Protein 6XNX (pdb70)

Sequence (1782 aa):
SGLQPAVCLAIRVNTFLSCSQYHKMYRTVKAITGRQIFQPLHALRNAEKVLLPGYHPFEWQPPLKNVSSRTDVGIIDGLSGLASSVDEYPVDTIAKRFRYDSALVSALMDMEEDILEGMRSQDLDDYLNGPFTVVVKESCDGMGDVSEKHGSGPAVPEKAVRFSFTVMRITIEHGSQNVKVFEEPKPNSVLCCKPLCLMLADESDHETLTAILSPLIAEREAMKSSELTLEMGGIPRTFKFIFRGTGYDEKLVREVEGLEASGSVYICTLCDTTRLEASQNLVFHSITRSHAENLQRYEVWRSNPYHESVEELRDRVKGVSAKPFIETVPSIDALHCDIGNAAEFYKIFQLEIGEVYKHPNASKEERKRWQATLDKHLRKRMNLKPIMMMNGNFARKLMTQETVDAVCELIPSEERHEALRELMDLYLKMKPVWRSSCPAKECPESLCQYSFNSQRFAELLSTKFKYRYEGKITNYFHKTLAHVPEIIERDGSIGAWASEGNESGNKLFRRFRKMNARQSKCYEMEDVLKHHWLYTSKYLQKFMNAHNAMALQMVTVGHNIALIQPGFSLMNFDGQVFFFGQKGWPKRSCPTGVFHFDIKQNHLKLKPAIFSKDSCYLPPLRYPATCSYKKHQYIIHGGKTPNNELSDKIYIMSVACKNNKKVTFRCTEKDLVGDVPEPRYGHSIDVVYSRGKSMGVLFGGRSYMPSTQRTTEKWNSVADCLPHVFLIDFEFGCATSYILPELQDGLSFHVSIARNDTVYILGGHSLASNIRPANLYRIRVDLPLGTPAVNCTVLPGGISVSSAILTQTNNDEFVIVGGYQLENQKRMVCSLVSLGDNTIEISEMETPDWTSDIKHSKIWFGSNMGNGTIFLGIPGDNAMSEAFYFYTLRCSGLQPAVCLAIRVNTFLSCSQYHKMYRTVKAITGRQIFQPLHALRNAEKVLLPGYHPFEWQPPLKNVSSRTDVGIIDGLSGLASSVDEYPVDTIAKRFRYDSALVSALMDMEEDILEGMRSQDLDDYLNGPFTVVVKESCDGMGDVSEKHGSGPAVPEKAVRFSFTVMRITIEHGSQNVKVFEEPKPNSVLCCKPLCLMLADESDHETLTAILSPLIAEREAMKSSELTLEMGGIPRTFKFIFRGTGYDEKLVREVEGLEASGSVYICTLCDTTRLEASQNLVFHSITRSHAENLQRYEVWRSNPYHESVEELRDRVKGVSAKPFIETVPSIDALHCDIGNAAEFYKIFQLEIGEVYKHPNASKEERKRWQATLDKHLRKRMNLKPIMMMNGNFARKLMTQETVDAVCELIPSEERHEALRELMDLYLKMKPVWRSSCPAKECPESLCQYSFNSQRFAELLSTKFKYRYEGKITNYFHKTLAHVPEIIERDGSIGAWASEGNESGNKLFRRFRKMNARQSKCYEMEDVLKHHWLYTSKYLQKFMNAHNMALQMVTVGHNIALIQPGFSLMNFDGQVFFFGQKGWPKRSCPTGVFHFDIKQNHLKLKPAIFSKDSCYLPPLRYPATCSYKKHQYIIHGGKTPNNELSDKIYIMSVACKNNKKVTFRCTEKDLVGDVPEPRYGHSIDVVYSRGKSMGVLFGGRSYMPSTQRTTEKWNSVADCLPHVFLIDFEFGCATSYILPELQDGLSFHVSIARNDTVYILGGHSLASNIRPANLYRIRVDLPLGTPAVNCTVLPGGISVSSAILTQTNNDEFVIVGGYQLENQKRMVCSLVSLGDNTIEISEMETPDWTSDIKHSKIWFGSNMGNGTIFLGIPGDNKMSEAFYFYTLRCS

Nearest PDB structures (foldseek):
  6xnx-assembly1_B  TM=1.003E+00  e=9.714E-73  Mus musculus
  6xny-assembly1_B  TM=9.978E-01  e=6.292E-66  Mus musculus
  6xnx-assembly1_D  TM=9.968E-01  e=1.111E-62  Mus musculus
  6cil-assembly1_B  TM=9.854E-01  e=1.680E-60  Mus musculus
  5ze2-assembly1_B  TM=9.836E-01  e=6.890E-60  Mus musculus

GO terms:
  GO:0045582 positive regulation of T cell differentiation (P, IMP)
  GO:0004842 ubiquitin-protein transferase activity (F, IDA)
  GO:0005634 nucleus (C, IDA)
  GO:0008270 zinc ion binding (F, IDA)
  GO:0042393 histone binding (F, IDA)
  GO:0042803 protein homodimerization activity (F, IDA)
  GO:0043565 sequence-specific DNA binding (F, IDA)
  GO:0051865 protein autoubiquitination (P, IDA)
  GO:0002331 pre-B cell allelic exclusion (P, IMP)
  GO:0043565 sequence-specific DNA binding (F, IMP)
  GO:0004519 endonuclease activity (F, IMP)
  GO:0030183 B cell differentiation (P, IMP)
  GO:0033077 T cell differentiation in thymus (P, IMP)
  GO:0033151 V(D)J recombination (P, IMP)
  GO:0046872 metal ion binding (F, IMP)
  GO:0005515 protein binding (F, IPI)
  GO:0061630 ubiquitin protein ligase activity (F, IDA)
  GO:0030183 B cell differentiation (P, IDA)
  GO:0043029 T cell homeostasis (P, IGI)
  GO:0045580 regulation of T cell differentiation (P, IGI)

Organism: Mus musculus (NCBI:txid10090)

Secondary structure (DSSP, 8-state):
-PPPHHHHHHHHHHTT--HHHHHHHHHHHHHHSSS--SPPHHHHHHHHHHHSSSSS-EEESSPPTTS---S---EEETTTT----TTS------EEEE-HHHHHHHHHHHSHHHHHHHHHHTT--TT---EEEEEEEEEEEEE---PPPPSSS----S-EEEEEEEEEEEEE--SS---EEEE-SSTT-TTTEEEEEEE-S-TT-HHHHHHHHHHHHHHHHHHTT--EEEEETTEEEEEEEEE-B----HHHHHHHTTBPPSSSSB--SSS--BHHHHHHT-S-------HHHHHHHHHHHHH-TT---HHHHHHHTTTB-S---S-B-S---HHHHHHHHHHHHHHHHHHHHTTTTT-----SSHHHHHHHHHHHHHHHSS-----SS--HHHHHHHSSHHHHHHHHTT-S-HHHHHHHHHHHHHHHHHHHHHHSS-HHHH-HHHHHTHHHHHHHHHHHHHHTT-TTTSS---HHHHIIIIIHHHHHHHHS-SGGGSTHHHHHHHHHHHHHHHHSS-SSTTTHHHHHHHHHHHHT-HHHHHHTTTTT-/-B--EEEE-S-GGGB-TT--EEEETTEEEE--BSSS--TTSTTS-EEEEEETTEEEEEE-EE-SS-------BS-EEEEE---EEEEE--B-TTS-B--SEEEE--B---SS--EE-EEEE--EESPPPS-BS-B--EE-STT--EEEEE--EEEPPTTT--GGGTT-EEE---BEEEEETTTTEEE--B-TT--S---S-EEEEETTEEEEE---BTTTTB------EEEEE-SSSS-EEE--PPTT-----S-EEE-SSTTEEEEE--BS-SSSB----EEEEEETTEEEE---------HHHHT-S--EEEE-SSS-EEEEEE-----S-SEEEEEEB-/----HHHHHHHHHHTT--HHHHHHHHHHHHHHTSS--SPPHHHHHHHHHHHSSSSS-EEESSPPTTS---TT--EEETTTTB---TTS------EEEE-HHHHHHHHHHHHHHHHHHHHHHTT--TT--S-EEEEEEEEEEE----PPPSSSS----S--EEEEEEEEEEEEEETTEEEEEEE-SSTT-TTTEEEEEEESS-TT-HHHHHHHHHHHHHHHHHHHTS-EEEEETTEEEEEEEEEEE-SS-HHHHHHHTTPPPTTSSB--SSS--BHHHHHHT-S-------HHHHHHHHHHHHH-TT---HHHHHHHHTT--S---S-B-S---HHHHHHHHHHHHHHHHHHHHHTTTT-SS--HHHHHHHHHHHHHHHHHSS-PPP-SS--HHHHHHHSSHHHHHHHHTT-S-HHHHHHHHHHHHHHHHHHHHHH-S-HHHH-HHHHHTHHHHHHHHHHHHHHTSTTTSSS---HHHHIIIIIHHHHHHHHS-SSTTSTHHHHHHHHHHHHHHHHSS-SSHHHHHHHHHHHHHHHT-HHHHHHHTTT-/-EEEEEB--SSGGGB-TT---EEETTEEEE-SBSSSPPTTSTTS-EEEEEETTEEEEEE-EE-SS-------BS-EEEE----PEEEE--EETTTEEP--EEEEEEEEEETTEEEEEEEEE--EES---S-BS-EEEEEEETTEEEEEEE--EEEPPTTT--GGGTTBEEEPP-BEEEE-SSS-EEE--B-TT--S---S-EEEESSSEEEEE---BTTTTB----EEEEEEE--SSS-EEEEEEESS----BS-EEEEEETTEEEEE--EEETTEE--S-EEEEE-SS-EEEEE-------HHHHT-S--EEEE-SSSEEEEEEE-----TTSEEEEEEE--

InterPro domains:
  IPR001841 Zinc finger, RING-type [PS50089] (290-329)
  IPR001841 Zinc finger, RING-type [SM00184] (290-328)
  IPR013083 Zinc finger, RING/FYVE/PHD-type [G3DSA:3.30.40.10] (265-350)
  IPR017907 Zinc finger, RING-type, conserved site [PS00518] (305-314)
  IPR018957 Zinc finger, C3HC4 RING-type [PF00097] (290-328)
  IPR019485 V(D)J recombination-activating protein 1, Zinc finger [PF10426] (351-380)
  IPR019485 V(D)J recombination-activating protein 1, Zinc finger [PS51765] (351-380)
  IPR023336 RAG nonamer-binding domain [PF12940] (387-457)
  IPR023336 RAG nonamer-binding domain [PS51487] (389-456)
  IPR024627 V(D)J recombination-activating protein 1 [PTHR11539] (1-1040)
  IPR035714 RAG1 importin-binding [PF12560] (12-288)
  IPR036236 Zinc finger C2H2 superfamily [SSF57667] (351-380)
  IPR058552 V(D)J recombination-activating protein 1, DNA-binding domain [PF26024] (459-517)
  IPR058553 V(D)J recombination-activating protein 1, pre-RNase H domain [PF26025] (518-591)
  IPR058554 V(D)J recombination-activating protein 1, RNase H domain [PF26100] (593-723)
  IPR058555 V(D)J recombination-activating protein 1, ZnC2 domain [PF26101] (725-787)
  IPR058556 V(D)J recombination-activating protein 1, ZnH2 domain [PF26104] (789-951)
  IPR058557 V(D)J recombination-activating protein 1, C-terminal domain [PF26105] (959-1012)
  IPR058558 V(D)J recombination-activating protein 1, RING finger, HC subclass [cd16530] (286-331)

Solvent-accessible surface area: 59971 Å² total; per-residue (Å²): 82,35,4,110,44,16,0,0,0,0,0,2,1,11,3,19,3,12,31,74,23,0,64,29,0,19,60,0,0,84,47,55,28,61,59,68,0,0,32,17,28,113,12,0,102,92,11,1,108,51,10,15,7,14,111,33,89,16,88,12,119,57,98,14,128,18,13,32,95,134,34,89,18,16,43,24,60,0,22,0,26,24,17,75,16,6,2,5,21,14,10,53,3,13,0,33,0,0,0,0,1,1,0,0,2,3,0,0,23,3,3,39,85,28,0,14,98,14,0,134,91,83,132,14,47,51,137,36,84,14,44,0,11,0,8,0,0,0,0,0,0,15,10,26,126,2,64,12,29,43,26,70,42,52,28,2,31,58,68,0,0,0,0,0,0,0,2,5,42,0,10,0,73,70,70,114,73,88,20,81,2,19,72,11,101,144,3,29,26,27,51,3,0,2,0,0,0,0,0,0,0,18,20,54,27,8,0,6,0,0,2,0,0,16,0,0,17,18,0,2,71,8,1,78,84,12,59,0,26,1,95,1,40,58,41,73,0,21,0,69,10,84,11,22,1,2,0,2,16,7,95,0,12,2,34,0,6,0,13,16,67,36,62,23,71,5,0,0,7,0,3,43,4,35,43,91,82,0,7,118,52,2,12,138,18,74,30,48,4,44,21,53,32,2,50,110,27,6,68,34,2,12,34,0,63,138,99,24,21,16,92,73,0,17,61,95,0,53,1,0,6,9,53,2,12,0,46,4,16,24,11,0,4,0,12,40,0,1,29,22,0,0,40,15,0,26,68,0,0,6,3,0,11,6,26,9,75,111,105,93,139,25,72,174,95,49,71,99,60,31,65,10,4,0,19,34,2,0,38,70,104,12,51,1,31,25,38,179,138,23,56,7,85,3,0,84,67,0,1,41,57,106,0,0,60,4,0,1,79,8,6,110,23,144,102,9,28,100,0,0,84,46,0,0,61,4,0,44,68,0,30,41,0,0,43,12,38,41,0,65,159,109,16,74,123,16,38,96,68,0,55,102,2,1,66,67,1,5,74,0,0,44,79,46,0,123,29,65,3,113,24,74,2,29,13,23,0,0,2,0,2,10,0,0,25,60,1,10,144,98,11,35,4,1,0,4,2,0,0,32,0,0,39,42,0,12,125,5,1,76,34,0,12,123,25,16,18,110,93,36,2,63,93,0,0,47,19,0,0,32,1,0,0,0,14,1,0,18,74,2,16,47,41,2,71,19,62,113,134,91,28,31,64,71,5,79,21,25,171,14,38,45,21,0,0,1,6,9,6,6,0,32,4,65,64,41,10,0,0,0,0,1,49,3,10,8,104,86,67,0,14,0,0,0,0,6,1,10,37,128,174,52,54,0,94,7,93,63,2,56,11,18,114,58,0,12,4,1,3,0,0,2,25,16,0,42,5,43,17,126,204,46,36,17,0,0,0,0,0,4,8,0,1,4,60,21,4,56,53,0,0,5,0,20,37,19,85,106,68,150,180,105,5,7,0,111,0,47,34,56,84,20,99,60,73,68,1,61,55,2,2,3,9,10,1,22,6,0,80,2,162,80,76,10,8,0,0,0,0,0,0,0,4,18,42,71,65,134,116,33,36,0,26,111,31,1,14,11,39,20,3,122,18,30,0,14,0,0,9,9,66,166,0,44,2,39,21,37,132,14,94,56,4,130,59,10,1,0,12,12,5,8,0,33,51,68,24,0,0,0,0,0,0,0,0,1,40,106,61,81,89,4,22,54,37,2,7,40,0,53,0,39,3,67,152,50,111,25,47,21,87,2,38,72,28,133,47,14,26,39,0,0,25,17,12,37,0,81,32,95,122,58,41,10,1,0,0,0,0,4,55,70,40,134,74,13,9,25,40,0,1,39,0,35,6,21,95,109,54,17,90,31,56,116,21,120,61,9,135,11,41,32,0,0,92,37,4,98,31,5,12,19,15,38,18,24,122,2,6,0,0,1,0,0,34,7,26,60,82,144,61,61,41,19,13,0,0,4,0,120,42,66,45,1,115,38,15,4,0,0,0,0,1,0,10,3,18,2,13,31,74,27,0,65,26,0,20,59,0,0,84,45,62,33,51,108,54,0,0,34,17,35,126,18,0,105,100,11,6,93,54,9,18,8,26,111,28,94,20,97,16,103,82,106,18,145,15,14,21,95,138,37,83,14,16,44,28,56,0,19,0,21,22,20,74,18,4,1,4,18,18,9,42,2,10,0,32,0,0,0,0,2,1,0,0,3,3,0,0,24,6,5,34,80,28,0,20,80,17,0,120,98,82,133,22,62,51,140,36,87,14,40,0,20,0,9,0,0,0,0,0,0,18,31,14,130,1,62,2,28,36,23,75,53,46,26,0,16,46,85,0,0,0,0,0,0,0,4,4,41,0,11,1,65,84,67,107,123,86,11,79,0,19,63,4,99,144,7,31,25,21,49,4,0,5,0,0,0,0,0,0,1,31,19,62,28,9,1,6,0,0,1,0,0,12,0,0,13,16,0,0,63,6,0,86,81,12,41,0,17,2,80,0,34,62,46,64,1,28,0,81,8,68,7,48,0,4,0,3,15,7,99,0,11,3,29,0,6,0,11,15,69,36,68,11,60,9,0,0,5,0,3,32,9,36,38,86,62,0,4,121,44,2,17,133,23,73,31,50,4,38,26,56,38,2,57,115,33,5,74,33,2,11,27,0,67,127,101,15,26,15,105,78,0,23,66,102,0,45,1,0,7,6,55,4,13,0,35,1,6,20,8,0,3,0,16,37,0,1,17,23,0,0,24,2,0,27,75,0,0,17,8,0,14,4,32,5,70,123,89,108,131,19,50,142,109,62,72,125,44,9,76,6,3,0,5,24,1,0,37,74,108,17,47,1,19,32,35,193,132,18,56,9,97,2,0,84,77,0,3,27,55,100,0,0,50,2,0,2,78,9,6,103,28,114,113,2,18,108,4,0,67,56,0,0,65,6,0,42,71,0,31,43,0,0,46,10,36,33,0,66,157,108,11,73,120,18,33,106,80,0,52,112,0,1,56,63,0,5,87,4,0,30,80,54,0,98,49,44,0,104,32,79,4,33,14,22,0,0,2,0,1,8,0,0,28,53,0,14,142,88,13,35,4,0,0,5,1,0,0,33,0,0,44,38,0,11,132,7,0,83,34,0,17,128,25,12,18,115,95,35,3,62,95,0,0,50,11,0,0,27,0,0,0,0,14,0,0,25,60,0,8,44,42,2,73,34,73,142,88,54,36,92,46,7,82,10,50,110,18,11,59,24,0,0,0,6,7,4,4,0,22,3,121,51,33,8,0,0,0,0,1,44,5,5,7,106,90,73,2,14,1,0,0,1,5,3,17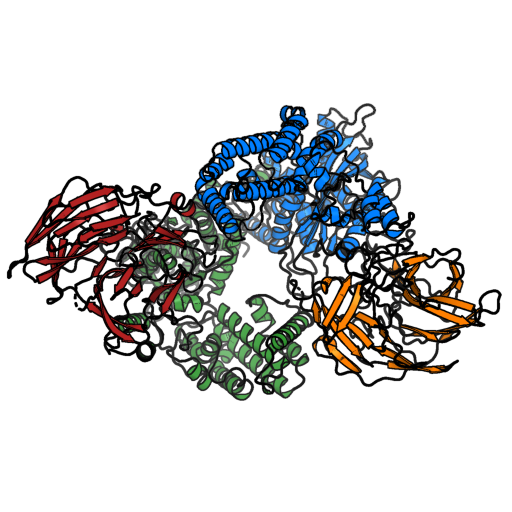,36,123,169,54,63,0,68,2,83,42,2,69,11,9,108,56,0,11,3,1,3,0,0,0,27,16,2,41,5,36,20,111,172,43,31,18,0,0,0,0,0,4,8,0,1,7,59,21,8,51,49,0,0,10,0,17,42,37,66,78,74,139,141,65,0,18,0,78,0,46,42,55,95,17,95,59,72,69,15,48,58,2,4,4,11,6,2,23,9,0,81,2,173,78,74,15,10,0,1,0,0,0,0,0,4,16,54,70,78,125,128,30,43,0,31,103,33,0,19,12,35,20,3,118,14,32,0,5,1,0,16,9,132,140,7,23,2,48,30,38,134,10,90,63,2,138,56,7,0,0,15,10,8,10,1,22,36,59,38,0,0,0,0,0,0,0,0,0,52,95,42,91,93,11,17,55,37,0,10,36,0,62,2,40,1,59,177,56,110,31,35,8,88,6,47,68,28,122,55,13,25,34,0,0,23,14,11,32,0,69,23,73,128,35,47,17,1,0,0,0,2,2,49,88,38,122,89,21,14,32,35,0,0,31,0,28,17,13,108,106,63,24,94,35,54,109,33,113,50,5,127,14,40,30,4,0,104,30,0,62,30,5,12,20,16,32,16,18,79,5,5,0,0,2,0,0,27,3,31,48,60,142,68,42,24,24,27,2,2,8,1,114,3,105

Radius of gyration: 38.64 Å; Cα contacts (8 Å, |Δi|>4): 4779; chains: 4; bounding box: 115×95×82 Å

Foldseek 3Di:
DADALLQLLLCCQQVVNALVNSQVVQVVCCVVVVHRRRDHPVRNVVNLQLLFFQRFQKAWVPHQPPDDSRRRFGFDWLLVPVDCPPVDDHQLKGKTFGQLLSLVLSQCLLCLVLLLVLCVVVVHHSQDQAAKAFEKQFAKDKDACQDDFDDDDHNFHRMKMWGWIFRAWTFGCPPPDRHTSDGDQCLLALLGGATGMIMSHGLVPLVNVCSRCLSVQSSVVRLQVTWMQGQGPNHRHIYRYDYAHQAYDQQSLCSQLQFDGCPDLQHFLFFLHGQLRCLVVVAATHGDHWSVLLQVLCVCLVPVVVVDDNVVSCSVSSGRVGHHSHGHHRAAQLFVLLQVVLVVVLLVLLVLLVCCVVVVDDDPVSSVVSNVVLQVQCCVQLVDHDDPGGGSVNSVSCLDLSVLVRSVVSHPDVVVSVLSSLLSVLVVLQSCAQQPLACCPVPVVSLVCLQVSLVVNSVSCVPVVVDVRNSGDRSSSSCSRHCSNVCCVVVRYNSSSHSSNVVVNVVLLSSCLVRHWDVHSNTSNVRSSSSSNSSNRVSSVVSVVVVPD/DDKFWAAEPPQLQFDDAQWEWAQDPVFIKIAQTADWQDPQANQRIFRFDQDPRYTYGHRAAADPLADSDARFGQWAWEFDDCTWIWTAWGQRNVRAIHLWIWTWHWDDCPVRHIYTRRHTQAEDEPRFDRFGLWYWYWAQAPNAIWTFTFKGWDADPPVPQDPVCNSPTATGQGWTWTARPVRRYTDTDDAVVCRFGWGQWDWDYDHQKIFTAFGAGPVVRAGDQWTWIWRWHPPPDPTDTYIDTDPAGDNFGLWEWECQDPQKIKTAWGQNHLVAIDQWIWIWHHDPPDIHTHTDDRPPDDPQGRVASDKHWYHSHNQWIWMWGQDDPVPPRRIIIIIHHD/DPAALLLLLLCCQLVLNALVNSQVVQVVCCVPVVDRRHDHSVRNVVSLLLLFFQRFQKAKVVGFPPDDNRRNFGKDFLLVPVDCDPVDDNQQKGKIFGQLLRLVQSQVLLCLVLLLVLCVVLVHDSQDQAEKEFEKQWAKDKDACQDAFDDDGGPFDSMKIWTWIFRAWIFGCPDPDGHTSDGDPQLLALLGRATGMIMSHGLVPLVNVLSSCLSVQSSVVRLQVIWMFGQRPNHGHIYRYHYAHQQDAPQSQCSQLQFDGCPALQHFQFFLHGQQRCLVVVFATGRPHWSVLLQVLCVCLVVVPVPDDNVVSCSVSSGRVGRRSHGHHRAHQLQVLLQVVLVVLLLVLLVLLVVCVPVLDDDPVSSVVSSVVLQVQCCVFLVDHDDPGGGRVSSVSCLDLSNLVSSVVSHPDVVVSVLSNLLSVLVVLQSCQQQPPACVPVPVVSLVCLQVSLVVNSVSCCPVVVSPRNSGDHSSSSCSRHPSNVCCVPVRYNSSSHSSNVVVVVVLLSSCLVRHWDVHSNTSRVRSSSSSNSSNSSNSVCSVVVVD/DDKDWAAEQPLLQQDDAQWEWAQDPNFIKIALTQDWDDPQANLRIFGQDQDPRYTDTHRAAADPQADSDARFGQWAWEFQDCGWIWTAWGQRNVRWIDLKIWTWHFDDADPVRTYIRRDIQHAPDCSQDRAGLWYWYWAQAPNFTWIWIFWAWDFDPPVPADPVCNSPIAQGQGWTWTQHDVVSHIDTHRAPVPGFRWGQWDWDHQHFKIFTAFGAGPVVLAGDQWTWIWGKHQDVPDTDIHIDTDPPGAHFGLWEWEDQDRQKIKGAWGQNHQQGIDQWIWIWRHDPPDIHTHTDDRDPDDPQRRNQSDKHWYHSYHQKIKMWGQPCDPHSPRITIMIDGDD

B-factor: mean 46.85, std 11.62, range [30.0, 108.58]

Structure (mmCIF, N/CA/C/O backbone):
data_6XNX
#
_entry.id   6XNX
#
_cell.length_a   1.00
_cell.length_b   1.00
_cell.length_c   1.00
_cell.angle_alpha   90.00
_cell.angle_beta   90.00
_cell.angle_gamma   90.00
#
_symmetry.space_group_name_H-M   'P 1'
#
loop_
_entity.id
_entity.type
_entity.pdbx_description
1 polymer 'V(D)J recombination-activating protein 1'
2 polymer 'V(D)J recombination-activating protein 2'
3 polymer '12RSS integration strand DNA (55-MER)'
4 polymer '23RSS integration strand DNA (66-MER)'
5 polymer 'Flanking DNA top strand DNA'
6 polymer '23RSS signal top strand DNA (45-MER)'
7 polymer '12RSS signal top strand DNA (34-MER)'
8 non-polymer 'MAGNESIUM ION'
9 non-polymer 'ZINC ION'
#
loop_
_atom_site.group_PDB
_atom_site.id
_atom_site.type_symbol
_atom_site.label_atom_id
_atom_site.label_alt_id
_atom_site.label_comp_id
_atom_site.label_asym_id
_atom_site.label_entity_id
_atom_site.label_seq_id
_atom_site.pdbx_PDB_ins_code
_atom_site.Cartn_x
_atom_site.Cartn_y
_atom_site.Cartn_z
_atom_site.occupancy
_atom_site.B_iso_or_equiv
_atom_site.auth_seq_id
_atom_site.auth_comp_id
_atom_site.auth_asym_id
_atom_site.auth_atom_id
_atom_site.pdbx_PDB_model_num
ATOM 1 N N . SER A 1 202 ? 133.018 129.682 82.841 1.00 47.65 460 SER A N 1
ATOM 2 C CA . SER A 1 202 ? 132.094 130.580 83.523 1.00 47.65 460 SER A CA 1
ATOM 3 C C . SER A 1 202 ? 132.215 130.415 85.032 1.00 47.65 460 SER A C 1
ATOM 4 O O . SER A 1 202 ? 131.235 130.126 85.719 1.00 47.65 460 SER A O 1
ATOM 7 N N . GLY A 1 203 ? 133.432 130.602 85.540 1.00 46.08 461 GLY A N 1
ATOM 8 C CA . GLY A 1 203 ? 133.707 130.462 86.951 1.00 46.08 461 GLY A CA 1
ATOM 9 C C . GLY A 1 203 ? 133.702 131.793 87.678 1.00 46.08 461 GLY A C 1
ATOM 10 O O . GLY A 1 203 ? 133.645 132.865 87.084 1.00 46.08 461 GLY A O 1
ATOM 11 N N . LEU A 1 204 ? 133.762 131.699 88.999 1.00 43.01 462 LEU A N 1
ATOM 12 C CA . LEU A 1 204 ? 133.787 132.869 89.857 1.00 43.01 462 LEU A CA 1
ATOM 13 C C . LEU A 1 204 ? 135.217 133.303 90.128 1.00 43.01 462 LEU A C 1
ATOM 14 O O . LEU A 1 204 ? 136.164 132.525 90.014 1.00 43.01 462 LEU A O 1
ATOM 19 N N . GLN A 1 205 ? 135.360 134.567 90.496 1.00 41.98 463 GLN A N 1
ATOM 20 C CA . GLN A 1 205 ? 136.659 135.091 90.832 1.00 41.98 463 GLN A CA 1
ATOM 21 C C . GLN A 1 205 ? 137.048 134.673 92.242 1.00 41.98 463 GLN A C 1
ATOM 22 O O . GLN A 1 205 ? 136.192 134.410 93.085 1.00 41.98 463 GLN A O 1
ATOM 28 N N . PRO A 1 206 ? 138.344 134.605 92.523 1.00 40.46 464 PRO A N 1
ATOM 29 C CA . PRO A 1 206 ? 138.771 134.233 93.872 1.00 40.46 464 PRO A CA 1
ATOM 30 C C . PRO A 1 206 ? 138.255 135.166 94.942 1.00 40.46 464 PRO A C 1
ATOM 31 O O . PRO A 1 206 ? 137.904 134.711 96.033 1.00 40.46 464 PRO A O 1
ATOM 35 N N . ALA A 1 207 ? 138.193 136.463 94.662 1.00 39.02 465 ALA A N 1
ATOM 36 C CA . ALA A 1 207 ? 137.724 137.409 95.663 1.00 39.02 465 ALA A CA 1
ATOM 37 C C . ALA A 1 207 ? 136.253 137.197 95.979 1.00 39.02 465 ALA A C 1
ATOM 38 O O . ALA A 1 207 ? 135.845 137.273 97.140 1.00 39.02 465 ALA A O 1
ATOM 40 N N . VAL A 1 208 ? 135.441 136.926 94.965 1.00 40.24 466 VAL A N 1
ATOM 41 C CA . VAL A 1 208 ? 134.023 136.723 95.213 1.00 40.24 466 VAL A CA 1
ATOM 42 C C . VAL A 1 208 ? 133.777 135.371 95.858 1.00 40.24 466 VAL A C 1
ATOM 43 O O . VAL A 1 208 ? 132.888 135.235 96.706 1.00 40.24 466 VAL A O 1
ATOM 47 N N . CYS A 1 209 ? 134.549 134.355 95.487 1.00 40.21 467 CYS A N 1
ATOM 48 C CA . CYS A 1 209 ? 134.449 133.081 96.178 1.00 40.21 467 CYS A CA 1
ATOM 49 C C . CYS A 1 209 ? 134.843 133.232 97.635 1.00 40.21 467 CYS A C 1
ATOM 50 O O . CYS A 1 209 ? 134.270 132.585 98.514 1.00 40.21 467 CYS A O 1
ATOM 53 N N . LEU A 1 210 ? 135.817 134.090 97.911 1.00 37.29 468 LEU A N 1
ATOM 54 C CA . LEU A 1 210 ? 136.186 134.388 99.285 1.00 37.29 468 LEU A CA 1
ATOM 55 C C . LEU A 1 210 ? 135.064 135.101 100.011 1.00 37.29 468 LEU A C 1
ATOM 56 O O . LEU A 1 210 ? 134.780 134.803 101.174 1.00 37.29 468 LEU A O 1
ATOM 61 N N . ALA A 1 211 ? 134.456 136.084 99.360 1.00 37.49 469 ALA A N 1
ATOM 62 C CA . ALA A 1 211 ? 133.302 136.748 99.936 1.00 37.49 469 ALA A CA 1
ATOM 63 C C . ALA A 1 211 ? 132.234 135.746 100.317 1.00 37.49 469 ALA A C 1
ATOM 64 O O . ALA A 1 211 ? 131.639 135.838 101.393 1.00 37.49 469 ALA A O 1
ATOM 66 N N . ILE A 1 212 ? 131.960 134.800 99.433 1.00 37.90 470 ILE A N 1
ATOM 67 C CA . ILE A 1 212 ? 130.996 133.755 99.733 1.00 37.90 470 ILE A CA 1
ATOM 68 C C . ILE A 1 212 ? 131.447 132.952 100.942 1.00 37.90 470 ILE A C 1
ATOM 69 O O . ILE A 1 212 ? 130.702 132.784 101.911 1.00 37.90 470 ILE A O 1
ATOM 74 N N . ARG A 1 213 ? 132.675 132.447 100.898 1.00 35.96 471 ARG A N 1
ATOM 75 C CA . ARG A 1 213 ? 133.196 131.638 101.988 1.00 35.96 471 ARG A CA 1
ATOM 76 C C . ARG A 1 213 ? 133.054 132.353 103.317 1.00 35.96 471 ARG A C 1
ATOM 77 O O . ARG A 1 213 ? 132.712 131.740 104.333 1.00 35.96 471 ARG A O 1
ATOM 85 N N . VAL A 1 214 ? 133.311 133.650 103.325 1.00 35.40 472 VAL A N 1
ATOM 86 C CA . VAL A 1 214 ? 133.367 134.407 104.560 1.00 35.40 472 VAL A CA 1
ATOM 87 C C . VAL A 1 214 ? 131.974 134.784 105.025 1.00 35.40 472 VAL A C 1
ATOM 88 O O . VAL A 1 214 ? 131.543 134.414 106.122 1.00 35.40 472 VAL A O 1
ATOM 92 N N . ASN A 1 215 ? 131.254 135.534 104.199 1.00 36.15 473 ASN A N 1
ATOM 93 C CA . ASN A 1 215 ? 129.958 136.044 104.601 1.00 36.15 473 ASN A CA 1
ATOM 94 C C . ASN A 1 215 ? 128.964 134.922 104.831 1.00 36.15 473 ASN A C 1
ATOM 95 O O . ASN A 1 215 ? 128.077 135.049 105.680 1.00 36.15 473 ASN A O 1
ATOM 100 N N . THR A 1 216 ? 129.083 133.833 104.088 1.00 35.70 474 THR A N 1
ATOM 101 C CA . THR A 1 216 ? 128.318 132.629 104.354 1.00 35.70 474 THR A CA 1
ATOM 102 C C . THR A 1 216 ? 128.908 131.811 105.479 1.00 35.70 474 THR A C 1
ATOM 103 O O . THR A 1 216 ? 128.447 130.696 105.730 1.00 35.70 474 THR A O 1
ATOM 107 N N . PHE A 1 217 ? 129.923 132.331 106.150 1.00 34.43 475 PHE A N 1
ATOM 108 C CA . PHE A 1 217 ? 130.549 131.685 107.291 1.00 34.43 475 PHE A CA 1
ATOM 109 C C . PHE A 1 217 ? 131.147 130.344 106.937 1.00 34.43 475 PHE A C 1
ATOM 110 O O . PHE A 1 217 ? 131.534 129.584 107.829 1.00 34.43 475 PHE A O 1
ATOM 118 N N . LEU A 1 218 ? 131.228 130.034 105.655 1.00 35.27 476 LEU A N 1
ATOM 119 C CA . LEU A 1 218 ? 131.827 128.790 105.232 1.00 35.27 476 LEU A CA 1
ATOM 120 C C . LEU A 1 218 ? 133.268 128.733 105.681 1.00 35.27 476 LEU A C 1
ATOM 121 O O . LEU A 1 218 ? 134.064 129.628 105.390 1.00 35.27 476 LEU A O 1
ATOM 126 N N . SER A 1 219 ? 133.596 127.690 106.416 1.00 35.23 477 SER A N 1
ATOM 127 C CA . SER A 1 219 ? 134.981 127.425 106.694 1.00 35.23 477 SER A CA 1
ATOM 128 C C . SER A 1 219 ? 135.716 127.108 105.406 1.00 35.23 477 SER A C 1
ATOM 129 O O . SER A 1 219 ? 135.122 126.856 104.357 1.00 35.23 477 SER A O 1
ATOM 132 N N . CYS A 1 220 ? 137.037 127.141 105.494 1.00 37.03 478 CYS A N 1
ATOM 133 C CA . CYS A 1 220 ? 137.841 126.759 104.354 1.00 37.03 478 CYS A CA 1
ATOM 134 C C . CYS A 1 220 ? 137.712 125.272 104.083 1.00 37.03 478 CYS A C 1
ATOM 135 O O . CYS A 1 220 ? 137.834 124.835 102.937 1.00 37.03 478 CYS A O 1
ATOM 138 N N . SER A 1 221 ? 137.416 124.491 105.115 1.00 35.62 479 SER A N 1
ATOM 139 C CA . SER A 1 221 ? 137.173 123.069 104.929 1.00 35.62 479 SER A CA 1
ATOM 140 C C . SER A 1 221 ? 135.810 122.836 104.302 1.00 35.62 479 SER A C 1
ATOM 141 O O . SER A 1 221 ? 135.670 122.051 103.357 1.00 35.62 479 SER A O 1
ATOM 144 N N . GLN A 1 222 ? 134.794 123.525 104.808 1.00 35.32 480 GLN A N 1
ATOM 145 C CA . GLN A 1 222 ? 133.477 123.443 104.200 1.00 35.32 480 GLN A CA 1
ATOM 146 C C . GLN A 1 222 ? 133.494 124.007 102.795 1.00 35.32 480 GLN A C 1
ATOM 147 O O . GLN A 1 222 ? 132.876 123.448 101.881 1.00 35.32 480 GLN A O 1
ATOM 153 N N . TYR A 1 223 ? 134.187 125.121 102.603 1.00 37.52 481 TYR A N 1
ATOM 154 C CA . TYR A 1 223 ? 134.288 125.683 101.271 1.00 37.52 481 TYR A CA 1
ATOM 155 C C . TYR A 1 223 ? 135.005 124.739 100.334 1.00 37.52 481 TYR A C 1
ATOM 156 O O . TYR A 1 223 ? 134.652 124.646 99.160 1.00 37.52 481 TYR A O 1
ATOM 165 N N . HIS A 1 224 ? 136.036 124.057 100.813 1.00 38.79 482 HIS A N 1
ATOM 166 C CA . HIS A 1 224 ? 136.726 123.116 99.951 1.00 38.79 482 HIS A CA 1
ATOM 167 C C . HIS A 1 224 ? 135.831 121.947 99.596 1.00 38.79 482 HIS A C 1
ATOM 168 O O . HIS A 1 224 ? 135.864 121.457 98.466 1.00 38.79 482 HIS A O 1
ATOM 175 N N . LYS A 1 225 ? 135.041 121.470 100.550 1.00 36.85 483 LYS A N 1
ATOM 176 C CA . LYS A 1 225 ? 134.064 120.441 100.231 1.00 36.85 483 LYS A CA 1
ATOM 177 C C . LYS A 1 225 ? 133.140 120.912 99.129 1.00 36.85 483 LYS A C 1
ATOM 178 O O . LYS A 1 225 ? 132.925 120.214 98.134 1.00 36.85 483 LYS A O 1
ATOM 184 N N . MET A 1 226 ? 132.587 122.107 99.291 1.00 38.74 484 MET A N 1
ATOM 185 C CA . MET A 1 226 ? 131.674 122.636 98.292 1.00 38.74 484 MET A CA 1
ATOM 186 C C . MET A 1 226 ? 132.365 122.797 96.949 1.00 38.74 484 MET A C 1
ATOM 187 O O . MET A 1 226 ? 131.800 122.466 95.906 1.00 38.74 484 MET A O 1
ATOM 192 N N . TYR A 1 227 ? 133.589 123.307 96.962 1.00 41.82 485 TYR A N 1
ATOM 193 C CA . TYR A 1 227 ? 134.332 123.551 95.737 1.00 41.82 485 TYR A CA 1
ATOM 194 C C . TYR A 1 227 ? 134.631 122.258 95.004 1.00 41.82 485 TYR A C 1
ATOM 195 O O . TYR A 1 227 ? 134.391 122.150 93.800 1.00 41.82 485 TYR A O 1
ATOM 204 N N . ARG A 1 228 ? 135.184 121.274 95.703 1.00 40.17 486 ARG A N 1
ATOM 205 C CA . ARG A 1 228 ? 135.487 120.008 95.062 1.00 40.17 486 ARG A CA 1
ATOM 206 C C . ARG A 1 228 ? 134.219 119.307 94.614 1.00 40.17 486 ARG A C 1
ATOM 207 O O . ARG A 1 228 ? 134.219 118.633 93.582 1.00 40.17 486 ARG A O 1
ATOM 215 N N . THR A 1 229 ? 133.120 119.503 95.335 1.00 40.13 487 THR A N 1
ATOM 216 C CA . THR A 1 229 ? 131.861 118.899 94.933 1.00 40.13 487 THR A CA 1
ATOM 217 C C . THR A 1 229 ? 131.330 119.537 93.661 1.00 40.13 487 THR A C 1
ATOM 218 O O . THR A 1 229 ? 130.849 118.843 92.762 1.00 40.13 487 THR A O 1
ATOM 222 N N . VAL A 1 230 ? 131.409 120.859 93.571 1.00 41.91 488 VAL A N 1
ATOM 223 C CA . VAL A 1 230 ? 130.939 121.564 92.390 1.00 41.91 488 VAL A CA 1
ATOM 224 C C . VAL A 1 230 ? 131.855 121.290 91.211 1.00 41.91 488 VAL A C 1
ATOM 225 O O . VAL A 1 230 ? 131.425 121.288 90.054 1.00 41.91 488 VAL A O 1
ATOM 229 N N . LYS A 1 231 ? 133.134 121.065 91.488 1.00 44.46 489 LYS A N 1
ATOM 230 C CA . LYS A 1 231 ? 134.096 120.785 90.439 1.00 44.46 489 LYS A CA 1
ATOM 231 C C . LYS A 1 231 ? 133.947 119.371 89.912 1.00 44.46 489 LYS A C 1
ATOM 232 O O . LYS A 1 231 ? 134.165 119.127 88.722 1.00 44.46 489 LYS A O 1
ATOM 238 N N . ALA A 1 232 ? 133.579 118.434 90.775 1.00 42.04 490 ALA A N 1
ATOM 239 C CA . ALA A 1 232 ? 133.404 117.050 90.381 1.00 42.04 490 ALA A CA 1
ATOM 240 C C . ALA A 1 232 ? 132.017 116.762 89.844 1.00 42.04 490 ALA A C 1
ATOM 241 O O . ALA A 1 232 ? 131.834 115.763 89.140 1.00 42.04 490 ALA A O 1
ATOM 243 N N . ILE A 1 233 ? 131.046 117.607 90.161 1.00 42.27 491 ILE A N 1
ATOM 244 C CA . ILE A 1 233 ? 129.675 117.428 89.710 1.00 42.27 491 ILE A CA 1
ATOM 245 C C . ILE A 1 233 ? 129.511 118.143 88.381 1.00 42.27 491 ILE A C 1
ATOM 246 O O . ILE A 1 233 ? 129.133 117.534 87.375 1.00 42.27 491 ILE A O 1
ATOM 251 N N . THR A 1 234 ? 129.793 119.442 88.373 1.00 44.15 492 THR A N 1
ATOM 252 C CA . THR A 1 234 ? 129.755 120.214 87.143 1.00 44.15 492 THR A CA 1
ATOM 253 C C . THR A 1 234 ? 130.947 119.933 86.249 1.00 44.15 492 THR A C 1
ATOM 254 O O . THR A 1 234 ? 130.912 120.285 85.066 1.00 44.15 492 THR A O 1
ATOM 258 N N . GLY A 1 235 ? 131.993 119.310 86.781 1.00 44.51 493 GLY A N 1
ATOM 259 C CA . GLY A 1 235 ? 133.207 119.081 86.042 1.00 44.51 493 GLY A CA 1
ATOM 260 C C . GLY A 1 235 ? 134.064 120.302 85.833 1.00 44.51 493 GLY A C 1
ATOM 261 O O . GLY A 1 235 ? 135.213 120.161 85.400 1.00 44.51 493 GLY A O 1
ATOM 262 N N . ARG A 1 236 ? 133.559 121.492 86.130 1.00 45.25 494 ARG A N 1
ATOM 263 C CA . ARG A 1 236 ? 134.278 122.730 85.888 1.00 45.25 494 ARG A CA 1
ATOM 264 C C . ARG A 1 236 ? 134.499 123.469 87.197 1.00 45.25 494 ARG A C 1
ATOM 265 O O . ARG A 1 236 ? 133.714 123.350 88.140 1.00 45.25 494 ARG A O 1
ATOM 273 N N . GLN A 1 237 ? 135.577 124.243 87.236 1.00 44.99 495 GLN A N 1
ATOM 274 C CA . GLN A 1 237 ? 135.979 124.962 88.441 1.00 44.99 495 GLN A CA 1
ATOM 275 C C . GLN A 1 237 ? 135.164 126.238 88.541 1.00 44.99 495 GLN A C 1
ATOM 276 O O . GLN A 1 237 ? 135.535 127.289 88.020 1.00 44.99 495 GLN A O 1
ATOM 282 N N . ILE A 1 238 ? 134.033 126.135 89.229 1.00 43.46 496 ILE A N 1
ATOM 283 C CA . ILE A 1 238 ? 133.179 127.291 89.455 1.00 43.46 496 ILE A CA 1
ATOM 284 C C . ILE A 1 238 ? 133.702 128.108 90.616 1.00 43.46 496 ILE A C 1
ATOM 285 O O . ILE A 1 238 ? 133.919 129.318 90.498 1.00 43.46 496 ILE A O 1
ATOM 290 N N . PHE A 1 239 ? 133.903 127.461 91.748 1.00 41.13 497 PHE A N 1
ATOM 291 C CA . PHE A 1 239 ? 134.500 128.096 92.901 1.00 41.13 497 PHE A CA 1
ATOM 292 C C . PHE A 1 239 ? 136.008 128.015 92.811 1.00 41.13 497 PHE A C 1
ATOM 293 O O . PHE A 1 239 ? 136.571 127.023 92.347 1.00 41.13 497 PHE A O 1
ATOM 301 N N . GLN A 1 240 ? 136.647 129.059 93.239 1.00 41.43 498 GLN A N 1
ATOM 302 C CA . GLN A 1 240 ? 138.087 129.048 93.206 1.00 41.43 498 GLN A CA 1
ATOM 303 C C . GLN A 1 240 ? 138.624 128.325 94.432 1.00 41.43 498 GLN A C 1
ATOM 304 O O . GLN A 1 240 ? 138.111 128.498 95.538 1.00 41.43 498 GLN A O 1
ATOM 310 N N . PRO A 1 241 ? 139.644 127.500 94.259 1.00 42.80 499 PRO A N 1
ATOM 311 C CA . PRO A 1 241 ? 140.152 126.717 95.378 1.00 42.80 499 PRO A CA 1
ATOM 312 C C . PRO A 1 241 ? 140.671 127.605 96.491 1.00 42.80 499 PRO A C 1
ATOM 313 O O . PRO A 1 241 ? 140.758 128.827 96.381 1.00 42.80 499 PRO A O 1
ATOM 317 N N . LEU A 1 242 ? 141.026 126.946 97.585 1.00 39.50 500 LEU A N 1
ATOM 318 C CA . LEU A 1 242 ? 141.383 127.662 98.797 1.00 39.50 500 LEU A CA 1
ATOM 319 C C . LEU A 1 242 ? 142.601 128.542 98.595 1.00 39.50 500 LEU A C 1
ATOM 320 O O . LEU A 1 242 ? 142.650 129.663 99.107 1.00 39.50 500 LEU A O 1
ATOM 325 N N . HIS A 1 243 ? 143.605 128.047 97.875 1.00 44.81 501 HIS A N 1
ATOM 326 C CA . HIS A 1 243 ? 144.823 128.826 97.706 1.00 44.81 501 HIS A CA 1
ATOM 327 C C . HIS A 1 243 ? 144.530 130.156 97.033 1.00 44.81 501 HIS A C 1
ATOM 328 O O . HIS A 1 243 ? 145.102 131.188 97.403 1.00 44.81 501 HIS A O 1
ATOM 335 N N . ALA A 1 244 ? 143.622 130.155 96.062 1.00 41.58 502 ALA A N 1
ATOM 336 C CA . ALA A 1 244 ? 143.245 131.393 95.402 1.00 41.58 502 ALA A CA 1
ATOM 337 C C . ALA A 1 244 ? 142.539 132.322 96.370 1.00 41.58 502 ALA A C 1
ATOM 338 O O . ALA A 1 244 ? 142.735 133.541 96.339 1.00 41.58 502 ALA A O 1
ATOM 340 N N . LEU A 1 245 ? 141.726 131.756 97.251 1.00 38.94 503 LEU A N 1
ATOM 341 C CA . LEU A 1 245 ? 141.052 132.563 98.251 1.00 38.94 503 LEU A CA 1
ATOM 342 C C . LEU A 1 245 ? 142.041 133.202 99.205 1.00 38.94 503 LEU A C 1
ATOM 343 O O . LEU A 1 245 ? 141.864 134.354 99.598 1.00 38.94 503 LEU A O 1
ATOM 348 N N . ARG A 1 246 ? 143.079 132.473 99.601 1.00 39.66 504 ARG A N 1
ATOM 349 C CA . ARG A 1 246 ? 144.082 133.061 100.476 1.00 39.66 504 ARG A CA 1
ATOM 350 C C . ARG A 1 246 ? 144.868 134.141 99.756 1.00 39.66 504 ARG A C 1
ATOM 351 O O . ARG A 1 246 ? 145.183 135.184 100.341 1.00 39.66 504 ARG A O 1
ATOM 359 N N . ASN A 1 247 ? 145.195 133.911 98.488 1.00 41.63 505 ASN A N 1
ATOM 360 C CA . ASN A 1 247 ? 145.875 134.940 97.717 1.00 41.63 505 ASN A CA 1
ATOM 361 C C . ASN A 1 247 ? 145.014 136.187 97.613 1.00 41.63 505 ASN A C 1
ATOM 362 O O . ASN A 1 247 ? 145.529 137.310 97.586 1.00 41.63 505 ASN A O 1
ATOM 367 N N . ALA A 1 248 ? 143.698 136.007 97.561 1.00 38.66 506 ALA A N 1
ATOM 368 C CA . ALA A 1 248 ? 142.794 137.147 97.590 1.00 38.66 506 ALA A CA 1
ATOM 369 C C . ALA A 1 248 ? 142.803 137.822 98.951 1.00 38.66 506 ALA A C 1
ATOM 370 O O . ALA A 1 248 ? 142.932 139.047 99.045 1.00 38.66 506 ALA A O 1
ATOM 372 N N . GLU A 1 249 ? 142.651 137.036 100.012 1.00 37.76 507 GLU A N 1
ATOM 373 C CA . GLU A 1 249 ? 142.714 137.567 101.364 1.00 37.76 507 GLU A CA 1
ATOM 374 C C . GLU A 1 249 ? 143.913 138.476 101.538 1.00 37.76 507 GLU A C 1
ATOM 375 O O . GLU A 1 249 ? 143.803 139.555 102.128 1.00 37.76 507 GLU A O 1
ATOM 381 N N . LYS A 1 250 ? 145.069 138.054 101.031 1.00 38.71 508 LYS A N 1
ATOM 382 C CA . LYS A 1 250 ? 146.262 138.884 101.132 1.00 38.71 508 LYS A CA 1
ATOM 383 C C . LYS A 1 250 ? 145.947 140.321 100.761 1.00 38.71 508 LYS A C 1
ATOM 384 O O . LYS A 1 250 ? 146.467 141.261 101.368 1.00 38.71 508 LYS A O 1
ATOM 390 N N . VAL A 1 251 ? 145.069 140.505 99.780 1.00 38.35 509 VAL A N 1
ATOM 391 C CA . VAL A 1 251 ? 144.733 141.835 99.300 1.00 38.35 509 VAL A CA 1
ATOM 392 C C . VAL A 1 251 ? 143.859 142.562 100.300 1.00 38.35 509 VAL A C 1
ATOM 393 O O . VAL A 1 251 ? 143.978 143.780 100.476 1.00 38.35 509 VAL A O 1
ATOM 397 N N . LEU A 1 252 ? 142.972 141.839 100.963 1.00 36.84 510 LEU A N 1
ATOM 398 C CA . LEU A 1 252 ? 142.018 142.430 101.878 1.00 36.84 510 LEU A CA 1
ATOM 399 C C . LEU A 1 252 ? 142.545 142.520 103.290 1.00 36.84 510 LEU A C 1
ATOM 400 O O . LEU A 1 252 ? 142.019 143.300 104.090 1.00 36.84 510 LEU A O 1
ATOM 405 N N . LEU A 1 253 ? 143.539 141.760 103.602 1.00 35.51 511 LEU A N 1
ATOM 406 C CA . LEU A 1 253 ? 144.109 141.802 104.924 1.00 35.51 511 LEU A CA 1
ATOM 407 C C . LEU A 1 253 ? 145.155 142.900 105.023 1.00 35.51 511 LEU A C 1
ATOM 408 O O . LEU A 1 253 ? 145.767 143.282 104.025 1.00 35.51 511 LEU A O 1
ATOM 413 N N . PRO A 1 254 ? 145.364 143.430 106.216 1.00 35.18 512 PRO A N 1
ATOM 414 C CA . PRO A 1 254 ? 146.381 144.456 106.392 1.00 35.18 512 PRO A CA 1
ATOM 415 C C . PRO A 1 254 ? 147.761 143.930 106.055 1.00 35.18 512 PRO A C 1
ATOM 416 O O . PRO A 1 254 ? 148.069 142.753 106.247 1.00 35.18 512 PRO A O 1
ATOM 420 N N . GLY A 1 255 ? 148.590 144.824 105.535 1.00 37.84 513 GLY A N 1
ATOM 421 C CA . GLY A 1 255 ? 149.928 144.470 105.130 1.00 37.84 513 GLY A CA 1
ATOM 422 C C . GLY A 1 255 ? 150.085 144.246 103.654 1.00 37.84 513 GLY A C 1
ATOM 423 O O . GLY A 1 255 ? 151.043 143.587 103.236 1.00 37.84 513 GLY A O 1
ATOM 424 N N . TYR A 1 256 ? 149.166 144.760 102.850 1.00 38.73 514 TYR A N 1
ATOM 425 C CA . TYR A 1 256 ? 149.206 144.622 101.408 1.00 38.73 514 TYR A CA 1
ATOM 426 C C . TYR A 1 256 ? 149.306 145.957 100.698 1.00 38.73 514 TYR A C 1
ATOM 427 O O . TYR A 1 256 ? 150.194 146.159 99.866 1.00 38.73 514 TYR A O 1
ATOM 436 N N . HIS A 1 257 ? 148.418 146.862 101.009 1.00 39.62 515 HIS A N 1
ATOM 437 C CA . HIS A 1 257 ? 148.370 148.117 100.295 1.00 39.62 515 HIS A CA 1
ATOM 438 C C . HIS A 1 257 ? 149.453 149.047 100.814 1.00 39.62 515 HIS A C 1
ATOM 439 O O . HIS A 1 257 ? 149.540 149.273 102.022 1.00 39.62 515 HIS A O 1
ATOM 446 N N . PRO A 1 258 ? 150.288 149.599 99.943 1.00 40.15 516 PRO A N 1
ATOM 447 C CA . PRO A 1 258 ? 151.311 150.528 100.411 1.00 40.15 516 PRO A CA 1
ATOM 448 C C . PRO A 1 258 ? 150.677 151.820 100.881 1.00 40.15 516 PRO A C 1
ATOM 449 O O . PRO A 1 258 ? 149.850 152.417 100.190 1.00 40.15 516 PRO A O 1
ATOM 453 N N . PHE A 1 259 ? 151.059 152.241 102.075 1.00 39.11 517 PHE A N 1
ATOM 454 C CA . PHE A 1 259 ? 150.606 153.492 102.637 1.00 39.11 517 PHE A CA 1
ATOM 455 C C . PHE A 1 259 ? 151.791 154.231 103.224 1.00 39.11 517 PHE A C 1
ATOM 456 O O . PHE A 1 259 ? 152.879 153.677 103.392 1.00 39.11 517 PHE A O 1
ATOM 464 N N . GLU A 1 260 ? 151.572 155.501 103.534 1.00 41.04 518 GLU A N 1
ATOM 465 C CA . GLU A 1 260 ? 152.638 156.336 104.054 1.00 41.04 518 GLU A CA 1
ATOM 466 C C . GLU A 1 260 ? 152.009 157.469 104.835 1.00 41.04 518 GLU A C 1
ATOM 467 O O . GLU A 1 260 ? 151.158 158.179 104.309 1.00 41.04 518 GLU A O 1
ATOM 473 N N . TRP A 1 261 ? 152.420 157.637 106.074 1.00 39.47 519 TRP A N 1
ATOM 474 C CA . TRP A 1 261 ? 151.972 158.751 106.890 1.00 39.47 519 TRP A CA 1
ATOM 475 C C . TRP A 1 261 ? 152.988 159.869 106.728 1.00 39.47 519 TRP A C 1
ATOM 476 O O . TRP A 1 261 ? 154.104 159.779 107.245 1.00 39.47 519 TRP A O 1
ATOM 487 N N . GLN A 1 262 ? 152.609 160.912 105.993 1.00 43.49 520 GLN A N 1
ATOM 488 C CA . GLN A 1 262 ? 153.585 161.929 105.633 1.00 43.49 520 GLN A CA 1
ATOM 489 C C . GLN A 1 262 ? 154.234 162.553 106.856 1.00 43.49 520 GLN A C 1
ATOM 490 O O . GLN A 1 262 ? 155.408 162.952 106.757 1.00 43.49 520 GLN A O 1
ATOM 496 N N . PRO A 1 263 ? 153.553 162.702 107.983 1.00 40.69 521 PRO A N 1
ATOM 497 C CA . PRO A 1 263 ? 154.232 162.670 109.261 1.00 40.69 521 PRO A CA 1
ATOM 498 C C . PRO A 1 263 ? 154.435 161.231 109.687 1.00 40.69 521 PRO A C 1
ATOM 499 O O . PRO A 1 263 ? 153.476 160.556 110.088 1.00 40.69 521 PRO A O 1
ATOM 503 N N . PRO A 1 264 ? 155.653 160.713 109.592 1.00 40.20 522 PRO A N 1
ATOM 504 C CA . PRO A 1 264 ? 155.864 159.300 109.904 1.00 40.20 522 PRO A CA 1
ATOM 505 C C . PRO A 1 264 ? 155.386 158.968 111.305 1.00 40.20 522 PRO A C 1
ATOM 506 O O . PRO A 1 264 ? 155.741 159.634 112.279 1.00 40.20 522 PRO A O 1
ATOM 510 N N . LEU A 1 265 ? 154.565 157.932 111.392 1.00 39.28 523 LEU A N 1
ATOM 511 C CA . LEU A 1 265 ? 153.959 157.558 112.656 1.00 39.28 523 LEU A CA 1
ATOM 512 C C . LEU A 1 265 ? 155.020 157.348 113.716 1.00 39.28 523 LEU A C 1
ATOM 513 O O . LEU A 1 265 ? 155.941 156.546 113.544 1.00 39.28 523 LEU A O 1
ATOM 518 N N . LYS A 1 266 ? 154.883 158.071 114.816 1.00 40.78 524 LYS A N 1
ATOM 519 C CA . LYS A 1 266 ? 155.807 157.922 115.922 1.00 40.78 524 LYS A CA 1
ATOM 520 C C . LYS A 1 266 ? 155.676 156.533 116.521 1.00 40.78 524 LYS A C 1
ATOM 521 O O . LYS A 1 266 ? 154.580 156.094 116.872 1.00 40.78 524 LYS A O 1
ATOM 527 N N . ASN A 1 267 ? 156.804 155.839 116.625 1.00 39.73 525 ASN A N 1
ATOM 528 C CA . ASN A 1 267 ? 156.930 154.531 117.247 1.00 39.73 525 ASN A CA 1
ATOM 529 C C . ASN A 1 267 ? 156.213 153.442 116.476 1.00 39.73 525 ASN A C 1
ATOM 530 O O . ASN A 1 267 ? 156.028 152.348 117.011 1.00 39.73 525 ASN A O 1
ATOM 535 N N . VAL A 1 268 ? 155.795 153.699 115.250 1.00 39.01 526 VAL A N 1
ATOM 536 C CA . VAL A 1 268 ? 155.181 152.693 114.400 1.00 39.01 526 VAL A CA 1
ATOM 537 C C . VAL A 1 268 ? 156.089 152.439 113.213 1.00 39.01 526 VAL A C 1
ATOM 538 O O . VAL A 1 268 ? 156.648 153.373 112.629 1.00 39.01 526 VAL A O 1
ATOM 542 N N . SER A 1 269 ? 156.225 151.172 112.856 1.00 39.88 527 SER A N 1
ATOM 543 C CA . SER A 1 269 ? 157.041 150.806 111.716 1.00 39.88 527 SER A CA 1
ATOM 544 C C . SER A 1 269 ? 156.429 151.354 110.440 1.00 39.88 527 SER A C 1
ATOM 545 O O . SER A 1 269 ? 155.226 151.228 110.203 1.00 39.88 527 SER A O 1
ATOM 548 N N . SER A 1 270 ? 157.270 151.970 109.613 1.00 41.08 528 SER A N 1
ATOM 549 C CA . SER A 1 270 ? 156.830 152.404 108.301 1.00 41.08 528 SER A CA 1
ATOM 550 C C . SER A 1 270 ? 156.517 151.231 107.390 1.00 41.08 528 SER A C 1
ATOM 551 O O . SER A 1 270 ? 156.011 151.443 106.284 1.00 41.08 528 SER A O 1
ATOM 554 N N . ARG A 1 271 ? 156.790 150.010 107.832 1.00 40.37 529 ARG A N 1
ATOM 555 C CA . ARG A 1 271 ? 156.579 148.835 107.004 1.00 40.37 529 ARG A CA 1
ATOM 556 C C . ARG A 1 271 ? 155.095 148.615 106.782 1.00 40.37 529 ARG A C 1
ATOM 557 O O . ARG A 1 271 ? 154.315 148.541 107.735 1.00 40.37 529 ARG A O 1
ATOM 565 N N . THR A 1 272 ? 154.711 148.513 105.516 1.00 39.80 530 THR A N 1
ATOM 566 C CA . THR A 1 272 ? 153.329 148.346 105.110 1.00 39.80 530 THR A CA 1
ATOM 567 C C . THR A 1 272 ? 152.997 146.904 104.779 1.00 39.80 530 THR A C 1
ATOM 568 O O . THR A 1 272 ? 152.022 146.645 104.067 1.00 39.80 530 THR A O 1
ATOM 572 N N . ASP A 1 273 ? 153.791 145.965 105.281 1.00 40.34 531 ASP A N 1
ATOM 573 C CA . ASP A 1 273 ? 153.632 144.554 104.987 1.00 40.34 531 ASP A CA 1
ATOM 574 C C . ASP A 1 273 ? 153.134 143.757 106.178 1.00 40.34 531 ASP A C 1
ATOM 575 O O . ASP A 1 273 ? 152.720 142.606 106.008 1.00 40.34 531 ASP A O 1
ATOM 580 N N . VAL A 1 274 ? 153.153 144.347 107.369 1.00 38.55 532 VAL A N 1
ATOM 581 C CA . VAL A 1 274 ? 152.798 143.617 108.574 1.00 38.55 532 VAL A CA 1
ATOM 582 C C . VAL A 1 274 ? 151.294 143.419 108.617 1.00 38.55 532 VAL A C 1
ATOM 583 O O . VAL A 1 274 ? 150.519 144.359 108.407 1.00 38.55 532 VAL A O 1
ATOM 587 N N . GLY A 1 275 ? 150.879 142.192 108.886 1.00 36.35 533 GLY A N 1
ATOM 588 C CA . GLY A 1 275 ? 149.478 141.881 109.001 1.00 36.35 533 GLY A CA 1
ATOM 589 C C . GLY A 1 275 ? 149.108 141.436 110.393 1.00 36.35 533 GLY A C 1
ATOM 590 O O . GLY A 1 275 ? 148.968 142.259 111.300 1.00 36.35 533 GLY A O 1
ATOM 591 N N . ILE A 1 276 ? 148.955 140.131 110.574 1.00 36.16 534 ILE A N 1
ATOM 592 C CA . ILE A 1 276 ? 148.574 139.583 111.866 1.00 36.16 534 ILE A CA 1
ATOM 593 C C . ILE A 1 276 ? 149.826 139.393 112.699 1.00 36.16 534 ILE A C 1
ATOM 594 O O . ILE A 1 276 ? 150.436 138.320 112.698 1.00 36.16 534 ILE A O 1
ATOM 599 N N . ILE A 1 277 ? 150.213 140.438 113.403 1.00 36.16 535 ILE A N 1
ATOM 600 C CA . ILE A 1 277 ? 151.349 140.372 114.297 1.00 36.16 535 ILE A CA 1
ATOM 601 C C . ILE A 1 277 ? 150.891 139.893 115.668 1.00 36.16 535 ILE A C 1
ATOM 602 O O . ILE A 1 277 ? 149.700 139.848 115.980 1.00 36.16 535 ILE A O 1
ATOM 607 N N . ASP A 1 278 ? 151.859 139.519 116.491 1.00 37.74 536 ASP A N 1
ATOM 608 C CA . ASP A 1 278 ? 151.562 139.117 117.853 1.00 37.74 536 ASP A CA 1
ATOM 609 C C . ASP A 1 278 ? 151.061 140.309 118.646 1.00 37.74 536 ASP A C 1
ATOM 610 O O . ASP A 1 278 ? 151.697 141.365 118.667 1.00 37.74 536 ASP A O 1
ATOM 615 N N . GLY A 1 279 ? 149.909 140.141 119.285 1.00 37.43 537 GLY A N 1
ATOM 616 C CA . GLY A 1 279 ? 149.390 141.189 120.136 1.00 37.43 537 GLY A CA 1
ATOM 617 C C . GLY A 1 279 ? 150.251 141.424 121.353 1.00 37.43 537 GLY A C 1
ATOM 618 O O . GLY A 1 279 ? 150.261 142.524 121.909 1.00 37.43 537 GLY A O 1
ATOM 619 N N . LEU A 1 280 ? 150.978 140.396 121.787 1.00 38.62 538 LEU A N 1
ATOM 620 C CA . LEU A 1 280 ? 151.930 140.574 122.870 1.00 38.62 538 LEU A CA 1
ATOM 621 C C . LEU A 1 280 ? 152.869 141.725 122.569 1.00 38.62 538 LEU A C 1
ATOM 622 O O . LEU A 1 280 ? 153.285 142.456 123.474 1.00 38.62 538 LEU A O 1
ATOM 627 N N . SER A 1 281 ? 153.192 141.915 121.297 1.00 37.88 539 SER A N 1
ATOM 628 C CA . SER A 1 281 ? 154.023 143.020 120.853 1.00 37.88 539 SER A CA 1
ATOM 629 C C . SER A 1 281 ? 155.366 142.995 121.575 1.00 37.88 539 SER A C 1
ATOM 630 O O . SER A 1 281 ? 155.773 143.949 122.235 1.00 37.88 539 SER A O 1
ATOM 633 N N . GLY A 1 282 ? 156.045 141.866 121.441 1.00 38.43 540 GLY A N 1
ATOM 634 C CA . GLY A 1 282 ? 157.315 141.666 122.087 1.00 38.43 540 GLY A CA 1
ATOM 635 C C . GLY A 1 282 ? 157.240 141.459 123.574 1.00 38.43 540 GLY A C 1
ATOM 636 O O . GLY A 1 282 ? 158.287 141.378 124.223 1.00 38.43 540 GLY A O 1
ATOM 637 N N . LEU A 1 283 ? 156.042 141.375 124.133 1.00 38.93 541 LEU A N 1
ATOM 638 C CA . LEU A 1 283 ? 155.893 141.184 125.563 1.00 38.93 541 LEU A CA 1
ATOM 639 C C . LEU A 1 283 ? 156.713 139.997 126.012 1.00 38.93 541 LEU A C 1
ATOM 640 O O . LEU A 1 283 ? 156.505 138.871 125.554 1.00 38.93 541 LEU A O 1
ATOM 645 N N . ALA A 1 284 ? 157.658 140.261 126.901 1.00 41.54 542 ALA A N 1
ATOM 646 C CA . ALA A 1 284 ? 158.631 139.262 127.299 1.00 41.54 542 ALA A CA 1
ATOM 647 C C . ALA A 1 284 ? 157.930 138.140 128.044 1.00 41.54 542 ALA A C 1
ATOM 648 O O . ALA A 1 284 ? 157.469 138.323 129.174 1.00 41.54 542 ALA A O 1
ATOM 650 N N . SER A 1 285 ? 157.832 136.982 127.405 1.00 42.57 543 SER A N 1
ATOM 651 C CA . SER A 1 285 ? 157.343 135.785 128.064 1.00 42.57 543 SER A CA 1
ATOM 652 C C . SER A 1 285 ? 158.423 135.085 128.847 1.00 42.57 543 SER A C 1
ATOM 653 O O . SER A 1 285 ? 158.254 133.920 129.224 1.00 42.57 543 SER A O 1
ATOM 656 N N . SER A 1 286 ? 159.538 135.763 129.083 1.00 44.47 544 SER A N 1
ATOM 657 C CA . SER A 1 286 ? 160.535 135.245 129.996 1.00 44.47 544 SER A CA 1
ATOM 658 C C . SER A 1 286 ? 159.879 134.878 131.314 1.00 44.47 544 SER A C 1
ATOM 659 O O . SER A 1 286 ? 158.960 135.547 131.790 1.00 44.47 544 SER A O 1
ATOM 662 N N . VAL A 1 287 ? 160.356 133.782 131.895 1.00 46.06 545 VAL A N 1
ATOM 663 C CA . VAL A 1 287 ? 159.828 133.314 133.159 1.00 46.06 545 VAL A CA 1
ATOM 664 C C . VAL A 1 287 ? 160.104 134.306 134.273 1.00 46.06 545 VAL A C 1
ATOM 665 O O . VAL A 1 287 ? 159.404 134.310 135.290 1.00 46.06 545 VAL A O 1
ATOM 669 N N . ASP A 1 288 ? 161.115 135.148 134.102 1.00 44.65 546 ASP A N 1
ATOM 670 C CA . ASP A 1 288 ? 161.432 136.172 135.082 1.00 44.65 546 ASP A CA 1
ATOM 671 C C . ASP A 1 288 ? 160.446 137.322 135.029 1.00 44.65 546 ASP A C 1
ATOM 672 O O . ASP A 1 288 ? 160.289 138.053 136.012 1.00 44.65 546 ASP A O 1
ATOM 677 N N . GLU A 1 289 ? 159.784 137.490 133.895 1.00 42.97 547 GLU A N 1
ATOM 678 C CA . GLU A 1 289 ? 158.905 138.614 133.654 1.00 42.97 547 GLU A CA 1
ATOM 679 C C . GLU A 1 289 ? 157.503 138.318 134.161 1.00 42.97 547 GLU A C 1
ATOM 680 O O . GLU A 1 289 ? 157.198 137.228 134.649 1.00 42.97 547 GLU A O 1
ATOM 686 N N . TYR A 1 290 ? 156.638 139.304 134.032 1.00 40.39 548 TYR A N 1
ATOM 687 C CA . TYR A 1 290 ? 155.245 139.110 134.372 1.00 40.39 548 TYR A CA 1
ATOM 688 C C . TYR A 1 290 ? 154.661 138.017 133.488 1.00 40.39 548 TYR A C 1
ATOM 689 O O . TYR A 1 290 ? 154.814 138.071 132.262 1.00 40.39 548 TYR A O 1
ATOM 698 N N . PRO A 1 291 ? 153.992 137.020 134.056 1.00 40.70 549 PRO A N 1
ATOM 699 C CA . PRO A 1 291 ? 153.487 135.916 133.242 1.00 40.70 549 PRO A CA 1
ATOM 700 C C . PRO A 1 291 ? 152.489 136.401 132.212 1.00 40.70 549 PRO A C 1
ATOM 701 O O . PRO A 1 291 ? 151.457 136.990 132.540 1.00 40.70 549 PRO A O 1
ATOM 705 N N . VAL A 1 292 ? 152.815 136.146 130.953 1.00 40.72 550 VAL A N 1
ATOM 706 C CA . VAL A 1 292 ? 151.931 136.506 129.847 1.00 40.72 550 VAL A CA 1
ATOM 707 C C . VAL A 1 292 ? 151.052 135.287 129.607 1.00 40.72 550 VAL A C 1
ATOM 708 O O . VAL A 1 292 ? 151.332 134.415 128.784 1.00 40.72 550 VAL A O 1
ATOM 712 N N . ASP A 1 293 ? 149.965 135.222 130.362 1.00 41.58 551 ASP A N 1
ATOM 713 C CA . ASP A 1 293 ? 149.004 134.140 130.223 1.00 41.58 551 ASP A CA 1
ATOM 714 C C . ASP A 1 293 ? 147.943 134.530 129.201 1.00 41.58 551 ASP A C 1
ATOM 715 O O . ASP A 1 293 ? 146.748 134.570 129.479 1.00 41.58 551 ASP A O 1
ATOM 720 N N . THR A 1 294 ? 148.413 134.842 127.994 1.00 38.90 552 THR A N 1
ATOM 721 C CA . THR A 1 294 ? 147.572 135.534 127.031 1.00 38.90 552 THR A CA 1
ATOM 722 C C . THR A 1 294 ? 148.053 135.246 125.623 1.00 38.90 552 THR A C 1
ATOM 723 O O . THR A 1 294 ? 149.258 135.252 125.358 1.00 38.90 552 THR A O 1
ATOM 727 N N . ILE A 1 295 ? 147.106 134.984 124.743 1.00 38.01 553 ILE A N 1
ATOM 728 C CA . ILE A 1 295 ? 147.333 134.841 123.319 1.00 38.01 553 ILE A CA 1
ATOM 729 C C . ILE A 1 295 ? 146.649 136.027 122.668 1.00 38.01 553 ILE A C 1
ATOM 730 O O . ILE A 1 295 ? 145.420 136.137 122.686 1.00 38.01 553 ILE A O 1
ATOM 735 N N . ALA A 1 296 ? 147.436 136.921 122.097 1.00 36.91 554 ALA A N 1
ATOM 736 C CA . ALA A 1 296 ? 146.913 138.094 121.430 1.00 36.91 554 ALA A CA 1
ATOM 737 C C . ALA A 1 296 ? 147.483 138.176 120.033 1.00 36.91 554 ALA A C 1
ATOM 738 O O . ALA A 1 296 ? 148.704 138.167 119.851 1.00 36.91 554 ALA A O 1
ATOM 740 N N . LYS A 1 297 ? 146.598 138.255 119.057 1.00 35.48 555 LYS A N 1
ATOM 741 C CA . LYS A 1 297 ? 146.969 138.520 117.681 1.00 35.48 555 LYS A CA 1
ATOM 742 C C . LYS A 1 297 ? 146.257 139.780 117.245 1.00 35.48 555 LYS A C 1
ATOM 743 O O . LYS A 1 297 ? 145.039 139.893 117.393 1.00 35.48 555 LYS A O 1
ATOM 749 N N . ARG A 1 298 ? 147.016 140.726 116.726 1.00 35.53 556 ARG A N 1
ATOM 750 C CA . ARG A 1 298 ? 146.473 142.002 116.332 1.00 35.53 556 ARG A CA 1
ATOM 751 C C . ARG A 1 298 ? 147.005 142.386 114.971 1.00 35.53 556 ARG A C 1
ATOM 752 O O . ARG A 1 298 ? 148.072 141.952 114.545 1.00 35.53 556 ARG A O 1
ATOM 760 N N . PHE A 1 299 ? 146.230 143.203 114.293 1.00 34.24 557 PHE A N 1
ATOM 761 C CA . PHE A 1 299 ? 146.720 143.962 113.169 1.00 34.24 557 PHE A CA 1
ATOM 762 C C . PHE A 1 299 ? 147.337 145.245 113.680 1.00 34.24 557 PHE A C 1
ATOM 763 O O . PHE A 1 299 ? 146.915 145.796 114.696 1.00 34.24 557 PHE A O 1
ATOM 771 N N . ARG A 1 300 ? 148.353 145.713 112.979 1.00 37.68 558 ARG A N 1
ATOM 772 C CA . ARG A 1 300 ? 148.853 147.042 113.255 1.00 37.68 558 ARG A CA 1
ATOM 773 C C . ARG A 1 300 ? 147.791 148.048 112.853 1.00 37.68 558 ARG A C 1
ATOM 774 O O . ARG A 1 300 ? 147.261 147.998 111.741 1.00 37.68 558 ARG A O 1
ATOM 782 N N . TYR A 1 301 ? 147.456 148.941 113.774 1.00 36.89 559 TYR A N 1
ATOM 783 C CA . TYR A 1 301 ? 146.307 149.809 113.595 1.00 36.89 559 TYR A CA 1
ATOM 784 C C . TYR A 1 301 ? 146.388 150.634 112.325 1.00 36.89 559 TYR A C 1
ATOM 785 O O . TYR A 1 301 ? 145.354 150.870 111.697 1.00 36.89 559 TYR A O 1
ATOM 794 N N . ASP A 1 302 ? 147.578 151.043 111.907 1.00 38.34 560 ASP A N 1
ATOM 795 C CA . ASP A 1 302 ? 147.709 151.774 110.660 1.00 38.34 560 ASP A CA 1
ATOM 796 C C . ASP A 1 302 ? 147.498 150.867 109.461 1.00 38.34 560 ASP A C 1
ATOM 797 O O . ASP A 1 302 ? 146.756 151.218 108.537 1.00 38.34 560 ASP A O 1
ATOM 802 N N . SER A 1 303 ? 148.126 149.694 109.472 1.00 37.89 561 SER A N 1
ATOM 803 C CA . SER A 1 303 ? 147.871 148.706 108.436 1.00 37.89 561 SER A CA 1
ATOM 804 C C . SER A 1 303 ? 146.400 148.343 108.384 1.00 37.89 561 SER A C 1
ATOM 805 O O . SER A 1 303 ? 145.817 148.210 107.302 1.00 37.89 561 SER A O 1
ATOM 808 N N . ALA A 1 304 ? 145.785 148.179 109.549 1.00 35.85 562 ALA A N 1
ATOM 809 C CA . ALA A 1 304 ? 144.386 147.796 109.607 1.00 35.85 562 ALA A CA 1
ATOM 810 C C . ALA A 1 304 ? 143.498 148.883 109.038 1.00 35.85 562 ALA A C 1
ATOM 811 O O . ALA A 1 304 ? 142.557 148.602 108.293 1.00 35.85 562 ALA A O 1
ATOM 813 N N . LEU A 1 305 ? 143.783 150.133 109.376 1.00 37.74 563 LEU A N 1
ATOM 814 C CA . LEU A 1 305 ? 142.998 151.230 108.842 1.00 37.74 563 LEU A CA 1
ATOM 815 C C . LEU A 1 305 ? 143.150 151.325 107.340 1.00 37.74 563 LEU A C 1
ATOM 816 O O . LEU A 1 305 ? 142.185 151.601 106.622 1.00 37.74 563 LEU A O 1
ATOM 821 N N . VAL A 1 306 ? 144.361 151.109 106.849 1.00 38.94 564 VAL A N 1
ATOM 822 C CA . VAL A 1 306 ? 144.596 151.143 105.421 1.00 38.94 564 VAL A CA 1
ATOM 823 C C . VAL A 1 306 ? 143.799 150.061 104.721 1.00 38.94 564 VAL A C 1
ATOM 824 O O . VAL A 1 306 ? 143.205 150.293 103.664 1.00 38.94 564 VAL A O 1
ATOM 828 N N . SER A 1 307 ? 143.786 148.859 105.283 1.00 36.72 565 SER A N 1
ATOM 829 C CA . SER A 1 307 ? 143.027 147.784 104.669 1.00 36.72 565 SER A CA 1
ATOM 830 C C . SER A 1 307 ? 141.537 148.046 104.743 1.00 36.72 565 SER A C 1
ATOM 831 O O . SER A 1 307 ? 140.800 147.698 103.817 1.00 36.72 565 SER A O 1
ATOM 834 N N . ALA A 1 308 ? 141.081 148.675 105.820 1.00 37.54 566 ALA A N 1
ATOM 835 C CA . ALA A 1 308 ? 139.672 149.003 105.950 1.00 37.54 566 ALA A CA 1
ATOM 836 C C . ALA A 1 308 ? 139.256 150.046 104.930 1.00 37.54 566 ALA A C 1
ATOM 837 O O . ALA A 1 308 ? 138.160 149.972 104.367 1.00 37.54 566 ALA A O 1
ATOM 839 N N . LEU A 1 309 ? 140.116 151.027 104.689 1.00 40.27 567 LEU A N 1
ATOM 840 C CA . LEU A 1 309 ? 139.812 152.062 103.717 1.00 40.27 567 LEU A CA 1
ATOM 841 C C . LEU A 1 309 ? 139.856 151.511 102.305 1.00 40.27 567 LEU A C 1
ATOM 842 O O . LEU A 1 309 ? 138.880 151.614 101.554 1.00 40.27 567 LEU A O 1
ATOM 847 N N . MET A 1 310 ? 140.982 150.918 101.926 1.00 41.72 568 MET A N 1
ATOM 848 C CA . MET A 1 310 ? 141.087 150.310 100.614 1.00 41.72 568 MET A CA 1
ATOM 849 C C . MET A 1 310 ? 140.035 149.236 100.409 1.00 41.72 568 MET A C 1
ATOM 850 O O . MET A 1 310 ? 139.772 148.843 99.268 1.00 41.72 568 MET A O 1
ATOM 855 N N . ASP A 1 311 ? 139.431 148.757 101.491 1.00 40.51 569 ASP A N 1
ATOM 856 C CA . ASP A 1 311 ? 138.314 147.835 101.379 1.00 40.51 569 ASP A CA 1
ATOM 857 C C . ASP A 1 311 ? 137.036 148.581 101.037 1.00 40.51 569 ASP A C 1
ATOM 858 O O . ASP A 1 311 ? 136.228 148.109 100.229 1.00 40.51 569 ASP A O 1
ATOM 863 N N . MET A 1 312 ? 136.838 149.749 101.640 1.00 41.77 570 MET A N 1
ATOM 864 C CA . MET A 1 312 ? 135.745 150.633 101.285 1.00 41.77 570 MET A CA 1
ATOM 865 C C . MET A 1 312 ? 136.172 151.708 100.303 1.00 41.77 570 MET A C 1
ATOM 866 O O . MET A 1 312 ? 135.457 152.700 100.133 1.00 41.77 570 MET A O 1
ATOM 871 N N . GLU A 1 313 ? 137.333 151.542 99.673 1.00 44.50 571 GLU A N 1
ATOM 872 C CA . GLU A 1 313 ? 137.712 152.410 98.568 1.00 44.50 571 GLU A CA 1
ATOM 873 C C . GLU A 1 313 ? 136.547 152.589 97.614 1.00 44.50 571 GLU A C 1
ATOM 874 O O . GLU A 1 313 ? 136.139 153.713 97.311 1.00 44.50 571 GLU A O 1
ATOM 880 N N . GLU A 1 314 ? 135.992 151.478 97.138 1.00 45.18 572 GLU A N 1
ATOM 881 C CA . GLU A 1 314 ? 134.832 151.551 96.262 1.00 45.18 572 GLU A CA 1
ATOM 882 C C . GLU A 1 314 ? 133.738 152.410 96.874 1.00 45.18 572 GLU A C 1
ATOM 883 O O . GLU A 1 314 ? 133.171 153.273 96.200 1.00 45.18 572 GLU A O 1
ATOM 889 N N . ASP A 1 315 ? 133.431 152.194 98.152 1.00 44.00 573 ASP A N 1
ATOM 890 C CA . ASP A 1 315 ? 132.355 152.942 98.788 1.00 44.00 573 ASP A CA 1
ATOM 891 C C . ASP A 1 315 ? 132.723 154.407 98.950 1.00 44.00 573 ASP A C 1
ATOM 892 O O . ASP A 1 315 ? 131.872 155.288 98.798 1.00 44.00 573 ASP A O 1
ATOM 897 N N . ILE A 1 316 ? 133.986 154.688 99.261 1.00 44.44 574 ILE A N 1
ATOM 898 C CA . ILE A 1 316 ? 134.436 156.070 99.370 1.00 44.44 574 ILE A CA 1
ATOM 899 C C . ILE A 1 316 ? 134.226 156.799 98.054 1.00 44.44 574 ILE A C 1
ATOM 900 O O . ILE A 1 316 ? 133.671 157.902 98.013 1.00 44.44 574 ILE A O 1
ATOM 905 N N . LEU A 1 317 ? 134.688 156.202 96.960 1.00 47.81 575 LEU A N 1
ATOM 906 C CA . LEU A 1 317 ? 134.543 156.842 95.663 1.00 47.81 575 LEU A CA 1
ATOM 907 C C . LEU A 1 317 ? 133.080 156.947 95.271 1.00 47.81 575 LEU A C 1
ATOM 908 O O . LEU A 1 317 ? 132.655 157.953 94.695 1.00 47.81 575 LEU A O 1
ATOM 913 N N . GLU A 1 318 ? 132.294 155.921 95.584 1.00 48.56 576 GLU A N 1
ATOM 914 C CA . GLU A 1 318 ? 130.870 155.948 95.290 1.00 48.56 576 GLU A CA 1
ATOM 915 C C . GLU A 1 318 ? 130.192 157.106 96.000 1.00 48.56 576 GLU A C 1
ATOM 916 O O . GLU A 1 318 ? 129.315 157.768 95.437 1.00 48.56 576 GLU A O 1
ATOM 922 N N . GLY A 1 319 ? 130.588 157.367 97.242 1.00 48.61 577 GLY A N 1
ATOM 923 C CA . GLY A 1 319 ? 129.971 158.441 97.994 1.00 48.61 577 GLY A CA 1
ATOM 924 C C . GLY A 1 319 ? 130.489 159.802 97.599 1.00 48.61 577 GLY A C 1
ATOM 925 O O . GLY A 1 319 ? 129.778 160.802 97.724 1.00 48.61 577 GLY A O 1
ATOM 926 N N . MET A 1 320 ? 131.731 159.865 97.130 1.00 49.32 578 MET A N 1
ATOM 927 C CA . MET A 1 320 ? 132.238 161.107 96.565 1.00 49.32 578 MET A CA 1
ATOM 928 C C . MET A 1 320 ? 131.496 161.445 95.284 1.00 49.32 578 MET A C 1
ATOM 929 O O . MET A 1 320 ? 131.203 162.612 95.006 1.00 49.32 578 MET A O 1
ATOM 934 N N . ARG A 1 321 ? 131.182 160.425 94.491 1.00 50.40 579 ARG A N 1
ATOM 935 C CA . ARG A 1 321 ? 130.418 160.642 93.273 1.00 50.40 579 ARG A CA 1
ATOM 936 C C . ARG A 1 321 ? 128.984 161.033 93.593 1.00 50.40 579 ARG A C 1
ATOM 937 O O . ARG A 1 321 ? 128.444 161.981 93.011 1.00 50.40 579 ARG A O 1
ATOM 945 N N . SER A 1 322 ? 128.353 160.315 94.521 1.00 51.03 580 SER A N 1
ATOM 946 C CA . SER A 1 322 ? 127.009 160.669 94.956 1.00 51.03 580 SER A CA 1
ATOM 947 C C . SER A 1 322 ? 126.936 162.109 95.434 1.00 51.03 580 SER A C 1
ATOM 948 O O . SER A 1 322 ? 125.931 162.789 95.198 1.00 51.03 580 SER A O 1
ATOM 951 N N . GLN A 1 323 ? 127.980 162.592 96.101 1.00 50.91 581 GLN A N 1
ATOM 952 C CA . GLN A 1 323 ? 128.069 163.985 96.501 1.00 50.91 581 GLN A CA 1
ATOM 953 C C . GLN A 1 323 ? 128.514 164.886 95.359 1.00 50.91 581 GLN A C 1
ATOM 954 O O . GLN A 1 323 ? 128.827 166.058 95.589 1.00 50.91 581 GLN A O 1
ATOM 960 N N . ASP A 1 324 ? 128.552 164.364 94.135 1.00 52.56 582 ASP A N 1
ATOM 961 C CA . ASP A 1 324 ? 128.975 165.142 92.978 1.00 52.56 582 ASP A CA 1
ATOM 962 C C . ASP A 1 324 ? 130.400 165.643 93.170 1.00 52.56 582 ASP A C 1
ATOM 963 O O . ASP A 1 324 ? 130.766 166.732 92.725 1.00 52.56 582 ASP A O 1
ATOM 968 N N . LEU A 1 325 ? 131.207 164.845 93.854 1.00 51.05 583 LEU A N 1
ATOM 969 C CA . LEU A 1 325 ? 132.602 165.163 94.099 1.00 51.05 583 LEU A CA 1
ATOM 970 C C . LEU A 1 325 ? 133.473 164.255 93.250 1.00 51.05 583 LEU A C 1
ATOM 971 O O . LEU A 1 325 ? 133.315 163.031 93.275 1.00 51.05 583 LEU A O 1
ATOM 976 N N . ASP A 1 326 ? 134.377 164.861 92.494 1.00 52.77 584 ASP A N 1
ATOM 977 C CA . ASP A 1 326 ? 135.273 164.100 91.640 1.00 52.77 584 ASP A CA 1
ATOM 978 C C . ASP A 1 326 ? 135.924 162.981 92.434 1.00 52.77 584 ASP A C 1
ATOM 979 O O . ASP A 1 326 ? 136.511 163.221 93.493 1.00 52.77 584 ASP A O 1
ATOM 984 N N . ASP A 1 327 ? 135.824 161.755 91.922 1.00 51.92 585 ASP A N 1
ATOM 985 C CA . ASP A 1 327 ? 136.453 160.626 92.591 1.00 51.92 585 ASP A CA 1
ATOM 986 C C . ASP A 1 327 ? 137.923 160.551 92.206 1.00 51.92 585 ASP A C 1
ATOM 987 O O . ASP A 1 327 ? 138.440 159.483 91.866 1.00 51.92 585 ASP A O 1
ATOM 992 N N . TYR A 1 328 ? 138.602 161.692 92.283 1.00 51.87 586 TYR A N 1
ATOM 993 C CA . TYR A 1 328 ? 140.052 161.770 92.208 1.00 51.87 586 TYR A CA 1
ATOM 994 C C . TYR A 1 328 ? 140.573 162.813 93.185 1.00 51.87 586 TYR A C 1
ATOM 995 O O . TYR A 1 328 ? 141.710 163.276 93.054 1.00 51.87 586 TYR A O 1
ATOM 1004 N N . LEU A 1 329 ? 139.747 163.200 94.150 1.00 50.46 587 LEU A N 1
ATOM 1005 C CA . LEU A 1 329 ? 140.078 164.257 95.093 1.00 50.46 587 LEU A CA 1
ATOM 1006 C C . LEU A 1 329 ? 140.946 163.683 96.197 1.00 50.46 587 LEU A C 1
ATOM 1007 O O . LEU A 1 329 ? 140.504 162.851 96.990 1.00 50.46 587 LEU A O 1
ATOM 1012 N N . ASN A 1 330 ? 142.194 164.124 96.248 1.00 49.26 588 ASN A N 1
ATOM 1013 C CA . ASN A 1 330 ? 143.116 163.713 97.289 1.00 49.26 588 ASN A CA 1
ATOM 1014 C C . ASN A 1 330 ? 142.950 164.517 98.561 1.00 49.26 588 ASN A C 1
ATOM 1015 O O . ASN A 1 330 ? 143.802 164.425 99.448 1.00 49.26 588 ASN A O 1
ATOM 1020 N N . GLY A 1 331 ? 141.885 165.306 98.662 1.00 47.82 589 GLY A N 1
ATOM 1021 C CA . GLY A 1 331 ? 141.648 166.119 99.828 1.00 47.82 589 GLY A CA 1
ATOM 1022 C C . GLY A 1 331 ? 141.713 165.287 101.084 1.00 47.82 589 GLY A C 1
ATOM 1023 O O . GLY A 1 331 ? 141.518 164.070 101.057 1.00 47.82 589 GLY A O 1
ATOM 1024 N N . PRO A 1 332 ? 141.988 165.922 102.211 1.00 45.71 590 PRO A N 1
ATOM 1025 C CA . PRO A 1 332 ? 142.134 165.161 103.452 1.00 45.71 590 PRO A CA 1
ATOM 1026 C C . PRO A 1 332 ? 140.817 164.598 103.938 1.00 45.71 590 PRO A C 1
ATOM 1027 O O . PRO A 1 332 ? 139.964 165.325 104.452 1.00 45.71 590 PRO A O 1
ATOM 1031 N N . PHE A 1 333 ? 140.649 163.295 103.774 1.00 44.82 591 PHE A N 1
ATOM 1032 C CA . PHE A 1 333 ? 139.489 162.625 104.327 1.00 44.82 591 PHE A CA 1
ATOM 1033 C C . PHE A 1 333 ? 139.678 162.442 105.821 1.00 44.82 591 PHE A C 1
ATOM 1034 O O . PHE A 1 333 ? 140.629 161.796 106.262 1.00 44.82 591 PHE A O 1
ATOM 1042 N N . THR A 1 334 ? 138.784 163.016 106.600 1.00 42.63 592 THR A N 1
ATOM 1043 C CA . THR A 1 334 ? 138.719 162.758 108.024 1.00 42.63 592 THR A CA 1
ATOM 1044 C C . THR A 1 334 ? 137.944 161.464 108.184 1.00 42.63 592 THR A C 1
ATOM 1045 O O . THR A 1 334 ? 136.754 161.395 107.871 1.00 42.63 592 THR A O 1
ATOM 1049 N N . VAL A 1 335 ? 138.642 160.426 108.627 1.00 40.48 593 VAL A N 1
ATOM 1050 C CA . VAL A 1 335 ? 138.040 159.118 108.824 1.00 40.48 593 VAL A CA 1
ATOM 1051 C C . VAL A 1 335 ? 137.705 158.981 110.299 1.00 40.48 593 VAL A C 1
ATOM 1052 O O . VAL A 1 335 ? 138.575 158.711 111.126 1.00 40.48 593 VAL A O 1
ATOM 1056 N N . VAL A 1 336 ? 136.444 159.193 110.628 1.00 39.50 594 VAL A N 1
ATOM 1057 C CA . VAL A 1 336 ? 135.943 159.013 111.974 1.00 39.50 594 VAL A CA 1
ATOM 1058 C C . VAL A 1 336 ? 135.746 157.524 112.180 1.00 39.50 594 VAL A C 1
ATOM 1059 O O . VAL A 1 336 ? 134.868 156.911 111.558 1.00 39.50 594 VAL A O 1
ATOM 1063 N N . VAL A 1 337 ? 136.578 156.963 113.053 1.00 37.61 595 VAL A N 1
ATOM 1064 C CA . VAL A 1 337 ? 136.627 155.545 113.358 1.00 37.61 595 VAL A CA 1
ATOM 1065 C C . VAL A 1 337 ? 136.098 155.345 114.763 1.00 37.61 595 VAL A C 1
ATOM 1066 O O . VAL A 1 337 ? 136.457 156.089 115.682 1.00 37.61 595 VAL A O 1
ATOM 1070 N N . LYS A 1 338 ? 135.262 154.332 114.933 1.00 37.15 596 LYS A N 1
ATOM 1071 C CA . LYS A 1 338 ? 134.755 153.951 116.242 1.00 37.15 596 LYS A CA 1
ATOM 1072 C C . LYS A 1 338 ? 135.567 152.766 116.719 1.00 37.15 596 LYS A C 1
ATOM 1073 O O . LYS A 1 338 ? 135.235 151.614 116.456 1.00 37.15 596 LYS A O 1
ATOM 1079 N N . GLU A 1 339 ? 136.650 153.051 117.424 1.00 37.37 597 GLU A N 1
ATOM 1080 C CA . GLU A 1 339 ? 137.424 151.982 118.017 1.00 37.37 597 GLU A CA 1
ATOM 1081 C C . GLU A 1 339 ? 136.657 151.417 119.196 1.00 37.37 597 GLU A C 1
ATOM 1082 O O . GLU A 1 339 ? 136.261 152.145 120.107 1.00 37.37 597 GLU A O 1
ATOM 1088 N N . SER A 1 340 ? 136.422 150.115 119.147 1.00 36.44 598 SER A N 1
ATOM 1089 C CA . SER A 1 340 ? 135.510 149.445 120.050 1.00 36.44 598 SER A CA 1
ATOM 1090 C C . SER A 1 340 ? 136.233 148.271 120.675 1.00 36.44 598 SER A C 1
ATOM 1091 O O . SER A 1 340 ? 136.653 147.355 119.968 1.00 36.44 598 SER A O 1
ATOM 1094 N N . CYS A 1 341 ? 136.388 148.302 121.989 1.00 36.51 599 CYS A N 1
ATOM 1095 C CA . CYS A 1 341 ? 136.909 147.173 122.736 1.00 36.51 599 CYS A CA 1
ATOM 1096 C C . CYS A 1 341 ? 135.808 146.581 123.589 1.00 36.51 599 CYS A C 1
ATOM 1097 O O . CYS A 1 341 ? 134.907 147.289 124.046 1.00 36.51 599 CYS A O 1
ATOM 1100 N N . ASP A 1 342 ? 135.890 145.275 123.788 1.00 36.85 600 ASP A N 1
ATOM 1101 C CA . ASP A 1 342 ? 134.963 144.577 124.647 1.00 36.85 600 ASP A CA 1
ATOM 1102 C C . ASP A 1 342 ? 135.613 143.313 125.167 1.00 36.85 600 ASP A C 1
ATOM 1103 O O . ASP A 1 342 ? 136.420 142.683 124.484 1.00 36.85 600 ASP A O 1
ATOM 1108 N N . GLY A 1 343 ? 135.254 142.963 126.376 1.00 38.33 601 GLY A N 1
ATOM 1109 C CA . GLY A 1 343 ? 135.582 141.668 126.901 1.00 38.33 601 GLY A CA 1
ATOM 1110 C C . GLY A 1 343 ? 134.460 140.676 126.718 1.00 38.33 601 GLY A C 1
ATOM 1111 O O . GLY A 1 343 ? 133.278 141.007 126.774 1.00 38.33 601 GLY A O 1
ATOM 1112 N N . MET A 1 344 ? 134.853 139.432 126.494 1.00 36.39 602 MET A N 1
ATOM 1113 C CA . MET A 1 344 ? 133.916 138.335 126.334 1.00 36.39 602 MET A CA 1
ATOM 1114 C C . MET A 1 344 ? 134.464 137.129 127.067 1.00 36.39 602 MET A C 1
ATOM 1115 O O . MET A 1 344 ? 135.553 136.648 126.748 1.00 36.39 602 MET A O 1
ATOM 1120 N N . GLY A 1 345 ? 133.712 136.652 128.045 1.00 39.10 603 GLY A N 1
ATOM 1121 C CA . GLY A 1 345 ? 134.060 135.452 128.756 1.00 39.10 603 GLY A CA 1
ATOM 1122 C C . GLY A 1 345 ? 133.550 134.228 128.039 1.00 39.10 603 GLY A C 1
ATOM 1123 O O . GLY A 1 345 ? 133.218 134.247 126.854 1.00 39.10 603 GLY A O 1
ATOM 1124 N N . ASP A 1 346 ? 133.491 133.134 128.783 1.00 40.88 604 ASP A N 1
ATOM 1125 C CA . ASP A 1 346 ? 133.005 131.867 128.265 1.00 40.88 604 ASP A CA 1
ATOM 1126 C C . ASP A 1 346 ? 133.745 131.458 127.006 1.00 40.88 604 ASP A C 1
ATOM 1127 O O . ASP A 1 346 ? 133.228 130.687 126.195 1.00 40.88 604 ASP A O 1
ATOM 1132 N N . VAL A 1 347 ? 134.952 131.981 126.832 1.00 37.00 605 VAL A N 1
ATOM 1133 C CA . VAL A 1 347 ? 135.807 131.638 125.709 1.00 37.00 605 VAL A CA 1
ATOM 1134 C C . VAL A 1 347 ? 136.562 130.374 126.064 1.00 37.00 605 VAL A C 1
ATOM 1135 O O . VAL A 1 347 ? 137.649 130.428 126.644 1.00 37.00 605 VAL A O 1
ATOM 1139 N N . SER A 1 348 ? 135.986 129.232 125.722 1.00 38.06 606 SER A N 1
ATOM 1140 C CA . SER A 1 348 ? 136.555 127.959 126.126 1.00 38.06 606 SER A CA 1
ATOM 1141 C C . SER A 1 348 ? 138.014 127.888 125.740 1.00 38.06 606 SER A C 1
ATOM 1142 O O . SER A 1 348 ? 138.364 127.999 124.564 1.00 38.06 606 SER A O 1
ATOM 1145 N N . GLU A 1 349 ? 138.867 127.721 126.739 1.00 38.84 607 GLU A N 1
ATOM 1146 C CA . GLU A 1 349 ? 140.276 127.532 126.472 1.00 38.84 607 GLU A CA 1
ATOM 1147 C C . GLU A 1 349 ? 140.484 126.214 125.751 1.00 38.84 607 GLU A C 1
ATOM 1148 O O . GLU A 1 349 ? 139.731 125.255 125.923 1.00 38.84 607 GLU A O 1
ATOM 1154 N N . LYS A 1 350 ? 141.508 126.180 124.924 1.00 36.54 608 LYS A N 1
ATOM 1155 C CA . LYS A 1 350 ? 141.832 125.008 124.141 1.00 36.54 608 LYS A CA 1
ATOM 1156 C C . LYS A 1 350 ? 142.972 124.247 124.794 1.00 36.54 608 LYS A C 1
ATOM 1157 O O . LYS A 1 350 ? 143.865 124.831 125.409 1.00 36.54 608 LYS A O 1
ATOM 1163 N N . HIS A 1 351 ? 142.923 122.930 124.673 1.00 37.73 609 HIS A N 1
ATOM 1164 C CA . HIS A 1 351 ? 144.096 122.154 124.992 1.00 37.73 609 HIS A CA 1
ATOM 1165 C C . HIS A 1 351 ? 145.235 122.564 124.072 1.00 37.73 609 HIS A C 1
ATOM 1166 O O . HIS A 1 351 ? 145.048 123.259 123.071 1.00 37.73 609 HIS A O 1
ATOM 1173 N N . GLY A 1 352 ? 146.432 122.125 124.419 1.00 39.09 610 GLY A N 1
ATOM 1174 C CA . GLY A 1 352 ? 147.565 122.251 123.534 1.00 39.09 610 GLY A CA 1
ATOM 1175 C C . GLY A 1 352 ? 148.611 123.210 124.057 1.00 39.09 610 GLY A C 1
ATOM 1176 O O . GLY A 1 352 ? 148.402 123.968 125.006 1.00 39.09 610 GLY A O 1
ATOM 1177 N N . SER A 1 353 ? 149.766 123.154 123.407 1.00 41.20 611 SER A N 1
ATOM 1178 C CA . SER A 1 353 ? 150.852 124.038 123.764 1.00 41.20 611 SER A CA 1
ATOM 1179 C C . SER A 1 353 ? 150.389 125.481 123.673 1.00 41.20 611 SER A C 1
ATOM 1180 O O . SER A 1 353 ? 149.594 125.860 122.811 1.00 41.20 611 SER A O 1
ATOM 1183 N N . GLY A 1 354 ? 150.895 126.286 124.589 1.00 41.19 612 GLY A N 1
ATOM 1184 C CA . GLY A 1 354 ? 150.525 127.670 124.662 1.00 41.19 612 GLY A CA 1
ATOM 1185 C C . GLY A 1 354 ? 150.297 128.084 126.093 1.00 41.19 612 GLY A C 1
ATOM 1186 O O . GLY A 1 354 ? 150.098 127.253 126.984 1.00 41.19 612 GLY A O 1
ATOM 1187 N N . PRO A 1 355 ? 150.336 129.385 126.343 1.00 40.93 613 PRO A N 1
ATOM 1188 C CA . PRO A 1 355 ? 150.120 129.876 127.702 1.00 40.93 613 PRO A CA 1
ATOM 1189 C C . PRO A 1 355 ? 148.765 129.453 128.236 1.00 40.93 613 PRO A C 1
ATOM 1190 O O . PRO A 1 355 ? 147.811 129.241 127.485 1.00 40.93 613 PRO A O 1
ATOM 1194 N N . ALA A 1 356 ? 148.694 129.322 129.556 1.00 41.78 614 ALA A N 1
ATOM 1195 C CA . ALA A 1 356 ? 147.437 129.021 130.232 1.00 41.78 614 ALA A CA 1
ATOM 1196 C C . ALA A 1 356 ? 146.582 130.280 130.208 1.00 41.78 614 ALA A C 1
ATOM 1197 O O . ALA A 1 356 ? 146.442 131.006 131.195 1.00 41.78 614 ALA A O 1
ATOM 1199 N N . VAL A 1 357 ? 146.006 130.543 129.043 1.00 39.37 615 VAL A N 1
ATOM 1200 C CA . VAL A 1 357 ? 145.182 131.726 128.833 1.00 39.37 615 VAL A CA 1
ATOM 1201 C C . VAL A 1 357 ? 143.892 131.595 129.625 1.00 39.37 615 VAL A C 1
ATOM 1202 O O . VAL A 1 357 ? 143.439 130.476 129.901 1.00 39.37 615 VAL A O 1
ATOM 1206 N N . PRO A 1 358 ? 143.274 132.702 130.008 1.00 39.26 616 PRO A N 1
ATOM 1207 C CA . PRO A 1 358 ? 141.974 132.630 130.664 1.00 39.26 616 PRO A CA 1
ATOM 1208 C C . PRO A 1 358 ? 140.871 132.320 129.672 1.00 39.26 616 PRO A C 1
ATOM 1209 O O . PRO A 1 358 ? 141.015 132.485 128.460 1.00 39.26 616 PRO A O 1
ATOM 1213 N N . GLU A 1 359 ? 139.745 131.871 130.213 1.00 40.14 617 GLU A N 1
ATOM 1214 C CA . GLU A 1 359 ? 138.585 131.585 129.387 1.00 40.14 617 GLU A CA 1
ATOM 1215 C C . GLU A 1 359 ? 137.837 132.881 129.131 1.00 40.14 617 GLU A C 1
ATOM 1216 O O . GLU A 1 359 ? 136.617 132.956 129.296 1.00 40.14 617 GLU A O 1
ATOM 1222 N N . LYS A 1 360 ? 138.574 133.899 128.713 1.00 39.80 618 LYS A N 1
ATOM 1223 C CA . LYS A 1 360 ? 138.039 135.230 128.507 1.00 39.80 618 LYS A CA 1
ATOM 1224 C C . LYS A 1 360 ? 138.836 135.885 127.401 1.00 39.80 618 LYS A C 1
ATOM 1225 O O . LYS A 1 360 ? 140.056 135.725 127.341 1.00 39.80 618 LYS A O 1
ATOM 1231 N N . ALA A 1 361 ? 138.151 136.615 126.537 1.00 36.05 619 ALA A N 1
ATOM 1232 C CA . ALA A 1 361 ? 138.790 137.305 125.437 1.00 36.05 619 ALA A CA 1
ATOM 1233 C C . ALA A 1 361 ? 138.473 138.787 125.470 1.00 36.05 619 ALA A C 1
ATOM 1234 O O . ALA A 1 361 ? 137.610 139.256 126.213 1.00 36.05 619 ALA A O 1
ATOM 1236 N N . VAL A 1 362 ? 139.217 139.514 124.652 1.00 35.88 620 VAL A N 1
ATOM 1237 C CA . VAL A 1 362 ? 139.091 140.943 124.492 1.00 35.88 620 VAL A CA 1
ATOM 1238 C C . VAL A 1 362 ? 139.214 141.221 123.010 1.00 35.88 620 VAL A C 1
ATOM 1239 O O . VAL A 1 362 ? 140.245 140.922 122.401 1.00 35.88 620 VAL A O 1
ATOM 1243 N N . ARG A 1 363 ? 138.174 141.773 122.427 1.00 34.51 621 ARG A N 1
ATOM 1244 C CA . ARG A 1 363 ? 138.178 142.139 121.027 1.00 34.51 621 ARG A CA 1
ATOM 1245 C C . ARG A 1 363 ? 138.256 143.644 120.939 1.00 34.51 621 ARG A C 1
ATOM 1246 O O . ARG A 1 363 ? 137.269 144.336 121.194 1.00 34.51 621 ARG A O 1
ATOM 1254 N N . PHE A 1 364 ? 139.420 144.150 120.586 1.00 35.24 622 PHE A N 1
ATOM 1255 C CA . PHE A 1 364 ? 139.545 145.531 120.180 1.00 35.24 622 PHE A CA 1
ATOM 1256 C C . PHE A 1 364 ? 139.234 145.598 118.700 1.00 35.24 622 PHE A C 1
ATOM 1257 O O . PHE A 1 364 ? 139.931 144.996 117.883 1.00 35.24 622 PHE A O 1
ATOM 1265 N N . SER A 1 365 ? 138.169 146.301 118.375 1.00 34.77 623 SER A N 1
ATOM 1266 C CA . SER A 1 365 ? 137.707 146.456 117.019 1.00 34.77 623 SER A CA 1
ATOM 1267 C C . SER A 1 365 ? 137.674 147.931 116.696 1.00 34.77 623 SER A C 1
ATOM 1268 O O . SER A 1 365 ? 137.763 148.786 117.576 1.00 34.77 623 SER A O 1
ATOM 1271 N N . PHE A 1 366 ? 137.556 148.217 115.416 1.00 35.83 624 PHE A N 1
ATOM 1272 C CA . PHE A 1 366 ? 137.356 149.575 114.969 1.00 35.83 624 PHE A CA 1
ATOM 1273 C C . PHE A 1 366 ? 136.372 149.546 113.824 1.00 35.83 624 PHE A C 1
ATOM 1274 O O . PHE A 1 366 ? 136.381 148.634 112.996 1.00 35.83 624 PHE A O 1
ATOM 1282 N N . THR A 1 367 ? 135.504 150.537 113.818 1.00 37.25 625 THR A N 1
ATOM 1283 C CA . THR A 1 367 ? 134.467 150.682 112.819 1.00 37.25 625 THR A CA 1
ATOM 1284 C C . THR A 1 367 ? 134.699 152.010 112.133 1.00 37.25 625 THR A C 1
ATOM 1285 O O . THR A 1 367 ? 134.633 153.059 112.777 1.00 37.25 625 THR A O 1
ATOM 1289 N N . VAL A 1 368 ? 135.000 151.972 110.842 1.00 38.43 626 VAL A N 1
ATOM 1290 C CA . VAL A 1 368 ? 135.061 153.224 110.106 1.00 38.43 626 VAL A CA 1
ATOM 1291 C C . VAL A 1 368 ? 133.642 153.758 110.046 1.00 38.43 626 VAL A C 1
ATOM 1292 O O . VAL A 1 368 ? 132.779 153.188 109.376 1.00 38.43 626 VAL A O 1
ATOM 1296 N N . MET A 1 369 ? 133.398 154.840 110.768 1.00 38.46 627 MET A N 1
ATOM 1297 C CA . MET A 1 369 ? 132.039 155.308 110.956 1.00 38.46 627 MET A CA 1
ATOM 1298 C C . MET A 1 369 ? 131.657 156.312 109.887 1.00 38.46 627 MET A C 1
ATOM 1299 O O . MET A 1 369 ? 130.578 156.223 109.294 1.00 38.46 627 MET A O 1
ATOM 1304 N N . ARG A 1 370 ? 132.530 157.274 109.621 1.00 41.11 628 ARG A N 1
ATOM 1305 C CA . ARG A 1 370 ? 132.236 158.220 108.561 1.00 41.11 628 ARG A CA 1
ATOM 1306 C C . ARG A 1 370 ? 133.505 158.839 108.017 1.00 41.11 628 ARG A C 1
ATOM 1307 O O . ARG A 1 370 ? 134.360 159.313 108.757 1.00 41.11 628 ARG A O 1
ATOM 1315 N N . ILE A 1 371 ? 133.591 158.858 106.701 1.00 42.39 629 ILE A N 1
ATOM 1316 C CA . ILE A 1 371 ? 134.689 159.466 105.981 1.00 42.39 629 ILE A CA 1
ATOM 1317 C C . ILE A 1 371 ? 134.139 160.756 105.401 1.00 42.39 629 ILE A C 1
ATOM 1318 O O . ILE A 1 371 ? 133.238 160.733 104.553 1.00 42.39 629 ILE A O 1
ATOM 1323 N N . THR A 1 372 ? 134.664 161.877 105.880 1.00 45.21 630 THR A N 1
ATOM 1324 C CA . THR A 1 372 ? 134.234 163.200 105.466 1.00 45.21 630 THR A CA 1
ATOM 1325 C C . THR A 1 372 ? 135.412 163.940 104.863 1.00 45.21 630 THR A C 1
ATOM 1326 O O . THR A 1 372 ? 136.423 164.149 105.531 1.00 45.21 630 THR A O 1
ATOM 1330 N N . ILE A 1 373 ? 135.281 164.335 103.646 1.00 47.99 631 ILE A N 1
ATOM 1331 C CA . ILE A 1 373 ? 136.334 165.079 102.977 1.00 47.99 631 ILE A CA 1
ATOM 1332 C C . ILE A 1 373 ? 136.030 166.561 103.087 1.00 47.99 631 ILE A C 1
ATOM 1333 O O . ILE A 1 373 ? 134.879 166.994 102.981 1.00 47.99 631 ILE A O 1
ATOM 1338 N N . GLU A 1 374 ? 137.074 167.347 103.322 1.00 52.33 632 GLU A N 1
ATOM 1339 C CA . GLU A 1 374 ? 136.948 168.789 103.505 1.00 52.33 632 GLU A CA 1
ATOM 1340 C C . GLU A 1 374 ? 137.035 169.428 102.128 1.00 52.33 632 GLU A C 1
ATOM 1341 O O . GLU A 1 374 ? 138.116 169.757 101.640 1.00 52.33 632 GLU A O 1
ATOM 1347 N N . HIS A 1 375 ? 135.878 169.608 101.500 1.00 53.72 633 HIS A N 1
ATOM 1348 C CA . HIS A 1 375 ? 135.838 170.187 100.168 1.00 53.72 633 HIS A CA 1
ATOM 1349 C C . HIS A 1 375 ? 135.844 171.704 100.260 1.00 53.72 633 HIS A C 1
ATOM 1350 O O . HIS A 1 375 ? 134.963 172.374 99.711 1.00 53.72 633 HIS A O 1
ATOM 1357 N N . GLY A 1 376 ? 136.827 172.250 100.965 1.00 56.20 634 GLY A N 1
ATOM 1358 C CA . GLY A 1 376 ? 136.962 173.682 101.090 1.00 56.20 634 GLY A CA 1
ATOM 1359 C C . GLY A 1 376 ? 135.991 174.284 102.082 1.00 56.20 634 GLY A C 1
ATOM 1360 O O . GLY A 1 376 ? 136.376 174.680 103.186 1.00 56.20 634 GLY A O 1
ATOM 1361 N N . SER A 1 377 ? 134.719 174.341 101.700 1.00 56.08 635 SER A N 1
ATOM 1362 C CA . SER A 1 377 ? 133.706 175.050 102.467 1.00 56.08 635 SER A CA 1
ATOM 1363 C C . SER A 1 377 ? 132.742 174.124 103.190 1.00 56.08 635 SER A C 1
ATOM 1364 O O . SER A 1 377 ? 131.917 174.607 103.972 1.00 56.08 635 SER A O 1
ATOM 1367 N N . GLN A 1 378 ? 132.821 172.819 102.954 1.00 54.31 636 GLN A N 1
ATOM 1368 C CA . GLN A 1 378 ? 131.904 171.873 103.560 1.00 54.31 636 GLN A CA 1
ATOM 1369 C C . GLN A 1 378 ? 132.662 170.602 103.904 1.00 54.31 636 GLN A C 1
ATOM 1370 O O . GLN A 1 378 ? 133.571 170.188 103.180 1.00 54.31 636 GLN A O 1
ATOM 1376 N N . ASN A 1 379 ? 132.291 170.000 105.027 1.00 50.56 637 ASN A N 1
ATOM 1377 C CA . ASN A 1 379 ? 132.869 168.728 105.456 1.00 50.56 637 ASN A CA 1
ATOM 1378 C C . ASN A 1 379 ? 131.963 167.578 105.028 1.00 50.56 637 ASN A C 1
ATOM 1379 O O . ASN A 1 379 ? 131.490 166.774 105.828 1.00 50.56 637 ASN A O 1
ATOM 1384 N N . VAL A 1 380 ? 131.728 167.527 103.720 1.00 49.17 638 VAL A N 1
ATOM 1385 C CA . VAL A 1 380 ? 130.825 166.542 103.147 1.00 49.17 638 VAL A CA 1
ATOM 1386 C C . VAL A 1 380 ? 131.291 165.147 103.527 1.00 49.17 638 VAL A C 1
ATOM 1387 O O . VAL A 1 380 ? 132.494 164.861 103.548 1.00 49.17 638 VAL A O 1
ATOM 1391 N N . LYS A 1 381 ? 130.339 164.269 103.823 1.00 45.48 639 LYS A N 1
ATOM 1392 C CA . LYS A 1 381 ? 130.652 162.909 104.226 1.00 45.48 639 LYS A CA 1
ATOM 1393 C C . LYS A 1 381 ? 130.538 162.005 103.012 1.00 45.48 639 LYS A C 1
ATOM 1394 O O . LYS A 1 381 ? 129.436 161.670 102.570 1.00 45.48 639 LYS A O 1
ATOM 1400 N N . VAL A 1 382 ? 131.691 161.617 102.472 1.00 45.77 640 VAL A N 1
ATOM 1401 C CA . VAL A 1 382 ? 131.735 160.716 101.331 1.00 45.77 640 VAL A CA 1
ATOM 1402 C C . VAL A 1 382 ? 131.439 159.287 101.729 1.00 45.77 640 VAL A C 1
ATOM 1403 O O . VAL A 1 382 ? 131.287 158.426 100.857 1.00 45.77 640 VAL A O 1
ATOM 1407 N N . PHE A 1 383 ? 131.380 159.004 103.022 1.00 42.77 641 PHE A N 1
ATOM 1408 C CA . PHE A 1 383 ? 130.976 157.683 103.467 1.00 42.77 641 PHE A CA 1
ATOM 1409 C C . PHE A 1 383 ? 130.432 157.791 104.875 1.00 42.77 641 PHE A C 1
ATOM 1410 O O . PHE A 1 383 ? 130.947 158.558 105.684 1.00 42.77 641 PHE A O 1
ATOM 1418 N N . GLU A 1 384 ? 129.401 157.012 105.159 1.00 42.80 642 GLU A N 1
ATOM 1419 C CA . GLU A 1 384 ? 128.840 156.930 106.494 1.00 42.80 642 GLU A CA 1
ATOM 1420 C C . GLU A 1 384 ? 128.311 155.526 106.691 1.00 42.80 642 GLU A C 1
ATOM 1421 O O . GLU A 1 384 ? 127.444 155.077 105.938 1.00 42.80 642 GLU A O 1
ATOM 1427 N N . GLU A 1 385 ? 128.841 154.838 107.682 1.00 40.40 643 GLU A N 1
ATOM 1428 C CA . GLU A 1 385 ? 128.433 153.469 107.918 1.00 40.40 643 GLU A CA 1
ATOM 1429 C C . GLU A 1 385 ? 126.940 153.440 108.203 1.00 40.40 643 GLU A C 1
ATOM 14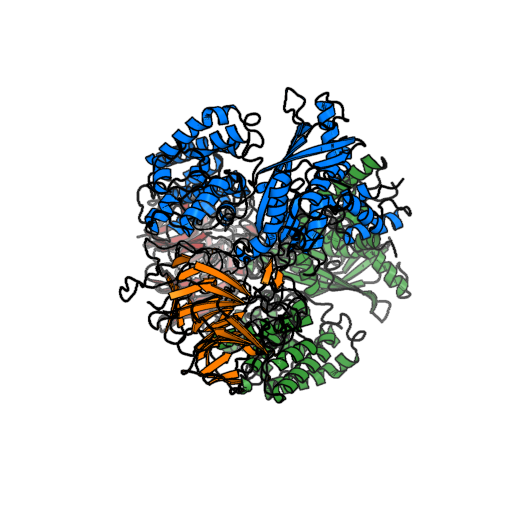30 O O . GLU A 1 385 ? 126.501 153.894 109.265 1.00 40.40 643 GLU A O 1
ATOM 1436 N N . PRO A 1 386 ? 126.130 152.923 107.283 1.00 39.22 644 PRO A N 1
ATOM 1437 C CA . PRO A 1 386 ? 124.683 152.935 107.516 1.00 39.22 644 PRO A CA 1
ATOM 1438 C C . PRO A 1 386 ? 124.286 152.106 108.711 1.00 39.22 644 PRO A C 1
ATOM 1439 O O . PRO A 1 386 ? 123.434 152.519 109.507 1.00 39.22 644 PRO A O 1
ATOM 1443 N N . LYS A 1 387 ? 124.888 150.947 108.853 1.00 37.02 645 LYS A N 1
ATOM 1444 C CA . LYS A 1 387 ? 124.651 150.073 109.983 1.00 37.02 645 LYS A CA 1
ATOM 1445 C C . LYS A 1 387 ? 125.908 150.034 110.837 1.00 37.02 645 LYS A C 1
ATOM 1446 O O . LYS A 1 387 ? 126.661 149.057 110.805 1.00 37.02 645 LYS A O 1
ATOM 1452 N N . PRO A 1 388 ? 126.160 151.084 111.612 1.00 37.68 646 PRO A N 1
ATOM 1453 C CA . PRO A 1 388 ? 127.428 151.179 112.342 1.00 37.68 646 PRO A CA 1
ATOM 1454 C C . PRO A 1 388 ? 127.623 150.109 113.381 1.00 37.68 646 PRO A C 1
ATOM 1455 O O . PRO A 1 388 ? 128.762 149.706 113.640 1.00 37.68 646 PRO A O 1
ATOM 1459 N N . ASN A 1 389 ? 126.552 149.654 114.013 1.00 36.73 647 ASN A N 1
ATOM 1460 C CA . ASN A 1 389 ? 126.623 148.581 114.982 1.00 36.73 647 ASN A CA 1
ATOM 1461 C C . ASN A 1 389 ? 126.502 147.228 114.329 1.00 36.73 647 ASN A C 1
ATOM 1462 O O . ASN A 1 389 ? 126.199 146.242 115.005 1.00 36.73 647 ASN A O 1
ATOM 1467 N N . SER A 1 390 ? 126.715 147.166 113.027 1.00 35.66 648 SER A N 1
ATOM 1468 C CA . SER A 1 390 ? 126.719 145.895 112.344 1.00 35.66 648 SER A CA 1
ATOM 1469 C C . SER A 1 390 ? 128.012 145.162 112.616 1.00 35.66 648 SER A C 1
ATOM 1470 O O . SER A 1 390 ? 129.065 145.760 112.843 1.00 35.66 648 SER A O 1
ATOM 1473 N N . VAL A 1 391 ? 127.916 143.839 112.604 1.00 35.10 649 VAL A N 1
ATOM 1474 C CA . VAL A 1 391 ? 129.099 143.029 112.745 1.00 35.10 649 VAL A CA 1
ATOM 1475 C C . VAL A 1 391 ? 129.870 142.970 111.443 1.00 35.10 649 VAL A C 1
ATOM 1476 O O . VAL A 1 391 ? 131.016 142.513 111.419 1.00 35.10 649 VAL A O 1
ATOM 1480 N N . LEU A 1 392 ? 129.271 143.443 110.361 1.00 35.43 650 LEU A N 1
ATOM 1481 C CA . LEU A 1 392 ? 129.918 143.500 109.065 1.00 35.43 650 LEU A CA 1
ATOM 1482 C C . LEU A 1 392 ? 130.807 144.716 108.918 1.00 35.43 650 LEU A C 1
ATOM 1483 O O . LEU A 1 392 ? 131.394 144.916 107.851 1.00 35.43 650 LEU A O 1
ATOM 1488 N N . CYS A 1 393 ? 130.916 145.522 109.958 1.00 36.64 651 CYS A N 1
ATOM 1489 C CA . CYS A 1 393 ? 131.636 146.772 109.899 1.00 36.64 651 CYS A CA 1
ATOM 1490 C C . CYS A 1 393 ? 132.581 146.980 111.063 1.00 36.64 651 CYS A C 1
ATOM 1491 O O . CYS A 1 393 ? 133.511 147.780 110.937 1.00 36.64 651 CYS A O 1
ATOM 1494 N N . CYS A 1 394 ? 132.374 146.303 112.186 1.00 36.50 652 CYS A N 1
ATOM 1495 C CA . CYS A 1 394 ? 133.265 146.401 113.334 1.00 36.50 652 CYS A CA 1
ATOM 1496 C C . CYS A 1 394 ? 134.485 145.567 113.009 1.00 36.50 652 CYS A C 1
ATOM 1497 O O . CYS A 1 394 ? 134.488 144.344 113.141 1.00 36.50 652 CYS A O 1
ATOM 1500 N N . LYS A 1 395 ? 135.518 146.231 112.577 1.00 35.09 653 LYS A N 1
ATOM 1501 C CA . LYS A 1 395 ? 136.660 145.525 112.057 1.00 35.09 653 LYS A CA 1
ATOM 1502 C C . LYS A 1 395 ? 137.559 145.083 113.197 1.00 35.09 653 LYS A C 1
ATOM 1503 O O . LYS A 1 395 ? 138.002 145.917 113.988 1.00 35.09 653 LYS A O 1
ATOM 1509 N N . PRO A 1 396 ? 137.844 143.793 113.313 1.00 34.08 654 PRO A N 1
ATOM 1510 C CA . PRO A 1 396 ? 138.716 143.327 114.383 1.00 34.08 654 PRO A CA 1
ATOM 1511 C C . PRO A 1 396 ? 140.111 143.888 114.214 1.00 34.08 654 PRO A C 1
ATOM 1512 O O . PRO A 1 396 ? 140.659 143.918 113.113 1.00 34.08 654 PRO A O 1
ATOM 1516 N N . LEU A 1 397 ? 140.674 144.334 115.317 1.00 34.85 655 LEU A N 1
ATOM 1517 C CA . LEU A 1 397 ? 141.991 144.929 115.334 1.00 34.85 655 LEU A CA 1
ATOM 1518 C C . LEU A 1 397 ? 142.939 144.208 116.264 1.00 34.85 655 LEU A C 1
ATOM 1519 O O . LEU A 1 397 ? 144.137 144.170 116.009 1.00 34.85 655 LEU A O 1
ATOM 1524 N N . CYS A 1 398 ? 142.413 143.625 117.326 1.00 35.13 656 CYS A N 1
ATOM 1525 C CA . CYS A 1 398 ? 143.197 142.843 118.260 1.00 35.13 656 CYS A CA 1
ATOM 1526 C C . CYS A 1 398 ? 142.284 141.845 118.934 1.00 35.13 656 CYS A C 1
ATOM 1527 O O . CYS A 1 398 ? 141.337 142.230 119.620 1.00 35.13 656 CYS A O 1
ATOM 1530 N N . LEU A 1 399 ? 142.557 140.574 118.724 1.00 34.65 657 LEU A N 1
ATOM 1531 C CA . LEU A 1 399 ? 141.910 139.511 119.461 1.00 34.65 657 LEU A CA 1
ATOM 1532 C C . LEU A 1 399 ? 142.909 139.066 120.510 1.00 34.65 657 LEU A C 1
ATOM 1533 O O . LEU A 1 399 ? 143.907 138.409 120.214 1.00 34.65 657 LEU A O 1
ATOM 1538 N N . MET A 1 400 ? 142.649 139.485 121.731 1.00 37.03 658 MET A N 1
ATOM 1539 C CA . MET A 1 400 ? 143.420 139.070 122.876 1.00 37.03 658 MET A CA 1
ATOM 1540 C C . MET A 1 400 ? 142.667 137.965 123.584 1.00 37.03 658 MET A C 1
ATOM 1541 O O . MET A 1 400 ? 141.446 138.025 123.712 1.00 37.03 658 MET A O 1
ATOM 1546 N N . LEU A 1 401 ? 143.383 136.940 124.009 1.00 37.60 659 LEU A N 1
ATOM 1547 C CA . LEU A 1 401 ? 142.778 135.899 124.826 1.00 37.60 659 LEU A CA 1
ATOM 1548 C C . LEU A 1 401 ? 143.085 136.161 126.296 1.00 37.60 659 LEU A C 1
ATOM 1549 O O . LEU A 1 401 ? 143.711 135.374 126.996 1.00 37.60 659 LEU A O 1
ATOM 1554 N N . ALA A 1 402 ? 142.626 137.320 126.744 1.00 38.05 660 ALA A N 1
ATOM 1555 C CA . ALA A 1 402 ? 142.808 137.774 128.105 1.00 38.05 660 ALA A CA 1
ATOM 1556 C C . ALA A 1 402 ? 141.482 138.262 128.657 1.00 38.05 660 ALA A C 1
ATOM 1557 O O . ALA A 1 402 ? 140.453 138.238 127.983 1.00 38.05 660 ALA A O 1
ATOM 1559 N N . ASP A 1 403 ? 141.529 138.706 129.903 1.00 41.00 661 ASP A N 1
ATOM 1560 C CA . ASP A 1 403 ? 140.397 139.339 130.549 1.00 41.00 661 ASP A CA 1
ATOM 1561 C C . ASP A 1 403 ? 140.561 140.846 130.483 1.00 41.00 661 ASP A C 1
ATOM 1562 O O . ASP A 1 403 ? 141.665 141.368 130.655 1.00 41.00 661 ASP A O 1
ATOM 1567 N N . GLU A 1 404 ? 139.461 141.547 130.227 1.00 40.52 662 GLU A N 1
ATOM 1568 C CA . GLU A 1 404 ? 139.533 142.993 130.248 1.00 40.52 662 GLU A CA 1
ATOM 1569 C C . GLU A 1 404 ? 139.729 143.511 131.659 1.00 40.52 662 GLU A C 1
ATOM 1570 O O . GLU A 1 404 ? 140.208 144.634 131.840 1.00 40.52 662 GLU A O 1
ATOM 1576 N N . SER A 1 405 ? 139.386 142.701 132.657 1.00 41.83 663 SER A N 1
ATOM 1577 C CA . SER A 1 405 ? 139.641 143.064 134.040 1.00 41.83 663 SER A CA 1
ATOM 1578 C C . SER A 1 405 ? 141.113 142.918 134.391 1.00 41.83 663 SER A C 1
ATOM 1579 O O . SER A 1 405 ? 141.582 143.529 135.355 1.00 41.83 663 SER A O 1
ATOM 1582 N N . ASP A 1 406 ? 141.851 142.116 133.629 1.00 40.26 664 ASP A N 1
ATOM 1583 C CA . ASP A 1 406 ? 143.291 142.011 133.798 1.00 40.26 664 ASP A CA 1
ATOM 1584 C C . ASP A 1 406 ? 143.966 143.209 133.158 1.00 40.26 664 ASP A C 1
ATOM 1585 O O . ASP A 1 406 ? 144.461 143.127 132.032 1.00 40.26 664 ASP A O 1
ATOM 1590 N N . HIS A 1 407 ? 143.988 144.326 133.874 1.00 37.71 665 HIS A N 1
ATOM 1591 C CA . HIS A 1 407 ? 144.487 145.561 133.294 1.00 37.71 665 HIS A CA 1
ATOM 1592 C C . HIS A 1 407 ? 145.931 145.434 132.853 1.00 37.71 665 HIS A C 1
ATOM 1593 O O . HIS A 1 407 ? 146.338 146.068 131.879 1.00 37.71 665 HIS A O 1
ATOM 1600 N N . GLU A 1 408 ? 146.711 144.616 133.545 1.00 39.27 666 GLU A N 1
ATOM 1601 C CA . GLU A 1 408 ? 148.126 144.494 133.227 1.00 39.27 666 GLU A CA 1
ATOM 1602 C C . GLU A 1 408 ? 148.308 143.923 131.832 1.00 39.27 666 GLU A C 1
ATOM 1603 O O . GLU A 1 408 ? 148.978 144.511 130.975 1.00 39.27 666 GLU A O 1
ATOM 1609 N N . THR A 1 409 ? 147.700 142.769 131.589 1.00 38.73 667 THR A N 1
ATOM 1610 C CA . THR A 1 409 ? 147.778 142.139 130.283 1.00 38.73 667 THR A CA 1
ATOM 1611 C C . THR A 1 409 ? 147.052 142.961 129.235 1.00 38.73 667 THR A C 1
ATOM 1612 O O . THR A 1 409 ? 147.567 143.170 128.134 1.00 38.73 667 THR A O 1
ATOM 1616 N N . LEU A 1 410 ? 145.835 143.391 129.544 1.00 37.58 668 LEU A N 1
ATOM 1617 C CA . LEU A 1 410 ? 145.086 144.229 128.624 1.00 37.58 668 LEU A CA 1
ATOM 1618 C C . LEU A 1 410 ? 145.941 145.371 128.115 1.00 37.58 668 LEU A C 1
ATOM 1619 O O . LEU A 1 410 ? 145.969 145.662 126.917 1.00 37.58 668 LEU A O 1
ATOM 1624 N N . THR A 1 411 ? 146.649 146.030 129.019 1.00 37.28 669 THR A N 1
ATOM 1625 C CA . THR A 1 411 ? 147.483 147.151 128.627 1.00 37.28 669 THR A CA 1
ATOM 1626 C C . THR A 1 411 ? 148.691 146.691 127.839 1.00 37.28 669 THR A C 1
ATOM 1627 O O . THR A 1 411 ? 149.020 147.280 126.809 1.00 37.28 669 THR A O 1
ATOM 1631 N N . ALA A 1 412 ? 149.357 145.635 128.289 1.00 37.27 670 ALA A N 1
ATOM 1632 C CA . ALA A 1 412 ? 150.481 145.122 127.526 1.00 37.27 670 ALA A CA 1
ATOM 1633 C C . ALA A 1 412 ? 150.093 144.851 126.087 1.00 37.27 670 ALA A C 1
ATOM 1634 O O . ALA A 1 412 ? 150.920 144.982 125.182 1.00 37.27 670 ALA A O 1
ATOM 1636 N N . ILE A 1 413 ? 148.843 144.481 125.858 1.00 37.17 671 ILE A N 1
ATOM 1637 C CA . ILE A 1 413 ? 148.406 144.069 124.533 1.00 37.17 671 ILE A CA 1
ATOM 1638 C C . ILE A 1 413 ? 147.874 145.240 123.727 1.00 37.17 671 ILE A C 1
ATOM 1639 O O . ILE A 1 413 ? 148.034 145.281 122.507 1.00 37.17 671 ILE A O 1
ATOM 1644 N N . LEU A 1 414 ? 147.241 146.200 124.386 1.00 36.61 672 LEU A N 1
ATOM 1645 C CA . LEU A 1 414 ? 146.582 147.291 123.696 1.00 36.61 672 LEU A CA 1
ATOM 1646 C C . LEU A 1 414 ? 147.441 148.533 123.558 1.00 36.61 672 LEU A C 1
ATOM 1647 O O . LEU A 1 414 ? 147.323 149.236 122.551 1.00 36.61 672 LEU A O 1
ATOM 1652 N N . SER A 1 415 ? 148.295 148.821 124.534 1.00 37.18 673 SER A N 1
ATOM 1653 C CA . SER A 1 415 ? 149.121 150.013 124.460 1.00 37.18 673 SER A CA 1
ATOM 1654 C C . SER A 1 415 ? 149.872 150.133 123.145 1.00 37.18 673 SER A C 1
ATOM 1655 O O . SER A 1 415 ? 150.176 151.269 122.751 1.00 37.18 673 SER A O 1
ATOM 1658 N N . PRO A 1 416 ? 150.207 149.055 122.444 1.00 36.65 674 PRO A N 1
ATOM 1659 C CA . PRO A 1 416 ? 150.680 149.220 121.067 1.00 36.65 674 PRO A CA 1
ATOM 1660 C C . PRO A 1 416 ? 149.606 149.744 120.140 1.00 36.65 674 PRO A C 1
ATOM 1661 O O . PRO A 1 416 ? 149.859 150.651 119.341 1.00 36.65 674 PRO A O 1
ATOM 1665 N N . LEU A 1 417 ? 148.406 149.176 120.213 1.00 36.26 675 LEU A N 1
ATOM 1666 C CA . LEU A 1 417 ? 147.290 149.724 119.466 1.00 36.26 675 LEU A CA 1
ATOM 1667 C C . LEU A 1 417 ? 147.040 151.169 119.845 1.00 36.26 675 LEU A C 1
ATOM 1668 O O . LEU A 1 417 ? 146.754 152.003 118.985 1.00 36.26 675 LEU A O 1
ATOM 1673 N N . ILE A 1 418 ? 147.144 151.484 121.132 1.00 37.23 676 ILE A N 1
ATOM 1674 C CA . ILE A 1 418 ? 146.872 152.840 121.577 1.00 37.23 676 ILE A CA 1
ATOM 1675 C C . ILE A 1 418 ? 147.964 153.784 121.117 1.00 37.23 676 ILE A C 1
ATOM 1676 O O . ILE A 1 418 ? 147.703 154.955 120.834 1.00 37.23 676 ILE A O 1
ATOM 1681 N N . ALA A 1 419 ? 149.191 153.295 121.006 1.00 37.36 677 ALA A N 1
ATOM 1682 C CA . ALA A 1 419 ? 150.276 154.129 120.520 1.00 37.36 677 ALA A CA 1
ATOM 1683 C C . ALA A 1 419 ? 150.142 154.377 119.030 1.00 37.36 677 ALA A C 1
ATOM 1684 O O . ALA A 1 419 ? 150.369 155.494 118.555 1.00 37.36 677 ALA A O 1
ATOM 1686 N N . GLU A 1 420 ? 149.764 153.347 118.279 1.00 37.80 678 GLU A N 1
ATOM 1687 C CA . GLU A 1 420 ? 149.444 153.535 116.874 1.00 37.80 678 GLU A CA 1
ATOM 1688 C C . GLU A 1 420 ? 148.309 154.530 116.708 1.00 37.80 678 GLU A C 1
ATOM 1689 O O . GLU A 1 420 ? 148.365 155.410 115.846 1.00 37.80 678 GLU A O 1
ATOM 1695 N N . ARG A 1 421 ? 147.273 154.404 117.531 1.00 38.38 679 ARG A N 1
ATOM 1696 C CA . ARG A 1 421 ? 146.148 155.325 117.492 1.00 38.38 679 ARG A CA 1
ATOM 1697 C C . ARG A 1 421 ? 146.589 156.749 117.785 1.00 38.38 679 ARG A C 1
ATOM 1698 O O . ARG A 1 421 ? 146.182 157.689 117.094 1.00 38.38 679 ARG A O 1
ATOM 1706 N N . GLU A 1 422 ? 147.428 156.932 118.799 1.00 39.39 680 GLU A N 1
ATOM 1707 C CA . GLU A 1 422 ? 147.873 158.270 119.156 1.00 39.39 680 GLU A CA 1
ATOM 1708 C C . GLU A 1 422 ? 148.738 158.863 118.059 1.00 39.39 680 GLU A C 1
ATOM 1709 O O . GLU A 1 422 ? 148.683 160.069 117.797 1.00 39.39 680 GLU A O 1
ATOM 1715 N N . ALA A 1 423 ? 149.539 158.028 117.407 1.00 39.21 681 ALA A N 1
ATOM 1716 C CA . ALA A 1 423 ? 150.356 158.501 116.301 1.00 39.21 681 ALA A CA 1
ATOM 1717 C C . ALA A 1 423 ? 149.490 158.912 115.124 1.00 39.21 681 ALA A C 1
ATOM 1718 O O . ALA A 1 423 ? 149.704 159.968 114.521 1.00 39.21 681 ALA A O 1
ATOM 1720 N N . MET A 1 424 ? 148.506 158.084 114.784 1.00 38.75 682 MET A N 1
ATOM 1721 C CA . MET A 1 424 ? 147.609 158.377 113.683 1.00 38.75 682 MET A CA 1
ATOM 1722 C C . MET A 1 424 ? 146.715 159.567 113.974 1.00 38.75 682 MET A C 1
ATOM 1723 O O . MET A 1 424 ? 146.190 160.177 113.040 1.00 38.75 682 MET A O 1
ATOM 1728 N N . LYS A 1 425 ? 146.529 159.906 115.243 1.00 39.67 683 LYS A N 1
ATOM 1729 C CA . LYS A 1 425 ? 145.878 161.155 115.596 1.00 39.67 683 LYS A CA 1
ATOM 1730 C C . LYS A 1 425 ? 146.713 162.362 115.217 1.00 39.67 683 LYS A C 1
ATOM 1731 O O . LYS A 1 425 ? 146.205 163.486 115.245 1.00 39.67 683 LYS A O 1
ATOM 1737 N N . SER A 1 426 ? 147.977 162.148 114.866 1.00 40.79 684 SER A N 1
ATOM 1738 C CA . SER A 1 426 ? 148.933 163.215 114.620 1.00 40.79 684 SER A CA 1
ATOM 1739 C C . SER A 1 426 ? 149.503 163.131 113.216 1.00 40.79 684 SER A C 1
ATOM 1740 O O . SER A 1 426 ? 150.566 163.696 112.946 1.00 40.79 684 SER A O 1
ATOM 1743 N N . SER A 1 427 ? 148.824 162.430 112.317 1.00 40.60 685 SER A N 1
ATOM 1744 C CA . SER A 1 427 ? 149.386 162.151 111.012 1.00 40.60 685 SER A CA 1
ATOM 1745 C C . SER A 1 427 ? 148.276 162.023 109.988 1.00 40.60 685 SER A C 1
ATOM 1746 O O . SER A 1 427 ? 147.137 161.685 110.317 1.00 40.60 685 SER A O 1
ATOM 1749 N N . GLU A 1 428 ? 148.629 162.298 108.741 1.00 42.69 686 GLU A N 1
ATOM 1750 C CA . GLU A 1 428 ? 147.749 162.083 107.609 1.00 42.69 686 GLU A CA 1
ATOM 1751 C C . GLU A 1 428 ? 148.244 160.867 106.853 1.00 42.69 686 GLU A C 1
ATOM 1752 O O . GLU A 1 428 ? 149.451 160.686 106.676 1.00 42.69 686 GLU A O 1
ATOM 1758 N N . LEU A 1 429 ? 147.311 160.040 106.418 1.00 40.67 687 LEU A N 1
ATOM 1759 C CA . LEU A 1 429 ? 147.616 158.770 105.786 1.00 40.67 687 LEU A CA 1
ATOM 1760 C C . LEU A 1 429 ? 147.479 158.923 104.283 1.00 40.67 687 LEU A C 1
ATOM 1761 O O . LEU A 1 429 ? 146.368 158.901 103.754 1.00 40.67 687 LEU A O 1
ATOM 1766 N N . THR A 1 430 ? 148.598 159.117 103.604 1.00 42.42 688 THR A N 1
ATOM 1767 C CA . THR A 1 430 ? 148.640 159.065 102.154 1.00 42.42 688 THR A CA 1
ATOM 1768 C C . THR A 1 430 ? 148.499 157.609 101.746 1.00 42.42 688 THR A C 1
ATOM 1769 O O . THR A 1 430 ? 149.343 156.765 102.062 1.00 42.42 688 THR A O 1
ATOM 1773 N N . LEU A 1 431 ? 147.411 157.323 101.052 1.00 42.38 689 LEU A N 1
ATOM 1774 C CA . LEU A 1 431 ? 147.045 155.991 100.619 1.00 42.38 689 LEU A CA 1
ATOM 1775 C C . LEU A 1 431 ? 146.537 156.082 99.192 1.00 42.38 689 LEU A C 1
ATOM 1776 O O . LEU A 1 431 ? 145.688 156.922 98.887 1.00 42.38 689 LEU A O 1
ATOM 1781 N N . GLU A 1 432 ? 147.070 155.239 98.320 1.00 46.25 690 GLU A N 1
ATOM 1782 C CA . GLU A 1 432 ? 146.764 155.311 96.896 1.00 46.25 690 GLU A CA 1
ATOM 1783 C C . GLU A 1 432 ? 145.546 154.447 96.619 1.00 46.25 690 GLU A C 1
ATOM 1784 O O . GLU A 1 432 ? 145.639 153.220 96.561 1.00 46.25 690 GLU A O 1
ATOM 1790 N N . MET A 1 433 ? 144.401 155.092 96.444 1.00 45.73 691 MET A N 1
ATOM 1791 C CA . MET A 1 433 ? 143.160 154.412 96.113 1.00 45.73 691 MET A CA 1
ATOM 1792 C C . MET A 1 433 ? 142.599 154.989 94.826 1.00 45.73 691 MET A C 1
ATOM 1793 O O . MET A 1 433 ? 142.744 156.183 94.555 1.00 45.73 691 MET A O 1
ATOM 1798 N N . GLY A 1 434 ? 141.958 154.136 94.035 1.00 47.28 692 GLY A N 1
ATOM 1799 C CA . GLY A 1 434 ? 141.482 154.567 92.740 1.00 47.28 692 GLY A CA 1
ATOM 1800 C C . GLY A 1 434 ? 142.567 155.111 91.845 1.00 47.28 692 GLY A C 1
ATOM 1801 O O . GLY A 1 434 ? 142.267 155.797 90.866 1.00 47.28 692 GLY A O 1
ATOM 1802 N N . GLY A 1 435 ? 143.828 154.816 92.152 1.00 48.75 693 GLY A N 1
ATOM 1803 C CA . GLY A 1 435 ? 144.951 155.343 91.418 1.00 48.75 693 GLY A CA 1
ATOM 1804 C C . GLY A 1 435 ? 145.442 156.690 91.888 1.00 48.75 693 GLY A C 1
ATOM 1805 O O . GLY A 1 435 ? 146.508 157.132 91.442 1.00 48.75 693 GLY A O 1
ATOM 1806 N N . ILE A 1 436 ? 144.712 157.353 92.770 1.00 48.33 694 ILE A N 1
ATOM 1807 C CA . ILE A 1 436 ? 145.063 158.681 93.261 1.00 48.33 694 ILE A CA 1
ATOM 1808 C C . ILE A 1 436 ? 145.599 158.540 94.678 1.00 48.33 694 ILE A C 1
ATOM 1809 O O . ILE A 1 436 ? 145.037 157.770 95.465 1.00 48.33 694 ILE A O 1
ATOM 1814 N N . PRO A 1 437 ? 146.670 159.239 95.037 1.00 47.66 695 PRO A N 1
ATOM 1815 C CA . PRO A 1 437 ? 147.127 159.219 96.427 1.00 47.66 695 PRO A CA 1
ATOM 1816 C C . PRO A 1 437 ? 146.269 160.080 97.331 1.00 47.66 695 PRO A C 1
ATOM 1817 O O . PRO A 1 437 ? 146.610 161.228 97.630 1.00 47.66 695 PRO A O 1
ATOM 1821 N N . ARG A 1 438 ? 145.195 159.458 97.818 1.00 46.98 696 ARG A N 1
ATOM 1822 C CA . ARG A 1 438 ? 144.274 160.145 98.749 1.00 46.98 696 ARG A CA 1
ATOM 1823 C C . ARG A 1 438 ? 144.959 160.266 100.103 1.00 46.98 696 ARG A C 1
ATOM 1824 O O . ARG A 1 438 ? 145.823 159.438 100.405 1.00 46.98 696 ARG A O 1
ATOM 1832 N N . THR A 1 439 ? 144.559 161.250 100.894 1.00 44.46 697 THR A N 1
ATOM 1833 C CA . THR A 1 439 ? 145.097 161.417 102.230 1.00 44.46 697 THR A CA 1
ATOM 1834 C C . THR A 1 439 ? 143.957 161.416 103.233 1.00 44.46 697 THR A C 1
ATOM 1835 O O . THR A 1 439 ? 142.950 162.104 103.047 1.00 44.46 697 THR A O 1
ATOM 1839 N N . PHE A 1 440 ? 144.121 160.628 104.285 1.00 42.04 698 PHE A N 1
ATOM 1840 C CA . PHE A 1 440 ? 143.085 160.426 105.278 1.00 42.04 698 PHE A CA 1
ATOM 1841 C C . PHE A 1 440 ? 143.566 160.898 106.635 1.00 42.04 698 PHE A C 1
ATOM 1842 O O . PHE A 1 440 ? 144.558 160.386 107.157 1.00 42.04 698 PHE A O 1
ATOM 1850 N N . LYS A 1 441 ? 142.862 161.860 107.206 1.00 42.67 699 LYS A N 1
ATOM 1851 C CA . LYS A 1 441 ? 143.003 162.160 108.613 1.00 42.67 699 LYS A CA 1
ATOM 1852 C C . LYS A 1 441 ? 142.075 161.244 109.387 1.00 42.67 699 LYS A C 1
ATOM 1853 O O . LYS A 1 441 ? 141.052 160.791 108.873 1.00 42.67 699 LYS A O 1
ATOM 1859 N N . PHE A 1 442 ? 142.452 160.949 110.621 1.00 39.53 700 PHE A N 1
ATOM 1860 C CA . PHE A 1 442 ? 141.723 159.995 111.435 1.00 39.53 700 PHE A CA 1
ATOM 1861 C C . PHE A 1 442 ? 141.268 160.638 112.729 1.00 39.53 700 PHE A C 1
ATOM 1862 O O . PHE A 1 442 ? 142.074 161.211 113.466 1.00 39.53 700 PHE A O 1
ATOM 1870 N N . ILE A 1 443 ? 139.974 160.544 112.987 1.00 39.03 701 ILE A N 1
ATOM 1871 C CA . ILE A 1 443 ? 139.383 160.923 114.256 1.00 39.03 701 ILE A CA 1
ATOM 1872 C C . ILE A 1 443 ? 138.944 159.626 114.912 1.00 39.03 701 ILE A C 1
ATOM 1873 O O . ILE A 1 443 ? 137.927 159.040 114.542 1.00 39.03 701 ILE A O 1
ATOM 1878 N N . PHE A 1 444 ? 139.722 159.164 115.877 1.00 37.85 702 PHE A N 1
ATOM 1879 C CA . PHE A 1 444 ? 139.368 157.962 116.602 1.00 37.85 702 PHE A CA 1
ATOM 1880 C C . PHE A 1 444 ? 138.435 158.315 117.739 1.00 37.85 702 PHE A C 1
ATOM 1881 O O . PHE A 1 444 ? 138.654 159.293 118.457 1.00 37.85 702 PHE A O 1
ATOM 1889 N N . ARG A 1 445 ? 137.395 157.514 117.899 1.00 38.59 703 ARG A N 1
ATOM 1890 C CA . ARG A 1 445 ? 136.371 157.759 118.900 1.00 38.59 703 ARG A CA 1
ATOM 1891 C C . ARG A 1 445 ? 136.107 156.437 119.603 1.00 38.59 703 ARG A C 1
ATOM 1892 O O . ARG A 1 445 ? 135.397 155.573 119.084 1.00 38.59 703 ARG A O 1
ATOM 1900 N N . GLY A 1 446 ? 136.704 156.285 120.773 1.00 37.32 704 GLY A N 1
ATOM 1901 C CA . GLY A 1 446 ? 136.542 155.091 121.558 1.00 37.32 704 GLY A CA 1
ATOM 1902 C C . GLY A 1 446 ? 135.257 155.065 122.340 1.00 37.32 704 GLY A C 1
ATOM 1903 O O . GLY A 1 446 ? 135.229 155.362 123.535 1.00 37.32 704 GLY A O 1
ATOM 1904 N N . THR A 1 447 ? 134.176 154.719 121.655 1.00 37.75 705 THR A N 1
ATOM 1905 C CA . THR A 1 447 ? 132.860 154.660 122.254 1.00 37.75 705 THR A CA 1
ATOM 1906 C C . THR A 1 447 ? 132.349 153.245 122.452 1.00 37.75 705 THR A C 1
ATOM 1907 O O . THR A 1 447 ? 131.469 153.035 123.290 1.00 37.75 705 THR A O 1
ATOM 1911 N N . GLY A 1 448 ? 132.870 152.283 121.705 1.00 36.82 706 GLY A N 1
ATOM 1912 C CA . GLY A 1 448 ? 132.406 150.918 121.789 1.00 36.82 706 GLY A CA 1
ATOM 1913 C C . GLY A 1 448 ? 132.986 150.172 122.961 1.00 36.82 706 GLY A C 1
ATOM 1914 O O . GLY A 1 448 ? 133.388 149.013 122.844 1.00 36.82 706 GLY A O 1
ATOM 1915 N N . TYR A 1 449 ? 133.018 150.837 124.105 1.00 38.07 707 TYR A N 1
ATOM 1916 C CA . TYR A 1 449 ? 133.531 150.282 125.341 1.00 38.07 707 TYR A CA 1
ATOM 1917 C C . TYR A 1 449 ? 132.388 150.187 126.332 1.00 38.07 707 TYR A C 1
ATOM 1918 O O . TYR A 1 449 ? 131.661 151.162 126.537 1.00 38.07 707 TYR A O 1
ATOM 1927 N N . ASP A 1 450 ? 132.219 149.016 126.930 1.00 40.56 708 ASP A N 1
ATOM 1928 C CA . ASP A 1 450 ? 131.288 148.909 128.036 1.00 40.56 708 ASP A CA 1
ATOM 1929 C C . ASP A 1 450 ? 131.826 149.673 129.236 1.00 40.56 708 ASP A C 1
ATOM 1930 O O . ASP A 1 450 ? 133.028 149.684 129.508 1.00 40.56 708 ASP A O 1
ATOM 1935 N N . GLU A 1 451 ? 130.915 150.350 129.934 1.00 40.30 709 GLU A N 1
ATOM 1936 C CA . GLU A 1 451 ? 131.310 151.275 130.988 1.00 40.30 709 GLU A CA 1
ATOM 1937 C C . GLU A 1 451 ? 132.328 150.654 131.928 1.00 40.30 709 GLU A C 1
ATOM 1938 O O . GLU A 1 451 ? 133.226 151.340 132.421 1.00 40.30 709 GLU A O 1
ATOM 1944 N N . LYS A 1 452 ? 132.201 149.361 132.198 1.00 41.13 710 LYS A N 1
ATOM 1945 C CA . LYS A 1 452 ? 133.225 148.663 132.955 1.00 41.13 710 LYS A CA 1
ATOM 1946 C C . LYS A 1 452 ? 134.585 148.870 132.317 1.00 41.13 710 LYS A C 1
ATOM 1947 O O . LYS A 1 452 ? 135.544 149.295 132.972 1.00 41.13 710 LYS A O 1
ATOM 1953 N N . LEU A 1 453 ? 134.673 148.599 131.020 1.00 39.04 711 LEU A N 1
ATOM 1954 C CA . LEU A 1 453 ? 135.938 148.727 130.320 1.00 39.04 711 LEU A CA 1
ATOM 1955 C C . LEU A 1 453 ? 136.364 150.177 130.206 1.00 39.04 711 LEU A C 1
ATOM 1956 O O . LEU A 1 453 ? 137.554 150.483 130.284 1.00 39.04 711 LEU A O 1
ATOM 1961 N N . VAL A 1 454 ? 135.416 151.081 129.997 1.00 39.03 712 VAL A N 1
ATOM 1962 C CA . VAL A 1 454 ? 135.749 152.498 129.980 1.00 39.03 712 VAL A CA 1
ATOM 1963 C C . VAL A 1 454 ? 136.460 152.876 131.264 1.00 39.03 712 VAL A C 1
ATOM 1964 O O . VAL A 1 454 ? 137.568 153.420 131.252 1.00 39.03 712 VAL A O 1
ATOM 1968 N N . ARG A 1 455 ? 135.824 152.592 132.392 1.00 40.15 713 ARG A N 1
ATOM 1969 C CA . ARG A 1 455 ? 136.401 152.925 133.679 1.00 40.15 713 ARG A CA 1
ATOM 1970 C C . ARG A 1 455 ? 137.758 152.274 133.859 1.00 40.15 713 ARG A C 1
ATOM 1971 O O . ARG A 1 455 ? 138.694 152.904 134.362 1.00 40.15 713 ARG A O 1
ATOM 1979 N N . GLU A 1 456 ? 137.883 151.012 133.462 1.00 39.42 714 GLU A N 1
ATOM 1980 C CA . GLU A 1 456 ? 139.173 150.346 133.537 1.00 39.42 714 GLU A CA 1
ATOM 1981 C C . GLU A 1 456 ? 140.229 151.122 132.768 1.00 39.42 714 GLU A C 1
ATOM 1982 O O . GLU A 1 456 ? 141.295 151.446 133.302 1.00 39.42 714 GLU A O 1
ATOM 1988 N N . VAL A 1 457 ? 139.934 151.451 131.513 1.00 38.60 715 VAL A N 1
ATOM 1989 C CA . VAL A 1 457 ? 140.918 152.051 130.629 1.00 38.60 715 VAL A CA 1
ATOM 1990 C C . VAL A 1 457 ? 140.985 153.559 130.754 1.00 38.60 715 VAL A C 1
ATOM 1991 O O . VAL A 1 457 ? 141.975 154.158 130.324 1.00 38.60 715 VAL A O 1
ATOM 1995 N N . GLU A 1 458 ? 139.962 154.195 131.309 1.00 39.59 716 GLU A N 1
ATOM 1996 C CA . GLU A 1 458 ? 139.974 155.631 131.517 1.00 39.59 716 GLU A CA 1
ATOM 1997 C C . GLU A 1 458 ? 140.343 156.007 132.938 1.00 39.59 716 GLU A C 1
ATOM 1998 O O . GLU A 1 458 ? 140.152 157.158 133.336 1.00 39.59 716 GLU A O 1
ATOM 2004 N N . GLY A 1 459 ? 140.869 155.065 133.706 1.00 39.43 717 GLY A N 1
ATOM 2005 C CA . GLY A 1 459 ? 141.366 155.347 135.023 1.00 39.43 717 GLY A CA 1
ATOM 2006 C C . GLY A 1 459 ? 140.314 155.522 136.080 1.00 39.43 717 GLY A C 1
ATOM 2007 O O . GLY A 1 459 ? 140.628 156.016 137.166 1.00 39.43 717 GLY A O 1
ATOM 2008 N N . LEU A 1 460 ? 139.084 155.128 135.810 1.00 40.04 718 LEU A N 1
ATOM 2009 C CA . LEU A 1 460 ? 138.011 155.426 136.728 1.00 40.04 718 LEU A CA 1
ATOM 2010 C C . LEU A 1 460 ? 137.724 154.233 137.618 1.00 40.04 718 LEU A C 1
ATOM 2011 O O . LEU A 1 460 ? 138.028 153.085 137.290 1.00 40.04 718 LEU A O 1
ATOM 2016 N N . GLU A 1 461 ? 137.132 154.523 138.765 1.00 42.22 719 GLU A N 1
ATOM 2017 C CA . GLU A 1 461 ? 136.696 153.470 139.646 1.00 42.22 719 GLU A CA 1
ATOM 2018 C C . GLU A 1 461 ? 135.618 152.654 138.954 1.00 42.22 719 GLU A C 1
ATOM 2019 O O . GLU A 1 461 ? 135.040 153.066 137.949 1.00 42.22 719 GLU A O 1
ATOM 2025 N N . ALA A 1 462 ? 135.356 151.475 139.493 1.00 42.23 720 ALA A N 1
ATOM 2026 C CA . ALA A 1 462 ? 134.404 150.598 138.855 1.00 42.23 720 ALA A CA 1
ATOM 2027 C C . ALA A 1 462 ? 133.044 151.278 138.786 1.00 42.23 720 ALA A C 1
ATOM 2028 O O . ALA A 1 462 ? 132.799 152.318 139.397 1.00 42.23 720 ALA A O 1
ATOM 2030 N N . SER A 1 463 ? 132.151 150.661 138.016 1.00 43.36 721 SER A N 1
ATOM 2031 C CA . SER A 1 463 ? 130.820 151.211 137.811 1.00 43.36 721 SER A CA 1
ATOM 2032 C C . SER A 1 463 ? 130.153 151.496 139.139 1.00 43.36 721 SER A C 1
ATOM 2033 O O . SER A 1 463 ? 129.721 152.624 139.411 1.00 43.36 721 SER A O 1
ATOM 2036 N N . GLY A 1 464 ? 130.041 150.473 139.968 1.00 44.57 722 GLY A N 1
ATOM 2037 C CA . GLY A 1 464 ? 129.710 150.687 141.355 1.00 44.57 722 GLY A CA 1
ATOM 2038 C C . GLY A 1 464 ? 130.717 151.670 141.865 1.00 44.57 722 GLY A C 1
ATOM 2039 O O . GLY A 1 464 ? 131.920 151.452 141.736 1.00 44.57 722 GLY A O 1
ATOM 2040 N N . SER A 1 465 ? 130.236 152.798 142.353 1.00 42.78 723 SER A N 1
ATOM 2041 C CA . SER A 1 465 ? 131.094 153.850 142.850 1.00 42.78 723 SER A CA 1
ATOM 2042 C C . SER A 1 465 ? 130.196 155.002 143.246 1.00 42.78 723 SER A C 1
ATOM 2043 O O . SER A 1 465 ? 129.051 155.098 142.798 1.00 42.78 723 SER A O 1
ATOM 2046 N N . VAL A 1 466 ? 130.727 155.881 144.088 1.00 44.04 724 VAL A N 1
ATOM 2047 C CA . VAL A 1 466 ? 130.035 157.133 144.309 1.00 44.04 724 VAL A CA 1
ATOM 2048 C C . VAL A 1 466 ? 130.167 157.989 143.070 1.00 44.04 724 VAL A C 1
ATOM 2049 O O . VAL A 1 466 ? 129.292 158.805 142.771 1.00 44.04 724 VAL A O 1
ATOM 2053 N N . TYR A 1 467 ? 131.248 157.804 142.324 1.00 42.11 725 TYR A N 1
ATOM 2054 C CA . TYR A 1 467 ? 131.502 158.558 141.109 1.00 42.11 725 TYR A CA 1
ATOM 2055 C C . TYR A 1 467 ? 130.973 157.744 139.944 1.00 42.11 725 TYR A C 1
ATOM 2056 O O . TYR A 1 467 ? 131.451 156.640 139.671 1.00 42.11 725 TYR A O 1
ATOM 2065 N N . ILE A 1 468 ? 129.992 158.305 139.254 1.00 40.97 726 ILE A N 1
ATOM 2066 C CA . ILE A 1 468 ? 129.000 157.493 138.578 1.00 40.97 726 ILE A CA 1
ATOM 2067 C C . ILE A 1 468 ? 129.150 157.497 137.066 1.00 40.97 726 ILE A C 1
ATOM 2068 O O . ILE A 1 468 ? 128.791 156.515 136.413 1.00 40.97 726 ILE A O 1
ATOM 2073 N N . CYS A 1 469 ? 129.665 158.569 136.486 1.00 41.02 727 CYS A N 1
ATOM 2074 C CA . CYS A 1 469 ? 129.697 158.702 135.045 1.00 41.02 727 CYS A CA 1
ATOM 2075 C C . CYS A 1 469 ? 131.125 158.703 134.537 1.00 41.02 727 CYS A C 1
ATOM 2076 O O . CYS A 1 469 ? 132.025 159.269 135.163 1.00 41.02 727 CYS A O 1
ATOM 2079 N N . THR A 1 470 ? 131.314 158.047 133.403 1.00 39.42 728 THR A N 1
ATOM 2080 C CA . THR A 1 470 ? 132.505 158.180 132.592 1.00 39.42 728 THR A CA 1
ATOM 2081 C C . THR A 1 470 ? 132.523 159.473 131.803 1.00 39.42 728 THR A C 1
ATOM 2082 O O . THR A 1 470 ? 133.457 159.699 131.031 1.00 39.42 728 THR A O 1
ATOM 2086 N N . LEU A 1 471 ? 131.516 160.316 131.984 1.00 39.39 729 LEU A N 1
ATOM 2087 C CA . LEU A 1 471 ? 131.365 161.560 131.256 1.00 39.39 729 LEU A CA 1
ATOM 2088 C C . LEU A 1 471 ? 131.437 162.783 132.145 1.00 39.39 729 LEU A C 1
ATOM 2089 O O . LEU A 1 471 ? 132.182 163.713 131.844 1.00 39.39 729 LEU A O 1
ATOM 2094 N N . CYS A 1 472 ? 130.665 162.809 133.221 1.00 40.07 730 CYS A N 1
ATOM 2095 C CA . CYS A 1 472 ? 130.678 163.911 134.163 1.00 40.07 730 CYS A CA 1
ATOM 2096 C C . CYS A 1 472 ? 131.333 163.483 135.463 1.00 40.07 730 CYS A C 1
ATOM 2097 O O . CYS A 1 472 ? 131.389 162.302 135.807 1.00 40.07 730 CYS A O 1
ATOM 2100 N N . ASP A 1 473 ? 131.832 164.479 136.180 1.00 41.36 731 ASP A N 1
ATOM 2101 C CA . ASP A 1 473 ? 132.510 164.277 137.452 1.00 41.36 731 ASP A CA 1
ATOM 2102 C C . ASP A 1 473 ? 131.542 164.415 138.615 1.00 41.36 731 ASP A C 1
ATOM 2103 O O . ASP A 1 473 ? 131.768 165.154 139.568 1.00 41.36 731 ASP A O 1
ATOM 2108 N N . THR A 1 474 ? 130.448 163.678 138.534 1.00 41.60 732 THR A N 1
ATOM 2109 C CA . THR A 1 474 ? 129.363 163.793 139.489 1.00 41.60 732 THR A CA 1
ATOM 2110 C C . THR A 1 474 ? 129.275 162.538 140.335 1.00 41.60 732 THR A C 1
ATOM 2111 O O . THR A 1 474 ? 129.775 161.476 139.962 1.00 41.60 732 THR A O 1
ATOM 2115 N N . THR A 1 475 ? 128.618 162.672 141.472 1.00 42.59 733 THR A N 1
ATOM 2116 C CA . THR A 1 475 ? 128.442 161.561 142.380 1.00 42.59 733 THR A CA 1
ATOM 2117 C C . THR A 1 475 ? 127.070 160.940 142.191 1.00 42.59 733 THR A C 1
ATOM 2118 O O . THR A 1 475 ? 126.128 161.576 141.721 1.00 42.59 733 THR A O 1
ATOM 2122 N N . ARG A 1 476 ? 126.976 159.666 142.554 1.00 42.04 734 ARG A N 1
ATOM 2123 C CA . ARG A 1 476 ? 125.716 158.952 142.433 1.00 42.04 734 ARG A CA 1
ATOM 2124 C C . ARG A 1 476 ? 124.611 159.676 143.178 1.00 42.04 734 ARG A C 1
ATOM 2125 O O . ARG A 1 476 ? 123.466 159.729 142.718 1.00 42.04 734 ARG A O 1
ATOM 2133 N N . LEU A 1 477 ? 124.941 160.251 144.328 1.00 43.21 735 LEU A N 1
ATOM 2134 C CA . LEU A 1 477 ? 123.982 161.056 145.066 1.00 43.21 735 LEU A CA 1
ATOM 2135 C C . LEU A 1 477 ? 123.582 162.285 144.266 1.00 43.21 735 LEU A C 1
ATOM 2136 O O . LEU A 1 477 ? 122.401 162.496 143.961 1.00 43.21 735 LEU A O 1
ATOM 2141 N N . GLU A 1 478 ? 124.566 163.107 143.908 1.00 43.11 736 GLU A N 1
ATOM 2142 C CA . GLU A 1 478 ? 124.292 164.301 143.124 1.00 43.11 736 GLU A CA 1
ATOM 2143 C C . GLU A 1 478 ? 123.576 163.951 141.832 1.00 43.11 736 GLU A C 1
ATOM 2144 O O . GLU A 1 478 ? 122.802 164.754 141.302 1.00 43.11 736 GLU A O 1
ATOM 2150 N N . ALA A 1 479 ? 123.823 162.756 141.312 1.00 42.10 737 ALA A N 1
ATOM 2151 C CA . ALA A 1 479 ? 123.181 162.330 140.083 1.00 42.10 737 ALA A CA 1
ATOM 2152 C C . ALA A 1 479 ? 121.763 161.850 140.310 1.00 42.10 737 ALA A C 1
ATOM 2153 O O . ALA A 1 479 ? 120.964 161.850 139.371 1.00 42.10 737 ALA A O 1
ATOM 2155 N N . SER A 1 480 ? 121.443 161.412 141.518 1.00 42.88 738 SER A N 1
ATOM 2156 C CA . SER A 1 480 ? 120.078 161.080 141.878 1.00 42.88 738 SER A CA 1
ATOM 2157 C C . SER A 1 480 ? 119.292 162.296 142.329 1.00 42.88 738 SER A C 1
ATOM 2158 O O . SER A 1 480 ? 118.068 162.213 142.460 1.00 42.88 738 SER A O 1
ATOM 2161 N N . GLN A 1 481 ? 119.972 163.409 142.575 1.00 43.47 739 GLN A N 1
ATOM 2162 C CA . GLN A 1 481 ? 119.319 164.647 142.964 1.00 43.47 739 GLN A CA 1
ATOM 2163 C C . GLN A 1 481 ? 119.076 165.569 141.776 1.00 43.47 739 GLN A C 1
ATOM 2164 O O . GLN A 1 481 ? 117.938 165.980 141.533 1.00 43.47 739 GLN A O 1
ATOM 2170 N N . ASN A 1 482 ? 120.130 165.904 141.035 1.00 44.10 740 ASN A N 1
ATOM 2171 C CA . ASN A 1 482 ? 120.002 166.706 139.824 1.00 44.10 740 ASN A CA 1
ATOM 2172 C C . ASN A 1 482 ? 119.396 165.888 138.687 1.00 44.10 740 ASN A C 1
ATOM 2173 O O . ASN A 1 482 ? 118.351 166.245 138.135 1.00 44.10 740 ASN A O 1
ATOM 2178 N N . LEU A 1 483 ? 120.066 164.803 138.316 1.00 42.76 741 LEU A N 1
ATOM 2179 C CA . LEU A 1 483 ? 119.560 163.750 137.442 1.00 42.76 741 LEU A CA 1
ATOM 2180 C C . LEU A 1 483 ? 119.496 164.105 135.966 1.00 42.76 741 LEU A C 1
ATOM 2181 O O . LEU A 1 483 ? 119.310 163.212 135.134 1.00 42.76 741 LEU A O 1
ATOM 2186 N N . VAL A 1 484 ? 119.634 165.376 135.610 1.00 42.71 742 VAL A N 1
ATOM 2187 C CA . VAL A 1 484 ? 119.737 165.729 134.200 1.00 42.71 742 VAL A CA 1
ATOM 2188 C C . VAL A 1 484 ? 120.866 166.719 133.958 1.00 42.71 742 VAL A C 1
ATOM 2189 O O . VAL A 1 484 ? 121.722 166.505 133.096 1.00 42.71 742 VAL A O 1
ATOM 2193 N N . PHE A 1 485 ? 120.867 167.821 134.702 1.00 43.86 743 PHE A N 1
ATOM 2194 C CA . PHE A 1 485 ? 121.759 168.934 134.402 1.00 43.86 743 PHE A CA 1
ATOM 2195 C C . PHE A 1 485 ? 123.157 168.580 134.890 1.00 43.86 743 PHE A C 1
ATOM 2196 O O . PHE A 1 485 ? 123.597 168.956 135.979 1.00 43.86 743 PHE A O 1
ATOM 2204 N N . HIS A 1 486 ? 123.857 167.823 134.050 1.00 41.57 744 HIS A N 1
ATOM 2205 C CA . HIS A 1 486 ? 125.258 167.488 134.259 1.00 41.57 744 HIS A CA 1
ATOM 2206 C C . HIS A 1 486 ? 125.977 167.689 132.941 1.00 41.57 744 HIS A C 1
ATOM 2207 O O . HIS A 1 486 ? 125.542 167.168 131.911 1.00 41.57 744 HIS A O 1
ATOM 2214 N N . SER A 1 487 ? 127.067 168.439 132.974 1.00 40.75 745 SER A N 1
ATOM 2215 C CA . SER A 1 487 ? 127.862 168.664 131.784 1.00 40.75 745 SER A CA 1
ATOM 2216 C C . SER A 1 487 ? 128.882 167.550 131.623 1.00 40.75 745 SER A C 1
ATOM 2217 O O . SER A 1 487 ? 129.401 167.013 132.604 1.00 40.75 745 SER A O 1
ATOM 2220 N N . ILE A 1 488 ? 129.155 167.191 130.374 1.00 39.70 746 ILE A N 1
ATOM 2221 C CA . ILE A 1 488 ? 130.228 166.248 130.106 1.00 39.70 746 ILE A CA 1
ATOM 2222 C C . ILE A 1 488 ? 131.550 166.927 130.412 1.00 39.70 746 ILE A C 1
ATOM 2223 O O . ILE A 1 488 ? 131.914 167.930 129.787 1.00 39.70 746 ILE A O 1
ATOM 2228 N N . THR A 1 489 ? 132.269 166.386 131.384 1.00 40.81 747 THR A N 1
ATOM 2229 C CA . THR A 1 489 ? 133.536 166.925 131.836 1.00 40.81 747 THR A CA 1
ATOM 2230 C C . THR A 1 489 ? 134.675 165.943 131.632 1.00 40.81 747 THR A C 1
ATOM 2231 O O . THR A 1 489 ? 135.790 166.341 131.291 1.00 40.81 747 THR A O 1
ATOM 2235 N N . ARG A 1 490 ? 134.405 164.659 131.818 1.00 40.34 748 ARG A N 1
ATOM 2236 C CA . ARG A 1 490 ? 135.445 163.649 131.799 1.00 40.34 748 ARG A CA 1
ATOM 2237 C C . ARG A 1 490 ? 135.990 163.440 130.401 1.00 40.34 748 ARG A C 1
ATOM 2238 O O . ARG A 1 490 ? 135.295 162.934 129.517 1.00 40.34 748 ARG A O 1
ATOM 2246 N N . SER A 1 491 ? 137.236 163.827 130.205 1.00 40.81 749 SER A N 1
ATOM 2247 C CA . SER A 1 491 ? 137.977 163.555 128.994 1.00 40.81 749 SER A CA 1
ATOM 2248 C C . SER A 1 491 ? 139.186 162.706 129.345 1.00 40.81 749 SER A C 1
ATOM 2249 O O . SER A 1 491 ? 139.608 162.630 130.500 1.00 40.81 749 SER A O 1
ATOM 2252 N N . HIS A 1 492 ? 139.738 162.050 128.330 1.00 39.53 750 HIS A N 1
ATOM 2253 C CA . HIS A 1 492 ? 140.960 161.290 128.535 1.00 39.53 750 HIS A CA 1
ATOM 2254 C C . HIS A 1 492 ? 142.074 162.193 129.032 1.00 39.53 750 HIS A C 1
ATOM 2255 O O . HIS A 1 492 ? 142.864 161.807 129.896 1.00 39.53 750 HIS A O 1
ATOM 2262 N N . ALA A 1 493 ? 142.145 163.410 128.504 1.00 39.83 751 ALA A N 1
ATOM 2263 C CA . ALA A 1 493 ? 143.161 164.343 128.960 1.00 39.83 751 ALA A CA 1
ATOM 2264 C C . ALA A 1 493 ? 142.913 164.766 130.394 1.00 39.83 751 ALA A C 1
ATOM 2265 O O . ALA A 1 493 ? 143.849 164.829 131.200 1.00 39.83 751 ALA A O 1
ATOM 2267 N N . GLU A 1 494 ? 141.662 165.052 130.732 1.00 41.38 752 GLU A N 1
ATOM 2268 C CA . GLU A 1 494 ? 141.327 165.408 132.098 1.00 41.38 752 GLU A CA 1
ATOM 2269 C C . GLU A 1 494 ? 141.556 164.240 133.036 1.00 41.38 752 GLU A C 1
ATOM 2270 O O . GLU A 1 494 ? 142.046 164.423 134.150 1.00 41.38 752 GLU A O 1
ATOM 2276 N N . ASN A 1 495 ? 141.214 163.034 132.600 1.00 39.91 753 ASN A N 1
ATOM 2277 C CA . ASN A 1 495 ? 141.447 161.867 133.434 1.00 39.91 753 ASN A CA 1
ATOM 2278 C C . ASN A 1 495 ? 142.932 161.601 133.622 1.00 39.91 753 ASN A C 1
ATOM 2279 O O . ASN A 1 495 ? 143.346 161.140 134.687 1.00 39.91 753 ASN A O 1
ATOM 2284 N N . LEU A 1 496 ? 143.749 161.905 132.621 1.00 39.22 754 LEU A N 1
ATOM 2285 C CA . LEU A 1 496 ? 145.189 161.795 132.791 1.00 39.22 754 LEU A CA 1
ATOM 2286 C C . LEU A 1 496 ? 145.701 162.821 133.784 1.00 39.22 754 LEU A C 1
ATOM 2287 O O . LEU A 1 496 ? 146.506 162.497 134.662 1.00 39.22 754 LEU A O 1
ATOM 2292 N N . GLN A 1 497 ? 145.264 164.069 133.646 1.00 40.57 755 GLN A N 1
ATOM 2293 C CA . GLN A 1 497 ? 145.668 165.093 134.597 1.00 40.57 755 GLN A CA 1
ATOM 2294 C C . GLN A 1 497 ? 145.220 164.732 135.998 1.00 40.57 755 GLN A C 1
ATOM 2295 O O . GLN A 1 497 ? 145.920 165.012 136.974 1.00 40.57 755 GLN A O 1
ATOM 2301 N N . ARG A 1 498 ? 144.084 164.061 136.107 1.00 40.71 756 ARG A N 1
ATOM 2302 C CA . ARG A 1 498 ? 143.545 163.723 137.408 1.00 40.71 756 ARG A CA 1
ATOM 2303 C C . ARG A 1 498 ? 144.259 162.532 138.016 1.00 40.71 756 ARG A C 1
ATOM 2304 O O . ARG A 1 498 ? 144.451 162.487 139.231 1.00 40.71 756 ARG A O 1
ATOM 2312 N N . TYR A 1 499 ? 144.677 161.569 137.202 1.00 39.69 757 TYR A N 1
ATOM 2313 C CA . TYR A 1 499 ? 145.528 160.519 137.736 1.00 39.69 757 TYR A CA 1
ATOM 2314 C C . TYR A 1 499 ? 146.884 161.070 138.123 1.00 39.69 757 TYR A C 1
ATOM 2315 O O . TYR A 1 499 ? 147.501 160.595 139.076 1.00 39.69 757 TYR A O 1
ATOM 2324 N N . GLU A 1 500 ? 147.382 162.048 137.380 1.00 41.62 758 GLU A N 1
ATOM 2325 C CA . GLU A 1 500 ? 148.635 162.670 137.766 1.00 41.62 758 GLU A CA 1
ATOM 2326 C C . GLU A 1 500 ? 148.487 163.423 139.073 1.00 41.62 758 GLU A C 1
ATOM 2327 O O . GLU A 1 500 ? 149.428 163.485 139.865 1.00 41.62 758 GLU A O 1
ATOM 2333 N N . VAL A 1 501 ? 147.312 163.993 139.311 1.00 42.12 759 VAL A N 1
ATOM 2334 C CA . VAL A 1 501 ? 147.024 164.625 140.588 1.00 42.12 759 VAL A CA 1
ATOM 2335 C C . VAL A 1 501 ? 146.939 163.584 141.691 1.00 42.12 759 VAL A C 1
ATOM 2336 O O . VAL A 1 501 ? 147.429 163.791 142.805 1.00 42.12 759 VAL A O 1
ATOM 2340 N N . TRP A 1 502 ? 146.300 162.460 141.400 1.00 41.32 760 TRP A N 1
ATOM 2341 C CA . TRP A 1 502 ? 146.161 161.383 142.366 1.00 41.32 760 TRP A CA 1
ATOM 2342 C C . TRP A 1 502 ? 147.520 160.841 142.771 1.00 41.32 760 TRP A C 1
ATOM 2343 O O . TRP A 1 502 ? 147.884 160.837 143.951 1.00 41.32 760 TRP A O 1
ATOM 2354 N N . ARG A 1 503 ? 148.278 160.366 141.790 1.00 42.35 761 ARG A N 1
ATOM 2355 C CA . ARG A 1 503 ? 149.637 159.917 142.022 1.00 42.35 761 ARG A CA 1
ATOM 2356 C C . ARG A 1 503 ? 150.457 160.984 142.722 1.00 42.35 761 ARG A C 1
ATOM 2357 O O . ARG A 1 503 ? 151.138 160.704 143.712 1.00 42.35 761 ARG A O 1
ATOM 2365 N N . SER A 1 504 ? 150.390 162.218 142.236 1.00 42.86 762 SER A N 1
ATOM 2366 C CA . SER A 1 504 ? 151.240 163.275 142.757 1.00 42.86 762 SER A CA 1
ATOM 2367 C C . SER A 1 504 ? 150.698 163.830 144.063 1.00 42.86 762 SER A C 1
ATOM 2368 O O . SER A 1 504 ? 151.469 164.272 144.922 1.00 42.86 762 SER A O 1
ATOM 2371 N N . ASN A 1 505 ? 149.380 163.803 144.236 1.00 44.55 763 ASN A N 1
ATOM 2372 C CA . ASN A 1 505 ? 148.683 164.420 145.360 1.00 44.55 763 ASN A CA 1
ATOM 2373 C C . ASN A 1 505 ? 149.357 165.746 145.720 1.00 44.55 763 ASN A C 1
ATOM 2374 O O . ASN A 1 505 ? 149.832 165.921 146.848 1.00 44.55 763 ASN A O 1
ATOM 2379 N N . PRO A 1 506 ? 149.417 166.690 144.786 1.00 44.69 764 PRO A N 1
ATOM 2380 C CA . PRO A 1 506 ? 150.136 167.939 145.053 1.00 44.69 764 PRO A CA 1
ATOM 2381 C C . PRO A 1 506 ? 149.546 168.732 146.193 1.00 44.69 764 PRO A C 1
ATOM 2382 O O . PRO A 1 506 ? 150.292 169.378 146.938 1.00 44.69 764 PRO A O 1
ATOM 2386 N N . TYR A 1 507 ? 148.232 168.699 146.357 1.00 45.71 765 TYR A N 1
ATOM 2387 C CA . TYR A 1 507 ? 147.554 169.448 147.397 1.00 45.71 765 TYR A CA 1
ATOM 2388 C C . TYR A 1 507 ? 147.519 168.699 148.714 1.00 45.71 765 TYR A C 1
ATOM 2389 O O . TYR A 1 507 ? 146.747 169.066 149.604 1.00 45.71 765 TYR A O 1
ATOM 2398 N N . HIS A 1 508 ? 148.344 167.666 148.851 1.00 47.59 766 HIS A N 1
ATOM 2399 C CA . HIS A 1 508 ? 148.464 166.889 150.077 1.00 47.59 766 HIS A CA 1
ATOM 2400 C C . HIS A 1 508 ? 147.096 166.629 150.688 1.00 47.59 766 HIS A C 1
ATOM 2401 O O . HIS A 1 508 ? 146.805 166.999 151.826 1.00 47.59 766 HIS A O 1
ATOM 2408 N N . GLU A 1 509 ? 146.250 165.981 149.906 1.00 44.82 767 GLU A N 1
ATOM 2409 C CA . GLU A 1 509 ? 144.873 165.728 150.280 1.00 44.82 767 GLU A CA 1
ATOM 2410 C C . GLU A 1 509 ? 144.703 164.277 150.691 1.00 44.82 767 GLU A C 1
ATOM 2411 O O . GLU A 1 509 ? 145.319 163.378 150.114 1.00 44.82 767 GLU A O 1
ATOM 2417 N N . SER A 1 510 ? 143.863 164.059 151.694 1.00 45.10 768 SER A N 1
ATOM 2418 C CA . SER A 1 510 ? 143.539 162.710 152.120 1.00 45.10 768 SER A CA 1
ATOM 2419 C C . SER A 1 510 ? 143.014 161.931 150.930 1.00 45.10 768 SER A C 1
ATOM 2420 O O . SER A 1 510 ? 142.663 162.516 149.903 1.00 45.10 768 SER A O 1
ATOM 2423 N N . VAL A 1 511 ? 142.965 160.611 151.051 1.00 43.33 769 VAL A N 1
ATOM 2424 C CA . VAL A 1 511 ? 142.499 159.807 149.935 1.00 43.33 769 VAL A CA 1
ATOM 2425 C C . VAL A 1 511 ? 141.082 160.184 149.553 1.00 43.33 769 VAL A C 1
ATOM 2426 O O . VAL A 1 511 ? 140.713 160.125 148.378 1.00 43.33 769 VAL A O 1
ATOM 2430 N N . GLU A 1 512 ? 140.270 160.591 150.524 1.00 44.29 770 GLU A N 1
ATOM 2431 C CA . GLU A 1 512 ? 138.883 160.922 150.231 1.00 44.29 770 GLU A CA 1
ATOM 2432 C C . GLU A 1 512 ? 138.787 162.230 149.463 1.00 44.29 770 GLU A C 1
ATOM 2433 O O . GLU A 1 512 ? 138.193 162.287 148.380 1.00 44.29 770 GLU A O 1
ATOM 2439 N N . GLU A 1 513 ? 139.366 163.295 150.009 1.00 45.14 771 GLU A N 1
ATOM 2440 C CA . GLU A 1 513 ? 139.334 164.574 149.318 1.00 45.14 771 GLU A CA 1
ATOM 2441 C C . GLU A 1 513 ? 140.164 164.543 148.049 1.00 45.14 771 GLU A C 1
ATOM 2442 O O . GLU A 1 513 ? 139.820 165.222 147.079 1.00 45.14 771 GLU A O 1
ATOM 2448 N N . LEU A 1 514 ? 141.217 163.736 148.012 1.00 43.06 772 LEU A N 1
ATOM 2449 C CA . LEU A 1 514 ? 141.969 163.569 146.777 1.00 43.06 772 LEU A CA 1
ATOM 2450 C C . LEU A 1 514 ? 141.123 162.900 145.711 1.00 43.06 772 LEU A C 1
ATOM 2451 O O . LEU A 1 514 ? 141.103 163.334 144.555 1.00 43.06 772 LEU A O 1
ATOM 2456 N N . ARG A 1 515 ? 140.410 161.850 146.114 1.00 43.14 773 ARG A N 1
ATOM 2457 C CA . ARG A 1 515 ? 139.569 161.084 145.162 1.00 43.14 773 ARG A CA 1
ATOM 2458 C C . ARG A 1 515 ? 138.400 161.953 144.702 1.00 43.14 773 ARG A C 1
ATOM 2459 O O . ARG A 1 515 ? 137.928 161.724 143.599 1.00 43.14 773 ARG A O 1
ATOM 2467 N N . ASP A 1 516 ? 137.932 162.889 145.528 1.00 43.40 774 ASP A N 1
ATOM 2468 C CA . ASP A 1 516 ? 136.900 163.821 145.110 1.00 43.40 774 ASP A CA 1
ATOM 2469 C C . ASP A 1 516 ? 137.462 165.006 144.349 1.00 43.40 774 ASP A C 1
ATOM 2470 O O . ASP A 1 516 ? 136.694 165.751 143.735 1.00 43.40 774 ASP A O 1
ATOM 2475 N N . ARG A 1 517 ? 138.773 165.204 144.393 1.00 43.30 775 ARG A N 1
ATOM 2476 C CA . ARG A 1 517 ? 139.421 166.178 143.529 1.00 43.30 775 ARG A CA 1
ATOM 2477 C C . ARG A 1 517 ? 139.591 165.616 142.131 1.00 43.30 775 ARG A C 1
ATOM 2478 O O . ARG A 1 517 ? 139.237 166.259 141.138 1.00 43.30 775 ARG A O 1
ATOM 2486 N N . VAL A 1 518 ? 140.150 164.412 142.048 1.00 41.63 776 VAL A N 1
ATOM 2487 C CA . VAL A 1 518 ? 140.297 163.716 140.777 1.00 41.63 776 VAL A CA 1
ATOM 2488 C C . VAL A 1 518 ? 139.022 163.015 140.360 1.00 41.63 776 VAL A C 1
ATOM 2489 O O . VAL A 1 518 ? 138.942 162.508 139.238 1.00 41.63 776 VAL A O 1
ATOM 2493 N N . LYS A 1 519 ? 138.030 162.961 141.237 1.00 41.36 777 LYS A N 1
ATOM 2494 C CA . LYS A 1 519 ? 136.709 162.464 140.885 1.00 41.36 777 LYS A CA 1
ATOM 2495 C C . LYS A 1 519 ? 136.783 161.026 140.388 1.00 41.36 777 LYS A C 1
ATOM 2496 O O . LYS A 1 519 ? 136.297 160.688 139.310 1.00 41.36 777 LYS A O 1
ATOM 2502 N N . GLY A 1 520 ? 137.408 160.177 141.187 1.00 41.75 778 GLY A N 1
ATOM 2503 C CA . GLY A 1 520 ? 137.444 158.762 140.919 1.00 41.75 778 GLY A CA 1
ATOM 2504 C C . GLY A 1 520 ? 138.552 158.309 140.008 1.00 41.75 778 GLY A C 1
ATOM 2505 O O . GLY A 1 520 ? 138.642 157.112 139.721 1.00 41.75 778 GLY A O 1
ATOM 2506 N N . VAL A 1 521 ? 139.395 159.218 139.539 1.00 40.42 779 VAL A N 1
ATOM 2507 C CA . VAL A 1 521 ? 140.485 158.851 138.634 1.00 40.42 779 VAL A CA 1
ATOM 2508 C C . VAL A 1 521 ? 141.682 158.534 139.519 1.00 40.42 779 VAL A C 1
ATOM 2509 O O . VAL A 1 521 ? 142.571 159.352 139.755 1.00 40.42 779 VAL A O 1
ATOM 2513 N N . SER A 1 522 ? 141.707 157.302 140.010 1.00 40.83 780 SER A N 1
ATOM 2514 C CA . SER A 1 522 ? 142.815 156.793 140.795 1.00 40.83 780 SER A CA 1
ATOM 2515 C C . SER A 1 522 ? 143.775 155.978 139.959 1.00 40.83 780 SER A C 1
ATOM 2516 O O . SER A 1 522 ? 144.914 155.753 140.377 1.00 40.83 780 SER A O 1
ATOM 2519 N N . ALA A 1 523 ? 143.327 155.524 138.804 1.00 38.48 781 ALA A N 1
ATOM 2520 C CA . ALA A 1 523 ? 144.136 154.783 137.862 1.00 38.48 781 ALA A CA 1
ATOM 2521 C C . ALA A 1 523 ? 144.499 155.658 136.678 1.00 38.48 781 ALA A C 1
ATOM 2522 O O . ALA A 1 523 ? 143.899 156.705 136.438 1.00 38.48 781 ALA A O 1
ATOM 2524 N N . LYS A 1 524 ? 145.464 155.226 135.963 1.00 38.34 782 LYS A N 1
ATOM 2525 C CA . LYS A 1 524 ? 145.914 155.981 134.814 1.00 38.34 782 LYS A CA 1
ATOM 2526 C C . LYS A 1 524 ? 145.175 155.521 133.575 1.00 38.34 782 LYS A C 1
ATOM 2527 O O . LYS A 1 524 ? 145.095 154.316 133.322 1.00 38.34 782 LYS A O 1
ATOM 2533 N N . PRO A 1 525 ? 144.617 156.439 132.798 1.00 38.24 783 PRO A N 1
ATOM 2534 C CA . PRO A 1 525 ? 144.031 156.054 131.519 1.00 38.24 783 PRO A CA 1
ATOM 2535 C C . PRO A 1 525 ? 145.102 155.629 130.533 1.00 38.24 783 PRO A C 1
ATOM 2536 O O . PRO A 1 525 ? 146.141 156.277 130.403 1.00 38.24 783 PRO A O 1
ATOM 2540 N N . PHE A 1 526 ? 144.844 154.525 129.844 1.00 37.50 784 PHE A N 1
ATOM 2541 C CA . PHE A 1 526 ? 145.694 154.095 128.754 1.00 37.50 784 PHE A CA 1
ATOM 2542 C C . PHE A 1 526 ? 144.968 154.038 127.427 1.00 37.50 784 PHE A C 1
ATOM 2543 O O . PHE A 1 526 ? 145.616 153.849 126.397 1.00 37.50 784 PHE A O 1
ATOM 2551 N N . ILE A 1 527 ? 143.659 154.208 127.426 1.00 38.06 785 ILE A N 1
ATOM 2552 C CA . ILE A 1 527 ? 142.881 154.355 126.208 1.00 38.06 785 ILE A CA 1
ATOM 2553 C C . ILE A 1 527 ? 142.162 155.688 126.262 1.00 38.06 785 ILE A C 1
ATOM 2554 O O . ILE A 1 527 ? 141.610 156.071 127.299 1.00 38.06 785 ILE A O 1
ATOM 2559 N N . GLU A 1 528 ? 142.171 156.398 125.142 1.00 39.77 786 GLU A N 1
ATOM 2560 C CA . GLU A 1 528 ? 141.428 157.644 125.016 1.00 39.77 786 GLU A CA 1
ATOM 2561 C C . GLU A 1 528 ? 140.055 157.302 124.470 1.00 39.77 786 GLU A C 1
ATOM 2562 O O . GLU A 1 528 ? 139.780 157.442 123.280 1.00 39.77 786 GLU A O 1
ATOM 2568 N N . THR A 1 529 ? 139.184 156.838 125.350 1.00 39.01 787 THR A N 1
ATOM 2569 C CA . THR A 1 529 ? 137.795 156.664 124.984 1.00 39.01 787 THR A CA 1
ATOM 2570 C C . THR A 1 529 ? 137.118 158.019 124.933 1.00 39.01 787 THR A C 1
ATOM 2571 O O . THR A 1 529 ? 137.592 159.005 125.499 1.00 39.01 787 THR A O 1
ATOM 2575 N N . VAL A 1 530 ? 135.995 158.056 124.238 1.00 38.94 788 VAL A N 1
ATOM 2576 C CA . VAL A 1 530 ? 135.212 159.275 124.134 1.00 38.94 788 VAL A CA 1
ATOM 2577 C C . VAL A 1 530 ? 134.268 159.312 125.325 1.00 38.94 788 VAL A C 1
ATOM 2578 O O . VAL A 1 530 ? 133.765 158.261 125.744 1.00 38.94 788 VAL A O 1
ATOM 2582 N N . PRO A 1 531 ? 133.997 160.471 125.894 1.00 39.63 789 PRO A N 1
ATOM 2583 C CA . PRO A 1 531 ? 132.925 160.540 126.883 1.00 39.63 789 PRO A CA 1
ATOM 2584 C C . PRO A 1 531 ? 131.604 160.319 126.185 1.00 39.63 789 PRO A C 1
ATOM 2585 O O . PRO A 1 531 ? 131.091 161.197 125.487 1.00 39.63 789 PRO A O 1
ATOM 2589 N N . SER A 1 532 ? 131.057 159.127 126.366 1.00 39.26 790 SER A N 1
ATOM 2590 C CA . SER A 1 532 ? 129.979 158.650 125.522 1.00 39.26 790 SER A CA 1
ATOM 2591 C C . SER A 1 532 ? 129.193 157.599 126.277 1.00 39.26 790 SER A C 1
ATOM 2592 O O . SER A 1 532 ? 129.475 157.288 127.435 1.00 39.26 790 SER A O 1
ATOM 2595 N N . ILE A 1 533 ? 128.214 157.037 125.590 1.00 38.64 791 ILE A N 1
ATOM 2596 C CA . ILE A 1 533 ? 127.282 156.083 126.161 1.00 38.64 791 ILE A CA 1
ATOM 2597 C C . ILE A 1 533 ? 127.222 154.886 125.232 1.00 38.64 791 ILE A C 1
ATOM 2598 O O . ILE A 1 533 ? 127.007 155.041 124.025 1.00 38.64 791 ILE A O 1
ATOM 2603 N N . ASP A 1 534 ? 127.425 153.717 125.827 1.00 38.59 792 ASP A N 1
ATOM 2604 C CA . ASP A 1 534 ? 127.301 152.458 125.069 1.00 38.59 792 ASP A CA 1
ATOM 2605 C C . ASP A 1 534 ? 125.806 152.180 124.951 1.00 38.59 792 ASP A C 1
ATOM 2606 O O . ASP A 1 534 ? 125.291 151.567 125.875 1.00 38.59 792 ASP A O 1
ATOM 2611 N N . ALA A 1 535 ? 125.148 152.632 123.882 1.00 37.93 793 ALA A N 1
ATOM 2612 C CA . ALA A 1 535 ? 123.713 152.459 123.742 1.00 37.93 793 ALA A CA 1
ATOM 2613 C C . ALA A 1 535 ? 123.298 151.034 124.032 1.00 37.93 793 ALA A C 1
ATOM 2614 O O . ALA A 1 535 ? 122.235 150.792 124.608 1.00 37.93 793 ALA A O 1
ATOM 2616 N N . LEU A 1 536 ? 124.122 150.073 123.641 1.00 37.19 794 LEU A N 1
ATOM 2617 C CA . LEU A 1 536 ? 123.806 148.687 123.932 1.00 37.19 794 LEU A CA 1
ATOM 2618 C C . LEU A 1 536 ? 123.721 148.465 125.424 1.00 37.19 794 LEU A C 1
ATOM 2619 O O . LEU A 1 536 ? 122.687 148.042 125.951 1.00 37.19 794 LEU A O 1
ATOM 2624 N N . HIS A 1 537 ? 124.814 148.723 126.119 1.00 38.16 795 HIS A N 1
ATOM 2625 C CA . HIS A 1 537 ? 124.845 148.479 127.540 1.00 38.16 795 HIS A CA 1
ATOM 2626 C C . HIS A 1 537 ? 124.028 149.495 128.301 1.00 38.16 795 HIS A C 1
ATOM 2627 O O . HIS A 1 537 ? 123.607 149.208 129.418 1.00 38.16 795 HIS A O 1
ATOM 2634 N N . CYS A 1 538 ? 123.727 150.641 127.698 1.00 38.60 796 CYS A N 1
ATOM 2635 C CA . CYS A 1 538 ? 122.762 151.544 128.308 1.00 38.60 796 CYS A CA 1
ATOM 2636 C C . CYS A 1 538 ? 121.377 150.932 128.291 1.00 38.60 796 CYS A C 1
ATOM 2637 O O . CYS A 1 538 ? 120.688 150.909 129.309 1.00 38.60 796 CYS A O 1
ATOM 2640 N N . ASP A 1 539 ? 120.946 150.438 127.137 1.00 38.93 797 ASP A N 1
ATOM 2641 C CA . ASP A 1 539 ? 119.658 149.771 127.062 1.00 38.93 797 ASP A CA 1
ATOM 2642 C C . ASP A 1 539 ? 119.616 148.577 127.995 1.00 38.93 797 ASP A C 1
ATOM 2643 O O . ASP A 1 539 ? 118.617 148.352 128.679 1.00 38.93 797 ASP A O 1
ATOM 2648 N N . ILE A 1 540 ? 120.706 147.823 128.065 1.00 37.78 798 ILE A N 1
ATOM 2649 C CA . ILE A 1 540 ? 120.741 146.638 128.909 1.00 37.78 798 ILE A CA 1
ATOM 2650 C C . ILE A 1 540 ? 120.663 147.014 130.380 1.00 37.78 798 ILE A C 1
ATOM 2651 O O . ILE A 1 540 ? 119.899 146.418 131.141 1.00 37.78 798 ILE A O 1
ATOM 2656 N N . GLY A 1 541 ? 121.460 147.987 130.813 1.00 39.24 799 GLY A N 1
ATOM 2657 C CA . GLY A 1 541 ? 121.439 148.376 132.208 1.00 39.24 799 GLY A CA 1
ATOM 2658 C C . GLY A 1 541 ? 120.147 149.053 132.597 1.00 39.24 799 GLY A C 1
ATOM 2659 O O . GLY A 1 541 ? 119.624 148.836 133.689 1.00 39.24 799 GLY A O 1
ATOM 2660 N N . ASN A 1 542 ? 119.608 149.873 131.706 1.00 39.13 800 ASN A N 1
ATOM 2661 C CA . ASN A 1 542 ? 118.345 150.533 131.970 1.00 39.13 800 ASN A CA 1
ATOM 2662 C C . ASN A 1 542 ? 117.204 149.534 132.009 1.00 39.13 800 ASN A C 1
ATOM 2663 O O . ASN A 1 542 ? 116.274 149.678 132.803 1.00 39.13 800 ASN A O 1
ATOM 2668 N N . ALA A 1 543 ? 117.269 148.502 131.182 1.00 39.14 801 ALA A N 1
ATOM 2669 C CA . ALA A 1 543 ? 116.267 147.458 131.220 1.00 39.14 801 ALA A CA 1
ATOM 2670 C C . ALA A 1 543 ? 116.433 146.563 132.424 1.00 39.14 801 ALA A C 1
ATOM 2671 O O . ALA A 1 543 ? 115.446 146.053 132.943 1.00 39.14 801 ALA A O 1
ATOM 2673 N N . ALA A 1 544 ? 117.659 146.362 132.885 1.00 40.09 802 ALA A N 1
ATOM 2674 C CA . ALA A 1 544 ? 117.859 145.658 134.139 1.00 40.09 802 ALA A CA 1
ATOM 2675 C C . ALA A 1 544 ? 117.295 146.461 135.293 1.00 40.09 802 ALA A C 1
ATOM 2676 O O . ALA A 1 544 ? 116.710 145.903 136.225 1.00 40.09 802 ALA A O 1
ATOM 2678 N N . GLU A 1 545 ? 117.434 147.779 135.231 1.00 42.44 803 GLU A N 1
ATOM 2679 C CA . GLU A 1 545 ? 116.904 148.615 136.292 1.00 42.44 803 GLU A CA 1
ATOM 2680 C C . GLU A 1 545 ? 115.390 148.676 136.236 1.00 42.44 803 GLU A C 1
ATOM 2681 O O . GLU A 1 545 ? 114.733 148.724 137.273 1.00 42.44 803 GLU A O 1
ATOM 2687 N N . PHE A 1 546 ? 114.817 148.672 135.039 1.00 41.80 804 PHE A N 1
ATOM 2688 C CA . PHE A 1 546 ? 113.370 148.578 134.924 1.00 41.80 804 PHE A CA 1
ATOM 2689 C C . PHE A 1 546 ? 112.865 147.206 135.329 1.00 41.80 804 PHE A C 1
ATOM 2690 O O . PHE A 1 546 ? 111.762 147.086 135.855 1.00 41.80 804 PHE A O 1
ATOM 2698 N N . TYR A 1 547 ? 113.649 146.167 135.082 1.00 42.52 805 TYR A N 1
ATOM 2699 C CA . TYR A 1 547 ? 113.319 144.841 135.570 1.00 42.52 805 TYR A CA 1
ATOM 2700 C C . TYR A 1 547 ? 113.284 144.829 137.087 1.00 42.52 805 TYR A C 1
ATOM 2701 O O . TYR A 1 547 ? 112.357 144.287 137.699 1.00 42.52 805 TYR A O 1
ATOM 2710 N N . LYS A 1 548 ? 114.276 145.457 137.710 1.00 44.93 806 LYS A N 1
ATOM 2711 C CA . LYS A 1 548 ? 114.278 145.590 139.157 1.00 44.93 806 LYS A CA 1
ATOM 2712 C C . LYS A 1 548 ? 113.110 146.440 139.625 1.00 44.93 806 LYS A C 1
ATOM 2713 O O . LYS A 1 548 ? 112.486 146.140 140.642 1.00 44.93 806 LYS A O 1
ATOM 2719 N N . ILE A 1 549 ? 112.801 147.505 138.893 1.00 43.70 807 ILE A N 1
ATOM 2720 C CA . ILE A 1 549 ? 111.664 148.349 139.228 1.00 43.70 807 ILE A CA 1
ATOM 2721 C C . ILE A 1 549 ? 110.384 147.541 139.207 1.00 43.70 807 ILE A C 1
ATOM 2722 O O . ILE A 1 549 ? 109.527 147.682 140.080 1.00 43.70 807 ILE A O 1
ATOM 2727 N N . PHE A 1 550 ? 110.209 146.730 138.174 1.00 43.77 808 PHE A N 1
ATOM 2728 C CA . PHE A 1 550 ? 109.047 145.868 138.094 1.00 43.77 808 PHE A CA 1
ATOM 2729 C C . PHE A 1 550 ? 109.002 144.922 139.276 1.00 43.77 808 PHE A C 1
ATOM 2730 O O . PHE A 1 550 ? 107.945 144.725 139.883 1.00 43.77 808 PHE A O 1
ATOM 2738 N N . GLN A 1 551 ? 110.142 144.331 139.621 1.00 45.88 809 GLN A N 1
ATOM 2739 C CA . GLN A 1 551 ? 110.209 143.498 140.812 1.00 45.88 809 GLN A CA 1
ATOM 2740 C C . GLN A 1 551 ? 109.690 144.250 142.025 1.00 45.88 809 GLN A C 1
ATOM 2741 O O . GLN A 1 551 ? 108.839 143.755 142.769 1.00 45.88 809 GLN A O 1
ATOM 2747 N N . LEU A 1 552 ? 110.201 145.456 142.234 1.00 47.72 810 LEU A N 1
ATOM 2748 C CA . LEU A 1 552 ? 109.898 146.216 143.431 1.00 47.72 810 LEU A CA 1
ATOM 2749 C C . LEU A 1 552 ? 108.469 146.724 143.448 1.00 47.72 810 LEU A C 1
ATOM 2750 O O . LEU A 1 552 ? 107.898 146.911 144.526 1.00 47.72 810 LEU A O 1
ATOM 2755 N N . GLU A 1 553 ? 107.888 146.963 142.283 1.00 47.70 811 GLU A N 1
ATOM 2756 C CA . GLU A 1 553 ? 106.490 147.337 142.207 1.00 47.70 811 GLU A CA 1
ATOM 2757 C C . GLU A 1 553 ? 105.592 146.142 142.457 1.00 47.70 811 GLU A C 1
ATOM 2758 O O . GLU A 1 553 ? 104.511 146.288 143.034 1.00 47.70 811 GLU A O 1
ATOM 2764 N N . ILE A 1 554 ? 106.029 144.962 142.028 1.00 47.32 812 ILE A N 1
ATOM 2765 C CA . ILE A 1 554 ? 105.358 143.729 142.406 1.00 47.32 812 ILE A CA 1
ATOM 2766 C C . ILE A 1 554 ? 105.402 143.555 143.912 1.00 47.32 812 ILE A C 1
ATOM 2767 O O . ILE A 1 554 ? 104.508 142.948 144.514 1.00 47.32 812 ILE A O 1
ATOM 2772 N N . GLY A 1 555 ? 106.440 144.080 144.539 1.00 49.65 813 GLY A N 1
ATOM 2773 C CA . GLY A 1 555 ? 106.609 144.050 145.967 1.00 49.65 813 GLY A CA 1
ATOM 2774 C C . GLY A 1 555 ? 106.134 145.285 146.674 1.00 49.65 813 GLY A C 1
ATOM 2775 O O . GLY A 1 555 ? 106.171 145.343 147.905 1.00 49.65 813 GLY A O 1
ATOM 2776 N N . GLU A 1 556 ? 105.690 146.286 145.927 1.00 51.57 814 GLU A N 1
ATOM 2777 C CA . GLU A 1 556 ? 105.187 147.520 146.501 1.00 51.57 814 GLU A CA 1
ATOM 2778 C C . GLU A 1 556 ? 106.202 148.112 147.470 1.00 51.57 814 GLU A C 1
ATOM 2779 O O . GLU A 1 556 ? 105.866 148.619 148.540 1.00 51.57 814 GLU A O 1
ATOM 2785 N N . VAL A 1 557 ? 107.470 148.039 147.071 1.00 51.01 815 VAL A N 1
ATOM 2786 C CA . VAL A 1 557 ? 108.550 148.589 147.872 1.00 51.01 815 VAL A CA 1
ATOM 2787 C C . VAL A 1 557 ? 108.373 150.083 148.077 1.00 51.01 815 VAL A C 1
ATOM 2788 O O . VAL A 1 557 ? 108.989 150.662 148.978 1.00 51.01 815 VAL A O 1
ATOM 2792 N N . TYR A 1 558 ? 107.532 150.729 147.271 1.00 50.97 816 TYR A N 1
ATOM 2793 C CA . TYR A 1 558 ? 107.135 152.094 147.578 1.00 50.97 816 TYR A CA 1
ATOM 2794 C C . TYR A 1 558 ? 106.334 152.166 148.867 1.00 50.97 816 TYR A C 1
ATOM 2795 O O . TYR A 1 558 ? 106.141 153.260 149.406 1.00 50.97 816 TYR A O 1
ATOM 2804 N N . LYS A 1 559 ? 105.868 151.027 149.363 1.00 52.86 817 LYS A N 1
ATOM 2805 C CA . LYS A 1 559 ? 105.178 150.918 150.638 1.00 52.86 817 LYS A CA 1
ATOM 2806 C C . LYS A 1 559 ? 105.961 150.129 151.672 1.00 52.86 817 LYS A C 1
ATOM 2807 O O . LYS A 1 559 ? 106.000 150.518 152.840 1.00 52.86 817 LYS A O 1
ATOM 2813 N N . HIS A 1 560 ? 106.592 149.029 151.264 1.00 54.48 818 HIS A N 1
ATOM 2814 C CA . HIS A 1 560 ? 107.291 148.113 152.159 1.00 54.48 818 HIS A CA 1
ATOM 2815 C C . HIS A 1 560 ? 108.749 148.037 151.727 1.00 54.48 818 HIS A C 1
ATOM 2816 O O . HIS A 1 560 ? 109.173 147.059 151.095 1.00 54.48 818 HIS A O 1
ATOM 2823 N N . PRO A 1 561 ? 109.551 149.043 152.070 1.00 55.00 819 PRO A N 1
ATOM 2824 C CA . PRO A 1 561 ? 110.956 149.064 151.658 1.00 55.00 819 PRO A CA 1
ATOM 2825 C C . PRO A 1 561 ? 111.865 148.135 152.446 1.00 55.00 819 PRO A C 1
ATOM 2826 O O . PRO A 1 561 ? 113.087 148.260 152.332 1.00 55.00 819 PRO A O 1
ATOM 2830 N N . ASN A 1 562 ? 111.309 147.210 153.220 1.00 56.14 820 ASN A N 1
ATOM 2831 C CA . ASN A 1 562 ? 112.116 146.380 154.102 1.00 56.14 820 ASN A CA 1
ATOM 2832 C C . ASN A 1 562 ? 111.812 144.906 153.880 1.00 56.14 820 ASN A C 1
ATOM 2833 O O . ASN A 1 562 ? 111.598 144.157 154.837 1.00 56.14 820 ASN A O 1
ATOM 2838 N N . ALA A 1 563 ? 111.778 144.486 152.618 1.00 54.89 821 ALA A N 1
ATOM 2839 C CA . ALA A 1 563 ? 111.620 143.079 152.295 1.00 54.89 821 ALA A CA 1
ATOM 2840 C C . ALA A 1 563 ? 112.859 142.296 152.732 1.00 54.89 821 ALA A C 1
ATOM 2841 O O . ALA A 1 563 ? 113.869 142.861 153.150 1.00 54.89 821 ALA A O 1
ATOM 2843 N N . SER A 1 564 ? 112.776 140.965 152.625 1.00 56.38 822 SER A N 1
ATOM 2844 C CA . SER A 1 564 ? 113.836 140.075 153.098 1.00 56.38 822 SER A CA 1
ATOM 2845 C C . SER A 1 564 ? 114.208 139.079 152.005 1.00 56.38 822 SER A C 1
ATOM 2846 O O . SER A 1 564 ? 113.826 137.910 152.065 1.00 56.38 822 SER A O 1
ATOM 2849 N N . LYS A 1 565 ? 114.944 139.540 150.996 1.00 57.11 823 LYS A N 1
ATOM 2850 C CA . LYS A 1 565 ? 115.835 138.708 150.192 1.00 57.11 823 LYS A CA 1
ATOM 2851 C C . LYS A 1 565 ? 115.137 137.533 149.520 1.00 57.11 823 LYS A C 1
ATOM 2852 O O . LYS A 1 565 ? 115.725 136.870 148.657 1.00 57.11 823 LYS A O 1
ATOM 2858 N N . GLU A 1 566 ? 113.889 137.289 149.864 1.00 55.60 824 GLU A N 1
ATOM 2859 C CA . GLU A 1 566 ? 113.185 136.098 149.430 1.00 55.60 824 GLU A CA 1
ATOM 2860 C C . GLU A 1 566 ? 111.814 136.407 148.869 1.00 55.60 824 GLU A C 1
ATOM 2861 O O . GLU A 1 566 ? 111.389 135.769 147.906 1.00 55.60 824 GLU A O 1
ATOM 2867 N N . GLU A 1 567 ? 111.105 137.368 149.451 1.00 54.47 825 GLU A N 1
ATOM 2868 C CA . GLU A 1 567 ? 109.981 137.940 148.737 1.00 54.47 825 GLU A CA 1
ATOM 2869 C C . GLU A 1 567 ? 110.480 138.763 147.568 1.00 54.47 825 GLU A C 1
ATOM 2870 O O . GLU A 1 567 ? 109.791 138.880 146.557 1.00 54.47 825 GLU A O 1
ATOM 2876 N N . ARG A 1 568 ? 111.691 139.302 147.665 1.00 52.64 826 ARG A N 1
ATOM 2877 C CA . ARG A 1 568 ? 112.320 139.905 146.498 1.00 52.64 826 ARG A CA 1
ATOM 2878 C C . ARG A 1 568 ? 112.544 138.867 145.410 1.00 52.64 826 ARG A C 1
ATOM 2879 O O . ARG A 1 568 ? 112.273 139.120 144.230 1.00 52.64 826 ARG A O 1
ATOM 2887 N N . LYS A 1 569 ? 113.033 137.690 145.789 1.00 52.43 827 LYS A N 1
ATOM 2888 C CA . LYS A 1 569 ? 113.179 136.609 144.829 1.00 52.43 827 LYS A CA 1
ATOM 2889 C C . LYS A 1 569 ? 111.830 136.162 144.298 1.00 52.43 827 LYS A C 1
ATOM 2890 O O . LYS A 1 569 ? 111.712 135.798 143.127 1.00 52.43 827 LYS A O 1
ATOM 2896 N N . ARG A 1 570 ? 110.799 136.195 145.137 1.00 52.67 828 ARG A N 1
ATOM 2897 C CA . ARG A 1 570 ? 109.474 135.800 144.685 1.00 52.67 828 ARG A CA 1
ATOM 2898 C C . ARG A 1 570 ? 108.896 136.820 143.722 1.00 52.67 828 ARG A C 1
ATOM 2899 O O . ARG A 1 570 ? 108.152 136.458 142.811 1.00 52.67 828 ARG A O 1
ATOM 2907 N N . TRP A 1 571 ? 109.236 138.091 143.900 1.00 50.30 829 TRP A N 1
ATOM 2908 C CA . TRP A 1 571 ? 108.820 139.111 142.951 1.00 50.30 829 TRP A CA 1
ATOM 2909 C C . TRP A 1 571 ? 109.555 138.956 141.635 1.00 50.30 829 TRP A C 1
ATOM 2910 O O . TRP A 1 571 ? 108.962 139.097 140.562 1.00 50.30 829 TRP A O 1
ATOM 2921 N N . GLN A 1 572 ? 110.855 138.694 141.701 1.00 48.12 830 GLN A N 1
ATOM 2922 C CA . GLN A 1 572 ? 111.602 138.398 140.490 1.00 48.12 830 GLN A CA 1
ATOM 2923 C C . GLN A 1 572 ? 111.008 137.200 139.773 1.00 48.12 830 GLN A C 1
ATOM 2924 O O . GLN A 1 572 ? 110.901 137.194 138.547 1.00 48.12 830 GLN A O 1
ATOM 2930 N N . ALA A 1 573 ? 110.590 136.188 140.526 1.00 48.32 831 ALA A N 1
ATOM 2931 C CA . ALA A 1 573 ? 110.009 135.000 139.919 1.00 48.32 831 ALA A CA 1
ATOM 2932 C C . ALA A 1 573 ? 108.633 135.289 139.345 1.00 48.32 831 ALA A C 1
ATOM 2933 O O . ALA A 1 573 ? 108.259 134.740 138.306 1.00 48.32 831 ALA A O 1
ATOM 2935 N N . THR A 1 574 ? 107.863 136.138 140.016 1.00 47.87 832 THR A N 1
ATOM 2936 C CA . THR A 1 574 ? 106.572 136.556 139.496 1.00 47.87 832 THR A CA 1
ATOM 2937 C C . THR A 1 574 ? 106.742 137.271 138.170 1.00 47.87 832 THR A C 1
ATOM 2938 O O . THR A 1 574 ? 106.053 136.975 137.187 1.00 47.87 832 THR A O 1
ATOM 2942 N N . LEU A 1 575 ? 107.667 138.221 138.136 1.00 45.32 833 LEU A N 1
ATOM 2943 C CA . LEU A 1 575 ? 107.988 138.930 136.910 1.00 45.32 833 LEU A CA 1
ATOM 2944 C C . LEU A 1 575 ? 108.444 137.971 135.826 1.00 45.32 833 LEU A C 1
ATOM 2945 O O . LEU A 1 575 ? 108.019 138.075 134.676 1.00 45.32 833 LEU A O 1
ATOM 2950 N N . ASP A 1 576 ? 109.325 137.033 136.196 1.00 45.58 834 ASP A N 1
ATOM 2951 C CA . ASP A 1 576 ? 109.815 136.009 135.235 1.00 45.58 834 ASP A CA 1
ATOM 2952 C C . ASP A 1 576 ? 108.614 135.289 134.637 1.00 45.58 834 ASP A C 1
ATOM 2953 O O . ASP A 1 576 ? 108.489 135.289 133.401 1.00 45.58 834 ASP A O 1
ATOM 2958 N N . LYS A 1 577 ? 107.774 134.702 135.492 1.00 47.45 835 LYS A N 1
ATOM 2959 C CA . LYS A 1 577 ? 106.647 133.908 135.036 1.00 47.45 835 LYS A CA 1
ATOM 2960 C C . LYS A 1 577 ? 105.724 134.726 134.156 1.00 47.45 835 LYS A C 1
ATOM 2961 O O . LYS A 1 577 ? 105.179 134.220 133.170 1.00 47.45 835 LYS A O 1
ATOM 2967 N N . HIS A 1 578 ? 105.544 135.997 134.488 1.00 45.79 836 HIS A N 1
ATOM 2968 C CA . HIS A 1 578 ? 104.587 136.809 133.758 1.00 45.79 836 HIS A CA 1
ATOM 2969 C C . HIS A 1 578 ? 105.136 137.214 132.402 1.00 45.79 836 HIS A C 1
ATOM 2970 O O . HIS A 1 578 ? 104.476 137.028 131.375 1.00 45.79 836 HIS A O 1
ATOM 2977 N N . LEU A 1 579 ? 106.344 137.765 132.382 1.00 43.56 837 LEU A N 1
ATOM 2978 C CA . LEU A 1 579 ? 106.970 138.129 131.123 1.00 43.56 837 LEU A CA 1
ATOM 2979 C C . LEU A 1 579 ? 107.114 136.926 130.213 1.00 43.56 837 LEU A C 1
ATOM 2980 O O . LEU A 1 579 ? 107.085 137.066 128.987 1.00 43.56 837 LEU A O 1
ATOM 2985 N N . ARG A 1 580 ? 107.263 135.740 130.791 1.00 43.38 838 ARG A N 1
ATOM 2986 C CA . ARG A 1 580 ? 107.252 134.527 129.993 1.00 43.38 838 ARG A CA 1
ATOM 2987 C C . ARG A 1 580 ? 105.852 134.215 129.500 1.00 43.38 838 ARG A C 1
ATOM 2988 O O . ARG A 1 580 ? 105.673 133.708 128.388 1.00 43.38 838 ARG A O 1
ATOM 2996 N N . LYS A 1 581 ? 104.848 134.514 130.316 1.00 46.46 839 LYS A N 1
ATOM 2997 C CA . LYS A 1 581 ? 103.472 134.223 129.943 1.00 46.46 839 LYS A CA 1
ATOM 2998 C C . LYS A 1 581 ? 102.942 135.272 128.981 1.00 46.46 839 LYS A C 1
ATOM 2999 O O . LYS A 1 581 ? 102.283 134.947 127.988 1.00 46.46 839 LYS A O 1
ATOM 3005 N N . ARG A 1 582 ? 103.228 136.538 129.258 1.00 46.17 840 ARG A N 1
ATOM 3006 C CA . ARG A 1 582 ? 102.683 137.636 128.476 1.00 46.17 840 ARG A CA 1
ATOM 3007 C C . ARG A 1 582 ? 103.640 138.080 127.378 1.00 46.17 840 ARG A C 1
ATOM 3008 O O . ARG A 1 582 ? 103.314 138.007 126.190 1.00 46.17 840 ARG A O 1
ATOM 3016 N N . MET A 1 583 ? 104.822 138.541 127.763 1.00 44.13 841 MET A N 1
ATOM 3017 C CA . MET A 1 583 ? 105.802 139.028 126.808 1.00 44.13 841 MET A CA 1
ATOM 3018 C C . MET A 1 583 ? 106.638 137.915 126.204 1.00 44.13 841 MET A C 1
ATOM 3019 O O . MET A 1 583 ? 107.495 138.194 125.362 1.00 44.13 841 MET A O 1
ATOM 3024 N N . ASN A 1 584 ? 106.416 136.673 126.616 1.00 42.19 842 ASN A N 1
ATOM 3025 C CA . ASN A 1 584 ? 107.103 135.527 126.045 1.00 42.19 842 ASN A CA 1
ATOM 3026 C C . ASN A 1 584 ? 108.600 135.599 126.289 1.00 42.19 842 ASN A C 1
ATOM 3027 O O . ASN A 1 584 ? 109.397 135.086 125.505 1.00 42.19 842 ASN A O 1
ATOM 3032 N N . LEU A 1 585 ? 108.983 136.240 127.380 1.00 40.81 843 LEU A N 1
ATOM 3033 C CA . LEU A 1 585 ? 110.377 136.445 127.733 1.00 40.81 843 LEU A CA 1
ATOM 3034 C C . LEU A 1 585 ? 110.803 135.374 128.719 1.00 40.81 843 LEU A C 1
ATOM 3035 O O . LEU A 1 585 ? 110.262 135.286 129.824 1.00 40.81 843 LEU A O 1
ATOM 3040 N N . LYS A 1 586 ? 111.781 134.573 128.328 1.00 41.13 844 LYS A N 1
ATOM 3041 C CA . LYS A 1 586 ? 112.311 133.587 129.239 1.00 41.13 844 LYS A CA 1
ATOM 3042 C C . LYS A 1 586 ? 113.164 134.280 130.297 1.00 41.13 844 LYS A C 1
ATOM 3043 O O . LYS A 1 586 ? 113.791 135.306 130.027 1.00 41.13 844 LYS A O 1
ATOM 3049 N N . PRO A 1 587 ? 113.213 133.744 131.500 1.00 43.13 845 PRO A N 1
ATOM 3050 C CA . PRO A 1 587 ? 114.027 134.370 132.540 1.00 43.13 845 PRO A CA 1
ATOM 3051 C C . PRO A 1 587 ? 115.503 134.151 132.300 1.00 43.13 845 PRO A C 1
ATOM 3052 O O . PRO A 1 587 ? 115.998 133.025 132.392 1.00 43.13 845 PRO A O 1
ATOM 3056 N N . ILE A 1 588 ? 116.199 135.200 131.999 1.00 41.76 846 ILE A N 1
ATOM 3057 C CA . ILE A 1 588 ? 117.613 135.114 131.678 1.00 41.76 846 ILE A CA 1
ATOM 3058 C C . ILE A 1 588 ? 118.421 135.563 132.879 1.00 41.76 846 ILE A C 1
ATOM 3059 O O . ILE A 1 588 ? 118.017 136.438 133.647 1.00 41.76 846 ILE A O 1
ATOM 3064 N N . MET A 1 589 ? 119.591 134.954 133.029 1.00 48.64 847 MET A N 1
ATOM 3065 C CA . MET A 1 589 ? 120.435 135.237 134.179 1.00 48.64 847 MET A CA 1
ATOM 3066 C C . MET A 1 589 ? 120.894 136.685 134.167 1.00 48.64 847 MET A C 1
ATOM 3067 O O . MET A 1 589 ? 120.847 137.375 135.190 1.00 48.64 847 MET A O 1
ATOM 3072 N N . MET A 1 590 ? 121.333 137.162 133.011 1.00 46.87 848 MET A N 1
ATOM 3073 C CA . MET A 1 590 ? 121.863 138.505 132.862 1.00 46.87 848 MET A CA 1
ATOM 3074 C C . MET A 1 590 ? 121.146 139.188 131.717 1.00 46.87 848 MET A C 1
ATOM 3075 O O . MET A 1 590 ? 121.036 138.626 130.624 1.00 46.87 848 MET A O 1
ATOM 3080 N N . MET A 1 591 ? 120.660 140.392 131.973 1.00 39.88 849 MET A N 1
ATOM 3081 C CA . MET A 1 591 ? 119.919 141.136 130.971 1.00 39.88 849 MET A CA 1
ATOM 3082 C C . MET A 1 591 ? 120.723 141.265 129.696 1.00 39.88 849 MET A C 1
ATOM 3083 O O . MET A 1 591 ? 121.862 141.736 129.707 1.00 39.88 849 MET A O 1
ATOM 3088 N N . ASN A 1 592 ? 120.123 140.834 128.600 1.00 38.03 850 ASN A N 1
ATOM 3089 C CA . ASN A 1 592 ? 120.661 141.028 127.273 1.00 38.03 850 ASN A CA 1
ATOM 3090 C C . ASN A 1 592 ? 119.875 142.121 126.573 1.00 38.03 850 ASN A C 1
ATOM 3091 O O . ASN A 1 592 ? 118.816 142.551 127.029 1.00 38.03 850 ASN A O 1
ATOM 3096 N N . GLY A 1 593 ? 120.411 142.572 125.446 1.00 37.19 851 GLY A N 1
ATOM 3097 C CA . GLY A 1 593 ? 119.799 143.687 124.757 1.00 37.19 851 GLY A CA 1
ATOM 3098 C C . GLY A 1 593 ? 118.443 143.342 124.191 1.00 37.19 851 GLY A C 1
ATOM 3099 O O . GLY A 1 593 ? 117.563 144.197 124.103 1.00 37.19 851 GLY A O 1
ATOM 3100 N N . ASN A 1 594 ? 118.255 142.088 123.805 1.00 36.59 852 ASN A N 1
ATOM 3101 C CA . ASN A 1 594 ? 116.992 141.675 123.217 1.00 36.59 852 ASN A CA 1
ATOM 3102 C C . ASN A 1 594 ? 115.905 141.601 124.272 1.00 36.59 852 ASN A C 1
ATOM 3103 O O . ASN A 1 594 ? 114.795 142.109 124.078 1.00 36.59 852 ASN A O 1
ATOM 3108 N N . PHE A 1 595 ? 116.203 140.949 125.388 1.00 39.27 853 PHE A N 1
ATOM 3109 C CA . PHE A 1 595 ? 115.325 141.015 126.543 1.00 39.27 853 PHE A CA 1
ATOM 3110 C C . PHE A 1 595 ? 115.037 142.451 126.926 1.00 39.27 853 PHE A C 1
ATOM 3111 O O . PHE A 1 595 ? 113.937 142.764 127.384 1.00 39.27 853 PHE A O 1
ATOM 3119 N N . ALA A 1 596 ? 116.007 143.336 126.736 1.00 37.87 854 ALA A N 1
ATOM 3120 C CA . ALA A 1 596 ? 115.826 144.727 127.116 1.00 37.87 854 ALA A CA 1
ATOM 3121 C C . ALA A 1 596 ? 114.843 145.429 126.199 1.00 37.87 854 ALA A C 1
ATOM 3122 O O . ALA A 1 596 ? 113.936 146.125 126.663 1.00 37.87 854 ALA A O 1
ATOM 3124 N N . ARG A 1 597 ? 115.008 145.269 124.899 1.00 36.90 855 ARG A N 1
ATOM 3125 C CA . ARG A 1 597 ? 114.145 145.934 123.945 1.00 36.90 855 ARG A CA 1
ATOM 3126 C C . ARG A 1 597 ? 112.787 145.270 123.819 1.00 36.90 855 ARG A C 1
ATOM 3127 O O . ARG A 1 597 ? 111.875 145.869 123.241 1.00 36.90 855 ARG A O 1
ATOM 3135 N N . LYS A 1 598 ? 112.630 144.059 124.338 1.00 39.70 856 LYS A N 1
ATOM 3136 C CA . LYS A 1 598 ? 111.311 143.469 124.493 1.00 39.70 856 LYS A CA 1
ATOM 3137 C C . LYS A 1 598 ? 110.678 143.822 125.824 1.00 39.70 856 LYS A C 1
ATOM 3138 O O . LYS A 1 598 ? 109.450 143.812 125.940 1.00 39.70 856 LYS A O 1
ATOM 314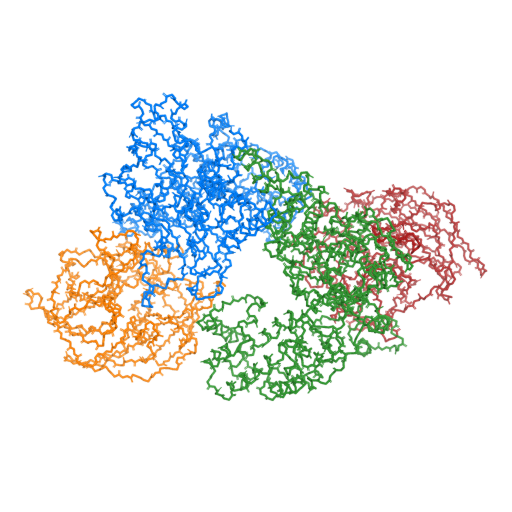4 N N . LEU A 1 599 ? 111.494 144.133 126.820 1.00 40.46 857 LEU A N 1
ATOM 3145 C CA . LEU A 1 599 ? 111.007 144.514 128.130 1.00 40.46 857 LEU A CA 1
ATOM 3146 C C . LEU A 1 599 ? 110.699 145.993 128.204 1.00 40.46 857 LEU A C 1
ATOM 3147 O O . LEU A 1 599 ? 109.797 146.403 128.940 1.00 40.46 857 LEU A O 1
ATOM 3152 N N . MET A 1 600 ? 111.445 146.802 127.471 1.00 40.56 858 MET A N 1
ATOM 3153 C CA . MET A 1 600 ? 111.175 148.227 127.383 1.00 40.56 858 MET A CA 1
ATOM 3154 C C . MET A 1 600 ? 110.174 148.490 126.265 1.00 40.56 858 MET A C 1
ATOM 3155 O O . MET A 1 600 ? 110.464 149.076 125.226 1.00 40.56 858 MET A O 1
ATOM 3160 N N . THR A 1 601 ? 108.972 147.998 126.513 1.00 42.31 859 THR A N 1
ATOM 3161 C CA . THR A 1 601 ? 107.828 148.221 125.657 1.00 42.31 859 THR A CA 1
ATOM 3162 C C . THR A 1 601 ? 106.623 148.444 126.548 1.00 42.31 859 THR A C 1
ATOM 3163 O O . THR A 1 601 ? 106.520 147.866 127.631 1.00 42.31 859 THR A O 1
ATOM 3167 N N . GLN A 1 602 ? 105.719 149.303 126.093 1.00 44.48 860 GLN A N 1
ATOM 3168 C CA . GLN A 1 602 ? 104.492 149.509 126.839 1.00 44.48 860 GLN A CA 1
ATOM 3169 C C . GLN A 1 602 ? 103.704 148.219 126.982 1.00 44.48 860 GLN A C 1
ATOM 3170 O O . GLN A 1 602 ? 102.891 148.099 127.900 1.00 44.48 860 GLN A O 1
ATOM 3176 N N . GLU A 1 603 ? 103.928 147.255 126.090 1.00 44.99 861 GLU A N 1
ATOM 3177 C CA . GLU A 1 603 ? 103.359 145.927 126.264 1.00 44.99 861 GLU A CA 1
ATOM 3178 C C . GLU A 1 603 ? 103.878 145.277 127.535 1.00 44.99 861 GLU A C 1
ATOM 3179 O O . GLU A 1 603 ? 103.112 144.688 128.307 1.00 44.99 861 GLU A O 1
ATOM 3185 N N . THR A 1 604 ? 105.182 145.383 127.772 1.00 43.19 862 THR A N 1
ATOM 3186 C CA . THR A 1 604 ? 105.773 144.786 128.959 1.00 43.19 862 THR A CA 1
ATOM 3187 C C . THR A 1 604 ? 105.246 145.441 130.220 1.00 43.19 862 THR A C 1
ATOM 3188 O O . THR A 1 604 ? 105.022 144.768 131.228 1.00 43.19 862 THR A O 1
ATOM 3192 N N . VAL A 1 605 ? 105.048 146.753 130.188 1.00 44.39 863 VAL A N 1
ATOM 3193 C CA . VAL A 1 605 ? 104.515 147.439 131.354 1.00 44.39 863 VAL A CA 1
ATOM 3194 C C . VAL A 1 605 ? 103.058 147.074 131.560 1.00 44.39 863 VAL A C 1
ATOM 3195 O O . VAL A 1 605 ? 102.613 146.867 132.690 1.00 44.39 863 VAL A O 1
ATOM 3199 N N . ASP A 1 606 ? 102.285 147.012 130.481 1.00 45.72 864 ASP A N 1
ATOM 3200 C CA . ASP A 1 606 ? 100.909 146.559 130.593 1.00 45.72 864 ASP A CA 1
ATOM 3201 C C . ASP A 1 606 ? 100.837 145.181 131.221 1.00 45.72 864 ASP A C 1
ATOM 3202 O O . ASP A 1 606 ? 99.912 144.892 131.987 1.00 45.72 864 ASP A O 1
ATOM 3207 N N . ALA A 1 607 ? 101.803 144.323 130.913 1.00 45.22 865 ALA A N 1
ATOM 3208 C CA . ALA A 1 607 ? 101.835 142.995 131.513 1.00 45.22 865 ALA A CA 1
ATOM 3209 C C . ALA A 1 607 ? 102.207 143.067 132.984 1.00 45.22 865 ALA A C 1
ATOM 3210 O O . ALA A 1 607 ? 101.509 142.518 133.842 1.00 45.22 865 ALA A O 1
ATOM 3212 N N . VAL A 1 608 ? 103.311 143.740 133.289 1.00 45.39 866 VAL A N 1
ATOM 3213 C CA . VAL A 1 608 ? 103.809 143.816 134.653 1.00 45.39 866 VAL A CA 1
ATOM 3214 C C . VAL A 1 608 ? 102.780 144.438 135.571 1.00 45.39 866 VAL A C 1
ATOM 3215 O O . VAL A 1 608 ? 102.649 144.044 136.735 1.00 45.39 866 VAL A O 1
ATOM 3219 N N . CYS A 1 609 ? 102.045 145.424 135.073 1.00 47.31 867 CYS A N 1
ATOM 3220 C CA . CYS A 1 609 ? 101.052 146.097 135.889 1.00 47.31 867 CYS A CA 1
ATOM 3221 C C . CYS A 1 609 ? 99.971 145.135 136.344 1.00 47.31 867 CYS A C 1
ATOM 3222 O O . CYS A 1 609 ? 99.381 145.322 137.413 1.00 47.31 867 CYS A O 1
ATOM 3225 N N . GLU A 1 610 ? 99.717 144.086 135.567 1.00 46.06 868 GLU A N 1
ATOM 3226 C CA . GLU A 1 610 ? 98.830 143.025 136.013 1.00 46.06 868 GLU A CA 1
ATOM 3227 C C . GLU A 1 610 ? 99.320 142.368 137.291 1.00 46.06 868 GLU A C 1
ATOM 3228 O O . GLU A 1 610 ? 98.581 141.579 137.888 1.00 46.06 868 GLU A O 1
ATOM 3234 N N . LEU A 1 611 ? 100.540 142.671 137.718 1.00 46.69 869 LEU A N 1
ATOM 3235 C CA . LEU A 1 611 ? 101.107 142.157 138.950 1.00 46.69 869 LEU A CA 1
ATOM 3236 C C . LEU A 1 611 ? 101.147 143.189 140.059 1.00 46.69 869 LEU A C 1
ATOM 3237 O O . LEU A 1 611 ? 101.573 142.866 141.170 1.00 46.69 869 LEU A O 1
ATOM 3242 N N . ILE A 1 612 ? 100.740 144.419 139.783 1.00 48.47 870 ILE A N 1
ATOM 3243 C CA . ILE A 1 612 ? 100.781 145.504 140.750 1.00 48.47 870 ILE A CA 1
ATOM 3244 C C . ILE A 1 612 ? 99.346 145.864 141.108 1.00 48.47 870 ILE A C 1
ATOM 3245 O O . ILE A 1 612 ? 98.582 146.289 140.238 1.00 48.47 870 ILE A O 1
ATOM 3250 N N . PRO A 1 613 ? 98.932 145.718 142.351 1.00 50.31 871 PRO A N 1
ATOM 3251 C CA . PRO A 1 613 ? 97.565 146.066 142.754 1.00 50.31 871 PRO A CA 1
ATOM 3252 C C . PRO A 1 613 ? 97.406 147.543 143.099 1.00 50.31 871 PRO A C 1
ATOM 3253 O O . PRO A 1 613 ? 96.809 147.903 144.116 1.00 50.31 871 PRO A O 1
ATOM 3257 N N . SER A 1 614 ? 97.947 148.406 142.244 1.00 49.62 872 SER A N 1
ATOM 3258 C CA . SER A 1 614 ? 97.860 149.848 142.452 1.00 49.62 872 SER A CA 1
ATOM 3259 C C . SER A 1 614 ? 97.921 150.513 141.084 1.00 49.62 872 SER A C 1
ATOM 3260 O O . SER A 1 614 ? 99.006 150.677 140.524 1.00 49.62 872 SER A O 1
ATOM 3263 N N . GLU A 1 615 ? 96.760 150.903 140.560 1.00 50.31 873 GLU A N 1
ATOM 3264 C CA . GLU A 1 615 ? 96.738 151.581 139.273 1.00 50.31 873 GLU A CA 1
ATOM 3265 C C . GLU A 1 615 ? 97.544 152.868 139.300 1.00 50.31 873 GLU A C 1
ATOM 3266 O O . GLU A 1 615 ? 97.906 153.384 138.239 1.00 50.31 873 GLU A O 1
ATOM 3272 N N . GLU A 1 616 ? 97.844 153.390 140.486 1.00 50.73 874 GLU A N 1
ATOM 3273 C CA . GLU A 1 616 ? 98.739 154.535 140.581 1.00 50.73 874 GLU A CA 1
ATOM 3274 C C . GLU A 1 616 ? 100.141 154.147 140.139 1.00 50.73 874 GLU A C 1
ATOM 3275 O O . GLU A 1 616 ? 100.782 154.854 139.353 1.00 50.73 874 GLU A O 1
ATOM 3281 N N . ARG A 1 617 ? 100.628 153.011 140.629 1.00 48.34 875 ARG A N 1
ATOM 3282 C CA . ARG A 1 617 ? 101.905 152.496 140.163 1.00 48.34 875 ARG A CA 1
ATOM 3283 C C . ARG A 1 617 ? 101.840 152.079 138.706 1.00 48.34 875 ARG A C 1
ATOM 3284 O O . ARG A 1 617 ? 102.837 152.186 137.991 1.00 48.34 875 ARG A O 1
ATOM 3292 N N . HIS A 1 618 ? 100.693 151.581 138.253 1.00 47.98 876 HIS A N 1
ATOM 3293 C CA . HIS A 1 618 ? 100.513 151.343 136.829 1.00 47.98 876 HIS A CA 1
ATOM 3294 C C . HIS A 1 618 ? 100.786 152.609 136.038 1.00 47.98 876 HIS A C 1
ATOM 3295 O O . HIS A 1 618 ? 101.541 152.597 135.062 1.00 47.98 876 HIS A O 1
ATOM 3302 N N . GLU A 1 619 ? 100.162 153.713 136.441 1.00 48.97 877 GLU A N 1
ATOM 3303 C CA . GLU A 1 619 ? 100.358 154.972 135.740 1.00 48.97 877 GLU A CA 1
ATOM 3304 C C . GLU A 1 619 ? 101.807 155.416 135.826 1.00 48.97 877 GLU A C 1
ATOM 3305 O O . GLU A 1 619 ? 102.367 155.932 134.854 1.00 48.97 877 GLU A O 1
ATOM 3311 N N . ALA A 1 620 ? 102.437 155.204 136.978 1.00 46.05 878 ALA A N 1
ATOM 3312 C CA . ALA A 1 620 ? 103.827 155.606 137.144 1.00 46.05 878 ALA A CA 1
ATOM 3313 C C . ALA A 1 620 ? 104.728 154.839 136.194 1.00 46.05 878 ALA A C 1
ATOM 3314 O O . ALA A 1 620 ? 105.577 155.421 135.514 1.00 46.05 878 ALA A O 1
ATOM 3316 N N . LEU A 1 621 ? 104.552 153.524 136.135 1.00 45.39 879 LEU A N 1
ATOM 3317 C CA . LEU A 1 621 ? 105.383 152.697 135.277 1.00 45.39 879 LEU A CA 1
ATOM 3318 C C . LEU A 1 621 ? 105.120 152.988 133.813 1.00 45.39 879 LEU A C 1
ATOM 3319 O O . LEU A 1 621 ? 106.051 153.012 133.003 1.00 45.39 879 LEU A O 1
ATOM 3324 N N . ARG A 1 622 ? 103.861 153.202 133.450 1.00 45.96 880 ARG A N 1
ATOM 3325 C CA . ARG A 1 622 ? 103.544 153.480 132.062 1.00 45.96 880 ARG A CA 1
ATOM 3326 C C . ARG A 1 622 ? 104.101 154.827 131.639 1.00 45.96 880 ARG A C 1
ATOM 3327 O O . ARG A 1 622 ? 104.593 154.970 130.518 1.00 45.96 880 ARG A O 1
ATOM 3335 N N . GLU A 1 623 ? 104.074 155.816 132.528 1.00 44.33 881 GLU A N 1
ATOM 3336 C CA . GLU A 1 623 ? 104.691 157.095 132.210 1.00 44.33 881 GLU A CA 1
ATOM 3337 C C . GLU A 1 623 ? 106.198 156.952 132.111 1.00 44.33 881 GLU A C 1
ATOM 3338 O O . GLU A 1 623 ? 106.827 157.500 131.199 1.00 44.33 881 GLU A O 1
ATOM 3344 N N . LEU A 1 624 ? 106.788 156.210 133.042 1.00 43.17 882 LEU A N 1
ATOM 3345 C CA . LEU A 1 624 ? 108.222 155.986 133.023 1.00 43.17 882 LEU A CA 1
ATOM 3346 C C . LEU A 1 624 ? 108.656 155.359 131.716 1.00 43.17 882 LEU A C 1
ATOM 3347 O O . LEU A 1 624 ? 109.632 155.796 131.103 1.00 43.17 882 LEU A O 1
ATOM 3352 N N . MET A 1 625 ? 107.945 154.329 131.274 1.00 42.71 883 MET A N 1
ATOM 3353 C CA . MET A 1 625 ? 108.310 153.679 130.031 1.00 42.71 883 MET A CA 1
ATOM 3354 C C . MET A 1 625 ? 107.973 154.529 128.821 1.00 42.71 883 MET A C 1
ATOM 3355 O O . MET A 1 625 ? 108.719 154.514 127.848 1.00 42.71 883 MET A O 1
ATOM 3360 N N . ASP A 1 626 ? 106.865 155.263 128.833 1.00 43.07 884 ASP A N 1
ATOM 3361 C CA . ASP A 1 626 ? 106.608 156.175 127.729 1.00 43.07 884 ASP A CA 1
ATOM 3362 C C . ASP A 1 626 ? 107.770 157.134 127.561 1.00 43.07 884 ASP A C 1
ATOM 3363 O O . ASP A 1 626 ? 108.230 157.383 126.442 1.00 43.07 884 ASP A O 1
ATOM 3368 N N . LEU A 1 627 ? 108.286 157.648 128.672 1.00 42.27 885 LEU A N 1
ATOM 3369 C CA . LEU A 1 627 ? 109.419 158.556 128.606 1.00 42.27 885 LEU A CA 1
ATOM 3370 C C . LEU A 1 627 ? 110.675 157.833 128.164 1.00 42.27 885 LEU A C 1
ATOM 3371 O O . LEU A 1 627 ? 111.438 158.339 127.337 1.00 42.27 885 LEU A O 1
ATOM 3376 N N . TYR A 1 628 ? 110.913 156.650 128.712 1.00 40.30 886 TYR A N 1
ATOM 3377 C CA . TYR A 1 628 ? 112.103 155.906 128.355 1.00 40.30 886 TYR A CA 1
ATOM 3378 C C . TYR A 1 628 ? 112.096 155.520 126.891 1.00 40.30 886 TYR A C 1
ATOM 3379 O O . TYR A 1 628 ? 113.155 155.424 126.281 1.00 40.30 886 TYR A O 1
ATOM 3388 N N . LEU A 1 629 ? 110.926 155.319 126.306 1.00 40.87 887 LEU A N 1
ATOM 3389 C CA . LEU A 1 629 ? 110.807 154.970 124.904 1.00 40.87 887 LEU A CA 1
ATOM 3390 C C . LEU A 1 629 ? 110.730 156.186 124.004 1.00 40.87 887 LEU A C 1
ATOM 3391 O O . LEU A 1 629 ? 110.919 156.056 122.792 1.00 40.87 887 LEU A O 1
ATOM 3396 N N . LYS A 1 630 ? 110.435 157.349 124.561 1.00 42.02 888 LYS A N 1
ATOM 3397 C CA . LYS A 1 630 ? 110.619 158.600 123.853 1.00 42.02 888 LYS A CA 1
ATOM 3398 C C . LYS A 1 630 ? 112.059 159.073 123.913 1.00 42.02 888 LYS A C 1
ATOM 3399 O O . LYS A 1 630 ? 112.450 159.949 123.136 1.00 42.02 888 LYS A O 1
ATOM 3405 N N . MET A 1 631 ? 112.841 158.509 124.824 1.00 40.54 889 MET A N 1
ATOM 3406 C CA . MET A 1 631 ? 114.252 158.821 124.986 1.00 40.54 889 MET A CA 1
ATOM 3407 C C . MET A 1 631 ? 115.168 157.805 124.323 1.00 40.54 889 MET A C 1
ATOM 3408 O O . MET A 1 631 ? 116.214 158.174 123.789 1.00 40.54 889 MET A O 1
ATOM 3413 N N . LYS A 1 632 ? 114.789 156.535 124.340 1.00 39.67 890 LYS A N 1
ATOM 3414 C CA . LYS A 1 632 ? 115.644 155.487 123.803 1.00 39.67 890 LYS A CA 1
ATOM 3415 C C . LYS A 1 632 ? 115.936 155.659 122.327 1.00 39.67 890 LYS A C 1
ATOM 3416 O O . LYS A 1 632 ? 117.092 155.447 121.930 1.00 39.67 890 LYS A O 1
ATOM 3422 N N . PRO A 1 633 ? 114.976 156.005 121.475 1.00 40.71 891 PRO A N 1
ATOM 3423 C CA . PRO A 1 633 ? 115.304 156.218 120.066 1.00 40.71 891 PRO A CA 1
ATOM 3424 C C . PRO A 1 633 ? 116.477 157.141 119.873 1.00 40.71 891 PRO A C 1
ATOM 3425 O O . PRO A 1 633 ? 117.196 157.031 118.875 1.00 40.71 891 PRO A O 1
ATOM 3429 N N . VAL A 1 634 ? 116.696 158.045 120.818 1.00 39.82 892 VAL A N 1
ATOM 3430 C CA . VAL A 1 634 ? 117.721 159.063 120.662 1.00 39.82 892 VAL A CA 1
ATOM 3431 C C . VAL A 1 634 ? 119.096 158.456 120.855 1.00 39.82 892 VAL A C 1
ATOM 3432 O O . VAL A 1 634 ? 119.974 158.564 119.993 1.00 39.82 892 VAL A O 1
ATOM 3436 N N . TRP A 1 635 ? 119.306 157.818 121.991 1.00 38.66 893 TRP A N 1
ATOM 3437 C CA . TRP A 1 635 ? 120.595 157.226 122.267 1.00 38.66 893 TRP A CA 1
ATOM 3438 C C . TRP A 1 635 ? 120.714 155.816 121.731 1.00 38.66 893 TRP A C 1
ATOM 3439 O O . TRP A 1 635 ? 121.674 155.122 122.065 1.00 38.66 893 TRP A O 1
ATOM 3450 N N . ARG A 1 636 ? 119.769 155.384 120.903 1.00 38.14 894 ARG A N 1
ATOM 3451 C CA . ARG A 1 636 ? 119.888 154.138 120.173 1.00 38.14 894 ARG A CA 1
ATOM 3452 C C . ARG A 1 636 ? 119.959 154.327 118.673 1.00 38.14 894 ARG A C 1
ATOM 3453 O O . ARG A 1 636 ? 120.552 153.490 117.988 1.00 38.14 894 ARG A O 1
ATOM 3461 N N . SER A 1 637 ? 119.372 155.391 118.150 1.00 40.41 895 SER A N 1
ATOM 3462 C CA . SER A 1 637 ? 119.384 155.622 116.722 1.00 40.41 895 SER A CA 1
ATOM 3463 C C . SER A 1 637 ? 120.798 155.870 116.226 1.00 40.41 895 SER A C 1
ATOM 3464 O O . SER A 1 637 ? 121.656 156.384 116.946 1.00 40.41 895 SER A O 1
ATOM 3467 N N . SER A 1 638 ? 121.033 155.491 114.974 1.00 40.55 896 SER A N 1
ATOM 3468 C CA . SER A 1 638 ? 122.286 155.823 114.321 1.00 40.55 896 SER A CA 1
ATOM 3469 C C . SER A 1 638 ? 122.320 157.277 113.878 1.00 40.55 896 SER A C 1
ATOM 3470 O O . SER A 1 638 ? 123.400 157.803 113.596 1.00 40.55 896 SER A O 1
ATOM 3473 N N . CYS A 1 639 ? 121.166 157.927 113.806 1.00 43.51 897 CYS A N 1
ATOM 3474 C CA . CYS A 1 639 ? 121.081 159.358 113.566 1.00 43.51 897 CYS A CA 1
ATOM 3475 C C . CYS A 1 639 ? 119.728 159.863 114.045 1.00 43.51 897 CYS A C 1
ATOM 3476 O O . CYS A 1 639 ? 118.786 159.970 113.250 1.00 43.51 897 CYS A O 1
ATOM 3479 N N . PRO A 1 640 ? 119.591 160.183 115.331 1.00 42.23 898 PRO A N 1
ATOM 3480 C CA . PRO A 1 640 ? 118.279 160.590 115.844 1.00 42.23 898 PRO A CA 1
ATOM 3481 C C . PRO A 1 640 ? 117.721 161.821 115.172 1.00 42.23 898 PRO A C 1
ATOM 3482 O O . PRO A 1 640 ? 116.513 161.880 114.917 1.00 42.23 898 PRO A O 1
ATOM 3486 N N . ALA A 1 641 ? 118.561 162.805 114.856 1.00 44.40 899 ALA A N 1
ATOM 3487 C CA . ALA A 1 641 ? 118.093 163.947 114.090 1.00 44.40 899 ALA A CA 1
ATOM 3488 C C . ALA A 1 641 ? 117.449 163.531 112.777 1.00 44.40 899 ALA A C 1
ATOM 3489 O O . ALA A 1 641 ? 116.817 164.364 112.121 1.00 44.40 899 ALA A O 1
ATOM 3491 N N . LYS A 1 642 ? 117.594 162.274 112.386 1.00 44.47 900 LYS A N 1
ATOM 3492 C CA . LYS A 1 642 ? 116.960 161.703 111.211 1.00 44.47 900 LYS A CA 1
ATOM 3493 C C . LYS A 1 642 ? 115.978 160.594 111.545 1.00 44.47 900 LYS A C 1
ATOM 3494 O O . LYS A 1 642 ? 114.935 160.486 110.898 1.00 44.47 900 LYS A O 1
ATOM 3500 N N . GLU A 1 643 ? 116.285 159.763 112.539 1.00 44.07 901 GLU A N 1
ATOM 3501 C CA . GLU A 1 643 ? 115.411 158.650 112.881 1.00 44.07 901 GLU A CA 1
ATOM 3502 C C . GLU A 1 643 ? 114.367 159.039 113.917 1.00 44.07 901 GLU A C 1
ATOM 3503 O O . GLU A 1 643 ? 113.305 158.411 113.984 1.00 44.07 901 GLU A O 1
ATOM 3509 N N . CYS A 1 644 ? 114.642 160.058 114.723 1.00 44.11 902 CYS A N 1
ATOM 3510 C CA . CYS A 1 644 ? 113.722 160.474 115.770 1.00 44.11 902 CYS A CA 1
ATOM 3511 C C . CYS A 1 644 ? 114.020 161.906 116.188 1.00 44.11 902 CYS A C 1
ATOM 3512 O O . CYS A 1 644 ? 114.442 162.153 117.323 1.00 44.11 902 CYS A O 1
ATOM 3515 N N . PRO A 1 645 ? 113.807 162.876 115.299 1.00 44.52 903 PRO A N 1
ATOM 3516 C CA . PRO A 1 645 ? 114.164 164.259 115.641 1.00 44.52 903 PRO A CA 1
ATOM 3517 C C . PRO A 1 645 ? 113.279 164.863 116.707 1.00 44.52 903 PRO A C 1
ATOM 3518 O O . PRO A 1 645 ? 113.758 165.656 117.524 1.00 44.52 903 PRO A O 1
ATOM 3522 N N . GLU A 1 646 ? 111.994 164.519 116.720 1.00 45.68 904 GLU A N 1
ATOM 3523 C CA . GLU A 1 646 ? 111.099 165.087 117.717 1.00 45.68 904 GLU A CA 1
ATOM 3524 C C . GLU A 1 646 ? 111.389 164.529 119.100 1.00 45.68 904 GLU A C 1
ATOM 3525 O O . GLU A 1 646 ? 111.147 165.204 120.106 1.00 45.68 904 GLU A O 1
ATOM 3531 N N . SER A 1 647 ? 111.897 163.301 119.168 1.00 43.28 905 SER A N 1
ATOM 3532 C CA . SER A 1 647 ? 112.296 162.734 120.448 1.00 43.28 905 SER A CA 1
ATOM 3533 C C . SER A 1 647 ? 113.568 163.385 120.962 1.00 43.28 905 SER A C 1
ATOM 3534 O O . SER A 1 647 ? 113.733 163.571 122.172 1.00 43.28 905 SER A O 1
ATOM 3537 N N . LEU A 1 648 ? 114.483 163.724 120.060 1.00 42.07 906 LEU A N 1
ATOM 3538 C CA . LEU A 1 648 ? 115.692 164.426 120.462 1.00 42.07 906 LEU A CA 1
ATOM 3539 C C . LEU A 1 648 ? 115.385 165.851 120.887 1.00 42.07 906 LEU A C 1
ATOM 3540 O O . LEU A 1 648 ? 115.972 166.361 121.847 1.00 42.07 906 LEU A O 1
ATOM 3545 N N . CYS A 1 649 ? 114.475 166.514 120.177 1.00 45.45 907 CYS A N 1
ATOM 3546 C CA . CYS A 1 649 ? 114.067 167.856 120.565 1.00 45.45 907 CYS A CA 1
ATOM 3547 C C . CYS A 1 649 ? 113.507 167.858 121.978 1.00 45.45 907 CYS A C 1
ATOM 3548 O O . CYS A 1 649 ? 113.885 168.689 122.811 1.00 45.45 907 CYS A O 1
ATOM 3551 N N . GLN A 1 650 ? 112.612 166.921 122.268 1.00 43.82 908 GLN A N 1
ATOM 3552 C CA . GLN A 1 650 ? 111.974 166.825 123.567 1.00 43.82 908 GLN A CA 1
ATOM 3553 C C . GLN A 1 650 ? 112.693 165.869 124.496 1.00 43.82 908 GLN A C 1
ATOM 3554 O O . GLN A 1 650 ? 112.098 165.398 125.469 1.00 43.82 908 GLN A O 1
ATOM 3560 N N . TYR A 1 651 ? 113.965 165.585 124.231 1.00 40.17 909 TYR A N 1
ATOM 3561 C CA . TYR A 1 651 ? 114.692 164.660 125.086 1.00 40.17 909 TYR A CA 1
ATOM 3562 C C . TYR A 1 651 ? 115.024 165.291 126.422 1.00 40.17 909 TYR A C 1
ATOM 3563 O O . TYR A 1 651 ? 114.944 164.630 127.458 1.00 40.17 909 TYR A O 1
ATOM 3572 N N . SER A 1 652 ? 115.443 166.551 126.419 1.00 41.56 910 SER A N 1
ATOM 3573 C CA . SER A 1 652 ? 115.660 167.242 127.680 1.00 41.56 910 SER A CA 1
ATOM 3574 C C . SER A 1 652 ? 114.402 167.221 128.530 1.00 41.56 910 SER A C 1
ATOM 3575 O O . SER A 1 652 ? 114.455 166.924 129.727 1.00 41.56 910 SER A O 1
ATOM 3578 N N . PHE A 1 653 ? 113.254 167.504 127.919 1.00 42.32 911 PHE A N 1
ATOM 3579 C CA . PHE A 1 653 ? 112.006 167.538 128.668 1.00 42.32 911 PHE A CA 1
ATOM 3580 C C . PHE A 1 653 ? 111.605 166.144 129.121 1.00 42.32 911 PHE A C 1
ATOM 3581 O O . PHE A 1 653 ? 111.201 165.946 130.269 1.00 42.32 911 PHE A O 1
ATOM 3589 N N . ASN A 1 654 ? 111.699 165.163 128.227 1.00 42.28 912 ASN A N 1
ATOM 3590 C CA . ASN A 1 654 ? 111.315 163.809 128.596 1.00 42.28 912 ASN A CA 1
ATOM 3591 C C . ASN A 1 654 ? 112.218 163.268 129.690 1.00 42.28 912 ASN A C 1
ATOM 3592 O O . ASN A 1 654 ? 111.767 162.525 130.564 1.00 42.28 912 ASN A O 1
ATOM 3597 N N . SER A 1 655 ? 113.489 163.644 129.672 1.00 41.69 913 SER A N 1
ATOM 3598 C CA . SER A 1 655 ? 114.412 163.194 130.698 1.00 41.69 913 SER A CA 1
ATOM 3599 C C . SER A 1 655 ? 114.200 163.916 132.012 1.00 41.69 913 SER A C 1
ATOM 3600 O O . SER A 1 655 ? 114.358 163.311 133.072 1.00 41.69 913 SER A O 1
ATOM 3603 N N . GLN A 1 656 ? 113.849 165.198 131.970 1.00 42.59 914 GLN A N 1
ATOM 3604 C CA . GLN A 1 656 ? 113.434 165.874 133.187 1.00 42.59 914 GLN A CA 1
ATOM 3605 C C . GLN A 1 656 ? 112.216 165.197 133.789 1.00 42.59 914 GLN A C 1
ATOM 3606 O O . GLN A 1 656 ? 112.145 164.989 135.005 1.00 42.59 914 GLN A O 1
ATOM 3612 N N . ARG A 1 657 ? 111.249 164.841 132.947 1.00 43.18 915 ARG A N 1
ATOM 3613 C CA . ARG A 1 657 ? 110.051 164.171 133.431 1.00 43.18 915 ARG A CA 1
ATOM 3614 C C . ARG A 1 657 ? 110.384 162.797 133.991 1.00 43.18 915 ARG A C 1
ATOM 3615 O O . ARG A 1 657 ? 109.858 162.399 135.032 1.00 43.18 915 ARG A O 1
ATOM 3623 N N . PHE A 1 658 ? 111.274 162.073 133.322 1.00 41.48 916 PHE A N 1
ATOM 3624 C CA . PHE A 1 658 ? 111.721 160.774 133.804 1.00 41.48 916 PHE A CA 1
ATOM 3625 C C . PHE A 1 658 ? 112.432 160.899 135.142 1.00 41.48 916 PHE A C 1
ATOM 3626 O O . PHE A 1 658 ? 112.238 160.077 136.042 1.00 41.48 916 PHE A O 1
ATOM 3634 N N . ALA A 1 659 ? 113.252 161.931 135.293 1.00 42.75 917 ALA A N 1
ATOM 3635 C CA . ALA A 1 659 ? 113.995 162.118 136.526 1.00 42.75 917 ALA A CA 1
ATOM 3636 C C . ALA A 1 659 ? 113.078 162.501 137.672 1.00 42.75 917 ALA A C 1
ATOM 3637 O O . ALA A 1 659 ? 113.237 162.007 138.791 1.00 42.75 917 ALA A O 1
ATOM 3639 N N . GLU A 1 660 ? 112.108 163.376 137.420 1.00 43.88 918 GLU A N 1
ATOM 3640 C CA . GLU A 1 660 ? 111.165 163.702 138.476 1.00 43.88 918 GLU A CA 1
ATOM 3641 C C . GLU A 1 660 ? 110.210 162.555 138.746 1.00 43.88 918 GLU A C 1
ATOM 3642 O O . GLU A 1 660 ? 109.646 162.480 139.837 1.00 43.88 918 GLU A O 1
ATOM 3648 N N . LEU A 1 661 ? 110.031 161.652 137.789 1.00 44.05 919 LEU A N 1
ATOM 3649 C CA . LEU A 1 661 ? 109.235 160.462 138.047 1.00 44.05 919 LEU A CA 1
ATOM 3650 C C . LEU A 1 661 ? 110.002 159.458 138.884 1.00 44.05 919 LEU A C 1
ATOM 3651 O O . LEU A 1 661 ? 109.404 158.721 139.672 1.00 44.05 919 LEU A O 1
ATOM 3656 N N . LEU A 1 662 ? 111.318 159.406 138.713 1.00 42.94 920 LEU A N 1
ATOM 3657 C CA . LEU A 1 662 ? 112.149 158.612 139.607 1.00 42.94 920 LEU A CA 1
ATOM 3658 C C . LEU A 1 662 ? 112.240 159.243 140.985 1.00 42.94 920 LEU A C 1
ATOM 3659 O O . LEU A 1 662 ? 112.353 158.535 141.988 1.00 42.94 920 LEU A O 1
ATOM 3664 N N . SER A 1 663 ? 112.204 160.568 141.048 1.00 44.32 921 SER A N 1
ATOM 3665 C CA . SER A 1 663 ? 112.319 161.269 142.316 1.00 44.32 921 SER A CA 1
ATOM 3666 C C . SER A 1 663 ? 111.003 161.303 143.079 1.00 44.32 921 SER A C 1
ATOM 3667 O O . SER A 1 663 ? 111.008 161.448 144.304 1.00 44.32 921 SER A O 1
ATOM 3670 N N . THR A 1 664 ? 109.877 161.178 142.380 1.00 45.24 922 THR A N 1
ATOM 3671 C CA . THR A 1 664 ? 108.560 161.281 142.987 1.00 45.24 922 THR A CA 1
ATOM 3672 C C . THR A 1 664 ? 107.940 159.915 143.250 1.00 45.24 922 THR A C 1
ATOM 3673 O O . THR A 1 664 ? 107.667 159.561 144.400 1.00 45.24 922 THR A O 1
ATOM 3677 N N . LYS A 1 665 ? 107.730 159.135 142.198 1.00 45.71 923 LYS A N 1
ATOM 3678 C CA . LYS A 1 665 ? 107.002 157.884 142.300 1.00 45.71 923 LYS A CA 1
ATOM 3679 C C . LYS A 1 665 ? 107.913 156.682 142.453 1.00 45.71 923 LYS A C 1
ATOM 3680 O O . LYS A 1 665 ? 107.431 155.594 142.779 1.00 45.71 923 LYS A O 1
ATOM 3686 N N . PHE A 1 666 ? 109.205 156.854 142.229 1.00 44.49 924 PHE A N 1
ATOM 3687 C CA . PHE A 1 666 ? 110.211 155.853 142.535 1.00 44.49 924 PHE A CA 1
ATOM 3688 C C . PHE A 1 666 ? 111.252 156.449 143.458 1.00 44.49 924 PHE A C 1
ATOM 3689 O O . PHE A 1 666 ? 112.455 156.250 143.300 1.00 44.49 924 PHE A O 1
ATOM 3697 N N . LYS A 1 667 ? 110.787 157.236 144.427 1.00 46.39 925 LYS A N 1
ATOM 3698 C CA . LYS A 1 667 ? 111.682 157.736 145.459 1.00 46.39 925 LYS A CA 1
ATOM 3699 C C . LYS A 1 667 ? 112.492 156.600 146.054 1.00 46.39 925 LYS A C 1
ATOM 3700 O O . LYS A 1 667 ? 113.671 156.767 146.381 1.00 46.39 925 LYS A O 1
ATOM 3706 N N . TYR A 1 668 ? 111.873 155.437 146.203 1.00 46.79 926 TYR A N 1
ATOM 3707 C CA . TYR A 1 668 ? 112.623 154.231 146.491 1.00 46.79 926 TYR A CA 1
ATOM 3708 C C . TYR A 1 668 ? 113.462 153.859 145.281 1.00 46.79 926 TYR A C 1
ATOM 3709 O O . TYR A 1 668 ? 113.084 154.114 144.137 1.00 46.79 926 TYR A O 1
ATOM 3718 N N . ARG A 1 669 ? 114.606 153.218 145.544 1.00 46.09 927 ARG A N 1
ATOM 3719 C CA . ARG A 1 669 ? 115.531 152.785 144.460 1.00 46.09 927 ARG A CA 1
ATOM 3720 C C . ARG A 1 669 ? 116.198 154.006 143.814 1.00 46.09 927 ARG A C 1
ATOM 3721 O O . ARG A 1 669 ? 117.081 153.784 143.007 1.00 46.09 927 ARG A O 1
ATOM 3729 N N . TYR A 1 670 ? 115.778 155.242 144.108 1.00 44.09 928 TYR A N 1
ATOM 3730 C CA . TYR A 1 670 ? 116.361 156.401 143.446 1.00 44.09 928 TYR A CA 1
ATOM 3731 C C . TYR A 1 670 ? 116.495 157.603 144.367 1.00 44.09 928 TYR A C 1
ATOM 3732 O O . TYR A 1 670 ? 116.682 158.723 143.882 1.00 44.09 928 TYR A O 1
ATOM 3741 N N . GLU A 1 671 ? 116.395 157.405 145.672 1.00 46.47 929 GLU A N 1
ATOM 3742 C CA . GLU A 1 671 ? 116.715 158.444 146.634 1.00 46.47 929 GLU A CA 1
ATOM 3743 C C . GLU A 1 671 ? 118.187 158.309 146.994 1.00 46.47 929 GLU A C 1
ATOM 3744 O O . GLU A 1 671 ? 118.580 157.359 147.679 1.00 46.47 929 GLU A O 1
ATOM 3750 N N . GLY A 1 672 ? 118.998 159.243 146.514 1.00 44.78 930 GLY A N 1
ATOM 3751 C CA . GLY A 1 672 ? 120.419 159.212 146.762 1.00 44.78 930 GLY A CA 1
ATOM 3752 C C . GLY A 1 672 ? 121.176 158.161 145.995 1.00 44.78 930 GLY A C 1
ATOM 3753 O O . GLY A 1 672 ? 122.393 158.051 146.165 1.00 44.78 930 GLY A O 1
ATOM 3754 N N . LYS A 1 673 ? 120.498 157.383 145.165 1.00 45.02 931 LYS A N 1
ATOM 3755 C CA . LYS A 1 673 ? 121.140 156.401 144.316 1.00 45.02 931 LYS A CA 1
ATOM 3756 C C . LYS A 1 673 ? 120.509 156.472 142.939 1.00 45.02 931 LYS A C 1
ATOM 3757 O O . LYS A 1 673 ? 119.360 156.883 142.786 1.00 45.02 931 LYS A O 1
ATOM 3763 N N . ILE A 1 674 ? 121.286 156.089 141.935 1.00 42.34 932 ILE A N 1
ATOM 3764 C CA . ILE A 1 674 ? 120.833 156.111 140.554 1.00 42.34 932 ILE A CA 1
ATOM 3765 C C . ILE A 1 674 ? 121.814 155.288 139.745 1.00 42.34 932 ILE A C 1
ATOM 3766 O O . ILE A 1 674 ? 123.022 155.329 139.985 1.00 42.34 932 ILE A O 1
ATOM 3771 N N . THR A 1 675 ? 121.292 154.535 138.789 1.00 41.63 933 THR A N 1
ATOM 3772 C CA . THR A 1 675 ? 122.175 153.760 137.949 1.00 41.63 933 THR A CA 1
ATOM 3773 C C . THR A 1 675 ? 123.010 154.682 137.079 1.00 41.63 933 THR A C 1
ATOM 3774 O O . THR A 1 675 ? 122.584 155.766 136.682 1.00 41.63 933 THR A O 1
ATOM 3778 N N . ASN A 1 676 ? 124.229 154.239 136.796 1.00 41.37 934 ASN A N 1
ATOM 3779 C CA . ASN A 1 676 ? 125.117 155.037 135.971 1.00 41.37 934 ASN A CA 1
ATOM 3780 C C . ASN A 1 676 ? 124.510 155.270 134.605 1.00 41.37 934 ASN A C 1
ATOM 3781 O O . ASN A 1 676 ? 124.676 156.341 134.010 1.00 41.37 934 ASN A O 1
ATOM 3786 N N . TYR A 1 677 ? 123.776 154.292 134.104 1.00 39.49 935 TYR A N 1
ATOM 3787 C CA . TYR A 1 677 ? 123.220 154.417 132.773 1.00 39.49 935 TYR A CA 1
ATOM 3788 C C . TYR A 1 677 ? 121.934 155.219 132.764 1.00 39.49 935 TYR A C 1
ATOM 3789 O O . TYR A 1 677 ? 121.623 155.849 131.755 1.00 39.49 935 TYR A O 1
ATOM 3798 N N . PHE A 1 678 ? 121.195 155.251 133.870 1.00 40.53 936 PHE A N 1
ATOM 3799 C CA . PHE A 1 678 ? 120.141 156.246 133.993 1.00 40.53 936 PHE A CA 1
ATOM 3800 C C . PHE A 1 678 ? 120.723 157.643 133.963 1.00 40.53 936 PHE A C 1
ATOM 3801 O O . PHE A 1 678 ? 120.214 158.521 133.264 1.00 40.53 936 PHE A O 1
ATOM 3809 N N . HIS A 1 679 ? 121.782 157.877 134.727 1.00 39.29 937 HIS A N 1
ATOM 3810 C CA . HIS A 1 679 ? 122.408 159.186 134.708 1.00 39.29 937 HIS A CA 1
ATOM 3811 C C . HIS A 1 679 ? 122.848 159.551 133.305 1.00 39.29 937 HIS A C 1
ATOM 3812 O O . HIS A 1 679 ? 122.634 160.678 132.853 1.00 39.29 937 HIS A O 1
ATOM 3819 N N . LYS A 1 680 ? 123.458 158.609 132.596 1.00 39.35 938 LYS A N 1
ATOM 3820 C CA . LYS A 1 680 ? 123.891 158.888 131.238 1.00 39.35 938 LYS A CA 1
ATOM 3821 C C . LYS A 1 680 ? 122.709 159.176 130.326 1.00 39.35 938 LYS A C 1
ATOM 3822 O O . LYS A 1 680 ? 122.713 160.164 129.585 1.00 39.35 938 LYS A O 1
ATOM 3828 N N . THR A 1 681 ? 121.691 158.325 130.370 1.00 39.33 939 THR A N 1
ATOM 3829 C CA . THR A 1 681 ? 120.508 158.510 129.550 1.00 39.33 939 THR A CA 1
ATOM 3830 C C . THR A 1 681 ? 119.890 159.879 129.772 1.00 39.33 939 THR A C 1
ATOM 3831 O O . THR A 1 681 ? 119.511 160.566 128.818 1.00 39.33 939 THR A O 1
ATOM 3835 N N . LEU A 1 682 ? 119.786 160.297 131.025 1.00 40.55 940 LEU A N 1
ATOM 3836 C CA . LEU A 1 682 ? 119.017 161.482 131.350 1.00 40.55 940 LEU A CA 1
ATOM 3837 C C . LEU A 1 682 ? 119.823 162.759 131.213 1.00 40.55 940 LEU A C 1
ATOM 3838 O O . LEU A 1 682 ? 119.284 163.786 130.790 1.00 40.55 940 LEU A O 1
ATOM 3843 N N . ALA A 1 683 ? 121.102 162.714 131.551 1.00 40.30 941 ALA A N 1
ATOM 3844 C CA . ALA A 1 683 ? 121.917 163.904 131.706 1.00 40.30 941 ALA A CA 1
ATOM 3845 C C . ALA A 1 683 ? 122.739 164.238 130.481 1.00 40.30 941 ALA A C 1
ATOM 3846 O O . ALA A 1 683 ? 122.878 165.413 130.134 1.00 40.30 941 ALA A O 1
ATOM 3848 N N . HIS A 1 684 ? 123.284 163.230 129.818 1.00 38.94 942 HIS A N 1
ATOM 3849 C CA . HIS A 1 684 ? 124.323 163.434 128.831 1.00 38.94 942 HIS A CA 1
ATOM 3850 C C . HIS A 1 684 ? 123.865 163.235 127.404 1.00 38.94 942 HIS A C 1
ATOM 3851 O O . HIS A 1 684 ? 124.428 163.864 126.505 1.00 38.94 942 HIS A O 1
ATOM 3858 N N . VAL A 1 685 ? 122.863 162.400 127.174 1.00 38.62 943 VAL A N 1
ATOM 3859 C CA . VAL A 1 685 ? 122.474 162.062 125.809 1.00 38.62 943 VAL A CA 1
ATOM 3860 C C . VAL A 1 685 ? 122.322 163.294 124.932 1.00 38.62 943 VAL A C 1
ATOM 3861 O O . VAL A 1 685 ? 122.878 163.308 123.828 1.00 38.62 943 VAL A O 1
ATOM 3865 N N . PRO A 1 686 ? 121.595 164.332 125.332 1.00 39.22 944 PRO A N 1
ATOM 3866 C CA . PRO A 1 686 ? 121.472 165.497 124.454 1.00 39.22 944 PRO A CA 1
ATOM 3867 C C . PRO A 1 686 ? 122.813 166.082 124.074 1.00 39.22 944 PRO A C 1
ATOM 3868 O O . PRO A 1 686 ? 123.026 166.462 122.916 1.00 39.22 944 PRO A O 1
ATOM 3872 N N . GLU A 1 687 ? 123.739 166.143 125.023 1.00 39.44 945 GLU A N 1
ATOM 3873 C CA . GLU A 1 687 ? 125.062 166.656 124.728 1.00 39.44 945 GLU A CA 1
ATOM 3874 C C . GLU A 1 687 ? 125.853 165.707 123.847 1.00 39.44 945 GLU A C 1
ATOM 3875 O O . GLU A 1 687 ? 126.581 166.157 122.960 1.00 39.44 945 GLU A O 1
ATOM 3881 N N . ILE A 1 688 ? 125.716 164.399 124.058 1.00 39.14 946 ILE A N 1
ATOM 3882 C CA . ILE A 1 688 ? 126.410 163.458 123.200 1.00 39.14 946 ILE A CA 1
ATOM 3883 C C . ILE A 1 688 ? 125.871 163.506 121.787 1.00 39.14 946 ILE A C 1
ATOM 3884 O O . ILE A 1 688 ? 126.593 163.186 120.842 1.00 39.14 946 ILE A O 1
ATOM 3889 N N . ILE A 1 689 ? 124.617 163.903 121.612 1.00 39.81 947 ILE A N 1
ATOM 3890 C CA . ILE A 1 689 ? 124.063 164.030 120.274 1.00 39.81 947 ILE A CA 1
ATOM 3891 C C . ILE A 1 689 ? 124.524 165.325 119.635 1.00 39.81 947 ILE A C 1
ATOM 3892 O O . ILE A 1 689 ? 124.878 165.356 118.453 1.00 39.81 947 ILE A O 1
ATOM 3897 N N . GLU A 1 690 ? 124.526 166.411 120.401 1.00 39.91 948 GLU A N 1
ATOM 3898 C CA . GLU A 1 690 ? 125.058 167.665 119.891 1.00 39.91 948 GLU A CA 1
ATOM 3899 C C . GLU A 1 690 ? 126.523 167.525 119.515 1.00 39.91 948 GLU A C 1
ATOM 3900 O O . GLU A 1 690 ? 127.006 168.220 118.616 1.00 39.91 948 GLU A O 1
ATOM 3906 N N . ARG A 1 691 ? 127.236 166.628 120.184 1.00 39.76 949 ARG A N 1
ATOM 3907 C CA . ARG A 1 691 ? 128.663 166.454 119.981 1.00 39.76 949 ARG A CA 1
ATOM 3908 C C . ARG A 1 691 ? 128.979 165.476 118.863 1.00 39.76 949 ARG A C 1
ATOM 3909 O O . ARG A 1 691 ? 129.838 165.753 118.021 1.00 39.76 949 ARG A O 1
ATOM 3917 N N . ASP A 1 692 ? 128.298 164.338 118.841 1.00 40.48 950 ASP A N 1
ATOM 3918 C CA . ASP A 1 692 ? 128.621 163.245 117.948 1.00 40.48 950 ASP A CA 1
ATOM 3919 C C . ASP A 1 692 ? 127.492 162.910 116.993 1.00 40.48 950 ASP A C 1
ATOM 3920 O O . ASP A 1 692 ? 127.665 162.041 116.132 1.00 40.48 950 ASP A O 1
ATOM 3925 N N . GLY A 1 693 ? 126.342 163.552 117.133 1.00 40.14 951 GLY A N 1
ATOM 3926 C CA . GLY A 1 693 ? 125.249 163.355 116.212 1.00 40.14 951 GLY A CA 1
ATOM 3927 C C . GLY A 1 693 ? 124.485 162.078 116.465 1.00 40.14 951 GLY A C 1
ATOM 3928 O O . GLY A 1 693 ? 123.379 161.897 115.953 1.00 40.14 951 GLY A O 1
ATOM 3929 N N . SER A 1 694 ? 125.063 161.185 117.254 1.00 39.73 952 SER A N 1
ATOM 3930 C CA . SER A 1 694 ? 124.433 159.907 117.528 1.00 39.73 952 SER A CA 1
ATOM 3931 C C . SER A 1 694 ? 125.139 159.243 118.694 1.00 39.73 952 SER A C 1
ATOM 3932 O O . SER A 1 694 ? 126.263 159.598 119.054 1.00 39.73 952 SER A O 1
ATOM 3935 N N . ILE A 1 695 ? 124.452 158.271 119.277 1.00 38.65 953 ILE A N 1
ATOM 3936 C CA . ILE A 1 695 ? 124.990 157.461 120.350 1.00 38.65 953 ILE A CA 1
ATOM 3937 C C . ILE A 1 695 ? 124.943 155.982 120.004 1.00 38.65 953 ILE A C 1
ATOM 3938 O O . ILE A 1 695 ? 125.916 155.259 120.219 1.00 38.65 953 ILE A O 1
ATOM 3943 N N . GLY A 1 696 ? 123.816 155.521 119.477 1.00 38.83 954 GLY A N 1
ATOM 3944 C CA . GLY A 1 696 ? 123.710 154.132 119.093 1.00 38.83 954 GLY A CA 1
ATOM 3945 C C . GLY A 1 696 ? 124.672 153.766 117.994 1.00 38.83 954 GLY A C 1
ATOM 3946 O O . GLY A 1 696 ? 125.178 152.644 117.953 1.00 38.83 954 GLY A O 1
ATOM 3947 N N . ALA A 1 697 ? 124.936 154.698 117.085 1.00 38.07 955 ALA A N 1
ATOM 3948 C CA . ALA A 1 697 ? 125.954 154.460 116.080 1.00 38.07 955 ALA A CA 1
ATOM 3949 C C . ALA A 1 697 ? 127.289 154.166 116.729 1.00 38.07 955 ALA A C 1
ATOM 3950 O O . ALA A 1 697 ? 128.073 153.360 116.220 1.00 38.07 955 ALA A O 1
ATOM 3952 N N . TRP A 1 698 ? 127.544 154.786 117.869 1.00 37.88 956 TRP A N 1
ATOM 3953 C CA . TRP A 1 698 ? 128.820 154.710 118.544 1.00 37.88 956 TRP A CA 1
ATOM 3954 C C . TRP A 1 698 ? 128.822 153.690 119.660 1.00 37.88 956 TRP A C 1
ATOM 3955 O O . TRP A 1 698 ? 129.550 153.851 120.640 1.00 37.88 956 TRP A O 1
ATOM 3966 N N . ALA A 1 699 ? 128.037 152.635 119.516 1.00 37.12 957 ALA A N 1
ATOM 3967 C CA . ALA A 1 699 ? 127.862 151.668 120.575 1.00 37.12 957 ALA A CA 1
ATOM 3968 C C . ALA A 1 699 ? 128.801 150.486 120.400 1.00 37.12 957 ALA A C 1
ATOM 3969 O O . ALA A 1 699 ? 129.342 150.232 119.322 1.00 37.12 957 ALA A O 1
ATOM 3971 N N . SER A 1 700 ? 128.982 149.755 121.493 1.00 37.14 958 SER A N 1
ATOM 3972 C CA . SER A 1 700 ? 129.676 148.482 121.477 1.00 37.14 958 SER A CA 1
ATOM 3973 C C . SER A 1 700 ? 128.858 147.387 120.839 1.00 37.14 958 SER A C 1
ATOM 3974 O O . SER A 1 700 ? 129.355 146.268 120.697 1.00 37.14 958 SER A O 1
ATOM 3977 N N . GLU A 1 701 ? 127.619 147.681 120.460 1.00 36.78 959 GLU A N 1
ATOM 3978 C CA . GLU A 1 701 ? 126.759 146.673 119.866 1.00 36.78 959 GLU A CA 1
ATOM 3979 C C . GLU A 1 701 ? 127.443 145.992 118.696 1.00 36.78 959 GLU A C 1
ATOM 3980 O O . GLU A 1 701 ? 127.256 144.794 118.465 1.00 36.78 959 GLU A O 1
ATOM 3986 N N . GLY A 1 702 ? 128.262 146.736 117.958 1.00 35.66 960 GLY A N 1
ATOM 3987 C CA . GLY A 1 702 ? 128.986 146.138 116.855 1.00 35.66 960 GLY A CA 1
ATOM 3988 C C . GLY A 1 702 ? 130.034 145.151 117.318 1.00 35.66 960 GLY A C 1
ATOM 3989 O O . GLY A 1 702 ? 130.069 144.009 116.864 1.00 35.66 960 GLY A O 1
ATOM 3990 N N . ASN A 1 703 ? 130.904 145.577 118.226 1.00 35.50 961 ASN A N 1
ATOM 3991 C CA . ASN A 1 703 ? 131.958 144.694 118.698 1.00 35.50 961 ASN A CA 1
ATOM 3992 C C . ASN A 1 703 ? 131.385 143.540 119.502 1.00 35.50 961 ASN A C 1
ATOM 3993 O O . ASN A 1 703 ? 131.894 142.415 119.447 1.00 35.50 961 ASN A O 1
ATOM 3998 N N . GLU A 1 704 ? 130.308 143.786 120.238 1.00 36.09 962 GLU A N 1
ATOM 3999 C CA . GLU A 1 704 ? 129.650 142.689 120.924 1.00 36.09 962 GLU A CA 1
ATOM 4000 C C . GLU A 1 704 ? 129.097 141.685 119.926 1.00 36.09 962 GLU A C 1
ATOM 4001 O O . GLU A 1 704 ? 129.469 140.510 119.955 1.00 36.09 962 GLU A O 1
ATOM 4007 N N . SER A 1 705 ? 128.237 142.130 119.014 1.00 35.33 963 SER A N 1
ATOM 4008 C CA . SER A 1 705 ? 127.767 141.247 117.957 1.00 35.33 963 SER A CA 1
ATOM 4009 C C . SER A 1 705 ? 128.917 140.530 117.281 1.00 35.33 963 SER A C 1
ATOM 4010 O O . SER A 1 705 ? 128.758 139.401 116.811 1.00 35.33 963 SER A O 1
ATOM 4013 N N . GLY A 1 706 ? 130.078 141.171 117.218 1.00 34.32 964 GLY A N 1
ATOM 4014 C CA . GLY A 1 706 ? 131.245 140.529 116.665 1.00 34.32 964 GLY A CA 1
ATOM 4015 C C . GLY A 1 706 ? 131.851 139.509 117.578 1.00 34.32 964 GLY A C 1
ATOM 4016 O O . GLY A 1 706 ? 132.638 138.680 117.128 1.00 34.32 964 GLY A O 1
ATOM 4017 N N . ASN A 1 707 ? 131.529 139.570 118.858 1.00 34.51 965 ASN A N 1
ATOM 4018 C CA . ASN A 1 707 ? 131.897 138.478 119.742 1.00 34.51 965 ASN A CA 1
ATOM 4019 C C . ASN A 1 707 ? 131.246 137.190 119.288 1.00 34.51 965 ASN A C 1
ATOM 4020 O O . ASN A 1 707 ? 131.834 136.110 119.388 1.00 34.51 965 ASN A O 1
ATOM 4025 N N . LYS A 1 708 ? 130.024 137.288 118.784 1.00 33.50 966 LYS A N 1
ATOM 4026 C CA . LYS A 1 708 ? 129.347 136.113 118.273 1.00 33.50 966 LYS A CA 1
ATOM 4027 C C . LYS A 1 708 ? 130.137 135.505 117.138 1.00 33.50 966 LYS A C 1
ATOM 4028 O O . LYS A 1 708 ? 130.289 134.283 117.051 1.00 33.50 966 LYS A O 1
ATOM 4034 N N . LEU A 1 709 ? 130.681 136.351 116.277 1.00 34.00 967 LEU A N 1
ATOM 4035 C CA . LEU A 1 709 ? 131.478 135.872 115.169 1.00 34.00 967 LEU A CA 1
ATOM 4036 C C . LEU A 1 709 ? 132.834 135.391 115.625 1.00 34.00 967 LEU A C 1
ATOM 4037 O O . LEU A 1 709 ? 133.392 134.475 115.030 1.00 34.00 967 LEU A O 1
ATOM 4042 N N . PHE A 1 710 ? 133.390 136.007 116.654 1.00 34.12 968 PHE A N 1
ATOM 4043 C CA . PHE A 1 710 ? 134.614 135.498 117.241 1.00 34.12 968 PHE A CA 1
ATOM 4044 C C . PHE A 1 710 ? 134.426 134.065 117.697 1.00 34.12 968 PHE A C 1
ATOM 4045 O O . PHE A 1 710 ? 135.245 133.193 117.403 1.00 34.12 968 PHE A O 1
ATOM 4053 N N . ARG A 1 711 ? 133.341 133.807 118.417 1.00 34.36 969 ARG A N 1
ATOM 4054 C CA . ARG A 1 711 ? 133.014 132.449 118.821 1.00 34.36 969 ARG A CA 1
ATOM 4055 C C . ARG A 1 711 ? 132.824 131.551 117.614 1.00 34.36 969 ARG A C 1
ATOM 4056 O O . ARG A 1 711 ? 133.373 130.445 117.548 1.00 34.36 969 ARG A O 1
ATOM 4064 N N . ARG A 1 712 ? 132.045 132.017 116.646 1.00 34.26 970 ARG A N 1
ATOM 4065 C CA . ARG A 1 712 ? 131.729 131.209 115.481 1.00 34.26 970 ARG A CA 1
ATOM 4066 C C . ARG A 1 712 ? 132.983 130.854 114.706 1.00 34.26 970 ARG A C 1
ATOM 4067 O O . ARG A 1 712 ? 133.101 129.755 114.161 1.00 34.26 970 ARG A O 1
ATOM 4075 N N . PHE A 1 713 ? 133.932 131.777 114.648 1.00 33.80 971 PHE A N 1
ATOM 4076 C CA . PHE A 1 713 ? 135.138 131.574 113.871 1.00 33.80 971 PHE A CA 1
ATOM 4077 C C . PHE A 1 713 ? 136.162 130.762 114.635 1.00 33.80 971 PHE A C 1
ATOM 4078 O O . PHE A 1 713 ? 136.909 129.984 114.037 1.00 33.80 971 PHE A O 1
ATOM 4086 N N . ARG A 1 714 ? 136.221 130.941 115.946 1.00 35.13 972 ARG A N 1
ATOM 4087 C CA . ARG A 1 714 ? 137.037 130.083 116.780 1.00 35.13 972 ARG A CA 1
ATOM 4088 C C . ARG A 1 714 ? 136.583 128.640 116.675 1.00 35.13 972 ARG A C 1
ATOM 4089 O O . ARG A 1 714 ? 137.407 127.722 116.674 1.00 35.13 972 ARG A O 1
ATOM 4097 N N . LYS A 1 715 ? 135.276 128.424 116.576 1.00 34.80 973 LYS A N 1
ATOM 4098 C CA . LYS A 1 715 ? 134.761 127.065 116.513 1.00 34.80 973 LYS A CA 1
ATOM 4099 C C . LYS A 1 715 ? 134.832 126.509 115.100 1.00 34.80 973 LYS A C 1
ATOM 4100 O O . LYS A 1 715 ? 135.101 125.319 114.908 1.00 34.80 973 LYS A O 1
ATOM 4106 N N . MET A 1 716 ? 134.612 127.354 114.099 1.00 35.72 974 MET A N 1
ATOM 4107 C CA . MET A 1 716 ? 134.245 126.897 112.774 1.00 35.72 974 MET A CA 1
ATOM 4108 C C . MET A 1 716 ? 135.023 127.549 111.644 1.00 35.72 974 MET A C 1
ATOM 4109 O O . MET A 1 716 ? 134.868 127.130 110.496 1.00 35.72 974 MET A O 1
ATOM 4114 N N . ASN A 1 717 ? 135.836 128.559 111.922 1.00 34.01 975 ASN A N 1
ATOM 4115 C CA . ASN A 1 717 ? 136.599 129.216 110.871 1.00 34.01 975 ASN A CA 1
ATOM 4116 C C . ASN A 1 717 ? 138.018 129.517 111.325 1.00 34.01 975 ASN A C 1
ATOM 4117 O O . ASN A 1 717 ? 138.617 130.490 110.857 1.00 34.01 975 ASN A O 1
ATOM 4122 N N . ALA A 1 718 ? 138.567 128.711 112.220 1.00 34.28 976 ALA A N 1
ATOM 4123 C CA . ALA A 1 718 ? 139.904 128.926 112.729 1.00 34.28 976 ALA A CA 1
ATOM 4124 C C . ALA A 1 718 ? 140.554 127.600 113.061 1.00 34.28 976 ALA A C 1
ATOM 4125 O O . ALA A 1 718 ? 139.885 126.632 113.425 1.00 34.28 976 ALA A O 1
ATOM 4127 N N . ARG A 1 719 ? 141.872 127.572 112.929 1.00 35.66 977 ARG A N 1
ATOM 4128 C CA . ARG A 1 719 ? 142.645 126.452 113.426 1.00 35.66 977 ARG A CA 1
ATOM 4129 C C . ARG A 1 719 ? 142.474 126.345 114.927 1.00 35.66 977 ARG A C 1
ATOM 4130 O O . ARG A 1 719 ? 142.622 127.328 115.656 1.00 35.66 977 ARG A O 1
ATOM 4138 N N . GLN A 1 720 ? 142.157 125.148 115.388 1.00 35.29 978 GLN A N 1
ATOM 4139 C CA . GLN A 1 720 ? 141.819 124.957 116.782 1.00 35.29 978 GLN A CA 1
ATOM 4140 C C . GLN A 1 720 ? 143.074 124.746 117.605 1.00 35.29 978 GLN A C 1
ATOM 4141 O O . GLN A 1 720 ? 143.216 123.741 118.303 1.00 35.29 978 GLN A O 1
ATOM 4147 N N . SER A 1 721 ? 143.984 125.701 117.525 1.00 36.93 979 SER A N 1
ATOM 4148 C CA . SER A 1 721 ? 145.238 125.661 118.248 1.00 36.93 979 SER A CA 1
ATOM 4149 C C . SER A 1 721 ? 145.513 127.027 118.843 1.00 36.93 979 SER A C 1
ATOM 4150 O O . SER A 1 721 ? 145.396 128.047 118.162 1.00 36.93 979 SER A O 1
ATOM 4153 N N . LYS A 1 722 ? 145.878 127.035 120.121 1.00 38.33 980 LYS A N 1
ATOM 4154 C CA . LYS A 1 722 ? 146.223 128.280 120.792 1.00 38.33 980 LYS A CA 1
ATOM 4155 C C . LYS A 1 722 ? 147.185 129.112 119.961 1.00 38.33 980 LYS A C 1
ATOM 4156 O O . LYS A 1 722 ? 147.120 130.346 119.967 1.00 38.33 980 LYS A O 1
ATOM 4162 N N . CYS A 1 723 ? 148.084 128.456 119.237 1.00 38.41 981 CYS A N 1
ATOM 4163 C CA . CYS A 1 723 ? 149.079 129.157 118.446 1.00 38.41 981 CYS A CA 1
ATOM 4164 C C . CYS A 1 723 ? 148.490 129.826 117.219 1.00 38.41 981 CYS A C 1
ATOM 4165 O O . CYS A 1 723 ? 149.166 130.655 116.604 1.00 38.41 981 CYS A O 1
ATOM 4168 N N . TYR A 1 724 ? 147.257 129.500 116.857 1.00 36.94 982 TYR A N 1
ATOM 4169 C CA . TYR A 1 724 ? 146.688 129.944 115.599 1.00 36.94 982 TYR A CA 1
ATOM 4170 C C . TYR A 1 724 ? 145.254 130.426 115.687 1.00 36.94 982 TYR A C 1
ATOM 4171 O O . TYR A 1 724 ? 144.783 131.046 114.728 1.00 36.94 982 TYR A O 1
ATOM 4180 N N . GLU A 1 725 ? 144.542 130.173 116.783 1.00 36.56 983 GLU A N 1
ATOM 4181 C CA . GLU A 1 725 ? 143.122 130.497 116.822 1.00 36.56 983 GLU A CA 1
ATOM 4182 C C . GLU A 1 725 ? 142.895 131.987 116.653 1.00 36.56 983 GLU A C 1
ATOM 4183 O O . GLU A 1 725 ? 142.040 132.409 115.873 1.00 36.56 983 GLU A O 1
ATOM 4189 N N . MET A 1 726 ? 143.653 132.806 117.374 1.00 36.23 984 MET A N 1
ATOM 4190 C CA . MET A 1 726 ? 143.425 134.240 117.305 1.00 36.23 984 MET A CA 1
ATOM 4191 C C . MET A 1 726 ? 143.825 134.789 115.949 1.00 36.23 984 MET A C 1
ATOM 4192 O O . MET A 1 726 ? 143.127 135.633 115.388 1.00 36.23 984 MET A O 1
ATOM 4197 N N . GLU A 1 727 ? 144.943 134.317 115.406 1.00 36.41 985 GLU A N 1
ATOM 4198 C CA . GLU A 1 727 ? 145.360 134.747 114.080 1.00 36.41 985 GLU A CA 1
ATOM 4199 C C . GLU A 1 727 ? 144.274 134.467 113.057 1.00 36.41 985 GLU A C 1
ATOM 4200 O O . GLU A 1 727 ? 143.902 135.344 112.270 1.00 36.41 985 GLU A O 1
ATOM 4206 N N . ASP A 1 728 ? 143.736 133.254 113.077 1.00 36.00 986 ASP A N 1
ATOM 4207 C CA . ASP A 1 728 ? 142.760 132.854 112.079 1.00 36.00 986 ASP A CA 1
ATOM 4208 C C . ASP A 1 728 ? 141.436 133.567 112.281 1.00 36.00 986 ASP A C 1
ATOM 4209 O O . ASP A 1 728 ? 140.795 133.981 111.311 1.00 36.00 986 ASP A O 1
ATOM 4214 N N . VAL A 1 729 ? 141.008 133.718 113.528 1.00 34.42 987 VAL A N 1
ATOM 4215 C CA . VAL A 1 729 ? 139.760 134.414 113.794 1.00 34.42 987 VAL A CA 1
ATOM 4216 C C . VAL A 1 729 ? 139.872 135.862 113.380 1.00 34.42 987 VAL A C 1
ATOM 4217 O O . VAL A 1 729 ? 138.948 136.427 112.801 1.00 34.42 987 VAL A O 1
ATOM 4221 N N . LEU A 1 730 ? 140.988 136.494 113.707 1.00 34.25 988 LEU A N 1
ATOM 4222 C CA . LEU A 1 730 ? 141.213 137.874 113.326 1.00 34.25 988 LEU A CA 1
ATOM 4223 C C . LEU A 1 730 ? 141.196 138.030 111.819 1.00 34.25 988 LEU A C 1
ATOM 4224 O O . LEU A 1 730 ? 140.538 138.923 111.280 1.00 34.25 988 LEU A O 1
ATOM 4229 N N . LYS A 1 731 ? 141.910 137.157 111.122 1.00 35.14 989 LYS A N 1
ATOM 4230 C CA . LYS A 1 731 ? 141.896 137.172 109.671 1.00 35.14 989 LYS A CA 1
ATOM 4231 C C . LYS A 1 731 ? 140.476 137.063 109.135 1.00 35.14 989 LYS A C 1
ATOM 4232 O O . LYS A 1 731 ? 140.032 137.897 108.339 1.00 35.14 989 LYS A O 1
ATOM 4238 N N . HIS A 1 732 ? 139.740 136.048 109.577 1.00 34.31 990 HIS A N 1
ATOM 4239 C CA . HIS A 1 732 ? 138.440 135.773 108.984 1.00 34.31 990 HIS A CA 1
ATOM 4240 C C . HIS A 1 732 ? 137.417 136.818 109.381 1.00 34.31 990 HIS A C 1
ATOM 4241 O O . HIS A 1 732 ? 136.498 137.114 108.616 1.00 34.31 990 HIS A O 1
ATOM 4248 N N . HIS A 1 733 ? 137.558 137.388 110.569 1.00 33.77 991 HIS A N 1
ATOM 4249 C CA . HIS A 1 733 ? 136.636 138.409 111.022 1.00 33.77 991 HIS A CA 1
ATOM 4250 C C . HIS A 1 733 ? 136.972 139.748 110.411 1.00 33.77 991 HIS A C 1
ATOM 4251 O O . HIS A 1 733 ? 136.140 140.656 110.408 1.00 33.77 991 HIS A O 1
ATOM 4258 N N . TRP A 1 734 ? 138.190 139.894 109.912 1.00 34.26 992 TRP A N 1
ATOM 4259 C CA . TRP A 1 734 ? 138.514 141.034 109.083 1.00 34.26 992 TRP A CA 1
ATOM 4260 C C . TRP A 1 734 ? 137.890 140.886 107.713 1.00 34.26 992 TRP A C 1
ATOM 4261 O O . TRP A 1 734 ? 137.280 141.820 107.184 1.00 34.26 992 TRP A O 1
ATOM 4272 N N . LEU A 1 735 ? 138.055 139.713 107.121 1.00 35.25 993 LEU A N 1
ATOM 4273 C CA . LEU A 1 735 ? 137.438 139.438 105.837 1.00 35.25 993 LEU A CA 1
ATOM 4274 C C . LEU A 1 735 ? 135.936 139.597 105.900 1.00 35.25 993 LEU A C 1
ATOM 4275 O O . LEU A 1 735 ? 135.321 140.103 104.957 1.00 35.25 993 LEU A O 1
ATOM 4280 N N . TYR A 1 736 ? 135.332 139.170 106.999 1.00 34.59 994 TYR A N 1
ATOM 4281 C CA . TYR A 1 736 ? 133.895 139.299 107.163 1.00 34.59 994 TYR A CA 1
ATOM 4282 C C . TYR A 1 736 ? 133.482 140.757 107.146 1.00 34.59 994 TYR A C 1
ATOM 4283 O O . TYR A 1 736 ? 132.450 141.119 106.572 1.00 34.59 994 TYR A O 1
ATOM 4292 N N . THR A 1 737 ? 134.287 141.608 107.755 1.00 34.94 995 THR A N 1
ATOM 4293 C CA . THR A 1 737 ? 134.019 143.028 107.820 1.00 34.94 995 THR A CA 1
ATOM 4294 C C . THR A 1 737 ? 134.512 143.774 106.603 1.00 34.94 995 THR A C 1
ATOM 4295 O O . THR A 1 737 ? 134.416 145.004 106.571 1.00 34.94 995 THR A O 1
ATOM 4299 N N . SER A 1 738 ? 135.036 143.070 105.614 1.00 37.29 996 SER A N 1
ATOM 4300 C CA . SER A 1 738 ? 135.518 143.700 104.400 1.00 37.29 996 SER A CA 1
ATOM 4301 C C . SER A 1 738 ? 134.342 144.057 103.510 1.00 37.29 996 SER A C 1
ATOM 4302 O O . SER A 1 738 ? 133.624 143.174 103.033 1.00 37.29 996 SER A O 1
ATOM 4305 N N . LYS A 1 739 ? 134.145 145.354 103.293 1.00 39.62 997 LYS A N 1
ATOM 4306 C CA . LYS A 1 739 ? 133.075 145.803 102.421 1.00 39.62 997 LYS A CA 1
ATOM 4307 C C . LYS A 1 739 ? 133.300 145.352 100.992 1.00 39.62 997 LYS A C 1
ATOM 4308 O O . LYS A 1 739 ? 132.340 145.205 100.232 1.00 39.62 997 LYS A O 1
ATOM 4314 N N . TYR A 1 740 ? 134.554 145.138 100.608 1.00 39.03 998 TYR A N 1
ATOM 4315 C CA . TYR A 1 740 ? 134.843 144.614 99.283 1.00 39.03 998 TYR A CA 1
ATOM 4316 C C . TYR A 1 740 ? 134.101 143.314 99.044 1.00 39.03 998 TYR A C 1
ATOM 4317 O O . TYR A 1 740 ? 133.527 143.102 97.971 1.00 39.03 998 TYR A O 1
ATOM 4326 N N . LEU A 1 741 ? 134.088 142.440 100.042 1.00 37.64 999 LEU A N 1
ATOM 4327 C CA . LEU A 1 741 ? 133.423 141.154 99.923 1.00 37.64 999 LEU A CA 1
ATOM 4328 C C . LEU A 1 741 ? 131.924 141.278 100.138 1.00 37.64 999 LEU A C 1
ATOM 4329 O O . LEU A 1 741 ? 131.133 140.607 99.464 1.00 37.64 999 LEU A O 1
ATOM 4334 N N . GLN A 1 742 ? 131.517 142.121 101.080 1.00 38.61 1000 GLN A N 1
ATOM 4335 C CA . GLN A 1 742 ? 130.103 142.376 101.274 1.00 38.61 1000 GLN A CA 1
ATOM 4336 C C . GLN A 1 742 ? 129.453 142.907 100.012 1.00 38.61 1000 GLN A C 1
ATOM 4337 O O . GLN A 1 742 ? 128.260 142.680 99.796 1.00 38.61 1000 GLN A O 1
ATOM 4343 N N . LYS A 1 743 ? 130.213 143.599 99.168 1.00 41.35 1001 LYS A N 1
ATOM 4344 C CA . LYS A 1 743 ? 129.693 144.020 97.878 1.00 41.35 1001 LYS A CA 1
ATOM 4345 C C . LYS A 1 743 ? 129.352 142.817 97.019 1.00 41.35 1001 LYS A C 1
ATOM 4346 O O . LYS A 1 743 ? 128.230 142.693 96.516 1.00 41.35 1001 LYS A O 1
ATOM 4352 N N . PHE A 1 744 ? 130.314 141.918 96.841 1.00 39.76 1002 PHE A N 1
ATOM 4353 C CA . PHE A 1 744 ? 130.054 140.715 96.072 1.00 39.76 1002 PHE A CA 1
ATOM 4354 C C . PHE A 1 744 ? 128.835 139.994 96.608 1.00 39.76 1002 PHE A C 1
ATOM 4355 O O . PHE A 1 744 ? 128.050 139.424 95.845 1.00 39.76 1002 PHE A O 1
ATOM 4363 N N . MET A 1 745 ? 128.659 140.016 97.916 1.00 39.76 1003 MET A N 1
ATOM 4364 C CA . MET A 1 745 ? 127.492 139.395 98.516 1.00 39.76 1003 MET A CA 1
ATOM 4365 C C . MET A 1 745 ? 126.254 140.265 98.404 1.00 39.76 1003 MET A C 1
ATOM 4366 O O . MET A 1 745 ? 125.161 139.810 98.754 1.00 39.76 1003 MET A O 1
ATOM 4371 N N . ASN A 1 746 ? 126.403 141.497 97.924 1.00 43.11 1004 ASN A N 1
ATOM 4372 C CA . ASN A 1 746 ? 125.280 142.381 97.656 1.00 43.11 1004 ASN A CA 1
ATOM 4373 C C . ASN A 1 746 ? 125.109 142.645 96.169 1.00 43.11 1004 ASN A C 1
ATOM 4374 O O . ASN A 1 746 ? 124.353 143.547 95.790 1.00 43.11 1004 ASN A O 1
ATOM 4379 N N . ALA A 1 747 ? 125.790 141.880 95.317 1.00 44.04 1005 ALA A N 1
ATOM 4380 C CA . ALA A 1 747 ? 125.665 142.053 93.879 1.00 44.04 1005 ALA A CA 1
ATOM 4381 C C . ALA A 1 747 ? 124.273 141.715 93.375 1.00 44.04 1005 ALA A C 1
ATOM 4382 O O . ALA A 1 747 ? 123.879 142.197 92.309 1.00 44.04 1005 ALA A O 1
ATOM 4384 N N . HIS A 1 748 ? 123.531 140.886 94.105 1.00 44.24 1006 HIS A N 1
ATOM 4385 C CA . HIS A 1 748 ? 122.151 140.610 93.734 1.00 44.24 1006 HIS A CA 1
ATOM 4386 C C . HIS A 1 748 ? 121.350 141.892 93.569 1.00 44.24 1006 HIS A C 1
ATOM 4387 O O . HIS A 1 748 ? 120.462 141.963 92.713 1.00 44.24 1006 HIS A O 1
ATOM 4394 N N . ASN A 1 749 ? 121.647 142.909 94.375 1.00 46.47 1007 ASN A N 1
ATOM 4395 C CA . ASN A 1 749 ? 120.950 144.183 94.267 1.00 46.47 1007 ASN A CA 1
ATOM 4396 C C . ASN A 1 749 ? 121.513 145.014 93.123 1.00 46.47 1007 ASN A C 1
ATOM 4397 O O . ASN A 1 749 ? 120.793 145.376 92.187 1.00 46.47 1007 ASN A O 1
ATOM 4402 N N . ALA A 1 750 ? 122.800 145.324 93.189 1.00 48.07 1008 ALA A N 1
ATOM 4403 C CA . ALA A 1 750 ? 123.441 146.162 92.193 1.00 48.07 1008 ALA A CA 1
ATOM 4404 C C . ALA A 1 750 ? 123.704 145.364 90.922 1.00 48.07 1008 ALA A C 1
ATOM 4405 O O . ALA A 1 750 ? 123.309 145.761 89.827 1.00 48.07 1008 ALA A O 1
ATOM 4408 N N . MET B 2 3 ? 163.906 127.526 154.435 1.00 53.08 1 MET B N 1
ATOM 4409 C CA . MET B 2 3 ? 163.909 126.324 155.311 1.00 53.08 1 MET B CA 1
ATOM 4410 C C . MET B 2 3 ? 162.471 125.912 155.646 1.00 53.08 1 MET B C 1
ATOM 4411 O O . MET B 2 3 ? 162.072 124.812 155.212 1.00 53.08 1 MET B O 1
ATOM 4416 N N . ALA B 2 4 ? 161.717 126.750 156.372 1.00 53.12 2 ALA B N 1
ATOM 4417 C CA . ALA B 2 4 ? 160.385 126.338 156.805 1.00 53.12 2 ALA B CA 1
ATOM 4418 C C . ALA B 2 4 ? 159.364 126.775 155.765 1.00 53.12 2 ALA B C 1
ATOM 4419 O O . ALA B 2 4 ? 158.849 127.894 155.813 1.00 53.12 2 ALA B O 1
ATOM 4421 N N . LEU B 2 5 ? 159.055 125.882 154.833 1.00 50.82 3 LEU B N 1
ATOM 4422 C CA . LEU B 2 5 ? 158.070 126.146 153.793 1.00 50.82 3 LEU B CA 1
ATOM 4423 C C . LEU B 2 5 ? 156.677 125.919 154.364 1.00 50.82 3 LEU B C 1
ATOM 4424 O O . LEU B 2 5 ? 156.332 124.801 154.758 1.00 50.82 3 LEU B O 1
ATOM 4429 N N . GLN B 2 6 ? 155.874 126.976 154.391 1.00 52.04 4 GLN B N 1
ATOM 4430 C CA . GLN B 2 6 ? 154.536 126.948 154.965 1.00 52.04 4 GLN B CA 1
ATOM 4431 C C . GLN B 2 6 ? 153.548 127.424 153.913 1.00 52.04 4 GLN B C 1
ATOM 4432 O O . GLN B 2 6 ? 153.514 128.613 153.586 1.00 52.04 4 GLN B O 1
ATOM 4438 N N . MET B 2 7 ? 152.738 126.508 153.394 1.00 51.28 5 MET B N 1
ATOM 4439 C CA . MET B 2 7 ? 151.724 126.883 152.421 1.00 51.28 5 MET B CA 1
ATOM 4440 C C . MET B 2 7 ? 150.767 127.875 153.053 1.00 51.28 5 MET B C 1
ATOM 4441 O O . MET B 2 7 ? 150.201 127.616 154.119 1.00 51.28 5 MET B O 1
ATOM 4446 N N . VAL B 2 8 ? 150.585 129.006 152.391 1.00 50.29 6 VAL B N 1
ATOM 4447 C CA . VAL B 2 8 ? 149.863 130.137 152.946 1.00 50.29 6 VAL B CA 1
ATOM 4448 C C . VAL B 2 8 ? 148.530 130.266 152.238 1.00 50.29 6 VAL B C 1
ATOM 4449 O O . VAL B 2 8 ? 148.439 130.074 151.020 1.00 50.29 6 VAL B O 1
ATOM 4453 N N . THR B 2 9 ? 147.498 130.586 153.004 1.00 50.60 7 THR B N 1
ATOM 4454 C CA . THR B 2 9 ? 146.185 130.865 152.463 1.00 50.60 7 THR B CA 1
ATOM 4455 C C . THR B 2 9 ? 145.942 132.363 152.478 1.00 50.60 7 THR B C 1
ATOM 4456 O O . THR B 2 9 ? 146.248 133.045 153.459 1.00 50.60 7 THR B O 1
ATOM 4460 N N . VAL B 2 10 ? 145.404 132.871 151.378 1.00 49.44 8 VAL B N 1
ATOM 4461 C CA . VAL B 2 10 ? 145.074 134.279 151.237 1.00 49.44 8 VAL B CA 1
ATOM 4462 C C . VAL B 2 10 ? 143.569 134.394 151.081 1.00 49.44 8 VAL B C 1
ATOM 4463 O O . VAL B 2 10 ? 142.917 133.471 150.582 1.00 49.44 8 VAL B O 1
ATOM 4467 N N . GLY B 2 11 ? 143.019 135.521 151.516 1.00 51.03 9 GLY B N 1
ATOM 4468 C CA . GLY B 2 11 ? 141.589 135.711 151.452 1.00 51.03 9 GLY B CA 1
ATOM 4469 C C . GLY B 2 11 ? 141.144 137.073 150.977 1.00 51.03 9 GLY B C 1
ATOM 4470 O O . GLY B 2 11 ? 141.601 138.101 151.481 1.00 51.03 9 GLY B O 1
ATOM 4471 N N . HIS B 2 12 ? 140.262 137.080 149.978 1.00 51.29 10 HIS B N 1
ATOM 4472 C CA . HIS B 2 12 ? 139.550 138.278 149.550 1.00 51.29 10 HIS B CA 1
ATOM 4473 C C . HIS B 2 12 ? 140.452 139.227 148.779 1.00 51.29 10 HIS B C 1
ATOM 4474 O O . HIS B 2 12 ? 139.986 140.234 148.240 1.00 51.29 10 HIS B O 1
ATOM 4481 N N . ASN B 2 13 ? 141.737 138.914 148.712 1.00 47.38 11 ASN B N 1
ATOM 4482 C CA . ASN B 2 13 ? 142.689 139.777 148.034 1.00 47.38 11 ASN B CA 1
ATOM 4483 C C . ASN B 2 13 ? 143.781 138.980 147.338 1.00 47.38 11 ASN B C 1
ATOM 4484 O O . ASN B 2 13 ? 144.759 139.572 146.871 1.00 47.38 11 ASN B O 1
ATOM 4489 N N . ILE B 2 14 ? 143.644 137.659 147.255 1.00 48.20 12 ILE B N 1
ATOM 4490 C CA . ILE B 2 14 ? 144.659 136.840 146.613 1.00 48.20 12 ILE B CA 1
ATOM 4491 C C . ILE B 2 14 ? 144.906 137.310 145.192 1.00 48.20 12 ILE B C 1
ATOM 4492 O O . ILE B 2 14 ? 146.013 137.167 144.661 1.00 48.20 12 ILE B O 1
ATOM 4497 N N . ALA B 2 15 ? 143.885 137.874 144.555 1.00 45.63 13 ALA B N 1
ATOM 4498 C CA . ALA B 2 15 ? 144.000 138.292 143.170 1.00 45.63 13 ALA B CA 1
ATOM 4499 C C . ALA B 2 15 ? 144.940 139.470 143.001 1.00 45.63 13 ALA B C 1
ATOM 4500 O O . ALA B 2 15 ? 145.402 139.724 141.885 1.00 45.63 13 ALA B O 1
ATOM 4502 N N . LEU B 2 16 ? 145.229 140.188 144.075 1.00 43.94 14 LEU B N 1
ATOM 4503 C CA . LEU B 2 16 ? 146.099 141.347 143.997 1.00 43.94 14 LEU B CA 1
ATOM 4504 C C . LEU B 2 16 ? 147.563 140.980 144.042 1.00 43.94 14 LEU B C 1
ATOM 4505 O O . LEU B 2 16 ? 148.399 141.723 143.521 1.00 43.94 14 LEU B O 1
ATOM 4510 N N . ILE B 2 17 ? 147.893 139.855 144.662 1.00 45.55 15 ILE B N 1
ATOM 4511 C CA . ILE B 2 17 ? 149.272 139.397 144.690 1.00 45.55 15 ILE B CA 1
ATOM 4512 C C . ILE B 2 17 ? 149.615 138.903 143.296 1.00 45.55 15 ILE B C 1
ATOM 4513 O O . ILE B 2 17 ? 149.149 137.847 142.863 1.00 45.55 15 ILE B O 1
ATOM 4518 N N . GLN B 2 18 ? 150.417 139.675 142.592 1.00 41.61 16 GLN B N 1
ATOM 4519 C CA . GLN B 2 18 ? 150.847 139.364 141.250 1.00 41.61 16 GLN B CA 1
ATOM 4520 C C . GLN B 2 18 ? 152.359 139.271 141.220 1.00 41.61 16 GLN B C 1
ATOM 4521 O O . GLN B 2 18 ? 153.045 139.884 142.044 1.00 41.61 16 GLN B O 1
ATOM 4527 N N . PRO B 2 19 ? 152.912 138.509 140.290 1.00 40.99 17 PRO B N 1
ATOM 4528 C CA . PRO B 2 19 ? 154.349 138.560 140.070 1.00 40.99 17 PRO B CA 1
ATOM 4529 C C . PRO B 2 19 ? 154.810 139.987 139.871 1.00 40.99 17 PRO B C 1
ATOM 4530 O O . PRO B 2 19 ? 154.153 140.789 139.208 1.00 40.99 17 PRO B O 1
ATOM 4534 N N . GLY B 2 20 ? 155.947 140.298 140.462 1.00 40.46 18 GLY B N 1
ATOM 4535 C CA . GLY B 2 20 ? 156.454 141.641 140.460 1.00 40.46 18 GLY B CA 1
ATOM 4536 C C . GLY B 2 20 ? 156.069 142.429 141.670 1.00 40.46 18 GLY B C 1
ATOM 4537 O O . GLY B 2 20 ? 156.527 143.566 141.825 1.00 40.46 18 GLY B O 1
ATOM 4538 N N . PHE B 2 21 ? 155.240 141.866 142.530 1.00 43.40 19 PHE B N 1
ATOM 4539 C CA . PHE B 2 21 ? 154.899 142.545 143.758 1.00 43.40 19 PHE B CA 1
ATOM 4540 C C . PHE B 2 21 ? 156.122 142.690 144.639 1.00 43.40 19 PHE B C 1
ATOM 4541 O O . PHE B 2 21 ? 157.092 141.936 144.537 1.00 43.40 19 PHE B O 1
ATOM 4549 N N . SER B 2 22 ? 156.061 143.681 145.508 1.00 43.81 20 SER B N 1
ATOM 4550 C CA . SER B 2 22 ? 157.164 144.053 146.365 1.00 43.81 20 SER B CA 1
ATOM 4551 C C . SER B 2 22 ? 156.659 144.087 147.791 1.00 43.81 20 SER B C 1
ATOM 4552 O O . SER B 2 22 ? 155.559 144.580 148.052 1.00 43.81 20 SER B O 1
ATOM 4555 N N . LEU B 2 23 ? 157.449 143.549 148.700 1.00 45.67 21 LEU B N 1
ATOM 4556 C CA . LEU B 2 23 ? 157.161 143.642 150.114 1.00 45.67 21 LEU B CA 1
ATOM 4557 C C . LEU B 2 23 ? 158.165 144.562 150.780 1.00 45.67 21 LEU B C 1
ATOM 4558 O O . LEU B 2 23 ? 159.339 144.609 150.411 1.00 45.67 21 LEU B O 1
ATOM 4563 N N . MET B 2 24 ? 157.678 145.307 151.759 1.00 47.48 22 MET B N 1
ATOM 4564 C CA . MET B 2 24 ? 158.476 146.280 152.482 1.00 47.48 22 MET B CA 1
ATOM 4565 C C . MET B 2 24 ? 158.296 146.031 153.968 1.00 47.48 22 MET B C 1
ATOM 4566 O O . MET B 2 24 ? 157.167 145.997 154.457 1.00 47.48 22 MET B O 1
ATOM 4571 N N . ASN B 2 25 ? 159.398 145.852 154.682 1.00 50.03 23 ASN B N 1
ATOM 4572 C CA . ASN B 2 25 ? 159.354 145.505 156.096 1.00 50.03 23 ASN B CA 1
ATOM 4573 C C . ASN B 2 25 ? 159.635 146.756 156.918 1.00 50.03 23 ASN B C 1
ATOM 4574 O O . ASN B 2 25 ? 160.769 147.027 157.305 1.00 50.03 23 ASN B O 1
ATOM 4579 N N . PHE B 2 26 ? 158.588 147.525 157.175 1.00 50.01 24 PHE B N 1
ATOM 4580 C CA . PHE B 2 26 ? 158.582 148.481 158.264 1.00 50.01 24 PHE B CA 1
ATOM 4581 C C . PHE B 2 26 ? 157.900 147.823 159.440 1.00 50.01 24 PHE B C 1
ATOM 4582 O O . PHE B 2 26 ? 157.338 146.740 159.317 1.00 50.01 24 PHE B O 1
ATOM 4590 N N . ASP B 2 27 ? 157.961 148.467 160.602 1.00 54.09 25 ASP B N 1
ATOM 4591 C CA . ASP B 2 27 ? 157.076 148.073 161.693 1.00 54.09 25 ASP B CA 1
ATOM 4592 C C . ASP B 2 27 ? 157.439 146.692 162.226 1.00 54.09 25 ASP B C 1
ATOM 4593 O O . ASP B 2 27 ? 156.871 146.238 163.222 1.00 54.09 25 ASP B O 1
ATOM 4598 N N . GLY B 2 28 ? 158.382 146.015 161.570 1.00 49.89 26 GLY B N 1
ATOM 4599 C CA . GLY B 2 28 ? 158.471 144.576 161.665 1.00 49.89 26 GLY B CA 1
ATOM 4600 C C . GLY B 2 28 ? 157.337 143.840 160.992 1.00 49.89 26 GLY B C 1
ATOM 4601 O O . GLY B 2 28 ? 157.450 142.632 160.764 1.00 49.89 26 GLY B O 1
ATOM 4602 N N . GLN B 2 29 ? 156.249 144.532 160.674 1.00 51.06 27 GLN B N 1
ATOM 4603 C CA . GLN B 2 29 ? 155.117 144.006 159.931 1.00 51.06 27 GLN B CA 1
ATOM 4604 C C . GLN B 2 29 ? 155.329 144.319 158.460 1.00 51.06 27 GLN B C 1
ATOM 4605 O O . GLN B 2 29 ? 155.638 145.459 158.101 1.00 51.06 27 GLN B O 1
ATOM 4611 N N . VAL B 2 30 ? 155.141 143.313 157.611 1.00 48.63 28 VAL B N 1
ATOM 4612 C CA . VAL B 2 30 ? 155.460 143.476 156.204 1.00 48.63 28 VAL B CA 1
ATOM 4613 C C . VAL B 2 30 ? 154.268 144.059 155.465 1.00 48.63 28 VAL B C 1
ATOM 4614 O O . VAL B 2 30 ? 153.106 143.805 155.807 1.00 48.63 28 VAL B O 1
ATOM 4618 N N . PHE B 2 31 ? 154.558 144.847 154.435 1.00 48.53 29 PHE B N 1
ATOM 4619 C CA . PHE B 2 31 ? 153.556 145.561 153.664 1.00 48.53 29 PHE B CA 1
ATOM 4620 C C . PHE B 2 31 ? 153.691 145.194 152.199 1.00 48.53 29 PHE B C 1
ATOM 4621 O O . PHE B 2 31 ? 154.795 145.205 151.651 1.00 48.53 29 PHE B O 1
ATOM 4629 N N . PHE B 2 32 ? 152.567 144.893 151.572 1.00 44.19 30 PHE B N 1
ATOM 4630 C CA . PHE B 2 32 ? 152.533 144.520 150.172 1.00 44.19 30 PHE B CA 1
ATOM 4631 C C . PHE B 2 32 ? 152.189 145.739 149.340 1.00 44.19 30 PHE B C 1
ATOM 4632 O O . PHE B 2 32 ? 151.236 146.458 149.648 1.00 44.19 30 PHE B O 1
ATOM 4640 N N . PHE B 2 33 ? 152.964 145.976 148.288 1.00 43.06 31 PHE B N 1
ATOM 4641 C CA . PHE B 2 33 ? 152.813 147.185 147.498 1.00 43.06 31 PHE B CA 1
ATOM 4642 C C . PHE B 2 33 ? 152.271 146.908 146.106 1.00 43.06 31 PHE B C 1
ATOM 4643 O O . PHE B 2 33 ? 151.252 147.488 145.721 1.00 43.06 31 PHE B O 1
ATOM 4651 N N . GLY B 2 34 ? 152.915 146.050 145.334 1.00 41.79 32 GLY B N 1
ATOM 4652 C CA . GLY B 2 34 ? 152.562 145.961 143.939 1.00 41.79 32 GLY B CA 1
ATOM 4653 C C . GLY B 2 34 ? 151.416 145.028 143.668 1.00 41.79 32 GLY B C 1
ATOM 4654 O O . GLY B 2 34 ? 151.597 143.821 143.492 1.00 41.79 32 GLY B O 1
ATOM 4655 N N . GLN B 2 35 ? 150.230 145.602 143.587 1.00 40.96 33 GLN B N 1
ATOM 4656 C CA . GLN B 2 35 ? 149.011 144.837 143.447 1.00 40.96 33 GLN B CA 1
ATOM 4657 C C . GLN B 2 35 ? 148.600 144.739 141.991 1.00 40.96 33 GLN B C 1
ATOM 4658 O O . GLN B 2 35 ? 148.850 145.633 141.184 1.00 40.96 33 GLN B O 1
ATOM 4664 N N . LYS B 2 36 ? 147.966 143.624 141.662 1.00 40.37 34 LYS B N 1
ATOM 4665 C CA . LYS B 2 36 ? 147.470 143.443 140.314 1.00 40.37 34 LYS B CA 1
ATOM 4666 C C . LYS B 2 36 ? 146.471 144.531 139.987 1.00 40.37 34 LYS B C 1
ATOM 4667 O O . LYS B 2 36 ? 145.651 144.920 140.821 1.00 40.37 34 LYS B O 1
ATOM 4673 N N . GLY B 2 37 ? 146.546 145.026 138.769 1.00 39.25 35 GLY B N 1
ATOM 4674 C CA . GLY B 2 37 ? 145.669 146.089 138.354 1.00 39.25 35 GLY B CA 1
ATOM 4675 C C . GLY B 2 37 ? 145.871 147.302 139.226 1.00 39.25 35 GLY B C 1
ATOM 4676 O O . GLY B 2 37 ? 146.695 147.335 140.131 1.00 39.25 35 GLY B O 1
ATOM 4677 N N . TRP B 2 38 ? 145.089 148.313 138.939 1.00 37.82 36 TRP B N 1
ATOM 4678 C CA . TRP B 2 38 ? 145.226 149.556 139.650 1.00 37.82 36 TRP B CA 1
ATOM 4679 C C . TRP B 2 38 ? 144.558 149.472 141.008 1.00 37.82 36 TRP B C 1
ATOM 4680 O O . TRP B 2 38 ? 143.711 148.612 141.245 1.00 37.82 36 TRP B O 1
ATOM 4691 N N . PRO B 2 39 ? 144.922 150.351 141.916 1.00 39.93 37 PRO B N 1
ATOM 4692 C CA . PRO B 2 39 ? 144.385 150.256 143.268 1.00 39.93 37 PRO B CA 1
ATOM 4693 C C . PRO B 2 39 ? 142.892 150.469 143.298 1.00 39.93 37 PRO B C 1
ATOM 4694 O O . PRO B 2 39 ? 142.390 151.556 143.007 1.00 39.93 37 PRO B O 1
ATOM 4698 N N . LYS B 2 40 ? 142.178 149.413 143.650 1.00 42.73 38 LYS B N 1
ATOM 4699 C CA . LYS B 2 40 ? 140.742 149.484 143.752 1.00 42.73 38 LYS B CA 1
ATOM 4700 C C . LYS B 2 40 ? 140.348 150.246 145.009 1.00 42.73 38 LYS B C 1
ATOM 4701 O O . LYS B 2 40 ? 141.057 150.249 146.014 1.00 42.73 38 LYS B O 1
ATOM 4707 N N . ARG B 2 41 ? 139.194 150.908 144.942 1.00 44.82 39 ARG B N 1
ATOM 4708 C CA . ARG B 2 41 ? 138.776 151.778 146.030 1.00 44.82 39 ARG B CA 1
ATOM 4709 C C . ARG B 2 41 ? 138.743 151.051 147.364 1.00 44.82 39 ARG B C 1
ATOM 4710 O O . ARG B 2 41 ? 138.724 151.702 148.413 1.00 44.82 39 ARG B O 1
ATOM 4718 N N . SER B 2 42 ? 138.738 149.721 147.350 1.00 44.65 40 SER B N 1
ATOM 4719 C CA . SER B 2 42 ? 138.988 148.976 148.574 1.00 44.65 40 SER B CA 1
ATOM 4720 C C . SER B 2 42 ? 140.324 149.372 149.178 1.00 44.65 40 SER B C 1
ATOM 4721 O O . SER B 2 42 ? 140.427 149.601 150.389 1.00 44.65 40 SER B O 1
ATOM 4724 N N . CYS B 2 43 ? 141.358 149.456 148.346 1.00 44.56 41 CYS B N 1
ATOM 4725 C CA . CYS B 2 43 ? 142.678 149.934 148.751 1.00 44.56 41 CYS B CA 1
ATOM 4726 C C . CYS B 2 43 ? 143.177 150.906 147.702 1.00 44.56 41 CYS B C 1
ATOM 4727 O O . CYS B 2 43 ? 143.988 150.560 146.837 1.00 44.56 41 CYS B O 1
ATOM 4730 N N . PRO B 2 44 ? 142.716 152.155 147.755 1.00 43.69 42 PRO B N 1
ATOM 4731 C CA . PRO B 2 44 ? 143.119 153.143 146.752 1.00 43.69 42 PRO B CA 1
ATOM 4732 C C . PRO B 2 44 ? 144.607 153.392 146.693 1.00 43.69 42 PRO B C 1
ATOM 4733 O O . PRO B 2 44 ? 145.073 154.046 145.757 1.00 43.69 42 PRO B O 1
ATOM 4737 N N . THR B 2 45 ? 145.363 152.888 147.653 1.00 43.91 43 THR B N 1
ATOM 4738 C CA . THR B 2 45 ? 146.775 153.191 147.750 1.00 43.91 43 THR B CA 1
ATOM 4739 C C . THR B 2 45 ? 147.654 152.099 147.173 1.00 43.91 43 THR B C 1
ATOM 4740 O O . THR B 2 45 ? 148.793 152.380 146.789 1.00 43.91 43 THR B O 1
ATOM 4744 N N . GLY B 2 46 ? 147.147 150.880 147.081 1.00 42.43 44 GLY B N 1
ATOM 4745 C CA . GLY B 2 46 ? 147.894 149.786 146.508 1.00 42.43 44 GLY B CA 1
ATOM 4746 C C . GLY B 2 46 ? 148.741 149.073 147.529 1.00 42.43 44 GLY B C 1
ATOM 4747 O O . GLY B 2 46 ? 149.042 147.887 147.391 1.00 42.43 44 GLY B O 1
ATOM 4748 N N . VAL B 2 47 ? 149.143 149.804 148.544 1.00 44.57 45 VAL B N 1
ATOM 4749 C CA . VAL B 2 47 ? 149.895 149.250 149.653 1.00 44.57 45 VAL B CA 1
ATOM 4750 C C . VAL B 2 47 ? 148.942 148.536 150.591 1.00 44.57 45 VAL B C 1
ATOM 4751 O O . VAL B 2 47 ? 147.816 148.983 150.818 1.00 44.57 45 VAL B O 1
ATOM 4755 N N . PHE B 2 48 ? 149.400 147.431 151.150 1.00 45.09 46 PHE B N 1
ATOM 4756 C CA . PHE B 2 48 ? 148.573 146.583 151.982 1.00 45.09 46 PHE B CA 1
ATOM 4757 C C . PHE B 2 48 ? 149.347 146.162 153.215 1.00 45.09 46 PHE B C 1
ATOM 4758 O O . PHE B 2 48 ? 150.573 146.055 153.194 1.00 45.09 46 PHE B O 1
ATOM 4766 N N . HIS B 2 49 ? 148.611 145.925 154.292 1.00 50.53 47 HIS B N 1
ATOM 4767 C CA . HIS B 2 49 ? 149.188 145.295 155.463 1.00 50.53 47 HIS B CA 1
ATOM 4768 C C . HIS B 2 49 ? 149.344 143.812 155.191 1.00 50.53 47 HIS B C 1
ATOM 4769 O O . HIS B 2 49 ? 148.393 143.039 155.337 1.00 50.53 47 HIS B O 1
ATOM 4776 N N . PHE B 2 50 ? 150.531 143.413 154.764 1.00 48.23 48 PHE B N 1
ATOM 4777 C CA . PHE B 2 50 ? 150.842 142.007 154.574 1.00 48.23 48 PHE B CA 1
ATOM 4778 C C . PHE B 2 50 ? 150.936 141.349 155.939 1.00 48.23 48 PHE B C 1
ATOM 4779 O O . PHE B 2 50 ? 151.891 141.582 156.685 1.00 48.23 48 PHE B O 1
ATOM 4787 N N . ASP B 2 51 ? 149.941 140.540 156.279 1.00 51.53 49 ASP B N 1
ATOM 4788 C CA . ASP B 2 51 ? 149.816 139.987 157.623 1.00 51.53 49 ASP B CA 1
ATOM 4789 C C . ASP B 2 51 ? 149.669 138.477 157.514 1.00 51.53 49 ASP B C 1
ATOM 4790 O O . ASP B 2 51 ? 148.581 137.967 157.236 1.00 51.53 49 ASP B O 1
ATOM 4795 N N . ILE B 2 52 ? 150.771 137.770 157.732 1.00 51.35 50 ILE B N 1
ATOM 4796 C CA . ILE B 2 52 ? 150.758 136.319 157.831 1.00 51.35 50 ILE B CA 1
ATOM 4797 C C . ILE B 2 52 ? 150.471 135.970 159.282 1.00 51.35 50 ILE B C 1
ATOM 4798 O O . ILE B 2 52 ? 151.269 136.270 160.173 1.00 51.35 50 ILE B O 1
ATOM 4803 N N . LYS B 2 53 ? 149.324 135.348 159.521 1.00 53.27 51 LYS B N 1
ATOM 4804 C CA . LYS B 2 53 ? 148.915 134.939 160.858 1.00 53.27 51 LYS B CA 1
ATOM 4805 C C . LYS B 2 53 ? 148.397 133.515 160.768 1.00 53.27 51 LYS B C 1
ATOM 4806 O O . LYS B 2 53 ? 147.310 133.279 160.232 1.00 53.27 51 LYS B O 1
ATOM 4812 N N . GLN B 2 54 ? 149.175 132.569 161.283 1.00 55.03 52 GLN B N 1
ATOM 4813 C CA . GLN B 2 54 ? 148.791 131.165 161.273 1.00 55.03 52 GLN B CA 1
ATOM 4814 C C . GLN B 2 54 ? 148.684 130.663 159.839 1.00 55.03 52 GLN B C 1
ATOM 4815 O O . GLN B 2 54 ? 147.718 130.004 159.450 1.00 55.03 52 GLN B O 1
ATOM 4821 N N . ASN B 2 55 ? 149.696 130.997 159.045 1.00 52.80 53 ASN B N 1
ATOM 4822 C CA . ASN B 2 55 ? 149.780 130.605 157.646 1.00 52.80 53 ASN B CA 1
ATOM 4823 C C . ASN B 2 55 ? 148.609 131.130 156.834 1.00 52.80 53 ASN B C 1
ATOM 4824 O O . ASN B 2 55 ? 148.316 130.614 155.754 1.00 52.80 53 ASN B O 1
ATOM 4829 N N . HIS B 2 56 ? 147.927 132.150 157.338 1.00 51.04 54 HIS B N 1
ATOM 4830 C CA . HIS B 2 56 ? 146.899 132.853 156.591 1.00 51.04 54 HIS B CA 1
ATOM 4831 C C . HIS B 2 56 ? 147.374 134.262 156.298 1.00 51.04 54 HIS B C 1
ATOM 4832 O O . HIS B 2 56 ? 147.913 134.938 157.179 1.00 51.04 54 HIS B O 1
ATOM 4839 N N . LEU B 2 57 ? 147.165 134.698 155.068 1.00 49.85 55 LEU B N 1
ATOM 4840 C CA . LEU B 2 57 ? 147.569 136.020 154.633 1.00 49.85 55 LEU B CA 1
ATOM 4841 C C . LEU B 2 57 ? 146.348 136.920 154.566 1.00 49.85 55 LEU B C 1
ATOM 4842 O O . LEU B 2 57 ? 145.393 136.628 153.840 1.00 49.85 55 LEU B O 1
ATOM 4847 N N . LYS B 2 58 ? 146.389 138.005 155.316 1.00 51.74 56 LYS B N 1
ATOM 4848 C CA . LYS B 2 58 ? 145.335 139.005 155.331 1.00 51.74 56 LYS B CA 1
ATOM 4849 C C . LYS B 2 58 ? 145.950 140.305 154.839 1.00 51.74 56 LYS B C 1
ATOM 4850 O O . LYS B 2 58 ? 146.697 140.965 155.566 1.00 51.74 56 LYS B O 1
ATOM 4856 N N . LEU B 2 59 ? 145.644 140.662 153.600 1.00 47.93 57 LEU B N 1
ATOM 4857 C CA . LEU B 2 59 ? 146.086 141.925 153.023 1.00 47.93 57 LEU B CA 1
ATOM 4858 C C . LEU B 2 59 ? 145.110 142.998 153.469 1.00 47.93 57 LEU B C 1
ATOM 4859 O O . LEU B 2 59 ? 144.041 143.179 152.889 1.00 47.93 57 LEU B O 1
ATOM 4864 N N . LYS B 2 60 ? 145.475 143.708 154.520 1.00 51.28 58 LYS B N 1
ATOM 4865 C CA . LYS B 2 60 ? 144.604 144.736 155.051 1.00 51.28 58 LYS B CA 1
ATOM 4866 C C . LYS B 2 60 ? 144.926 146.052 154.360 1.00 51.28 58 LYS B C 1
ATOM 4867 O O . LYS B 2 60 ? 146.069 146.512 154.435 1.00 51.28 58 LYS B O 1
ATOM 4873 N N . PRO B 2 61 ? 143.980 146.673 153.682 1.00 46.36 59 PRO B N 1
ATOM 4874 C CA . PRO B 2 61 ? 144.283 147.926 152.996 1.00 46.36 59 PRO B CA 1
ATOM 4875 C C . PRO B 2 61 ? 144.960 148.946 153.880 1.00 46.36 59 PRO B C 1
ATOM 4876 O O . PRO B 2 61 ? 144.389 149.411 154.869 1.00 46.36 59 PRO B O 1
ATOM 4880 N N . ALA B 2 62 ? 146.189 149.290 153.529 1.00 46.53 60 ALA B N 1
ATOM 4881 C CA . ALA B 2 62 ? 146.859 150.398 154.168 1.00 46.53 60 ALA B CA 1
ATOM 4882 C C . ALA B 2 62 ? 146.367 151.710 153.584 1.00 46.53 60 ALA B C 1
ATOM 4883 O O . ALA B 2 62 ? 145.533 151.753 152.679 1.00 46.53 60 ALA B O 1
ATOM 4885 N N . ILE B 2 63 ? 146.912 152.796 154.112 1.00 50.68 61 ILE B N 1
ATOM 4886 C CA . ILE B 2 63 ? 146.579 154.131 153.661 1.00 50.68 61 ILE B CA 1
ATOM 4887 C C . ILE B 2 63 ? 147.860 154.936 153.624 1.00 50.68 61 ILE B C 1
ATOM 4888 O O . ILE B 2 63 ? 148.868 154.575 154.229 1.00 50.68 61 ILE B O 1
ATOM 4893 N N . PHE B 2 64 ? 147.806 156.036 152.900 1.00 46.03 62 PHE B N 1
ATOM 4894 C CA . PHE B 2 64 ? 148.923 156.950 152.807 1.00 46.03 62 PHE B CA 1
ATOM 4895 C C . PHE B 2 64 ? 148.637 158.196 153.620 1.00 46.03 62 PHE B C 1
ATOM 4896 O O . PHE B 2 64 ? 147.500 158.482 153.995 1.00 46.03 62 PHE B O 1
ATOM 4904 N N . SER B 2 65 ? 149.701 158.932 153.897 1.00 47.89 63 SER B N 1
ATOM 4905 C CA . SER B 2 65 ? 149.582 160.213 154.549 1.00 47.89 63 SER B CA 1
ATOM 4906 C C . SER B 2 65 ? 148.929 161.207 153.600 1.00 47.89 63 SER B C 1
ATOM 4907 O O . SER B 2 65 ? 148.556 160.886 152.470 1.00 47.89 63 SER B O 1
ATOM 4910 N N . LYS B 2 66 ? 148.789 162.439 154.075 1.00 47.64 64 LYS B N 1
ATOM 4911 C CA . LYS B 2 66 ? 148.282 163.495 153.216 1.00 47.64 64 LYS B CA 1
ATOM 4912 C C . LYS B 2 66 ? 149.360 163.967 152.254 1.00 47.64 64 LYS B C 1
ATOM 4913 O O . LYS B 2 66 ? 149.101 164.167 151.065 1.00 47.64 64 LYS B O 1
ATOM 4919 N N . ASP B 2 67 ? 150.576 164.115 152.742 1.00 48.86 65 ASP B N 1
ATOM 4920 C CA . ASP B 2 67 ? 151.706 164.569 151.945 1.00 48.86 65 ASP B CA 1
ATOM 4921 C C . ASP B 2 67 ? 152.226 163.518 151.019 1.00 48.86 65 ASP B C 1
ATOM 4922 O O . ASP B 2 67 ? 153.286 163.696 150.412 1.00 48.86 65 ASP B O 1
ATOM 4927 N N . SER B 2 68 ? 151.506 162.414 150.888 1.00 46.71 66 SER B N 1
ATOM 4928 C CA . SER B 2 68 ? 152.001 161.266 150.161 1.00 46.71 66 SER B CA 1
ATOM 4929 C C . SER B 2 68 ? 151.620 161.330 148.689 1.00 46.71 66 SER B C 1
ATOM 4930 O O . SER B 2 68 ? 150.712 162.050 148.276 1.00 46.71 66 SER B O 1
ATOM 4933 N N . CYS B 2 69 ? 152.337 160.542 147.899 1.00 45.66 67 CYS B N 1
ATOM 4934 C CA . CYS B 2 69 ? 152.056 160.344 146.486 1.00 45.66 67 CYS B CA 1
ATOM 4935 C C . CYS B 2 69 ? 151.496 158.943 146.314 1.00 45.66 67 CYS B C 1
ATOM 4936 O O . CYS B 2 69 ? 152.157 157.961 146.660 1.00 45.66 67 CYS B O 1
ATOM 4939 N N . TYR B 2 70 ? 150.281 158.851 145.787 1.00 43.15 68 TYR B N 1
ATOM 4940 C CA . TYR B 2 70 ? 149.603 157.570 145.641 1.00 43.15 68 TYR B CA 1
ATOM 4941 C C . TYR B 2 70 ? 150.193 156.868 144.430 1.00 43.15 68 TYR B C 1
ATOM 4942 O O . TYR B 2 70 ? 149.647 156.867 143.326 1.00 43.15 68 TYR B O 1
ATOM 4951 N N . LEU B 2 71 ? 151.341 156.256 144.661 1.00 42.76 69 LEU B N 1
ATOM 4952 C CA . LEU B 2 71 ? 152.104 155.670 143.588 1.00 42.76 69 LEU B CA 1
ATOM 4953 C C . LEU B 2 71 ? 151.354 154.498 142.972 1.00 42.76 69 LEU B C 1
ATOM 4954 O O . LEU B 2 71 ? 150.510 153.875 143.618 1.00 42.76 69 LEU B O 1
ATOM 4959 N N . PRO B 2 72 ? 151.651 154.179 141.724 1.00 39.69 70 PRO B N 1
ATOM 4960 C CA . PRO B 2 72 ? 150.968 153.104 141.060 1.00 39.69 70 PRO B CA 1
ATOM 4961 C C . PRO B 2 72 ? 151.446 151.759 141.561 1.00 39.69 70 PRO B C 1
ATOM 4962 O O . PRO B 2 72 ? 152.507 151.660 142.192 1.00 39.69 70 PRO B O 1
ATOM 4966 N N . PRO B 2 73 ? 150.698 150.714 141.308 1.00 38.97 71 PRO B N 1
ATOM 4967 C CA . PRO B 2 73 ? 151.191 149.377 141.611 1.00 38.97 71 PRO B CA 1
ATOM 4968 C C . PRO B 2 73 ? 152.305 148.996 140.669 1.00 38.97 71 PRO B C 1
ATOM 4969 O O . PRO B 2 73 ? 152.071 148.690 139.498 1.00 38.97 71 PRO B O 1
ATOM 4973 N N . LEU B 2 74 ? 153.523 149.005 141.172 1.00 40.28 72 LEU B N 1
ATOM 4974 C CA . LEU B 2 74 ? 154.686 148.797 140.338 1.00 40.28 72 LEU B CA 1
ATOM 4975 C C . LEU B 2 74 ? 155.086 147.337 140.396 1.00 40.28 72 LEU B C 1
ATOM 4976 O O . LEU B 2 74 ? 155.310 146.786 141.477 1.00 40.28 72 LEU B O 1
ATOM 4981 N N . ARG B 2 75 ? 155.154 146.715 139.233 1.00 39.49 73 ARG B N 1
ATOM 4982 C CA . ARG B 2 75 ? 155.598 145.346 139.109 1.00 39.49 73 ARG B CA 1
ATOM 4983 C C . ARG B 2 75 ? 157.094 145.317 138.881 1.00 39.49 73 ARG B C 1
ATOM 4984 O O . ARG B 2 75 ? 157.633 146.107 138.104 1.00 39.49 73 ARG B O 1
ATOM 4992 N N . TYR B 2 76 ? 157.759 144.411 139.578 1.00 40.44 74 TYR B N 1
ATOM 4993 C CA . TYR B 2 76 ? 159.189 144.200 139.446 1.00 40.44 74 TYR B CA 1
ATOM 4994 C C . TYR B 2 76 ? 159.965 145.515 139.570 1.00 40.44 74 TYR B C 1
ATOM 4995 O O . TYR B 2 76 ? 160.869 145.784 138.781 1.00 40.44 74 TYR B O 1
ATOM 5004 N N . PRO B 2 77 ? 159.636 146.342 140.546 1.00 40.71 75 PRO B N 1
ATOM 5005 C CA . PRO B 2 77 ? 160.401 147.558 140.768 1.00 40.71 75 PRO B CA 1
ATOM 5006 C C . PRO B 2 77 ? 161.704 147.253 141.487 1.00 40.71 75 PRO B C 1
ATOM 5007 O O . PRO B 2 77 ? 162.037 146.113 141.797 1.00 40.71 75 PRO B O 1
ATOM 5011 N N . ALA B 2 78 ? 162.438 148.313 141.743 1.00 43.85 76 ALA B N 1
ATOM 5012 C CA . ALA B 2 78 ? 163.668 148.269 142.506 1.00 43.85 76 ALA B CA 1
ATOM 5013 C C . ALA B 2 78 ? 163.326 148.721 143.910 1.00 43.85 76 ALA B C 1
ATOM 5014 O O . ALA B 2 78 ? 163.100 149.907 144.153 1.00 43.85 76 ALA B O 1
ATOM 5016 N N . THR B 2 79 ? 163.271 147.766 144.825 1.00 45.65 77 THR B N 1
ATOM 5017 C CA . THR B 2 79 ? 162.846 148.002 146.188 1.00 45.65 77 THR B CA 1
ATOM 5018 C C . THR B 2 79 ? 164.034 147.847 147.118 1.00 45.65 77 THR B C 1
ATOM 5019 O O . THR B 2 79 ? 164.693 146.802 147.129 1.00 45.65 77 THR B O 1
ATOM 5023 N N . CYS B 2 80 ? 164.297 148.889 147.892 1.00 48.44 78 CYS B N 1
ATOM 5024 C CA . CYS B 2 80 ? 165.329 148.854 148.915 1.00 48.44 78 CYS B CA 1
ATOM 5025 C C . CYS B 2 80 ? 164.784 149.446 150.199 1.00 48.44 78 CYS B C 1
ATOM 5026 O O . CYS B 2 80 ? 163.871 150.270 150.156 1.00 48.44 78 CYS B O 1
ATOM 5029 N N . SER B 2 81 ? 165.345 149.034 151.329 1.00 49.27 79 SER B N 1
ATOM 5030 C CA . SER B 2 81 ? 165.155 149.787 152.555 1.00 49.27 79 SER B CA 1
ATOM 5031 C C . SER B 2 81 ? 166.309 150.762 152.750 1.00 49.27 79 SER B C 1
ATOM 5032 O O . SER B 2 81 ? 167.455 150.469 152.405 1.00 49.27 79 SER B O 1
ATOM 5035 N N . TYR B 2 82 ? 165.999 151.924 153.316 1.00 51.83 80 TYR B N 1
ATOM 5036 C CA . TYR B 2 82 ? 166.886 153.072 153.303 1.00 51.83 80 TYR B CA 1
ATOM 5037 C C . TYR B 2 82 ? 166.813 153.799 154.630 1.00 51.83 80 TYR B C 1
ATOM 5038 O O . TYR B 2 82 ? 165.729 154.005 155.176 1.00 51.83 80 TYR B O 1
ATOM 5047 N N . LYS B 2 83 ? 167.976 154.170 155.154 1.00 53.01 81 LYS B N 1
ATOM 5048 C CA . LYS B 2 83 ? 168.056 154.890 156.415 1.00 53.01 81 LYS B CA 1
ATOM 5049 C C . LYS B 2 83 ? 168.891 156.158 156.270 1.00 53.01 81 LYS B C 1
ATOM 5050 O O . LYS B 2 83 ? 168.700 156.935 155.337 1.00 53.01 81 LYS B O 1
ATOM 5056 N N . LYS B 2 90 ? 164.018 156.471 160.698 1.00 54.79 88 LYS B N 1
ATOM 5057 C CA . LYS B 2 90 ? 163.207 156.748 159.520 1.00 54.79 88 LYS B CA 1
ATOM 5058 C C . LYS B 2 90 ? 162.752 155.452 158.870 1.00 54.79 88 LYS B C 1
ATOM 5059 O O . LYS B 2 90 ? 161.576 155.098 158.912 1.00 54.79 88 LYS B O 1
ATOM 5065 N N . HIS B 2 91 ? 163.706 154.745 158.270 1.00 52.02 89 HIS B N 1
ATOM 5066 C CA . HIS B 2 91 ? 163.460 153.471 157.603 1.00 52.02 89 HIS B CA 1
ATOM 5067 C C . HIS B 2 91 ? 162.445 153.630 156.470 1.00 52.02 89 HIS B C 1
ATOM 5068 O O . HIS B 2 91 ? 161.320 153.134 156.512 1.00 52.02 89 HIS B O 1
ATOM 5075 N N . GLN B 2 92 ? 162.888 154.353 155.455 1.00 50.20 90 GLN B N 1
ATOM 5076 C CA . GLN B 2 92 ? 162.147 154.473 154.219 1.00 50.20 90 GLN B CA 1
ATOM 5077 C C . GLN B 2 92 ? 162.328 153.225 153.365 1.00 50.20 90 GLN B C 1
ATOM 5078 O O . GLN B 2 92 ? 163.179 152.375 153.622 1.00 50.20 90 GLN B O 1
ATOM 5084 N N . TYR B 2 93 ? 161.508 153.129 152.329 1.00 47.97 91 TYR B N 1
ATOM 5085 C CA . TYR B 2 93 ? 161.673 152.139 151.277 1.00 47.97 91 TYR B CA 1
ATOM 5086 C C . TYR B 2 93 ? 161.688 152.856 149.941 1.00 47.97 91 TYR B C 1
ATOM 5087 O O . TYR B 2 93 ? 160.716 153.523 149.583 1.00 47.97 91 TYR B O 1
ATOM 5096 N N . ILE B 2 94 ? 162.785 152.722 149.221 1.00 47.37 92 ILE B N 1
ATOM 5097 C CA . ILE B 2 94 ? 162.881 153.242 147.868 1.00 47.37 92 ILE B CA 1
ATOM 5098 C C . ILE B 2 94 ? 162.248 152.250 146.911 1.00 47.37 92 ILE B C 1
ATOM 5099 O O . ILE B 2 94 ? 162.477 151.040 147.007 1.00 47.37 92 ILE B O 1
ATOM 5104 N N . ILE B 2 95 ? 161.456 152.772 145.985 1.00 44.60 93 ILE B N 1
ATOM 5105 C CA . ILE B 2 95 ? 160.819 152.007 144.933 1.00 44.60 93 ILE B CA 1
ATOM 5106 C C . ILE B 2 95 ? 161.090 152.772 143.652 1.00 44.60 93 ILE B C 1
ATOM 5107 O O . ILE B 2 95 ? 160.452 153.794 143.389 1.00 44.60 93 ILE B O 1
ATOM 5112 N N . HIS B 2 96 ? 162.041 152.305 142.867 1.00 44.32 94 HIS B N 1
ATOM 5113 C CA . HIS B 2 96 ? 162.280 152.880 141.561 1.00 44.32 94 HIS B CA 1
ATOM 5114 C C . HIS B 2 96 ? 161.661 152.011 140.484 1.00 44.32 94 HIS B C 1
ATOM 5115 O O . HIS B 2 96 ? 161.613 150.787 140.593 1.00 44.32 94 HIS B O 1
ATOM 5122 N N . GLY B 2 97 ? 161.172 152.660 139.450 1.00 42.18 95 GLY B N 1
ATOM 5123 C CA . GLY B 2 97 ? 160.744 151.930 138.299 1.00 42.18 95 GLY B CA 1
ATOM 5124 C C . GLY B 2 97 ? 159.612 150.976 138.586 1.00 42.18 95 GLY B C 1
ATOM 5125 O O . GLY B 2 97 ? 158.824 151.137 139.513 1.00 42.18 95 GLY B O 1
ATOM 5126 N N . GLY B 2 98 ? 159.558 149.960 137.759 1.00 39.56 96 GLY B N 1
ATOM 5127 C CA . GLY B 2 98 ? 158.489 148.996 137.799 1.00 39.56 96 GLY B CA 1
ATOM 5128 C C . GLY B 2 98 ? 157.467 149.246 136.719 1.00 39.56 96 GLY B C 1
ATOM 5129 O O . GLY B 2 98 ? 157.331 150.353 136.192 1.00 39.56 96 GLY B O 1
ATOM 5130 N N . LYS B 2 99 ? 156.735 148.198 136.380 1.00 39.02 97 LYS B N 1
ATOM 5131 C CA . LYS B 2 99 ? 155.712 148.289 135.356 1.00 39.02 97 LYS B CA 1
ATOM 5132 C C . LYS B 2 99 ? 154.431 148.794 135.991 1.00 39.02 97 LYS B C 1
ATOM 5133 O O . LYS B 2 99 ? 153.738 148.056 136.695 1.00 39.02 97 LYS B O 1
ATOM 5139 N N . THR B 2 100 ? 154.133 150.046 135.757 1.00 38.35 98 THR B N 1
ATOM 5140 C CA . THR B 2 100 ? 152.824 150.597 136.032 1.00 38.35 98 THR B CA 1
ATOM 5141 C C . THR B 2 100 ? 151.794 149.676 135.396 1.00 38.35 98 THR B C 1
ATOM 5142 O O . THR B 2 100 ? 152.027 149.155 134.301 1.00 38.35 98 THR B O 1
ATOM 5146 N N . PRO B 2 101 ? 150.663 149.425 136.051 1.00 37.48 99 PRO B N 1
ATOM 5147 C CA . PRO B 2 101 ? 149.721 148.437 135.518 1.00 37.48 99 PRO B CA 1
ATOM 5148 C C . PRO B 2 101 ? 149.289 148.708 134.104 1.00 37.48 99 PRO B C 1
ATOM 5149 O O . PRO B 2 101 ? 148.732 147.816 133.458 1.00 37.48 99 PRO B O 1
ATOM 5153 N N . ASN B 2 102 ? 149.517 149.906 133.602 1.00 37.35 100 ASN B N 1
ATOM 5154 C CA . ASN B 2 102 ? 149.350 150.192 132.196 1.00 37.35 100 ASN B CA 1
ATOM 5155 C C . ASN B 2 102 ? 150.544 149.745 131.379 1.00 37.35 100 ASN B C 1
ATOM 5156 O O . ASN B 2 102 ? 150.680 150.148 130.220 1.00 37.35 100 ASN B O 1
ATOM 5161 N N . ASN B 2 103 ? 151.404 148.922 131.970 1.00 38.53 101 ASN B N 1
ATOM 5162 C CA . ASN B 2 103 ? 152.612 148.405 131.354 1.00 38.53 101 ASN B CA 1
ATOM 5163 C C . ASN B 2 103 ? 153.572 149.509 130.981 1.00 38.53 101 ASN B C 1
ATOM 5164 O O . ASN B 2 103 ? 154.485 149.298 130.187 1.00 38.53 101 ASN B O 1
ATOM 5169 N N . GLU B 2 104 ? 153.373 150.687 131.547 1.00 39.02 102 GLU B N 1
ATOM 5170 C CA . GLU B 2 104 ? 154.364 151.734 131.477 1.00 39.02 102 GLU B CA 1
ATOM 5171 C C . GLU B 2 104 ? 155.388 151.529 132.578 1.00 39.02 102 GLU B C 1
ATOM 5172 O O . GLU B 2 104 ? 155.128 150.880 133.591 1.00 39.02 102 GLU B O 1
ATOM 5178 N N . LEU B 2 105 ? 156.565 152.087 132.368 1.00 40.45 103 LEU B N 1
ATOM 5179 C CA . LEU B 2 105 ? 157.637 152.012 133.338 1.00 40.45 103 LEU B CA 1
ATOM 5180 C C . LEU B 2 105 ? 157.764 153.344 134.048 1.00 40.45 103 LEU B C 1
ATOM 5181 O O . LEU B 2 105 ? 157.784 154.398 133.407 1.00 40.45 103 LEU B O 1
ATOM 5186 N N . SER B 2 106 ? 157.835 153.291 135.365 1.00 42.69 104 SER B N 1
ATOM 5187 C CA . SER B 2 106 ? 157.982 154.502 136.147 1.00 42.69 104 SER B CA 1
ATOM 5188 C C . SER B 2 106 ? 159.413 155.004 136.078 1.00 42.69 104 SER B C 1
ATOM 5189 O O . SER B 2 106 ? 160.365 154.233 136.210 1.00 42.69 104 SER B O 1
ATOM 5192 N N . ASP B 2 107 ? 159.560 156.299 135.844 1.00 45.83 105 ASP B N 1
ATOM 5193 C CA . ASP B 2 107 ? 160.831 156.967 136.049 1.00 45.83 105 ASP B CA 1
ATOM 5194 C C . ASP B 2 107 ? 160.973 157.466 137.471 1.00 45.83 105 ASP B C 1
ATOM 5195 O O . ASP B 2 107 ? 162.097 157.579 137.970 1.00 45.83 105 ASP B O 1
ATOM 5200 N N . LYS B 2 108 ? 159.855 157.744 138.128 1.00 45.12 106 LYS B N 1
ATOM 5201 C CA . LYS B 2 108 ? 159.881 158.335 139.450 1.00 45.12 106 LYS B CA 1
ATOM 5202 C C . LYS B 2 108 ? 160.417 157.344 140.464 1.00 45.12 106 LYS B C 1
ATOM 5203 O O . LYS B 2 108 ? 160.335 156.127 140.288 1.00 45.12 106 LYS B O 1
ATOM 5209 N N . ILE B 2 109 ? 160.981 157.886 141.532 1.00 47.09 107 ILE B N 1
ATOM 5210 C CA . ILE B 2 109 ? 161.308 157.111 142.713 1.00 47.09 107 ILE B CA 1
ATOM 5211 C C . ILE B 2 109 ? 160.234 157.393 143.742 1.00 47.09 107 ILE B C 1
ATOM 5212 O O . ILE B 2 109 ? 159.748 158.521 143.848 1.00 47.09 107 ILE B O 1
ATOM 5217 N N . TYR B 2 110 ? 159.852 156.374 144.486 1.00 44.30 108 TYR B N 1
ATOM 5218 C CA . TYR B 2 110 ? 158.830 156.495 145.504 1.00 44.30 108 TYR B CA 1
ATOM 5219 C C . TYR B 2 110 ? 159.422 156.065 146.834 1.00 44.30 108 TYR B C 1
ATOM 5220 O O . TYR B 2 110 ? 159.846 154.919 146.991 1.00 44.30 108 TYR B O 1
ATOM 5229 N N . ILE B 2 111 ? 159.462 156.989 147.776 1.00 47.39 109 ILE B N 1
ATOM 5230 C CA . ILE B 2 111 ? 160.043 156.776 149.087 1.00 47.39 109 ILE B CA 1
ATOM 5231 C C . ILE B 2 111 ? 158.897 156.579 150.060 1.00 47.39 109 ILE B C 1
ATOM 5232 O O . ILE B 2 111 ? 158.245 157.545 150.472 1.00 47.39 109 ILE B O 1
ATOM 5237 N N . MET B 2 112 ? 158.637 155.326 150.407 1.00 47.08 110 MET B N 1
ATOM 5238 C CA . MET B 2 112 ? 157.596 154.968 151.358 1.00 47.08 110 MET B CA 1
ATOM 5239 C C . MET B 2 112 ? 158.182 155.000 152.756 1.00 47.08 110 MET B C 1
ATOM 5240 O O . MET B 2 112 ? 158.923 154.101 153.150 1.00 47.08 110 MET B O 1
ATOM 5245 N N . SER B 2 113 ? 157.871 156.049 153.493 1.00 49.43 111 SER B N 1
ATOM 5246 C CA . SER B 2 113 ? 158.169 156.112 154.907 1.00 49.43 111 SER B CA 1
ATOM 5247 C C . SER B 2 113 ? 156.979 155.535 155.662 1.00 49.43 111 SER B C 1
ATOM 5248 O O . SER B 2 113 ? 156.127 154.854 155.089 1.00 49.43 111 SER B O 1
ATOM 5251 N N . VAL B 2 114 ? 156.916 155.783 156.963 1.00 51.96 112 VAL B N 1
ATOM 5252 C CA . VAL B 2 114 ? 155.810 155.324 157.789 1.00 51.96 112 VAL B CA 1
ATOM 5253 C C . VAL B 2 114 ? 155.522 156.381 158.838 1.00 51.96 112 VAL B C 1
ATOM 5254 O O . VAL B 2 114 ? 156.446 156.935 159.440 1.00 51.96 112 VAL B O 1
ATOM 5258 N N . ALA B 2 115 ? 154.240 156.663 159.050 1.00 53.86 113 ALA B N 1
ATOM 5259 C CA . ALA B 2 115 ? 153.824 157.584 160.091 1.00 53.86 113 ALA B CA 1
ATOM 5260 C C . ALA B 2 115 ? 152.441 157.188 160.578 1.00 53.86 113 ALA B C 1
ATOM 5261 O O . ALA B 2 115 ? 151.740 156.396 159.945 1.00 53.86 113 ALA B O 1
ATOM 5263 N N . CYS B 2 116 ? 152.065 157.738 161.729 1.00 60.28 114 CYS B N 1
ATOM 5264 C CA . CYS B 2 116 ? 150.711 157.614 162.261 1.00 60.28 114 CYS B CA 1
ATOM 5265 C C . CYS B 2 116 ? 150.293 156.148 162.381 1.00 60.28 114 CYS B C 1
ATOM 5266 O O . CYS B 2 116 ? 149.364 155.679 161.721 1.00 60.28 114 CYS B O 1
ATOM 5269 N N . LYS B 2 117 ? 151.002 155.426 163.244 1.00 59.74 115 LYS B N 1
ATOM 5270 C CA . LYS B 2 117 ? 150.646 154.048 163.549 1.00 59.74 115 LYS B CA 1
ATOM 5271 C C . LYS B 2 117 ? 149.544 154.029 164.600 1.00 59.74 115 LYS B C 1
ATOM 5272 O O . LYS B 2 117 ? 149.739 154.503 165.724 1.00 59.74 115 LYS B O 1
ATOM 5278 N N . ASN B 2 118 ? 148.390 153.477 164.232 1.00 67.98 116 ASN B N 1
ATOM 5279 C CA . ASN B 2 118 ? 147.226 153.396 165.103 1.00 67.98 116 ASN B CA 1
ATOM 5280 C C . ASN B 2 118 ? 147.013 151.989 165.643 1.00 67.98 116 ASN B C 1
ATOM 5281 O O . ASN B 2 118 ? 145.911 151.666 166.099 1.00 67.98 116 ASN B O 1
ATOM 5286 N N . ASN B 2 119 ? 148.042 151.143 165.577 1.00 73.07 117 ASN B N 1
ATOM 5287 C CA . ASN B 2 119 ? 147.977 149.744 165.988 1.00 73.07 117 ASN B CA 1
ATOM 5288 C C . ASN B 2 119 ? 147.209 148.914 164.970 1.00 73.07 117 ASN B C 1
ATOM 5289 O O . ASN B 2 119 ? 147.198 147.681 165.045 1.00 73.07 117 ASN B O 1
ATOM 5294 N N . LYS B 2 120 ? 146.551 149.581 164.024 1.00 78.28 118 LYS B N 1
ATOM 5295 C CA . LYS B 2 120 ? 145.888 148.904 162.921 1.00 78.28 118 LYS B CA 1
ATOM 5296 C C . LYS B 2 120 ? 146.010 149.642 161.598 1.00 78.28 118 LYS B C 1
ATOM 5297 O O . LYS B 2 120 ? 145.681 149.058 160.560 1.00 78.28 118 LYS B O 1
ATOM 5303 N N . LYS B 2 121 ? 146.467 150.891 161.591 1.00 64.75 119 LYS B N 1
ATOM 5304 C CA . LYS B 2 121 ? 146.300 151.804 160.468 1.00 64.75 119 LYS B CA 1
ATOM 5305 C C . LYS B 2 121 ? 147.605 152.519 160.159 1.00 64.75 119 LYS B C 1
ATOM 5306 O O . LYS B 2 121 ? 147.663 153.744 160.042 1.00 64.75 119 LYS B O 1
ATOM 5312 N N . VAL B 2 122 ? 148.688 151.750 160.048 1.00 56.12 120 VAL B N 1
ATOM 5313 C CA . VAL B 2 122 ? 149.966 152.322 159.649 1.00 56.12 120 VAL B CA 1
ATOM 5314 C C . VAL B 2 122 ? 149.806 153.067 158.334 1.00 56.12 120 VAL B C 1
ATOM 5315 O O . VAL B 2 122 ? 149.184 152.570 157.388 1.00 56.12 120 VAL B O 1
ATOM 5319 N N . THR B 2 123 ? 150.368 154.270 158.272 1.00 54.05 121 THR B N 1
ATOM 5320 C CA . THR B 2 123 ? 150.288 155.125 157.101 1.00 54.05 121 THR B CA 1
ATOM 5321 C C . THR B 2 123 ? 151.679 155.459 156.589 1.00 54.05 121 THR B C 1
ATOM 5322 O O . THR B 2 123 ? 152.632 155.583 157.363 1.00 54.05 121 THR B O 1
ATOM 5326 N N . PHE B 2 124 ? 151.779 155.623 155.274 1.00 48.77 122 PHE B N 1
ATOM 5327 C CA . PHE B 2 124 ? 153.043 155.825 154.587 1.00 48.77 122 PHE B CA 1
ATOM 5328 C C . PHE B 2 124 ? 153.093 157.200 153.947 1.00 48.77 122 PHE B C 1
ATOM 5329 O O . PHE B 2 124 ? 152.111 157.645 153.349 1.00 48.77 122 PHE B O 1
ATOM 5337 N N . ARG B 2 125 ? 154.241 157.862 154.071 1.00 49.44 123 ARG B N 1
ATOM 5338 C CA . ARG B 2 125 ? 154.526 159.078 153.320 1.00 49.44 123 ARG B CA 1
ATOM 5339 C C . ARG B 2 125 ? 155.262 158.660 152.056 1.00 49.44 123 ARG B C 1
ATOM 5340 O O . ARG B 2 125 ? 156.482 158.771 151.934 1.00 49.44 123 ARG B O 1
ATOM 5348 N N . CYS B 2 126 ? 154.491 158.159 151.096 1.00 46.78 124 CYS B N 1
ATOM 5349 C CA . CYS B 2 126 ? 155.042 157.705 149.825 1.00 46.78 124 CYS B CA 1
ATOM 5350 C C . CYS B 2 126 ? 155.425 158.924 148.998 1.00 46.78 124 CYS B C 1
ATOM 5351 O O . CYS B 2 126 ? 154.816 159.252 147.981 1.00 46.78 124 CYS B O 1
ATOM 5354 N N . THR B 2 127 ? 156.474 159.598 149.449 1.00 47.59 125 THR B N 1
ATOM 5355 C CA . THR B 2 127 ? 156.987 160.752 148.732 1.00 47.59 125 THR B CA 1
ATOM 5356 C C . THR B 2 127 ? 157.416 160.343 147.333 1.00 47.59 125 THR B C 1
ATOM 5357 O O . THR B 2 127 ? 157.765 159.189 147.090 1.00 47.59 125 THR B O 1
ATOM 5361 N N . GLU B 2 128 ? 157.366 161.286 146.403 1.00 47.63 126 GLU B N 1
ATOM 5362 C CA . GLU B 2 128 ? 157.858 161.049 145.053 1.00 47.63 126 GLU B CA 1
ATOM 5363 C C . GLU B 2 128 ? 159.168 161.798 144.886 1.00 47.63 126 GLU B C 1
ATOM 5364 O O . GLU B 2 128 ? 159.180 163.018 144.697 1.00 47.63 126 GLU B O 1
ATOM 5370 N N . LYS B 2 129 ? 160.264 161.065 144.964 1.00 49.45 127 LYS B N 1
ATOM 5371 C CA . LYS B 2 129 ? 161.587 161.601 144.709 1.00 49.45 127 LYS B CA 1
ATOM 5372 C C . LYS B 2 129 ? 161.809 161.592 143.205 1.00 49.45 127 LYS B C 1
ATOM 5373 O O . LYS B 2 129 ? 161.849 160.526 142.575 1.00 49.45 127 LYS B O 1
ATOM 5379 N N . ASP B 2 130 ? 161.908 162.784 142.629 1.00 50.74 128 ASP B N 1
ATOM 5380 C CA . ASP B 2 130 ? 162.300 162.917 141.239 1.00 50.74 128 ASP B CA 1
ATOM 5381 C C . ASP B 2 130 ? 163.800 163.129 141.154 1.00 50.74 128 ASP B C 1
ATOM 5382 O O . ASP B 2 130 ? 164.415 163.701 142.056 1.00 50.74 128 ASP B O 1
ATOM 5387 N N . LEU B 2 131 ? 164.385 162.653 140.067 1.00 50.81 129 LEU B N 1
ATOM 5388 C CA . LEU B 2 131 ? 165.825 162.604 139.910 1.00 50.81 129 LEU B CA 1
ATOM 5389 C C . LEU B 2 131 ? 166.299 163.663 138.931 1.00 50.81 129 LEU B C 1
ATOM 5390 O O . LEU B 2 131 ? 165.648 163.926 137.916 1.00 50.81 129 LEU B O 1
ATOM 5395 N N . VAL B 2 132 ? 167.439 164.262 139.249 1.00 53.32 130 VAL B N 1
ATOM 5396 C CA . VAL B 2 132 ? 168.079 165.262 138.410 1.00 53.32 130 VAL B CA 1
ATOM 5397 C C . VAL B 2 132 ? 169.491 164.786 138.115 1.00 53.32 130 VAL B C 1
ATOM 5398 O O . VAL B 2 132 ? 170.256 164.470 139.033 1.00 53.32 130 VAL B O 1
ATOM 5402 N N . GLY B 2 133 ? 169.831 164.721 136.835 1.00 52.99 131 GLY B N 1
ATOM 5403 C CA . GLY B 2 133 ? 171.146 164.279 136.431 1.00 52.99 131 GLY B CA 1
ATOM 5404 C C . GLY B 2 133 ? 171.079 163.123 135.462 1.00 52.99 131 GLY B C 1
ATOM 5405 O O . GLY B 2 133 ? 170.284 163.143 134.518 1.00 52.99 131 GLY B O 1
ATOM 5406 N N . ASP B 2 134 ? 171.912 162.108 135.681 1.00 53.34 132 ASP B N 1
ATOM 5407 C CA . ASP B 2 134 ? 171.895 160.905 134.856 1.00 53.34 132 ASP B CA 1
ATOM 5408 C C . ASP B 2 134 ? 170.751 160.013 135.331 1.00 53.34 132 ASP B C 1
ATOM 5409 O O . ASP B 2 134 ? 170.934 158.903 135.830 1.00 53.34 132 ASP B O 1
ATOM 5414 N N . VAL B 2 135 ? 169.542 160.533 135.168 1.00 50.76 133 VAL B N 1
ATOM 5415 C CA . VAL B 2 135 ? 168.367 159.837 135.691 1.00 50.76 133 VAL B CA 1
ATOM 5416 C C . VAL B 2 135 ? 168.251 158.474 135.023 1.00 50.76 133 VAL B C 1
ATOM 5417 O O . VAL B 2 135 ? 168.399 158.373 133.790 1.00 50.76 133 VAL B O 1
ATOM 5421 N N . PRO B 2 136 ? 167.999 157.401 135.766 1.00 48.50 134 PRO B N 1
ATOM 5422 C CA . PRO B 2 136 ? 167.882 156.091 135.131 1.00 48.50 134 PRO B CA 1
ATOM 5423 C C . PRO B 2 136 ? 166.622 155.999 134.300 1.00 48.50 134 PRO B C 1
ATOM 5424 O O . PRO B 2 136 ? 165.537 156.387 134.737 1.00 48.50 134 PRO B O 1
ATOM 5428 N N . GLU B 2 137 ? 166.772 155.475 133.092 1.00 45.58 135 GLU B N 1
ATOM 5429 C CA . GLU B 2 137 ? 165.627 155.337 132.222 1.00 45.58 135 GLU B CA 1
ATOM 5430 C C . GLU B 2 137 ? 164.560 154.500 132.920 1.00 45.58 135 GLU B C 1
ATOM 5431 O O . GLU B 2 137 ? 164.875 153.654 133.759 1.00 45.58 135 GLU B O 1
ATOM 5437 N N . PRO B 2 138 ? 163.298 154.731 132.614 1.00 43.53 136 PRO B N 1
ATOM 5438 C CA . PRO B 2 138 ? 162.244 153.893 133.183 1.00 43.53 136 PRO B CA 1
ATOM 5439 C C . PRO B 2 138 ? 162.545 152.424 132.992 1.00 43.53 136 PRO B C 1
ATOM 5440 O O . PRO B 2 138 ? 162.750 151.970 131.864 1.00 43.53 136 PRO B O 1
ATOM 5444 N N . ARG B 2 139 ? 162.583 151.670 134.081 1.00 43.57 137 ARG B N 1
ATOM 5445 C CA . ARG B 2 139 ? 163.005 150.289 134.015 1.00 43.57 137 ARG B CA 1
ATOM 5446 C C . ARG B 2 139 ? 162.357 149.481 135.118 1.00 43.57 137 ARG B C 1
ATOM 5447 O O . ARG B 2 139 ? 161.699 150.007 136.016 1.00 43.57 137 ARG B O 1
ATOM 5455 N N . TYR B 2 140 ? 162.578 148.179 135.034 1.00 40.52 138 TYR B N 1
ATOM 5456 C CA . TYR B 2 140 ? 162.095 147.231 136.013 1.00 40.52 138 TYR B CA 1
ATOM 5457 C C . TYR B 2 140 ? 163.013 146.025 135.986 1.00 40.52 138 TYR B C 1
ATOM 5458 O O . TYR B 2 140 ? 163.817 145.851 135.070 1.00 40.52 138 TYR B O 1
ATOM 5467 N N . GLY B 2 141 ? 162.888 145.187 137.007 1.00 41.50 139 GLY B N 1
ATOM 5468 C CA . GLY B 2 141 ? 163.813 144.100 137.188 1.00 41.50 139 GLY B CA 1
ATOM 5469 C C . GLY B 2 141 ? 165.165 144.534 137.673 1.00 41.50 139 GLY B C 1
ATOM 5470 O O . GLY B 2 141 ? 166.037 143.689 137.885 1.00 41.50 139 GLY B O 1
ATOM 5471 N N . HIS B 2 142 ? 165.363 145.827 137.839 1.00 42.61 140 HIS B N 1
ATOM 5472 C CA . HIS B 2 142 ? 166.600 146.369 138.361 1.00 42.61 140 HIS B CA 1
ATOM 5473 C C . HIS B 2 142 ? 166.651 146.177 139.867 1.00 42.61 140 HIS B C 1
ATOM 5474 O O . HIS B 2 142 ? 165.794 145.529 140.472 1.00 42.61 140 HIS B O 1
ATOM 5481 N N . SER B 2 143 ? 167.676 146.748 140.486 1.00 45.97 141 SER B N 1
ATOM 5482 C CA . SER B 2 143 ? 167.931 146.528 141.898 1.00 45.97 141 SER B CA 1
ATOM 5483 C C . SER B 2 143 ? 168.531 147.808 142.455 1.00 45.97 141 SER B C 1
ATOM 5484 O O . SER B 2 143 ? 169.724 148.063 142.285 1.00 45.97 141 SER B O 1
ATOM 5487 N N . ILE B 2 144 ? 167.696 148.596 143.117 1.00 47.36 142 ILE B N 1
ATOM 5488 C CA . ILE B 2 144 ? 168.192 149.721 143.881 1.00 47.36 142 ILE B CA 1
ATOM 5489 C C . ILE B 2 144 ? 168.607 149.208 145.243 1.00 47.36 142 ILE B C 1
ATOM 5490 O O . ILE B 2 144 ? 167.950 148.339 145.829 1.00 47.36 142 ILE B O 1
ATOM 5495 N N . ASP B 2 145 ? 169.724 149.708 145.737 1.00 50.91 143 ASP B N 1
ATOM 5496 C CA . ASP B 2 145 ? 170.242 149.246 147.004 1.00 50.91 143 ASP B CA 1
ATOM 5497 C C . ASP B 2 145 ? 171.127 150.322 147.593 1.00 50.91 143 ASP B C 1
ATOM 5498 O O . ASP B 2 145 ? 171.930 150.935 146.889 1.00 50.91 143 ASP B O 1
ATOM 5503 N N . VAL B 2 146 ? 170.960 150.547 148.884 1.00 52.88 144 VAL B N 1
ATOM 5504 C CA . VAL B 2 146 ? 171.579 151.673 149.560 1.00 52.88 144 VAL B CA 1
ATOM 5505 C C . VAL B 2 146 ? 172.933 151.243 150.090 1.00 52.88 144 VAL B C 1
ATOM 5506 O O . VAL B 2 146 ? 173.063 150.192 150.725 1.00 52.88 144 VAL B O 1
ATOM 5510 N N . VAL B 2 147 ? 173.934 152.056 149.820 1.00 55.04 145 VAL B N 1
ATOM 5511 C CA . VAL B 2 147 ? 175.260 151.867 150.344 1.00 55.04 145 VAL B CA 1
ATOM 5512 C C . VAL B 2 147 ? 175.544 153.002 151.309 1.00 55.04 145 VAL B C 1
ATOM 5513 O O . VAL B 2 147 ? 175.008 154.105 151.192 1.00 55.04 145 VAL B O 1
ATOM 5517 N N . TYR B 2 148 ? 176.400 152.730 152.285 1.00 56.57 146 TYR B N 1
ATOM 5518 C CA . TYR B 2 148 ? 176.784 153.720 153.282 1.00 56.57 146 TYR B CA 1
ATOM 5519 C C . TYR B 2 148 ? 178.303 153.773 153.297 1.00 56.57 146 TYR B C 1
ATOM 5520 O O . TYR B 2 148 ? 178.960 152.919 153.898 1.00 56.57 146 TYR B O 1
ATOM 5529 N N . SER B 2 149 ? 178.849 154.771 152.618 1.00 60.51 147 SER B N 1
ATOM 5530 C CA . SER B 2 149 ? 180.281 155.005 152.558 1.00 60.51 147 SER B CA 1
ATOM 5531 C C . SER B 2 149 ? 180.587 156.366 153.157 1.00 60.51 147 SER B C 1
ATOM 5532 O O . SER B 2 149 ? 179.971 157.368 152.782 1.00 60.51 147 SER B O 1
ATOM 5535 N N . ARG B 2 150 ? 181.535 156.394 154.089 1.00 63.88 148 ARG B N 1
ATOM 5536 C CA . ARG B 2 150 ? 181.972 157.634 154.716 1.00 63.88 148 ARG B CA 1
ATOM 5537 C C . ARG B 2 150 ? 180.820 158.329 155.431 1.00 63.88 148 ARG B C 1
ATOM 5538 O O . ARG B 2 150 ? 180.762 159.558 155.495 1.00 63.88 148 ARG B O 1
ATOM 5546 N N . GLY B 2 151 ? 179.887 157.542 155.965 1.00 62.88 149 GLY B N 1
ATOM 5547 C CA . GLY B 2 151 ? 178.729 158.067 156.649 1.00 62.88 149 GLY B CA 1
ATOM 5548 C C . GLY B 2 151 ? 177.653 158.610 155.742 1.00 62.88 149 GLY B C 1
ATOM 5549 O O . GLY B 2 151 ? 176.493 158.697 156.162 1.00 62.88 149 GLY B O 1
ATOM 5550 N N . LYS B 2 152 ? 177.998 158.982 154.517 1.00 61.29 150 LYS B N 1
ATOM 5551 C CA . LYS B 2 152 ? 177.022 159.400 153.524 1.00 61.29 150 LYS B CA 1
ATOM 5552 C C . LYS B 2 152 ? 176.279 158.165 153.021 1.00 61.29 150 LYS B C 1
ATOM 5553 O O . LYS B 2 152 ? 176.472 157.051 153.514 1.00 61.29 150 LYS B O 1
ATOM 5559 N N . SER B 2 153 ? 175.415 158.345 152.029 1.00 57.20 151 SER B N 1
ATOM 5560 C CA . SER B 2 153 ? 174.618 157.242 151.521 1.00 57.20 151 SER B CA 1
ATOM 5561 C C . SER B 2 153 ? 174.234 157.504 150.075 1.00 57.20 151 SER B C 1
ATOM 5562 O O . SER B 2 153 ? 174.099 158.652 149.647 1.00 57.20 151 SER B O 1
ATOM 5565 N N . MET B 2 154 ? 174.051 156.415 149.335 1.00 55.49 152 MET B N 1
ATOM 5566 C CA . MET B 2 154 ? 173.632 156.460 147.947 1.00 55.49 152 MET B CA 1
ATOM 5567 C C . MET B 2 154 ? 172.902 155.172 147.621 1.00 55.49 152 MET B C 1
ATOM 5568 O O . MET B 2 154 ? 173.106 154.138 148.258 1.00 55.49 152 MET B O 1
ATOM 5573 N N . GLY B 2 155 ? 172.044 155.243 146.613 1.00 51.87 153 GLY B N 1
ATOM 5574 C CA . GLY B 2 155 ? 171.351 154.070 146.135 1.00 51.87 153 GLY B CA 1
ATOM 5575 C C . GLY B 2 155 ? 171.924 153.566 144.835 1.00 51.87 153 GLY B C 1
ATOM 5576 O O . GLY B 2 155 ? 171.942 154.289 143.844 1.00 51.87 153 GLY B O 1
ATOM 5577 N N . VAL B 2 156 ? 172.409 152.332 144.822 1.00 51.31 154 VAL B N 1
ATOM 5578 C CA . VAL B 2 156 ? 173.045 151.770 143.641 1.00 51.31 154 VAL B CA 1
ATOM 5579 C C . VAL B 2 156 ? 171.966 151.107 142.799 1.00 51.31 154 VAL B C 1
ATOM 5580 O O . VAL B 2 156 ? 171.670 149.924 142.957 1.00 51.31 154 VAL B O 1
ATOM 5584 N N . LEU B 2 157 ? 171.379 151.877 141.899 1.00 47.30 155 LEU B N 1
ATOM 5585 C CA . LEU B 2 157 ? 170.456 151.346 140.919 1.00 47.30 155 LEU B CA 1
ATOM 5586 C C . LEU B 2 157 ? 171.252 150.738 139.783 1.00 47.30 155 LEU B C 1
ATOM 5587 O O . LEU B 2 157 ? 172.075 151.414 139.164 1.00 47.30 155 LEU B O 1
ATOM 5592 N N . PHE B 2 158 ? 171.011 149.469 139.508 1.00 47.53 156 PHE B N 1
ATOM 5593 C CA . PHE B 2 158 ? 171.752 148.799 138.4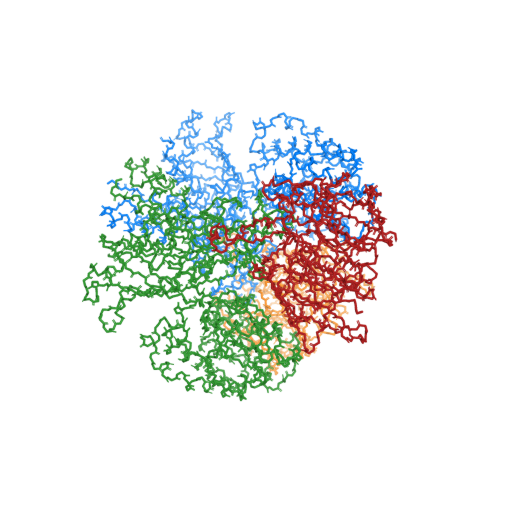63 1.00 47.53 156 PHE B CA 1
ATOM 5594 C C . PHE B 2 158 ? 170.821 147.972 137.602 1.00 47.53 156 PHE B C 1
ATOM 5595 O O . PHE B 2 158 ? 169.896 147.330 138.100 1.00 47.53 156 PHE B O 1
ATOM 5603 N N . GLY B 2 159 ? 171.084 148.000 136.304 1.00 45.66 157 GLY B N 1
ATOM 5604 C CA . GLY B 2 159 ? 170.466 147.062 135.410 1.00 45.66 157 GLY B CA 1
ATOM 5605 C C . GLY B 2 159 ? 168.989 147.315 135.245 1.00 45.66 157 GLY B C 1
ATOM 5606 O O . GLY B 2 159 ? 168.484 148.419 135.445 1.00 45.66 157 GLY B O 1
ATOM 5607 N N . GLY B 2 160 ? 168.296 146.265 134.869 1.00 42.71 158 GLY B N 1
ATOM 5608 C CA . GLY B 2 160 ? 166.869 146.326 134.702 1.00 42.71 158 GLY B CA 1
ATOM 5609 C C . GLY B 2 160 ? 166.454 146.392 133.253 1.00 42.71 158 GLY B C 1
ATOM 5610 O O . GLY B 2 160 ? 167.083 147.051 132.421 1.00 42.71 158 GLY B O 1
ATOM 5611 N N . ARG B 2 161 ? 165.373 145.695 132.944 1.00 42.53 159 ARG B N 1
ATOM 5612 C CA . ARG B 2 161 ? 164.753 145.821 131.645 1.00 42.53 159 ARG B CA 1
ATOM 5613 C C . ARG B 2 161 ? 164.118 147.190 131.496 1.00 42.53 159 ARG B C 1
ATOM 5614 O O . ARG B 2 161 ? 163.642 147.793 132.458 1.00 42.53 159 ARG B O 1
ATOM 5622 N N . SER B 2 162 ? 164.123 147.680 130.269 1.00 41.86 160 SER B N 1
ATOM 5623 C CA . SER B 2 162 ? 163.397 148.875 129.908 1.00 41.86 160 SER B CA 1
ATOM 5624 C C . SER B 2 162 ? 162.866 148.694 128.506 1.00 41.86 160 SER B C 1
ATOM 5625 O O . SER B 2 162 ? 163.456 147.999 127.682 1.00 41.86 160 SER B O 1
ATOM 5628 N N . TYR B 2 163 ? 161.745 149.330 128.236 1.00 39.05 161 TYR B N 1
ATOM 5629 C CA . TYR B 2 163 ? 161.253 149.329 126.881 1.00 39.05 161 TYR B CA 1
ATOM 5630 C C . TYR B 2 163 ? 162.265 149.996 125.968 1.00 39.05 161 TYR B C 1
ATOM 5631 O O . TYR B 2 163 ? 163.041 150.861 126.378 1.00 39.05 161 TYR B O 1
ATOM 5640 N N . MET B 2 164 ? 162.270 149.562 124.717 1.00 40.75 162 MET B N 1
ATOM 5641 C CA . MET B 2 164 ? 163.164 150.164 123.756 1.00 40.75 162 MET B CA 1
ATOM 5642 C C . MET B 2 164 ? 162.929 151.670 123.737 1.00 40.75 162 MET B C 1
ATOM 5643 O O . MET B 2 164 ? 161.812 152.134 123.975 1.00 40.75 162 MET B O 1
ATOM 5648 N N . PRO B 2 165 ? 163.964 152.461 123.486 1.00 41.19 163 PRO B N 1
ATOM 5649 C CA . PRO B 2 165 ? 163.771 153.909 123.453 1.00 41.19 163 PRO B CA 1
ATOM 5650 C C . PRO B 2 165 ? 162.759 154.304 122.392 1.00 41.19 163 PRO B C 1
ATOM 5651 O O . PRO B 2 165 ? 162.659 153.681 121.332 1.00 41.19 163 PRO B O 1
ATOM 5655 N N . SER B 2 166 ? 162.000 155.358 122.690 1.00 41.45 164 SER B N 1
ATOM 5656 C CA . SER B 2 166 ? 161.020 155.852 121.734 1.00 41.45 164 SER B CA 1
ATOM 5657 C C . SER B 2 166 ? 161.647 156.159 120.385 1.00 41.45 164 SER B C 1
ATOM 5658 O O . SER B 2 166 ? 160.937 156.211 119.376 1.00 41.45 164 SER B O 1
ATOM 5661 N N . THR B 2 167 ? 162.960 156.364 120.346 1.00 42.66 165 THR B N 1
ATOM 5662 C CA . THR B 2 167 ? 163.660 156.510 119.081 1.00 42.66 165 THR B CA 1
ATOM 5663 C C . THR B 2 167 ? 163.723 155.201 118.316 1.00 42.66 165 THR B C 1
ATOM 5664 O O . THR B 2 167 ? 163.984 155.209 117.109 1.00 42.66 165 THR B O 1
ATOM 5668 N N . GLN B 2 168 ? 163.500 154.084 118.998 1.00 41.88 166 GLN B N 1
ATOM 5669 C CA . GLN B 2 168 ? 163.644 152.767 118.404 1.00 41.88 166 GLN B CA 1
ATOM 5670 C C . GLN B 2 168 ? 162.523 151.829 118.812 1.00 41.88 166 GLN B C 1
ATOM 5671 O O . GLN B 2 168 ? 162.520 150.673 118.382 1.00 41.88 166 GLN B O 1
ATOM 5677 N N . ARG B 2 169 ? 161.583 152.287 119.628 1.00 38.48 167 ARG B N 1
ATOM 5678 C CA . ARG B 2 169 ? 160.448 151.478 120.044 1.00 38.48 167 ARG B CA 1
ATOM 5679 C C . ARG B 2 169 ? 159.423 151.442 118.927 1.00 38.48 167 ARG B C 1
ATOM 5680 O O . ARG B 2 169 ? 158.927 152.486 118.496 1.00 38.48 167 ARG B O 1
ATOM 5688 N N . THR B 2 170 ? 159.102 150.245 118.464 1.00 38.23 168 THR B N 1
ATOM 5689 C CA . THR B 2 170 ? 158.078 150.048 117.457 1.00 38.23 168 THR B CA 1
ATOM 5690 C C . THR B 2 170 ? 156.890 149.334 118.078 1.00 38.23 168 THR B C 1
ATOM 5691 O O . THR B 2 170 ? 157.037 148.516 118.985 1.00 38.23 168 THR B O 1
ATOM 5695 N N . THR B 2 171 ? 155.704 149.660 117.578 1.00 37.62 169 THR B N 1
ATOM 5696 C CA . THR B 2 171 ? 154.480 149.128 118.146 1.00 37.62 169 THR B CA 1
ATOM 5697 C C . THR B 2 171 ? 154.314 147.640 117.911 1.00 37.62 169 THR B C 1
ATOM 5698 O O . THR B 2 171 ? 153.466 147.020 118.557 1.00 37.62 169 THR B O 1
ATOM 5702 N N . GLU B 2 172 ? 155.075 147.061 116.996 1.00 38.45 170 GLU B N 1
ATOM 5703 C CA . GLU B 2 172 ? 155.068 145.621 116.830 1.00 38.45 170 GLU B CA 1
ATOM 5704 C C . GLU B 2 172 ? 155.920 144.934 117.879 1.00 38.45 170 GLU B C 1
ATOM 5705 O O . GLU B 2 172 ? 155.693 143.758 118.173 1.00 38.45 170 GLU B O 1
ATOM 5711 N N . LYS B 2 173 ? 156.879 145.653 118.452 1.00 37.82 171 LYS B N 1
ATOM 5712 C CA . LYS B 2 173 ? 157.676 145.180 119.568 1.00 37.82 171 LYS B CA 1
ATOM 5713 C C . LYS B 2 173 ? 157.624 146.226 120.669 1.00 37.82 171 LYS B C 1
ATOM 5714 O O . LYS B 2 173 ? 158.646 146.599 121.250 1.00 37.82 171 LYS B O 1
ATOM 5720 N N . TRP B 2 174 ? 156.415 146.706 120.937 1.00 37.08 172 TRP B N 1
ATOM 5721 C CA . TRP B 2 174 ? 156.197 147.768 121.907 1.00 37.08 172 TRP B CA 1
ATOM 5722 C C . TRP B 2 174 ? 156.605 147.334 123.300 1.00 37.08 172 TRP B C 1
ATOM 5723 O O . TRP B 2 174 ? 157.259 148.088 124.028 1.00 37.08 172 TRP B O 1
ATOM 5734 N N . ASN B 2 175 ? 156.215 146.133 123.688 1.00 38.18 173 ASN B N 1
ATOM 5735 C CA . ASN B 2 175 ? 156.506 145.598 125.000 1.00 38.18 173 ASN B CA 1
ATOM 5736 C C . ASN B 2 175 ? 157.815 144.839 125.034 1.00 38.18 173 ASN B C 1
ATOM 5737 O O . ASN B 2 175 ? 158.135 144.225 126.055 1.00 38.18 173 ASN B O 1
ATOM 5742 N N . SER B 2 176 ? 158.570 144.864 123.946 1.00 39.19 174 SER B N 1
ATOM 5743 C CA . SER B 2 176 ? 159.880 144.244 123.926 1.00 39.19 174 SER B CA 1
ATOM 5744 C C . SER B 2 176 ? 160.810 145.039 124.817 1.00 39.19 174 SER B C 1
ATOM 5745 O O . SER B 2 176 ? 160.905 146.263 124.693 1.00 39.19 174 SER B O 1
ATOM 5748 N N . VAL B 2 177 ? 161.483 144.353 125.705 1.00 40.80 175 VAL B N 1
ATOM 5749 C CA . VAL B 2 177 ? 162.332 144.988 126.692 1.00 40.80 175 VAL B CA 1
ATOM 5750 C C . VAL B 2 177 ? 163.778 144.655 126.396 1.00 40.80 175 VAL B C 1
ATOM 5751 O O . VAL B 2 177 ? 164.128 143.535 126.015 1.00 40.80 175 VAL B O 1
ATOM 5755 N N . ALA B 2 178 ? 164.621 145.659 126.561 1.00 41.80 176 ALA B N 1
ATOM 5756 C CA . ALA B 2 178 ? 166.058 145.537 126.460 1.00 41.80 176 ALA B CA 1
ATOM 5757 C C . ALA B 2 178 ? 166.631 145.733 127.848 1.00 41.80 176 ALA B C 1
ATOM 5758 O O . ALA B 2 178 ? 166.223 146.650 128.563 1.00 41.80 176 ALA B O 1
ATOM 5760 N N . ASP B 2 179 ? 167.554 144.869 128.237 1.00 44.27 177 ASP B N 1
ATOM 5761 C CA . ASP B 2 179 ? 168.240 145.078 129.493 1.00 44.27 177 ASP B CA 1
ATOM 5762 C C . ASP B 2 179 ? 168.956 146.413 129.447 1.00 44.27 177 ASP B C 1
ATOM 5763 O O . ASP B 2 179 ? 169.835 146.632 128.612 1.00 44.27 177 ASP B O 1
ATOM 5768 N N . CYS B 2 180 ? 168.551 147.313 130.333 1.00 45.09 178 CYS B N 1
ATOM 5769 C CA . CYS B 2 180 ? 169.129 148.641 130.364 1.00 45.09 178 CYS B CA 1
ATOM 5770 C C . CYS B 2 180 ? 170.642 148.559 130.272 1.00 45.09 178 CYS B C 1
ATOM 5771 O O . CYS B 2 180 ? 171.261 147.581 130.696 1.00 45.09 178 CYS B O 1
ATOM 5774 N N . LEU B 2 181 ? 171.232 149.585 129.685 1.00 49.47 179 LEU B N 1
ATOM 5775 C CA . LEU B 2 181 ? 172.677 149.654 129.620 1.00 49.47 179 LEU B CA 1
ATOM 5776 C C . LEU B 2 181 ? 173.248 149.398 131.008 1.00 49.47 179 LEU B C 1
ATOM 5777 O O . LEU B 2 181 ? 172.770 149.989 131.985 1.00 49.47 179 LEU B O 1
ATOM 5782 N N . PRO B 2 182 ? 174.238 148.542 131.144 1.00 50.23 180 PRO B N 1
ATOM 5783 C CA . PRO B 2 182 ? 174.707 148.220 132.489 1.00 50.23 180 PRO B CA 1
ATOM 5784 C C . PRO B 2 182 ? 175.431 149.399 133.097 1.00 50.23 180 PRO B C 1
ATOM 5785 O O . PRO B 2 182 ? 176.610 149.648 132.834 1.00 50.23 180 PRO B O 1
ATOM 5789 N N . HIS B 2 183 ? 174.706 150.115 133.942 1.00 51.43 181 HIS B N 1
ATOM 5790 C CA . HIS B 2 183 ? 175.166 151.345 134.553 1.00 51.43 181 HIS B CA 1
ATOM 5791 C C . HIS B 2 183 ? 174.741 151.318 136.004 1.00 51.43 181 HIS B C 1
ATOM 5792 O O . HIS B 2 183 ? 173.663 150.818 136.330 1.00 51.43 181 HIS B O 1
ATOM 5799 N N . VAL B 2 184 ? 175.589 151.847 136.869 1.00 52.58 182 VAL B N 1
ATOM 5800 C CA . VAL B 2 184 ? 175.306 151.897 138.293 1.00 52.58 182 VAL B CA 1
ATOM 5801 C C . VAL B 2 184 ? 175.017 153.356 138.609 1.00 52.58 182 VAL B C 1
ATOM 5802 O O . VAL B 2 184 ? 175.912 154.170 138.822 1.00 52.58 182 VAL B O 1
ATOM 5806 N N . PHE B 2 185 ? 173.739 153.686 138.618 1.00 49.79 183 PHE B N 1
ATOM 5807 C CA . PHE B 2 185 ? 173.301 155.008 139.012 1.00 49.79 183 PHE B CA 1
ATOM 5808 C C . PHE B 2 185 ? 173.366 155.109 140.525 1.00 49.79 183 PHE B C 1
ATOM 5809 O O . PHE B 2 185 ? 172.625 154.424 141.234 1.00 49.79 183 PHE B O 1
ATOM 5817 N N . LEU B 2 186 ? 174.289 155.917 141.020 1.00 53.83 184 LEU B N 1
ATOM 5818 C CA . LEU B 2 186 ? 174.267 156.340 142.410 1.00 53.83 184 L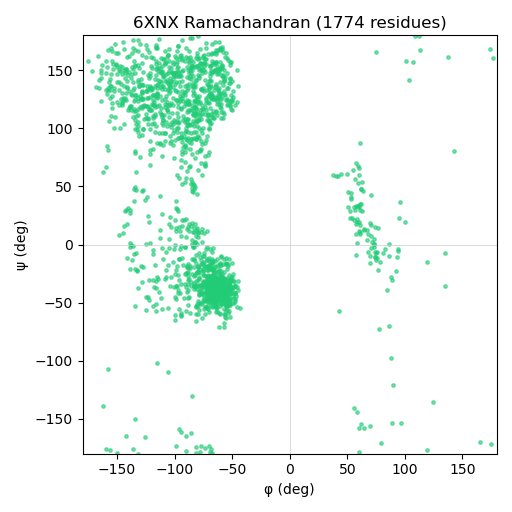EU B CA 1
ATOM 5819 C C . LEU B 2 186 ? 173.193 157.397 142.551 1.00 53.83 184 LEU B C 1
ATOM 5820 O O . LEU B 2 186 ? 173.291 158.485 141.985 1.00 53.83 184 LEU B O 1
ATOM 5825 N N . ILE B 2 187 ? 172.152 157.067 143.289 1.00 51.09 185 ILE B N 1
ATOM 5826 C CA . ILE B 2 187 ? 171.005 157.932 143.462 1.00 51.09 185 ILE B CA 1
ATOM 5827 C C . ILE B 2 187 ? 171.087 158.537 144.850 1.00 51.09 185 ILE B C 1
ATOM 5828 O O . ILE B 2 187 ? 170.922 157.840 145.858 1.00 51.09 185 ILE B O 1
ATOM 5833 N N . ASP B 2 188 ? 171.373 159.831 144.889 1.00 55.00 186 ASP B N 1
ATOM 5834 C CA . ASP B 2 188 ? 171.433 160.608 146.117 1.00 55.00 186 ASP B CA 1
ATOM 5835 C C . ASP B 2 188 ? 170.009 160.988 146.474 1.00 55.00 186 ASP B C 1
ATOM 5836 O O . ASP B 2 188 ? 169.444 161.946 145.944 1.00 55.00 186 ASP B O 1
ATOM 5841 N N . PHE B 2 189 ? 169.407 160.198 147.359 1.00 51.94 187 PHE B N 1
ATOM 5842 C CA . PHE B 2 189 ? 168.124 160.585 147.921 1.00 51.94 187 PHE B CA 1
ATOM 5843 C C . PHE B 2 189 ? 168.266 161.802 148.816 1.00 51.94 187 PHE B C 1
ATOM 5844 O O . PHE B 2 189 ? 167.284 162.515 149.045 1.00 51.94 187 PHE B O 1
ATOM 5852 N N . GLU B 2 190 ? 169.475 162.056 149.319 1.00 56.48 188 GLU B N 1
ATOM 5853 C CA . GLU B 2 190 ? 169.729 163.291 150.049 1.00 56.48 188 GLU B CA 1
ATOM 5854 C C . GLU B 2 190 ? 169.337 164.504 149.221 1.00 56.48 188 GLU B C 1
ATOM 5855 O O . GLU B 2 190 ? 168.911 165.524 149.774 1.00 56.48 188 GLU B O 1
ATOM 5861 N N . PHE B 2 191 ? 169.467 164.409 147.898 1.00 56.44 189 PHE B N 1
ATOM 5862 C CA . PHE B 2 191 ? 169.083 165.472 146.986 1.00 56.44 189 PHE B CA 1
ATOM 5863 C C . PHE B 2 191 ? 168.320 164.967 145.772 1.00 56.44 189 PHE B C 1
ATOM 5864 O O . PHE B 2 191 ? 167.911 165.779 144.936 1.00 56.44 189 PHE B O 1
ATOM 5872 N N . GLY B 2 192 ? 168.113 163.661 145.647 1.00 53.74 190 GLY B N 1
ATOM 5873 C CA . GLY B 2 192 ? 167.465 163.122 144.470 1.00 53.74 190 GLY B CA 1
ATOM 5874 C C . GLY B 2 192 ? 168.262 163.366 143.208 1.00 53.74 190 GLY B C 1
ATOM 5875 O O . GLY B 2 192 ? 167.743 163.920 142.236 1.00 53.74 190 GLY B O 1
ATOM 5876 N N . CYS B 2 193 ? 169.527 162.957 143.213 1.00 54.93 191 CYS B N 1
ATOM 5877 C CA . CYS B 2 193 ? 170.433 163.195 142.100 1.00 54.93 191 CYS B CA 1
ATOM 5878 C C . CYS B 2 193 ? 171.022 161.874 141.644 1.00 54.93 191 CYS B C 1
ATOM 5879 O O . CYS B 2 193 ? 171.694 161.195 142.420 1.00 54.93 191 CYS B O 1
ATOM 5882 N N . ALA B 2 194 ? 170.776 161.513 140.393 1.00 52.69 192 ALA B N 1
ATOM 5883 C CA . ALA B 2 194 ? 171.256 160.255 139.843 1.00 52.69 192 ALA B CA 1
ATOM 5884 C C . ALA B 2 194 ? 172.530 160.492 139.050 1.00 52.69 192 ALA B C 1
ATOM 5885 O O . ALA B 2 194 ? 172.552 161.304 138.120 1.00 52.69 192 ALA B O 1
ATOM 5887 N N . THR B 2 195 ? 173.583 159.775 139.421 1.00 53.95 193 THR B N 1
ATOM 5888 C CA . THR B 2 195 ? 174.886 159.861 138.779 1.00 53.95 193 THR B CA 1
ATOM 5889 C C . THR B 2 195 ? 175.186 158.499 138.179 1.00 53.95 193 THR B C 1
ATOM 5890 O O . THR B 2 195 ? 175.383 157.528 138.912 1.00 53.95 193 THR B O 1
ATOM 5894 N N . SER B 2 196 ? 175.214 158.424 136.858 1.00 53.51 194 SER B N 1
ATOM 5895 C CA . SER B 2 196 ? 175.463 157.160 136.196 1.00 53.51 194 SER B CA 1
ATOM 5896 C C . SER B 2 196 ? 176.956 156.917 136.081 1.00 53.51 194 SER B C 1
ATOM 5897 O O . SER B 2 196 ? 177.761 157.851 136.045 1.00 53.51 194 SER B O 1
ATOM 5900 N N . TYR B 2 197 ? 177.322 155.644 136.015 1.00 54.93 195 TYR B N 1
ATOM 5901 C CA . TYR B 2 197 ? 178.719 155.247 135.970 1.00 54.93 195 TYR B CA 1
ATOM 5902 C C . TYR B 2 197 ? 178.856 154.062 135.037 1.00 54.93 195 TYR B C 1
ATOM 5903 O O . TYR B 2 197 ? 178.181 153.046 135.216 1.00 54.93 195 TYR B O 1
ATOM 5912 N N . ILE B 2 198 ? 179.718 154.204 134.040 1.00 54.55 196 ILE B N 1
ATOM 5913 C CA . ILE B 2 198 ? 180.010 153.119 133.117 1.00 54.55 196 ILE B CA 1
ATOM 5914 C C . ILE B 2 198 ? 181.142 152.291 133.701 1.00 54.55 196 ILE B C 1
ATOM 5915 O O . ILE B 2 198 ? 182.236 152.805 133.953 1.00 54.55 196 ILE B O 1
ATOM 5920 N N . LEU B 2 199 ? 180.881 151.009 133.918 1.00 54.82 197 LEU B N 1
ATOM 5921 C CA . LEU B 2 199 ? 181.871 150.098 134.464 1.00 54.82 197 LEU B CA 1
ATOM 5922 C C . LEU B 2 199 ? 182.151 149.000 133.451 1.00 54.82 197 LEU B C 1
ATOM 5923 O O . LEU B 2 199 ? 181.227 148.255 133.083 1.00 54.82 197 LEU B O 1
ATOM 5928 N N . PRO B 2 200 ? 183.387 148.850 132.976 1.00 55.39 198 PRO B N 1
ATOM 5929 C CA . PRO B 2 200 ? 183.657 147.822 131.965 1.00 55.39 198 PRO B CA 1
ATOM 5930 C C . PRO B 2 200 ? 183.376 146.419 132.446 1.00 55.39 198 PRO B C 1
ATOM 5931 O O . PRO B 2 200 ? 183.038 145.556 131.630 1.00 55.39 198 PRO B O 1
ATOM 5935 N N . GLU B 2 201 ? 183.505 146.158 133.744 1.00 55.37 199 GLU B N 1
ATOM 5936 C CA . GLU B 2 201 ? 183.200 144.827 134.248 1.00 55.37 199 GLU B CA 1
ATOM 5937 C C . GLU B 2 201 ? 181.756 144.451 133.966 1.00 55.37 199 GLU B C 1
ATOM 5938 O O . GLU B 2 201 ? 181.446 143.270 133.780 1.00 55.37 199 GLU B O 1
ATOM 5944 N N . LEU B 2 202 ? 180.868 145.438 133.925 1.00 53.36 200 LEU B N 1
ATOM 5945 C CA . LEU B 2 202 ? 179.459 145.216 133.624 1.00 53.36 200 LEU B CA 1
ATOM 5946 C C . LEU B 2 202 ? 179.258 145.424 132.132 1.00 53.36 200 LEU B C 1
ATOM 5947 O O . LEU B 2 202 ? 178.821 146.480 131.678 1.00 53.36 200 LEU B O 1
ATOM 5952 N N . GLN B 2 203 ? 179.591 144.398 131.359 1.00 54.34 201 GLN B N 1
ATOM 5953 C CA . GLN B 2 203 ? 179.442 144.451 129.914 1.00 54.34 201 GLN B CA 1
ATOM 5954 C C . GLN B 2 203 ? 178.027 144.123 129.477 1.00 54.34 201 GLN B C 1
ATOM 5955 O O . GLN B 2 203 ? 177.538 144.668 128.482 1.00 54.34 201 GLN B O 1
ATOM 5961 N N . ASP B 2 204 ? 177.364 143.241 130.208 1.00 51.46 202 ASP B N 1
ATOM 5962 C CA . ASP B 2 204 ? 176.038 142.771 129.855 1.00 51.46 202 ASP B CA 1
ATOM 5963 C C . ASP B 2 204 ? 175.013 143.427 130.763 1.00 51.46 202 ASP B C 1
ATOM 5964 O O . ASP B 2 204 ? 175.204 143.508 131.979 1.00 51.46 202 ASP B O 1
ATOM 5969 N N . GLY B 2 205 ? 173.928 143.902 130.162 1.00 47.58 203 GLY B N 1
ATOM 5970 C CA . GLY B 2 205 ? 172.858 144.484 130.943 1.00 47.58 203 GLY B CA 1
ATOM 5971 C C . GLY B 2 205 ? 172.123 143.410 131.702 1.00 47.58 203 GLY B C 1
ATOM 5972 O O . GLY B 2 205 ? 171.612 142.449 131.117 1.00 47.58 203 GLY B O 1
ATOM 5973 N N . LEU B 2 206 ? 172.075 143.560 133.012 1.00 46.92 204 LEU B N 1
ATOM 5974 C CA . LEU B 2 206 ? 171.450 142.592 133.888 1.00 46.92 204 LEU B CA 1
ATOM 5975 C C . LEU B 2 206 ? 170.073 143.059 134.309 1.00 46.92 204 LEU B C 1
ATOM 5976 O O . LEU B 2 206 ? 169.773 144.254 134.351 1.00 46.92 204 LEU B O 1
ATOM 5981 N N . SER B 2 207 ? 169.245 142.083 134.648 1.00 43.71 205 SER B N 1
ATOM 5982 C CA . SER B 2 207 ? 167.934 142.353 135.193 1.00 43.71 205 SER B CA 1
ATOM 5983 C C . SER B 2 207 ? 167.487 141.180 136.035 1.00 43.71 205 SER B C 1
ATOM 5984 O O . SER B 2 207 ? 167.956 140.055 135.862 1.00 43.71 205 SER B O 1
ATOM 5987 N N . PHE B 2 208 ? 166.554 141.461 136.934 1.00 42.94 206 PHE B N 1
ATOM 5988 C CA . PHE B 2 208 ? 166.013 140.451 137.824 1.00 42.94 206 PHE B CA 1
ATOM 5989 C C . PHE B 2 208 ? 167.122 139.802 138.620 1.00 42.94 206 PHE B C 1
ATOM 5990 O O . PHE B 2 208 ? 167.043 138.634 139.003 1.00 42.94 206 PHE B O 1
ATOM 5998 N N . HIS B 2 209 ? 168.160 140.582 138.856 1.00 45.51 207 HIS B N 1
ATOM 5999 C CA . HIS B 2 209 ? 169.276 140.149 139.658 1.00 45.51 207 HIS B CA 1
ATOM 6000 C C . HIS B 2 209 ? 168.995 140.382 141.125 1.00 45.51 207 HIS B C 1
ATOM 6001 O O . HIS B 2 209 ? 168.209 141.256 141.497 1.00 45.51 207 HIS B O 1
ATOM 6008 N N . VAL B 2 210 ? 169.633 139.570 141.958 1.00 48.66 208 VAL B N 1
ATOM 6009 C CA . VAL B 2 210 ? 169.700 139.877 143.370 1.00 48.66 208 VAL B CA 1
ATOM 6010 C C . VAL B 2 210 ? 170.743 140.953 143.584 1.00 48.66 208 VAL B C 1
ATOM 6011 O O . VAL B 2 210 ? 171.724 141.059 142.840 1.00 48.66 208 VAL B O 1
ATOM 6015 N N . SER B 2 211 ? 170.530 141.763 144.605 1.00 49.56 209 SER B N 1
ATOM 6016 C CA . SER B 2 211 ? 171.444 142.836 144.960 1.00 49.56 209 SER B CA 1
ATOM 6017 C C . SER B 2 211 ? 171.531 142.880 146.473 1.00 49.56 209 SER B C 1
ATOM 6018 O O . SER B 2 211 ? 170.536 143.154 147.149 1.00 49.56 209 SER B O 1
ATOM 6021 N N . ILE B 2 212 ? 172.713 142.599 146.997 1.00 52.02 210 ILE B N 1
ATOM 6022 C CA . ILE B 2 212 ? 172.942 142.520 148.429 1.00 52.02 210 ILE B CA 1
ATOM 6023 C C . ILE B 2 212 ? 173.806 143.695 148.836 1.00 52.02 210 ILE B C 1
ATOM 6024 O O . ILE B 2 212 ? 174.985 143.756 148.483 1.00 52.02 210 ILE B O 1
ATOM 6029 N N . ALA B 2 213 ? 173.227 144.618 149.582 1.00 53.87 211 ALA B N 1
ATOM 6030 C CA . ALA B 2 213 ? 173.897 145.858 149.931 1.00 53.87 211 ALA B CA 1
ATOM 6031 C C . ALA B 2 213 ? 174.432 145.763 151.349 1.00 53.87 211 ALA B C 1
ATOM 6032 O O . ALA B 2 213 ? 173.711 146.003 152.319 1.00 53.87 211 ALA B O 1
ATOM 6034 N N . ARG B 2 214 ? 175.700 145.406 151.460 1.00 57.12 212 ARG B N 1
ATOM 6035 C CA . ARG B 2 214 ? 176.438 145.622 152.690 1.00 57.12 212 ARG B CA 1
ATOM 6036 C C . ARG B 2 214 ? 176.987 147.042 152.671 1.00 57.12 212 ARG B C 1
ATOM 6037 O O . ARG B 2 214 ? 176.827 147.787 151.702 1.00 57.12 212 ARG B O 1
ATOM 6045 N N . ASN B 2 215 ? 177.652 147.432 153.747 1.00 58.66 213 ASN B N 1
ATOM 6046 C CA . ASN B 2 215 ? 178.209 148.770 153.823 1.00 58.66 213 ASN B CA 1
ATOM 6047 C C . ASN B 2 215 ? 179.199 149.003 152.693 1.00 58.66 213 ASN B C 1
ATOM 6048 O O . ASN B 2 215 ? 180.091 148.187 152.447 1.00 58.66 213 ASN B O 1
ATOM 6053 N N . ASP B 2 216 ? 179.032 150.125 151.999 1.00 57.78 214 ASP B N 1
ATOM 6054 C CA . ASP B 2 216 ? 179.965 150.632 151.001 1.00 57.78 214 ASP B CA 1
ATOM 6055 C C . ASP B 2 216 ? 179.891 149.880 149.685 1.00 57.78 214 ASP B C 1
ATOM 6056 O O . ASP B 2 216 ? 180.536 150.294 148.719 1.00 57.78 214 ASP B O 1
ATOM 6061 N N . THR B 2 217 ? 179.122 148.801 149.600 1.00 55.60 215 THR B N 1
ATOM 6062 C CA . THR B 2 217 ? 179.187 147.952 148.425 1.00 55.60 215 THR B CA 1
ATOM 6063 C C . THR B 2 217 ? 177.849 147.279 148.179 1.00 55.60 215 THR B C 1
ATOM 6064 O O . THR B 2 217 ? 177.047 147.079 149.092 1.00 55.60 215 THR B O 1
ATOM 6068 N N . VAL B 2 218 ? 177.636 146.918 146.919 1.00 52.78 216 VAL B N 1
ATOM 6069 C CA . VAL B 2 218 ? 176.449 146.205 146.475 1.00 52.78 216 VAL B CA 1
ATOM 6070 C C . VAL B 2 218 ? 176.891 145.005 145.658 1.00 52.78 216 VAL B C 1
ATOM 6071 O O . VAL B 2 218 ? 177.515 145.160 144.607 1.00 52.78 216 VAL B O 1
ATOM 6075 N N . TYR B 2 219 ? 176.557 143.816 146.131 1.00 53.39 217 TYR B N 1
ATOM 6076 C CA . TYR B 2 219 ? 176.853 142.591 145.413 1.00 53.39 217 TYR B CA 1
ATOM 6077 C C . TYR B 2 219 ? 175.692 142.316 144.471 1.00 53.39 217 TYR B C 1
ATOM 6078 O O . TYR B 2 219 ? 174.610 141.895 144.875 1.00 53.39 217 TYR B O 1
ATOM 6087 N N . ILE B 2 220 ? 175.924 142.614 143.195 1.00 50.00 218 ILE B N 1
ATOM 6088 C CA . ILE B 2 220 ? 175.027 142.154 142.153 1.00 50.00 218 ILE B CA 1
ATOM 6089 C C . ILE B 2 220 ? 175.244 140.670 141.967 1.00 50.00 218 ILE B C 1
ATOM 6090 O O . ILE B 2 220 ? 176.376 140.178 142.031 1.00 50.00 218 ILE B O 1
ATOM 6095 N N . LEU B 2 221 ? 174.164 139.946 141.728 1.00 49.98 219 LEU B N 1
ATOM 6096 C CA . LEU B 2 221 ? 174.209 138.506 141.897 1.00 49.98 219 LEU B CA 1
ATOM 6097 C C . LEU B 2 221 ? 173.151 137.862 141.023 1.00 49.98 219 LEU B C 1
ATOM 6098 O O . LEU B 2 221 ? 171.957 137.994 141.291 1.00 49.98 219 LEU B O 1
ATOM 6103 N N . GLY B 2 222 ? 173.590 137.165 139.990 1.00 49.03 220 GLY B N 1
ATOM 6104 C CA . GLY B 2 222 ? 172.714 136.267 139.280 1.00 49.03 220 GLY B CA 1
ATOM 6105 C C . GLY B 2 222 ? 171.479 136.916 138.709 1.00 49.03 220 GLY B C 1
ATOM 6106 O O . GLY B 2 222 ? 170.371 136.700 139.204 1.00 49.03 220 GLY B O 1
ATOM 6107 N N . GLY B 2 223 ? 171.660 137.736 137.692 1.00 46.14 221 GLY B N 1
ATOM 6108 C CA . GLY B 2 223 ? 170.558 138.293 136.946 1.00 46.14 221 GLY B CA 1
ATOM 6109 C C . GLY B 2 223 ? 170.252 137.514 135.692 1.00 46.14 221 GLY B C 1
ATOM 6110 O O . GLY B 2 223 ? 170.603 136.341 135.547 1.00 46.14 221 GLY B O 1
ATOM 6111 N N . HIS B 2 224 ? 169.577 138.187 134.769 1.00 45.60 222 HIS B N 1
ATOM 6112 C CA . HIS B 2 224 ? 169.256 137.636 133.460 1.00 45.60 222 HIS B CA 1
ATOM 6113 C C . HIS B 2 224 ? 169.639 138.682 132.426 1.00 45.60 222 HIS B C 1
ATOM 6114 O O . HIS B 2 224 ? 169.085 139.783 132.414 1.00 45.60 222 HIS B O 1
ATOM 6121 N N . SER B 2 225 ? 170.594 138.343 131.573 1.00 46.94 223 SER B N 1
ATOM 6122 C CA . SER B 2 225 ? 170.946 139.205 130.459 1.00 46.94 223 SER B CA 1
ATOM 6123 C C . SER B 2 225 ? 170.069 138.847 129.274 1.00 46.94 223 SER B C 1
ATOM 6124 O O . SER B 2 225 ? 170.060 137.700 128.821 1.00 46.94 223 SER B O 1
ATOM 6127 N N . LEU B 2 226 ? 169.321 139.826 128.780 1.00 45.02 224 LEU B N 1
ATOM 6128 C CA . LEU B 2 226 ? 168.369 139.558 127.714 1.00 45.02 224 LEU B CA 1
ATOM 6129 C C . LEU B 2 226 ? 169.044 139.549 126.356 1.00 45.02 224 LEU B C 1
ATOM 6130 O O . LEU B 2 226 ? 168.670 138.757 125.485 1.00 45.02 224 LEU B O 1
ATOM 6135 N N . ALA B 2 227 ? 170.030 140.421 126.156 1.00 47.91 225 ALA B N 1
ATOM 6136 C CA . ALA B 2 227 ? 170.809 140.373 124.927 1.00 47.91 225 ALA B CA 1
ATOM 6137 C C . ALA B 2 227 ? 171.318 138.966 124.667 1.00 47.91 225 ALA B C 1
ATOM 6138 O O . ALA B 2 227 ? 171.374 138.524 123.515 1.00 47.91 225 ALA B O 1
ATOM 6140 N N . SER B 2 228 ? 171.675 138.250 125.727 1.00 47.49 226 SER B N 1
ATOM 6141 C CA . SER B 2 228 ? 172.119 136.872 125.645 1.00 47.49 226 SER B CA 1
ATOM 6142 C C . SER B 2 228 ? 171.041 135.874 126.035 1.00 47.49 226 SER B C 1
ATOM 6143 O O . SER B 2 228 ? 171.188 134.683 125.746 1.00 47.49 226 SER B O 1
ATOM 6146 N N . ASN B 2 229 ? 169.968 136.327 126.679 1.00 47.76 227 ASN B N 1
ATOM 6147 C CA . ASN B 2 229 ? 168.934 135.441 127.205 1.00 47.76 227 ASN B CA 1
ATOM 6148 C C . ASN B 2 229 ? 169.526 134.446 128.194 1.00 47.76 227 ASN B C 1
ATOM 6149 O O . ASN B 2 229 ? 168.950 133.393 128.469 1.00 47.76 227 ASN B O 1
ATOM 6154 N N . ILE B 2 230 ? 170.678 134.785 128.752 1.00 46.87 228 ILE B N 1
ATOM 6155 C CA . ILE B 2 230 ? 171.394 133.896 129.650 1.00 46.87 228 ILE B CA 1
ATOM 6156 C C . ILE B 2 230 ? 171.427 134.509 131.038 1.00 46.87 228 ILE B C 1
ATOM 6157 O O . ILE B 2 230 ? 171.394 135.731 131.207 1.00 46.87 228 ILE B O 1
ATOM 6162 N N . ARG B 2 231 ? 171.497 133.642 132.031 1.00 46.65 229 ARG B N 1
ATOM 6163 C CA . ARG B 2 231 ? 171.596 134.057 133.417 1.00 46.65 229 ARG B CA 1
ATOM 6164 C C . ARG B 2 231 ? 173.027 133.873 133.889 1.00 46.65 229 ARG B C 1
ATOM 6165 O O . ARG B 2 231 ? 173.373 132.825 134.444 1.00 46.65 229 ARG B O 1
ATOM 6173 N N . PRO B 2 232 ? 173.883 134.866 133.690 1.00 48.63 230 PRO B N 1
ATOM 6174 C CA . PRO B 2 232 ? 175.295 134.695 134.028 1.00 48.63 230 PRO B CA 1
ATOM 6175 C C . PRO B 2 232 ? 175.491 134.477 135.516 1.00 48.63 230 PRO B C 1
ATOM 6176 O O . PRO B 2 232 ? 174.862 135.133 136.347 1.00 48.63 230 PRO B O 1
ATOM 6180 N N . ALA B 2 233 ? 176.382 133.547 135.846 1.00 50.77 231 ALA B N 1
ATOM 6181 C CA . ALA B 2 233 ? 176.720 133.276 137.232 1.00 50.77 231 ALA B CA 1
ATOM 6182 C C . ALA B 2 233 ? 177.772 134.256 137.718 1.00 50.77 231 ALA B C 1
ATOM 6183 O O . ALA B 2 233 ? 178.796 133.855 138.278 1.00 50.77 231 ALA B O 1
ATOM 6185 N N . ASN B 2 234 ? 177.522 135.539 137.515 1.00 51.92 232 ASN B N 1
ATOM 6186 C CA . ASN B 2 234 ? 178.439 136.584 137.926 1.00 51.92 232 ASN B CA 1
ATOM 6187 C C . ASN B 2 234 ? 178.060 137.102 139.304 1.00 51.92 232 ASN B C 1
ATOM 6188 O O . ASN B 2 234 ? 176.926 136.953 139.763 1.00 51.92 232 ASN B O 1
ATOM 6193 N N . LEU B 2 235 ? 179.036 137.712 139.963 1.00 53.04 233 LEU B N 1
ATOM 6194 C CA . LEU B 2 235 ? 178.898 138.220 141.317 1.00 53.04 233 LEU B CA 1
ATOM 6195 C C . LEU B 2 235 ? 179.508 139.601 141.419 1.00 53.04 233 LEU B C 1
ATOM 6196 O O . LEU B 2 235 ? 180.297 139.903 142.314 1.00 53.04 233 LEU B O 1
ATOM 6201 N N . TYR B 2 236 ? 179.159 140.460 140.476 1.00 52.22 234 TYR B N 1
ATOM 6202 C CA . TYR B 2 236 ? 179.703 141.805 140.450 1.00 52.22 234 TYR B CA 1
ATOM 6203 C C . TYR B 2 236 ? 179.552 142.471 141.806 1.00 52.22 234 TYR B C 1
ATOM 6204 O O . TYR B 2 236 ? 178.469 142.476 142.392 1.00 52.22 234 TYR B O 1
ATOM 6213 N N . ARG B 2 237 ? 180.652 143.011 142.308 1.00 54.43 235 ARG B N 1
ATOM 6214 C CA . ARG B 2 237 ? 180.678 143.764 143.551 1.00 54.43 235 ARG B CA 1
ATOM 6215 C C . ARG B 2 237 ? 180.923 145.225 143.207 1.00 54.43 235 ARG B C 1
ATOM 6216 O O . ARG B 2 237 ? 182.035 145.602 142.828 1.00 54.43 235 ARG B O 1
ATOM 6224 N N . ILE B 2 238 ? 179.882 146.040 143.329 1.00 53.65 236 ILE B N 1
ATOM 6225 C CA . ILE B 2 238 ? 179.990 147.478 143.083 1.00 53.65 236 ILE B CA 1
ATOM 6226 C C . ILE B 2 238 ? 180.403 148.090 144.412 1.00 53.65 236 ILE B C 1
ATOM 6227 O O . ILE B 2 238 ? 179.596 148.328 145.310 1.00 53.65 236 ILE B O 1
ATOM 6232 N N . ARG B 2 239 ? 181.700 148.313 144.556 1.00 56.70 237 ARG B N 1
ATOM 6233 C CA . ARG B 2 239 ? 182.215 149.034 145.705 1.00 56.70 237 ARG B CA 1
ATOM 6234 C C . ARG B 2 239 ? 182.062 150.522 145.452 1.00 56.70 237 ARG B C 1
ATOM 6235 O O . ARG B 2 239 ? 182.650 151.066 144.511 1.00 56.70 237 ARG B O 1
ATOM 6243 N N . VAL B 2 240 ? 181.251 151.169 146.275 1.00 56.70 238 VAL B N 1
ATOM 6244 C CA . VAL B 2 240 ? 180.932 152.578 146.131 1.00 56.70 238 VAL B CA 1
ATOM 6245 C C . VAL B 2 240 ? 181.627 153.341 147.242 1.00 56.70 238 VAL B C 1
ATOM 6246 O O . VAL B 2 240 ? 181.449 153.029 148.425 1.00 56.70 238 VAL B O 1
ATOM 6250 N N . ASP B 2 241 ? 182.415 154.336 146.863 1.00 61.33 239 ASP B N 1
ATOM 6251 C CA . ASP B 2 241 ? 183.097 155.202 147.805 1.00 61.33 239 ASP B CA 1
ATOM 6252 C C . ASP B 2 241 ? 182.581 156.619 147.626 1.00 61.33 239 ASP B C 1
ATOM 6253 O O . ASP B 2 241 ? 182.416 157.093 146.500 1.00 61.33 239 ASP B O 1
ATOM 6258 N N . LEU B 2 242 ? 182.322 157.287 148.746 1.00 61.00 240 LEU B N 1
ATOM 6259 C CA . LEU B 2 242 ? 181.767 158.635 148.771 1.00 61.00 240 LEU B CA 1
ATOM 6260 C C . LEU B 2 242 ? 182.731 159.549 149.518 1.00 61.00 240 LEU B C 1
ATOM 6261 O O . LEU B 2 242 ? 182.430 160.022 150.623 1.00 61.00 240 LEU B O 1
ATOM 6266 N N . PRO B 2 243 ? 183.904 159.814 148.949 1.00 64.08 241 PRO B N 1
ATOM 6267 C CA . PRO B 2 243 ? 184.869 160.676 149.636 1.00 64.08 241 PRO B CA 1
ATOM 6268 C C . PRO B 2 243 ? 184.597 162.149 149.388 1.00 64.08 241 PRO B C 1
ATOM 6269 O O . PRO B 2 243 ? 185.517 162.926 149.113 1.00 64.08 241 PRO B O 1
ATOM 6273 N N . LEU B 2 244 ? 183.330 162.540 149.498 1.00 64.51 242 LEU B N 1
ATOM 6274 C CA . LEU B 2 244 ? 182.899 163.922 149.309 1.00 64.51 242 LEU B CA 1
ATOM 6275 C C . LEU B 2 244 ? 183.565 164.539 148.076 1.00 64.51 242 LEU B C 1
ATOM 6276 O O . LEU B 2 244 ? 184.294 165.528 148.139 1.00 64.51 242 LEU B O 1
ATOM 6281 N N . GLY B 2 245 ? 183.284 163.907 146.944 1.00 63.22 243 GLY B N 1
ATOM 6282 C CA . GLY B 2 245 ? 183.764 164.379 145.664 1.00 63.22 243 GLY B CA 1
ATOM 6283 C C . GLY B 2 245 ? 182.952 163.759 144.552 1.00 63.22 243 GLY B C 1
ATOM 6284 O O . GLY B 2 245 ? 181.729 163.646 144.670 1.00 63.22 243 GLY B O 1
ATOM 6285 N N . THR B 2 246 ? 183.601 163.363 143.471 1.00 62.68 244 THR B N 1
ATOM 6286 C CA . THR B 2 246 ? 182.932 162.515 142.498 1.00 62.68 244 THR B CA 1
ATOM 6287 C C . THR B 2 246 ? 182.773 161.136 143.123 1.00 62.68 244 THR B C 1
ATOM 6288 O O . THR B 2 246 ? 183.781 160.458 143.361 1.00 62.68 244 THR B O 1
ATOM 6292 N N . PRO B 2 247 ? 181.558 160.692 143.437 1.00 59.48 245 PRO B N 1
ATOM 6293 C CA . PRO B 2 247 ? 181.420 159.387 144.089 1.00 59.48 245 PRO B CA 1
ATOM 6294 C C . PRO B 2 247 ? 182.032 158.281 143.251 1.00 59.48 245 PRO B C 1
ATOM 6295 O O . PRO B 2 247 ? 181.560 157.977 142.152 1.00 59.48 245 PRO B O 1
ATOM 6299 N N . ALA B 2 248 ? 183.098 157.686 143.769 1.00 59.74 246 ALA B N 1
ATOM 6300 C CA . ALA B 2 248 ? 183.820 156.656 143.047 1.00 59.74 246 ALA B CA 1
ATOM 6301 C C . ALA B 2 248 ? 183.048 155.350 143.088 1.00 59.74 246 ALA B C 1
ATOM 6302 O O . ALA B 2 248 ? 182.366 155.045 144.069 1.00 59.74 246 ALA B O 1
ATOM 6304 N N . VAL B 2 249 ? 183.163 154.573 142.019 1.00 55.85 247 VAL B N 1
ATOM 6305 C CA . VAL B 2 249 ? 182.492 153.288 141.933 1.00 55.85 247 VAL B CA 1
ATOM 6306 C C . VAL B 2 249 ? 183.379 152.330 141.160 1.00 55.85 247 VAL B C 1
ATOM 6307 O O . VAL B 2 249 ? 183.693 152.574 139.990 1.00 55.85 247 VAL B O 1
ATOM 6311 N N . ASN B 2 250 ? 183.765 151.238 141.803 1.00 56.20 248 ASN B N 1
ATOM 6312 C CA . ASN B 2 250 ? 184.601 150.214 141.195 1.00 56.20 248 ASN B CA 1
ATOM 6313 C C . ASN B 2 250 ? 183.838 148.903 141.262 1.00 56.20 248 ASN B C 1
ATOM 6314 O O . ASN B 2 250 ? 183.538 148.409 142.351 1.00 56.20 248 ASN B O 1
ATOM 6319 N N . CYS B 2 251 ? 183.498 148.354 140.105 1.00 55.50 249 CYS B N 1
ATOM 6320 C CA . CYS B 2 251 ? 182.867 147.052 140.089 1.00 55.50 249 CYS B CA 1
ATOM 6321 C C . CYS B 2 251 ? 183.928 145.960 140.099 1.00 55.50 249 CYS B C 1
ATOM 6322 O O . CYS B 2 251 ? 185.090 146.172 139.744 1.00 55.50 249 CYS B O 1
ATOM 6325 N N . THR B 2 252 ? 183.512 144.773 140.521 1.00 54.79 250 THR B N 1
ATOM 6326 C CA . THR B 2 252 ? 184.426 143.643 140.617 1.00 54.79 250 THR B CA 1
ATOM 6327 C C . THR B 2 252 ? 183.623 142.372 140.427 1.00 54.79 250 THR B C 1
ATOM 6328 O O . THR B 2 252 ? 182.824 142.013 141.294 1.00 54.79 250 THR B O 1
ATOM 6332 N N . VAL B 2 253 ? 183.822 141.701 139.302 1.00 53.68 251 VAL B N 1
ATOM 6333 C CA . VAL B 2 253 ? 183.188 140.410 139.083 1.00 53.68 251 VAL B CA 1
ATOM 6334 C C . VAL B 2 253 ? 183.939 139.373 139.902 1.00 53.68 251 VAL B C 1
ATOM 6335 O O . VAL B 2 253 ? 185.128 139.126 139.679 1.00 53.68 251 VAL B O 1
ATOM 6339 N N . LEU B 2 254 ? 183.255 138.783 140.857 1.00 54.07 252 LEU B N 1
ATOM 6340 C CA . LEU B 2 254 ? 183.854 137.857 141.785 1.00 54.07 252 LEU B CA 1
ATOM 6341 C C . LEU B 2 254 ? 183.534 136.419 141.402 1.00 54.07 252 LEU B C 1
ATOM 6342 O O . LEU B 2 254 ? 182.469 136.136 140.848 1.00 54.07 252 LEU B O 1
ATOM 6347 N N . PRO B 2 255 ? 184.446 135.485 141.677 1.00 54.87 253 PRO B N 1
ATOM 6348 C CA . PRO B 2 255 ? 184.159 134.067 141.437 1.00 54.87 253 PRO B CA 1
ATOM 6349 C C . PRO B 2 255 ? 183.356 133.498 142.595 1.00 54.87 253 PRO B C 1
ATOM 6350 O O . PRO B 2 255 ? 183.744 133.632 143.757 1.00 54.87 253 PRO B O 1
ATOM 6354 N N . GLY B 2 256 ? 182.236 132.862 142.276 1.00 54.48 254 GLY B N 1
ATOM 6355 C CA . GLY B 2 256 ? 181.362 132.325 143.294 1.00 54.48 254 GLY B CA 1
ATOM 6356 C C . GLY B 2 256 ? 179.919 132.657 143.006 1.00 54.48 254 GLY B C 1
ATOM 6357 O O . GLY B 2 256 ? 179.007 132.177 143.684 1.00 54.48 254 GLY B O 1
ATOM 6358 N N . GLY B 2 257 ? 179.705 133.485 141.991 1.00 52.19 255 GLY B N 1
ATOM 6359 C CA . GLY B 2 257 ? 178.359 133.859 141.624 1.00 52.19 255 GLY B CA 1
ATOM 6360 C C . GLY B 2 257 ? 177.535 132.667 141.188 1.00 52.19 255 GLY B C 1
ATOM 6361 O O . GLY B 2 257 ? 178.041 131.573 140.942 1.00 52.19 255 GLY B O 1
ATOM 6362 N N . ILE B 2 258 ? 176.233 132.895 141.095 1.00 50.13 256 ILE B N 1
ATOM 6363 C CA . ILE B 2 258 ? 175.279 131.850 140.764 1.00 50.13 256 ILE B CA 1
ATOM 6364 C C . ILE B 2 258 ? 174.387 132.329 139.635 1.00 50.13 256 ILE B C 1
ATOM 6365 O O . ILE B 2 258 ? 173.947 133.482 139.604 1.00 50.13 256 ILE B O 1
ATOM 6370 N N . SER B 2 259 ? 174.127 131.430 138.694 1.00 48.32 257 SER B N 1
ATOM 6371 C CA . SER B 2 259 ? 173.241 131.717 137.574 1.00 48.32 257 SER B CA 1
ATOM 6372 C C . SER B 2 259 ? 171.813 131.579 138.069 1.00 48.32 257 SER B C 1
ATOM 6373 O O . SER B 2 259 ? 171.231 130.496 138.077 1.00 48.32 257 SER B O 1
ATOM 6376 N N . VAL B 2 260 ? 171.251 132.702 138.496 1.00 47.32 258 VAL B N 1
ATOM 6377 C CA . VAL B 2 260 ? 169.884 132.778 138.975 1.00 47.32 258 VAL B CA 1
ATOM 6378 C C . VAL B 2 260 ? 169.249 134.024 138.377 1.00 47.32 258 VAL B C 1
ATOM 6379 O O . VAL B 2 260 ? 169.916 134.854 137.766 1.00 47.32 258 VAL B O 1
ATOM 6383 N N . SER B 2 261 ? 167.935 134.126 138.526 1.00 45.74 259 SER B N 1
ATOM 6384 C CA . SER B 2 261 ? 167.214 135.319 138.122 1.00 45.74 259 SER B CA 1
ATOM 6385 C C . SER B 2 261 ? 165.886 135.354 138.851 1.00 45.74 259 SER B C 1
ATOM 6386 O O . SER B 2 261 ? 165.298 134.312 139.148 1.00 45.74 259 SER B O 1
ATOM 6389 N N . SER B 2 262 ? 165.429 136.566 139.140 1.00 45.43 260 SER B N 1
ATOM 6390 C CA . SER B 2 262 ? 164.172 136.778 139.842 1.00 45.43 260 SER B CA 1
ATOM 6391 C C . SER B 2 262 ? 164.179 136.077 141.187 1.00 45.43 260 SER B C 1
ATOM 6392 O O . SER B 2 262 ? 163.149 135.591 141.657 1.00 45.43 260 SER B O 1
ATOM 6395 N N . ALA B 2 263 ? 165.347 136.019 141.805 1.00 47.12 261 ALA B N 1
ATOM 6396 C CA . ALA B 2 263 ? 165.511 135.355 143.080 1.00 47.12 261 ALA B CA 1
ATOM 6397 C C . ALA B 2 263 ? 165.196 136.306 144.215 1.00 47.12 261 ALA B C 1
ATOM 6398 O O . ALA B 2 263 ? 165.385 137.519 144.110 1.00 47.12 261 ALA B O 1
ATOM 6400 N N . ILE B 2 264 ? 164.721 135.740 145.305 1.00 47.64 262 ILE B N 1
ATOM 6401 C CA . ILE B 2 264 ? 164.346 136.519 146.469 1.00 47.64 262 ILE B CA 1
ATOM 6402 C C . ILE B 2 264 ? 165.515 136.533 147.432 1.00 47.64 262 ILE B C 1
ATOM 6403 O O . ILE B 2 264 ? 166.158 135.507 147.660 1.00 47.64 262 ILE B O 1
ATOM 6408 N N . LEU B 2 265 ? 165.793 137.694 147.994 1.00 50.24 263 LEU B N 1
ATOM 6409 C CA . LEU B 2 265 ? 166.919 137.879 148.893 1.00 50.24 263 LEU B CA 1
ATOM 6410 C C . LEU B 2 265 ? 166.386 138.274 150.258 1.00 50.24 263 LEU B C 1
ATOM 6411 O O . LEU B 2 265 ? 165.740 139.316 150.401 1.00 50.24 263 LEU B O 1
ATOM 6416 N N . THR B 2 266 ? 166.658 137.445 151.254 1.00 51.03 264 THR B N 1
ATOM 6417 C CA . THR B 2 266 ? 166.346 137.746 152.638 1.00 51.03 264 THR B CA 1
ATOM 6418 C C . THR B 2 266 ? 167.627 137.971 153.418 1.00 51.03 264 THR B C 1
ATOM 6419 O O . THR B 2 266 ? 168.681 137.448 153.056 1.00 51.03 264 THR B O 1
ATOM 6423 N N . GLN B 2 267 ? 167.528 138.747 154.486 1.00 53.69 265 GLN B N 1
ATOM 6424 C CA . GLN B 2 267 ? 168.622 138.933 155.430 1.00 53.69 265 GLN B CA 1
ATOM 6425 C C . GLN B 2 267 ? 168.218 138.224 156.713 1.00 53.69 265 GLN B C 1
ATOM 6426 O O . GLN B 2 267 ? 167.663 138.826 157.632 1.00 53.69 265 GLN B O 1
ATOM 6432 N N . THR B 2 268 ? 168.499 136.926 156.768 1.00 54.37 266 THR B N 1
ATOM 6433 C CA . THR B 2 268 ? 168.181 136.129 157.940 1.00 54.37 266 THR B CA 1
ATOM 6434 C C . THR B 2 268 ? 168.854 136.716 159.167 1.00 54.37 266 THR B C 1
ATOM 6435 O O . THR B 2 268 ? 168.191 137.237 160.069 1.00 54.37 266 THR B O 1
ATOM 6439 N N . ASN B 2 269 ? 170.175 136.641 159.192 1.00 56.51 267 ASN B N 1
ATOM 6440 C CA . ASN B 2 269 ? 170.990 137.247 160.226 1.00 56.51 267 ASN B CA 1
ATOM 6441 C C . ASN B 2 269 ? 171.851 138.338 159.610 1.00 56.51 267 ASN B C 1
ATOM 6442 O O . ASN B 2 269 ? 171.947 138.473 158.389 1.00 56.51 267 ASN B O 1
ATOM 6447 N N . ASN B 2 270 ? 172.481 139.124 160.471 1.00 57.94 268 ASN B N 1
ATOM 6448 C CA . ASN B 2 270 ? 173.324 140.197 159.977 1.00 57.94 268 ASN B CA 1
ATOM 6449 C C . ASN B 2 270 ? 174.462 139.611 159.157 1.00 57.94 268 ASN B C 1
ATOM 6450 O O . ASN B 2 270 ? 174.896 138.479 159.380 1.00 57.94 268 ASN B O 1
ATOM 6455 N N . ASP B 2 271 ? 174.914 140.380 158.168 1.00 57.82 269 ASP B N 1
ATOM 6456 C CA . ASP B 2 271 ? 176.029 139.980 157.311 1.00 57.82 269 ASP B CA 1
ATOM 6457 C C . ASP B 2 271 ? 175.808 138.591 156.719 1.00 57.82 269 ASP B C 1
ATOM 6458 O O . ASP B 2 271 ? 176.753 137.912 156.316 1.00 57.82 269 ASP B O 1
ATOM 6463 N N . GLU B 2 272 ? 174.550 138.167 156.652 1.00 55.39 270 GLU B N 1
ATOM 6464 C CA . GLU B 2 272 ? 174.204 136.857 156.119 1.00 55.39 270 GLU B CA 1
ATOM 6465 C C . GLU B 2 272 ? 172.843 136.952 155.457 1.00 55.39 270 GLU B C 1
ATOM 6466 O O . GLU B 2 272 ? 171.902 137.494 156.042 1.00 55.39 270 GLU B O 1
ATOM 6472 N N . PHE B 2 273 ? 172.739 136.413 154.251 1.00 52.68 271 PHE B N 1
ATOM 6473 C CA . PHE B 2 273 ? 171.521 136.471 153.470 1.00 52.68 271 PHE B CA 1
ATOM 6474 C C . PHE B 2 273 ? 171.189 135.094 152.937 1.00 52.68 271 PHE B C 1
ATOM 6475 O O . PHE B 2 273 ? 172.017 134.187 152.946 1.00 52.68 271 PHE B O 1
ATOM 6483 N N . VAL B 2 274 ? 169.970 134.966 152.443 1.00 51.50 272 VAL B N 1
ATOM 6484 C CA . VAL B 2 274 ? 169.502 133.764 151.780 1.00 51.50 272 VAL B CA 1
ATOM 6485 C C . VAL B 2 274 ? 168.919 134.172 150.445 1.00 51.50 272 VAL B C 1
ATOM 6486 O O . VAL B 2 274 ? 168.032 135.031 150.383 1.00 51.50 272 VAL B O 1
ATOM 6490 N N . ILE B 2 275 ? 169.421 133.563 149.385 1.00 49.94 273 ILE B N 1
ATOM 6491 C CA . ILE B 2 275 ? 168.902 133.736 148.043 1.00 49.94 273 ILE B CA 1
ATOM 6492 C C . ILE B 2 275 ? 168.038 132.519 147.766 1.00 49.94 273 ILE B C 1
ATOM 6493 O O . ILE B 2 275 ? 168.540 131.412 147.574 1.00 49.94 273 ILE B O 1
ATOM 6498 N N . VAL B 2 276 ? 166.734 132.734 147.770 1.00 49.68 274 VAL B N 1
ATOM 6499 C CA . VAL B 2 276 ? 165.764 131.671 147.594 1.00 49.68 274 VAL B CA 1
ATOM 6500 C C . VAL B 2 276 ? 165.232 131.750 146.178 1.00 49.68 274 VAL B C 1
ATOM 6501 O O . VAL B 2 276 ? 164.993 132.836 145.645 1.00 49.68 274 VAL B O 1
ATOM 6505 N N . GLY B 2 277 ? 165.052 130.592 145.579 1.00 48.59 275 GLY B N 1
ATOM 6506 C CA . GLY B 2 277 ? 164.322 130.521 144.339 1.00 48.59 275 GLY B CA 1
ATOM 6507 C C . GLY B 2 277 ? 164.937 131.370 143.261 1.00 48.59 275 GLY B C 1
ATOM 6508 O O . GLY B 2 277 ? 166.157 131.524 143.164 1.00 48.59 275 GLY B O 1
ATOM 6509 N N . GLY B 2 278 ? 164.066 131.944 142.451 1.00 46.31 276 GLY B N 1
ATOM 6510 C CA . GLY B 2 278 ? 164.470 132.563 141.219 1.00 46.31 276 GLY B CA 1
ATOM 6511 C C . GLY B 2 278 ? 164.451 131.541 140.115 1.00 46.31 276 GLY B C 1
ATOM 6512 O O . GLY B 2 278 ? 163.716 130.554 140.189 1.00 46.31 276 GLY B O 1
ATOM 6513 N N . TYR B 2 279 ? 165.266 131.752 139.094 1.00 45.80 277 TYR B N 1
ATOM 6514 C CA . TYR B 2 279 ? 165.299 130.854 137.958 1.00 45.80 277 TYR B CA 1
ATOM 6515 C C . TYR B 2 279 ? 166.729 130.682 137.491 1.00 45.80 277 TYR B C 1
ATOM 6516 O O . TYR B 2 279 ? 167.471 131.659 137.377 1.00 45.80 277 TYR B O 1
ATOM 6525 N N . GLN B 2 280 ? 167.108 129.439 137.235 1.00 47.74 278 GLN B N 1
ATOM 6526 C CA . GLN B 2 280 ? 168.350 129.148 136.547 1.00 47.74 278 GLN B CA 1
ATOM 6527 C C . GLN B 2 280 ? 168.159 129.148 135.047 1.00 47.74 278 GLN B C 1
ATOM 6528 O O . GLN B 2 280 ? 169.092 129.470 134.305 1.00 47.74 278 GLN B O 1
ATOM 6534 N N . LEU B 2 281 ? 166.959 128.793 134.600 1.00 48.95 279 LEU B N 1
ATOM 6535 C CA . LEU B 2 281 ? 166.600 128.794 133.194 1.00 48.95 279 LEU B CA 1
ATOM 6536 C C . LEU B 2 281 ? 165.089 128.870 133.085 1.00 48.95 279 LEU B C 1
ATOM 6537 O O . LEU B 2 281 ? 164.358 128.441 133.981 1.00 48.95 279 LEU B O 1
ATOM 6542 N N . GLU B 2 282 ? 164.623 129.423 131.969 1.00 49.27 280 GLU B N 1
ATOM 6543 C CA . GLU B 2 282 ? 163.217 129.276 131.631 1.00 49.27 280 GLU B CA 1
ATOM 6544 C C . GLU B 2 282 ? 162.820 127.810 131.621 1.00 49.27 280 GLU B C 1
ATOM 6545 O O . GLU B 2 282 ? 161.662 127.472 131.887 1.00 49.27 280 GLU B O 1
ATOM 6551 N N . ASN B 2 283 ? 163.775 126.930 131.325 1.00 51.49 281 ASN B N 1
ATOM 6552 C CA . ASN B 2 283 ? 163.506 125.500 131.343 1.00 51.49 281 ASN B CA 1
ATOM 6553 C C . ASN B 2 283 ? 163.382 124.988 132.771 1.00 51.49 281 ASN B C 1
ATOM 6554 O O . ASN B 2 283 ? 162.589 124.080 133.046 1.00 51.49 281 ASN B O 1
ATOM 6559 N N . GLN B 2 284 ? 164.150 125.565 133.693 1.00 49.35 282 GLN B N 1
ATOM 6560 C CA . GLN B 2 284 ? 164.258 125.056 135.052 1.00 49.35 282 GLN B CA 1
ATOM 6561 C C . GLN B 2 284 ? 164.421 126.223 136.006 1.00 49.35 282 GLN B C 1
ATOM 6562 O O . GLN B 2 284 ? 165.366 127.005 135.877 1.00 49.35 282 GLN B O 1
ATOM 6568 N N . LYS B 2 285 ? 163.507 126.339 136.959 1.00 47.50 283 LYS B N 1
ATOM 6569 C CA . LYS B 2 285 ? 163.677 127.310 138.020 1.00 47.50 283 LYS B CA 1
ATOM 6570 C C . LYS B 2 285 ? 164.618 126.779 139.085 1.00 47.50 283 LYS B C 1
ATOM 6571 O O . LYS B 2 285 ? 164.912 125.585 139.152 1.00 47.50 283 LYS B O 1
ATOM 6577 N N . ARG B 2 286 ? 165.084 127.686 139.928 1.00 48.64 284 ARG B N 1
ATOM 6578 C CA . ARG B 2 286 ? 166.112 127.358 140.896 1.00 48.64 284 ARG B CA 1
ATOM 6579 C C . ARG B 2 286 ? 165.490 126.845 142.178 1.00 48.64 284 ARG B C 1
ATOM 6580 O O . ARG B 2 286 ? 164.807 127.584 142.889 1.00 48.64 284 ARG B O 1
ATOM 6588 N N . MET B 2 287 ? 165.757 125.586 142.491 1.00 49.10 285 MET B N 1
ATOM 6589 C CA . MET B 2 287 ? 165.213 124.976 143.684 1.00 49.10 285 MET B CA 1
ATOM 6590 C C . MET B 2 287 ? 166.171 125.019 144.858 1.00 49.10 285 MET B C 1
ATOM 6591 O O . MET B 2 287 ? 165.754 124.756 145.988 1.00 49.10 285 MET B O 1
ATOM 6596 N N . VAL B 2 288 ? 167.425 125.351 144.621 1.00 51.15 286 VAL B N 1
ATOM 6597 C CA . VAL B 2 288 ? 168.431 125.367 145.668 1.00 51.15 286 VAL B CA 1
ATOM 6598 C C . VAL B 2 288 ? 168.550 126.777 146.220 1.00 51.15 286 VAL B C 1
ATOM 6599 O O . VAL B 2 288 ? 168.724 127.741 145.468 1.00 51.15 286 VAL B O 1
ATOM 6603 N N . CYS B 2 289 ? 168.441 126.899 147.534 1.00 52.50 287 CYS B N 1
ATOM 6604 C CA . CYS B 2 289 ? 168.710 128.160 148.186 1.00 52.50 287 CYS B CA 1
ATOM 6605 C C . CYS B 2 289 ? 170.213 128.350 148.326 1.00 52.50 287 CYS B C 1
ATOM 6606 O O . CYS B 2 289 ? 170.994 127.399 148.262 1.00 52.50 287 CYS B O 1
ATOM 6609 N N . SER B 2 290 ? 170.617 129.599 148.511 1.00 51.65 288 SER B N 1
ATOM 6610 C CA . SER B 2 290 ? 172.032 129.955 148.536 1.00 51.65 288 SER B CA 1
ATOM 6611 C C . SER B 2 290 ? 172.274 130.911 149.695 1.00 51.65 288 SER B C 1
ATOM 6612 O O . SER B 2 290 ? 171.848 132.064 149.650 1.00 51.65 288 SER B O 1
ATOM 6615 N N . LEU B 2 291 ? 172.957 130.433 150.725 1.00 53.30 289 LEU B N 1
ATOM 6616 C CA . LEU B 2 291 ? 173.383 131.322 151.789 1.00 53.30 289 LEU B CA 1
ATOM 6617 C C . LEU B 2 291 ? 174.521 132.192 151.298 1.00 53.30 289 LEU B C 1
ATOM 6618 O O . LEU B 2 291 ? 175.531 131.692 150.796 1.00 53.30 289 LEU B O 1
ATOM 6623 N N . VAL B 2 292 ? 174.349 133.491 151.433 1.00 52.85 290 VAL B N 1
ATOM 6624 C CA . VAL B 2 292 ? 175.333 134.473 151.015 1.00 52.85 290 VAL B CA 1
ATOM 6625 C C . VAL B 2 292 ? 175.834 135.146 152.284 1.00 52.85 290 VAL B C 1
ATOM 6626 O O . VAL B 2 292 ? 175.212 136.070 152.809 1.00 52.85 290 VAL B O 1
ATOM 6630 N N . SER B 2 293 ? 176.953 134.663 152.801 1.00 54.99 291 SER B N 1
ATOM 6631 C CA . SER B 2 293 ? 177.555 135.261 153.977 1.00 54.99 291 SER B CA 1
ATOM 6632 C C . SER B 2 293 ? 178.512 136.362 153.553 1.00 54.99 291 SER B C 1
ATOM 6633 O O . SER B 2 293 ? 179.331 136.174 152.650 1.00 54.99 291 SER B O 1
ATOM 6636 N N . LEU B 2 294 ? 178.405 137.510 154.206 1.00 55.51 292 LEU B N 1
ATOM 6637 C CA . LEU B 2 294 ? 179.131 138.706 153.816 1.00 55.51 292 LEU B CA 1
ATOM 6638 C C . LEU B 2 294 ? 180.117 139.100 154.901 1.00 55.51 292 LEU B C 1
ATOM 6639 O O . LEU B 2 294 ? 179.752 139.190 156.077 1.00 55.51 292 LEU B O 1
ATOM 6644 N N . GLY B 2 295 ? 181.364 139.320 154.504 1.00 57.57 293 GLY B N 1
ATOM 6645 C CA . GLY B 2 295 ? 182.317 140.039 155.312 1.00 57.57 293 GLY B CA 1
ATOM 6646 C C . GLY B 2 295 ? 182.538 141.422 154.729 1.00 57.57 293 GLY B C 1
ATOM 6647 O O . GLY B 2 295 ? 182.245 141.685 153.567 1.00 57.57 293 GLY B O 1
ATOM 6648 N N . ASP B 2 296 ? 183.079 142.307 155.566 1.00 60.09 294 ASP B N 1
ATOM 6649 C CA . ASP B 2 296 ? 183.170 143.713 155.189 1.00 60.09 294 ASP B CA 1
ATOM 6650 C C . ASP B 2 296 ? 183.774 143.907 153.805 1.00 60.09 294 ASP B C 1
ATOM 6651 O O . ASP B 2 296 ? 183.501 144.926 153.163 1.00 60.09 294 ASP B O 1
ATOM 6656 N N . ASN B 2 297 ? 184.588 142.960 153.327 1.00 59.40 295 ASN B N 1
ATOM 6657 C CA . ASN B 2 297 ? 185.064 143.025 151.951 1.00 59.40 295 ASN B CA 1
ATOM 6658 C C . ASN B 2 297 ? 185.109 141.658 151.276 1.00 59.40 295 ASN B C 1
ATOM 6659 O O . ASN B 2 297 ? 185.969 141.433 150.417 1.00 59.40 295 ASN B O 1
ATOM 6664 N N . THR B 2 298 ? 184.213 140.742 151.633 1.00 57.29 296 THR B N 1
ATOM 6665 C CA . THR B 2 298 ? 184.197 139.431 151.006 1.00 57.29 296 THR B CA 1
ATOM 6666 C C . THR B 2 298 ? 182.777 138.894 150.982 1.00 57.29 296 THR B C 1
ATOM 6667 O O . THR B 2 298 ? 181.897 139.374 151.696 1.00 57.29 296 THR B O 1
ATOM 6671 N N . ILE B 2 299 ? 182.572 137.868 150.165 1.00 54.55 297 ILE B N 1
ATOM 6672 C CA . ILE B 2 299 ? 181.265 137.253 149.990 1.00 54.55 297 ILE B CA 1
ATOM 6673 C C . ILE B 2 299 ? 181.456 135.769 149.735 1.00 54.55 297 ILE B C 1
ATOM 6674 O O . ILE B 2 299 ? 182.349 135.374 148.979 1.00 54.55 297 ILE B O 1
ATOM 6679 N N . GLU B 2 300 ? 180.611 134.952 150.354 1.00 55.14 298 GLU B N 1
ATOM 6680 C CA . GLU B 2 300 ? 180.656 133.505 150.203 1.00 55.14 298 GLU B CA 1
ATOM 6681 C C . GLU B 2 300 ? 179.239 133.021 149.954 1.00 55.14 298 GLU B C 1
ATOM 6682 O O . GLU B 2 300 ? 178.393 133.082 150.850 1.00 55.14 298 GLU B O 1
ATOM 6688 N N . ILE B 2 301 ? 178.978 132.554 148.738 1.00 52.86 299 ILE B N 1
ATOM 6689 C CA . ILE B 2 301 ? 177.652 132.081 148.358 1.00 52.86 299 ILE B CA 1
ATOM 6690 C C . ILE B 2 301 ? 177.641 130.576 148.598 1.00 52.86 299 ILE B C 1
ATOM 6691 O O . ILE B 2 301 ? 177.934 129.775 147.714 1.00 52.86 299 ILE B O 1
ATOM 6696 N N . SER B 2 302 ? 177.290 130.193 149.817 1.00 53.87 300 SER B N 1
ATOM 6697 C CA . SER B 2 302 ? 177.087 128.795 150.126 1.00 53.87 300 SER B CA 1
ATOM 6698 C C . SER B 2 302 ? 175.819 128.299 149.443 1.00 53.87 300 SER B C 1
ATOM 6699 O O . SER B 2 302 ? 175.192 128.997 148.645 1.00 53.87 300 SER B O 1
ATOM 6702 N N . GLU B 2 303 ? 175.445 127.064 149.755 1.00 54.92 301 GLU B N 1
ATOM 6703 C CA . GLU B 2 303 ? 174.259 126.431 149.190 1.00 54.92 301 GLU B CA 1
ATOM 6704 C C . GLU B 2 303 ? 173.483 125.789 150.331 1.00 54.92 301 GLU B C 1
ATOM 6705 O O . GLU B 2 303 ? 173.814 124.686 150.774 1.00 54.92 301 GLU B O 1
ATOM 6711 N N . MET B 2 304 ? 172.448 126.477 150.797 1.00 54.80 302 MET B N 1
ATOM 6712 C CA . MET B 2 304 ? 171.637 125.957 151.878 1.00 54.80 302 MET B CA 1
ATOM 6713 C C . MET B 2 304 ? 171.035 124.612 151.495 1.00 54.80 302 MET B C 1
ATOM 6714 O O . MET B 2 304 ? 171.062 124.191 150.337 1.00 54.80 302 MET B O 1
ATOM 6719 N N . GLU B 2 305 ? 170.484 123.936 152.495 1.00 55.48 303 GLU B N 1
ATOM 6720 C CA . GLU B 2 305 ? 169.736 122.719 152.236 1.00 55.48 303 GLU B CA 1
ATOM 6721 C C . GLU B 2 305 ? 168.482 123.059 151.448 1.00 55.48 303 GLU B C 1
ATOM 6722 O O . GLU B 2 305 ? 167.687 123.909 151.858 1.00 55.48 303 GLU B O 1
ATOM 6728 N N . THR B 2 306 ? 168.315 122.409 150.313 1.00 52.41 304 THR B N 1
ATOM 6729 C CA . THR B 2 306 ? 167.147 122.636 149.489 1.00 52.41 304 THR B CA 1
ATOM 6730 C C . THR B 2 306 ? 165.889 122.365 150.301 1.00 52.41 304 THR B C 1
ATOM 6731 O O . THR B 2 306 ? 165.643 121.208 150.675 1.00 52.41 304 THR B O 1
ATOM 6735 N N . PRO B 2 307 ? 165.078 123.376 150.605 1.00 51.40 305 PRO B N 1
ATOM 6736 C CA . PRO B 2 307 ? 163.856 123.125 151.367 1.00 51.40 305 PRO B CA 1
ATOM 6737 C C . PRO B 2 307 ? 163.000 122.064 150.702 1.00 51.40 305 PRO B C 1
ATOM 6738 O O . PRO B 2 307 ? 163.144 121.770 149.515 1.00 51.40 305 PRO B O 1
ATOM 6742 N N . ASP B 2 308 ? 162.102 121.479 151.488 1.00 51.90 306 ASP B N 1
ATOM 6743 C CA . ASP B 2 308 ? 161.238 120.415 150.986 1.00 51.90 306 ASP B CA 1
ATOM 6744 C C . ASP B 2 308 ? 160.146 121.066 150.148 1.00 51.90 306 ASP B C 1
ATOM 6745 O O . ASP B 2 308 ? 158.970 121.118 150.514 1.00 51.90 306 ASP B O 1
ATOM 6750 N N . TRP B 2 309 ? 160.564 121.582 148.998 1.00 49.74 307 TRP B N 1
ATOM 6751 C CA . TRP B 2 309 ? 159.643 122.194 148.058 1.00 49.74 307 TRP B CA 1
ATOM 6752 C C . TRP B 2 309 ? 158.474 121.265 147.774 1.00 49.74 307 TRP B C 1
ATOM 6753 O O . TRP B 2 309 ? 158.658 120.122 147.349 1.00 49.74 307 TRP B O 1
ATOM 6764 N N . THR B 2 310 ? 157.269 121.765 148.006 1.00 50.33 308 THR B N 1
ATOM 6765 C CA . THR B 2 310 ? 156.079 121.007 147.671 1.00 50.33 308 THR B CA 1
ATOM 6766 C C . THR B 2 310 ? 156.010 120.773 146.170 1.00 50.33 308 THR B C 1
ATOM 6767 O O . THR B 2 310 ? 156.439 121.611 145.375 1.00 50.33 308 THR B O 1
ATOM 6771 N N . SER B 2 311 ? 155.461 119.621 145.781 1.00 49.75 309 SER B N 1
ATOM 6772 C CA . SER B 2 311 ? 155.338 119.307 144.364 1.00 49.75 309 SER B CA 1
ATOM 6773 C C . SER B 2 311 ? 154.574 120.391 143.628 1.00 49.75 309 SER B C 1
ATOM 6774 O O . SER B 2 311 ? 154.798 120.610 142.432 1.00 49.75 309 SER B O 1
ATOM 6777 N N . ASP B 2 312 ? 153.654 121.064 144.320 1.00 50.48 310 ASP B N 1
ATOM 6778 C CA . ASP B 2 312 ? 153.065 122.289 143.795 1.00 50.48 310 ASP B CA 1
ATOM 6779 C C . ASP B 2 312 ? 154.150 123.211 143.271 1.00 50.48 310 ASP B C 1
ATOM 6780 O O . ASP B 2 312 ? 154.052 123.757 142.167 1.00 50.48 310 ASP B O 1
ATOM 6785 N N . ILE B 2 313 ? 155.204 123.386 144.065 1.00 48.66 311 ILE B N 1
ATOM 6786 C CA . ILE B 2 313 ? 156.288 124.290 143.704 1.00 48.66 311 ILE B CA 1
ATOM 6787 C C . ILE B 2 313 ? 157.213 123.635 142.690 1.00 48.66 311 ILE B C 1
ATOM 6788 O O . ILE B 2 313 ? 157.452 124.170 141.602 1.00 48.66 311 ILE B O 1
ATOM 6793 N N . LYS B 2 314 ? 157.756 122.471 143.042 1.00 49.09 312 LYS B N 1
ATOM 6794 C CA . LYS B 2 314 ? 158.755 121.824 142.202 1.00 49.09 312 LYS B CA 1
ATOM 6795 C C . LYS B 2 314 ? 158.306 121.763 140.753 1.00 49.09 312 LYS B C 1
ATOM 6796 O O . LYS B 2 314 ? 159.129 121.824 139.834 1.00 49.09 312 LYS B O 1
ATOM 6802 N N . HIS B 2 315 ? 157.001 121.656 140.530 1.00 47.65 313 HIS B N 1
ATOM 6803 C CA . HIS B 2 315 ? 156.449 121.463 139.200 1.00 47.65 313 HIS B CA 1
ATOM 6804 C C . HIS B 2 315 ? 155.690 122.685 138.709 1.00 47.65 313 HIS B C 1
ATOM 6805 O O . HIS B 2 315 ? 154.791 122.562 137.872 1.00 47.65 313 HIS B O 1
ATOM 6812 N N . SER B 2 316 ? 156.040 123.861 139.209 1.00 47.57 314 SER B N 1
ATOM 6813 C CA . SER B 2 316 ? 155.493 125.114 138.725 1.00 47.57 314 SER B CA 1
ATOM 6814 C C . SER B 2 316 ? 156.560 125.825 137.912 1.00 47.57 314 SER B C 1
ATOM 6815 O O . SER B 2 316 ? 157.604 126.202 138.449 1.00 47.57 314 SER B O 1
ATOM 6818 N N . LYS B 2 317 ? 156.300 125.994 136.618 1.00 47.76 315 LYS B N 1
ATOM 6819 C CA . LYS B 2 317 ? 157.252 126.680 135.758 1.00 47.76 315 LYS B CA 1
ATOM 6820 C C . LYS B 2 317 ? 157.589 128.043 136.331 1.00 47.76 315 LYS B C 1
ATOM 6821 O O . LYS B 2 317 ? 158.759 128.397 136.503 1.00 47.76 315 LYS B O 1
ATOM 6827 N N . ILE B 2 318 ? 156.564 128.816 136.631 1.00 46.11 316 ILE B N 1
ATOM 6828 C CA . ILE B 2 318 ? 156.751 130.157 137.146 1.00 46.11 316 ILE B CA 1
ATOM 6829 C C . ILE B 2 318 ? 156.677 130.137 138.665 1.00 46.11 316 ILE B C 1
ATOM 6830 O O . ILE B 2 318 ? 155.977 129.329 139.276 1.00 46.11 316 ILE B O 1
ATOM 6835 N N . TRP B 2 319 ? 157.480 131.002 139.313 1.00 46.03 317 TRP B N 1
ATOM 6836 C CA . TRP B 2 319 ? 157.403 131.241 140.785 1.00 46.03 317 TRP B CA 1
ATOM 6837 C C . TRP B 2 319 ? 158.048 132.585 141.158 1.00 46.03 317 TRP B C 1
ATOM 6838 O O . TRP B 2 319 ? 159.195 132.834 140.761 1.00 46.03 317 TRP B O 1
ATOM 6849 N N . PHE B 2 320 ? 157.387 133.389 141.976 1.00 43.66 318 PHE B N 1
ATOM 6850 C CA . PHE B 2 320 ? 157.765 134.753 142.275 1.00 43.66 318 PHE B CA 1
ATOM 6851 C C . PHE B 2 320 ? 157.766 134.909 143.775 1.00 43.66 318 PHE B C 1
ATOM 6852 O O . PHE B 2 320 ? 157.363 133.992 144.483 1.00 43.66 318 PHE B O 1
ATOM 6860 N N . GLY B 2 321 ? 158.222 136.040 144.277 1.00 44.73 319 GLY B N 1
ATOM 6861 C CA . GLY B 2 321 ? 158.180 136.226 145.699 1.00 44.73 319 GLY B CA 1
ATOM 6862 C C . GLY B 2 321 ? 158.842 137.506 146.128 1.00 44.73 319 GLY B C 1
ATOM 6863 O O . GLY B 2 321 ? 159.214 138.348 145.309 1.00 44.73 319 GLY B O 1
ATOM 6864 N N . SER B 2 322 ? 158.981 137.630 147.437 1.00 45.97 320 SER B N 1
ATOM 6865 C CA . SER B 2 322 ? 159.541 138.826 148.025 1.00 45.97 320 SER B CA 1
ATOM 6866 C C . SER B 2 322 ? 159.945 138.532 149.457 1.00 45.97 320 SER B C 1
ATOM 6867 O O . SER B 2 322 ? 159.347 137.690 150.130 1.00 45.97 320 SER B O 1
ATOM 6870 N N . ASN B 2 323 ? 160.972 139.235 149.908 1.00 48.83 321 ASN B N 1
ATOM 6871 C CA . ASN B 2 323 ? 161.442 139.101 151.275 1.00 48.83 321 ASN B CA 1
ATOM 6872 C C . ASN B 2 323 ? 160.499 139.850 152.200 1.00 48.83 321 ASN B C 1
ATOM 6873 O O . ASN B 2 323 ? 160.470 141.084 152.210 1.00 48.83 321 ASN B O 1
ATOM 6878 N N . MET B 2 324 ? 159.715 139.101 152.970 1.00 49.38 322 MET B N 1
ATOM 6879 C CA . MET B 2 324 ? 158.876 139.725 153.979 1.00 49.38 322 MET B CA 1
ATOM 6880 C C . MET B 2 324 ? 159.695 140.592 154.923 1.00 49.38 322 MET B C 1
ATOM 6881 O O . MET B 2 324 ? 159.207 141.624 155.397 1.00 49.38 322 MET B O 1
ATOM 6886 N N . GLY B 2 325 ? 160.933 140.198 155.207 1.00 50.42 323 GLY B N 1
ATOM 6887 C CA . GLY B 2 325 ? 161.847 140.982 156.014 1.00 50.42 323 GLY B CA 1
ATOM 6888 C C . GLY B 2 325 ? 162.309 140.298 157.281 1.00 50.42 323 GLY B C 1
ATOM 6889 O O . GLY B 2 325 ? 163.292 140.743 157.889 1.00 50.42 323 GLY B O 1
ATOM 6890 N N . ASN B 2 326 ? 161.641 139.228 157.698 1.00 52.48 324 ASN B N 1
ATOM 6891 C CA . ASN B 2 326 ? 161.997 138.487 158.905 1.00 52.48 324 ASN B CA 1
ATOM 6892 C C . ASN B 2 326 ? 162.804 137.251 158.554 1.00 52.48 324 ASN B C 1
ATOM 6893 O O . ASN B 2 326 ? 162.636 136.183 159.144 1.00 52.48 324 ASN B O 1
ATOM 6898 N N . GLY B 2 327 ? 163.677 137.375 157.563 1.00 52.51 325 GLY B N 1
ATOM 6899 C CA . GLY B 2 327 ? 164.363 136.229 157.023 1.00 52.51 325 GLY B CA 1
ATOM 6900 C C . GLY B 2 327 ? 163.486 135.297 156.229 1.00 52.51 325 GLY B C 1
ATOM 6901 O O . GLY B 2 327 ? 163.994 134.318 155.675 1.00 52.51 325 GLY B O 1
ATOM 6902 N N . THR B 2 328 ? 162.194 135.571 156.152 1.00 51.04 326 THR B N 1
ATOM 6903 C CA . THR B 2 328 ? 161.264 134.704 155.455 1.00 51.04 326 THR B CA 1
ATOM 6904 C C . THR B 2 328 ? 160.981 135.229 154.059 1.00 51.04 326 THR B C 1
ATOM 6905 O O . THR B 2 328 ? 161.200 136.401 153.751 1.00 51.04 326 THR B O 1
ATOM 6909 N N . ILE B 2 329 ? 160.491 134.332 153.216 1.00 49.37 327 ILE B N 1
ATOM 6910 C CA . ILE B 2 329 ? 160.249 134.593 151.809 1.00 49.37 327 ILE B CA 1
ATOM 6911 C C . ILE B 2 329 ? 158.798 134.272 151.537 1.00 49.37 327 ILE B C 1
ATOM 6912 O O . ILE B 2 329 ? 158.368 133.129 151.721 1.00 49.37 327 ILE B O 1
ATOM 6917 N N . PHE B 2 330 ? 158.042 135.267 151.105 1.00 47.44 328 PHE B N 1
ATOM 6918 C CA . PHE B 2 330 ? 156.699 135.010 150.617 1.00 47.44 328 PHE B CA 1
ATOM 6919 C C . PHE B 2 330 ? 156.834 134.733 149.137 1.00 47.44 328 PHE B C 1
ATOM 6920 O O . PHE B 2 330 ? 157.117 135.625 148.343 1.00 47.44 328 PHE B O 1
ATOM 6928 N N . LEU B 2 331 ? 156.658 133.478 148.766 1.00 47.35 329 LEU B N 1
ATOM 6929 C CA . LEU B 2 331 ? 156.795 133.069 147.384 1.00 47.35 329 LEU B CA 1
ATOM 6930 C C . LEU B 2 331 ? 155.505 132.443 146.898 1.00 47.35 329 LEU B C 1
ATOM 6931 O O . LEU B 2 331 ? 154.901 131.615 147.579 1.00 47.35 329 LEU B O 1
ATOM 6936 N N . GLY B 2 332 ? 155.102 132.844 145.707 1.00 45.50 330 GLY B N 1
ATOM 6937 C CA . GLY B 2 332 ? 153.901 132.344 145.094 1.00 45.50 330 GLY B CA 1
ATOM 6938 C C . GLY B 2 332 ? 154.220 131.592 143.822 1.00 45.50 330 GLY B C 1
ATOM 6939 O O . GLY B 2 332 ? 155.271 131.782 143.211 1.00 45.50 330 GLY B O 1
ATOM 6940 N N . ILE B 2 333 ? 153.291 130.736 143.434 1.00 47.14 331 ILE B N 1
ATOM 6941 C CA . ILE B 2 333 ? 153.403 129.903 142.253 1.00 47.14 331 ILE B CA 1
ATOM 6942 C C . ILE B 2 333 ? 152.056 129.944 141.549 1.00 47.14 331 ILE B C 1
ATOM 6943 O O . ILE B 2 333 ? 151.018 130.040 142.214 1.00 47.14 331 ILE B O 1
ATOM 6948 N N . PRO B 2 334 ? 152.016 129.882 140.226 1.00 46.82 332 PRO B N 1
ATOM 6949 C CA . PRO B 2 334 ? 150.727 129.848 139.541 1.00 46.82 332 PRO B CA 1
ATOM 6950 C C . PRO B 2 334 ? 149.892 128.672 140.013 1.00 46.82 332 PRO B C 1
ATOM 6951 O O . PRO B 2 334 ? 150.357 127.533 140.052 1.00 46.82 332 PRO B O 1
ATOM 6955 N N . GLY B 2 335 ? 148.651 128.961 140.379 1.00 48.87 333 GLY B N 1
ATOM 6956 C CA . GLY B 2 335 ? 147.727 127.938 140.805 1.00 48.87 333 GLY B CA 1
ATOM 6957 C C . GLY B 2 335 ? 146.859 127.431 139.674 1.00 48.87 333 GLY B C 1
ATOM 6958 O O . GLY B 2 335 ? 147.145 127.596 138.487 1.00 48.87 333 GLY B O 1
ATOM 6959 N N . ASP B 2 336 ? 145.761 126.794 140.072 1.00 52.48 334 ASP B N 1
ATOM 6960 C CA . ASP B 2 336 ? 144.819 126.184 139.145 1.00 52.48 334 ASP B CA 1
ATOM 6961 C C . ASP B 2 336 ? 144.014 127.238 138.398 1.00 52.48 334 ASP B C 1
ATOM 6962 O O . ASP B 2 336 ? 142.976 127.692 138.888 1.00 52.48 334 ASP B O 1
ATOM 6967 N N . ASN B 2 337 ? 144.470 127.628 137.215 1.00 50.68 335 ASN B N 1
ATOM 6968 C CA . ASN B 2 337 ? 143.741 128.606 136.421 1.00 50.68 335 ASN B CA 1
ATOM 6969 C C . ASN B 2 337 ? 142.736 127.908 135.513 1.00 50.68 335 ASN B C 1
ATOM 6970 O O . ASN B 2 337 ? 141.538 127.894 135.793 1.00 50.68 335 ASN B O 1
ATOM 6975 N N . ALA B 2 340 ? 138.614 128.090 136.506 1.00 56.68 338 ALA B N 1
ATOM 6976 C CA . ALA B 2 340 ? 138.960 129.364 135.885 1.00 56.68 338 ALA B CA 1
ATOM 6977 C C . ALA B 2 340 ? 139.500 130.341 136.925 1.00 56.68 338 ALA B C 1
ATOM 6978 O O . ALA B 2 340 ? 140.632 130.815 136.822 1.00 56.68 338 ALA B O 1
ATOM 6980 N N . MET B 2 341 ? 138.678 130.635 137.934 1.00 59.78 339 MET B N 1
ATOM 6981 C CA . MET B 2 341 ? 139.049 131.542 139.012 1.00 59.78 339 MET B CA 1
ATOM 6982 C C . MET B 2 341 ? 139.170 130.808 140.341 1.00 59.78 339 MET B C 1
ATOM 6983 O O . MET B 2 341 ? 138.729 131.312 141.378 1.00 59.78 339 MET B O 1
ATOM 6988 N N . SER B 2 342 ? 139.766 129.620 140.329 1.00 56.95 340 SER B N 1
ATOM 6989 C CA . SER B 2 342 ? 139.987 128.892 141.564 1.00 56.95 340 SER B CA 1
ATOM 6990 C C . SER B 2 342 ? 140.792 129.745 142.528 1.00 56.95 340 SER B C 1
ATOM 6991 O O . SER B 2 342 ? 140.274 130.225 143.542 1.00 56.95 340 SER B O 1
ATOM 6994 N N . GLU B 2 343 ? 142.066 129.935 142.209 1.00 53.78 341 GLU B N 1
ATOM 6995 C CA . GLU B 2 343 ? 142.918 130.880 142.911 1.00 53.78 341 GLU B CA 1
ATOM 6996 C C . GLU B 2 343 ? 144.146 131.126 142.052 1.00 53.78 341 GLU B C 1
ATOM 6997 O O . GLU B 2 343 ? 144.862 130.183 141.700 1.00 53.78 341 GLU B O 1
ATOM 7003 N N . ALA B 2 344 ? 144.398 132.388 141.716 1.00 49.35 342 ALA B N 1
ATOM 7004 C CA . ALA B 2 344 ? 145.412 132.690 140.717 1.00 49.35 342 ALA B CA 1
ATOM 7005 C C . ALA B 2 344 ? 146.748 132.067 141.081 1.00 49.35 342 ALA B C 1
ATOM 7006 O O . ALA B 2 344 ? 147.454 131.536 140.217 1.00 49.35 342 ALA B O 1
ATOM 7008 N N . PHE B 2 345 ? 147.107 132.110 142.356 1.00 47.19 343 PHE B N 1
ATOM 7009 C CA . PHE B 2 345 ? 148.387 131.607 142.801 1.00 47.19 343 PHE B CA 1
ATOM 7010 C C . PHE B 2 345 ? 148.236 130.930 144.150 1.00 47.19 343 PHE B C 1
ATOM 7011 O O . PHE B 2 345 ? 147.363 131.275 144.948 1.00 47.19 343 PHE B O 1
ATOM 7019 N N . TYR B 2 346 ? 149.102 129.958 144.386 1.00 48.98 344 TYR B N 1
ATOM 7020 C CA . TYR B 2 346 ? 149.314 129.394 145.703 1.00 48.98 344 TYR B CA 1
ATOM 7021 C C . TYR B 2 346 ? 150.520 130.081 146.311 1.00 48.98 344 TYR B C 1
ATOM 7022 O O . TYR B 2 346 ? 151.430 130.495 145.594 1.00 48.98 344 TYR B O 1
ATOM 7031 N N . PHE B 2 347 ? 150.523 130.218 147.624 1.00 47.25 345 PHE B N 1
ATOM 7032 C CA . PHE B 2 347 ? 151.535 131.013 148.289 1.00 47.25 345 PHE B CA 1
ATOM 7033 C C . PHE B 2 347 ? 152.136 130.253 149.455 1.00 47.25 345 PHE B C 1
ATOM 7034 O O . PHE B 2 347 ? 151.509 129.364 150.034 1.00 47.25 345 PHE B O 1
ATOM 7042 N N . TYR B 2 348 ? 153.367 130.621 149.787 1.00 48.99 346 TYR B N 1
ATOM 7043 C CA . TYR B 2 348 ? 154.158 129.934 150.788 1.00 48.99 346 TYR B CA 1
ATOM 7044 C C . TYR B 2 348 ? 155.010 130.949 151.522 1.00 48.99 346 TYR B C 1
ATOM 7045 O O . TYR B 2 348 ? 155.445 131.939 150.928 1.00 48.99 346 TYR B O 1
ATOM 7054 N N . THR B 2 349 ? 155.243 130.703 152.808 1.00 50.97 347 THR B N 1
ATOM 7055 C CA . THR B 2 349 ? 156.130 131.532 153.614 1.00 50.97 347 THR B CA 1
ATOM 7056 C C . THR B 2 349 ? 157.313 130.672 154.037 1.00 50.97 347 THR B C 1
ATOM 7057 O O . THR B 2 349 ? 157.334 130.059 155.103 1.00 50.97 347 THR B O 1
ATOM 7061 N N . LEU B 2 350 ? 158.312 130.641 153.172 1.00 50.98 348 LEU B N 1
ATOM 7062 C CA . LEU B 2 350 ? 159.528 129.900 153.445 1.00 50.98 348 LEU B CA 1
ATOM 7063 C C . LEU B 2 350 ? 160.416 130.700 154.381 1.00 50.98 348 LEU B C 1
ATOM 7064 O O . LEU B 2 350 ? 161.116 131.618 153.948 1.00 50.98 348 LEU B O 1
ATOM 7069 N N . ARG B 2 351 ? 160.398 130.350 155.657 1.00 52.95 349 ARG B N 1
ATOM 7070 C CA . ARG B 2 351 ? 161.191 131.036 156.660 1.00 52.95 349 ARG B CA 1
ATOM 7071 C C . ARG B 2 351 ? 162.575 130.415 156.756 1.00 52.95 349 ARG B C 1
ATOM 7072 O O . ARG B 2 351 ? 162.795 129.261 156.385 1.00 52.95 349 ARG B O 1
ATOM 7080 N N . CYS B 2 352 ? 163.515 131.214 157.247 1.00 52.98 350 CYS B N 1
ATOM 7081 C CA . CYS B 2 352 ? 164.896 130.784 157.393 1.00 52.98 350 CYS B CA 1
ATOM 7082 C C . CYS B 2 352 ? 165.528 131.423 158.622 1.00 52.98 350 CYS B C 1
ATOM 7083 O O . CYS B 2 352 ? 165.593 132.646 158.731 1.00 52.98 350 CYS B O 1
ATOM 7086 N N . SER C 1 202 ? 123.395 126.090 86.611 1.00 47.70 460 SER C N 1
ATOM 7087 C CA . SER C 1 202 ? 123.673 125.060 85.619 1.00 47.70 460 SER C CA 1
ATOM 7088 C C . SER C 1 202 ? 124.532 123.952 86.211 1.00 47.70 460 SER C C 1
ATOM 7089 O O . SER C 1 202 ? 125.285 124.171 87.158 1.00 47.70 460 SER C O 1
ATOM 7092 N N . GLY C 1 203 ? 124.397 122.753 85.650 1.00 46.89 461 GLY C N 1
ATOM 7093 C CA . GLY C 1 203 ? 125.214 121.622 86.031 1.00 46.89 461 GLY C CA 1
ATOM 7094 C C . GLY C 1 203 ? 125.145 121.217 87.487 1.00 46.89 461 GLY C C 1
ATOM 7095 O O . GLY C 1 203 ? 125.840 120.271 87.874 1.00 46.89 461 GLY C O 1
ATOM 7096 N N . LEU C 1 204 ? 124.338 121.886 88.308 1.00 42.30 462 LEU C N 1
ATOM 7097 C CA . LEU C 1 204 ? 124.241 121.587 89.736 1.00 42.30 462 LEU C CA 1
ATOM 7098 C C . LEU C 1 204 ? 122.792 121.277 90.083 1.00 42.30 462 LEU C C 1
ATOM 7099 O O . LEU C 1 204 ? 121.947 122.174 90.115 1.00 42.30 462 LEU C O 1
ATOM 7104 N N . GLN C 1 205 ? 122.513 120.008 90.357 1.00 41.50 463 GLN C N 1
ATOM 7105 C CA . GLN C 1 205 ? 121.159 119.605 90.657 1.00 41.50 463 GLN C CA 1
ATOM 7106 C C . GLN C 1 205 ? 120.769 120.058 92.058 1.00 41.50 463 GLN C C 1
ATOM 7107 O O . GLN C 1 205 ? 121.626 120.280 92.914 1.00 41.50 463 GLN C O 1
ATOM 7113 N N . PRO C 1 206 ? 119.471 120.203 92.311 1.00 40.76 464 PRO C N 1
ATOM 7114 C CA . PRO C 1 206 ? 119.037 120.651 93.636 1.00 40.76 464 PRO C CA 1
ATOM 7115 C C . PRO C 1 206 ? 119.478 119.739 94.753 1.00 40.76 464 PRO C C 1
ATOM 7116 O O . PRO C 1 206 ? 119.738 120.217 95.861 1.00 40.76 464 PRO C O 1
ATOM 7120 N N . ALA C 1 207 ? 119.572 118.438 94.506 1.00 38.98 465 ALA C N 1
ATOM 7121 C CA . ALA C 1 207 ? 120.049 117.538 95.544 1.00 38.98 465 ALA C CA 1
ATOM 7122 C C . ALA C 1 207 ? 121.507 117.805 95.866 1.00 38.98 465 ALA C C 1
ATOM 7123 O O . ALA C 1 207 ? 121.909 117.773 97.032 1.00 38.98 465 ALA C O 1
ATOM 7125 N N . VAL C 1 208 ? 122.311 118.088 94.847 1.00 39.74 466 VAL C N 1
ATOM 7126 C CA . VAL C 1 208 ? 123.713 118.400 95.076 1.00 39.74 466 VAL C CA 1
ATOM 7127 C C . VAL C 1 208 ? 123.848 119.729 95.796 1.00 39.74 466 VAL C C 1
ATOM 7128 O O . VAL C 1 208 ? 124.694 119.891 96.681 1.00 39.74 466 VAL C O 1
ATOM 7132 N N . CYS C 1 209 ? 123.023 120.702 95.426 1.00 39.76 467 CYS C N 1
ATOM 7133 C CA . CYS C 1 209 ? 123.049 121.983 96.108 1.00 39.76 467 CYS C CA 1
ATOM 7134 C C . CYS C 1 209 ? 122.653 121.820 97.562 1.00 39.76 467 CYS C C 1
ATOM 7135 O O . CYS C 1 209 ? 123.223 122.461 98.450 1.00 39.76 467 CYS C O 1
ATOM 7138 N N . LEU C 1 210 ? 121.699 120.936 97.826 1.00 37.07 468 LEU C N 1
ATOM 7139 C CA . LEU C 1 210 ? 121.278 120.674 99.191 1.00 37.07 468 LEU C CA 1
ATOM 7140 C C . LEU C 1 210 ? 122.369 119.975 99.979 1.00 37.07 468 LEU C C 1
ATOM 7141 O O . LEU C 1 210 ? 122.553 120.239 101.169 1.00 37.07 468 LEU C O 1
ATOM 7146 N N . ALA C 1 211 ? 123.072 119.047 99.344 1.00 36.73 469 ALA C N 1
ATOM 7147 C CA . ALA C 1 211 ? 124.191 118.394 99.997 1.00 36.73 469 ALA C CA 1
ATOM 7148 C C . ALA C 1 211 ? 125.253 119.407 100.366 1.00 36.73 469 ALA C C 1
ATOM 7149 O O . ALA C 1 211 ? 125.761 119.420 101.489 1.00 36.73 469 ALA C O 1
ATOM 7151 N N . ILE C 1 212 ? 125.608 120.261 99.416 1.00 38.09 470 ILE C N 1
ATOM 7152 C CA . ILE C 1 212 ? 126.541 121.338 99.695 1.00 38.09 470 ILE C CA 1
ATOM 7153 C C . ILE C 1 212 ? 126.045 122.179 100.854 1.00 38.09 470 ILE C C 1
ATOM 7154 O O . ILE C 1 212 ? 126.818 122.578 101.728 1.00 38.09 470 ILE C O 1
ATOM 7159 N N . ARG C 1 213 ? 124.748 122.454 100.887 1.00 35.76 471 ARG C N 1
ATOM 7160 C CA . ARG C 1 213 ? 124.210 123.322 101.921 1.00 35.76 471 ARG C CA 1
ATOM 7161 C C . ARG C 1 213 ? 124.336 122.683 103.293 1.00 35.76 471 ARG C C 1
ATOM 7162 O O . ARG C 1 213 ? 124.881 123.284 104.224 1.00 35.76 471 ARG C O 1
ATOM 7170 N N . VAL C 1 214 ? 123.839 121.461 103.436 1.00 35.39 472 VAL C N 1
ATOM 7171 C CA . VAL C 1 214 ? 123.774 120.838 104.747 1.00 35.39 472 VAL C CA 1
ATOM 7172 C C . VAL C 1 214 ? 125.147 120.375 105.200 1.00 35.39 472 VAL C C 1
ATOM 7173 O O . VAL C 1 214 ? 125.561 120.645 106.331 1.00 35.39 472 VAL C O 1
ATOM 7177 N N . ASN C 1 215 ? 125.877 119.677 104.337 1.00 35.65 473 ASN C N 1
ATOM 7178 C CA . ASN C 1 215 ? 127.152 119.118 104.743 1.00 35.65 473 ASN C CA 1
ATOM 7179 C C . ASN C 1 215 ? 128.158 120.213 105.034 1.00 35.65 473 ASN C C 1
ATOM 7180 O O . ASN C 1 215 ? 129.016 120.059 105.908 1.00 35.65 473 ASN C O 1
ATOM 7185 N N . THR C 1 216 ? 128.073 121.313 104.309 1.00 35.50 474 THR C N 1
ATOM 7186 C CA . THR C 1 216 ? 128.851 122.497 104.603 1.00 35.50 474 THR C CA 1
ATOM 7187 C C . THR C 1 216 ? 128.239 123.330 105.698 1.00 35.50 474 THR C C 1
ATOM 7188 O O . THR C 1 216 ? 128.706 124.442 105.952 1.00 35.50 474 THR C O 1
ATOM 7192 N N . PHE C 1 217 ? 127.197 122.825 106.338 1.00 34.77 475 PHE C N 1
ATOM 7193 C CA . PHE C 1 217 ? 126.541 123.516 107.432 1.00 34.77 475 PHE C CA 1
ATOM 7194 C C . PHE C 1 217 ? 126.020 124.867 107.006 1.00 34.77 475 PHE C C 1
ATOM 7195 O O . PHE C 1 217 ? 125.757 125.731 107.842 1.00 34.77 475 PHE C O 1
ATOM 7203 N N . LEU C 1 218 ? 125.872 125.054 105.706 1.00 35.69 476 LEU C N 1
ATOM 7204 C CA . LEU C 1 218 ? 125.309 126.283 105.191 1.00 35.69 476 LEU C CA 1
ATOM 7205 C C . LEU C 1 218 ? 123.849 126.378 105.572 1.00 35.69 476 LEU C C 1
ATOM 7206 O O . LEU C 1 218 ? 123.070 125.447 105.357 1.00 35.69 476 LEU C O 1
ATOM 7211 N N . SER C 1 219 ? 123.485 127.502 106.157 1.00 35.63 477 SER C N 1
ATOM 7212 C CA . SER C 1 219 ? 122.092 127.782 106.387 1.00 35.63 477 SER C CA 1
ATOM 7213 C C . SER C 1 219 ? 121.414 128.157 105.081 1.00 35.63 477 SER C C 1
ATOM 7214 O O . SER C 1 219 ? 122.040 128.639 104.137 1.00 35.63 477 SER C O 1
ATOM 7217 N N . CYS C 1 220 ? 120.112 127.905 105.027 1.00 37.10 478 CYS C N 1
ATOM 7218 C CA . CYS C 1 220 ? 119.335 128.338 103.880 1.00 37.10 478 CYS C CA 1
ATOM 7219 C C . CYS C 1 220 ? 119.546 129.813 103.606 1.00 37.10 478 CYS C C 1
ATOM 7220 O O . CYS C 1 220 ? 119.542 130.238 102.449 1.00 37.10 478 CYS C O 1
ATOM 7223 N N . SER C 1 221 ? 119.767 130.601 104.651 1.00 36.46 479 SER C N 1
ATOM 7224 C CA . SER C 1 221 ? 120.005 132.024 104.477 1.00 36.46 479 SER C CA 1
ATOM 7225 C C . SER C 1 221 ? 121.370 132.276 103.862 1.00 36.46 479 SER C C 1
ATOM 7226 O O . SER C 1 221 ? 121.503 133.041 102.901 1.00 36.46 479 SER C O 1
ATOM 7229 N N . GLN C 1 222 ? 122.398 131.633 104.401 1.00 35.93 480 GLN C N 1
ATOM 7230 C CA . GLN C 1 222 ? 123.733 131.809 103.855 1.00 35.93 480 GLN C CA 1
ATOM 7231 C C . GLN C 1 222 ? 123.849 131.157 102.491 1.00 35.93 480 GLN C C 1
ATOM 7232 O O . GLN C 1 222 ? 124.524 131.680 101.598 1.00 35.93 480 GLN C O 1
ATOM 7238 N N . TYR C 1 223 ? 123.195 130.018 102.306 1.00 37.52 481 TYR C N 1
ATOM 7239 C CA . TYR C 1 223 ? 123.167 129.410 100.989 1.00 37.52 481 TYR C CA 1
ATOM 7240 C C . TYR C 1 223 ? 122.474 130.309 99.990 1.00 37.52 481 TYR C C 1
ATOM 7241 O O . TYR C 1 223 ? 122.873 130.373 98.829 1.00 37.52 481 TYR C O 1
ATOM 7250 N N . HIS C 1 224 ? 121.415 130.989 100.409 1.00 38.76 482 HIS C N 1
ATOM 7251 C CA . HIS C 1 224 ? 120.751 131.912 99.509 1.00 38.76 482 HIS C CA 1
ATOM 7252 C C . HIS C 1 224 ? 121.652 133.082 99.170 1.00 38.76 482 HIS C C 1
ATOM 7253 O O . HIS C 1 224 ? 121.693 133.528 98.022 1.00 38.76 482 HIS C O 1
ATOM 7260 N N . LYS C 1 225 ? 122.359 133.610 100.162 1.00 37.33 483 LYS C N 1
ATOM 7261 C CA . LYS C 1 225 ? 123.352 134.632 99.884 1.00 37.33 483 LYS C CA 1
ATOM 7262 C C . LYS C 1 225 ? 124.316 134.161 98.814 1.00 37.33 483 LYS C C 1
ATOM 7263 O O . LYS C 1 225 ? 124.568 134.861 97.828 1.00 37.33 483 LYS C O 1
ATOM 7269 N N . MET C 1 226 ? 124.867 132.969 98.998 1.00 38.89 484 MET C N 1
ATOM 7270 C CA . MET C 1 226 ? 125.841 132.452 98.052 1.00 38.89 484 MET C CA 1
ATOM 7271 C C . MET C 1 226 ? 125.222 132.249 96.683 1.00 38.89 484 MET C C 1
ATOM 7272 O O . MET C 1 226 ? 125.833 132.571 95.663 1.00 38.89 484 MET C O 1
ATOM 7277 N N . TYR C 1 227 ? 124.004 131.726 96.646 1.00 41.24 485 TYR C N 1
ATOM 7278 C CA . TYR C 1 227 ? 123.355 131.409 95.387 1.00 41.24 485 TYR C CA 1
ATOM 7279 C C . TYR C 1 227 ? 123.034 132.669 94.608 1.00 41.24 485 TYR C C 1
ATOM 7280 O O . TYR C 1 227 ? 123.260 132.734 93.399 1.00 41.24 485 TYR C O 1
ATOM 7289 N N . ARG C 1 228 ? 122.509 133.685 95.283 1.00 40.66 486 ARG C N 1
ATOM 7290 C CA . ARG C 1 228 ? 122.212 134.934 94.605 1.00 40.66 486 ARG C CA 1
ATOM 7291 C C . ARG C 1 228 ? 123.482 135.655 94.195 1.00 40.66 486 ARG C C 1
ATOM 7292 O O . ARG C 1 228 ? 123.531 136.251 93.116 1.00 40.66 486 ARG C O 1
ATOM 7300 N N . THR C 1 229 ? 124.523 135.593 95.020 1.00 40.52 487 THR C N 1
ATOM 7301 C CA . THR C 1 229 ? 125.796 136.186 94.649 1.00 40.52 487 THR C CA 1
ATOM 7302 C C . THR C 1 229 ? 126.362 135.525 93.405 1.00 40.52 487 THR C C 1
ATOM 7303 O O . THR C 1 229 ? 126.867 136.202 92.505 1.00 40.52 487 THR C O 1
ATOM 7307 N N . VAL C 1 230 ? 126.276 134.203 93.335 1.00 41.64 488 VAL C N 1
ATOM 7308 C CA . VAL C 1 230 ? 126.770 133.478 92.179 1.00 41.64 488 VAL C CA 1
ATOM 7309 C C . VAL C 1 230 ? 125.916 133.776 90.960 1.00 41.64 488 VAL C C 1
ATOM 7310 O O . VAL C 1 230 ? 126.427 133.961 89.852 1.00 41.64 488 VAL C O 1
ATOM 7314 N N . LYS C 1 231 ? 124.604 133.832 91.148 1.00 43.28 489 LYS C N 1
ATOM 7315 C CA . LYS C 1 231 ? 123.691 134.098 90.052 1.00 43.28 489 LYS C CA 1
ATOM 7316 C C . LYS C 1 231 ? 123.865 135.506 89.517 1.00 43.28 489 LYS C C 1
ATOM 7317 O O . LYS C 1 231 ? 123.548 135.773 88.353 1.00 43.28 489 LYS C O 1
ATOM 7323 N N . ALA C 1 232 ? 124.350 136.415 90.349 1.00 42.41 490 ALA C N 1
ATOM 7324 C CA . ALA C 1 232 ? 124.571 137.789 89.941 1.00 42.41 490 ALA C CA 1
ATOM 7325 C C . ALA C 1 232 ? 125.948 137.999 89.335 1.00 42.41 490 ALA C C 1
ATOM 7326 O O . ALA C 1 232 ? 126.108 138.821 88.428 1.00 42.41 490 ALA C O 1
ATOM 7328 N N . ILE C 1 233 ? 126.943 137.268 89.822 1.00 42.50 491 ILE C N 1
ATOM 7329 C CA . ILE C 1 233 ? 128.301 137.429 89.333 1.00 42.50 491 ILE C CA 1
ATOM 7330 C C . ILE C 1 233 ? 128.498 136.666 88.035 1.00 42.50 491 ILE C C 1
ATOM 7331 O O . ILE C 1 233 ? 128.961 137.220 87.033 1.00 42.50 491 ILE C O 1
ATOM 7336 N N . THR C 1 234 ? 128.158 135.381 88.038 1.00 43.84 492 THR C N 1
ATOM 7337 C CA . THR C 1 234 ? 128.274 134.571 86.840 1.00 43.84 492 THR C CA 1
ATOM 7338 C C . THR C 1 234 ? 127.125 134.817 85.882 1.00 43.84 492 THR C C 1
ATOM 7339 O O . THR C 1 234 ? 127.289 134.668 84.667 1.00 43.84 492 THR C O 1
ATOM 7343 N N . GLY C 1 235 ? 125.967 135.185 86.406 1.00 43.78 493 GLY C N 1
ATOM 7344 C CA . GLY C 1 235 ? 124.737 135.225 85.650 1.00 43.78 493 GLY C CA 1
ATOM 7345 C C . GLY C 1 235 ? 124.086 133.868 85.605 1.00 43.78 493 GLY C C 1
ATOM 7346 O O . GLY C 1 235 ? 122.863 133.755 85.697 1.00 43.78 493 GLY C O 1
ATOM 7347 N N . ARG C 1 236 ? 124.893 132.823 85.466 1.00 45.62 494 ARG C N 1
ATOM 7348 C CA . ARG C 1 236 ? 124.376 131.467 85.490 1.00 45.62 494 ARG C CA 1
ATOM 7349 C C . ARG C 1 236 ? 123.817 131.146 86.865 1.00 45.62 494 ARG C C 1
ATOM 7350 O O . ARG C 1 236 ? 124.279 131.657 87.886 1.00 45.62 494 ARG C O 1
ATOM 7358 N N . GLN C 1 237 ? 122.806 130.284 86.884 1.00 43.82 495 GLN C N 1
ATOM 7359 C CA . GLN C 1 237 ? 122.215 129.818 88.132 1.00 43.82 495 GLN C CA 1
ATOM 7360 C C . GLN C 1 237 ? 122.889 128.503 88.496 1.00 43.82 495 GLN C C 1
ATOM 7361 O O . GLN C 1 237 ? 122.316 127.421 88.393 1.00 43.82 495 GLN C O 1
ATOM 7367 N N . ILE C 1 238 ? 124.144 128.616 88.922 1.00 43.10 496 ILE C N 1
ATOM 7368 C CA . ILE C 1 238 ? 124.900 127.442 89.341 1.00 43.10 496 ILE C CA 1
ATOM 7369 C C . ILE C 1 238 ? 124.155 126.719 90.446 1.00 43.10 496 ILE C C 1
ATOM 7370 O O . ILE C 1 238 ? 123.750 125.561 90.303 1.00 43.10 496 ILE C O 1
ATOM 7375 N N . PHE C 1 239 ? 123.964 127.400 91.563 1.00 40.75 497 PHE C N 1
ATOM 7376 C CA . PHE C 1 239 ? 123.271 126.817 92.687 1.00 40.75 497 PHE C CA 1
ATOM 7377 C C . PHE C 1 239 ? 121.773 126.899 92.480 1.00 40.75 497 PHE C C 1
ATOM 7378 O O . PHE C 1 239 ? 121.248 127.882 91.954 1.00 40.75 497 PHE C O 1
ATOM 7386 N N . GLN C 1 240 ? 121.096 125.859 92.877 1.00 40.53 498 GLN C N 1
ATOM 7387 C CA . GLN C 1 240 ? 119.663 125.870 92.736 1.00 40.53 498 GLN C CA 1
ATOM 7388 C C . GLN C 1 240 ? 119.041 126.696 93.853 1.00 40.53 498 GLN C C 1
ATOM 7389 O O . GLN C 1 240 ? 119.602 126.803 94.944 1.00 40.53 498 GLN C O 1
ATOM 7395 N N . PRO C 1 241 ? 117.895 127.312 93.598 1.00 41.27 499 PRO C N 1
ATOM 7396 C CA . PRO C 1 241 ? 117.289 128.172 94.607 1.00 41.27 499 PRO C CA 1
ATOM 7397 C C . PRO C 1 241 ? 116.850 127.383 95.824 1.00 41.27 499 PRO C C 1
ATOM 7398 O O . PRO C 1 241 ? 116.733 126.158 95.817 1.00 41.27 499 PRO C O 1
ATOM 7402 N N . LEU C 1 242 ? 116.586 128.128 96.891 1.00 38.65 500 LEU C N 1
ATOM 7403 C CA . LEU C 1 242 ? 116.177 127.509 98.139 1.00 38.65 500 LEU C CA 1
ATOM 7404 C C . LEU C 1 242 ? 114.957 126.623 97.968 1.00 38.65 500 LEU C C 1
ATOM 7405 O O . LEU C 1 242 ? 114.868 125.573 98.607 1.00 38.65 500 LEU C O 1
ATOM 7410 N N . HIS C 1 243 ? 113.999 127.027 97.137 1.00 40.75 501 HIS C N 1
ATOM 7411 C CA . HIS C 1 243 ? 112.797 126.219 96.977 1.00 40.75 501 HIS C CA 1
ATOM 7412 C C . HIS C 1 243 ? 113.119 124.877 96.341 1.00 40.75 501 HIS C C 1
ATOM 7413 O O . HIS C 1 243 ? 112.516 123.856 96.688 1.00 40.75 501 HIS C O 1
ATOM 7420 N N . ALA C 1 244 ? 114.089 124.850 95.434 1.00 40.08 502 ALA C N 1
ATOM 7421 C CA . ALA C 1 244 ? 114.463 123.596 94.801 1.00 40.08 502 ALA C CA 1
ATOM 7422 C C . ALA C 1 244 ? 115.125 122.670 95.802 1.00 40.08 502 ALA C C 1
ATOM 7423 O O . ALA C 1 244 ? 114.876 121.460 95.807 1.00 40.08 502 ALA C O 1
ATOM 7425 N N . LEU C 1 245 ? 115.971 123.226 96.662 1.00 38.43 503 LEU C N 1
ATOM 7426 C CA . LEU C 1 245 ? 116.544 122.454 97.753 1.00 38.43 503 LEU C CA 1
ATOM 7427 C C . LEU C 1 245 ? 115.459 121.913 98.662 1.00 38.43 503 LEU C C 1
ATOM 7428 O O . LEU C 1 245 ? 115.490 120.747 99.060 1.00 38.43 503 LEU C O 1
ATOM 7433 N N . ARG C 1 246 ? 114.514 122.768 99.034 1.00 38.84 504 ARG C N 1
ATOM 7434 C CA . ARG C 1 246 ? 113.449 122.363 99.932 1.00 38.84 504 ARG C CA 1
ATOM 7435 C C . ARG C 1 246 ? 112.593 121.273 99.319 1.00 38.84 504 ARG C C 1
ATOM 7436 O O . ARG C 1 246 ? 112.028 120.446 100.039 1.00 38.84 504 ARG C O 1
ATOM 7444 N N . ASN C 1 247 ? 112.479 121.259 97.996 1.00 38.77 505 ASN C N 1
ATOM 7445 C CA . ASN C 1 247 ? 111.746 120.194 97.333 1.00 38.77 505 ASN C CA 1
ATOM 7446 C C . ASN C 1 247 ? 112.565 118.919 97.261 1.00 38.77 505 ASN C C 1
ATOM 7447 O O . ASN C 1 247 ? 112.016 117.822 97.393 1.00 38.77 505 ASN C O 1
ATOM 7452 N N . ALA C 1 248 ? 113.871 119.047 97.052 1.00 37.98 506 ALA C N 1
ATOM 7453 C CA . ALA C 1 248 ? 114.745 117.886 97.085 1.00 37.98 506 ALA C CA 1
ATOM 7454 C C . ALA C 1 248 ? 114.749 117.236 98.455 1.00 37.98 506 ALA C C 1
ATOM 7455 O O . ALA C 1 248 ? 114.851 116.011 98.564 1.00 37.98 506 ALA C O 1
ATOM 7457 N N . GLU C 1 249 ? 114.662 118.045 99.507 1.00 37.28 507 GLU C N 1
ATOM 7458 C CA . GLU C 1 249 ? 114.617 117.512 100.859 1.00 37.28 507 GLU C CA 1
ATOM 7459 C C . GLU C 1 249 ? 113.505 116.490 101.005 1.00 37.28 507 GLU C C 1
ATOM 7460 O O . GLU C 1 249 ? 113.702 115.426 101.603 1.00 37.28 507 GLU C O 1
ATOM 7466 N N . LYS C 1 250 ? 112.331 116.794 100.460 1.00 37.81 508 LYS C N 1
ATOM 7467 C CA . LYS C 1 250 ? 111.197 115.891 100.577 1.00 37.81 508 LYS C CA 1
ATOM 7468 C C . LYS C 1 250 ? 111.602 114.471 100.238 1.00 37.81 508 LYS C C 1
ATOM 7469 O O . LYS C 1 250 ? 111.209 113.520 100.919 1.00 37.81 508 LYS C O 1
ATOM 7475 N N . VAL C 1 251 ? 112.410 114.314 99.194 1.00 37.75 509 VAL C N 1
ATOM 7476 C CA . VAL C 1 251 ? 112.844 112.995 98.764 1.00 37.75 509 VAL C CA 1
ATOM 7477 C C . VAL C 1 251 ? 113.671 112.329 99.842 1.00 37.75 509 VAL C C 1
ATOM 7478 O O . VAL C 1 251 ? 113.664 111.101 99.978 1.00 37.75 509 VAL C O 1
ATOM 7482 N N . LEU C 1 252 ? 114.392 113.120 100.623 1.00 36.31 510 LEU C N 1
ATOM 7483 C CA . LEU C 1 252 ? 115.305 112.598 101.617 1.00 36.31 510 LEU C CA 1
ATOM 7484 C C . LEU C 1 252 ? 114.702 112.544 103.000 1.00 36.31 510 LEU C C 1
ATOM 7485 O O . LEU C 1 252 ? 115.137 111.732 103.821 1.00 36.31 510 LEU C O 1
ATOM 7490 N N . LEU C 1 253 ? 113.741 113.389 103.274 1.00 35.47 511 LEU C N 1
ATOM 7491 C CA . LEU C 1 253 ? 113.084 113.368 104.553 1.00 35.47 511 LEU C CA 1
ATOM 7492 C C . LEU C 1 253 ? 112.063 112.249 104.601 1.00 35.47 511 LEU C C 1
ATOM 7493 O O . LEU C 1 253 ? 111.531 111.828 103.574 1.00 35.47 511 LEU C O 1
ATOM 7498 N N . PRO C 1 254 ? 111.791 111.730 105.788 1.00 35.57 512 PRO C N 1
ATOM 7499 C CA . PRO C 1 254 ? 110.753 110.721 105.926 1.00 35.57 512 PRO C CA 1
ATOM 7500 C C . PRO C 1 254 ? 109.402 111.253 105.492 1.00 35.57 512 PRO C C 1
ATOM 7501 O O . PRO C 1 254 ? 109.112 112.447 105.572 1.00 35.57 512 PRO C O 1
ATOM 7505 N N . GLY C 1 255 ? 108.572 110.334 105.021 1.00 38.58 513 GLY C N 1
ATOM 7506 C CA . GLY C 1 255 ? 107.258 110.697 104.548 1.00 38.58 513 GLY C CA 1
ATOM 7507 C C . GLY C 1 255 ? 107.190 110.921 103.064 1.00 38.58 513 GLY C C 1
ATOM 7508 O O . GLY C 1 255 ? 106.299 111.631 102.589 1.00 38.58 513 GLY C O 1
ATOM 7509 N N . TYR C 1 256 ? 108.118 110.345 102.314 1.00 38.71 514 TYR C N 1
ATOM 7510 C CA . TYR C 1 256 ? 108.151 110.476 100.870 1.00 38.71 514 TYR C CA 1
ATOM 7511 C C . TYR C 1 256 ? 108.090 109.136 100.167 1.00 38.71 514 TYR C C 1
ATOM 7512 O O . TYR C 1 256 ? 107.306 108.963 99.228 1.00 38.71 514 TYR C O 1
ATOM 7521 N N . HIS C 1 257 ? 108.891 108.196 100.588 1.00 39.59 515 HIS C N 1
ATOM 7522 C CA . HIS C 1 257 ? 108.967 106.938 99.884 1.00 39.59 515 HIS C CA 1
ATOM 7523 C C . HIS C 1 257 ? 107.845 106.021 100.343 1.00 39.59 515 HIS C C 1
ATOM 7524 O O . HIS C 1 257 ? 107.652 105.844 101.548 1.00 39.59 515 HIS C O 1
ATOM 7531 N N . PRO C 1 258 ? 107.090 105.428 99.424 1.00 40.86 516 PRO C N 1
ATOM 7532 C CA . PRO C 1 258 ? 106.017 104.530 99.840 1.00 40.86 516 PRO C CA 1
ATOM 7533 C C . PRO C 1 258 ? 106.591 103.205 100.302 1.00 40.86 516 PRO C C 1
ATOM 7534 O O . PRO C 1 258 ? 107.471 102.632 99.656 1.00 40.86 516 PRO C O 1
ATOM 7538 N N . PHE C 1 259 ? 106.093 102.726 101.432 1.00 39.96 517 PHE C N 1
ATOM 7539 C CA . PHE C 1 259 ? 106.532 101.465 101.984 1.00 39.96 517 PHE C CA 1
ATOM 7540 C C . PHE C 1 259 ? 105.351 100.769 102.624 1.00 39.96 517 PHE C C 1
ATOM 7541 O O . PHE C 1 259 ? 104.284 101.354 102.818 1.00 39.96 517 PHE C O 1
ATOM 7549 N N . GLU C 1 260 ? 105.552 99.501 102.951 1.00 40.74 518 GLU C N 1
ATOM 7550 C CA . GLU C 1 260 ? 104.564 98.768 103.715 1.00 40.74 518 GLU C CA 1
ATOM 7551 C C . GLU C 1 260 ? 105.305 97.873 104.686 1.00 40.74 518 GLU C C 1
ATOM 7552 O O . GLU C 1 260 ? 106.498 97.621 104.529 1.00 40.74 518 GLU C O 1
ATOM 7558 N N . TRP C 1 261 ? 104.598 97.427 105.709 1.00 39.75 519 TRP C N 1
ATOM 7559 C CA . TRP C 1 261 ? 105.142 96.517 106.694 1.00 39.75 519 TRP C CA 1
ATOM 7560 C C . TRP C 1 261 ? 104.317 95.242 106.707 1.00 39.75 519 TRP C C 1
ATOM 7561 O O . TRP C 1 261 ? 103.085 95.290 106.727 1.00 39.75 519 TRP C O 1
ATOM 7572 N N . GLN C 1 262 ? 105.001 94.107 106.683 1.00 42.93 520 GLN C N 1
ATOM 7573 C CA . GLN C 1 262 ? 104.349 92.802 106.687 1.00 42.93 520 GLN C CA 1
ATOM 7574 C C . GLN C 1 262 ? 104.922 91.973 107.826 1.00 42.93 520 GLN C C 1
ATOM 7575 O O . GLN C 1 262 ? 106.083 91.525 107.737 1.00 42.93 520 GLN C O 1
ATOM 7581 N N . PRO C 1 263 ? 104.168 91.744 108.907 1.00 42.19 521 PRO C N 1
ATOM 7582 C CA . PRO C 1 263 ? 102.820 92.263 109.127 1.00 42.19 521 PRO C CA 1
ATOM 7583 C C . PRO C 1 263 ? 102.788 93.762 109.339 1.00 42.19 521 PRO C C 1
ATOM 7584 O O . PRO C 1 263 ? 103.784 94.333 109.771 1.00 42.19 521 PRO C O 1
ATOM 7588 N N . PRO C 1 264 ? 101.658 94.392 109.036 1.00 41.77 522 PRO C N 1
ATOM 7589 C CA . PRO C 1 264 ? 101.531 95.824 109.297 1.00 41.77 522 PRO C CA 1
ATOM 7590 C C . PRO C 1 264 ? 101.763 96.130 110.762 1.00 41.77 522 PRO C C 1
ATOM 7591 O O . PRO C 1 264 ? 101.389 95.362 111.649 1.00 41.77 522 PRO C O 1
ATOM 7595 N N . LEU C 1 265 ? 102.390 97.269 111.005 1.00 39.87 523 LEU C N 1
ATOM 7596 C CA . LEU C 1 265 ? 102.856 97.593 112.339 1.00 39.87 523 LEU C CA 1
ATOM 7597 C C . LEU C 1 265 ? 101.692 97.833 113.281 1.00 39.87 523 LEU C C 1
ATOM 7598 O O . LEU C 1 265 ? 100.775 98.601 112.978 1.00 39.87 523 LEU C O 1
ATOM 7603 N N . LYS C 1 266 ? 101.740 97.176 114.431 1.00 41.51 524 LYS C N 1
ATOM 7604 C CA . LYS C 1 266 ? 100.716 97.372 115.438 1.00 41.51 524 LYS C CA 1
ATOM 7605 C C . LYS C 1 266 ? 100.861 98.755 116.044 1.00 41.51 524 LYS C C 1
ATOM 7606 O O . LYS C 1 266 ? 101.948 99.147 116.474 1.00 41.51 524 LYS C O 1
ATOM 7612 N N . ASN C 1 267 ? 99.760 99.496 116.066 1.00 40.15 525 ASN C N 1
ATOM 7613 C CA . ASN C 1 267 ? 99.654 100.797 116.704 1.00 40.15 525 ASN C CA 1
ATOM 7614 C C . ASN C 1 267 ? 100.430 101.877 115.975 1.00 40.15 525 ASN C C 1
ATOM 7615 O O . ASN C 1 267 ? 100.694 102.933 116.552 1.00 40.15 525 ASN C O 1
ATOM 7620 N N . VAL C 1 268 ? 100.807 101.644 114.726 1.00 39.33 526 VAL C N 1
ATOM 7621 C CA . VAL C 1 268 ? 101.547 102.613 113.933 1.00 39.33 526 VAL C CA 1
ATOM 7622 C C . VAL C 1 268 ? 100.751 102.924 112.682 1.00 39.33 526 VAL C C 1
ATOM 7623 O O . VAL C 1 268 ? 100.243 102.015 112.017 1.00 39.33 526 VAL C O 1
ATOM 7627 N N . SER C 1 269 ? 100.651 104.208 112.365 1.00 40.37 527 SER C N 1
ATOM 7628 C CA . SER C 1 269 ? 99.943 104.633 111.170 1.00 40.37 527 SER C CA 1
ATOM 7629 C C . SER C 1 269 ? 100.627 104.070 109.937 1.00 40.37 527 SER C C 1
ATOM 7630 O O . SER C 1 269 ? 101.836 104.229 109.759 1.00 40.37 527 SER C O 1
ATOM 7633 N N . SER C 1 270 ? 99.855 103.399 109.089 1.00 41.88 528 SER C N 1
ATOM 7634 C CA . SER C 1 270 ? 100.390 102.953 107.817 1.00 41.88 528 SER C CA 1
ATOM 7635 C C . SER C 1 270 ? 100.647 104.111 106.871 1.00 41.88 528 SER C C 1
ATOM 7636 O O . SER C 1 270 ? 101.303 103.918 105.843 1.00 41.88 528 SER C O 1
ATOM 7639 N N . ARG C 1 271 ? 100.160 105.302 107.199 1.00 41.84 529 ARG C N 1
ATOM 7640 C CA . ARG C 1 271 ? 100.305 106.460 106.335 1.00 41.84 529 ARG C CA 1
ATOM 7641 C C . ARG C 1 271 ? 101.773 106.763 106.104 1.00 41.84 529 ARG C C 1
ATOM 7642 O O . ARG C 1 271 ? 102.496 107.126 107.033 1.00 41.84 529 ARG C O 1
ATOM 7650 N N . THR C 1 272 ? 102.213 106.612 104.861 1.00 40.48 530 THR C N 1
ATOM 7651 C CA . THR C 1 272 ? 103.588 106.865 104.476 1.00 40.48 530 THR C CA 1
ATOM 7652 C C . THR C 1 272 ? 103.871 108.332 104.213 1.00 40.48 530 THR C C 1
ATOM 7653 O O . THR C 1 272 ? 104.993 108.666 103.826 1.00 40.48 530 THR C O 1
ATOM 7657 N N . ASP C 1 273 ? 102.884 109.201 104.403 1.00 40.70 531 ASP C N 1
ATOM 7658 C CA . ASP C 1 273 ? 103.023 110.628 104.184 1.00 40.70 531 ASP C CA 1
ATOM 7659 C C . ASP C 1 273 ? 103.526 111.349 105.418 1.00 40.70 531 ASP C C 1
ATOM 7660 O O . ASP C 1 273 ? 103.438 112.579 105.491 1.00 40.70 531 ASP C O 1
ATOM 7665 N N . VAL C 1 274 ? 104.055 110.611 106.384 1.00 39.09 532 VAL C N 1
ATOM 7666 C CA . VAL C 1 274 ? 104.326 111.143 107.711 1.00 39.09 532 VAL C CA 1
ATOM 7667 C C . VAL C 1 274 ? 105.814 111.428 107.820 1.00 39.09 532 VAL C C 1
ATOM 7668 O O . VAL C 1 274 ? 106.638 110.512 107.807 1.00 39.09 532 VAL C O 1
ATOM 7672 N N . GLY C 1 275 ? 106.153 112.702 107.931 1.00 37.24 533 GLY C N 1
ATOM 7673 C CA . GLY C 1 275 ? 107.523 113.106 108.114 1.00 37.24 533 GLY C CA 1
ATOM 7674 C C . GLY C 1 275 ? 107.783 113.547 109.532 1.00 37.24 533 GLY C C 1
ATOM 7675 O O . GLY C 1 275 ? 107.797 112.730 110.454 1.00 37.24 533 GLY C O 1
ATOM 7676 N N . ILE C 1 276 ? 107.987 114.846 109.717 1.00 36.20 534 ILE C N 1
ATOM 7677 C CA . ILE C 1 276 ? 108.179 115.386 111.055 1.00 36.20 534 ILE C CA 1
ATOM 7678 C C . ILE C 1 276 ? 106.812 115.544 111.699 1.00 36.20 534 ILE C C 1
ATOM 7679 O O . ILE C 1 276 ? 105.910 116.166 111.132 1.00 36.20 534 ILE C O 1
ATOM 7684 N N . ILE C 1 277 ? 106.662 114.982 112.885 1.00 36.81 535 ILE C N 1
ATOM 7685 C CA . ILE C 1 277 ? 105.446 115.078 113.653 1.00 36.81 535 ILE C CA 1
ATOM 7686 C C . ILE C 1 277 ? 105.809 115.555 115.046 1.00 36.81 535 ILE C C 1
ATOM 7687 O O . ILE C 1 277 ? 106.967 115.515 115.469 1.00 36.81 535 ILE C O 1
ATOM 7692 N N . ASP C 1 278 ? 104.799 116.023 115.764 1.00 37.98 536 ASP C N 1
ATOM 7693 C CA . ASP C 1 278 ? 104.989 116.453 117.134 1.00 37.98 536 ASP C CA 1
ATOM 7694 C C . ASP C 1 278 ? 105.338 115.257 118.003 1.00 37.98 536 ASP C C 1
ATOM 7695 O O . ASP C 1 278 ? 104.528 114.341 118.163 1.00 37.98 536 ASP C O 1
ATOM 7700 N N . GLY C 1 279 ? 106.552 115.247 118.548 1.00 37.94 537 GLY C N 1
ATOM 7701 C CA . GLY C 1 279 ? 106.948 114.187 119.451 1.00 37.94 537 GLY C CA 1
ATOM 7702 C C . GLY C 1 279 ? 106.031 114.049 120.636 1.00 37.94 537 GLY C C 1
ATOM 7703 O O . GLY C 1 279 ? 105.958 112.973 121.236 1.00 37.94 537 GLY C O 1
ATOM 7704 N N . LEU C 1 280 ? 105.328 115.123 120.989 1.00 39.19 538 LEU C N 1
ATOM 7705 C CA . LEU C 1 280 ? 104.304 115.033 122.015 1.00 39.19 538 LEU C CA 1
ATOM 7706 C C . LEU C 1 280 ? 103.368 113.874 121.731 1.00 39.19 538 LEU C C 1
ATOM 7707 O O . LEU C 1 280 ? 102.958 113.153 122.646 1.00 39.19 538 LEU C O 1
ATOM 7712 N N . SER C 1 281 ? 103.033 113.671 120.461 1.00 38.45 539 SER C N 1
ATOM 7713 C CA . SER C 1 281 ? 102.233 112.538 120.027 1.00 38.45 539 SER C CA 1
ATOM 7714 C C . SER C 1 281 ? 100.865 112.556 120.699 1.00 38.45 539 SER C C 1
ATOM 7715 O O . SER C 1 281 ? 100.472 111.637 121.415 1.00 38.45 539 SER C O 1
ATOM 7718 N N . GLY C 1 282 ? 100.144 113.639 120.445 1.00 39.59 540 GLY C N 1
ATOM 7719 C CA . GLY C 1 282 ? 98.828 113.823 121.007 1.00 39.59 540 GLY C CA 1
ATOM 7720 C C . GLY C 1 282 ? 98.814 114.106 122.482 1.00 39.59 540 GLY C C 1
ATOM 7721 O O . GLY C 1 282 ? 97.736 114.247 123.063 1.00 39.59 540 GLY C O 1
ATOM 7722 N N . LEU C 1 283 ? 99.980 114.203 123.106 1.00 39.75 541 LEU C N 1
ATOM 7723 C CA . LEU C 1 283 ? 100.054 114.434 124.536 1.00 39.75 541 LEU C CA 1
ATOM 7724 C C . LEU C 1 283 ? 99.389 115.751 124.882 1.00 39.75 541 LEU C C 1
ATOM 7725 O O . LEU C 1 283 ? 99.822 116.815 124.429 1.00 39.75 541 LEU C O 1
ATOM 7730 N N . ALA C 1 284 ? 98.340 115.685 125.687 1.00 43.06 542 ALA C N 1
ATOM 7731 C CA . ALA C 1 284 ? 97.535 116.858 125.974 1.00 43.06 542 ALA C CA 1
ATOM 7732 C C . ALA C 1 284 ? 98.321 117.825 126.841 1.00 43.06 542 ALA C C 1
ATOM 7733 O O . ALA C 1 284 ? 98.770 117.468 127.933 1.00 43.06 542 ALA C O 1
ATOM 7735 N N . SER C 1 285 ? 98.498 119.046 126.348 1.00 46.05 543 SER C N 1
ATOM 7736 C CA . SER C 1 285 ? 99.070 120.122 127.137 1.00 46.05 543 SER C CA 1
ATOM 7737 C C . SER C 1 285 ? 98.019 120.815 127.984 1.00 46.05 543 SER C C 1
ATOM 7738 O O . SER C 1 285 ? 98.287 121.884 128.545 1.00 46.05 543 SER C O 1
ATOM 7741 N N . SER C 1 286 ? 96.829 120.236 128.073 1.00 46.34 544 SER C N 1
ATOM 7742 C CA . SER C 1 286 ? 95.789 120.766 128.931 1.00 46.34 544 SER C CA 1
ATOM 7743 C C . SER C 1 286 ? 96.320 120.976 130.340 1.00 46.34 544 SER C C 1
ATOM 7744 O O . SER C 1 286 ? 97.147 120.215 130.847 1.00 46.34 544 SER C O 1
ATOM 7747 N N . VAL C 1 287 ? 95.843 122.050 130.967 1.00 47.98 545 VAL C N 1
ATOM 7748 C CA . VAL C 1 287 ? 96.197 122.337 132.346 1.00 47.98 545 VAL C CA 1
ATOM 7749 C C . VAL C 1 287 ? 95.808 121.204 133.275 1.00 47.98 545 VAL C C 1
ATOM 7750 O O . VAL C 1 287 ? 96.417 121.039 134.337 1.00 47.98 545 VAL C O 1
ATOM 7754 N N . ASP C 1 288 ? 94.797 120.429 132.875 1.00 46.81 546 ASP C N 1
ATOM 7755 C CA . ASP C 1 288 ? 94.298 119.316 133.720 1.00 46.81 546 ASP C CA 1
ATOM 7756 C C . ASP C 1 288 ? 95.300 118.176 133.664 1.00 46.81 546 ASP C C 1
ATOM 7757 O O . ASP C 1 288 ? 95.382 117.405 134.638 1.00 46.81 546 ASP C O 1
ATOM 7762 N N . GLU C 1 289 ? 96.047 118.105 132.568 1.00 44.65 547 GLU C N 1
ATOM 7763 C CA . GLU C 1 289 ? 96.979 116.977 132.371 1.00 44.65 547 GLU C CA 1
ATOM 7764 C C . GLU C 1 289 ? 98.339 117.312 132.950 1.00 44.65 547 GLU C C 1
ATOM 7765 O O . GLU C 1 289 ? 98.508 118.410 133.520 1.00 44.65 547 GLU C O 1
ATOM 7771 N N . TYR C 1 290 ? 99.266 116.381 132.783 1.00 42.98 548 TYR C N 1
ATOM 7772 C CA . TYR C 1 290 ? 100.622 116.609 133.235 1.00 42.98 548 TYR C CA 1
ATOM 7773 C C . TYR C 1 290 ? 101.214 117.789 132.478 1.00 42.98 548 TYR C C 1
ATOM 7774 O O . TYR C 1 290 ? 101.095 117.852 131.248 1.00 42.98 548 TYR C O 1
ATOM 7783 N N . PRO C 1 291 ? 101.855 118.721 133.153 1.00 43.29 549 PRO C N 1
ATOM 7784 C CA . PRO C 1 291 ? 102.383 119.892 132.461 1.00 43.29 549 PRO C CA 1
ATOM 7785 C C . PRO C 1 291 ? 103.563 119.553 131.586 1.00 43.29 549 PRO C C 1
ATOM 7786 O O . PRO C 1 291 ? 104.713 119.799 131.955 1.00 43.29 549 PRO C O 1
ATOM 7790 N N . VAL C 1 292 ? 103.289 118.971 130.427 1.00 41.72 550 VAL C N 1
ATOM 7791 C CA . VAL C 1 292 ? 104.356 118.684 129.486 1.00 41.72 550 VAL C CA 1
ATOM 7792 C C . VAL C 1 292 ? 104.978 119.999 129.045 1.00 41.72 550 VAL C C 1
ATOM 7793 O O . VAL C 1 292 ? 104.350 120.803 128.348 1.00 41.72 550 VAL C O 1
ATOM 7797 N N . ASP C 1 293 ? 106.215 120.230 129.465 1.00 42.56 551 ASP C N 1
ATOM 7798 C CA . ASP C 1 293 ? 106.994 121.389 129.051 1.00 42.56 551 ASP C CA 1
ATOM 7799 C C . ASP C 1 293 ? 108.133 120.844 128.214 1.00 42.56 551 ASP C C 1
ATOM 7800 O O . ASP C 1 293 ? 109.218 120.558 128.721 1.00 42.56 551 ASP C O 1
ATOM 7805 N N . THR C 1 294 ? 107.876 120.684 126.925 1.00 40.05 552 THR C N 1
ATOM 7806 C CA . THR C 1 294 ? 108.882 120.134 126.040 1.00 40.05 552 THR C CA 1
ATOM 7807 C C . THR C 1 294 ? 108.442 120.330 124.603 1.00 40.05 552 THR C C 1
ATOM 7808 O O . THR C 1 294 ? 107.280 120.105 124.262 1.00 40.05 552 THR C O 1
ATOM 7812 N N . ILE C 1 295 ? 109.382 120.757 123.778 1.00 38.94 553 ILE C N 1
ATOM 7813 C CA . ILE C 1 295 ? 109.202 120.833 122.342 1.00 38.94 553 ILE C CA 1
ATOM 7814 C C . ILE C 1 295 ? 109.834 119.574 121.779 1.00 38.94 553 ILE C C 1
ATOM 7815 O O . ILE C 1 295 ? 111.057 119.440 121.744 1.00 38.94 553 ILE C O 1
ATOM 7820 N N . ALA C 1 296 ? 108.998 118.643 121.353 1.00 37.34 554 ALA C N 1
ATOM 7821 C CA . ALA C 1 296 ? 109.452 117.377 120.809 1.00 37.34 554 ALA C CA 1
ATOM 7822 C C . ALA C 1 296 ? 108.982 117.269 119.377 1.00 37.34 554 ALA C C 1
ATOM 7823 O O . ALA C 1 296 ? 107.787 117.396 119.097 1.00 37.34 554 ALA C O 1
ATOM 7825 N N . LYS C 1 297 ? 109.925 117.047 118.480 1.00 36.13 555 LYS C N 1
ATOM 7826 C CA . LYS C 1 297 ? 109.642 116.780 117.087 1.00 36.13 555 LYS C CA 1
ATOM 7827 C C . LYS C 1 297 ? 110.384 115.522 116.700 1.00 36.13 555 LYS C C 1
ATOM 7828 O O . LYS C 1 297 ? 111.572 115.379 116.995 1.00 36.13 555 LYS C O 1
ATOM 7834 N N . ARG C 1 298 ? 109.677 114.611 116.058 1.00 36.19 556 ARG C N 1
ATOM 7835 C CA . ARG C 1 298 ? 110.241 113.326 115.727 1.00 36.19 556 ARG C CA 1
ATOM 7836 C C . ARG C 1 298 ? 109.761 112.885 114.363 1.00 36.19 556 ARG C C 1
ATOM 7837 O O . ARG C 1 298 ? 108.661 113.217 113.928 1.00 36.19 556 ARG C O 1
ATOM 7845 N N . PHE C 1 299 ? 110.615 112.142 113.693 1.00 34.69 557 PHE C N 1
ATOM 7846 C CA . PHE C 1 299 ? 110.187 111.337 112.580 1.00 34.69 557 PHE C CA 1
ATOM 7847 C C . PHE C 1 299 ? 109.528 110.081 113.104 1.00 34.69 557 PHE C C 1
ATOM 7848 O O . PHE C 1 299 ? 109.917 109.536 114.137 1.00 34.69 557 PHE C O 1
ATOM 7856 N N . ARG C 1 300 ? 108.511 109.629 112.393 1.00 38.13 558 ARG C N 1
ATOM 7857 C CA . ARG C 1 300 ? 107.952 108.336 112.708 1.00 38.13 558 ARG C CA 1
ATOM 7858 C C . ARG C 1 300 ? 108.970 107.267 112.368 1.00 38.13 558 ARG C C 1
ATOM 7859 O O . ARG C 1 300 ? 109.480 107.208 111.247 1.00 38.13 558 ARG C O 1
ATOM 7867 N N . TYR C 1 301 ? 109.277 106.432 113.354 1.00 37.12 559 TYR C N 1
ATOM 7868 C CA . TYR C 1 301 ? 110.386 105.503 113.225 1.00 37.12 559 TYR C CA 1
ATOM 7869 C C . TYR C 1 301 ? 110.301 104.701 111.941 1.00 37.12 559 TYR C C 1
ATOM 7870 O O . TYR C 1 301 ? 111.325 104.435 111.307 1.00 37.12 559 TYR C O 1
ATOM 7879 N N . ASP C 1 302 ? 109.097 104.301 111.547 1.00 38.71 560 ASP C N 1
ATOM 7880 C CA . ASP C 1 302 ? 108.876 103.666 110.261 1.00 38.71 560 ASP C CA 1
ATOM 7881 C C . ASP C 1 302 ? 109.480 104.506 109.156 1.00 38.71 560 ASP C C 1
ATOM 7882 O O . ASP C 1 302 ? 110.385 104.072 108.437 1.00 38.71 560 ASP C O 1
ATOM 7887 N N . SER C 1 303 ? 108.952 105.718 109.024 1.00 38.00 561 SER C N 1
ATOM 7888 C CA . SER C 1 303 ? 109.357 106.606 107.955 1.00 38.00 561 SER C CA 1
ATOM 7889 C C . SER C 1 303 ? 110.830 106.940 108.048 1.00 38.00 561 SER C C 1
ATOM 7890 O O . SER C 1 303 ? 111.494 107.111 107.023 1.00 38.00 561 SER C O 1
ATOM 7893 N N . ALA C 1 304 ? 111.357 107.024 109.261 1.00 35.67 562 ALA C N 1
ATOM 7894 C CA . ALA C 1 304 ? 112.762 107.342 109.436 1.00 35.67 562 ALA C CA 1
ATOM 7895 C C . ALA C 1 304 ? 113.640 106.216 108.918 1.00 35.67 562 ALA C C 1
ATOM 7896 O O . ALA C 1 304 ? 114.593 106.452 108.172 1.00 35.67 562 ALA C O 1
ATOM 7898 N N . LEU C 1 305 ? 113.338 104.980 109.303 1.00 37.59 563 LEU C N 1
ATOM 7899 C CA . LEU C 1 305 ? 114.079 103.851 108.761 1.00 37.59 563 LEU C CA 1
ATOM 7900 C C . LEU C 1 305 ? 113.964 103.802 107.254 1.00 37.59 563 LEU C C 1
ATOM 7901 O O . LEU C 1 305 ? 114.933 103.493 106.557 1.00 37.59 563 LEU C O 1
ATOM 7906 N N . VAL C 1 306 ? 112.782 104.097 106.734 1.00 39.11 564 VAL C N 1
ATOM 7907 C CA . VAL C 1 306 ? 112.569 103.992 105.304 1.00 39.11 564 VAL C CA 1
ATOM 7908 C C . VAL C 1 306 ? 113.400 105.022 104.566 1.00 39.11 564 VAL C C 1
ATOM 7909 O O . VAL C 1 306 ? 114.022 104.724 103.542 1.00 39.11 564 VAL C O 1
ATOM 7913 N N . SER C 1 307 ? 113.433 106.246 105.075 1.00 37.10 565 SER C N 1
ATOM 7914 C CA . SER C 1 307 ? 114.228 107.284 104.443 1.00 37.10 565 SER C CA 1
ATOM 7915 C C . SER C 1 307 ? 115.712 107.021 104.610 1.00 37.10 565 SER C C 1
ATOM 7916 O O . SER C 1 307 ? 116.506 107.343 103.723 1.00 37.10 565 SER C O 1
ATOM 7919 N N . ALA C 1 308 ? 116.107 106.431 105.733 1.00 37.16 566 ALA C N 1
ATOM 7920 C CA . ALA C 1 308 ? 117.510 106.122 105.949 1.00 37.16 566 ALA C CA 1
ATOM 7921 C C . ALA C 1 308 ? 117.980 105.032 105.009 1.00 37.16 566 ALA C C 1
ATOM 7922 O O . ALA C 1 308 ? 119.117 105.061 104.528 1.00 37.16 566 ALA C O 1
ATOM 7924 N N . LEU C 1 309 ? 117.124 104.051 104.752 1.00 39.76 567 LEU C N 1
ATOM 7925 C CA . LEU C 1 309 ? 117.449 103.001 103.803 1.00 39.76 567 LEU C CA 1
ATOM 7926 C C . LEU C 1 309 ? 117.472 103.538 102.384 1.00 39.76 567 LEU C C 1
ATOM 7927 O O . LEU C 1 309 ? 118.485 103.436 101.685 1.00 39.76 567 LEU C O 1
ATOM 7932 N N . MET C 1 310 ? 116.360 104.115 101.939 1.00 41.44 568 MET C N 1
ATOM 7933 C CA . MET C 1 310 ? 116.306 104.704 100.616 1.00 41.44 568 MET C CA 1
ATOM 7934 C C . MET C 1 310 ? 117.433 105.697 100.394 1.00 41.44 568 MET C C 1
ATOM 7935 O O . MET C 1 310 ? 117.840 105.916 99.250 1.00 41.44 568 MET C O 1
ATOM 7940 N N . ASP C 1 311 ? 117.942 106.294 101.467 1.00 39.07 569 ASP C N 1
ATOM 7941 C CA . ASP C 1 311 ? 119.098 107.169 101.365 1.00 39.07 569 ASP C CA 1
ATOM 7942 C C . ASP C 1 311 ? 120.368 106.360 101.171 1.00 39.07 569 ASP C C 1
ATOM 7943 O O . ASP C 1 311 ? 121.312 106.814 100.515 1.00 39.07 569 ASP C O 1
ATOM 7948 N N . MET C 1 312 ? 120.405 105.162 101.736 1.00 41.34 570 MET C N 1
ATOM 7949 C CA . MET C 1 312 ? 121.465 104.204 101.500 1.00 41.34 570 MET C CA 1
ATOM 7950 C C . MET C 1 312 ? 121.119 103.223 100.401 1.00 41.34 570 MET C C 1
ATOM 7951 O O . MET C 1 312 ? 121.857 102.257 100.196 1.00 41.34 570 MET C O 1
ATOM 7956 N N . GLU C 1 313 ? 120.002 103.440 99.710 1.00 44.37 571 GLU C N 1
ATOM 7957 C CA . GLU C 1 313 ? 119.653 102.605 98.572 1.00 44.37 571 GLU C CA 1
ATOM 7958 C C . GLU C 1 313 ? 120.875 102.349 97.713 1.00 44.37 571 GLU C C 1
ATOM 7959 O O . GLU C 1 313 ? 121.250 101.199 97.465 1.00 44.37 571 GLU C O 1
ATOM 7965 N N . GLU C 1 314 ? 121.534 103.420 97.283 1.00 45.07 572 GLU C N 1
ATOM 7966 C CA . GLU C 1 314 ? 122.706 103.266 96.440 1.00 45.07 572 GLU C CA 1
ATOM 7967 C C . GLU C 1 314 ? 123.816 102.542 97.181 1.00 45.07 572 GLU C C 1
ATOM 7968 O O . GLU C 1 314 ? 124.506 101.702 96.603 1.00 45.07 572 GLU C O 1
ATOM 7974 N N . ASP C 1 315 ? 123.990 102.837 98.467 1.00 44.20 573 ASP C N 1
ATOM 7975 C CA . ASP C 1 315 ? 125.016 102.151 99.246 1.00 44.20 573 ASP C CA 1
ATOM 7976 C C . ASP C 1 315 ? 124.702 100.671 99.396 1.00 44.20 573 ASP C C 1
ATOM 7977 O O . ASP C 1 315 ? 125.596 99.827 99.288 1.00 44.20 573 ASP C O 1
ATOM 7982 N N . ILE C 1 316 ? 123.442 100.336 99.651 1.00 44.06 574 ILE C N 1
ATOM 7983 C CA . ILE C 1 316 ? 123.068 98.936 99.790 1.00 44.06 574 ILE C CA 1
ATOM 7984 C C . ILE C 1 316 ? 123.308 98.193 98.489 1.00 44.06 574 ILE C C 1
ATOM 7985 O O . ILE C 1 316 ? 123.851 97.082 98.481 1.00 44.06 574 ILE C O 1
ATOM 7990 N N . LEU C 1 317 ? 122.891 98.783 97.373 1.00 47.07 575 LEU C N 1
ATOM 7991 C CA . LEU C 1 317 ? 123.126 98.155 96.083 1.00 47.07 575 LEU C CA 1
ATOM 7992 C C . LEU C 1 317 ? 124.617 98.021 95.804 1.00 47.07 575 LEU C C 1
ATOM 7993 O O . LEU C 1 317 ? 125.075 96.978 95.329 1.00 47.07 575 LEU C O 1
ATOM 7998 N N . GLU C 1 318 ? 125.393 99.060 96.109 1.00 48.53 576 GLU C N 1
ATOM 7999 C CA . GLU C 1 318 ? 126.834 99.002 95.911 1.00 48.53 576 GLU C CA 1
ATOM 8000 C C . GLU C 1 318 ? 127.456 97.882 96.724 1.00 48.53 576 GLU C C 1
ATOM 8001 O O . GLU C 1 318 ? 128.404 97.231 96.277 1.00 48.53 576 GLU C O 1
ATOM 8007 N N . GLY C 1 319 ? 126.940 97.649 97.928 1.00 48.73 577 GLY C N 1
ATOM 8008 C CA . GLY C 1 319 ? 127.553 96.666 98.801 1.00 48.73 577 GLY C CA 1
ATOM 8009 C C . GLY C 1 319 ? 127.133 95.253 98.470 1.00 48.73 577 GLY C C 1
ATOM 8010 O O . GLY C 1 319 ? 127.899 94.306 98.663 1.00 48.73 577 GLY C O 1
ATOM 8011 N N . MET C 1 320 ? 125.911 95.086 97.981 1.00 48.68 578 MET C N 1
ATOM 8012 C CA . MET C 1 320 ? 125.478 93.775 97.526 1.00 48.68 578 MET C CA 1
ATOM 8013 C C . MET C 1 320 ? 126.048 93.438 96.161 1.00 48.68 578 MET C C 1
ATOM 8014 O O . MET C 1 320 ? 126.110 92.259 95.800 1.00 48.68 578 MET C O 1
ATOM 8019 N N . ARG C 1 321 ? 126.466 94.446 95.400 1.00 49.38 579 ARG C N 1
ATOM 8020 C CA . ARG C 1 321 ? 127.275 94.204 94.218 1.00 49.38 579 ARG C CA 1
ATOM 8021 C C . ARG C 1 321 ? 128.714 93.895 94.592 1.00 49.38 579 ARG C C 1
ATOM 8022 O O . ARG C 1 321 ? 129.355 93.055 93.950 1.00 49.38 579 ARG C O 1
ATOM 8030 N N . SER C 1 322 ? 129.228 94.560 95.623 1.00 50.35 580 SER C N 1
ATOM 8031 C CA . SER C 1 322 ? 130.555 94.298 96.150 1.00 50.35 580 SER C CA 1
ATOM 8032 C C . SER C 1 322 ? 130.639 92.970 96.880 1.00 50.35 580 SER C C 1
ATOM 8033 O O . SER C 1 322 ? 131.746 92.465 97.089 1.00 50.35 580 SER C O 1
ATOM 8036 N N . GLN C 1 323 ? 129.503 92.404 97.277 1.00 50.11 581 GLN C N 1
ATOM 8037 C CA . GLN C 1 323 ? 129.456 91.119 97.952 1.00 50.11 581 GLN C CA 1
ATOM 8038 C C . GLN C 1 323 ? 129.109 89.985 97.000 1.00 50.11 581 GLN C C 1
ATOM 8039 O O . GLN C 1 323 ? 128.805 88.876 97.449 1.00 50.11 581 GLN C O 1
ATOM 8045 N N . ASP C 1 324 ? 129.141 90.243 95.696 1.00 51.93 582 ASP C N 1
ATOM 8046 C CA . ASP C 1 324 ? 128.960 89.194 94.698 1.00 51.93 582 ASP C CA 1
ATOM 8047 C C . ASP C 1 324 ? 127.521 88.695 94.690 1.00 51.93 582 ASP C C 1
ATOM 8048 O O . ASP C 1 324 ? 127.259 87.493 94.616 1.00 51.93 582 ASP C O 1
ATOM 8053 N N . LEU C 1 325 ? 126.578 89.627 94.772 1.00 50.34 583 LEU C N 1
ATOM 8054 C CA . LEU C 1 325 ? 125.166 89.298 94.825 1.00 50.34 583 LEU C CA 1
ATOM 8055 C C . LEU C 1 325 ? 124.418 90.024 93.723 1.00 50.34 583 LEU C C 1
ATOM 8056 O O . LEU C 1 325 ? 124.900 91.009 93.160 1.00 50.34 583 LEU C O 1
ATOM 8061 N N . ASP C 1 326 ? 123.224 89.527 93.432 1.00 52.20 584 ASP C N 1
ATOM 8062 C CA . ASP C 1 326 ? 122.336 90.221 92.519 1.00 52.20 584 ASP C CA 1
ATOM 8063 C C . ASP C 1 326 ? 121.723 91.416 93.227 1.00 52.20 584 ASP C C 1
ATOM 8064 O O . ASP C 1 326 ? 120.981 91.260 94.201 1.00 52.20 584 ASP C O 1
ATOM 8069 N N . ASP C 1 327 ? 122.020 92.604 92.737 1.00 51.75 585 ASP C N 1
ATOM 8070 C CA . ASP C 1 327 ? 121.461 93.788 93.369 1.00 51.75 585 ASP C CA 1
ATOM 8071 C C . ASP C 1 327 ? 119.991 93.942 93.106 1.00 51.75 585 ASP C C 1
ATOM 8072 O O . ASP C 1 327 ? 119.467 95.020 93.391 1.00 51.75 585 ASP C O 1
ATOM 8077 N N . TYR C 1 328 ? 119.320 92.928 92.557 1.00 51.37 586 TYR C N 1
ATOM 8078 C CA . TYR C 1 328 ? 117.867 92.887 92.482 1.00 51.37 586 TYR C CA 1
ATOM 8079 C C . TYR C 1 328 ? 117.269 91.961 93.532 1.00 51.37 586 TYR C C 1
ATOM 8080 O O . TYR C 1 328 ? 116.094 91.594 93.433 1.00 51.37 586 TYR C O 1
ATOM 8089 N N . LEU C 1 329 ? 118.057 91.572 94.527 1.00 49.56 587 LEU C N 1
ATOM 8090 C CA . LEU C 1 329 ? 117.585 90.662 95.561 1.00 49.56 587 LEU C CA 1
ATOM 8091 C C . LEU C 1 329 ? 116.539 91.345 96.426 1.00 49.56 587 LEU C C 1
ATOM 8092 O O . LEU C 1 329 ? 116.776 92.431 96.961 1.00 49.56 587 LEU C O 1
ATOM 8097 N N . ASN C 1 330 ? 115.381 90.712 96.557 1.00 48.42 588 ASN C N 1
ATOM 8098 C CA . ASN C 1 330 ? 114.359 91.170 97.481 1.00 48.42 588 ASN C CA 1
ATOM 8099 C C . ASN C 1 330 ? 114.439 90.469 98.825 1.00 48.42 588 ASN C C 1
ATOM 8100 O O . ASN C 1 330 ? 113.644 90.780 99.716 1.00 48.42 588 ASN C O 1
ATOM 8105 N N . GLY C 1 331 ? 115.379 89.542 98.988 1.00 47.15 589 GLY C N 1
ATOM 8106 C CA . GLY C 1 331 ? 115.491 88.761 100.194 1.00 47.15 589 GLY C CA 1
ATOM 8107 C C . GLY C 1 331 ? 115.509 89.636 101.422 1.00 47.15 589 GLY C C 1
ATOM 8108 O O . GLY C 1 331 ? 115.851 90.820 101.366 1.00 47.15 589 GLY C O 1
ATOM 8109 N N . PRO C 1 332 ? 115.146 89.068 102.558 1.00 44.78 590 PRO C N 1
ATOM 8110 C CA . PRO C 1 332 ? 114.992 89.879 103.767 1.00 44.78 590 PRO C CA 1
ATOM 8111 C C . PRO C 1 332 ? 116.310 90.422 104.276 1.00 44.78 590 PRO C C 1
ATOM 8112 O O . PRO C 1 332 ? 117.177 89.671 104.729 1.00 44.78 590 PRO C O 1
ATOM 8116 N N . PHE C 1 333 ? 116.469 91.733 104.190 1.00 43.89 591 PHE C N 1
ATOM 8117 C CA . PHE C 1 333 ? 117.626 92.392 104.767 1.00 43.89 591 PHE C CA 1
ATOM 8118 C C . PHE C 1 333 ? 117.407 92.608 106.252 1.00 43.89 591 PHE C C 1
ATOM 8119 O O . PHE C 1 333 ? 116.447 93.265 106.659 1.00 43.89 591 PHE C O 1
ATOM 8127 N N . THR C 1 334 ? 118.289 92.050 107.059 1.00 41.49 592 THR C N 1
ATOM 8128 C CA . THR C 1 334 ? 118.366 92.370 108.470 1.00 41.49 592 THR C CA 1
ATOM 8129 C C . THR C 1 334 ? 119.126 93.682 108.561 1.00 41.49 592 THR C C 1
ATOM 8130 O O . THR C 1 334 ? 120.304 93.767 108.218 1.00 41.49 592 THR C O 1
ATOM 8134 N N . VAL C 1 335 ? 118.422 94.720 108.989 1.00 39.67 593 VAL C N 1
ATOM 8135 C CA . VAL C 1 335 ? 119.019 96.031 109.174 1.00 39.67 593 VAL C CA 1
ATOM 8136 C C . VAL C 1 335 ? 119.267 96.234 110.655 1.00 39.67 593 VAL C C 1
ATOM 8137 O O . VAL C 1 335 ? 118.334 96.466 111.428 1.00 39.67 593 VAL C O 1
ATOM 8141 N N . VAL C 1 336 ? 120.521 96.134 111.054 1.00 39.08 594 VAL C N 1
ATOM 8142 C CA . VAL C 1 336 ? 120.927 96.357 112.424 1.00 39.08 594 VAL C CA 1
ATOM 8143 C C . VAL C 1 336 ? 121.098 97.848 112.616 1.00 39.08 594 VAL C C 1
ATOM 8144 O O . VAL C 1 336 ? 121.948 98.474 111.966 1.00 39.08 594 VAL C O 1
ATOM 8148 N N . VAL C 1 337 ? 120.295 98.389 113.524 1.00 36.98 595 VAL C N 1
ATOM 8149 C CA . VAL C 1 337 ? 120.134 99.810 113.753 1.00 36.98 595 VAL C CA 1
ATOM 8150 C C . VAL C 1 337 ? 120.645 100.109 115.147 1.00 36.98 595 VAL C C 1
ATOM 8151 O O . VAL C 1 337 ? 120.258 99.443 116.112 1.00 36.98 595 VAL C O 1
ATOM 8155 N N . LYS C 1 338 ? 121.500 101.112 115.258 1.00 36.65 596 LYS C N 1
ATOM 8156 C CA . LYS C 1 338 ? 122.019 101.527 116.551 1.00 36.65 596 LYS C CA 1
ATOM 8157 C C . LYS C 1 338 ? 121.140 102.646 117.065 1.00 36.65 596 LYS C C 1
ATOM 8158 O O . LYS C 1 338 ? 121.356 103.820 116.781 1.00 36.65 596 LYS C O 1
ATOM 8164 N N . GLU C 1 339 ? 120.127 102.270 117.827 1.00 36.83 597 GLU C N 1
ATOM 8165 C CA . GLU C 1 339 ? 119.376 103.251 118.577 1.00 36.83 597 GLU C CA 1
ATOM 8166 C C . GLU C 1 339 ? 120.306 104.004 119.507 1.00 36.83 597 GLU C C 1
ATOM 8167 O O . GLU C 1 339 ? 121.182 103.421 120.150 1.00 36.83 597 GLU C O 1
ATOM 8173 N N . SER C 1 340 ? 120.114 105.310 119.567 1.00 35.53 598 SER C N 1
ATOM 8174 C CA . SER C 1 340 ? 121.007 106.180 120.306 1.00 35.53 598 SER C CA 1
ATOM 8175 C C . SER C 1 340 ? 120.187 107.311 120.895 1.00 35.53 598 SER C C 1
ATOM 8176 O O . SER C 1 340 ? 119.504 108.026 120.163 1.00 35.53 598 SER C O 1
ATOM 8179 N N . CYS C 1 341 ? 120.238 107.456 122.207 1.00 36.21 599 CYS C N 1
ATOM 8180 C CA . CYS C 1 341 ? 119.604 108.559 122.898 1.00 36.21 599 CYS C CA 1
ATOM 8181 C C . CYS C 1 341 ? 120.594 109.166 123.867 1.00 36.21 599 CYS C C 1
ATOM 8182 O O . CYS C 1 341 ? 121.352 108.452 124.526 1.00 36.21 599 CYS C O 1
ATOM 8185 N N . ASP C 1 342 ? 120.586 110.488 123.945 1.00 35.82 600 ASP C N 1
ATOM 8186 C CA . ASP C 1 342 ? 121.457 111.186 124.866 1.00 35.82 600 ASP C CA 1
ATOM 8187 C C . ASP C 1 342 ? 120.820 112.506 125.237 1.00 35.82 600 ASP C C 1
ATOM 8188 O O . ASP C 1 342 ? 120.312 113.222 124.375 1.00 35.82 600 ASP C O 1
ATOM 8193 N N . GLY C 1 343 ? 120.837 112.806 126.525 1.00 37.38 601 GLY C N 1
ATOM 8194 C CA . GLY C 1 343 ? 120.544 114.140 126.963 1.00 37.38 601 GLY C CA 1
ATOM 8195 C C . GLY C 1 343 ? 121.745 115.044 126.804 1.00 37.38 601 GLY C C 1
ATOM 8196 O O . GLY C 1 343 ? 122.893 114.634 126.961 1.00 37.38 601 GLY C O 1
ATOM 8197 N N . MET C 1 344 ? 121.464 116.299 126.486 1.00 36.92 602 MET C N 1
ATOM 8198 C CA . MET C 1 344 ? 122.495 117.246 126.109 1.00 36.92 602 MET C CA 1
ATOM 8199 C C . MET C 1 344 ? 122.796 118.252 127.204 1.00 36.92 602 MET C C 1
ATOM 8200 O O . MET C 1 344 ? 123.949 118.399 127.618 1.00 36.92 602 MET C O 1
ATOM 8205 N N . GLY C 1 345 ? 121.777 118.943 127.684 1.00 38.34 603 GLY C N 1
ATOM 8206 C CA . GLY C 1 345 ? 121.989 119.984 128.660 1.00 38.34 603 GLY C CA 1
ATOM 8207 C C . GLY C 1 345 ? 122.572 121.231 128.050 1.00 38.34 603 GLY C C 1
ATOM 8208 O O . GLY C 1 345 ? 123.063 121.204 126.922 1.00 38.34 603 GLY C O 1
ATOM 8209 N N . ASP C 1 346 ? 122.536 122.333 128.790 1.00 40.97 604 ASP C N 1
ATOM 8210 C CA . ASP C 1 346 ? 122.991 123.628 128.303 1.00 40.97 604 ASP C CA 1
ATOM 8211 C C . ASP C 1 346 ? 122.342 123.983 126.976 1.00 40.97 604 ASP C C 1
ATOM 8212 O O . ASP C 1 346 ? 122.934 124.686 126.155 1.00 40.97 604 ASP C O 1
ATOM 8217 N N . VAL C 1 347 ? 121.132 123.484 126.749 1.00 38.00 605 VAL C N 1
ATOM 8218 C CA . VAL C 1 347 ? 120.389 123.781 125.521 1.00 38.00 605 VAL C CA 1
ATOM 8219 C C . VAL C 1 347 ? 119.518 124.988 125.836 1.00 38.00 605 VAL C C 1
ATOM 8220 O O . VAL C 1 347 ? 118.334 124.887 126.153 1.00 38.00 605 VAL C O 1
ATOM 8224 N N . SER C 1 348 ? 120.118 126.164 125.724 1.00 39.69 606 SER C N 1
ATOM 8225 C CA . SER C 1 348 ? 119.428 127.396 126.072 1.00 39.69 606 SER C CA 1
ATOM 8226 C C . SER C 1 348 ? 118.091 127.487 125.364 1.00 39.69 606 SER C C 1
ATOM 8227 O O . SER C 1 348 ? 118.019 127.406 124.135 1.00 39.69 606 SER C O 1
ATOM 8230 N N . GLU C 1 349 ? 117.030 127.636 126.146 1.00 40.36 607 GLU C N 1
ATOM 8231 C CA . GLU C 1 349 ? 115.718 127.800 125.560 1.00 40.36 607 GLU C CA 1
ATOM 8232 C C . GLU C 1 349 ? 115.550 129.222 125.052 1.00 40.36 607 GLU C C 1
ATOM 8233 O O . GLU C 1 349 ? 116.215 130.158 125.498 1.00 40.36 607 GLU C O 1
ATOM 8239 N N . LYS C 1 350 ? 114.650 129.372 124.101 1.00 37.81 608 LYS C N 1
ATOM 8240 C CA . LYS C 1 350 ? 114.439 130.632 123.424 1.00 37.81 608 LYS C CA 1
ATOM 8241 C C . LYS C 1 350 ? 113.249 131.362 124.017 1.00 37.81 608 LYS C C 1
ATOM 8242 O O . LYS C 1 350 ? 112.286 130.757 124.490 1.00 37.81 608 LYS C O 1
ATOM 8248 N N . HIS C 1 351 ? 113.331 132.682 123.991 1.00 39.25 609 HIS C N 1
ATOM 8249 C CA . HIS C 1 351 ? 112.141 133.467 124.211 1.00 39.25 609 HIS C CA 1
ATOM 8250 C C . HIS C 1 351 ? 111.080 133.056 123.204 1.00 39.25 609 HIS C C 1
ATOM 8251 O O . HIS C 1 351 ? 111.366 132.443 122.175 1.00 39.25 609 HIS C O 1
ATOM 8258 N N . GLY C 1 352 ? 109.842 133.397 123.512 1.00 39.89 610 GLY C N 1
ATOM 8259 C CA . GLY C 1 352 ? 108.766 133.301 122.552 1.00 39.89 610 GLY C CA 1
ATOM 8260 C C . GLY C 1 352 ? 107.672 132.353 122.995 1.00 39.89 610 GLY C C 1
ATOM 8261 O O . GLY C 1 352 ? 107.688 131.786 124.085 1.00 39.89 610 GLY C O 1
ATOM 8262 N N . SER C 1 353 ? 106.709 132.204 122.096 1.00 43.64 611 SER C N 1
ATOM 8263 C CA . SER C 1 353 ? 105.597 131.307 122.313 1.00 43.64 611 SER C CA 1
ATOM 8264 C C . SER C 1 353 ? 106.115 129.920 122.657 1.00 43.64 611 SER C C 1
ATOM 8265 O O . SER C 1 353 ? 107.260 129.564 122.372 1.00 43.64 611 SER C O 1
ATOM 8268 N N . GLY C 1 354 ? 105.261 129.138 123.293 1.00 43.52 612 GLY C N 1
ATOM 8269 C CA . GLY C 1 354 ? 105.546 127.747 123.505 1.00 43.52 612 GLY C CA 1
ATOM 8270 C C . GLY C 1 354 ? 105.763 127.413 124.959 1.00 43.52 612 GLY C C 1
ATOM 8271 O O . GLY C 1 354 ? 105.717 128.273 125.843 1.00 43.52 612 GLY C O 1
ATOM 8272 N N . PRO C 1 355 ? 106.011 126.139 125.229 1.00 42.34 613 PRO C N 1
ATOM 8273 C CA . PRO C 1 355 ? 106.170 125.696 126.612 1.00 42.34 613 PRO C CA 1
ATOM 8274 C C . PRO C 1 355 ? 107.386 126.324 127.268 1.00 42.34 613 PRO C C 1
ATOM 8275 O O . PRO C 1 355 ? 108.236 126.937 126.620 1.00 42.34 613 PRO C O 1
ATOM 8279 N N . ALA C 1 356 ? 107.447 126.169 128.589 1.00 43.08 614 ALA C N 1
ATOM 8280 C CA . ALA C 1 356 ? 108.614 126.572 129.368 1.00 43.08 614 ALA C CA 1
ATOM 8281 C C . ALA C 1 356 ? 109.580 125.394 129.424 1.00 43.08 614 ALA C C 1
ATOM 8282 O O . ALA C 1 356 ? 109.882 124.828 130.476 1.00 43.08 614 ALA C O 1
ATOM 8284 N N . VAL C 1 357 ? 110.065 125.027 128.246 1.00 40.92 615 VAL C N 1
ATOM 8285 C CA . VAL C 1 357 ? 110.912 123.856 128.075 1.00 40.92 615 VAL C CA 1
ATOM 8286 C C . VAL C 1 357 ? 112.161 123.982 128.932 1.00 40.92 615 VAL C C 1
ATOM 8287 O O . VAL C 1 357 ? 112.597 125.100 129.239 1.00 40.92 615 VAL C O 1
ATOM 8291 N N . PRO C 1 358 ? 112.763 122.875 129.339 1.00 42.12 616 PRO C N 1
ATOM 8292 C CA . PRO C 1 358 ? 114.029 122.955 130.053 1.00 42.12 616 PRO C CA 1
ATOM 8293 C C . PRO C 1 358 ? 115.150 123.381 129.132 1.00 42.12 616 PRO C C 1
ATOM 8294 O O . PRO C 1 358 ? 115.038 123.326 127.906 1.00 42.12 616 PRO C O 1
ATOM 8298 N N . GLU C 1 359 ? 116.251 123.798 129.740 1.00 41.77 617 GLU C N 1
ATOM 8299 C CA . GLU C 1 359 ? 117.439 124.097 128.967 1.00 41.77 617 GLU C CA 1
ATOM 8300 C C . GLU C 1 359 ? 118.207 122.804 128.777 1.00 41.77 617 GLU C C 1
ATOM 8301 O O . GLU C 1 359 ? 119.402 122.716 129.069 1.00 41.77 617 GLU C O 1
ATOM 8307 N N . LYS C 1 360 ? 117.501 121.795 128.284 1.00 40.74 618 LYS C N 1
ATOM 8308 C CA . LYS C 1 360 ? 118.037 120.464 128.095 1.00 40.74 618 LYS C CA 1
ATOM 8309 C C . LYS C 1 360 ? 117.357 119.859 126.887 1.00 40.74 618 LYS C C 1
ATOM 8310 O O . LYS C 1 360 ? 116.239 120.241 126.544 1.00 40.74 618 LYS C O 1
ATOM 8316 N N . ALA C 1 361 ? 118.040 118.927 126.246 1.00 37.10 619 ALA C N 1
ATOM 8317 C CA . ALA C 1 361 ? 117.509 118.237 125.092 1.00 37.10 619 ALA C CA 1
ATOM 8318 C C . ALA C 1 361 ? 117.775 116.753 125.203 1.00 37.10 619 ALA C C 1
ATOM 8319 O O . ALA C 1 361 ? 118.669 116.314 125.926 1.00 37.10 619 ALA C O 1
ATOM 8321 N N . VAL C 1 362 ? 116.972 115.995 124.477 1.00 36.27 620 VAL C N 1
ATOM 8322 C CA . VAL C 1 362 ? 117.121 114.561 124.339 1.00 36.27 620 VAL C CA 1
ATOM 8323 C C . VAL C 1 362 ? 117.027 114.242 122.863 1.00 36.27 620 VAL C C 1
ATOM 8324 O O . VAL C 1 362 ? 116.045 114.600 122.201 1.00 36.27 620 VAL C O 1
ATOM 8328 N N . ARG C 1 363 ? 118.053 113.587 122.353 1.00 34.40 621 ARG C N 1
ATOM 8329 C CA . ARG C 1 363 ? 118.188 113.291 120.941 1.00 34.40 621 ARG C CA 1
ATOM 8330 C C . ARG C 1 363 ? 118.182 111.788 120.774 1.00 34.40 621 ARG C C 1
ATOM 8331 O O . ARG C 1 363 ? 119.217 111.139 120.930 1.00 34.40 621 ARG C O 1
ATOM 8339 N N . PHE C 1 364 ? 117.028 111.237 120.462 1.00 35.11 622 PHE C N 1
ATOM 8340 C CA . PHE C 1 364 ? 116.934 109.845 120.079 1.00 35.11 622 PHE C CA 1
ATOM 8341 C C . PHE C 1 364 ? 117.291 109.755 118.611 1.00 35.11 622 PHE C C 1
ATOM 8342 O O . PHE C 1 364 ? 116.560 110.251 117.752 1.00 35.11 622 PHE C O 1
ATOM 8350 N N . SER C 1 365 ? 118.423 109.149 118.333 1.00 34.41 623 SER C N 1
ATOM 8351 C CA . SER C 1 365 ? 118.914 108.958 116.995 1.00 34.41 623 SER C CA 1
ATOM 8352 C C . SER C 1 365 ? 118.922 107.476 116.682 1.00 34.41 623 SER C C 1
ATOM 8353 O O . SER C 1 365 ? 118.596 106.636 117.517 1.00 34.41 623 SER C O 1
ATOM 8356 N N . PHE C 1 366 ? 119.288 107.167 115.452 1.00 35.28 624 PHE C N 1
ATOM 8357 C CA . PHE C 1 366 ? 119.466 105.792 115.042 1.00 35.28 624 PHE C CA 1
ATOM 8358 C C . PHE C 1 366 ? 120.451 105.768 113.897 1.00 35.28 624 PHE C C 1
ATOM 8359 O O . PHE C 1 366 ? 120.315 106.509 112.925 1.00 35.28 624 PHE C O 1
ATOM 8367 N N . THR C 1 367 ? 121.460 104.937 114.045 1.00 36.54 625 THR C N 1
ATOM 8368 C CA . THR C 1 367 ? 122.442 104.696 113.010 1.00 36.54 625 THR C CA 1
ATOM 8369 C C . THR C 1 367 ? 122.147 103.338 112.410 1.00 36.54 625 THR C C 1
ATOM 8370 O O . THR C 1 367 ? 122.134 102.334 113.125 1.00 36.54 625 THR C O 1
ATOM 8374 N N . VAL C 1 368 ? 121.872 103.308 111.112 1.00 37.95 626 VAL C N 1
ATOM 8375 C CA . VAL C 1 368 ? 121.798 102.023 110.436 1.00 37.95 626 VAL C CA 1
ATOM 8376 C C . VAL C 1 368 ? 123.216 101.492 110.343 1.00 37.95 626 VAL C C 1
ATOM 8377 O O . VAL C 1 368 ? 124.052 102.040 109.622 1.00 37.95 626 VAL C O 1
ATOM 8381 N N . MET C 1 369 ? 123.488 100.436 111.085 1.00 37.81 627 MET C N 1
ATOM 8382 C CA . MET C 1 369 ? 124.848 99.987 111.277 1.00 37.81 627 MET C CA 1
ATOM 8383 C C . MET C 1 369 ? 125.223 98.853 110.361 1.00 37.81 627 MET C C 1
ATOM 8384 O O . MET C 1 369 ? 126.371 98.781 109.916 1.00 37.81 627 MET C O 1
ATOM 8389 N N . ARG C 1 370 ? 124.291 97.960 110.072 1.00 40.77 628 ARG C N 1
ATOM 8390 C CA . ARG C 1 370 ? 124.681 96.747 109.366 1.00 40.77 628 ARG C CA 1
ATOM 8391 C C . ARG C 1 370 ? 123.487 96.158 108.650 1.00 40.77 628 ARG C C 1
ATOM 8392 O O . ARG C 1 370 ? 122.615 95.570 109.282 1.00 40.77 628 ARG C O 1
ATOM 8400 N N . ILE C 1 371 ? 123.461 96.289 107.338 1.00 41.57 629 ILE C N 1
ATOM 8401 C CA . ILE C 1 371 ? 122.460 95.647 106.506 1.00 41.57 629 ILE C CA 1
ATOM 8402 C C . ILE C 1 371 ? 123.083 94.372 105.973 1.00 41.57 629 ILE C C 1
ATOM 8403 O O . ILE C 1 371 ? 124.135 94.407 105.323 1.00 41.57 629 ILE C O 1
ATOM 8408 N N . THR C 1 372 ? 122.444 93.250 106.273 1.00 44.15 630 THR C N 1
ATOM 8409 C CA . THR C 1 372 ? 122.884 91.938 105.835 1.00 44.15 630 THR C CA 1
ATOM 8410 C C . THR C 1 372 ? 121.703 91.171 105.278 1.00 44.15 630 THR C C 1
ATOM 8411 O O . THR C 1 372 ? 120.674 91.050 105.936 1.00 44.15 630 THR C O 1
ATOM 8415 N N . ILE C 1 373 ? 121.855 90.636 104.096 1.00 47.14 631 ILE C N 1
ATOM 8416 C CA . ILE C 1 373 ? 120.796 89.847 103.493 1.00 47.14 631 ILE C CA 1
ATOM 8417 C C . ILE C 1 373 ? 121.141 88.379 103.646 1.00 47.14 631 ILE C C 1
ATOM 8418 O O . ILE C 1 373 ? 122.311 87.987 103.673 1.00 47.14 631 ILE C O 1
ATOM 8423 N N . GLU C 1 374 ? 120.102 87.562 103.774 1.00 50.94 632 GLU C N 1
ATOM 8424 C CA . GLU C 1 374 ? 120.244 86.124 103.967 1.00 50.94 632 GLU C CA 1
ATOM 8425 C C . GLU C 1 374 ? 120.368 85.483 102.594 1.00 50.94 632 GLU C C 1
ATOM 8426 O O . GLU C 1 374 ? 119.367 85.136 101.964 1.00 50.94 632 GLU C O 1
ATOM 8432 N N . HIS C 1 375 ? 121.602 85.335 102.119 1.00 52.84 633 HIS C N 1
ATOM 8433 C CA . HIS C 1 375 ? 121.864 84.755 100.807 1.00 52.84 633 HIS C CA 1
ATOM 8434 C C . HIS C 1 375 ? 122.043 83.253 100.986 1.00 52.84 633 HIS C C 1
ATOM 8435 O O . HIS C 1 375 ? 123.139 82.704 100.870 1.00 52.84 633 HIS C O 1
ATOM 8442 N N . GLY C 1 376 ? 120.935 82.583 101.281 1.00 53.40 634 GLY C N 1
ATOM 8443 C CA . GLY C 1 376 ? 120.969 81.156 101.507 1.00 53.40 634 GLY C CA 1
ATOM 8444 C C . GLY C 1 376 ? 121.252 80.811 102.950 1.00 53.40 634 GLY C C 1
ATOM 8445 O O . GLY C 1 376 ? 120.350 80.817 103.793 1.00 53.40 634 GLY C O 1
ATOM 8446 N N . SER C 1 377 ? 122.514 80.511 103.244 1.00 53.18 635 SER C N 1
ATOM 8447 C CA . SER C 1 377 ? 122.933 80.072 104.568 1.00 53.18 635 SER C CA 1
ATOM 8448 C C . SER C 1 377 ? 123.528 81.200 105.396 1.00 53.18 635 SER C C 1
ATOM 8449 O O . SER C 1 377 ? 123.175 81.366 106.567 1.00 53.18 635 SER C O 1
ATOM 8452 N N . GLN C 1 378 ? 124.429 81.978 104.810 1.00 52.50 636 GLN C N 1
ATOM 8453 C CA . GLN C 1 378 ? 125.171 82.989 105.540 1.00 52.50 636 GLN C CA 1
ATOM 8454 C C . GLN C 1 378 ? 124.526 84.354 105.353 1.00 52.50 636 GLN C C 1
ATOM 8455 O O . GLN C 1 378 ? 123.892 84.629 104.332 1.00 52.50 636 GLN C O 1
ATOM 8461 N N . ASN C 1 379 ? 124.699 85.207 106.358 1.00 50.04 637 ASN C N 1
ATOM 8462 C CA . ASN C 1 379 ? 124.155 86.560 106.339 1.00 50.04 637 ASN C CA 1
ATOM 8463 C C . ASN C 1 379 ? 125.215 87.473 105.748 1.00 50.04 637 ASN C C 1
ATOM 8464 O O . ASN C 1 379 ? 126.003 88.094 106.460 1.00 50.04 637 ASN C O 1
ATOM 8469 N N . VAL C 1 380 ? 125.240 87.547 104.421 1.00 48.05 638 VAL C N 1
ATOM 8470 C CA . VAL C 1 380 ? 126.193 88.414 103.749 1.00 48.05 638 VAL C CA 1
ATOM 8471 C C . VAL C 1 380 ? 125.878 89.858 104.095 1.00 48.05 638 VAL C C 1
ATOM 8472 O O . VAL C 1 380 ? 124.716 90.282 104.077 1.00 48.05 638 VAL C O 1
ATOM 8476 N N . LYS C 1 381 ? 126.916 90.619 104.410 1.00 43.97 639 LYS C N 1
ATOM 8477 C CA . LYS C 1 381 ? 126.776 91.966 104.942 1.00 43.97 639 LYS C CA 1
ATOM 8478 C C . LYS C 1 381 ? 126.865 92.962 103.798 1.00 43.97 639 LYS C C 1
ATOM 8479 O O . LYS C 1 381 ? 127.949 93.416 103.432 1.00 43.97 639 LYS C O 1
ATOM 8485 N N . VAL C 1 382 ? 125.705 93.323 103.248 1.00 44.85 640 VAL C N 1
ATOM 8486 C CA . VAL C 1 382 ? 125.652 94.217 102.097 1.00 44.85 640 VAL C CA 1
ATOM 8487 C C . VAL C 1 382 ? 125.940 95.659 102.458 1.00 44.85 640 VAL C C 1
ATOM 8488 O O . VAL C 1 382 ? 126.039 96.503 101.564 1.00 44.85 640 VAL C O 1
ATOM 8492 N N . PHE C 1 383 ? 126.050 95.973 103.740 1.00 42.01 641 PHE C N 1
ATOM 8493 C CA . PHE C 1 383 ? 126.440 97.317 104.132 1.00 42.01 641 PHE C CA 1
ATOM 8494 C C . PHE C 1 383 ? 126.833 97.377 105.593 1.00 42.01 641 PHE C C 1
ATOM 8495 O O . PHE C 1 383 ? 126.139 96.838 106.454 1.00 42.01 641 PHE C O 1
ATOM 8503 N N . GLU C 1 384 ? 127.944 98.038 105.875 1.00 42.34 642 GLU C N 1
ATOM 8504 C CA . GLU C 1 384 ? 128.387 98.306 107.230 1.00 42.34 642 GLU C CA 1
ATOM 8505 C C . GLU C 1 384 ? 128.762 99.771 107.318 1.00 42.34 642 GLU C C 1
ATOM 8506 O O . GLU C 1 384 ? 129.558 100.260 106.512 1.00 42.34 642 GLU C O 1
ATOM 8512 N N . GLU C 1 385 ? 128.178 100.465 108.272 1.00 39.68 643 GLU C N 1
ATOM 8513 C CA . GLU C 1 385 ? 128.530 101.855 108.479 1.00 39.68 643 GLU C CA 1
ATOM 8514 C C . GLU C 1 385 ? 130.025 101.928 108.744 1.00 39.68 643 GLU C C 1
ATOM 8515 O O . GLU C 1 385 ? 130.490 101.492 109.804 1.00 39.68 643 GLU C O 1
ATOM 8521 N N . PRO C 1 386 ? 130.813 102.451 107.808 1.00 38.52 644 PRO C N 1
ATOM 8522 C CA . PRO C 1 386 ? 132.263 102.456 108.019 1.00 38.52 644 PRO C CA 1
ATOM 8523 C C . PRO C 1 386 ? 132.673 103.246 109.237 1.00 38.52 644 PRO C C 1
ATOM 8524 O O . PRO C 1 386 ? 133.598 102.854 109.957 1.00 38.52 644 PRO C O 1
ATOM 8528 N N . LYS C 1 387 ? 131.996 104.361 109.486 1.00 36.47 645 LYS C N 1
ATOM 8529 C CA . LYS C 1 387 ? 132.246 105.214 110.641 1.00 36.47 645 LYS C CA 1
ATOM 8530 C C . LYS C 1 387 ? 130.969 105.248 111.464 1.00 36.47 645 LYS C C 1
ATOM 8531 O O . LYS C 1 387 ? 130.172 106.190 111.358 1.00 36.47 645 LYS C O 1
ATOM 8537 N N . PRO C 1 388 ? 130.737 104.240 112.299 1.00 37.19 646 PRO C N 1
ATOM 8538 C CA . PRO C 1 388 ? 129.442 104.135 112.973 1.00 37.19 646 PRO C CA 1
ATOM 8539 C C . PRO C 1 388 ? 129.184 105.248 113.951 1.00 37.19 646 PRO C C 1
ATOM 8540 O O . PRO C 1 388 ? 128.028 105.621 114.170 1.00 37.19 646 PRO C O 1
ATOM 8544 N N . ASN C 1 389 ? 130.231 105.781 114.561 1.00 35.92 647 ASN C N 1
ATOM 8545 C CA . ASN C 1 389 ? 130.107 106.860 115.517 1.00 35.92 647 ASN C CA 1
ATOM 8546 C C . ASN C 1 389 ? 130.237 108.213 114.863 1.00 35.92 647 ASN C C 1
ATOM 8547 O O . ASN C 1 389 ? 130.553 109.198 115.536 1.00 35.92 647 ASN C O 1
ATOM 8552 N N . SER C 1 390 ? 130.005 108.279 113.564 1.00 35.09 648 SER C N 1
ATOM 8553 C CA . SER C 1 390 ? 130.025 109.539 112.857 1.00 35.09 648 SER C CA 1
ATOM 8554 C C . SER C 1 390 ? 128.703 110.252 113.030 1.00 35.09 648 SER C C 1
ATOM 8555 O O . SER C 1 390 ? 127.637 109.636 113.051 1.00 35.09 648 SER C O 1
ATOM 8558 N N . VAL C 1 391 ? 128.785 111.570 113.170 1.00 34.24 649 VAL C N 1
ATOM 8559 C CA . VAL C 1 391 ? 127.594 112.383 113.166 1.00 34.24 649 VAL C CA 1
ATOM 8560 C C . VAL C 1 391 ? 126.928 112.356 111.806 1.00 34.24 649 VAL C C 1
ATOM 8561 O O . VAL C 1 391 ? 125.766 112.750 111.674 1.00 34.24 649 VAL C O 1
ATOM 8565 N N . LEU C 1 392 ? 127.636 111.879 110.787 1.00 35.01 650 LEU C N 1
ATOM 8566 C CA . LEU C 1 392 ? 127.095 111.791 109.443 1.00 35.01 650 LEU C CA 1
ATOM 8567 C C . LEU C 1 392 ? 126.219 110.574 109.249 1.00 35.01 650 LEU C C 1
ATOM 8568 O O . LEU C 1 392 ? 125.712 110.363 108.145 1.00 35.01 650 LEU C O 1
ATOM 8573 N N . CYS C 1 393 ? 126.042 109.771 110.282 1.00 36.14 651 CYS C N 1
ATOM 8574 C CA . CYS C 1 393 ? 125.357 108.505 110.163 1.00 36.14 651 CYS C CA 1
ATOM 8575 C C . CYS C 1 393 ? 124.318 108.288 111.240 1.00 36.14 651 CYS C C 1
ATOM 8576 O O . CYS C 1 393 ? 123.401 107.491 111.030 1.00 36.14 651 CYS C O 1
ATOM 8579 N N . CYS C 1 394 ? 124.425 108.965 112.374 1.00 35.72 652 CYS C N 1
ATOM 8580 C CA . CYS C 1 394 ? 123.449 108.840 113.445 1.00 35.72 652 CYS C CA 1
ATOM 8581 C C . CYS C 1 394 ? 122.233 109.646 113.043 1.00 35.72 652 CYS C C 1
ATOM 8582 O O . CYS C 1 394 ? 122.110 110.833 113.339 1.00 35.72 652 CYS C O 1
ATOM 8585 N N . LYS C 1 395 ? 121.333 108.988 112.348 1.00 34.98 653 LYS C N 1
ATOM 8586 C CA . LYS C 1 395 ? 120.155 109.656 111.858 1.00 34.98 653 LYS C CA 1
ATOM 8587 C C . LYS C 1 395 ? 119.306 110.114 113.033 1.00 34.98 653 LYS C C 1
ATOM 8588 O O . LYS C 1 395 ? 118.954 109.299 113.893 1.00 34.98 653 LYS C O 1
ATOM 8594 N N . PRO C 1 396 ? 118.971 111.392 113.119 1.00 34.54 654 PRO C N 1
ATOM 8595 C CA . PRO C 1 396 ? 118.081 111.839 114.180 1.00 34.54 654 PRO C CA 1
ATOM 8596 C C . PRO C 1 396 ? 116.684 111.319 113.963 1.00 34.54 654 PRO C C 1
ATOM 8597 O O . PRO C 1 396 ? 116.211 111.192 112.834 1.00 34.54 654 PRO C O 1
ATOM 8601 N N . LEU C 1 397 ? 116.033 111.020 115.052 1.00 35.07 655 LEU C N 1
ATOM 8602 C CA . LEU C 1 397 ? 114.705 110.456 115.031 1.00 35.07 655 LEU C CA 1
ATOM 8603 C C . LEU C 1 397 ? 113.744 111.219 115.913 1.00 35.07 655 LEU C C 1
ATOM 8604 O O . LEU C 1 397 ? 112.563 111.303 115.600 1.00 35.07 655 LEU C O 1
ATOM 8609 N N . CYS C 1 398 ? 114.235 111.786 117.002 1.00 35.15 656 CYS C N 1
ATOM 8610 C CA . CYS C 1 398 ? 113.424 112.588 117.893 1.00 35.15 656 CYS C CA 1
ATOM 8611 C C . CYS C 1 398 ? 114.321 113.565 118.614 1.00 35.15 656 CYS C C 1
ATOM 8612 O O . CYS C 1 398 ? 115.267 113.161 119.288 1.00 35.15 656 CYS C O 1
ATOM 8615 N N . LEU C 1 399 ? 114.029 114.845 118.467 1.00 35.04 657 LEU C N 1
ATOM 8616 C CA . LEU C 1 399 ? 114.667 115.881 119.256 1.00 35.04 657 LEU C CA 1
ATOM 8617 C C . LEU C 1 399 ? 113.574 116.447 120.130 1.00 35.04 657 LEU C C 1
ATOM 8618 O O . LEU C 1 399 ? 112.601 117.022 119.644 1.00 35.04 657 LEU C O 1
ATOM 8623 N N . MET C 1 400 ? 113.715 116.242 121.426 1.00 37.61 658 MET C N 1
ATOM 8624 C CA . MET C 1 400 ? 112.785 116.821 122.367 1.00 37.61 658 MET C CA 1
ATOM 8625 C C . MET C 1 400 ? 113.530 117.739 123.307 1.00 37.61 658 MET C C 1
ATOM 8626 O O . MET C 1 400 ? 114.604 117.408 123.801 1.00 37.61 658 MET C O 1
ATOM 8631 N N . LEU C 1 401 ? 112.968 118.914 123.525 1.00 38.81 659 LEU C N 1
ATOM 8632 C CA . LEU C 1 401 ? 113.504 119.836 124.513 1.00 38.81 659 LEU C CA 1
ATOM 8633 C C . LEU C 1 401 ? 112.992 119.441 125.893 1.00 38.81 659 LEU C C 1
ATOM 8634 O O . LEU C 1 401 ? 112.094 120.042 126.471 1.00 38.81 659 LEU C O 1
ATOM 8639 N N . ALA C 1 402 ? 113.585 118.365 126.387 1.00 39.00 660 ALA C N 1
ATOM 8640 C CA . ALA C 1 402 ? 113.239 117.756 127.650 1.00 39.00 660 ALA C CA 1
ATOM 8641 C C . ALA C 1 402 ? 114.510 117.407 128.399 1.00 39.00 660 ALA C C 1
ATOM 8642 O O . ALA C 1 402 ? 115.623 117.699 127.959 1.00 39.00 660 ALA C O 1
ATOM 8644 N N . ASP C 1 403 ? 114.326 116.760 129.538 1.00 41.20 661 ASP C N 1
ATOM 8645 C CA . ASP C 1 403 ? 115.412 116.237 130.344 1.00 41.20 661 ASP C CA 1
ATOM 8646 C C . ASP C 1 403 ? 115.294 114.726 130.384 1.00 41.20 661 ASP C C 1
ATOM 8647 O O . ASP C 1 403 ? 114.223 114.190 130.679 1.00 41.20 661 ASP C O 1
ATOM 8652 N N . GLU C 1 404 ? 116.388 114.042 130.068 1.00 40.36 662 GLU C N 1
ATOM 8653 C CA . GLU C 1 404 ? 116.392 112.596 130.177 1.00 40.36 662 GLU C CA 1
ATOM 8654 C C . GLU C 1 404 ? 116.157 112.150 131.608 1.00 40.36 662 GLU C C 1
ATOM 8655 O O . GLU C 1 404 ? 115.668 111.039 131.831 1.00 40.36 662 GLU C O 1
ATOM 8661 N N . SER C 1 405 ? 116.480 113.002 132.577 1.00 42.25 663 SER C N 1
ATOM 8662 C CA . SER C 1 405 ? 116.166 112.716 133.964 1.00 42.25 663 SER C CA 1
ATOM 8663 C C . SER C 1 405 ? 114.691 112.912 134.272 1.00 42.25 663 SER C C 1
ATOM 8664 O O . SER C 1 405 ? 114.223 112.446 135.315 1.00 42.25 663 SER C O 1
ATOM 8667 N N . ASP C 1 406 ? 113.954 113.600 133.404 1.00 41.57 664 ASP C N 1
ATOM 8668 C CA . ASP C 1 406 ? 112.508 113.735 133.540 1.00 41.57 664 ASP C CA 1
ATOM 8669 C C . ASP C 1 406 ? 111.894 112.535 132.849 1.00 41.57 664 ASP C C 1
ATOM 8670 O O . ASP C 1 406 ? 111.560 112.566 131.668 1.00 41.57 664 ASP C O 1
ATOM 8675 N N . HIS C 1 407 ? 111.746 111.458 133.611 1.00 39.40 665 HIS C N 1
ATOM 8676 C CA . HIS C 1 407 ? 111.305 110.201 133.037 1.00 39.40 665 HIS C CA 1
ATOM 8677 C C . HIS C 1 407 ? 109.903 110.303 132.467 1.00 39.40 665 HIS C C 1
ATOM 8678 O O . HIS C 1 407 ? 109.596 109.653 131.466 1.00 39.40 665 HIS C O 1
ATOM 8685 N N . GLU C 1 408 ? 109.049 111.118 133.072 1.00 40.66 666 GLU C N 1
ATOM 8686 C CA . GLU C 1 408 ? 107.676 111.226 132.602 1.00 40.66 666 GLU C CA 1
ATOM 8687 C C . GLU C 1 408 ? 107.623 111.813 131.206 1.00 40.66 666 GLU C C 1
ATOM 8688 O O . GLU C 1 408 ? 106.998 111.250 130.303 1.00 40.66 666 GLU C O 1
ATOM 8694 N N . THR C 1 409 ? 108.265 112.960 131.018 1.00 40.04 667 THR C N 1
ATOM 8695 C CA . THR C 1 409 ? 108.280 113.603 129.715 1.00 40.04 667 THR C CA 1
ATOM 8696 C C . THR C 1 409 ? 109.025 112.757 128.702 1.00 40.04 667 THR C C 1
ATOM 8697 O O . THR C 1 409 ? 108.546 112.532 127.587 1.00 40.04 667 THR C O 1
ATOM 8701 N N . LEU C 1 410 ? 110.222 112.310 129.064 1.00 38.53 668 LEU C N 1
ATOM 8702 C CA . LEU C 1 410 ? 110.985 111.427 128.198 1.00 38.53 668 LEU C CA 1
ATOM 8703 C C . LEU C 1 410 ? 110.121 110.293 127.684 1.00 38.53 668 LEU C C 1
ATOM 8704 O O . LEU C 1 410 ? 110.102 109.997 126.486 1.00 38.53 668 LEU C O 1
ATOM 8709 N N . THR C 1 411 ? 109.395 109.646 128.585 1.00 38.52 669 THR C N 1
ATOM 8710 C CA . THR C 1 411 ? 108.592 108.499 128.203 1.00 38.52 669 THR C CA 1
ATOM 8711 C C . THR C 1 411 ? 107.414 108.906 127.346 1.00 38.52 669 THR C C 1
ATOM 8712 O O . THR C 1 411 ? 107.116 108.251 126.347 1.00 38.52 669 THR C O 1
ATOM 8716 N N . ALA C 1 412 ? 106.733 109.982 127.709 1.00 38.40 670 ALA C N 1
ATOM 8717 C CA . ALA C 1 412 ? 105.628 110.440 126.889 1.00 38.40 670 ALA C CA 1
ATOM 8718 C C . ALA C 1 412 ? 106.080 110.741 125.474 1.00 38.40 670 ALA C C 1
ATOM 8719 O O . ALA C 1 412 ? 105.313 110.563 124.524 1.00 38.40 670 ALA C O 1
ATOM 8721 N N . ILE C 1 413 ? 107.318 111.192 125.312 1.00 38.00 671 ILE C N 1
ATOM 8722 C CA . ILE C 1 413 ? 107.799 111.565 123.990 1.00 38.00 671 ILE C CA 1
ATOM 8723 C C . ILE C 1 413 ? 108.281 110.346 123.224 1.00 38.00 671 ILE C C 1
ATOM 8724 O O . ILE C 1 413 ? 108.111 110.261 122.004 1.00 38.00 671 ILE C O 1
ATOM 8729 N N . LEU C 1 414 ? 108.883 109.390 123.918 1.00 37.09 672 LEU C N 1
ATOM 8730 C CA . LEU C 1 414 ? 109.572 108.296 123.259 1.00 37.09 672 LEU C CA 1
ATOM 8731 C C . LEU C 1 414 ? 108.729 107.045 123.110 1.00 37.09 672 LEU C C 1
ATOM 8732 O O . LEU C 1 414 ? 108.918 106.298 122.146 1.00 37.09 672 LEU C O 1
ATOM 8737 N N . SER C 1 415 ? 107.810 106.790 124.034 1.00 37.57 673 SER C N 1
ATOM 8738 C CA . SER C 1 415 ? 106.985 105.600 123.943 1.00 37.57 673 SER C CA 1
ATOM 8739 C C . SER C 1 415 ? 106.325 105.449 122.584 1.00 37.57 673 SER C C 1
ATOM 8740 O O . SER C 1 415 ? 106.087 104.302 122.177 1.00 37.57 673 SER C O 1
ATOM 8743 N N . PRO C 1 416 ? 105.999 106.513 121.857 1.00 36.71 674 PRO C N 1
ATOM 8744 C CA . PRO C 1 416 ? 105.665 106.327 120.443 1.00 36.71 674 PRO C CA 1
ATOM 8745 C C . PRO C 1 416 ? 106.796 105.694 119.666 1.00 36.71 674 PRO C C 1
ATOM 8746 O O . PRO C 1 416 ? 106.579 104.764 118.882 1.00 36.71 674 PRO C O 1
ATOM 8750 N N . LEU C 1 417 ? 108.013 106.191 119.863 1.00 36.99 675 LEU C N 1
ATOM 8751 C CA . LEU C 1 417 ? 109.162 105.638 119.170 1.00 36.99 675 LEU C CA 1
ATOM 8752 C C . LEU C 1 417 ? 109.423 104.207 119.593 1.00 36.99 675 LEU C C 1
ATOM 8753 O O . LEU C 1 417 ? 109.755 103.362 118.762 1.00 36.99 675 LEU C O 1
ATOM 8758 N N . ILE C 1 418 ? 109.283 103.913 120.882 1.00 37.77 676 ILE C N 1
ATOM 8759 C CA . ILE C 1 418 ? 109.516 102.554 121.340 1.00 37.77 676 ILE C CA 1
ATOM 8760 C C . ILE C 1 418 ? 108.433 101.635 120.825 1.00 37.77 676 ILE C C 1
ATOM 8761 O O . ILE C 1 418 ? 108.688 100.466 120.529 1.00 37.77 676 ILE C O 1
ATOM 8766 N N . ALA C 1 419 ? 107.215 102.141 120.694 1.00 37.58 677 ALA C N 1
ATOM 8767 C CA . ALA C 1 419 ? 106.135 101.339 120.152 1.00 37.58 677 ALA C CA 1
ATOM 8768 C C . ALA C 1 419 ? 106.375 101.031 118.689 1.00 37.58 677 ALA C C 1
ATOM 8769 O O . ALA C 1 419 ? 106.189 99.894 118.245 1.00 37.58 677 ALA C O 1
ATOM 8771 N N . GLU C 1 420 ? 106.789 102.037 117.926 1.00 38.29 678 GLU C N 1
ATOM 8772 C CA . GLU C 1 420 ? 107.201 101.804 116.554 1.00 38.29 678 GLU C CA 1
ATOM 8773 C C . GLU C 1 420 ? 108.336 100.797 116.494 1.00 38.29 678 GLU C C 1
ATOM 8774 O O . GLU C 1 420 ? 108.325 99.895 115.657 1.00 38.29 678 GLU C O 1
ATOM 8780 N N . ARG C 1 421 ? 109.313 100.928 117.385 1.00 38.25 679 ARG C N 1
ATOM 8781 C CA . ARG C 1 421 ? 110.467 100.041 117.396 1.00 38.25 679 ARG C CA 1
ATOM 8782 C C . ARG C 1 421 ? 110.053 98.602 117.658 1.00 38.25 679 ARG C C 1
ATOM 8783 O O . ARG C 1 421 ? 110.528 97.679 116.989 1.00 38.25 679 ARG C O 1
ATOM 8791 N N . GLU C 1 422 ? 109.162 98.392 118.622 1.00 39.57 680 GLU C N 1
ATOM 8792 C CA . GLU C 1 422 ? 108.689 97.047 118.915 1.00 39.57 680 GLU C CA 1
ATOM 8793 C C . GLU C 1 422 ? 107.865 96.499 117.768 1.00 39.57 680 GLU C C 1
ATOM 8794 O O . GLU C 1 422 ? 107.961 95.314 117.433 1.00 39.57 680 GLU C O 1
ATOM 8800 N N . ALA C 1 423 ? 107.042 97.347 117.161 1.00 39.38 681 ALA C N 1
ATOM 8801 C CA . ALA C 1 423 ? 106.275 96.939 115.999 1.00 39.38 681 ALA C CA 1
ATOM 8802 C C . ALA C 1 423 ? 107.196 96.476 114.885 1.00 39.38 681 ALA C C 1
ATOM 8803 O O . ALA C 1 423 ? 106.985 95.425 114.273 1.00 39.38 681 ALA C O 1
ATOM 8805 N N . MET C 1 424 ? 108.233 97.260 114.618 1.00 38.91 682 MET C N 1
ATOM 8806 C CA . MET C 1 424 ? 109.175 96.950 113.560 1.00 38.91 682 MET C CA 1
ATOM 8807 C C . MET C 1 424 ? 109.955 95.687 113.867 1.00 38.91 682 MET C C 1
ATOM 8808 O O . MET C 1 424 ? 110.295 94.929 112.953 1.00 38.91 682 MET C O 1
ATOM 8813 N N . LYS C 1 425 ? 110.259 95.453 115.140 1.00 39.09 683 LYS C N 1
ATOM 8814 C CA . LYS C 1 425 ? 110.923 94.219 115.526 1.00 39.09 683 LYS C CA 1
ATOM 8815 C C . LYS C 1 425 ? 110.116 93.010 115.090 1.00 39.09 683 LYS C C 1
ATOM 8816 O O . LYS C 1 425 ? 110.677 91.996 114.662 1.00 39.09 683 LYS C O 1
ATOM 8822 N N . SER C 1 426 ? 108.793 93.102 115.190 1.00 41.41 684 SER C N 1
ATOM 8823 C CA . SER C 1 426 ? 107.893 92.013 114.854 1.00 41.41 684 SER C CA 1
ATOM 8824 C C . SER C 1 426 ? 107.330 92.148 113.452 1.00 41.41 684 SER C C 1
ATOM 8825 O O . SER C 1 426 ? 106.218 91.682 113.184 1.00 41.41 684 SER C O 1
ATOM 8828 N N . SER C 1 427 ? 108.068 92.777 112.548 1.00 41.24 685 SER C N 1
ATOM 8829 C CA . SER C 1 427 ? 107.546 93.046 111.221 1.00 41.24 685 SER C CA 1
ATOM 8830 C C . SER C 1 427 ? 108.690 93.057 110.221 1.00 41.24 685 SER C C 1
ATOM 8831 O O . SER C 1 427 ? 109.857 92.864 110.568 1.00 41.24 685 SER C O 1
ATOM 8834 N N . GLU C 1 428 ? 108.331 93.299 108.967 1.00 42.20 686 GLU C N 1
ATOM 8835 C CA . GLU C 1 428 ? 109.251 93.230 107.845 1.00 42.20 686 GLU C CA 1
ATOM 8836 C C . GLU C 1 428 ? 108.870 94.332 106.877 1.00 42.20 686 GLU C C 1
ATOM 8837 O O . GLU C 1 428 ? 107.716 94.412 106.451 1.00 42.20 686 GLU C O 1
ATOM 8843 N N . LEU C 1 429 ? 109.832 95.171 106.529 1.00 40.27 687 LEU C N 1
ATOM 8844 C CA . LEU C 1 429 ? 109.557 96.394 105.794 1.00 40.27 687 LEU C CA 1
ATOM 8845 C C . LEU C 1 429 ? 109.769 96.154 104.310 1.00 40.27 687 LEU C C 1
ATOM 8846 O O . LEU C 1 429 ? 110.905 96.059 103.848 1.00 40.27 687 LEU C O 1
ATOM 8851 N N . THR C 1 430 ? 108.678 96.051 103.568 1.00 42.21 688 THR C N 1
ATOM 8852 C CA . THR C 1 430 ? 108.754 96.032 102.121 1.00 42.21 688 THR C CA 1
ATOM 8853 C C . THR C 1 430 ? 108.913 97.456 101.618 1.00 42.21 688 THR C C 1
ATOM 8854 O O . THR C 1 430 ? 108.104 98.337 101.936 1.00 42.21 688 THR C O 1
ATOM 8858 N N . LEU C 1 431 ? 109.959 97.673 100.830 1.00 42.16 689 LEU C N 1
ATOM 8859 C CA . LEU C 1 431 ? 110.378 99.006 100.440 1.00 42.16 689 LEU C CA 1
ATOM 8860 C C . LEU C 1 431 ? 110.919 98.951 99.023 1.00 42.16 689 LEU C C 1
ATOM 8861 O O . LEU C 1 431 ? 111.754 98.102 98.713 1.00 42.16 689 LEU C O 1
ATOM 8866 N N . GLU C 1 432 ? 110.444 99.852 98.168 1.00 46.26 690 GLU C N 1
ATOM 8867 C CA . GLU C 1 432 ? 110.804 99.834 96.754 1.00 46.26 690 GLU C CA 1
ATOM 8868 C C . GLU C 1 432 ? 112.144 100.536 96.574 1.00 46.26 690 GLU C C 1
ATOM 8869 O O . GLU C 1 432 ? 112.235 101.747 96.366 1.00 46.26 690 GLU C O 1
ATOM 8875 N N . MET C 1 433 ? 113.203 99.743 96.640 1.00 45.55 691 MET C N 1
ATOM 8876 C CA . MET C 1 433 ? 114.556 100.228 96.428 1.00 45.55 691 MET C CA 1
ATOM 8877 C C . MET C 1 433 ? 115.047 99.764 95.068 1.00 45.55 691 MET C C 1
ATOM 8878 O O . MET C 1 433 ? 114.900 98.593 94.713 1.00 45.55 691 MET C O 1
ATOM 8883 N N . GLY C 1 434 ? 115.628 100.683 94.310 1.00 46.70 692 GLY C N 1
ATOM 8884 C CA . GLY C 1 434 ? 116.209 100.336 93.032 1.00 46.70 692 GLY C CA 1
ATOM 8885 C C . GLY C 1 434 ? 115.232 99.654 92.101 1.00 46.70 692 GLY C C 1
ATOM 8886 O O . GLY C 1 434 ? 115.622 98.807 91.294 1.00 46.70 692 GLY C O 1
ATOM 8887 N N . GLY C 1 435 ? 113.957 100.015 92.206 1.00 47.18 693 GLY C N 1
ATOM 8888 C CA . GLY C 1 435 ? 112.926 99.449 91.372 1.00 47.18 693 GLY C CA 1
ATOM 8889 C C . GLY C 1 435 ? 112.420 98.096 91.813 1.00 47.18 693 GLY C C 1
ATOM 8890 O O . GLY C 1 435 ? 111.444 97.601 91.237 1.00 47.18 693 GLY C O 1
ATOM 8891 N N . ILE C 1 436 ? 113.042 97.487 92.808 1.00 47.54 694 ILE C N 1
ATOM 8892 C CA . ILE C 1 436 ? 112.672 96.164 93.297 1.00 47.54 694 ILE C CA 1
ATOM 8893 C C . ILE C 1 436 ? 112.114 96.322 94.705 1.00 47.54 694 ILE C C 1
ATOM 8894 O O . ILE C 1 436 ? 112.636 97.135 95.475 1.00 47.54 694 ILE C O 1
ATOM 8899 N N . PRO C 1 437 ? 111.063 95.591 95.077 1.00 46.42 695 PRO C N 1
ATOM 8900 C CA . PRO C 1 437 ? 110.585 95.629 96.463 1.00 46.42 695 PRO C CA 1
ATOM 8901 C C . PRO C 1 437 ? 111.432 94.729 97.343 1.00 46.42 695 PRO C C 1
ATOM 8902 O O . PRO C 1 437 ? 111.344 93.499 97.273 1.00 46.42 695 PRO C O 1
ATOM 8906 N N . ARG C 1 438 ? 112.258 95.393 98.152 1.00 46.47 696 ARG C N 1
ATOM 8907 C CA . ARG C 1 438 ? 113.172 94.671 99.060 1.00 46.47 696 ARG C CA 1
ATOM 8908 C C . ARG C 1 438 ? 112.561 94.624 100.451 1.00 46.47 696 ARG C C 1
ATOM 8909 O O . ARG C 1 438 ? 111.922 95.608 100.847 1.00 46.47 696 ARG C O 1
ATOM 8917 N N . THR C 1 439 ? 112.787 93.527 101.161 1.00 43.63 697 THR C N 1
ATOM 8918 C CA . THR C 1 439 ? 112.269 93.378 102.504 1.00 43.63 697 THR C CA 1
ATOM 8919 C C . THR C 1 439 ? 113.384 93.550 103.517 1.00 43.63 697 THR C C 1
ATOM 8920 O O . THR C 1 439 ? 114.445 92.932 103.408 1.00 43.63 697 THR C O 1
ATOM 8924 N N . PHE C 1 440 ? 113.132 94.395 104.502 1.00 41.40 698 PHE C N 1
ATOM 8925 C CA . PHE C 1 440 ? 114.108 94.748 105.519 1.00 41.40 698 PHE C CA 1
ATOM 8926 C C . PHE C 1 440 ? 113.565 94.326 106.873 1.00 41.40 698 PHE C C 1
ATOM 8927 O O . PHE C 1 440 ? 112.612 94.920 107.382 1.00 41.40 698 PHE C O 1
ATOM 8935 N N . LYS C 1 441 ? 114.159 93.285 107.438 1.00 41.38 699 LYS C N 1
ATOM 8936 C CA . LYS C 1 441 ? 114.009 93.035 108.851 1.00 41.38 699 LYS C CA 1
ATOM 8937 C C . LYS C 1 441 ? 114.848 94.037 109.621 1.00 41.38 699 LYS C C 1
ATOM 8938 O O . LYS C 1 441 ? 115.820 94.593 109.109 1.00 41.38 699 LYS C O 1
ATOM 8944 N N . PHE C 1 442 ? 114.463 94.274 110.862 1.00 39.14 700 PHE C N 1
ATOM 8945 C CA . PHE C 1 442 ? 115.128 95.276 111.671 1.00 39.14 700 PHE C CA 1
ATOM 8946 C C . PHE C 1 442 ? 115.543 94.704 113.009 1.00 39.14 700 PHE C C 1
ATOM 8947 O O . PHE C 1 442 ? 114.762 94.035 113.690 1.00 39.14 700 PHE C O 1
ATOM 8955 N N . ILE C 1 443 ? 116.789 94.968 113.360 1.00 38.41 701 ILE C N 1
ATOM 8956 C CA . ILE C 1 443 ? 117.360 94.627 114.646 1.00 38.41 701 ILE C CA 1
ATOM 8957 C C . ILE C 1 443 ? 117.783 95.946 115.264 1.00 38.41 701 ILE C C 1
ATOM 8958 O O . ILE C 1 443 ? 118.798 96.530 114.874 1.00 38.41 701 ILE C O 1
ATOM 8963 N N . PHE C 1 444 ? 117.000 96.429 116.212 1.00 37.61 702 PHE C N 1
ATOM 8964 C CA . PHE C 1 444 ? 117.310 97.666 116.903 1.00 37.61 702 PHE C CA 1
ATOM 8965 C C . PHE C 1 444 ? 118.164 97.333 118.109 1.00 37.61 702 PHE C C 1
ATOM 8966 O O . PHE C 1 444 ? 117.712 96.658 119.036 1.00 37.61 702 PHE C O 1
ATOM 8974 N N . ARG C 1 445 ? 119.400 97.786 118.082 1.00 38.70 703 ARG C N 1
ATOM 8975 C CA . ARG C 1 445 ? 120.322 97.608 119.186 1.00 38.70 703 ARG C CA 1
ATOM 8976 C C . ARG C 1 445 ? 120.418 98.949 119.887 1.00 38.70 703 ARG C C 1
ATOM 8977 O O . ARG C 1 445 ? 121.065 99.875 119.397 1.00 38.70 703 ARG C O 1
ATOM 8985 N N . GLY C 1 446 ? 119.760 99.055 121.029 1.00 37.70 704 GLY C N 1
ATOM 8986 C CA . GLY C 1 446 ? 119.871 100.253 121.815 1.00 37.70 704 GLY C CA 1
ATOM 8987 C C . GLY C 1 446 ? 121.133 100.254 122.634 1.00 37.70 704 GLY C C 1
ATOM 8988 O O . GLY C 1 446 ? 121.231 99.601 123.674 1.00 37.70 704 GLY C O 1
ATOM 8989 N N . THR C 1 447 ? 122.113 101.000 122.149 1.00 37.39 705 THR C N 1
ATOM 8990 C CA . THR C 1 447 ? 123.444 101.014 122.721 1.00 37.39 705 THR C CA 1
ATOM 8991 C C . THR C 1 447 ? 124.017 102.403 122.887 1.00 37.39 705 THR C C 1
ATOM 8992 O O . THR C 1 447 ? 124.937 102.575 123.692 1.00 37.39 705 THR C O 1
ATOM 8996 N N . GLY C 1 448 ? 123.516 103.389 122.161 1.00 36.42 706 GLY C N 1
ATOM 8997 C CA . GLY C 1 448 ? 124.028 104.733 122.249 1.00 36.42 706 GLY C CA 1
ATOM 8998 C C . GLY C 1 448 ? 123.455 105.486 123.420 1.00 36.42 706 GLY C C 1
ATOM 8999 O O . GLY C 1 448 ? 123.505 106.717 123.469 1.00 36.42 706 GLY C O 1
ATOM 9000 N N . TYR C 1 449 ? 122.899 104.748 124.367 1.00 37.34 707 TYR C N 1
ATOM 9001 C CA . TYR C 1 449 ? 122.431 105.305 125.619 1.00 37.34 707 TYR C CA 1
ATOM 9002 C C . TYR C 1 449 ? 123.556 105.250 126.634 1.00 37.34 707 TYR C C 1
ATOM 9003 O O . TYR C 1 449 ? 124.170 104.199 126.832 1.00 37.34 707 TYR C O 1
ATOM 9012 N N . ASP C 1 450 ? 123.827 106.381 127.268 1.00 39.43 708 ASP C N 1
ATOM 9013 C CA . ASP C 1 450 ? 124.755 106.385 128.376 1.00 39.43 708 ASP C CA 1
ATOM 9014 C C . ASP C 1 450 ? 124.163 105.613 129.551 1.00 39.43 708 ASP C C 1
ATOM 9015 O O . ASP C 1 450 ? 122.951 105.427 129.664 1.00 39.43 708 ASP C O 1
ATOM 9020 N N . GLU C 1 451 ? 125.047 105.146 130.430 1.00 40.09 709 GLU C N 1
ATOM 9021 C CA . GLU C 1 451 ? 124.623 104.260 131.505 1.00 40.09 709 GLU C CA 1
ATOM 9022 C C . GLU C 1 451 ? 123.551 104.910 132.363 1.00 40.09 709 GLU C C 1
ATOM 9023 O O . GLU C 1 451 ? 122.625 104.239 132.826 1.00 40.09 709 GLU C O 1
ATOM 9029 N N . LYS C 1 452 ? 123.658 106.214 132.585 1.00 40.31 710 LYS C N 1
ATOM 9030 C CA . LYS C 1 452 ? 122.614 106.934 133.297 1.00 40.31 710 LYS C CA 1
ATOM 9031 C C . LYS C 1 452 ? 121.276 106.755 132.605 1.00 40.31 710 LYS C C 1
ATOM 9032 O O . LYS C 1 452 ? 120.273 106.390 133.229 1.00 40.31 710 LYS C O 1
ATOM 9038 N N . LEU C 1 453 ? 121.254 106.991 131.300 1.00 38.23 711 LEU C N 1
ATOM 9039 C CA . LEU C 1 453 ? 120.030 106.857 130.534 1.00 38.23 711 LEU C CA 1
ATOM 9040 C C . LEU C 1 453 ? 119.606 105.412 130.394 1.00 38.23 711 LEU C C 1
ATOM 9041 O O . LEU C 1 453 ? 118.410 105.119 130.414 1.00 38.23 711 LEU C O 1
ATOM 9046 N N . VAL C 1 454 ? 120.556 104.502 130.222 1.00 38.57 712 VAL C N 1
ATOM 9047 C CA . VAL C 1 454 ? 120.216 103.088 130.195 1.00 38.57 712 VAL C CA 1
ATOM 9048 C C . VAL C 1 454 ? 119.449 102.723 131.449 1.00 38.57 712 VAL C C 1
ATOM 9049 O O . VAL C 1 454 ? 118.380 102.108 131.398 1.00 38.57 712 VAL C O 1
ATOM 9053 N N . ARG C 1 455 ? 119.984 103.117 132.596 1.00 39.67 713 ARG C N 1
ATOM 9054 C CA . ARG C 1 455 ? 119.352 102.805 133.863 1.00 39.67 713 ARG C CA 1
ATOM 9055 C C . ARG C 1 455 ? 117.988 103.459 133.974 1.00 39.67 713 ARG C C 1
ATOM 9056 O O . ARG C 1 455 ? 117.023 102.829 134.419 1.00 39.67 713 ARG C O 1
ATOM 9064 N N . GLU C 1 456 ? 117.886 104.725 133.580 1.00 39.68 714 GLU C N 1
ATOM 9065 C CA . GLU C 1 456 ? 116.588 105.381 133.548 1.00 39.68 714 GLU C CA 1
ATOM 9066 C C . GLU C 1 456 ? 115.584 104.560 132.755 1.00 39.68 714 GLU C C 1
ATOM 9067 O O . GLU C 1 456 ? 114.494 104.244 133.243 1.00 39.68 714 GLU C O 1
ATOM 9073 N N . VAL C 1 457 ? 115.945 104.191 131.530 1.00 38.71 715 VAL C N 1
ATOM 9074 C CA . VAL C 1 457 ? 115.017 103.532 130.626 1.00 38.71 715 VAL C CA 1
ATOM 9075 C C . VAL C 1 457 ? 114.934 102.027 130.824 1.00 38.71 715 VAL C C 1
ATOM 9076 O O . VAL C 1 457 ? 113.908 101.429 130.477 1.00 38.71 715 VAL C O 1
ATOM 9080 N N . GLU C 1 458 ? 115.976 101.394 131.356 1.00 39.37 716 GLU C N 1
ATOM 9081 C CA . GLU C 1 458 ? 115.949 99.965 131.626 1.00 39.37 716 GLU C CA 1
ATOM 9082 C C . GLU C 1 458 ? 115.514 99.663 133.046 1.00 39.37 716 GLU C C 1
ATOM 9083 O O . GLU C 1 458 ? 115.719 98.548 133.533 1.00 39.37 716 GLU C O 1
ATOM 9089 N N . GLY C 1 459 ? 114.921 100.636 133.718 1.00 39.19 717 GLY C N 1
ATOM 9090 C CA . GLY C 1 459 ? 114.343 100.409 135.013 1.00 39.19 717 GLY C CA 1
ATOM 9091 C C . GLY C 1 459 ? 115.328 100.259 136.133 1.00 39.19 717 GLY C C 1
ATOM 9092 O O . GLY C 1 459 ? 114.950 99.800 137.210 1.00 39.19 717 GLY C O 1
ATOM 9093 N N . LEU C 1 460 ? 116.574 100.639 135.920 1.00 39.58 718 LEU C N 1
ATOM 9094 C CA . LEU C 1 460 ? 117.590 100.383 136.914 1.00 39.58 718 LEU C CA 1
ATOM 9095 C C . LEU C 1 460 ? 117.792 101.593 137.804 1.00 39.58 718 LEU C C 1
ATOM 9096 O O . LEU C 1 460 ? 117.444 102.724 137.462 1.00 39.58 718 LEU C O 1
ATOM 9101 N N . GLU C 1 461 ? 118.363 101.333 138.969 1.00 42.62 719 GLU C N 1
ATOM 9102 C CA . GLU C 1 461 ? 118.746 102.402 139.859 1.00 42.62 719 GLU C CA 1
ATOM 9103 C C . GLU C 1 461 ? 119.896 103.185 139.250 1.00 42.62 719 GLU C C 1
ATOM 9104 O O . GLU C 1 461 ? 120.568 102.736 138.322 1.00 42.62 719 GLU C O 1
ATOM 9110 N N . ALA C 1 462 ? 120.119 104.374 139.785 1.00 42.54 720 ALA C N 1
ATOM 9111 C CA . ALA C 1 462 ? 121.150 105.225 139.243 1.00 42.54 720 ALA C CA 1
ATOM 9112 C C . ALA C 1 462 ? 122.495 104.522 139.290 1.00 42.54 720 ALA C C 1
ATOM 9113 O O . ALA C 1 462 ? 122.680 103.506 139.955 1.00 42.54 720 ALA C O 1
ATOM 9115 N N . SER C 1 463 ? 123.445 105.082 138.554 1.00 41.91 721 SER C N 1
ATOM 9116 C CA . SER C 1 463 ? 124.752 104.459 138.465 1.00 41.91 721 SER C CA 1
ATOM 9117 C C . SER C 1 463 ? 125.402 104.292 139.828 1.00 41.91 721 SER C C 1
ATOM 9118 O O . SER C 1 463 ? 126.192 103.365 140.023 1.00 41.91 721 SER C O 1
ATOM 9121 N N . GLY C 1 464 ? 125.077 105.154 140.782 1.00 42.94 722 GLY C N 1
ATOM 9122 C CA . GLY C 1 464 ? 125.632 105.017 142.106 1.00 42.94 722 GLY C CA 1
ATOM 9123 C C . GLY C 1 464 ? 125.132 103.828 142.878 1.00 42.94 722 GLY C C 1
ATOM 9124 O O . GLY C 1 464 ? 125.600 103.584 143.992 1.00 42.94 722 GLY C O 1
ATOM 9125 N N . SER C 1 465 ? 124.187 103.096 142.291 1.00 42.70 723 SER C N 1
ATOM 9126 C CA . SER C 1 465 ? 123.551 101.979 143.030 1.00 42.70 723 SER C CA 1
ATOM 9127 C C . SER C 1 465 ? 124.516 100.825 143.250 1.00 42.70 723 SER C C 1
ATOM 9128 O O . SER C 1 465 ? 125.318 100.552 142.336 1.00 42.70 723 SER C O 1
ATOM 9131 N N . VAL C 1 466 ? 124.444 100.203 144.427 1.00 42.99 724 VAL C N 1
ATOM 9132 C CA . VAL C 1 466 ? 125.254 99.036 144.720 1.00 42.99 724 VAL C CA 1
ATOM 9133 C C . VAL C 1 466 ? 125.212 98.079 143.545 1.00 42.99 724 VAL C C 1
ATOM 9134 O O . VAL C 1 466 ? 126.188 97.374 143.269 1.00 42.99 724 VAL C O 1
ATOM 9138 N N . TYR C 1 467 ? 124.096 98.050 142.828 1.00 42.14 725 TYR C N 1
ATOM 9139 C CA . TYR C 1 467 ? 123.949 97.214 141.645 1.00 42.14 725 TYR C CA 1
ATOM 9140 C C . TYR C 1 467 ? 124.541 97.989 140.484 1.00 42.14 725 TYR C C 1
ATOM 9141 O O . TYR C 1 467 ? 124.002 99.005 140.048 1.00 42.14 725 TYR C O 1
ATOM 9150 N N . ILE C 1 468 ? 125.664 97.489 139.985 1.00 40.67 726 ILE C N 1
ATOM 9151 C CA . ILE C 1 468 ? 126.644 98.355 139.360 1.00 40.67 726 ILE C CA 1
ATOM 9152 C C . ILE C 1 468 ? 126.549 98.328 137.848 1.00 40.67 726 ILE C C 1
ATOM 9153 O O . ILE C 1 468 ? 126.930 99.298 137.190 1.00 40.67 726 ILE C O 1
ATOM 9158 N N . CYS C 1 469 ? 126.035 97.258 137.265 1.00 40.59 727 CYS C N 1
ATOM 9159 C CA . CYS C 1 469 ? 126.019 97.132 135.824 1.00 40.59 727 CYS C CA 1
ATOM 9160 C C . CYS C 1 469 ? 124.602 97.114 135.283 1.00 40.59 727 CYS C C 1
ATOM 9161 O O . CYS C 1 469 ? 123.653 96.718 135.962 1.00 40.59 727 CYS C O 1
ATOM 9164 N N . THR C 1 470 ? 124.486 97.572 134.048 1.00 39.62 728 THR C N 1
ATOM 9165 C CA . THR C 1 470 ? 123.316 97.379 133.221 1.00 39.62 728 THR C CA 1
ATOM 9166 C C . THR C 1 470 ? 123.353 96.052 132.489 1.00 39.62 728 THR C C 1
ATOM 9167 O O . THR C 1 470 ? 122.429 95.748 131.732 1.00 39.62 728 THR C O 1
ATOM 9171 N N . LEU C 1 471 ? 124.400 95.266 132.701 1.00 39.45 729 LEU C N 1
ATOM 9172 C CA . LEU C 1 471 ? 124.599 93.986 132.047 1.00 39.45 729 LEU C CA 1
ATOM 9173 C C . LEU C 1 471 ? 124.499 92.810 132.996 1.00 39.45 729 LEU C C 1
ATOM 9174 O O . LEU C 1 471 ? 123.846 91.819 132.675 1.00 39.45 729 LEU C O 1
ATOM 9179 N N . CYS C 1 472 ? 125.139 92.895 134.156 1.00 40.18 730 CYS C N 1
ATOM 9180 C CA . CYS C 1 472 ? 125.121 91.834 135.143 1.00 40.18 730 CYS C CA 1
ATOM 9181 C C . CYS C 1 472 ? 124.380 92.291 136.386 1.00 40.18 730 CYS C C 1
ATOM 9182 O O . CYS C 1 472 ? 124.258 93.483 136.671 1.00 40.18 730 CYS C O 1
ATOM 9185 N N . ASP C 1 473 ? 123.881 91.310 137.124 1.00 41.16 731 ASP C N 1
ATOM 9186 C CA . ASP C 1 473 ? 123.211 91.537 138.400 1.00 41.16 731 ASP C CA 1
ATOM 9187 C C . ASP C 1 473 ? 124.197 91.463 139.548 1.00 41.16 731 ASP C C 1
ATOM 9188 O O . ASP C 1 473 ? 124.009 90.719 140.508 1.00 41.16 731 ASP C O 1
ATOM 9193 N N . THR C 1 474 ? 125.264 92.240 139.462 1.00 41.48 732 THR C N 1
ATOM 9194 C CA . THR C 1 474 ? 126.340 92.186 140.432 1.00 41.48 732 THR C CA 1
ATOM 9195 C C . THR C 1 474 ? 126.343 93.453 141.264 1.00 41.48 732 THR C C 1
ATOM 9196 O O . THR C 1 474 ? 126.011 94.534 140.772 1.00 41.48 732 THR C O 1
ATOM 9200 N N . THR C 1 475 ? 126.713 93.308 142.525 1.00 42.30 733 THR C N 1
ATOM 9201 C CA . THR C 1 475 ? 126.898 94.460 143.374 1.00 42.30 733 THR C CA 1
ATOM 9202 C C . THR C 1 475 ? 128.263 95.075 143.128 1.00 42.30 733 THR C C 1
ATOM 9203 O O . THR C 1 475 ? 129.209 94.413 142.702 1.00 42.30 733 THR C O 1
ATOM 9207 N N . ARG C 1 476 ? 128.349 96.372 143.390 1.00 41.81 734 ARG C N 1
ATOM 9208 C CA . ARG C 1 476 ? 129.618 97.062 143.249 1.00 41.81 734 ARG C CA 1
ATOM 9209 C C . ARG C 1 476 ? 130.699 96.382 144.068 1.00 41.81 734 ARG C C 1
ATOM 9210 O O . ARG C 1 476 ? 131.862 96.328 143.652 1.00 41.81 734 ARG C O 1
ATOM 9218 N N . LEU C 1 477 ? 130.329 95.833 145.219 1.00 43.38 735 LEU C N 1
ATOM 9219 C CA . LEU C 1 477 ? 131.284 95.106 146.036 1.00 43.38 735 LEU C CA 1
ATOM 9220 C C . LEU C 1 477 ? 131.725 93.822 145.353 1.00 43.38 735 LEU C C 1
ATOM 9221 O O . LEU C 1 477 ? 132.926 93.578 145.186 1.00 43.38 735 LEU C O 1
ATOM 9226 N N . GLU C 1 478 ? 130.770 92.989 144.951 1.00 42.69 736 GLU C N 1
ATOM 9227 C CA . GLU C 1 478 ? 131.114 91.780 144.221 1.00 42.69 736 GLU C CA 1
ATOM 9228 C C . GLU C 1 478 ? 131.934 92.110 142.988 1.00 42.69 736 GLU C C 1
ATOM 9229 O O . GLU C 1 478 ? 132.842 91.361 142.616 1.00 42.69 736 GLU C O 1
ATOM 9235 N N . ALA C 1 479 ? 131.632 93.233 142.347 1.00 42.35 737 ALA C N 1
ATOM 9236 C CA . ALA C 1 479 ? 132.358 93.623 141.153 1.00 42.35 737 ALA C CA 1
ATOM 9237 C C . ALA C 1 479 ? 133.768 94.074 141.465 1.00 42.35 737 ALA C C 1
ATOM 9238 O O . ALA C 1 479 ? 134.643 93.955 140.607 1.00 42.35 737 ALA C O 1
ATOM 9240 N N . SER C 1 480 ? 134.002 94.604 142.657 1.00 43.11 738 SER C N 1
ATOM 9241 C CA . SER C 1 480 ? 135.348 94.926 143.093 1.00 43.11 738 SER C CA 1
ATOM 9242 C C . SER C 1 480 ? 136.109 93.711 143.588 1.00 43.11 738 SER C C 1
ATOM 9243 O O . SER C 1 480 ? 137.340 93.751 143.647 1.00 43.11 738 SER C O 1
ATOM 9246 N N . GLN C 1 481 ? 135.411 92.640 143.944 1.00 43.44 739 GLN C N 1
ATOM 9247 C CA . GLN C 1 481 ? 136.064 91.417 144.383 1.00 43.44 739 GLN C CA 1
ATOM 9248 C C . GLN C 1 481 ? 136.383 90.494 143.214 1.00 43.44 739 GLN C C 1
ATOM 9249 O O . GLN C 1 481 ? 137.523 90.048 143.059 1.00 43.44 739 GLN C O 1
ATOM 9255 N N . ASN C 1 482 ? 135.383 90.200 142.389 1.00 43.82 740 ASN C N 1
ATOM 9256 C CA . ASN C 1 482 ? 135.592 89.369 141.212 1.00 43.82 740 ASN C CA 1
ATOM 9257 C C . ASN C 1 482 ? 136.284 90.156 140.108 1.00 43.82 740 ASN C C 1
ATOM 9258 O O . ASN C 1 482 ? 137.395 89.820 139.683 1.00 43.82 740 ASN C O 1
ATOM 9263 N N . LEU C 1 483 ? 135.619 91.199 139.622 1.00 42.85 741 LEU C N 1
ATOM 9264 C CA . LEU C 1 483 ? 136.176 92.222 138.744 1.00 42.85 741 LEU C CA 1
ATOM 9265 C C . LEU C 1 483 ? 136.368 91.787 137.300 1.00 42.85 741 LEU C C 1
ATOM 9266 O O . LEU C 1 483 ? 136.620 92.636 136.441 1.00 42.85 741 LEU C O 1
ATOM 9271 N N . VAL C 1 484 ? 136.259 90.498 136.998 1.00 43.20 742 VAL C N 1
ATOM 9272 C CA . VAL C 1 484 ? 136.449 90.077 135.618 1.00 43.20 742 VAL C CA 1
ATOM 9273 C C . VAL C 1 484 ? 135.456 89.022 135.162 1.00 43.20 742 VAL C C 1
ATOM 9274 O O . VAL C 1 484 ? 135.243 88.842 133.958 1.00 43.20 742 VAL C O 1
ATOM 9278 N N . PHE C 1 485 ? 134.846 88.315 136.102 1.00 44.31 743 PHE C N 1
ATOM 9279 C CA . PHE C 1 485 ? 134.065 87.125 135.780 1.00 44.31 743 PHE C CA 1
ATOM 9280 C C . PHE C 1 485 ? 132.605 87.424 136.080 1.00 44.31 743 PHE C C 1
ATOM 9281 O O . PHE C 1 485 ? 132.096 87.142 137.164 1.00 44.31 743 PHE C O 1
ATOM 9289 N N . HIS C 1 486 ? 131.935 88.000 135.090 1.00 41.69 744 HIS C N 1
ATOM 9290 C CA . HIS C 1 486 ? 130.518 88.306 135.163 1.00 41.69 744 HIS C CA 1
ATOM 9291 C C . HIS C 1 486 ? 129.919 88.079 133.791 1.00 41.69 744 HIS C C 1
ATOM 9292 O O . HIS C 1 486 ? 130.382 88.661 132.807 1.00 41.69 744 HIS C O 1
ATOM 9299 N N . SER C 1 487 ? 128.901 87.237 133.723 1.00 41.27 745 SER C N 1
ATOM 9300 C CA . SER C 1 487 ? 128.150 87.100 132.497 1.00 41.27 745 SER C CA 1
ATOM 9301 C C . SER C 1 487 ? 127.280 88.332 132.291 1.00 41.27 745 SER C C 1
ATOM 9302 O O . SER C 1 487 ? 127.187 89.213 133.148 1.00 41.27 745 SER C O 1
ATOM 9305 N N . ILE C 1 488 ? 126.640 88.393 131.133 1.00 40.07 746 ILE C N 1
ATOM 9306 C CA . ILE C 1 488 ? 125.663 89.433 130.843 1.00 40.07 746 ILE C CA 1
ATOM 9307 C C . ILE C 1 488 ? 124.311 88.838 131.208 1.00 40.07 746 ILE C C 1
ATOM 9308 O O . ILE C 1 488 ? 123.680 88.127 130.429 1.00 40.07 746 ILE C O 1
ATOM 9313 N N . THR C 1 489 ? 123.872 89.141 132.419 1.00 41.11 747 THR C N 1
ATOM 9314 C CA . THR C 1 489 ? 122.631 88.626 132.965 1.00 41.11 747 THR C CA 1
ATOM 9315 C C . THR C 1 489 ? 121.441 89.443 132.509 1.00 41.11 747 THR C C 1
ATOM 9316 O O . THR C 1 489 ? 120.368 88.895 132.240 1.00 41.11 747 THR C O 1
ATOM 9320 N N . ARG C 1 490 ? 121.624 90.752 132.423 1.00 39.91 748 ARG C N 1
ATOM 9321 C CA . ARG C 1 490 ? 120.503 91.659 132.305 1.00 39.91 748 ARG C CA 1
ATOM 9322 C C . ARG C 1 490 ? 119.994 91.728 130.878 1.00 39.91 748 ARG C C 1
ATOM 9323 O O . ARG C 1 490 ? 120.675 91.351 129.923 1.00 39.91 748 ARG C O 1
ATOM 9331 N N . SER C 1 491 ? 118.774 92.225 130.750 1.00 40.26 749 SER C N 1
ATOM 9332 C CA . SER C 1 491 ? 118.109 92.360 129.473 1.00 40.26 749 SER C CA 1
ATOM 9333 C C . SER C 1 491 ? 116.792 93.065 129.721 1.00 40.26 749 SER C C 1
ATOM 9334 O O . SER C 1 491 ? 116.271 93.068 130.838 1.00 40.26 749 SER C O 1
ATOM 9337 N N . HIS C 1 492 ? 116.263 93.670 128.664 1.00 39.19 750 HIS C N 1
ATOM 9338 C CA . HIS C 1 492 ? 114.999 94.372 128.790 1.00 39.19 750 HIS C CA 1
ATOM 9339 C C . HIS C 1 492 ? 113.902 93.431 129.249 1.00 39.19 750 HIS C C 1
ATOM 9340 O O . HIS C 1 492 ? 113.044 93.808 130.048 1.00 39.19 750 HIS C O 1
ATOM 9347 N N . ALA C 1 493 ? 113.921 92.195 128.765 1.00 40.17 751 ALA C N 1
ATOM 9348 C CA . ALA C 1 493 ? 112.919 91.226 129.180 1.00 40.17 751 ALA C CA 1
ATOM 9349 C C . ALA C 1 493 ? 113.110 90.840 130.637 1.00 40.17 751 ALA C C 1
ATOM 9350 O O . ALA C 1 493 ? 112.148 90.783 131.411 1.00 40.17 751 ALA C O 1
ATOM 9352 N N . GLU C 1 494 ? 114.350 90.558 131.025 1.00 41.45 752 GLU C N 1
ATOM 9353 C CA . GLU C 1 494 ? 114.630 90.243 132.416 1.00 41.45 752 GLU C CA 1
ATOM 9354 C C . GLU C 1 494 ? 114.304 91.422 133.313 1.00 41.45 752 GLU C C 1
ATOM 9355 O O . GLU C 1 494 ? 113.721 91.252 134.386 1.00 41.45 752 GLU C O 1
ATOM 9361 N N . ASN C 1 495 ? 114.660 92.629 132.886 1.00 39.50 753 ASN C N 1
ATOM 9362 C CA . ASN C 1 495 ? 114.367 93.801 133.694 1.00 39.50 753 ASN C CA 1
ATOM 9363 C C . ASN C 1 495 ? 112.874 94.070 133.776 1.00 39.50 753 ASN C C 1
ATOM 9364 O O . ASN C 1 495 ? 112.396 94.590 134.785 1.00 39.50 753 ASN C O 1
ATOM 9369 N N . LEU C 1 496 ? 112.121 93.715 132.742 1.00 39.81 754 LEU C N 1
ATOM 9370 C CA . LEU C 1 496 ? 110.673 93.832 132.807 1.00 39.81 754 LEU C CA 1
ATOM 9371 C C . LEU C 1 496 ? 110.096 92.840 133.800 1.00 39.81 754 LEU C C 1
ATOM 9372 O O . LEU C 1 496 ? 109.267 93.198 134.644 1.00 39.81 754 LEU C O 1
ATOM 9377 N N . GLN C 1 497 ? 110.508 91.579 133.697 1.00 42.20 755 GLN C N 1
ATOM 9378 C CA . GLN C 1 497 ? 110.084 90.589 134.672 1.00 42.20 755 GLN C CA 1
ATOM 9379 C C . GLN C 1 497 ? 110.438 91.038 136.074 1.00 42.20 755 GLN C C 1
ATOM 9380 O O . GLN C 1 497 ? 109.679 90.809 137.020 1.00 42.20 755 GLN C O 1
ATOM 9386 N N . ARG C 1 498 ? 111.561 91.724 136.216 1.00 40.94 756 ARG C N 1
ATOM 9387 C CA . ARG C 1 498 ? 112.048 92.099 137.529 1.00 40.94 756 ARG C CA 1
ATOM 9388 C C . ARG C 1 498 ? 111.322 93.310 138.082 1.00 40.94 756 ARG C C 1
ATOM 9389 O O . ARG C 1 498 ? 111.095 93.394 139.288 1.00 40.94 756 ARG C O 1
ATOM 9397 N N . TYR C 1 499 ? 110.936 94.254 137.232 1.00 40.54 757 TYR C N 1
ATOM 9398 C CA . TYR C 1 499 ? 110.061 95.311 137.713 1.00 40.54 757 TYR C CA 1
ATOM 9399 C C . TYR C 1 499 ? 108.698 94.755 138.068 1.00 40.54 757 TYR C C 1
ATOM 9400 O O . TYR C 1 499 ? 108.075 95.201 139.031 1.00 40.54 757 TYR C O 1
ATOM 9409 N N . GLU C 1 500 ? 108.208 93.796 137.293 1.00 42.97 758 GLU C N 1
ATOM 9410 C CA . GLU C 1 500 ? 106.947 93.166 137.647 1.00 42.97 758 GLU C CA 1
ATOM 9411 C C . GLU C 1 500 ? 107.054 92.473 138.993 1.00 42.97 758 GLU C C 1
ATOM 9412 O O . GLU C 1 500 ? 106.098 92.461 139.773 1.00 42.97 758 GLU C O 1
ATOM 9418 N N . VAL C 1 501 ? 108.214 91.896 139.280 1.00 42.83 759 VAL C N 1
ATOM 9419 C CA . VAL C 1 501 ? 108.447 91.282 140.577 1.00 42.83 759 VAL C CA 1
ATOM 9420 C C . VAL C 1 501 ? 108.487 92.338 141.669 1.00 42.83 759 VAL C C 1
ATOM 9421 O O . VAL C 1 501 ? 107.868 92.190 142.727 1.00 42.83 759 VAL C O 1
ATOM 9425 N N . TRP C 1 502 ? 109.233 93.408 141.433 1.00 42.53 760 TRP C N 1
ATOM 9426 C CA . TRP C 1 502 ? 109.354 94.482 142.404 1.00 42.53 760 TRP C CA 1
ATOM 9427 C C . TRP C 1 502 ? 107.994 95.064 142.733 1.00 42.53 760 TRP C C 1
ATOM 9428 O O . TRP C 1 502 ? 107.694 95.371 143.890 1.00 42.53 760 TRP C O 1
ATOM 9439 N N . ARG C 1 503 ? 107.156 95.204 141.718 1.00 43.87 761 ARG C N 1
ATOM 9440 C CA . ARG C 1 503 ? 105.837 95.775 141.894 1.00 43.87 761 ARG C CA 1
ATOM 9441 C C . ARG C 1 503 ? 104.912 94.800 142.601 1.00 43.87 761 ARG C C 1
ATOM 9442 O O . ARG C 1 503 ? 104.304 95.134 143.620 1.00 43.87 761 ARG C O 1
ATOM 9450 N N . SER C 1 504 ? 104.799 93.584 142.076 1.00 44.57 762 SER C N 1
ATOM 9451 C CA . SER C 1 504 ? 103.898 92.606 142.662 1.00 44.57 762 SER C CA 1
ATOM 9452 C C . SER C 1 504 ? 104.455 92.024 143.950 1.00 44.57 762 SER C C 1
ATOM 9453 O O . SER C 1 504 ? 103.687 91.541 144.788 1.00 44.57 762 SER C O 1
ATOM 9456 N N . ASN C 1 505 ? 105.768 92.073 144.134 1.00 46.16 763 ASN C N 1
ATOM 9457 C CA . ASN C 1 505 ? 106.434 91.431 145.260 1.00 46.16 763 ASN C CA 1
ATOM 9458 C C . ASN C 1 505 ? 105.821 90.058 145.540 1.00 46.16 763 ASN C C 1
ATOM 9459 O O . ASN C 1 505 ? 105.330 89.803 146.645 1.00 46.16 763 ASN C O 1
ATOM 9464 N N . PRO C 1 506 ? 105.843 89.151 144.563 1.00 46.48 764 PRO C N 1
ATOM 9465 C CA . PRO C 1 506 ? 105.181 87.853 144.729 1.00 46.48 764 PRO C CA 1
ATOM 9466 C C . PRO C 1 506 ? 105.818 86.969 145.777 1.00 46.48 764 PRO C C 1
ATOM 9467 O O . PRO C 1 506 ? 105.308 85.875 146.034 1.00 46.48 764 PRO C O 1
ATOM 9471 N N . TYR C 1 507 ? 106.916 87.403 146.376 1.00 47.54 765 TYR C N 1
ATOM 9472 C CA . TYR C 1 507 ? 107.566 86.667 147.439 1.00 47.54 765 TYR C CA 1
ATOM 9473 C C . TYR C 1 507 ? 107.475 87.398 148.763 1.00 47.54 765 TYR C C 1
ATOM 9474 O O . TYR C 1 507 ? 108.069 86.951 149.749 1.00 47.54 765 TYR C O 1
ATOM 9483 N N . HIS C 1 508 ? 106.743 88.504 148.808 1.00 48.85 766 HIS C N 1
ATOM 9484 C CA . HIS C 1 508 ? 106.487 89.243 150.033 1.00 48.85 766 HIS C CA 1
ATOM 9485 C C . HIS C 1 508 ? 107.789 89.498 150.782 1.00 48.85 766 HIS C C 1
ATOM 9486 O O . HIS C 1 508 ? 107.994 89.065 151.916 1.00 48.85 766 HIS C O 1
ATOM 9493 N N . GLU C 1 509 ? 108.675 90.218 150.110 1.00 47.27 767 GLU C N 1
ATOM 9494 C CA . GLU C 1 509 ? 110.006 90.500 150.610 1.00 47.27 767 GLU C CA 1
ATOM 9495 C C . GLU C 1 509 ? 110.123 91.958 151.018 1.00 47.27 767 GLU C C 1
ATOM 9496 O O . GLU C 1 509 ? 109.405 92.826 150.516 1.00 47.27 767 GLU C O 1
ATOM 9502 N N . SER C 1 510 ? 111.051 92.213 151.930 1.00 46.80 768 SER C N 1
ATOM 9503 C CA . SER C 1 510 ? 111.406 93.574 152.271 1.00 46.80 768 SER C CA 1
ATOM 9504 C C . SER C 1 510 ? 111.896 94.302 151.032 1.00 46.80 768 SER C C 1
ATOM 9505 O O . SER C 1 510 ? 112.119 93.711 149.977 1.00 46.80 768 SER C O 1
ATOM 9508 N N . VAL C 1 511 ? 112.064 95.613 151.168 1.00 45.33 769 VAL C N 1
ATOM 9509 C CA . VAL C 1 511 ? 112.529 96.394 150.036 1.00 45.33 769 VAL C CA 1
ATOM 9510 C C . VAL C 1 511 ? 113.955 96.023 149.683 1.00 45.33 769 VAL C C 1
ATOM 9511 O O . VAL C 1 511 ? 114.334 96.027 148.509 1.00 45.33 769 VAL C O 1
ATOM 9515 N N . GLU C 1 512 ? 114.761 95.668 150.680 1.00 46.01 770 GLU C N 1
ATOM 9516 C CA . GLU C 1 512 ? 116.157 95.345 150.422 1.00 46.01 770 GLU C CA 1
ATOM 9517 C C . GLU C 1 512 ? 116.287 93.998 149.724 1.00 46.01 770 GLU C C 1
ATOM 9518 O O . GLU C 1 512 ? 116.912 93.890 148.663 1.00 46.01 770 GLU C O 1
ATOM 9524 N N . GLU C 1 513 ? 115.699 92.958 150.304 1.00 46.44 771 GLU C N 1
ATOM 9525 C CA . GLU C 1 513 ? 115.790 91.642 149.692 1.00 46.44 771 GLU C CA 1
ATOM 9526 C C . GLU C 1 513 ? 114.975 91.572 148.414 1.00 46.44 771 GLU C C 1
ATOM 9527 O O . GLU C 1 513 ? 115.329 90.830 147.495 1.00 46.44 771 GLU C O 1
ATOM 9533 N N . LEU C 1 514 ? 113.915 92.365 148.316 1.00 44.39 772 LEU C N 1
ATOM 9534 C CA . LEU C 1 514 ? 113.199 92.464 147.055 1.00 44.39 772 LEU C CA 1
ATOM 9535 C C . LEU C 1 514 ? 114.077 93.077 145.984 1.00 44.39 772 LEU C C 1
ATOM 9536 O O . LEU C 1 514 ? 114.203 92.532 144.884 1.00 44.39 772 LEU C O 1
ATOM 9541 N N . ARG C 1 515 ? 114.658 94.232 146.281 1.00 43.31 773 ARG C N 1
ATOM 9542 C CA . ARG C 1 515 ? 115.604 94.853 145.374 1.00 43.31 773 ARG C CA 1
ATOM 9543 C C . ARG C 1 515 ? 116.667 93.864 144.933 1.00 43.31 773 ARG C C 1
ATOM 9544 O O . ARG C 1 515 ? 117.051 93.831 143.759 1.00 43.31 773 ARG C O 1
ATOM 9552 N N . ASP C 1 516 ? 117.158 93.050 145.862 1.00 43.91 774 ASP C N 1
ATOM 9553 C CA . ASP C 1 516 ? 118.131 92.032 145.494 1.00 43.91 774 ASP C CA 1
ATOM 9554 C C . ASP C 1 516 ? 117.525 91.006 144.551 1.00 43.91 774 ASP C C 1
ATOM 9555 O O . ASP C 1 516 ? 118.191 90.532 143.626 1.00 43.91 774 ASP C O 1
ATOM 9560 N N . ARG C 1 517 ? 116.268 90.643 144.774 1.00 44.75 775 ARG C N 1
ATOM 9561 C CA . ARG C 1 517 ? 115.610 89.686 143.896 1.00 44.75 775 ARG C CA 1
ATOM 9562 C C . ARG C 1 517 ? 115.500 90.235 142.487 1.00 44.75 775 ARG C C 1
ATOM 9563 O O . ARG C 1 517 ? 115.671 89.506 141.505 1.00 44.75 775 ARG C O 1
ATOM 9571 N N . VAL C 1 518 ? 115.201 91.529 142.375 1.00 42.12 776 VAL C N 1
ATOM 9572 C CA . VAL C 1 518 ? 115.122 92.199 141.089 1.00 42.12 776 VAL C CA 1
ATOM 9573 C C . VAL C 1 518 ? 116.431 92.864 140.720 1.00 42.12 776 VAL C C 1
ATOM 9574 O O . VAL C 1 518 ? 116.601 93.294 139.572 1.00 42.12 776 VAL C O 1
ATOM 9578 N N . LYS C 1 519 ? 117.358 92.972 141.662 1.00 41.79 777 LYS C N 1
ATOM 9579 C CA . LYS C 1 519 ? 118.708 93.437 141.380 1.00 41.79 777 LYS C CA 1
ATOM 9580 C C . LYS C 1 519 ? 118.693 94.860 140.846 1.00 41.79 777 LYS C C 1
ATOM 9581 O O . LYS C 1 519 ? 119.334 95.179 139.846 1.00 41.79 777 LYS C O 1
ATOM 9587 N N . GLY C 1 520 ? 117.947 95.716 141.525 1.00 41.28 778 GLY C N 1
ATOM 9588 C CA . GLY C 1 520 ? 117.941 97.126 141.247 1.00 41.28 778 GLY C CA 1
ATOM 9589 C C . GLY C 1 520 ? 116.865 97.588 140.305 1.00 41.28 778 GLY C C 1
ATOM 9590 O O . GLY C 1 520 ? 116.739 98.796 140.083 1.00 41.28 778 GLY C O 1
ATOM 9591 N N . VAL C 1 521 ? 116.079 96.677 139.748 1.00 40.19 779 VAL C N 1
ATOM 9592 C CA . VAL C 1 521 ? 115.047 97.052 138.781 1.00 40.19 779 VAL C CA 1
ATOM 9593 C C . VAL C 1 521 ? 113.811 97.404 139.595 1.00 40.19 779 VAL C C 1
ATOM 9594 O O . VAL C 1 521 ? 112.887 96.612 139.779 1.00 40.19 779 VAL C O 1
ATOM 9598 N N . SER C 1 522 ? 113.790 98.638 140.083 1.00 41.59 780 SER C N 1
ATOM 9599 C CA . SER C 1 522 ? 112.633 99.182 140.763 1.00 41.59 780 SER C CA 1
ATOM 9600 C C . SER C 1 522 ? 111.712 99.932 139.825 1.00 41.59 780 SER C C 1
ATOM 9601 O O . SER C 1 522 ? 110.555 100.178 140.174 1.00 41.59 780 SER C O 1
ATOM 9604 N N . ALA C 1 523 ? 112.209 100.311 138.664 1.00 39.22 781 ALA C N 1
ATOM 9605 C CA . ALA C 1 523 ? 111.443 101.027 137.670 1.00 39.22 781 ALA C CA 1
ATOM 9606 C C . ALA C 1 523 ? 111.148 100.133 136.479 1.00 39.22 781 ALA C C 1
ATOM 9607 O O . ALA C 1 523 ? 111.811 99.123 136.248 1.00 39.22 781 ALA C O 1
ATOM 9609 N N . LYS C 1 524 ? 110.142 100.511 135.729 1.00 38.88 782 LYS C N 1
ATOM 9610 C CA . LYS C 1 524 ? 109.749 99.705 134.593 1.00 38.88 782 LYS C CA 1
ATOM 9611 C C . LYS C 1 524 ? 110.646 100.023 133.410 1.00 38.88 782 LYS C C 1
ATOM 9612 O O . LYS C 1 524 ? 110.743 101.185 133.009 1.00 38.88 782 LYS C O 1
ATOM 9618 N N . PRO C 1 525 ? 111.321 99.034 132.840 1.00 38.62 783 PRO C N 1
ATOM 9619 C CA . PRO C 1 525 ? 112.100 99.282 131.633 1.00 38.62 783 PRO C CA 1
ATOM 9620 C C . PRO C 1 525 ? 111.239 99.903 130.552 1.00 38.62 783 PRO C C 1
ATOM 9621 O O . PRO C 1 525 ? 110.242 99.330 130.111 1.00 38.62 783 PRO C O 1
ATOM 9625 N N . PHE C 1 526 ? 111.630 101.095 130.140 1.00 37.93 784 PHE C N 1
ATOM 9626 C CA . PHE C 1 526 ? 110.906 101.836 129.129 1.00 37.93 784 PHE C CA 1
ATOM 9627 C C . PHE C 1 526 ? 111.407 101.499 127.731 1.00 37.93 784 PHE C C 1
ATOM 9628 O O . PHE C 1 526 ? 110.609 101.339 126.804 1.00 37.93 784 PHE C O 1
ATOM 9636 N N . ILE C 1 527 ? 112.713 101.366 127.574 1.00 38.15 785 ILE C N 1
ATOM 9637 C CA . ILE C 1 527 ? 113.335 101.133 126.281 1.00 38.15 785 ILE C CA 1
ATOM 9638 C C . ILE C 1 527 ? 114.027 99.783 126.290 1.00 38.15 785 ILE C C 1
ATOM 9639 O O . ILE C 1 527 ? 114.620 99.377 127.296 1.00 38.15 785 ILE C O 1
ATOM 9644 N N . GLU C 1 528 ? 113.952 99.088 125.157 1.00 39.31 786 GLU C N 1
ATOM 9645 C CA . GLU C 1 528 ? 114.661 97.831 124.950 1.00 39.31 786 GLU C CA 1
ATOM 9646 C C . GLU C 1 528 ? 116.070 98.159 124.481 1.00 39.31 786 GLU C C 1
ATOM 9647 O O . GLU C 1 528 ? 116.413 98.070 123.300 1.00 39.31 786 GLU C O 1
ATOM 9653 N N . THR C 1 529 ? 116.899 98.556 125.431 1.00 38.93 787 THR C N 1
ATOM 9654 C CA . THR C 1 529 ? 118.305 98.771 125.155 1.00 38.93 787 THR C CA 1
ATOM 9655 C C . THR C 1 529 ? 119.054 97.459 125.264 1.00 38.93 787 THR C C 1
ATOM 9656 O O . THR C 1 529 ? 118.649 96.542 125.981 1.00 38.93 787 THR C O 1
ATOM 9660 N N . VAL C 1 530 ? 120.156 97.381 124.537 1.00 38.83 788 VAL C N 1
ATOM 9661 C CA . VAL C 1 530 ? 121.002 96.201 124.550 1.00 38.83 788 VAL C CA 1
ATOM 9662 C C . VAL C 1 530 ? 121.917 96.310 125.759 1.00 38.83 788 VAL C C 1
ATOM 9663 O O . VAL C 1 530 ? 122.461 97.390 126.025 1.00 38.83 788 VAL C O 1
ATOM 9667 N N . PRO C 1 531 ? 122.118 95.244 126.508 1.00 39.37 789 PRO C N 1
ATOM 9668 C CA . PRO C 1 531 ? 123.062 95.317 127.622 1.00 39.37 789 PRO C CA 1
ATOM 9669 C C . PRO C 1 531 ? 124.481 95.425 127.108 1.00 39.37 789 PRO C C 1
ATOM 9670 O O . PRO C 1 531 ? 125.219 94.439 127.056 1.00 39.37 789 PRO C O 1
ATOM 9674 N N . SER C 1 532 ? 124.856 96.634 126.703 1.00 38.51 790 SER C N 1
ATOM 9675 C CA . SER C 1 532 ? 126.164 96.880 126.125 1.00 38.51 790 SER C CA 1
ATOM 9676 C C . SER C 1 532 ? 126.876 97.996 126.862 1.00 38.51 790 SER C C 1
ATOM 9677 O O . SER C 1 532 ? 126.478 98.385 127.962 1.00 38.51 790 SER C O 1
ATOM 9680 N N . ILE C 1 533 ? 127.934 98.510 126.253 1.00 38.41 791 ILE C N 1
ATOM 9681 C CA . ILE C 1 533 ? 128.800 99.504 126.860 1.00 38.41 791 ILE C CA 1
ATOM 9682 C C . ILE C 1 533 ? 128.870 100.701 125.931 1.00 38.41 791 ILE C C 1
ATOM 9683 O O . ILE C 1 533 ? 129.072 100.544 124.722 1.00 38.41 791 ILE C O 1
ATOM 9688 N N . ASP C 1 534 ? 128.692 101.889 126.489 1.00 37.58 792 ASP C N 1
ATOM 9689 C CA . ASP C 1 534 ? 128.894 103.117 125.734 1.00 37.58 792 ASP C CA 1
ATOM 9690 C C . ASP C 1 534 ? 130.387 103.380 125.699 1.00 37.58 792 ASP C C 1
ATOM 9691 O O . ASP C 1 534 ? 130.946 103.995 126.607 1.00 37.58 792 ASP C O 1
ATOM 9696 N N . ALA C 1 535 ? 131.037 102.894 124.646 1.00 37.03 793 ALA C N 1
ATOM 9697 C CA . ALA C 1 535 ? 132.478 103.040 124.532 1.00 37.03 793 ALA C CA 1
ATOM 9698 C C . ALA C 1 535 ? 132.913 104.462 124.818 1.00 37.03 793 ALA C C 1
ATOM 9699 O O . ALA C 1 535 ? 133.921 104.687 125.494 1.00 37.03 793 ALA C O 1
ATOM 9701 N N . LEU C 1 536 ? 132.169 105.437 124.311 1.00 36.08 794 LEU C N 1
ATOM 9702 C CA . LEU C 1 536 ? 132.501 106.821 124.593 1.00 36.08 794 LEU C CA 1
ATOM 9703 C C . LEU C 1 536 ? 132.524 107.064 126.083 1.00 36.08 794 LEU C C 1
ATOM 9704 O O . LEU C 1 536 ? 133.543 107.464 126.648 1.00 36.08 794 LEU C O 1
ATOM 9709 N N . HIS C 1 537 ? 131.399 106.835 126.736 1.00 36.79 795 HIS C N 1
ATOM 9710 C CA . HIS C 1 537 ? 131.297 107.130 128.146 1.00 36.79 795 HIS C CA 1
ATOM 9711 C C . HIS C 1 537 ? 132.071 106.146 128.995 1.00 36.79 795 HIS C C 1
ATOM 9712 O O . HIS C 1 537 ? 132.415 106.475 130.127 1.00 36.79 795 HIS C O 1
ATOM 9719 N N . CYS C 1 538 ? 132.396 104.972 128.465 1.00 37.67 796 CYS C N 1
ATOM 9720 C CA . CYS C 1 538 ? 133.353 104.115 129.149 1.00 37.67 796 CYS C CA 1
ATOM 9721 C C . CYS C 1 538 ? 134.725 104.758 129.166 1.00 37.67 796 CYS C C 1
ATOM 9722 O O . CYS C 1 538 ? 135.389 104.790 130.201 1.00 37.67 796 CYS C O 1
ATOM 9725 N N . ASP C 1 539 ? 135.173 105.269 128.026 1.00 37.64 797 ASP C N 1
ATOM 9726 C CA . ASP C 1 539 ? 136.414 106.028 127.999 1.00 37.64 797 ASP C CA 1
ATOM 9727 C C . ASP C 1 539 ? 136.348 107.203 128.956 1.00 37.64 797 ASP C C 1
ATOM 9728 O O . ASP C 1 539 ? 137.277 107.439 129.727 1.00 37.64 797 ASP C O 1
ATOM 9733 N N . ILE C 1 540 ? 135.243 107.939 128.930 1.00 37.30 798 ILE C N 1
ATOM 9734 C CA . ILE C 1 540 ? 135.083 109.085 129.817 1.00 37.30 798 ILE C CA 1
ATOM 9735 C C . ILE C 1 540 ? 135.240 108.660 131.266 1.00 37.30 798 ILE C C 1
ATOM 9736 O O . ILE C 1 540 ? 136.044 109.223 132.012 1.00 37.30 798 ILE C O 1
ATOM 9741 N N . GLY C 1 541 ? 134.453 107.677 131.693 1.00 38.63 799 GLY C N 1
ATOM 9742 C CA . GLY C 1 541 ? 134.429 107.318 133.094 1.00 38.63 799 GLY C CA 1
ATOM 9743 C C . GLY C 1 541 ? 135.706 106.651 133.540 1.00 38.63 799 GLY C C 1
ATOM 9744 O O . GLY C 1 541 ? 136.204 106.911 134.635 1.00 38.63 799 GLY C O 1
ATOM 9745 N N . ASN C 1 542 ? 136.258 105.789 132.699 1.00 38.61 800 ASN C N 1
ATOM 9746 C CA . ASN C 1 542 ? 137.500 105.124 133.027 1.00 38.61 800 ASN C CA 1
ATOM 9747 C C . ASN C 1 542 ? 138.649 106.112 133.079 1.00 38.61 800 ASN C C 1
ATOM 9748 O O . ASN C 1 542 ? 139.543 105.988 133.917 1.00 38.61 800 ASN C O 1
ATOM 9753 N N . ALA C 1 543 ? 138.630 107.119 132.215 1.00 38.56 801 ALA C N 1
ATOM 9754 C CA . ALA C 1 543 ? 139.651 108.143 132.266 1.00 38.56 801 ALA C CA 1
ATOM 9755 C C . ALA C 1 543 ? 139.459 109.064 133.445 1.00 38.56 801 ALA C C 1
ATOM 9756 O O . ALA C 1 543 ? 140.435 109.555 134.001 1.00 38.56 801 ALA C O 1
ATOM 9758 N N . ALA C 1 544 ? 138.220 109.314 133.841 1.00 40.19 802 ALA C N 1
ATOM 9759 C CA . ALA C 1 544 ? 137.992 110.088 135.048 1.00 40.19 802 ALA C CA 1
ATOM 9760 C C . ALA C 1 544 ? 138.463 109.318 136.265 1.00 40.19 802 ALA C C 1
ATOM 9761 O O . ALA C 1 544 ? 138.996 109.902 137.212 1.00 40.19 802 ALA C O 1
ATOM 9763 N N . GLU C 1 545 ? 138.308 108.000 136.242 1.00 41.92 803 GLU C N 1
ATOM 9764 C CA . GLU C 1 545 ? 138.778 107.198 137.356 1.00 41.92 803 GLU C CA 1
ATOM 9765 C C . GLU C 1 545 ? 140.291 107.128 137.372 1.00 41.92 803 GLU C C 1
ATOM 9766 O O . GLU C 1 545 ? 140.900 107.169 138.438 1.00 41.92 803 GLU C O 1
ATOM 9772 N N . PHE C 1 546 ? 140.916 107.020 136.206 1.00 40.98 804 PHE C N 1
ATOM 9773 C CA . PHE C 1 546 ? 142.365 107.134 136.131 1.00 40.98 804 PHE C CA 1
ATOM 9774 C C . PHE C 1 546 ? 142.841 108.506 136.566 1.00 40.98 804 PHE C C 1
ATOM 9775 O O . PHE C 1 546 ? 143.905 108.633 137.169 1.00 40.98 804 PHE C O 1
ATOM 9783 N N . TYR C 1 547 ? 142.075 109.539 136.254 1.00 41.05 805 TYR C N 1
ATOM 9784 C CA . TYR C 1 547 ? 142.401 110.892 136.661 1.00 41.05 805 TYR C CA 1
ATOM 9785 C C . TYR C 1 547 ? 142.370 111.022 138.173 1.00 41.05 805 TYR C C 1
ATOM 9786 O O . TYR C 1 547 ? 143.283 111.595 138.780 1.00 41.05 805 TYR C O 1
ATOM 9795 N N . LYS C 1 548 ? 141.340 110.464 138.801 1.00 43.40 806 LYS C N 1
ATOM 9796 C CA . LYS C 1 548 ? 141.288 110.432 140.253 1.00 43.40 806 LYS C CA 1
ATOM 9797 C C . LYS C 1 548 ? 142.393 109.552 140.814 1.00 43.40 806 LYS C C 1
ATOM 9798 O O . LYS C 1 548 ? 142.990 109.873 141.840 1.00 43.40 806 LYS C O 1
ATOM 9804 N N . ILE C 1 549 ? 142.679 108.440 140.149 1.00 42.96 807 ILE C N 1
ATOM 9805 C CA . ILE C 1 549 ? 143.783 107.578 140.541 1.00 42.96 807 ILE C CA 1
ATOM 9806 C C . ILE C 1 549 ? 145.079 108.362 140.573 1.00 42.96 807 ILE C C 1
ATOM 9807 O O . ILE C 1 549 ? 145.905 108.194 141.472 1.00 42.96 807 ILE C O 1
ATOM 9812 N N . PHE C 1 550 ? 145.300 109.187 139.559 1.00 42.87 808 PHE C N 1
ATOM 9813 C CA . PHE C 1 550 ? 146.481 110.028 139.523 1.00 42.87 808 PHE C CA 1
ATOM 9814 C C . PHE C 1 550 ? 146.464 111.022 140.666 1.00 42.87 808 PHE C C 1
ATOM 9815 O O . PHE C 1 550 ? 147.481 111.231 141.336 1.00 42.87 808 PHE C O 1
ATOM 9823 N N . GLN C 1 551 ? 145.314 111.648 140.899 1.00 44.74 809 GLN C N 1
ATOM 9824 C CA . GLN C 1 551 ? 145.169 112.518 142.055 1.00 44.74 809 GLN C CA 1
ATOM 9825 C C . GLN C 1 551 ? 145.635 111.817 143.317 1.00 44.74 809 GLN C C 1
ATOM 9826 O O . GLN C 1 551 ? 146.345 112.397 144.144 1.00 44.74 809 GLN C O 1
ATOM 9832 N N . LEU C 1 552 ? 145.237 110.562 143.475 1.00 46.43 810 LEU C N 1
ATOM 9833 C CA . LEU C 1 552 ? 145.499 109.838 144.708 1.00 46.43 810 LEU C CA 1
ATOM 9834 C C . LEU C 1 552 ? 146.957 109.417 144.807 1.00 46.43 810 LEU C C 1
ATOM 9835 O O . LEU C 1 552 ? 147.600 109.628 145.840 1.00 46.43 810 LEU C O 1
ATOM 9840 N N . GLU C 1 553 ? 147.491 108.814 143.750 1.00 46.42 811 GLU C N 1
ATOM 9841 C CA . GLU C 1 553 ? 148.907 108.487 143.722 1.00 46.42 811 GLU C CA 1
ATOM 9842 C C . GLU C 1 553 ? 149.750 109.705 144.049 1.00 46.42 811 GLU C C 1
ATOM 9843 O O . GLU C 1 553 ? 150.737 109.607 144.787 1.00 46.42 811 GLU C O 1
ATOM 9849 N N . ILE C 1 554 ? 149.378 110.862 143.509 1.00 45.96 812 ILE C N 1
ATOM 9850 C CA . ILE C 1 554 ? 150.016 112.106 143.909 1.00 45.96 812 ILE C CA 1
ATOM 9851 C C . ILE C 1 554 ? 149.873 112.318 145.402 1.00 45.96 812 ILE C C 1
ATOM 9852 O O . ILE C 1 554 ? 150.744 112.918 146.042 1.00 45.96 812 ILE C O 1
ATOM 9857 N N . GLY C 1 555 ? 148.783 111.842 145.977 1.00 48.23 813 GLY C N 1
ATOM 9858 C CA . GLY C 1 555 ? 148.550 111.894 147.397 1.00 48.23 813 GLY C CA 1
ATOM 9859 C C . GLY C 1 555 ? 149.043 110.694 148.155 1.00 48.23 813 GLY C C 1
ATOM 9860 O O . GLY C 1 555 ? 148.933 110.655 149.383 1.00 48.23 813 GLY C O 1
ATOM 9861 N N . GLU C 1 556 ? 149.589 109.705 147.457 1.00 50.04 814 GLU C N 1
ATOM 9862 C CA . GLU C 1 556 ? 150.095 108.498 148.090 1.00 50.04 814 GLU C CA 1
ATOM 9863 C C . GLU C 1 556 ? 149.027 107.863 148.972 1.00 50.04 814 GLU C C 1
ATOM 9864 O O . GLU C 1 556 ? 149.305 107.349 150.056 1.00 50.04 814 GLU C O 1
ATOM 9870 N N . VAL C 1 557 ? 147.783 107.897 148.493 1.00 48.84 815 VAL C N 1
ATOM 9871 C CA . VAL C 1 557 ? 146.672 107.360 149.259 1.00 48.84 815 VAL C CA 1
ATOM 9872 C C . VAL C 1 557 ? 146.834 105.875 149.517 1.00 48.84 815 VAL C C 1
ATOM 9873 O O . VAL C 1 557 ? 146.243 105.345 150.462 1.00 48.84 815 VAL C O 1
ATOM 9877 N N . TYR C 1 558 ? 147.623 105.181 148.700 1.00 48.69 816 TYR C N 1
ATOM 9878 C CA . TYR C 1 558 ? 147.972 103.808 149.029 1.00 48.69 816 TYR C CA 1
ATOM 9879 C C . TYR C 1 558 ? 148.726 103.733 150.344 1.00 48.69 816 TYR C C 1
ATOM 9880 O O . TYR C 1 558 ? 148.760 102.672 150.974 1.00 48.69 816 TYR C O 1
ATOM 9889 N N . LYS C 1 559 ? 149.329 104.841 150.761 1.00 50.98 817 LYS C N 1
ATOM 9890 C CA . LYS C 1 559 ? 149.982 104.964 152.053 1.00 50.98 817 LYS C CA 1
ATOM 9891 C C . LYS C 1 559 ? 149.155 105.749 153.054 1.00 50.98 817 LYS C C 1
ATOM 9892 O O . LYS C 1 559 ? 149.276 105.518 154.261 1.00 50.98 817 LYS C O 1
ATOM 9898 N N . HIS C 1 560 ? 148.322 106.672 152.576 1.00 52.43 818 HIS C N 1
ATOM 9899 C CA . HIS C 1 560 ? 147.554 107.587 153.417 1.00 52.43 818 HIS C CA 1
ATOM 9900 C C . HIS C 1 560 ? 146.079 107.384 153.106 1.00 52.43 818 HIS C C 1
ATOM 9901 O O . HIS C 1 560 ? 145.490 108.151 152.329 1.00 52.43 818 HIS C O 1
ATOM 9908 N N . PRO C 1 561 ? 145.442 106.372 153.686 1.00 53.57 819 PRO C N 1
ATOM 9909 C CA . PRO C 1 561 ? 144.035 106.107 153.364 1.00 53.57 819 PRO C CA 1
ATOM 9910 C C . PRO C 1 561 ? 143.168 107.343 153.509 1.00 53.57 819 PRO C C 1
ATOM 9911 O O . PRO C 1 561 ? 142.427 107.705 152.591 1.00 53.57 819 PRO C O 1
ATOM 9915 N N . ASN C 1 562 ? 143.257 107.999 154.659 1.00 54.88 820 ASN C N 1
ATOM 9916 C CA . ASN C 1 562 ? 142.529 109.238 154.853 1.00 54.88 820 ASN C CA 1
ATOM 9917 C C . ASN C 1 562 ? 143.366 110.409 154.363 1.00 54.88 820 ASN C C 1
ATOM 9918 O O . ASN C 1 562 ? 144.593 110.333 154.258 1.00 54.88 820 ASN C O 1
ATOM 9923 N N . ALA C 1 563 ? 142.681 111.503 154.055 1.00 52.87 821 ALA C N 1
ATOM 9924 C CA . ALA C 1 563 ? 143.330 112.666 153.477 1.00 52.87 821 ALA C CA 1
ATOM 9925 C C . ALA C 1 563 ? 142.331 113.806 153.444 1.00 52.87 821 ALA C C 1
ATOM 9926 O O . ALA C 1 563 ? 141.125 113.586 153.304 1.00 52.87 821 ALA C O 1
ATOM 9928 N N . SER C 1 564 ? 142.847 115.021 153.570 1.00 54.35 822 SER C N 1
ATOM 9929 C CA . SER C 1 564 ? 141.980 116.184 153.623 1.00 54.35 822 SER C CA 1
ATOM 9930 C C . SER C 1 564 ? 141.338 116.431 152.267 1.00 54.35 822 SER C C 1
ATOM 9931 O O . SER C 1 564 ? 141.968 116.268 151.220 1.00 54.35 822 SER C O 1
ATOM 9934 N N . LYS C 1 565 ? 140.067 116.825 152.297 1.00 53.88 823 LYS C N 1
ATOM 9935 C CA . LYS C 1 565 ? 139.349 117.108 151.063 1.00 53.88 823 LYS C CA 1
ATOM 9936 C C . LYS C 1 565 ? 140.056 118.186 150.255 1.00 53.88 823 LYS C C 1
ATOM 9937 O O . LYS C 1 565 ? 140.215 118.056 149.035 1.00 53.88 823 LYS C O 1
ATOM 9943 N N . GLU C 1 566 ? 140.495 119.253 150.914 1.00 54.17 824 GLU C N 1
ATOM 9944 C CA . GLU C 1 566 ? 141.227 120.297 150.213 1.00 54.17 824 GLU C CA 1
ATOM 9945 C C . GLU C 1 566 ? 142.637 119.862 149.848 1.00 54.17 824 GLU C C 1
ATOM 9946 O O . GLU C 1 566 ? 143.180 120.341 148.850 1.00 54.17 824 GLU C O 1
ATOM 9952 N N . GLU C 1 567 ? 143.231 118.942 150.602 1.00 52.66 825 GLU C N 1
ATOM 9953 C CA . GLU C 1 567 ? 144.474 118.336 150.146 1.00 52.66 825 GLU C CA 1
ATOM 9954 C C . GLU C 1 567 ? 144.249 117.522 148.880 1.00 52.66 825 GLU C C 1
ATOM 9955 O O . GLU C 1 567 ? 145.121 117.474 148.004 1.00 52.66 825 GLU C O 1
ATOM 9961 N N . ARG C 1 568 ? 143.079 116.902 148.752 1.00 50.66 826 ARG C N 1
ATOM 9962 C CA . ARG C 1 568 ? 142.745 116.211 147.518 1.00 50.66 826 ARG C CA 1
ATOM 9963 C C . ARG C 1 568 ? 142.532 117.198 146.380 1.00 50.66 826 ARG C C 1
ATOM 9964 O O . ARG C 1 568 ? 142.928 116.935 145.240 1.00 50.66 826 ARG C O 1
ATOM 9972 N N . LYS C 1 569 ? 141.910 118.341 146.668 1.00 51.42 827 LYS C N 1
ATOM 9973 C CA . LYS C 1 569 ? 141.817 119.389 145.659 1.00 51.42 827 LYS C CA 1
ATOM 9974 C C . LYS C 1 569 ? 143.195 119.856 145.237 1.00 51.42 827 LYS C C 1
ATOM 9975 O O . LYS C 1 569 ? 143.416 120.187 144.070 1.00 51.42 827 LYS C O 1
ATOM 9981 N N . ARG C 1 570 ? 144.133 119.877 146.173 1.00 50.68 828 ARG C N 1
ATOM 9982 C CA . ARG C 1 570 ? 145.492 120.286 145.857 1.00 50.68 828 ARG C CA 1
ATOM 9983 C C . ARG C 1 570 ? 146.178 119.259 144.971 1.00 50.68 828 ARG C C 1
ATOM 9984 O O . ARG C 1 570 ? 146.926 119.616 144.056 1.00 50.68 828 ARG C O 1
ATOM 9992 N N . TRP C 1 571 ? 145.947 117.977 145.241 1.00 48.96 829 TRP C N 1
ATOM 9993 C CA . TRP C 1 571 ? 146.443 116.933 144.349 1.00 48.96 829 TRP C CA 1
ATOM 9994 C C . TRP C 1 571 ? 145.861 117.085 142.955 1.00 48.96 829 TRP C C 1
ATOM 9995 O O . TRP C 1 571 ? 146.567 116.928 141.953 1.00 48.96 829 TRP C O 1
ATOM 10006 N N . GLN C 1 572 ? 144.564 117.364 142.878 1.00 46.27 830 GLN C N 1
ATOM 10007 C CA . GLN C 1 572 ? 143.918 117.549 141.589 1.00 46.27 830 GLN C CA 1
ATOM 10008 C C . GLN C 1 572 ? 144.508 118.740 140.857 1.00 46.27 830 GLN C C 1
ATOM 10009 O O . GLN C 1 572 ? 144.698 118.700 139.640 1.00 46.27 830 GLN C O 1
ATOM 10015 N N . ALA C 1 573 ? 144.825 119.803 141.586 1.00 47.13 831 ALA C N 1
ATOM 10016 C CA . ALA C 1 573 ? 145.424 120.969 140.957 1.00 47.13 831 ALA C CA 1
ATOM 10017 C C . ALA C 1 573 ? 146.838 120.673 140.491 1.00 47.13 831 ALA C C 1
ATOM 10018 O O . ALA C 1 573 ? 147.268 121.162 139.444 1.00 47.13 831 ALA C O 1
ATOM 10020 N N . THR C 1 574 ? 147.578 119.886 141.263 1.00 46.60 832 THR C N 1
ATOM 10021 C CA . THR C 1 574 ? 148.898 119.452 140.830 1.00 46.60 832 THR C CA 1
ATOM 10022 C C . THR C 1 574 ? 148.802 118.691 139.522 1.00 46.60 832 THR C C 1
ATOM 10023 O O . THR C 1 574 ? 149.514 118.983 138.553 1.00 46.60 832 THR C O 1
ATOM 10027 N N . LEU C 1 575 ? 147.917 117.703 139.488 1.00 43.68 833 LEU C N 1
ATOM 10028 C CA . LEU C 1 575 ? 147.715 116.918 138.283 1.00 43.68 833 LEU C CA 1
ATOM 10029 C C . LEU C 1 575 ? 147.295 117.796 137.119 1.00 43.68 833 LEU C C 1
ATOM 10030 O O . LEU C 1 575 ? 147.735 117.590 135.987 1.00 43.68 833 LEU C O 1
ATOM 10035 N N . ASP C 1 576 ? 146.437 118.774 137.376 1.00 43.83 834 ASP C N 1
ATOM 10036 C CA . ASP C 1 576 ? 145.985 119.661 136.319 1.00 43.83 834 ASP C CA 1
ATOM 10037 C C . ASP C 1 576 ? 147.139 120.475 135.759 1.00 43.83 834 ASP C C 1
ATOM 10038 O O . ASP C 1 576 ? 147.366 120.499 134.544 1.00 43.83 834 ASP C O 1
ATOM 10043 N N . LYS C 1 577 ? 147.866 121.164 136.636 1.00 45.66 835 LYS C N 1
ATOM 10044 C CA . LYS C 1 577 ? 149.007 121.953 136.201 1.00 45.66 835 LYS C CA 1
ATOM 10045 C C . LYS C 1 577 ? 149.980 121.105 135.406 1.00 45.66 835 LYS C C 1
ATOM 10046 O O . LYS C 1 577 ? 150.548 121.565 134.410 1.00 45.66 835 LYS C O 1
ATOM 10052 N N . HIS C 1 578 ? 150.173 119.856 135.813 1.00 44.31 836 HIS C N 1
ATOM 10053 C CA . HIS C 1 578 ? 151.175 119.042 135.147 1.00 44.31 836 HIS C CA 1
ATOM 10054 C C . HIS C 1 578 ? 150.683 118.537 133.803 1.00 44.31 836 HIS C C 1
ATOM 10055 O O . HIS C 1 578 ? 151.383 118.668 132.794 1.00 44.31 836 HIS C O 1
ATOM 10062 N N . LEU C 1 579 ? 149.492 117.952 133.773 1.00 41.81 837 LEU C N 1
ATOM 10063 C CA . LEU C 1 579 ? 148.891 117.552 132.515 1.00 41.81 837 LEU C CA 1
ATOM 10064 C C . LEU C 1 579 ? 148.878 118.693 131.520 1.00 41.81 837 LEU C C 1
ATOM 10065 O O . LEU C 1 579 ? 149.021 118.467 130.315 1.00 41.81 837 LEU C O 1
ATOM 10070 N N . ARG C 1 580 ? 148.704 119.918 132.002 1.00 41.64 838 ARG C N 1
ATOM 10071 C CA . ARG C 1 580 ? 148.810 121.073 131.130 1.00 41.64 838 ARG C CA 1
ATOM 10072 C C . ARG C 1 580 ? 150.248 121.306 130.702 1.00 41.64 838 ARG C C 1
ATOM 10073 O O . ARG C 1 580 ? 150.508 121.667 129.551 1.00 41.64 838 ARG C O 1
ATOM 10081 N N . LYS C 1 581 ? 151.190 121.102 131.616 1.00 44.97 839 LYS C N 1
ATOM 10082 C CA . LYS C 1 581 ? 152.594 121.302 131.293 1.00 44.97 839 LYS C CA 1
ATOM 10083 C C . LYS C 1 581 ? 153.071 120.279 130.280 1.00 44.97 839 LYS C C 1
ATOM 10084 O O . LYS C 1 581 ? 153.675 120.626 129.260 1.00 44.97 839 LYS C O 1
ATOM 10090 N N . ARG C 1 582 ? 152.812 119.006 130.551 1.00 44.50 840 ARG C N 1
ATOM 10091 C CA . ARG C 1 582 ? 153.397 117.921 129.782 1.00 44.50 840 ARG C CA 1
ATOM 10092 C C . ARG C 1 582 ? 152.472 117.461 128.664 1.00 44.50 840 ARG C C 1
ATOM 10093 O O . ARG C 1 582 ? 152.842 117.493 127.487 1.00 44.50 840 ARG C O 1
ATOM 10101 N N . MET C 1 583 ? 151.273 117.027 129.019 1.00 42.33 841 MET C N 1
ATOM 10102 C CA . MET C 1 583 ? 150.312 116.557 128.038 1.00 42.33 841 MET C CA 1
ATOM 10103 C C . MET C 1 583 ? 149.523 117.687 127.402 1.00 42.33 841 MET C C 1
ATOM 10104 O O . MET C 1 583 ? 148.690 117.427 126.531 1.00 42.33 841 MET C O 1
ATOM 10109 N N . ASN C 1 584 ? 149.752 118.923 127.830 1.00 41.51 842 ASN C N 1
ATOM 10110 C CA . ASN C 1 584 ? 149.268 120.099 127.126 1.00 41.51 842 ASN C CA 1
ATOM 10111 C C . ASN C 1 584 ? 147.755 120.198 127.154 1.00 41.51 842 ASN C C 1
ATOM 10112 O O . ASN C 1 584 ? 147.180 121.103 126.543 1.00 41.51 842 ASN C O 1
ATOM 10117 N N . LEU C 1 585 ? 147.100 119.289 127.856 1.00 39.90 843 LEU C N 1
ATOM 10118 C CA . LEU C 1 585 ? 145.650 119.249 127.895 1.00 39.90 843 LEU C CA 1
ATOM 10119 C C . LEU C 1 585 ? 145.170 119.926 129.168 1.00 39.90 843 LEU C C 1
ATOM 10120 O O . LEU C 1 585 ? 145.561 119.544 130.273 1.00 39.90 843 LEU C O 1
ATOM 10125 N N . LYS C 1 586 ? 144.319 120.928 128.994 1.00 39.52 844 LYS C N 1
ATOM 10126 C CA . LYS C 1 586 ? 143.928 121.810 130.062 1.00 39.52 844 LYS C CA 1
ATOM 10127 C C . LYS C 1 586 ? 143.001 121.116 131.045 1.00 39.52 844 LYS C C 1
ATOM 10128 O O . LYS C 1 586 ? 142.481 120.036 130.771 1.00 39.52 844 LYS C O 1
ATOM 10134 N N . PRO C 1 587 ? 142.743 121.748 132.185 1.00 40.70 845 PRO C N 1
ATOM 10135 C CA . PRO C 1 587 ? 141.772 121.198 133.129 1.00 40.70 845 PRO C CA 1
ATOM 10136 C C . PRO C 1 587 ? 140.358 121.465 132.654 1.00 40.70 845 PRO C C 1
ATOM 10137 O O . PRO C 1 587 ? 140.022 122.580 132.253 1.00 40.70 845 PRO C O 1
ATOM 10141 N N . ILE C 1 588 ? 139.530 120.438 132.710 1.00 40.64 846 ILE C N 1
ATOM 10142 C CA . ILE C 1 588 ? 138.146 120.541 132.294 1.00 40.64 846 ILE C CA 1
ATOM 10143 C C . ILE C 1 588 ? 137.249 120.178 133.461 1.00 40.64 846 ILE C C 1
ATOM 10144 O O . ILE C 1 588 ? 137.563 119.300 134.272 1.00 40.64 846 ILE C O 1
ATOM 10149 N N . MET C 1 589 ? 136.115 120.865 133.535 1.00 48.18 847 MET C N 1
ATOM 10150 C CA . MET C 1 589 ? 135.165 120.628 134.609 1.00 48.18 847 MET C CA 1
ATOM 10151 C C . MET C 1 589 ? 134.747 119.168 134.639 1.00 48.18 847 MET C C 1
ATOM 10152 O O . MET C 1 589 ? 134.959 118.463 135.631 1.00 48.18 847 MET C O 1
ATOM 10157 N N . MET C 1 590 ? 134.159 118.697 133.551 1.00 45.53 848 MET C N 1
ATOM 10158 C CA . MET C 1 590 ? 133.726 117.321 133.420 1.00 45.53 848 MET C CA 1
ATOM 10159 C C . MET C 1 590 ? 134.525 116.654 132.317 1.00 45.53 848 MET C C 1
ATOM 10160 O O . MET C 1 590 ? 134.707 117.223 131.238 1.00 45.53 848 MET C O 1
ATOM 10165 N N . MET C 1 591 ? 134.996 115.448 132.598 1.00 39.62 849 MET C N 1
ATOM 10166 C CA . MET C 1 591 ? 135.811 114.717 131.647 1.00 39.62 849 MET C CA 1
ATOM 10167 C C . MET C 1 591 ? 135.114 114.606 130.303 1.00 39.62 849 MET C C 1
ATOM 10168 O O . MET C 1 591 ? 133.923 114.304 130.225 1.00 39.62 849 MET C O 1
ATOM 10173 N N . ASN C 1 592 ? 135.871 114.859 129.250 1.00 36.93 850 ASN C N 1
ATOM 10174 C CA . ASN C 1 592 ? 135.442 114.665 127.884 1.00 36.93 850 ASN C CA 1
ATOM 10175 C C . ASN C 1 592 ? 136.315 113.601 127.246 1.00 36.93 850 ASN C C 1
ATOM 10176 O O . ASN C 1 592 ? 137.308 113.154 127.813 1.00 36.93 850 ASN C O 1
ATOM 10181 N N . GLY C 1 593 ? 135.924 113.193 126.045 1.00 36.04 851 GLY C N 1
ATOM 10182 C CA . GLY C 1 593 ? 136.605 112.089 125.405 1.00 36.04 851 GLY C CA 1
ATOM 10183 C C . GLY C 1 593 ? 138.011 112.436 124.979 1.00 36.04 851 GLY C C 1
ATOM 10184 O O . GLY C 1 593 ? 138.927 111.634 125.139 1.00 36.04 851 GLY C O 1
ATOM 10185 N N . ASN C 1 594 ? 138.203 113.622 124.418 1.00 35.61 852 ASN C N 1
ATOM 10186 C CA . ASN C 1 594 ? 139.529 113.994 123.960 1.00 35.61 852 ASN C CA 1
ATOM 10187 C C . ASN C 1 594 ? 140.504 114.055 125.120 1.00 35.61 852 ASN C C 1
ATOM 10188 O O . ASN C 1 594 ? 141.668 113.665 124.988 1.00 35.61 852 ASN C O 1
ATOM 10193 N N . PHE C 1 595 ? 140.041 114.542 126.264 1.00 37.93 853 PHE C N 1
ATOM 10194 C CA . PHE C 1 595 ? 140.829 114.468 127.483 1.00 37.93 853 PHE C CA 1
ATOM 10195 C C . PHE C 1 595 ? 141.061 113.027 127.897 1.00 37.93 853 PHE C C 1
ATOM 10196 O O . PHE C 1 595 ? 142.153 112.672 128.345 1.00 37.93 853 PHE C O 1
ATOM 10204 N N . ALA C 1 596 ? 140.047 112.185 127.753 1.00 37.20 854 ALA C N 1
ATOM 10205 C CA . ALA C 1 596 ? 140.170 110.790 128.131 1.00 37.20 854 ALA C CA 1
ATOM 10206 C C . ALA C 1 596 ? 141.089 110.020 127.204 1.00 37.20 854 ALA C C 1
ATOM 10207 O O . ALA C 1 596 ? 141.491 108.901 127.530 1.00 37.20 854 ALA C O 1
ATOM 10209 N N . ARG C 1 597 ? 141.410 110.588 126.053 1.00 36.03 855 ARG C N 1
ATOM 10210 C CA . ARG C 1 597 ? 142.291 109.988 125.072 1.00 36.03 855 ARG C CA 1
ATOM 10211 C C . ARG C 1 597 ? 143.709 110.503 125.185 1.00 36.03 855 ARG C C 1
ATOM 10212 O O . ARG C 1 597 ? 144.660 109.729 125.069 1.00 36.03 855 ARG C O 1
ATOM 10220 N N . LYS C 1 598 ? 143.864 111.805 125.395 1.00 39.96 856 LYS C N 1
ATOM 10221 C CA . LYS C 1 598 ? 145.163 112.372 125.698 1.00 39.96 856 LYS C CA 1
ATOM 10222 C C . LYS C 1 598 ? 145.624 112.014 127.095 1.00 39.96 856 LYS C C 1
ATOM 10223 O O . LYS C 1 598 ? 146.797 112.216 127.418 1.00 39.96 856 LYS C O 1
ATOM 10229 N N . LEU C 1 599 ? 144.733 111.488 127.921 1.00 39.37 857 LEU C N 1
ATOM 10230 C CA . LEU C 1 599 ? 145.046 111.088 129.277 1.00 39.37 857 LEU C CA 1
ATOM 10231 C C . LEU C 1 599 ? 145.281 109.598 129.403 1.00 39.37 857 LEU C C 1
ATOM 10232 O O . LEU C 1 599 ? 146.236 109.178 130.059 1.00 39.37 857 LEU C O 1
ATOM 10237 N N . MET C 1 600 ? 144.426 108.786 128.791 1.00 39.69 858 MET C N 1
ATOM 10238 C CA . MET C 1 600 ? 144.661 107.352 128.707 1.00 39.69 858 MET C CA 1
ATOM 10239 C C . MET C 1 600 ? 145.773 107.123 127.691 1.00 39.69 858 MET C C 1
ATOM 10240 O O . MET C 1 600 ? 145.585 106.589 126.598 1.00 39.69 858 MET C O 1
ATOM 10245 N N . THR C 1 601 ? 146.958 107.566 128.085 1.00 41.68 859 THR C N 1
ATOM 10246 C CA . THR C 1 601 ? 148.143 107.525 127.256 1.00 41.68 859 THR C CA 1
ATOM 10247 C C . THR C 1 601 ? 149.332 107.212 128.145 1.00 41.68 859 THR C C 1
ATOM 10248 O O . THR C 1 601 ? 149.363 107.591 129.318 1.00 41.68 859 THR C O 1
ATOM 10252 N N . GLN C 1 602 ? 150.308 106.508 127.582 1.00 43.40 860 GLN C N 1
ATOM 10253 C CA . GLN C 1 602 ? 151.474 106.140 128.371 1.00 43.40 860 GLN C CA 1
ATOM 10254 C C . GLN C 1 602 ? 152.332 107.358 128.693 1.00 43.40 860 GLN C C 1
ATOM 10255 O O . GLN C 1 602 ? 152.966 107.416 129.752 1.00 43.40 860 GLN C O 1
ATOM 10261 N N . GLU C 1 603 ? 152.368 108.347 127.801 1.00 43.93 861 GLU C N 1
ATOM 10262 C CA . GLU C 1 603 ? 153.103 109.564 128.116 1.00 43.93 861 GLU C CA 1
ATOM 10263 C C . GLU C 1 603 ? 152.389 110.369 129.184 1.00 43.93 861 GLU C C 1
ATOM 10264 O O . GLU C 1 603 ? 153.033 111.066 129.974 1.00 43.93 861 GLU C O 1
ATOM 10270 N N . THR C 1 604 ? 151.067 110.262 129.245 1.00 42.19 862 THR C N 1
ATOM 10271 C CA . THR C 1 604 ? 150.334 110.904 130.323 1.00 42.19 862 THR C CA 1
ATOM 10272 C C . THR C 1 604 ? 150.694 110.290 131.662 1.00 42.19 862 THR C C 1
ATOM 10273 O O . THR C 1 604 ? 150.930 111.007 132.639 1.00 42.19 862 THR C O 1
ATOM 10277 N N . VAL C 1 605 ? 150.718 108.962 131.733 1.00 44.00 863 VAL C N 1
ATOM 10278 C CA . VAL C 1 605 ? 151.069 108.325 132.988 1.00 44.00 863 VAL C CA 1
ATOM 10279 C C . VAL C 1 605 ? 152.521 108.597 133.330 1.00 44.00 863 VAL C C 1
ATOM 10280 O O . VAL C 1 605 ? 152.873 108.686 134.504 1.00 44.00 863 VAL C O 1
ATOM 10284 N N . ASP C 1 606 ? 153.387 108.735 132.328 1.00 44.86 864 ASP C N 1
ATOM 10285 C CA . ASP C 1 606 ? 154.750 109.173 132.605 1.00 44.86 864 ASP C CA 1
ATOM 10286 C C . ASP C 1 606 ? 154.758 110.541 133.269 1.00 44.86 864 ASP C C 1
ATOM 10287 O O . ASP C 1 606 ? 155.411 110.744 134.303 1.00 44.86 864 ASP C O 1
ATOM 10292 N N . ALA C 1 607 ? 154.052 111.495 132.674 1.00 44.19 865 ALA C N 1
ATOM 10293 C CA . ALA C 1 607 ? 153.956 112.826 133.251 1.00 44.19 865 ALA C CA 1
ATOM 10294 C C . ALA C 1 607 ? 153.463 112.763 134.686 1.00 44.19 865 ALA C C 1
ATOM 10295 O O . ALA C 1 607 ? 153.989 113.444 135.569 1.00 44.19 865 ALA C O 1
ATOM 10297 N N . VAL C 1 608 ? 152.445 111.949 134.934 1.00 44.51 866 VAL C N 1
ATOM 10298 C CA . VAL C 1 608 ? 151.899 111.845 136.280 1.00 44.51 866 VAL C CA 1
ATOM 10299 C C . VAL C 1 608 ? 152.932 111.255 137.221 1.00 44.51 866 VAL C C 1
ATOM 10300 O O . VAL C 1 608 ? 153.186 111.788 138.307 1.00 44.51 866 VAL C O 1
ATOM 10304 N N . CYS C 1 609 ? 153.534 110.139 136.822 1.00 46.04 867 CYS C N 1
ATOM 10305 C CA . CYS C 1 609 ? 154.631 109.555 137.573 1.00 46.04 867 CYS C CA 1
ATOM 10306 C C . CYS C 1 609 ? 155.638 110.608 137.994 1.00 46.04 867 CYS C C 1
ATOM 10307 O O . CYS C 1 609 ? 156.159 110.558 139.112 1.00 46.04 867 CYS C O 1
ATOM 10310 N N . GLU C 1 610 ? 155.918 111.575 137.123 1.00 44.93 868 GLU C N 1
ATOM 10311 C CA . GLU C 1 610 ? 156.782 112.676 137.527 1.00 44.93 868 GLU C CA 1
ATOM 10312 C C . GLU C 1 610 ? 156.288 113.349 138.799 1.00 44.93 868 GLU C C 1
ATOM 10313 O O . GLU C 1 610 ? 157.063 114.045 139.461 1.00 44.93 868 GLU C O 1
ATOM 10319 N N . LEU C 1 611 ? 155.026 113.151 139.158 1.00 45.38 869 LEU C N 1
ATOM 10320 C CA . LEU C 1 611 ? 154.442 113.733 140.354 1.00 45.38 869 LEU C CA 1
ATOM 10321 C C . LEU C 1 611 ? 154.385 112.769 141.522 1.00 45.38 869 LEU C C 1
ATOM 10322 O O . LEU C 1 611 ? 153.898 113.144 142.592 1.00 45.38 869 LEU C O 1
ATOM 10327 N N . ILE C 1 612 ? 154.847 111.541 141.342 1.00 46.65 870 ILE C N 1
ATOM 10328 C CA . ILE C 1 612 ? 154.789 110.509 142.364 1.00 46.65 870 ILE C CA 1
ATOM 10329 C C . ILE C 1 612 ? 156.222 110.139 142.720 1.00 46.65 870 ILE C C 1
ATOM 10330 O O . ILE C 1 612 ? 157.018 109.834 141.828 1.00 46.65 870 ILE C O 1
ATOM 10335 N N . PRO C 1 613 ? 156.608 110.153 143.995 1.00 48.15 871 PRO C N 1
ATOM 10336 C CA . PRO C 1 613 ? 157.989 109.780 144.323 1.00 48.15 871 PRO C CA 1
ATOM 10337 C C . PRO C 1 613 ? 158.235 108.289 144.253 1.00 48.15 871 PRO C C 1
ATOM 10338 O O . PRO C 1 613 ? 159.374 107.873 144.015 1.00 48.15 871 PRO C O 1
ATOM 10342 N N . SER C 1 614 ? 157.206 107.473 144.447 1.00 47.63 872 SER C N 1
ATOM 10343 C CA . SER C 1 614 ? 157.372 106.027 144.518 1.00 47.63 872 SER C CA 1
ATOM 10344 C C . SER C 1 614 ? 157.380 105.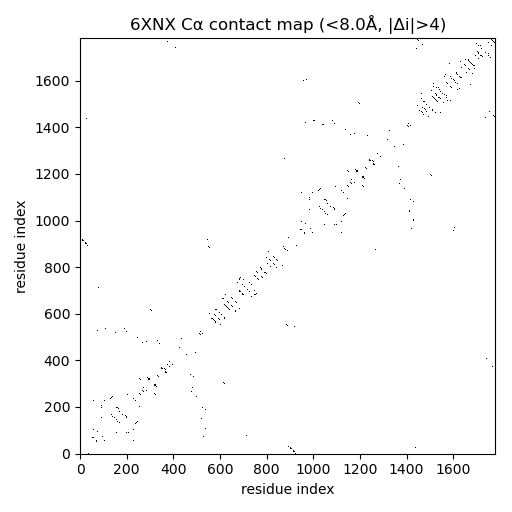447 143.113 1.00 47.63 872 SER C C 1
ATOM 10345 O O . SER C 1 614 ? 156.359 105.460 142.421 1.00 47.63 872 SER C O 1
ATOM 10348 N N . GLU C 1 615 ? 158.530 104.926 142.693 1.00 48.64 873 GLU C N 1
ATOM 10349 C CA . GLU C 1 615 ? 158.615 104.274 141.395 1.00 48.64 873 GLU C CA 1
ATOM 10350 C C . GLU C 1 615 ? 157.830 102.973 141.361 1.00 48.64 873 GLU C C 1
ATOM 10351 O O . GLU C 1 615 ? 157.477 102.500 140.276 1.00 48.64 873 GLU C O 1
ATOM 10357 N N . GLU C 1 616 ? 157.547 102.388 142.521 1.00 48.27 874 GLU C N 1
ATOM 10358 C CA . GLU C 1 616 ? 156.649 101.243 142.561 1.00 48.27 874 GLU C CA 1
ATOM 10359 C C . GLU C 1 616 ? 155.258 101.644 142.101 1.00 48.27 874 GLU C C 1
ATOM 10360 O O . GLU C 1 616 ? 154.623 100.932 141.316 1.00 48.27 874 GLU C O 1
ATOM 10366 N N . ARG C 1 617 ? 154.779 102.795 142.565 1.00 46.44 875 ARG C N 1
ATOM 10367 C CA . ARG C 1 617 ? 153.519 103.321 142.064 1.00 46.44 875 ARG C CA 1
ATOM 10368 C C . ARG C 1 617 ? 153.639 103.728 140.608 1.00 46.44 875 ARG C C 1
ATOM 10369 O O . ARG C 1 617 ? 152.676 103.614 139.846 1.00 46.44 875 ARG C O 1
ATOM 10377 N N . HIS C 1 618 ? 154.807 104.217 140.201 1.00 46.40 876 HIS C N 1
ATOM 10378 C CA . HIS C 1 618 ? 155.013 104.495 138.789 1.00 46.40 876 HIS C CA 1
ATOM 10379 C C . HIS C 1 618 ? 154.737 103.255 137.963 1.00 46.40 876 HIS C C 1
ATOM 10380 O O . HIS C 1 618 ? 154.022 103.308 136.961 1.00 46.40 876 HIS C O 1
ATOM 10387 N N . GLU C 1 619 ? 155.299 102.122 138.372 1.00 47.22 877 GLU C N 1
ATOM 10388 C CA . GLU C 1 619 ? 155.125 100.913 137.587 1.00 47.22 877 GLU C CA 1
ATOM 10389 C C . GLU C 1 619 ? 153.713 100.374 137.708 1.00 47.22 877 GLU C C 1
ATOM 10390 O O . GLU C 1 619 ? 153.177 99.834 136.739 1.00 47.22 877 GLU C O 1
ATOM 10396 N N . ALA C 1 620 ? 153.091 100.522 138.874 1.00 44.76 878 ALA C N 1
ATOM 10397 C CA . ALA C 1 620 ? 151.686 100.160 139.005 1.00 44.76 878 ALA C CA 1
ATOM 10398 C C . ALA C 1 620 ? 150.836 100.933 138.011 1.00 44.76 878 ALA C C 1
ATOM 10399 O O . ALA C 1 620 ? 149.991 100.362 137.318 1.00 44.76 878 ALA C O 1
ATOM 10401 N N . LEU C 1 621 ? 151.063 102.238 137.920 1.00 44.40 879 LEU C N 1
ATOM 10402 C CA . LEU C 1 621 ? 150.288 103.071 137.012 1.00 44.40 879 LEU C CA 1
ATOM 10403 C C . LEU C 1 621 ? 150.598 102.748 135.562 1.00 44.40 879 LEU C C 1
ATOM 10404 O O . LEU C 1 621 ? 149.691 102.682 134.728 1.00 44.40 879 LEU C O 1
ATOM 10409 N N . ARG C 1 622 ? 151.873 102.578 135.236 1.00 44.73 880 ARG C N 1
ATOM 10410 C CA . ARG C 1 622 ? 152.246 102.273 133.867 1.00 44.73 880 ARG C CA 1
ATOM 10411 C C . ARG C 1 622 ? 151.671 100.938 133.435 1.00 44.73 880 ARG C C 1
ATOM 10412 O O . ARG C 1 622 ? 151.247 100.786 132.290 1.00 44.73 880 ARG C O 1
ATOM 10420 N N . GLU C 1 623 ? 151.617 99.967 134.342 1.00 43.60 881 GLU C N 1
ATOM 10421 C CA . GLU C 1 623 ? 151.019 98.685 134.006 1.00 43.60 881 GLU C CA 1
ATOM 10422 C C . GLU C 1 623 ? 149.514 98.809 133.876 1.00 43.60 881 GLU C C 1
ATOM 10423 O O . GLU C 1 623 ? 148.911 98.234 132.965 1.00 43.60 881 GLU C O 1
ATOM 10429 N N . LEU C 1 624 ? 148.893 99.549 134.788 1.00 42.33 882 LEU C N 1
ATOM 10430 C CA . LEU C 1 624 ? 147.466 99.803 134.699 1.00 42.33 882 LEU C CA 1
ATOM 10431 C C . LEU C 1 624 ? 147.109 100.396 133.351 1.00 42.33 882 LEU C C 1
ATOM 10432 O O . LEU C 1 624 ? 146.166 99.952 132.694 1.00 42.33 882 LEU C O 1
ATOM 10437 N N . MET C 1 625 ? 147.862 101.402 132.921 1.00 41.75 883 MET C N 1
ATOM 10438 C CA . MET C 1 625 ? 147.591 102.019 131.636 1.00 41.75 883 MET C CA 1
ATOM 10439 C C . MET C 1 625 ? 147.946 101.106 130.477 1.00 41.75 883 MET C C 1
ATOM 10440 O O . MET C 1 625 ? 147.226 101.079 129.483 1.00 41.75 883 MET C O 1
ATOM 10445 N N . ASP C 1 626 ? 149.050 100.374 130.559 1.00 42.63 884 ASP C N 1
ATOM 10446 C CA . ASP C 1 626 ? 149.374 99.433 129.501 1.00 42.63 884 ASP C CA 1
ATOM 10447 C C . ASP C 1 626 ? 148.232 98.459 129.290 1.00 42.63 884 ASP C C 1
ATOM 10448 O O . ASP C 1 626 ? 147.849 98.172 128.153 1.00 42.63 884 ASP C O 1
ATOM 10453 N N . LEU C 1 627 ? 147.646 97.977 130.379 1.00 42.01 885 LEU C N 1
ATOM 10454 C CA . LEU C 1 627 ? 146.527 97.057 130.268 1.00 42.01 885 LEU C CA 1
ATOM 10455 C C . LEU C 1 627 ? 145.286 97.765 129.758 1.00 42.01 885 LEU C C 1
ATOM 10456 O O . LEU C 1 627 ? 144.578 97.249 128.886 1.00 42.01 885 LEU C O 1
ATOM 10461 N N . TYR C 1 628 ? 145.007 98.948 130.288 1.00 39.98 886 TYR C N 1
ATOM 10462 C CA . TYR C 1 628 ? 143.839 99.686 129.851 1.00 39.98 886 TYR C CA 1
ATOM 10463 C C . TYR C 1 628 ? 143.915 100.024 128.378 1.00 39.98 886 TYR C C 1
ATOM 10464 O O . TYR C 1 628 ? 142.885 100.107 127.720 1.00 39.98 886 TYR C O 1
ATOM 10473 N N . LEU C 1 629 ? 145.110 100.204 127.843 1.00 40.43 887 LEU C N 1
ATOM 10474 C CA . LEU C 1 629 ? 145.294 100.508 126.436 1.00 40.43 887 LEU C CA 1
ATOM 10475 C C . LEU C 1 629 ? 145.439 99.270 125.574 1.00 40.43 887 LEU C C 1
ATOM 10476 O O . LEU C 1 629 ? 145.291 99.365 124.353 1.00 40.43 887 LEU C O 1
ATOM 10481 N N . LYS C 1 630 ? 145.757 98.128 126.168 1.00 42.12 888 LYS C N 1
ATOM 10482 C CA . LYS C 1 630 ? 145.607 96.864 125.474 1.00 42.12 888 LYS C CA 1
ATOM 10483 C C . LYS C 1 630 ? 144.153 96.436 125.427 1.00 42.12 888 LYS C C 1
ATOM 10484 O O . LYS C 1 630 ? 143.793 95.564 124.632 1.00 42.12 888 LYS C O 1
ATOM 10490 N N . MET C 1 631 ? 143.323 97.038 126.268 1.00 40.79 889 MET C N 1
ATOM 10491 C CA . MET C 1 631 ? 141.905 96.731 126.339 1.00 40.79 889 MET C CA 1
ATOM 10492 C C . MET C 1 631 ? 141.038 97.746 125.602 1.00 40.79 889 MET C C 1
ATOM 10493 O O . MET C 1 631 ? 140.037 97.374 124.984 1.00 40.79 889 MET C O 1
ATOM 10498 N N . LYS C 1 632 ? 141.413 99.016 125.647 1.00 39.44 890 LYS C N 1
ATOM 10499 C CA . LYS C 1 632 ? 140.594 100.070 125.068 1.00 39.44 890 LYS C CA 1
ATOM 10500 C C . LYS C 1 632 ? 140.370 99.906 123.578 1.00 39.44 890 LYS C C 1
ATOM 10501 O O . LYS C 1 632 ? 139.257 100.202 123.116 1.00 39.44 890 LYS C O 1
ATOM 10507 N N . PRO C 1 633 ? 141.343 99.487 122.783 1.00 40.96 891 PRO C N 1
ATOM 10508 C CA . PRO C 1 633 ? 141.055 99.222 121.374 1.00 40.96 891 PRO C CA 1
ATOM 10509 C C . PRO C 1 633 ? 139.881 98.304 121.190 1.00 40.96 891 PRO C C 1
ATOM 10510 O O . PRO C 1 633 ? 139.153 98.410 120.199 1.00 40.96 891 PRO C O 1
ATOM 10514 N N . VAL C 1 634 ? 139.667 97.409 122.146 1.00 40.27 892 VAL C N 1
ATOM 10515 C CA . VAL C 1 634 ? 138.673 96.364 121.982 1.00 40.27 892 VAL C CA 1
ATOM 10516 C C . VAL C 1 634 ? 137.277 96.942 122.089 1.00 40.27 892 VAL C C 1
ATOM 10517 O O . VAL C 1 634 ? 136.401 96.649 121.269 1.00 40.27 892 VAL C O 1
ATOM 10521 N N . TRP C 1 635 ? 137.046 97.766 123.097 1.00 38.44 893 TRP C N 1
ATOM 10522 C CA . TRP C 1 635 ? 135.748 98.381 123.267 1.00 38.44 893 TRP C CA 1
ATOM 10523 C C . TRP C 1 635 ? 135.676 99.768 122.661 1.00 38.44 893 TRP C C 1
ATOM 10524 O O . TRP C 1 635 ? 134.711 100.487 122.911 1.00 38.44 893 TRP C O 1
ATOM 10535 N N . ARG C 1 636 ? 136.671 100.152 121.868 1.00 37.43 894 ARG C N 1
ATOM 10536 C CA . ARG C 1 636 ? 136.587 101.326 121.020 1.00 37.43 894 ARG C CA 1
ATOM 10537 C C . ARG C 1 636 ? 136.611 100.995 119.543 1.00 37.43 894 ARG C C 1
ATOM 10538 O O . ARG C 1 636 ? 136.027 101.735 118.749 1.00 37.43 894 ARG C O 1
ATOM 10546 N N . SER C 1 637 ? 137.270 99.911 119.163 1.00 40.88 895 SER C N 1
ATOM 10547 C CA . SER C 1 637 ? 137.266 99.480 117.780 1.00 40.88 895 SER C CA 1
ATOM 10548 C C . SER C 1 637 ? 135.845 99.252 117.296 1.00 40.88 895 SER C C 1
ATOM 10549 O O . SER C 1 637 ? 135.041 98.594 117.959 1.00 40.88 895 SER C O 1
ATOM 10552 N N . SER C 1 638 ? 135.541 99.803 116.126 1.00 40.76 896 SER C N 1
ATOM 10553 C CA . SER C 1 638 ? 134.315 99.450 115.439 1.00 40.76 896 SER C CA 1
ATOM 10554 C C . SER C 1 638 ? 134.329 98.011 114.954 1.00 40.76 896 SER C C 1
ATOM 10555 O O . SER C 1 638 ? 133.269 97.475 114.616 1.00 40.76 896 SER C O 1
ATOM 10558 N N . CYS C 1 639 ? 135.492 97.380 114.917 1.00 44.92 897 CYS C N 1
ATOM 10559 C CA . CYS C 1 639 ? 135.618 95.968 114.600 1.00 44.92 897 CYS C CA 1
ATOM 10560 C C . CYS C 1 639 ? 136.926 95.443 115.169 1.00 44.92 897 CYS C C 1
ATOM 10561 O O . CYS C 1 639 ? 137.919 95.328 114.443 1.00 44.92 897 CYS C O 1
ATOM 10564 N N . PRO C 1 640 ? 136.969 95.114 116.460 1.00 42.79 898 PRO C N 1
ATOM 10565 C CA . PRO C 1 640 ? 138.232 94.671 117.060 1.00 42.79 898 PRO C CA 1
ATOM 10566 C C . PRO C 1 640 ? 138.808 93.426 116.428 1.00 42.79 898 PRO C C 1
ATOM 10567 O O . PRO C 1 640 ? 140.028 93.240 116.480 1.00 42.79 898 PRO C O 1
ATOM 10571 N N . ALA C 1 641 ? 137.986 92.571 115.831 1.00 45.93 899 ALA C N 1
ATOM 10572 C CA . ALA C 1 641 ? 138.522 91.436 115.098 1.00 45.93 899 ALA C CA 1
ATOM 10573 C C . ALA C 1 641 ? 139.328 91.869 113.884 1.00 45.93 899 ALA C C 1
ATOM 10574 O O . ALA C 1 641 ? 140.121 91.076 113.367 1.00 45.93 899 ALA C O 1
ATOM 10576 N N . LYS C 1 642 ? 139.150 93.109 113.430 1.00 46.24 900 LYS C N 1
ATOM 10577 C CA . LYS C 1 642 ? 139.859 93.633 112.276 1.00 46.24 900 LYS C CA 1
ATOM 10578 C C . LYS C 1 642 ? 140.689 94.867 112.588 1.00 46.24 900 LYS C C 1
ATOM 10579 O O . LYS C 1 642 ? 141.321 95.411 111.678 1.00 46.24 900 LYS C O 1
ATOM 10585 N N . GLU C 1 643 ? 140.704 95.322 113.838 1.00 45.56 901 GLU C N 1
ATOM 10586 C CA . GLU C 1 643 ? 141.496 96.472 114.244 1.00 45.56 901 GLU C CA 1
ATOM 10587 C C . GLU C 1 643 ? 142.393 96.196 115.435 1.00 45.56 901 GLU C C 1
ATOM 10588 O O . GLU C 1 643 ? 143.350 96.947 115.648 1.00 45.56 901 GLU C O 1
ATOM 10594 N N . CYS C 1 644 ? 142.115 95.159 116.208 1.00 45.08 902 CYS C N 1
ATOM 10595 C CA . CYS C 1 644 ? 142.920 94.805 117.365 1.00 45.08 902 CYS C CA 1
ATOM 10596 C C . CYS C 1 644 ? 142.615 93.364 117.747 1.00 45.08 902 CYS C C 1
ATOM 10597 O O . CYS C 1 644 ? 142.131 93.098 118.852 1.00 45.08 902 CYS C O 1
ATOM 10600 N N . PRO C 1 645 ? 142.896 92.414 116.875 1.00 46.13 903 PRO C N 1
ATOM 10601 C CA . PRO C 1 645 ? 142.436 91.042 117.109 1.00 46.13 903 PRO C CA 1
ATOM 10602 C C . PRO C 1 645 ? 143.062 90.403 118.332 1.00 46.13 903 PRO C C 1
ATOM 10603 O O . PRO C 1 645 ? 142.366 89.797 119.151 1.00 46.13 903 PRO C O 1
ATOM 10607 N N . GLU C 1 646 ? 144.378 90.526 118.467 1.00 46.97 904 GLU C N 1
ATOM 10608 C CA . GLU C 1 646 ? 145.065 89.911 119.591 1.00 46.97 904 GLU C CA 1
ATOM 10609 C C . GLU C 1 646 ? 145.007 90.765 120.846 1.00 46.97 904 GLU C C 1
ATOM 10610 O O . GLU C 1 646 ? 145.210 90.239 121.944 1.00 46.97 904 GLU C O 1
ATOM 10616 N N . SER C 1 647 ? 144.737 92.063 120.712 1.00 44.38 905 SER C N 1
ATOM 10617 C CA . SER C 1 647 ? 144.378 92.857 121.880 1.00 44.38 905 SER C CA 1
ATOM 10618 C C . SER C 1 647 ? 143.045 92.408 122.449 1.00 44.38 905 SER C C 1
ATOM 10619 O O . SER C 1 647 ? 142.756 92.652 123.625 1.00 44.38 905 SER C O 1
ATOM 10622 N N . LEU C 1 648 ? 142.223 91.761 121.628 1.00 42.50 906 LEU C N 1
ATOM 10623 C CA . LEU C 1 648 ? 140.954 91.219 122.089 1.00 42.50 906 LEU C CA 1
ATOM 10624 C C . LEU C 1 648 ? 141.119 89.806 122.619 1.00 42.50 906 LEU C C 1
ATOM 10625 O O . LEU C 1 648 ? 140.588 89.472 123.682 1.00 42.50 906 LEU C O 1
ATOM 10630 N N . CYS C 1 649 ? 141.845 88.963 121.887 1.00 45.65 907 CYS C N 1
ATOM 10631 C CA . CYS C 1 649 ? 142.094 87.609 122.359 1.00 45.65 907 CYS C CA 1
ATOM 10632 C C . CYS C 1 649 ? 142.745 87.633 123.729 1.00 45.65 907 CYS C C 1
ATOM 10633 O O . CYS C 1 649 ? 142.457 86.786 124.582 1.00 45.65 907 CYS C O 1
ATOM 10636 N N . GLN C 1 650 ? 143.615 88.606 123.959 1.00 44.38 908 GLN C N 1
ATOM 10637 C CA . GLN C 1 650 ? 144.263 88.802 125.241 1.00 44.38 908 GLN C CA 1
ATOM 10638 C C . GLN C 1 650 ? 143.461 89.703 126.156 1.00 44.38 908 GLN C C 1
ATOM 10639 O O . GLN C 1 650 ? 143.986 90.162 127.173 1.00 44.38 908 GLN C O 1
ATOM 10645 N N . TYR C 1 651 ? 142.203 89.972 125.821 1.00 40.82 909 TYR C N 1
ATOM 10646 C CA . TYR C 1 651 ? 141.432 90.908 126.625 1.00 40.82 909 TYR C CA 1
ATOM 10647 C C . TYR C 1 651 ? 141.073 90.315 127.973 1.00 40.82 909 TYR C C 1
ATOM 10648 O O . TYR C 1 651 ? 141.171 90.995 128.994 1.00 40.82 909 TYR C O 1
ATOM 10657 N N . SER C 1 652 ? 140.613 89.068 127.997 1.00 42.38 910 SER C N 1
ATOM 10658 C CA . SER C 1 652 ? 140.322 88.435 129.274 1.00 42.38 910 SER C CA 1
ATOM 10659 C C . SER C 1 652 ? 141.545 88.452 130.173 1.00 42.38 910 SER C C 1
ATOM 10660 O O . SER C 1 652 ? 141.445 88.741 131.370 1.00 42.38 910 SER C O 1
ATOM 10663 N N . PHE C 1 653 ? 142.717 88.187 129.605 1.00 43.39 911 PHE C N 1
ATOM 10664 C CA . PHE C 1 653 ? 143.932 88.138 130.404 1.00 43.39 911 PHE C CA 1
ATOM 10665 C C . PHE C 1 653 ? 144.341 89.526 130.872 1.00 43.39 911 PHE C C 1
ATOM 10666 O O . PHE C 1 653 ? 144.668 89.727 132.048 1.00 43.39 911 PHE C O 1
ATOM 10674 N N . ASN C 1 654 ? 144.348 90.495 129.962 1.00 42.62 912 ASN C N 1
ATOM 10675 C CA . ASN C 1 654 ? 144.715 91.848 130.347 1.00 42.62 912 ASN C CA 1
ATOM 10676 C C . ASN C 1 654 ? 143.737 92.417 131.355 1.00 42.62 912 ASN C C 1
ATOM 10677 O O . ASN C 1 654 ? 144.122 93.212 132.211 1.00 42.62 912 ASN C O 1
ATOM 10682 N N . SER C 1 655 ? 142.478 92.006 131.287 1.00 42.11 913 SER C N 1
ATOM 10683 C CA . SER C 1 655 ? 141.487 92.461 132.249 1.00 42.11 913 SER C CA 1
ATOM 10684 C C . SER C 1 655 ? 141.670 91.789 133.599 1.00 42.11 913 SER C C 1
ATOM 10685 O O . SER C 1 655 ? 141.510 92.434 134.637 1.00 42.11 913 SER C O 1
ATOM 10688 N N . GLN C 1 656 ? 142.005 90.500 133.610 1.00 43.51 914 GLN C N 1
ATOM 10689 C CA . GLN C 1 656 ? 142.378 89.858 134.859 1.00 43.51 914 GLN C CA 1
ATOM 10690 C C . GLN C 1 656 ? 143.561 90.565 135.495 1.00 43.51 914 GLN C C 1
ATOM 10691 O O . GLN C 1 656 ? 143.592 90.770 136.712 1.00 43.51 914 GLN C O 1
ATOM 10697 N N . ARG C 1 657 ? 144.539 90.957 134.686 1.00 43.52 915 ARG C N 1
ATOM 10698 C CA . ARG C 1 657 ? 145.718 91.617 135.229 1.00 43.52 915 ARG C CA 1
ATOM 10699 C C . ARG C 1 657 ? 145.390 93.023 135.702 1.00 43.52 915 ARG C C 1
ATOM 10700 O O . ARG C 1 657 ? 145.907 93.481 136.726 1.00 43.52 915 ARG C O 1
ATOM 10708 N N . PHE C 1 658 ? 144.520 93.715 134.976 1.00 41.47 916 PHE C N 1
ATOM 10709 C CA . PHE C 1 658 ? 144.036 95.013 135.414 1.00 41.47 916 PHE C CA 1
ATOM 10710 C C . PHE C 1 658 ? 143.329 94.903 136.751 1.00 41.47 916 PHE C C 1
ATOM 10711 O O . PHE C 1 658 ? 143.538 95.726 137.645 1.00 41.47 916 PHE C O 1
ATOM 10719 N N . ALA C 1 659 ? 142.498 93.879 136.908 1.00 42.94 917 ALA C N 1
ATOM 10720 C CA . ALA C 1 659 ? 141.790 93.670 138.159 1.00 42.94 917 ALA C CA 1
ATOM 10721 C C . ALA C 1 659 ? 142.744 93.318 139.288 1.00 42.94 917 ALA C C 1
ATOM 10722 O O . ALA C 1 659 ? 142.565 93.770 140.423 1.00 42.94 917 ALA C O 1
ATOM 10724 N N . GLU C 1 660 ? 143.748 92.492 139.003 1.00 44.35 918 GLU C N 1
ATOM 10725 C CA . GLU C 1 660 ? 144.765 92.194 140.001 1.00 44.35 918 GLU C CA 1
ATOM 10726 C C . GLU C 1 660 ? 145.445 93.469 140.463 1.00 44.35 918 GLU C C 1
ATOM 10727 O O . GLU C 1 660 ? 145.602 93.709 141.664 1.00 44.35 918 GLU C O 1
ATOM 10733 N N . LEU C 1 661 ? 145.854 94.302 139.515 1.00 43.69 919 LEU C N 1
ATOM 10734 C CA . LEU C 1 661 ? 146.530 95.542 139.855 1.00 43.69 919 LEU C CA 1
ATOM 10735 C C . LEU C 1 661 ? 145.605 96.506 140.572 1.00 43.69 919 LEU C C 1
ATOM 10736 O O . LEU C 1 661 ? 146.061 97.350 141.348 1.00 43.69 919 LEU C O 1
ATOM 10741 N N . LEU C 1 662 ? 144.310 96.399 140.317 1.00 42.95 920 LEU C N 1
ATOM 10742 C CA . LEU C 1 662 ? 143.336 97.281 140.937 1.00 42.95 920 LEU C CA 1
ATOM 10743 C C . LEU C 1 662 ? 143.065 96.884 142.376 1.00 42.95 920 LEU C C 1
ATOM 10744 O O . LEU C 1 662 ? 142.954 97.743 143.255 1.00 42.95 920 LEU C O 1
ATOM 10749 N N . SER C 1 663 ? 142.956 95.590 142.629 1.00 45.02 921 SER C N 1
ATOM 10750 C CA . SER C 1 663 ? 142.646 95.066 143.943 1.00 45.02 921 SER C CA 1
ATOM 10751 C C . SER C 1 663 ? 143.889 94.779 144.764 1.00 45.02 921 SER C C 1
ATOM 10752 O O . SER C 1 663 ? 143.772 94.357 145.918 1.00 45.02 921 SER C O 1
ATOM 10755 N N . THR C 1 664 ? 145.073 94.987 144.196 1.00 44.98 922 THR C N 1
ATOM 10756 C CA . THR C 1 664 ? 146.328 94.813 144.904 1.00 44.98 922 THR C CA 1
ATOM 10757 C C . THR C 1 664 ? 147.087 96.125 145.039 1.00 44.98 922 THR C C 1
ATOM 10758 O O . THR C 1 664 ? 147.393 96.557 146.152 1.00 44.98 922 THR C O 1
ATOM 10762 N N . LYS C 1 665 ? 147.389 96.774 143.921 1.00 44.67 923 LYS C N 1
ATOM 10763 C CA . LYS C 1 665 ? 148.172 97.995 143.929 1.00 44.67 923 LYS C CA 1
ATOM 10764 C C . LYS C 1 665 ? 147.323 99.242 144.082 1.00 44.67 923 LYS C C 1
ATOM 10765 O O . LYS C 1 665 ? 147.851 100.288 144.468 1.00 44.67 923 LYS C O 1
ATOM 10771 N N . PHE C 1 666 ? 146.029 99.158 143.788 1.00 43.89 924 PHE C N 1
ATOM 10772 C CA . PHE C 1 666 ? 145.117 100.282 143.946 1.00 43.89 924 PHE C CA 1
ATOM 10773 C C . PHE C 1 666 ? 143.953 99.940 144.860 1.00 43.89 924 PHE C C 1
ATOM 10774 O O . PHE C 1 666 ? 142.895 100.566 144.776 1.00 43.89 924 PHE C O 1
ATOM 10782 N N . LYS C 1 667 ? 144.134 98.966 145.744 1.00 46.36 925 LYS C N 1
ATOM 10783 C CA . LYS C 1 667 ? 143.051 98.542 146.613 1.00 46.36 925 LYS C CA 1
ATOM 10784 C C . LYS C 1 667 ? 142.598 99.641 147.559 1.00 46.36 925 LYS C C 1
ATOM 10785 O O . LYS C 1 667 ? 141.538 99.504 148.177 1.00 46.36 925 LYS C O 1
ATOM 10791 N N . TYR C 1 668 ? 143.365 100.723 147.681 1.00 45.89 926 TYR C N 1
ATOM 10792 C CA . TYR C 1 668 ? 142.903 101.882 148.430 1.00 45.89 926 TYR C CA 1
ATOM 10793 C C . TYR C 1 668 ? 141.739 102.564 147.742 1.00 45.89 926 TYR C C 1
ATOM 10794 O O . TYR C 1 668 ? 141.063 103.397 148.354 1.00 45.89 926 TYR C O 1
ATOM 10803 N N . ARG C 1 669 ? 141.505 102.234 146.477 1.00 44.90 927 ARG C N 1
ATOM 10804 C CA . ARG C 1 669 ? 140.443 102.820 145.685 1.00 44.90 927 ARG C CA 1
ATOM 10805 C C . ARG C 1 669 ? 139.415 101.797 145.247 1.00 44.90 927 ARG C C 1
ATOM 10806 O O . ARG C 1 669 ? 138.298 102.180 144.892 1.00 44.90 927 ARG C O 1
ATOM 10814 N N . TYR C 1 670 ? 139.753 100.517 145.295 1.00 44.10 928 TYR C N 1
ATOM 10815 C CA . TYR C 1 670 ? 138.930 99.452 144.752 1.00 44.10 928 TYR C CA 1
ATOM 10816 C C . TYR C 1 670 ? 138.818 98.305 145.736 1.00 44.10 928 TYR C C 1
ATOM 10817 O O . TYR C 1 670 ? 138.982 97.133 145.393 1.00 44.10 928 TYR C O 1
ATOM 10826 N N . GLU C 1 671 ? 138.534 98.637 146.988 1.00 47.11 929 GLU C N 1
ATOM 10827 C CA . GLU C 1 671 ? 138.165 97.660 147.999 1.00 47.11 929 GLU C CA 1
ATOM 10828 C C . GLU C 1 671 ? 136.702 97.873 148.335 1.00 47.11 929 GLU C C 1
ATOM 10829 O O . GLU C 1 671 ? 136.341 98.884 148.945 1.00 47.11 929 GLU C O 1
ATOM 10835 N N . GLY C 1 672 ? 135.864 96.928 147.930 1.00 45.17 930 GLY C N 1
ATOM 10836 C CA . GLY C 1 672 ? 134.446 97.066 148.133 1.00 45.17 930 GLY C CA 1
ATOM 10837 C C . GLY C 1 672 ? 133.796 98.113 147.269 1.00 45.17 930 GLY C C 1
ATOM 10838 O O . GLY C 1 672 ? 132.612 98.408 147.464 1.00 45.17 930 GLY C O 1
ATOM 10839 N N . LYS C 1 673 ? 134.533 98.686 146.326 1.00 44.72 931 LYS C N 1
ATOM 10840 C CA . LYS C 1 673 ? 133.967 99.625 145.381 1.00 44.72 931 LYS C CA 1
ATOM 10841 C C . LYS C 1 673 ? 134.743 99.541 144.081 1.00 44.72 931 LYS C C 1
ATOM 10842 O O . LYS C 1 673 ? 135.917 99.169 144.059 1.00 44.72 931 LYS C O 1
ATOM 10848 N N . ILE C 1 674 ? 134.056 99.873 142.996 1.00 42.05 932 ILE C N 1
ATOM 10849 C CA . ILE C 1 674 ? 134.619 99.836 141.659 1.00 42.05 932 ILE C CA 1
ATOM 10850 C C . ILE C 1 674 ? 133.700 100.648 140.769 1.00 42.05 932 ILE C C 1
ATOM 10851 O O . ILE C 1 674 ? 132.480 100.629 140.940 1.00 42.05 932 ILE C O 1
ATOM 10856 N N . THR C 1 675 ? 134.285 101.365 139.823 1.00 41.09 933 THR C N 1
ATOM 10857 C CA . THR C 1 675 ? 133.466 102.114 138.894 1.00 41.09 933 THR C CA 1
ATOM 10858 C C . THR C 1 675 ? 132.690 101.160 138.007 1.00 41.09 933 THR C C 1
ATOM 10859 O O . THR C 1 675 ? 133.139 100.056 137.698 1.00 41.09 933 THR C O 1
ATOM 10863 N N . ASN C 1 676 ? 131.499 101.593 137.610 1.00 40.82 934 ASN C N 1
ATOM 10864 C CA . ASN C 1 676 ? 130.652 100.736 136.801 1.00 40.82 934 ASN C CA 1
ATOM 10865 C C . ASN C 1 676 ? 131.282 100.481 135.451 1.00 40.82 934 ASN C C 1
ATOM 10866 O O . ASN C 1 676 ? 131.118 99.405 134.867 1.00 40.82 934 ASN C O 1
ATOM 10871 N N . TYR C 1 677 ? 132.015 101.456 134.945 1.00 38.65 935 TYR C N 1
ATOM 10872 C CA . TYR C 1 677 ? 132.606 101.295 133.636 1.00 38.65 935 TYR C CA 1
ATOM 10873 C C . TYR C 1 677 ? 133.892 100.497 133.696 1.00 38.65 935 TYR C C 1
ATOM 10874 O O . TYR C 1 677 ? 134.244 99.847 132.716 1.00 38.65 935 TYR C O 1
ATOM 10883 N N . PHE C 1 678 ? 134.577 100.481 134.837 1.00 40.11 936 PHE C N 1
ATOM 10884 C CA . PHE C 1 678 ? 135.633 99.496 135.020 1.00 40.11 936 PHE C CA 1
ATOM 10885 C C . PHE C 1 678 ? 135.059 98.094 135.039 1.00 40.11 936 PHE C C 1
ATOM 10886 O O . PHE C 1 678 ? 135.603 97.185 134.409 1.00 40.11 936 PHE C O 1
ATOM 10894 N N . HIS C 1 679 ? 133.970 97.890 135.770 1.00 38.91 937 HIS C N 1
ATOM 10895 C CA . HIS C 1 679 ? 133.337 96.582 135.778 1.00 38.91 937 HIS C CA 1
ATOM 10896 C C . HIS C 1 679 ? 132.965 96.159 134.372 1.00 38.91 937 HIS C C 1
ATOM 10897 O O . HIS C 1 679 ? 133.207 95.019 133.969 1.00 38.91 937 HIS C O 1
ATOM 10904 N N . LYS C 1 680 ? 132.374 97.068 133.606 1.00 38.95 938 LYS C N 1
ATOM 10905 C CA . LYS C 1 680 ? 132.015 96.748 132.236 1.00 38.95 938 LYS C CA 1
ATOM 10906 C C . LYS C 1 680 ? 133.244 96.447 131.399 1.00 38.95 938 LYS C C 1
ATOM 10907 O O . LYS C 1 680 ? 133.302 95.428 130.703 1.00 38.95 938 LYS C O 1
ATOM 10913 N N . THR C 1 681 ? 134.230 97.335 131.447 1.00 39.46 939 THR C N 1
ATOM 10914 C CA . THR C 1 681 ? 135.463 97.164 130.703 1.00 39.46 939 THR C CA 1
ATOM 10915 C C . THR C 1 681 ? 136.084 95.803 130.967 1.00 39.46 939 THR C C 1
ATOM 10916 O O . THR C 1 681 ? 136.561 95.134 130.045 1.00 39.46 939 THR C O 1
ATOM 10920 N N . LEU C 1 682 ? 136.078 95.373 132.221 1.00 40.71 940 LEU C N 1
ATOM 10921 C CA . LEU C 1 682 ? 136.842 94.201 132.608 1.00 40.71 940 LEU C CA 1
ATOM 10922 C C . LEU C 1 682 ? 136.049 92.919 132.440 1.00 40.71 940 LEU C C 1
ATOM 10923 O O . LEU C 1 682 ? 136.598 91.896 132.018 1.00 40.71 940 LEU C O 1
ATOM 10928 N N . ALA C 1 683 ? 134.766 92.960 132.757 1.00 40.53 941 ALA C N 1
ATOM 10929 C CA . ALA C 1 683 ? 133.947 91.771 132.883 1.00 40.53 941 ALA C CA 1
ATOM 10930 C C . ALA C 1 683 ? 133.172 91.445 131.623 1.00 40.53 941 ALA C C 1
ATOM 10931 O O . ALA C 1 683 ? 133.087 90.278 131.232 1.00 40.53 941 ALA C O 1
ATOM 10933 N N . HIS C 1 684 ? 132.606 92.456 130.983 1.00 38.91 942 HIS C N 1
ATOM 10934 C CA . HIS C 1 684 ? 131.597 92.254 129.967 1.00 38.91 942 HIS C CA 1
ATOM 10935 C C . HIS C 1 684 ? 132.097 92.487 128.557 1.00 38.91 942 HIS C C 1
ATOM 10936 O O . HIS C 1 684 ? 131.445 92.043 127.610 1.00 38.91 942 HIS C O 1
ATOM 10943 N N . VAL C 1 685 ? 133.225 93.163 128.390 1.00 38.87 943 VAL C N 1
ATOM 10944 C CA . VAL C 1 685 ? 133.685 93.506 127.050 1.00 38.87 943 VAL C CA 1
ATOM 10945 C C . VAL C 1 685 ? 133.830 92.274 126.171 1.00 38.87 943 VAL C C 1
ATOM 10946 O O . VAL C 1 685 ? 133.301 92.279 125.050 1.00 38.87 943 VAL C O 1
ATOM 10950 N N . PRO C 1 686 ? 134.505 91.208 126.591 1.00 39.50 944 PRO C N 1
ATOM 10951 C CA . PRO C 1 686 ? 134.604 90.037 125.714 1.00 39.50 944 PRO C CA 1
ATOM 10952 C C . PRO C 1 686 ? 133.259 89.461 125.322 1.00 39.50 944 PRO C C 1
ATOM 10953 O O . PRO C 1 686 ? 133.068 89.054 124.168 1.00 39.50 944 PRO C O 1
ATOM 10957 N N . GLU C 1 687 ? 132.320 89.403 126.262 1.00 40.13 945 GLU C N 1
ATOM 10958 C CA . GLU C 1 687 ? 130.989 88.911 125.943 1.00 40.13 945 GLU C CA 1
ATOM 10959 C C . GLU C 1 687 ? 130.322 89.793 124.902 1.00 40.13 945 GLU C C 1
ATOM 10960 O O . GLU C 1 687 ? 129.691 89.298 123.961 1.00 40.13 945 GLU C O 1
ATOM 10966 N N . ILE C 1 688 ? 130.478 91.106 125.039 1.00 39.12 946 ILE C N 1
ATOM 10967 C CA . ILE C 1 688 ? 129.847 92.021 124.106 1.00 39.12 946 ILE C CA 1
ATOM 10968 C C . ILE C 1 688 ? 130.518 91.959 122.751 1.00 39.12 946 ILE C C 1
ATOM 10969 O O . ILE C 1 688 ? 129.888 92.235 121.730 1.00 39.12 946 ILE C O 1
ATOM 10974 N N . ILE C 1 689 ? 131.797 91.611 122.711 1.00 40.13 947 ILE C N 1
ATOM 10975 C CA . ILE C 1 689 ? 132.474 91.444 121.436 1.00 40.13 947 ILE C CA 1
ATOM 10976 C C . ILE C 1 689 ? 131.965 90.196 120.739 1.00 40.13 947 ILE C C 1
ATOM 10977 O O . ILE C 1 689 ? 131.591 90.228 119.562 1.00 40.13 947 ILE C O 1
ATOM 10982 N N . GLU C 1 690 ? 131.927 89.077 121.459 1.00 41.73 948 GLU C N 1
ATOM 10983 C CA . GLU C 1 690 ? 131.458 87.840 120.853 1.00 41.73 948 GLU C CA 1
ATOM 10984 C C . GLU C 1 690 ? 129.974 87.889 120.527 1.00 41.73 948 GLU C C 1
ATOM 10985 O O . GLU C 1 690 ? 129.498 87.060 119.747 1.00 41.73 948 GLU C O 1
ATOM 10991 N N . ARG C 1 691 ? 129.238 88.839 121.098 1.00 39.68 949 ARG C N 1
ATOM 10992 C CA . ARG C 1 691 ? 127.813 88.970 120.820 1.00 39.68 949 ARG C CA 1
ATOM 10993 C C . ARG C 1 691 ? 127.543 89.979 119.708 1.00 39.68 949 ARG C C 1
ATOM 10994 O O . ARG C 1 691 ? 126.982 89.631 118.665 1.00 39.68 949 ARG C O 1
ATOM 11002 N N . ASP C 1 692 ? 127.934 91.231 119.925 1.00 40.66 950 ASP C N 1
ATOM 11003 C CA . ASP C 1 692 ? 127.655 92.295 118.975 1.00 40.66 950 ASP C CA 1
ATOM 11004 C C . ASP C 1 692 ? 128.739 92.415 117.920 1.00 40.66 950 ASP C C 1
ATOM 11005 O O . ASP C 1 692 ? 128.480 92.928 116.826 1.00 40.66 950 ASP C O 1
ATOM 11010 N N . GLY C 1 693 ? 129.944 91.960 118.227 1.00 39.36 951 GLY C N 1
ATOM 11011 C CA . GLY C 1 693 ? 131.075 92.095 117.352 1.00 39.36 951 GLY C CA 1
ATOM 11012 C C . GLY C 1 693 ? 131.900 93.332 117.607 1.00 39.36 951 GLY C C 1
ATOM 11013 O O . GLY C 1 693 ? 133.083 93.360 117.255 1.00 39.36 951 GLY C O 1
ATOM 11014 N N . SER C 1 694 ? 131.306 94.348 118.214 1.00 39.68 952 SER C N 1
ATOM 11015 C CA . SER C 1 694 ? 132.023 95.563 118.547 1.00 39.68 952 SER C CA 1
ATOM 11016 C C . SER C 1 694 ? 131.322 96.239 119.706 1.00 39.68 952 SER C C 1
ATOM 11017 O O . SER C 1 694 ? 130.213 95.867 120.093 1.00 39.68 952 SER C O 1
ATOM 11020 N N . ILE C 1 695 ? 132.001 97.234 120.263 1.00 38.56 953 ILE C N 1
ATOM 11021 C CA . ILE C 1 695 ? 131.444 98.089 121.292 1.00 38.56 953 ILE C CA 1
ATOM 11022 C C . ILE C 1 695 ? 131.526 99.556 120.906 1.00 38.56 953 ILE C C 1
ATOM 11023 O O . ILE C 1 695 ? 130.560 100.304 121.077 1.00 38.56 953 ILE C O 1
ATOM 11028 N N . GLY C 1 696 ? 132.670 99.986 120.389 1.00 37.69 954 GLY C N 1
ATOM 11029 C CA . GLY C 1 696 ? 132.792 101.351 119.930 1.00 37.69 954 GLY C CA 1
ATOM 11030 C C . GLY C 1 696 ? 131.797 101.682 118.848 1.00 37.69 954 GLY C C 1
ATOM 11031 O O . GLY C 1 696 ? 131.222 102.772 118.839 1.00 37.69 954 GLY C O 1
ATOM 11032 N N . ALA C 1 697 ? 131.576 100.753 117.926 1.00 37.58 955 ALA C N 1
ATOM 11033 C CA . ALA C 1 697 ? 130.585 100.974 116.889 1.00 37.58 955 ALA C CA 1
ATOM 11034 C C . ALA C 1 697 ? 129.239 101.313 117.492 1.00 37.58 955 ALA C C 1
ATOM 11035 O O . ALA C 1 697 ? 128.500 102.142 116.955 1.00 37.58 955 ALA C O 1
ATOM 11037 N N . TRP C 1 698 ? 128.925 100.703 118.625 1.00 37.54 956 TRP C N 1
ATOM 11038 C CA . TRP C 1 698 ? 127.624 100.809 119.255 1.00 37.54 956 TRP C CA 1
ATOM 11039 C C . TRP C 1 698 ? 127.614 101.826 120.381 1.00 37.54 956 TRP C C 1
ATOM 11040 O O . TRP C 1 698 ? 126.869 101.671 121.350 1.00 37.54 956 TRP C O 1
ATOM 11051 N N . ALA C 1 699 ? 128.421 102.869 120.261 1.00 36.24 957 ALA C N 1
ATOM 11052 C CA . ALA C 1 699 ? 128.546 103.853 121.313 1.00 36.24 957 ALA C CA 1
ATOM 11053 C C . ALA C 1 699 ? 127.616 105.034 121.087 1.00 36.24 957 ALA C C 1
ATOM 11054 O O . ALA C 1 699 ? 127.102 105.265 119.991 1.00 36.24 957 ALA C O 1
ATOM 11056 N N . SER C 1 700 ? 127.416 105.793 122.158 1.00 36.32 958 SER C N 1
ATOM 11057 C CA . SER C 1 700 ? 126.737 107.075 122.108 1.00 36.32 958 SER C CA 1
ATOM 11058 C C . SER C 1 700 ? 127.572 108.143 121.443 1.00 36.32 958 SER C C 1
ATOM 11059 O O . SER C 1 700 ? 127.116 109.282 121.333 1.00 36.32 958 SER C O 1
ATOM 11062 N N . GLU C 1 701 ? 128.797 107.794 121.053 1.00 36.18 959 GLU C N 1
ATOM 11063 C CA . GLU C 1 701 ? 129.714 108.790 120.445 1.00 36.18 959 GLU C CA 1
ATOM 11064 C C . GLU C 1 701 ? 129.006 109.497 119.291 1.00 36.18 959 GLU C C 1
ATOM 11065 O O . GLU C 1 701 ? 129.056 110.737 119.237 1.00 36.18 959 GLU C O 1
ATOM 11071 N N . GLY C 1 702 ? 128.360 108.732 118.411 1.00 34.80 960 GLY C N 1
ATOM 11072 C CA . GLY C 1 702 ? 127.712 109.321 117.260 1.00 34.80 960 GLY C CA 1
ATOM 11073 C C . GLY C 1 702 ? 126.617 110.291 117.639 1.00 34.80 960 GLY C C 1
ATOM 11074 O O . GLY C 1 702 ? 126.542 111.394 117.102 1.00 34.80 960 GLY C O 1
ATOM 11075 N N . ASN C 1 703 ? 125.758 109.899 118.573 1.00 35.25 961 ASN C N 1
ATOM 11076 C CA . ASN C 1 703 ? 124.663 110.771 118.959 1.00 35.25 961 ASN C CA 1
ATOM 11077 C C . ASN C 1 703 ? 125.154 111.972 119.749 1.00 35.25 961 ASN C C 1
ATOM 11078 O O . ASN C 1 703 ? 124.496 113.012 119.766 1.00 35.25 961 ASN C O 1
ATOM 11083 N N . GLU C 1 704 ? 126.328 111.881 120.360 1.00 35.13 962 GLU C N 1
ATOM 11084 C CA . GLU C 1 704 ? 126.886 113.044 121.034 1.00 35.13 962 GLU C CA 1
ATOM 11085 C C . GLU C 1 704 ? 127.488 114.024 120.032 1.00 35.13 962 GLU C C 1
ATOM 11086 O O . GLU C 1 704 ? 127.295 115.244 120.133 1.00 35.13 962 GLU C O 1
ATOM 11092 N N . SER C 1 705 ? 128.210 113.519 119.041 1.00 33.99 963 SER C N 1
ATOM 11093 C CA . SER C 1 705 ? 128.584 114.387 117.937 1.00 33.99 963 SER C CA 1
ATOM 11094 C C . SER C 1 705 ? 127.339 115.002 117.318 1.00 33.99 963 SER C C 1
ATOM 11095 O O . SER C 1 705 ? 127.334 116.164 116.890 1.00 33.99 963 SER C O 1
ATOM 11098 N N . GLY C 1 706 ? 126.261 114.235 117.288 1.00 34.18 964 GLY C N 1
ATOM 11099 C CA . GLY C 1 706 ? 124.997 114.772 116.847 1.00 34.18 964 GLY C CA 1
ATOM 11100 C C . GLY C 1 706 ? 124.471 115.842 117.767 1.00 34.18 964 GLY C C 1
ATOM 11101 O O . GLY C 1 706 ? 123.734 116.716 117.337 1.00 34.18 964 GLY C O 1
ATOM 11102 N N . ASN C 1 707 ? 124.814 115.772 119.045 1.00 34.60 965 ASN C N 1
ATOM 11103 C CA . ASN C 1 707 ? 124.487 116.867 119.946 1.00 34.60 965 ASN C CA 1
ATOM 11104 C C . ASN C 1 707 ? 125.214 118.123 119.525 1.00 34.60 965 ASN C C 1
ATOM 11105 O O . ASN C 1 707 ? 124.660 119.225 119.565 1.00 34.60 965 ASN C O 1
ATOM 11110 N N . LYS C 1 708 ? 126.464 117.968 119.123 1.00 33.02 966 LYS C N 1
ATOM 11111 C CA . LYS C 1 708 ? 127.207 119.106 118.600 1.00 33.02 966 LYS C CA 1
ATOM 11112 C C . LYS C 1 708 ? 126.477 119.711 117.422 1.00 33.02 966 LYS C C 1
ATOM 11113 O O . LYS C 1 708 ? 126.280 120.929 117.338 1.00 33.02 966 LYS C O 1
ATOM 11119 N N . LEU C 1 709 ? 126.072 118.862 116.493 1.00 33.94 967 LEU C N 1
ATOM 11120 C CA . LEU C 1 709 ? 125.403 119.361 115.307 1.00 33.94 967 LEU C CA 1
ATOM 11121 C C . LEU C 1 709 ? 124.008 119.865 115.614 1.00 33.94 967 LEU C C 1
ATOM 11122 O O . LEU C 1 709 ? 123.501 120.734 114.910 1.00 33.94 967 LEU C O 1
ATOM 11127 N N . PHE C 1 710 ? 123.383 119.345 116.654 1.00 34.70 968 PHE C N 1
ATOM 11128 C CA . PHE C 1 710 ? 122.109 119.869 117.104 1.00 34.70 968 PHE C CA 1
ATOM 11129 C C . PHE C 1 710 ? 122.265 121.292 117.593 1.00 34.70 968 PHE C C 1
ATOM 11130 O O . PHE C 1 710 ? 121.467 122.167 117.254 1.00 34.70 968 PHE C O 1
ATOM 11138 N N . ARG C 1 711 ? 123.283 121.537 118.406 1.00 34.81 969 ARG C N 1
ATOM 11139 C CA . ARG C 1 711 ? 123.604 122.899 118.792 1.00 34.81 969 ARG C CA 1
ATOM 11140 C C . ARG C 1 711 ? 123.832 123.769 117.570 1.00 34.81 969 ARG C C 1
ATOM 11141 O O . ARG C 1 711 ? 123.266 124.864 117.455 1.00 34.81 969 ARG C O 1
ATOM 11149 N N . ARG C 1 712 ? 124.652 123.289 116.641 1.00 35.02 970 ARG C N 1
ATOM 11150 C CA . ARG C 1 712 ? 124.988 124.081 115.468 1.00 35.02 970 ARG C CA 1
ATOM 11151 C C . ARG C 1 712 ? 123.755 124.398 114.643 1.00 35.02 970 ARG C C 1
ATOM 11152 O O . ARG C 1 712 ? 123.611 125.510 114.132 1.00 35.02 970 ARG C O 1
ATOM 11160 N N . PHE C 1 713 ? 122.856 123.434 114.498 1.00 34.10 971 PHE C N 1
ATOM 11161 C CA . PHE C 1 713 ? 121.683 123.629 113.670 1.00 34.10 971 PHE C CA 1
ATOM 11162 C C . PHE C 1 713 ? 120.641 124.477 114.368 1.00 34.10 971 PHE C C 1
ATOM 11163 O O . PHE C 1 713 ? 119.929 125.247 113.720 1.00 34.10 971 PHE C O 1
ATOM 11171 N N . ARG C 1 714 ? 120.531 124.338 115.677 1.00 36.38 972 ARG C N 1
ATOM 11172 C CA . ARG C 1 714 ? 119.616 125.158 116.442 1.00 36.38 972 ARG C CA 1
ATOM 11173 C C . ARG C 1 714 ? 120.060 126.607 116.437 1.00 36.38 972 ARG C C 1
ATOM 11174 O O . ARG C 1 714 ? 119.230 127.519 116.508 1.00 36.38 972 ARG C O 1
ATOM 11182 N N . LYS C 1 715 ? 121.364 126.839 116.335 1.00 35.54 973 LYS C N 1
ATOM 11183 C CA . LYS C 1 715 ? 121.871 128.198 116.342 1.00 35.54 973 LYS C CA 1
ATOM 11184 C C . LYS C 1 715 ? 121.978 128.778 114.940 1.00 35.54 973 LYS C C 1
ATOM 11185 O O . LYS C 1 715 ? 121.909 129.999 114.777 1.00 35.54 973 LYS C O 1
ATOM 11191 N N . MET C 1 716 ? 122.126 127.932 113.925 1.00 35.93 974 MET C N 1
ATOM 11192 C CA . MET C 1 716 ? 122.520 128.390 112.606 1.00 35.93 974 MET C CA 1
ATOM 11193 C C . MET C 1 716 ? 121.786 127.728 111.453 1.00 35.93 974 MET C C 1
ATOM 11194 O O . MET C 1 716 ? 122.063 128.074 110.303 1.00 35.93 974 MET C O 1
ATOM 11199 N N . ASN C 1 717 ? 120.890 126.784 111.702 1.00 34.71 975 ASN C N 1
ATOM 11200 C CA . ASN C 1 717 ? 120.190 126.119 110.615 1.00 34.71 975 ASN C CA 1
ATOM 11201 C C . ASN C 1 717 ? 118.747 125.828 110.980 1.00 34.71 975 ASN C C 1
ATOM 11202 O O . ASN C 1 717 ? 118.161 124.860 110.486 1.00 34.71 975 ASN C O 1
ATOM 11207 N N . ALA C 1 718 ? 118.157 126.645 111.840 1.00 35.58 976 ALA C N 1
ATOM 11208 C CA . ALA C 1 718 ? 116.789 126.438 112.262 1.00 35.58 976 ALA C CA 1
ATOM 11209 C C . ALA C 1 718 ? 116.113 127.767 112.530 1.00 35.58 976 ALA C C 1
ATOM 11210 O O . ALA C 1 718 ? 116.752 128.738 112.935 1.00 35.58 976 ALA C O 1
ATOM 11212 N N . ARG C 1 719 ? 114.806 127.791 112.306 1.00 37.46 977 ARG C N 1
ATOM 11213 C CA . ARG C 1 719 ? 113.998 128.909 112.752 1.00 37.46 977 ARG C CA 1
ATOM 11214 C C . ARG C 1 719 ? 114.127 129.048 114.256 1.00 37.46 977 ARG C C 1
ATOM 11215 O O . ARG C 1 719 ? 113.897 128.095 115.002 1.00 37.46 977 ARG C O 1
ATOM 11223 N N . GLN C 1 720 ? 114.498 130.236 114.703 1.00 36.64 978 GLN C N 1
ATOM 11224 C CA . GLN C 1 720 ? 114.777 130.429 116.112 1.00 36.64 978 GLN C CA 1
ATOM 11225 C C . GLN C 1 720 ? 113.496 130.693 116.877 1.00 36.64 978 GLN C C 1
ATOM 11226 O O . GLN C 1 720 ? 113.392 131.669 117.623 1.00 36.64 978 GLN C O 1
ATOM 11232 N N . SER C 1 721 ? 112.524 129.814 116.701 1.00 38.11 979 SER C N 1
ATOM 11233 C CA . SER C 1 721 ? 111.265 129.872 117.412 1.00 38.11 979 SER C CA 1
ATOM 11234 C C . SER C 1 721 ? 110.965 128.500 117.981 1.00 38.11 979 SER C C 1
ATOM 11235 O O . SER C 1 721 ? 111.146 127.485 117.306 1.00 38.11 979 SER C O 1
ATOM 11238 N N . LYS C 1 722 ? 110.513 128.481 119.232 1.00 39.77 980 LYS C N 1
ATOM 11239 C CA . LYS C 1 722 ? 110.223 127.221 119.898 1.00 39.77 980 LYS C CA 1
ATOM 11240 C C . LYS C 1 722 ? 109.334 126.336 119.043 1.00 39.77 980 LYS C C 1
ATOM 11241 O O . LYS C 1 722 ? 109.492 125.111 119.023 1.00 39.77 980 LYS C O 1
ATOM 11247 N N . CYS C 1 723 ? 108.399 126.942 118.319 1.00 39.71 981 CYS C N 1
ATOM 11248 C CA . CYS C 1 723 ? 107.460 126.174 117.522 1.00 39.71 981 CYS C CA 1
ATOM 11249 C C . CYS C 1 723 ? 108.142 125.421 116.399 1.00 39.71 981 CYS C C 1
ATOM 11250 O O . CYS C 1 723 ? 107.572 124.461 115.872 1.00 39.71 981 CYS C O 1
ATOM 11253 N N . TYR C 1 724 ? 109.349 125.823 116.028 1.00 38.43 982 TYR C N 1
ATOM 11254 C CA . TYR C 1 724 ? 109.980 125.318 114.828 1.00 38.43 982 TYR C CA 1
ATOM 11255 C C . TYR C 1 724 ? 111.441 124.944 114.993 1.00 38.43 982 TYR C C 1
ATOM 11256 O O . TYR C 1 724 ? 112.008 124.363 114.065 1.00 38.43 982 TYR C O 1
ATOM 11265 N N . GLU C 1 725 ? 112.068 125.252 116.126 1.00 38.21 983 GLU C N 1
ATOM 11266 C CA . GLU C 1 725 ? 113.478 124.928 116.294 1.00 38.21 983 GLU C CA 1
ATOM 11267 C C . GLU C 1 725 ? 113.721 123.440 116.117 1.00 38.21 983 GLU C C 1
ATOM 11268 O O . GLU C 1 725 ? 114.621 123.033 115.379 1.00 38.21 983 GLU C O 1
ATOM 11274 N N . MET C 1 726 ? 112.925 122.607 116.780 1.00 37.08 984 MET C N 1
ATOM 11275 C CA . MET C 1 726 ? 113.185 121.177 116.733 1.00 37.08 984 MET C CA 1
ATOM 11276 C C . MET C 1 726 ? 112.848 120.603 115.370 1.00 37.08 984 MET C C 1
ATOM 11277 O O . MET C 1 726 ? 113.582 119.760 114.852 1.00 37.08 984 MET C O 1
ATOM 11282 N N . GLU C 1 727 ? 111.749 121.047 114.770 1.00 36.78 985 GLU C N 1
ATOM 11283 C CA . GLU C 1 727 ? 111.405 120.590 113.432 1.00 36.78 985 GLU C CA 1
ATOM 11284 C C . GLU C 1 727 ? 112.536 120.862 112.460 1.00 36.78 985 GLU C C 1
ATOM 11285 O O . GLU C 1 727 ? 112.939 119.981 111.695 1.00 36.78 985 GLU C O 1
ATOM 11291 N N . ASP C 1 728 ? 113.071 122.076 112.490 1.00 36.77 986 ASP C N 1
ATOM 11292 C CA . ASP C 1 728 ? 114.088 122.456 111.527 1.00 36.77 986 ASP C CA 1
ATOM 11293 C C . ASP C 1 728 ? 115.411 121.773 111.821 1.00 36.77 986 ASP C C 1
ATOM 11294 O O . ASP C 1 728 ? 116.103 121.328 110.901 1.00 36.77 986 ASP C O 1
ATOM 11299 N N . VAL C 1 729 ? 115.786 121.692 113.093 1.00 34.90 987 VAL C N 1
ATOM 11300 C CA . VAL C 1 729 ? 117.022 121.015 113.453 1.00 34.90 987 VAL C CA 1
ATOM 11301 C C . VAL C 1 729 ? 116.953 119.560 113.053 1.00 34.90 987 VAL C C 1
ATOM 11302 O O . VAL C 1 729 ? 117.929 118.985 112.574 1.00 34.90 987 VAL C O 1
ATOM 11306 N N . LEU C 1 730 ? 115.799 118.942 113.245 1.00 34.52 988 LEU C N 1
ATOM 11307 C CA . LEU C 1 730 ? 115.617 117.550 112.889 1.00 34.52 988 LEU C CA 1
ATOM 11308 C C . LEU C 1 730 ? 115.672 117.353 111.384 1.00 34.52 988 LEU C C 1
ATOM 11309 O O . LEU C 1 730 ? 116.328 116.431 110.892 1.00 34.52 988 LEU C O 1
ATOM 11314 N N . LYS C 1 731 ? 114.998 118.218 110.634 1.00 35.32 989 LYS C N 1
ATOM 11315 C CA . LYS C 1 731 ? 115.085 118.172 109.184 1.00 35.32 989 LYS C CA 1
ATOM 11316 C C . LYS C 1 731 ? 116.531 118.272 108.725 1.00 35.32 989 LYS C C 1
ATOM 11317 O O . LYS C 1 731 ? 117.017 117.430 107.958 1.00 35.32 989 LYS C O 1
ATOM 11323 N N . HIS C 1 732 ? 117.251 119.275 109.217 1.00 34.48 990 HIS C N 1
ATOM 11324 C CA . HIS C 1 732 ? 118.602 119.504 108.740 1.00 34.48 990 HIS C CA 1
ATOM 11325 C C . HIS C 1 732 ? 119.561 118.434 109.215 1.00 34.48 990 HIS C C 1
ATOM 11326 O O . HIS C 1 732 ? 120.517 118.112 108.510 1.00 34.48 990 HIS C O 1
ATOM 11333 N N . HIS C 1 733 ? 119.335 117.876 110.395 1.00 34.06 991 HIS C N 1
ATOM 11334 C CA . HIS C 1 733 ? 120.219 116.851 110.906 1.00 34.06 991 HIS C CA 1
ATOM 11335 C C . HIS C 1 733 ? 119.920 115.513 110.272 1.00 34.06 991 HIS C C 1
ATOM 11336 O O . HIS C 1 733 ? 120.757 114.610 110.301 1.00 34.06 991 HIS C O 1
ATOM 11343 N N . TRP C 1 734 ? 118.731 115.364 109.709 1.00 34.24 992 TRP C N 1
ATOM 11344 C CA . TRP C 1 734 ? 118.446 114.200 108.897 1.00 34.24 992 TRP C CA 1
ATOM 11345 C C . TRP C 1 734 ? 119.128 114.315 107.552 1.00 34.24 992 TRP C C 1
ATOM 11346 O O . TRP C 1 734 ? 119.713 113.351 107.049 1.00 34.24 992 TRP C O 1
ATOM 11357 N N . LEU C 1 735 ? 119.052 115.493 106.953 1.00 34.89 993 LEU C N 1
ATOM 11358 C CA . LEU C 1 735 ? 119.727 115.711 105.688 1.00 34.89 993 LEU C CA 1
ATOM 11359 C C . LEU C 1 735 ? 121.230 115.593 105.834 1.00 34.89 993 LEU C C 1
ATOM 11360 O O . LEU C 1 735 ? 121.897 115.022 104.967 1.00 34.89 993 LEU C O 1
ATOM 11365 N N . TYR C 1 736 ? 121.776 116.119 106.921 1.00 34.27 994 TYR C N 1
ATOM 11366 C CA . TYR C 1 736 ? 123.204 116.018 107.159 1.00 34.27 994 TYR C CA 1
ATOM 11367 C C . TYR C 1 736 ? 123.644 114.568 107.173 1.00 34.27 994 TYR C C 1
ATOM 11368 O O . TYR C 1 736 ? 124.722 114.224 106.677 1.00 34.27 994 TYR C O 1
ATOM 11377 N N . THR C 1 737 ? 122.816 113.709 107.728 1.00 34.55 995 THR C N 1
ATOM 11378 C CA . THR C 1 737 ? 123.089 112.293 107.831 1.00 34.55 995 THR C CA 1
ATOM 11379 C C . THR C 1 737 ? 122.717 111.530 106.583 1.00 34.55 995 THR C C 1
ATOM 11380 O O . THR C 1 737 ? 122.930 110.318 106.530 1.00 34.55 995 THR C O 1
ATOM 11384 N N . SER C 1 738 ? 122.166 112.203 105.587 1.00 36.90 996 SER C N 1
ATOM 11385 C CA . SER C 1 738 ? 121.779 111.538 104.357 1.00 36.90 996 SER C CA 1
ATOM 11386 C C . SER C 1 738 ? 123.014 111.035 103.633 1.00 36.90 996 SER C C 1
ATOM 11387 O O . SER C 1 738 ? 123.831 111.827 103.155 1.00 36.90 996 SER C O 1
ATOM 11390 N N . LYS C 1 739 ? 123.152 109.715 103.559 1.00 38.55 997 LYS C N 1
ATOM 11391 C CA . LYS C 1 739 ? 124.231 109.119 102.793 1.00 38.55 997 LYS C CA 1
ATOM 11392 C C . LYS C 1 739 ? 124.158 109.511 101.327 1.00 38.55 997 LYS C C 1
ATOM 11393 O O . LYS C 1 739 ? 125.155 109.398 100.614 1.00 38.55 997 LYS C O 1
ATOM 11399 N N . TYR C 1 740 ? 123.003 109.990 100.876 1.00 38.22 998 TYR C N 1
ATOM 11400 C CA . TYR C 1 740 ? 122.849 110.453 99.505 1.00 38.22 998 TYR C CA 1
ATOM 11401 C C . TYR C 1 740 ? 123.558 111.785 99.300 1.00 38.22 998 TYR C C 1
ATOM 11402 O O . TYR C 1 740 ? 124.386 111.940 98.389 1.00 38.22 998 TYR C O 1
ATOM 11411 N N . LEU C 1 741 ? 123.242 112.760 100.143 1.00 36.73 999 LEU C N 1
ATOM 11412 C CA . LEU C 1 741 ? 123.946 114.026 100.106 1.00 36.73 999 LEU C CA 1
ATOM 11413 C C . LEU C 1 741 ? 125.426 113.842 100.379 1.00 36.73 999 LEU C C 1
ATOM 11414 O O . LEU C 1 741 ? 126.265 114.503 99.758 1.00 36.73 999 LEU C O 1
ATOM 11419 N N . GLN C 1 742 ? 125.769 112.940 101.289 1.00 37.35 1000 GLN C N 1
ATOM 11420 C CA . GLN C 1 742 ? 127.169 112.659 101.543 1.00 37.35 1000 GLN C CA 1
ATOM 11421 C C . GLN C 1 742 ? 127.851 112.070 100.320 1.00 37.35 1000 GLN C C 1
ATOM 11422 O O . GLN C 1 742 ? 129.003 112.407 100.035 1.00 37.35 1000 GLN C O 1
ATOM 11428 N N . LYS C 1 743 ? 127.168 111.187 99.597 1.00 39.98 1001 LYS C N 1
ATOM 11429 C CA . LYS C 1 743 ? 127.692 110.717 98.325 1.00 39.98 1001 LYS C CA 1
ATOM 11430 C C . LYS C 1 743 ? 128.006 111.888 97.419 1.00 39.98 1001 LYS C C 1
ATOM 11431 O O . LYS C 1 743 ? 129.111 111.997 96.878 1.00 39.98 1001 LYS C O 1
ATOM 11437 N N . PHE C 1 744 ? 127.037 112.779 97.242 1.00 38.84 1002 PHE C N 1
ATOM 11438 C CA . PHE C 1 744 ? 127.269 113.932 96.382 1.00 38.84 1002 PHE C CA 1
ATOM 11439 C C . PHE C 1 744 ? 128.465 114.739 96.850 1.00 38.84 1002 PHE C C 1
ATOM 11440 O O . PHE C 1 744 ? 129.178 115.323 96.031 1.00 38.84 1002 PHE C O 1
ATOM 11448 N N . MET C 1 745 ? 128.701 114.782 98.150 1.00 38.16 1003 MET C N 1
ATOM 11449 C CA . MET C 1 745 ? 129.813 115.554 98.680 1.00 38.16 1003 MET C CA 1
ATOM 11450 C C . MET C 1 745 ? 131.132 114.805 98.625 1.00 38.16 1003 MET C C 1
ATOM 11451 O O . MET C 1 745 ? 132.183 115.417 98.835 1.00 38.16 1003 MET C O 1
ATOM 11456 N N . ASN C 1 746 ? 131.099 113.501 98.368 1.00 40.75 1004 ASN C N 1
ATOM 11457 C CA . ASN C 1 746 ? 132.295 112.718 98.102 1.00 40.75 1004 ASN C CA 1
ATOM 11458 C C . ASN C 1 746 ? 132.440 112.414 96.619 1.00 40.75 1004 ASN C C 1
ATOM 11459 O O . ASN C 1 746 ? 133.102 111.443 96.244 1.00 40.75 1004 ASN C O 1
ATOM 11464 N N . ALA C 1 747 ? 131.822 113.234 95.769 1.00 41.75 1005 ALA C N 1
ATOM 11465 C CA . ALA C 1 747 ? 131.901 113.048 94.330 1.00 41.75 1005 ALA C CA 1
ATOM 11466 C C . ALA C 1 747 ? 133.313 113.229 93.801 1.00 41.75 1005 ALA C C 1
ATOM 11467 O O . ALA C 1 747 ? 133.654 112.647 92.767 1.00 41.75 1005 ALA C O 1
ATOM 11469 N N . HIS C 1 748 ? 134.135 114.025 94.481 1.00 42.22 1006 HIS C N 1
ATOM 11470 C CA . HIS C 1 748 ? 135.525 114.175 94.077 1.00 42.22 1006 HIS C CA 1
ATOM 11471 C C . HIS C 1 748 ? 136.250 112.841 94.003 1.00 42.22 1006 HIS C C 1
ATOM 11472 O O . HIS C 1 748 ? 137.317 112.762 93.387 1.00 42.22 1006 HIS C O 1
ATOM 11479 N N . ASN C 1 749 ? 135.696 111.798 94.606 1.00 42.22 1007 ASN C N 1
ATOM 11480 C CA . ASN C 1 749 ? 136.304 110.482 94.587 1.00 42.22 1007 ASN C CA 1
ATOM 11481 C C . ASN C 1 749 ? 135.699 109.611 93.492 1.00 42.22 1007 ASN C C 1
ATOM 11482 O O . ASN C 1 749 ? 134.480 109.483 93.390 1.00 42.22 1007 ASN C O 1
ATOM 11487 N N . MET D 2 3 ? 90.905 128.858 152.327 1.00 56.53 1 MET D N 1
ATOM 11488 C CA . MET D 2 3 ? 90.706 129.981 153.279 1.00 56.53 1 MET D CA 1
ATOM 11489 C C . MET D 2 3 ? 92.057 130.420 153.851 1.00 56.53 1 MET D C 1
ATOM 11490 O O . MET D 2 3 ? 92.466 131.564 153.565 1.00 56.53 1 MET D O 1
ATOM 11495 N N . ALA D 2 4 ? 92.725 129.549 154.613 1.00 56.57 2 ALA D N 1
ATOM 11496 C CA . ALA D 2 4 ? 93.978 129.904 155.270 1.00 56.57 2 ALA D CA 1
ATOM 11497 C C . ALA D 2 4 ? 95.120 129.474 154.364 1.00 56.57 2 ALA D C 1
ATOM 11498 O O . ALA D 2 4 ? 95.584 128.337 154.415 1.00 56.57 2 ALA D O 1
ATOM 11500 N N . LEU D 2 5 ? 95.572 130.390 153.520 1.00 54.32 3 LEU D N 1
ATOM 11501 C CA . LEU D 2 5 ? 96.668 130.085 152.621 1.00 54.32 3 LEU D CA 1
ATOM 11502 C C . LEU D 2 5 ? 98.003 130.409 153.272 1.00 54.32 3 LEU D C 1
ATOM 11503 O O . LEU D 2 5 ? 98.174 131.447 153.916 1.00 54.32 3 LEU D O 1
ATOM 11508 N N . GLN D 2 6 ? 98.957 129.505 153.094 1.00 54.09 4 GLN D N 1
ATOM 11509 C CA . GLN D 2 6 ? 100.294 129.721 153.627 1.00 54.09 4 GLN D CA 1
ATOM 11510 C C . GLN D 2 6 ? 101.296 129.025 152.727 1.00 54.09 4 GLN D C 1
ATOM 11511 O O . GLN D 2 6 ? 101.202 127.814 152.520 1.00 54.09 4 GLN D O 1
ATOM 11517 N N . MET D 2 7 ? 102.248 129.784 152.199 1.00 53.51 5 MET D N 1
ATOM 11518 C CA . MET D 2 7 ? 103.270 129.200 151.348 1.00 53.51 5 MET D CA 1
ATOM 11519 C C . MET D 2 7 ? 104.085 128.181 152.123 1.00 53.51 5 MET D C 1
ATOM 11520 O O . MET D 2 7 ? 104.659 128.486 153.171 1.00 53.51 5 MET D O 1
ATOM 11525 N N . VAL D 2 8 ? 104.141 126.987 151.597 1.00 53.19 6 VAL D N 1
ATOM 11526 C CA . VAL D 2 8 ? 104.892 125.893 152.184 1.00 53.19 6 VAL D CA 1
ATOM 11527 C C . VAL D 2 8 ? 106.302 125.926 151.633 1.00 53.19 6 VAL D C 1
ATOM 11528 O O . VAL D 2 8 ? 106.543 126.415 150.524 1.00 53.19 6 VAL D O 1
ATOM 11532 N N . THR D 2 9 ? 107.236 125.409 152.412 1.00 54.63 7 THR D N 1
ATOM 11533 C CA . THR D 2 9 ? 108.627 125.329 152.011 1.00 54.63 7 THR D CA 1
ATOM 11534 C C . THR D 2 9 ? 109.076 123.879 151.991 1.00 54.63 7 THR D C 1
ATOM 11535 O O . THR D 2 9 ? 108.797 123.116 152.920 1.00 54.63 7 THR D O 1
ATOM 11539 N N . VAL D 2 10 ? 109.761 123.503 150.919 1.00 53.97 8 VAL D N 1
ATOM 11540 C CA . VAL D 2 10 ? 110.416 122.207 150.844 1.00 53.97 8 VAL D CA 1
ATOM 11541 C C . VAL D 2 10 ? 111.601 122.328 149.902 1.00 53.97 8 VAL D C 1
ATOM 11542 O O . VAL D 2 10 ? 111.483 122.886 148.806 1.00 53.97 8 VAL D O 1
ATOM 11546 N N . GLY D 2 11 ? 112.753 121.827 150.335 1.00 55.98 9 GLY D N 1
ATOM 11547 C CA . GLY D 2 11 ? 113.978 121.972 149.574 1.00 55.98 9 GLY D CA 1
ATOM 11548 C C . GLY D 2 11 ? 114.519 120.641 149.114 1.00 55.98 9 GLY D C 1
ATOM 11549 O O . GLY D 2 11 ? 115.152 120.538 148.060 1.00 55.98 9 GLY D O 1
ATOM 11550 N N . HIS D 2 12 ? 114.276 119.611 149.912 1.00 54.46 10 HIS D N 1
ATOM 11551 C CA . HIS D 2 12 ? 114.708 118.262 149.602 1.00 54.46 10 HIS D CA 1
ATOM 11552 C C . HIS D 2 12 ? 113.486 117.414 149.301 1.00 54.46 10 HIS D C 1
ATOM 11553 O O . HIS D 2 12 ? 112.474 117.498 150.001 1.00 54.46 10 HIS D O 1
ATOM 11560 N N . ASN D 2 13 ? 113.583 116.610 148.248 1.00 51.41 11 ASN D N 1
ATOM 11561 C CA . ASN D 2 13 ? 112.496 115.793 147.728 1.00 51.41 11 ASN D CA 1
ATOM 11562 C C . ASN D 2 13 ? 111.389 116.635 147.114 1.00 51.41 11 ASN D C 1
ATOM 11563 O O . ASN D 2 13 ? 110.326 116.105 146.780 1.00 51.41 11 ASN D O 1
ATOM 11568 N N . ILE D 2 14 ? 111.611 117.937 146.958 1.00 52.24 12 ILE D N 1
ATOM 11569 C CA . ILE D 2 14 ? 110.625 118.794 146.310 1.00 52.24 12 ILE D CA 1
ATOM 11570 C C . ILE D 2 14 ? 110.381 118.336 144.882 1.00 52.24 12 ILE D C 1
ATOM 11571 O O . ILE D 2 14 ? 109.240 118.309 144.407 1.00 52.24 12 ILE D O 1
ATOM 11576 N N . ALA D 2 15 ? 111.447 117.970 144.175 1.00 49.51 13 ALA D N 1
ATOM 11577 C CA . ALA D 2 15 ? 111.329 117.613 142.772 1.00 49.51 13 ALA D CA 1
ATOM 11578 C C . ALA D 2 15 ? 110.408 116.431 142.558 1.00 49.51 13 ALA D C 1
ATOM 11579 O O . ALA D 2 15 ? 109.965 116.199 141.430 1.00 49.51 13 ALA D O 1
ATOM 11581 N N . LEU D 2 16 ? 110.108 115.685 143.612 1.00 47.27 14 LEU D N 1
ATOM 11582 C CA . LEU D 2 16 ? 109.247 114.524 143.480 1.00 47.27 14 LEU D CA 1
ATOM 11583 C C . LEU D 2 16 ? 107.788 114.909 143.403 1.00 47.27 14 LEU D C 1
ATOM 11584 O O . LEU D 2 16 ? 106.980 114.157 142.852 1.00 47.27 14 LEU D O 1
ATOM 11589 N N . ILE D 2 17 ? 107.432 116.069 143.944 1.00 48.60 15 ILE D N 1
ATOM 11590 C CA . ILE D 2 17 ? 106.049 116.517 143.933 1.00 48.60 15 ILE D CA 1
ATOM 11591 C C . ILE D 2 17 ? 105.748 116.987 142.519 1.00 48.60 15 ILE D C 1
ATOM 11592 O O . ILE D 2 17 ? 106.110 118.093 142.119 1.00 48.60 15 ILE D O 1
ATOM 11597 N N . GLN D 2 18 ? 105.110 116.154 141.778 1.00 44.12 16 GLN D N 1
ATOM 11598 C CA . GLN D 2 18 ? 104.657 116.481 140.454 1.00 44.12 16 GLN D CA 1
ATOM 11599 C C . GLN D 2 18 ? 103.152 116.582 140.438 1.00 44.12 16 GLN D C 1
ATOM 11600 O O . GLN D 2 18 ? 102.470 116.062 141.322 1.00 44.12 16 GLN D O 1
ATOM 11606 N N . PRO D 2 19 ? 102.597 117.253 139.445 1.00 43.44 17 PRO D N 1
ATOM 11607 C CA . PRO D 2 19 ? 101.157 117.192 139.246 1.00 43.44 17 PRO D CA 1
ATOM 11608 C C . PRO D 2 19 ? 100.698 115.764 139.045 1.00 43.44 17 PRO D C 1
ATOM 11609 O O . PRO D 2 19 ? 101.396 114.940 138.455 1.00 43.44 17 PRO D O 1
ATOM 11613 N N . GLY D 2 20 ? 99.513 115.478 139.550 1.00 42.38 18 GLY D N 1
ATOM 11614 C CA . GLY D 2 20 ? 98.988 114.142 139.555 1.00 42.38 18 GLY D CA 1
ATOM 11615 C C . GLY D 2 20 ? 99.289 113.391 140.816 1.00 42.38 18 GLY D C 1
ATOM 11616 O O . GLY D 2 20 ? 98.725 112.316 141.033 1.00 42.38 18 GLY D O 1
ATOM 11617 N N . PHE D 2 21 ? 100.160 113.932 141.649 1.00 45.94 19 PHE D N 1
ATOM 11618 C CA . PHE D 2 21 ? 100.423 113.321 142.929 1.00 45.94 19 PHE D CA 1
ATOM 11619 C C . PHE D 2 21 ? 99.143 113.231 143.736 1.00 45.94 19 PHE D C 1
ATOM 11620 O O . PHE D 2 21 ? 98.204 114.006 143.550 1.00 45.94 19 PHE D O 1
ATOM 11628 N N . SER D 2 22 ? 99.122 112.270 144.644 1.00 46.49 20 SER D N 1
ATOM 11629 C CA . SER D 2 22 ? 97.927 111.917 145.383 1.00 46.49 20 SER D CA 1
ATOM 11630 C C . SER D 2 22 ? 98.299 111.793 146.844 1.00 46.49 20 SER D C 1
ATOM 11631 O O . SER D 2 22 ? 99.081 110.914 147.215 1.00 46.49 20 SER D O 1
ATOM 11634 N N . LEU D 2 23 ? 97.749 112.671 147.666 1.00 48.72 21 LEU D N 1
ATOM 11635 C CA . LEU D 2 23 ? 97.952 112.564 149.092 1.00 48.72 21 LEU D CA 1
ATOM 11636 C C . LEU D 2 23 ? 96.933 111.615 149.687 1.00 48.72 21 LEU D C 1
ATOM 11637 O O . LEU D 2 23 ? 95.826 111.447 149.171 1.00 48.72 21 LEU D O 1
ATOM 11642 N N . MET D 2 24 ? 97.327 110.985 150.781 1.00 50.93 22 MET D N 1
ATOM 11643 C CA . MET D 2 24 ? 96.491 110.021 151.473 1.00 50.93 22 MET D CA 1
ATOM 11644 C C . MET D 2 24 ? 96.582 110.323 152.956 1.00 50.93 22 MET D C 1
ATOM 11645 O O . MET D 2 24 ? 97.679 110.367 153.517 1.00 50.93 22 MET D O 1
ATOM 11650 N N . ASN D 2 25 ? 95.441 110.561 153.581 1.00 53.27 23 ASN D N 1
ATOM 11651 C CA . ASN D 2 25 ? 95.406 110.826 155.008 1.00 53.27 23 ASN D CA 1
ATOM 11652 C C . ASN D 2 25 ? 95.199 109.516 155.742 1.00 53.27 23 ASN D C 1
ATOM 11653 O O . ASN D 2 25 ? 94.194 108.832 155.534 1.00 53.27 23 ASN D O 1
ATOM 11658 N N . PHE D 2 26 ? 96.159 109.160 156.583 1.00 53.58 24 PHE D N 1
ATOM 11659 C CA . PHE D 2 26 ? 96.108 107.959 157.396 1.00 53.58 24 PHE D CA 1
ATOM 11660 C C . PHE D 2 26 ? 96.208 108.412 158.845 1.00 53.58 24 PHE D C 1
ATOM 11661 O O . PHE D 2 26 ? 97.296 108.721 159.338 1.00 53.58 24 PHE D O 1
ATOM 11669 N N . ASP D 2 27 ? 95.061 108.478 159.515 1.00 56.32 25 ASP D N 1
ATOM 11670 C CA . ASP D 2 27 ? 95.004 108.857 160.921 1.00 56.32 25 ASP D CA 1
ATOM 11671 C C . ASP D 2 27 ? 95.715 110.188 161.146 1.00 56.32 25 ASP D C 1
ATOM 11672 O O . ASP D 2 27 ? 96.499 110.354 162.082 1.00 56.32 25 ASP D O 1
ATOM 11677 N N . GLY D 2 28 ? 95.443 111.138 160.259 1.00 54.88 26 GLY D N 1
ATOM 11678 C CA . GLY D 2 28 ? 96.000 112.468 160.377 1.00 54.88 26 GLY D CA 1
ATOM 11679 C C . GLY D 2 28 ? 97.338 112.611 159.692 1.00 54.88 26 GLY D C 1
ATOM 11680 O O . GLY D 2 28 ? 97.691 113.694 159.218 1.00 54.88 26 GLY D O 1
ATOM 11681 N N . GLN D 2 29 ? 98.095 111.522 159.643 1.00 54.68 27 GLN D N 1
ATOM 11682 C CA . GLN D 2 29 ? 99.394 111.533 158.987 1.00 54.68 27 GLN D CA 1
ATOM 11683 C C . GLN D 2 29 ? 99.182 111.573 157.481 1.00 54.68 27 GLN D C 1
ATOM 11684 O O . GLN D 2 29 ? 98.573 110.668 156.906 1.00 54.68 27 GLN D O 1
ATOM 11690 N N . VAL D 2 30 ? 99.651 112.627 156.845 1.00 52.53 28 VAL D N 1
ATOM 11691 C CA . VAL D 2 30 ? 99.461 112.779 155.412 1.00 52.53 28 VAL D CA 1
ATOM 11692 C C . VAL D 2 30 ? 100.616 112.117 154.684 1.00 52.53 28 VAL D C 1
ATOM 11693 O O . VAL D 2 30 ? 101.767 112.156 155.128 1.00 52.53 28 VAL D O 1
ATOM 11697 N N . PHE D 2 31 ? 100.308 111.516 153.542 1.00 51.99 29 PHE D N 1
ATOM 11698 C CA . PHE D 2 31 ? 101.267 110.687 152.833 1.00 51.99 29 PHE D CA 1
ATOM 11699 C C . PHE D 2 31 ? 101.260 111.024 151.358 1.00 51.99 29 PHE D C 1
ATOM 11700 O O . PHE D 2 31 ? 100.216 110.968 150.706 1.00 51.99 29 PHE D O 1
ATOM 11708 N N . PHE D 2 32 ? 102.432 111.345 150.838 1.00 47.62 30 PHE D N 1
ATOM 11709 C CA . PHE D 2 32 ? 102.566 111.682 149.438 1.00 47.62 30 PHE D CA 1
ATOM 11710 C C . PHE D 2 32 ? 102.670 110.424 148.596 1.00 47.62 30 PHE D C 1
ATOM 11711 O O . PHE D 2 32 ? 103.104 109.369 149.057 1.00 47.62 30 PHE D O 1
ATOM 11719 N N . PHE D 2 33 ? 102.244 110.547 147.351 1.00 45.57 31 PHE D N 1
ATOM 11720 C CA . PHE D 2 33 ? 102.305 109.459 146.398 1.00 45.57 31 PHE D CA 1
ATOM 11721 C C . PHE D 2 33 ? 102.119 110.050 145.016 1.00 45.57 31 PHE D C 1
ATOM 11722 O O . PHE D 2 33 ? 101.413 111.044 144.843 1.00 45.57 31 PHE D O 1
ATOM 11730 N N . GLY D 2 34 ? 102.768 109.437 144.042 1.00 44.24 32 GLY D N 1
ATOM 11731 C CA . GLY D 2 34 ? 102.716 109.942 142.695 1.00 44.24 32 GLY D CA 1
ATOM 11732 C C . GLY D 2 34 ? 103.921 110.803 142.432 1.00 44.24 32 GLY D C 1
ATOM 11733 O O . GLY D 2 34 ? 103.850 111.819 141.738 1.00 44.24 32 GLY D O 1
ATOM 11734 N N . GLN D 2 35 ? 105.040 110.386 143.002 1.00 44.00 33 GLN D N 1
ATOM 11735 C CA . GLN D 2 35 ? 106.266 111.144 142.906 1.00 44.00 33 GLN D CA 1
ATOM 11736 C C . GLN D 2 35 ? 106.698 111.296 141.458 1.00 44.00 33 GLN D C 1
ATOM 11737 O O . GLN D 2 35 ? 106.346 110.502 140.584 1.00 44.00 33 GLN D O 1
ATOM 11743 N N . LYS D 2 36 ? 107.490 112.331 141.217 1.00 43.06 34 LYS D N 1
ATOM 11744 C CA . LYS D 2 36 ? 108.072 112.521 139.904 1.00 43.06 34 LYS D CA 1
ATOM 11745 C C . LYS D 2 36 ? 109.095 111.439 139.632 1.00 43.06 34 LYS D C 1
ATOM 11746 O O . LYS D 2 36 ? 110.015 111.218 140.422 1.00 43.06 34 LYS D O 1
ATOM 11752 N N . GLY D 2 37 ? 108.932 110.773 138.519 1.00 40.86 35 GLY D N 1
ATOM 11753 C CA . GLY D 2 37 ? 109.861 109.765 138.120 1.00 40.86 35 GLY D CA 1
ATOM 11754 C C . GLY D 2 37 ? 109.596 108.486 138.862 1.00 40.86 35 GLY D C 1
ATOM 11755 O O . GLY D 2 37 ? 108.603 108.321 139.564 1.00 40.86 35 GLY D O 1
ATOM 11756 N N . TRP D 2 38 ? 110.490 107.597 138.703 1.00 39.57 36 TRP D N 1
ATOM 11757 C CA . TRP D 2 38 ? 110.351 106.334 139.379 1.00 39.57 36 TRP D CA 1
ATOM 11758 C C . TRP D 2 38 ? 110.942 106.416 140.770 1.00 39.57 36 TRP D C 1
ATOM 11759 O O . TRP D 2 38 ? 111.723 107.318 141.078 1.00 39.57 36 TRP D O 1
ATOM 11770 N N . PRO D 2 39 ? 110.574 105.489 141.643 1.00 42.13 37 PRO D N 1
ATOM 11771 C CA . PRO D 2 39 ? 111.049 105.553 143.021 1.00 42.13 37 PRO D CA 1
ATOM 11772 C C . PRO D 2 39 ? 112.555 105.416 143.107 1.00 42.13 37 PRO D C 1
ATOM 11773 O O . PRO D 2 39 ? 113.140 104.427 142.666 1.00 42.13 37 PRO D O 1
ATOM 11777 N N . LYS D 2 40 ? 113.176 106.435 143.675 1.00 44.85 38 LYS D N 1
ATOM 11778 C CA . LYS D 2 40 ? 114.593 106.402 143.934 1.00 44.85 38 LYS D CA 1
ATOM 11779 C C . LYS D 2 40 ? 114.870 105.642 145.226 1.00 44.85 38 LYS D C 1
ATOM 11780 O O . LYS D 2 40 ? 113.998 105.460 146.074 1.00 44.85 38 LYS D O 1
ATOM 11786 N N . ARG D 2 41 ? 116.111 105.187 145.370 1.00 45.93 39 ARG D N 1
ATOM 11787 C CA . ARG D 2 41 ? 116.475 104.398 146.533 1.00 45.93 39 ARG D CA 1
ATOM 11788 C C . ARG D 2 41 ? 116.324 105.172 147.829 1.00 45.93 39 ARG D C 1
ATOM 11789 O O . ARG D 2 41 ? 116.290 104.560 148.901 1.00 45.93 39 ARG D O 1
ATOM 11797 N N . SER D 2 42 ? 116.246 106.496 147.761 1.00 47.04 40 SER D N 1
ATOM 11798 C CA . SER D 2 42 ? 115.843 107.265 148.927 1.00 47.04 40 SER D CA 1
ATOM 11799 C C . SER D 2 42 ? 114.493 106.781 149.443 1.00 47.04 40 SER D C 1
ATOM 11800 O O . SER D 2 42 ? 114.339 106.466 150.628 1.00 47.04 40 SER D O 1
ATOM 11803 N N . CYS D 2 43 ? 113.502 106.708 148.556 1.00 47.54 41 CYS D N 1
ATOM 11804 C CA . CYS D 2 43 ? 112.175 106.188 148.875 1.00 47.54 41 CYS D CA 1
ATOM 11805 C C . CYS D 2 43 ? 111.741 105.231 147.776 1.00 47.54 41 CYS D C 1
ATOM 11806 O O . CYS D 2 43 ? 110.941 105.586 146.903 1.00 47.54 41 CYS D O 1
ATOM 11809 N N . PRO D 2 44 ? 112.243 103.997 147.798 1.00 45.31 42 PRO D N 1
ATOM 11810 C CA . PRO D 2 44 ? 111.895 103.035 146.747 1.00 45.31 42 PRO D CA 1
ATOM 11811 C C . PRO D 2 44 ? 110.417 102.783 146.592 1.00 45.31 42 PRO D C 1
ATOM 11812 O O . PRO D 2 44 ? 110.016 102.169 145.598 1.00 45.31 42 PRO D O 1
ATOM 11816 N N . THR D 2 45 ? 109.594 103.228 147.529 1.00 47.04 43 THR D N 1
ATOM 11817 C CA . THR D 2 45 ? 108.167 102.978 147.431 1.00 47.04 43 THR D CA 1
ATOM 11818 C C . THR D 2 45 ? 107.455 104.055 146.640 1.00 47.04 43 THR D C 1
ATOM 11819 O O . THR D 2 45 ? 106.453 103.773 145.976 1.00 47.04 43 THR D O 1
ATOM 11823 N N . GLY D 2 46 ? 107.962 105.277 146.688 1.00 46.44 44 GLY D N 1
ATOM 11824 C CA . GLY D 2 46 ? 107.276 106.408 146.137 1.00 46.44 44 GLY D CA 1
ATOM 11825 C C . GLY D 2 46 ? 106.239 107.001 147.043 1.00 46.44 44 GLY D C 1
ATOM 11826 O O . GLY D 2 46 ? 105.642 108.024 146.691 1.00 46.44 44 GLY D O 1
ATOM 11827 N N . VAL D 2 47 ? 105.999 106.392 148.192 1.00 48.08 45 VAL D N 1
ATOM 11828 C CA . VAL D 2 47 ? 105.111 106.928 149.205 1.00 48.08 45 VAL D CA 1
ATOM 11829 C C . VAL D 2 47 ? 105.957 107.591 150.272 1.00 48.08 45 VAL D C 1
ATOM 11830 O O . VAL D 2 47 ? 106.948 107.017 150.734 1.00 48.08 45 VAL D O 1
ATOM 11834 N N . PHE D 2 48 ? 105.575 108.795 150.659 1.00 48.95 46 PHE D N 1
ATOM 11835 C CA . PHE D 2 48 ? 106.338 109.594 151.594 1.00 48.95 46 PHE D CA 1
ATOM 11836 C C . PHE D 2 48 ? 105.428 110.122 152.688 1.00 48.95 46 PHE D C 1
ATOM 11837 O O . PHE D 2 48 ? 104.229 110.314 152.489 1.00 48.95 46 PHE D O 1
ATOM 11845 N N . HIS D 2 49 ? 106.016 110.354 153.853 1.00 53.94 47 HIS D N 1
ATOM 11846 C CA . HIS D 2 49 ? 105.358 111.116 154.897 1.00 53.94 47 HIS D CA 1
ATOM 11847 C C . HIS D 2 49 ? 105.337 112.571 154.475 1.00 53.94 47 HIS D C 1
ATOM 11848 O O . HIS D 2 49 ? 106.393 113.167 154.239 1.00 53.94 47 HIS D O 1
ATOM 11855 N N . PHE D 2 50 ? 104.135 113.128 154.386 1.00 51.67 48 PHE D N 1
ATOM 11856 C CA . PHE D 2 50 ? 103.918 114.496 153.941 1.00 51.67 48 PHE D CA 1
ATOM 11857 C C . PHE D 2 50 ? 103.838 115.408 155.162 1.00 51.67 48 PHE D C 1
ATOM 11858 O O . PHE D 2 50 ? 102.800 115.981 155.493 1.00 51.67 48 PHE D O 1
ATOM 11866 N N . ASP D 2 51 ? 104.968 115.532 155.846 1.00 54.99 49 ASP D N 1
ATOM 11867 C CA . ASP D 2 51 ? 104.986 116.165 157.154 1.00 54.99 49 ASP D CA 1
ATOM 11868 C C . ASP D 2 51 ? 105.242 117.653 156.984 1.00 54.99 49 ASP D C 1
ATOM 11869 O O . ASP D 2 51 ? 106.363 118.065 156.678 1.00 54.99 49 ASP D O 1
ATOM 11874 N N . ILE D 2 52 ? 104.204 118.452 157.164 1.00 54.34 50 ILE D N 1
ATOM 11875 C CA . ILE D 2 52 ? 104.315 119.900 157.114 1.00 54.34 50 ILE D CA 1
ATOM 11876 C C . ILE D 2 52 ? 104.449 120.383 158.550 1.00 54.34 50 ILE D C 1
ATOM 11877 O O . ILE D 2 52 ? 103.499 120.316 159.337 1.00 54.34 50 ILE D O 1
ATOM 11882 N N . LYS D 2 53 ? 105.639 120.855 158.892 1.00 56.95 51 LYS D N 1
ATOM 11883 C CA . LYS D 2 53 ? 105.929 121.422 160.196 1.00 56.95 51 LYS D CA 1
ATOM 11884 C C . LYS D 2 53 ? 106.322 122.877 160.015 1.00 56.95 51 LYS D C 1
ATOM 11885 O O . LYS D 2 53 ? 107.268 123.180 159.281 1.00 56.95 51 LYS D O 1
ATOM 11891 N N . GLN D 2 54 ? 105.595 123.771 160.674 1.00 58.21 52 GLN D N 1
ATOM 11892 C CA . GLN D 2 54 ? 105.869 125.199 160.573 1.00 58.21 52 GLN D CA 1
ATOM 11893 C C . GLN D 2 54 ? 105.756 125.649 159.124 1.00 58.21 52 GLN D C 1
ATOM 11894 O O . GLN D 2 54 ? 106.465 126.545 158.664 1.00 58.21 52 GLN D O 1
ATOM 11900 N N . ASN D 2 55 ? 104.851 125.001 158.395 1.00 55.78 53 ASN D N 1
ATOM 11901 C CA . ASN D 2 55 ? 104.616 125.293 156.987 1.00 55.78 53 ASN D CA 1
ATOM 11902 C C . ASN D 2 55 ? 105.865 125.046 156.155 1.00 55.78 53 ASN D C 1
ATOM 11903 O O . ASN D 2 55 ? 106.091 125.695 155.134 1.00 55.78 53 ASN D O 1
ATOM 11908 N N . HIS D 2 56 ? 106.689 124.107 156.602 1.00 55.06 54 HIS D N 1
ATOM 11909 C CA . HIS D 2 56 ? 107.773 123.559 155.806 1.00 55.06 54 HIS D CA 1
ATOM 11910 C C . HIS D 2 56 ? 107.464 122.095 155.565 1.00 55.06 54 HIS D C 1
ATOM 11911 O O . HIS D 2 56 ? 107.220 121.347 156.516 1.00 55.06 54 HIS D O 1
ATOM 11918 N N . LEU D 2 57 ? 107.465 121.694 154.304 1.00 53.46 55 LEU D N 1
ATOM 11919 C CA . LEU D 2 57 ? 107.082 120.346 153.932 1.00 53.46 55 LEU D CA 1
ATOM 11920 C C . LEU D 2 57 ? 108.307 119.453 153.855 1.00 53.46 55 LEU D C 1
ATOM 11921 O O . LEU D 2 57 ? 109.286 119.783 153.181 1.00 53.46 55 LEU D O 1
ATOM 11926 N N . LYS D 2 58 ? 108.238 118.317 154.535 1.00 55.97 56 LYS D N 1
ATOM 11927 C CA . LYS D 2 58 ? 109.263 117.293 154.477 1.00 55.97 56 LYS D CA 1
ATOM 11928 C C . LYS D 2 58 ? 108.624 116.025 153.941 1.00 55.97 56 LYS D C 1
ATOM 11929 O O . LYS D 2 58 ? 107.575 115.591 154.434 1.00 55.97 56 LYS D O 1
ATOM 11935 N N . LEU D 2 59 ? 109.247 115.453 152.920 1.00 52.19 57 LEU D N 1
ATOM 11936 C CA . LEU D 2 59 ? 108.852 114.161 152.386 1.00 52.19 57 LEU D CA 1
ATOM 11937 C C . LEU D 2 59 ? 109.750 113.111 153.014 1.00 52.19 57 LEU D C 1
ATOM 11938 O O . LEU D 2 59 ? 110.899 112.938 152.597 1.00 52.19 57 LEU D O 1
ATOM 11943 N N . LYS D 2 60 ? 109.250 112.440 153.999 1.00 55.64 58 LYS D N 1
ATOM 11944 C CA . LYS D 2 60 ? 110.089 111.431 154.623 1.00 55.64 58 LYS D CA 1
ATOM 11945 C C . LYS D 2 60 ? 109.885 110.101 153.930 1.00 55.64 58 LYS D C 1
ATOM 11946 O O . LYS D 2 60 ? 108.753 109.615 153.869 1.00 55.64 58 LYS D O 1
ATOM 11952 N N . PRO D 2 61 ? 110.918 109.489 153.398 1.00 51.03 59 PRO D N 1
ATOM 11953 C CA . PRO D 2 61 ? 110.738 108.183 152.768 1.00 51.03 59 PRO D CA 1
ATOM 11954 C C . PRO D 2 61 ? 109.996 107.197 153.643 1.00 51.03 59 PRO D C 1
ATOM 11955 O O . PRO D 2 61 ? 110.470 106.814 154.715 1.00 51.03 59 PRO D O 1
ATOM 11959 N N . ALA D 2 62 ? 108.818 106.795 153.192 1.00 50.93 60 ALA D N 1
ATOM 11960 C CA . ALA D 2 62 ? 108.061 105.744 153.840 1.00 50.93 60 ALA D CA 1
ATOM 11961 C C . ALA D 2 62 ? 108.468 104.393 153.290 1.00 50.93 60 ALA D C 1
ATOM 11962 O O . ALA D 2 62 ? 109.043 104.295 152.204 1.00 50.93 60 ALA D O 1
ATOM 11964 N N . ILE D 2 63 ? 108.161 103.355 154.046 1.00 52.91 61 ILE D N 1
ATOM 11965 C CA . ILE D 2 63 ? 108.460 102.003 153.655 1.00 52.91 61 ILE D CA 1
ATOM 11966 C C . ILE D 2 63 ? 107.148 101.262 153.486 1.00 52.91 61 ILE D C 1
ATOM 11967 O O . ILE D 2 63 ? 106.075 101.749 153.843 1.00 52.91 61 ILE D O 1
ATOM 11972 N N . PHE D 2 64 ? 107.235 100.068 152.934 1.00 48.53 62 PHE D N 1
ATOM 11973 C CA . PHE D 2 64 ? 106.079 99.236 152.683 1.00 48.53 62 PHE D CA 1
ATOM 11974 C C . PHE D 2 64 ? 106.165 97.971 153.516 1.00 48.53 62 PHE D C 1
ATOM 11975 O O . PHE D 2 64 ? 107.188 97.660 154.125 1.00 48.53 62 PHE D O 1
ATOM 11983 N N . SER D 2 65 ? 105.059 97.243 153.530 1.00 49.97 63 SER D N 1
ATOM 11984 C CA . SER D 2 65 ? 105.029 95.942 154.155 1.00 49.97 63 SER D CA 1
ATOM 11985 C C . SER D 2 65 ? 105.899 94.976 153.365 1.00 49.97 63 SER D C 1
ATOM 11986 O O . SER D 2 65 ? 106.526 95.329 152.365 1.00 49.97 63 SER D O 1
ATOM 11989 N N . LYS D 2 66 ? 105.940 93.736 153.837 1.00 49.13 64 LYS D N 1
ATOM 11990 C CA . LYS D 2 66 ? 106.611 92.691 153.083 1.00 49.13 64 LYS D CA 1
ATOM 11991 C C . LYS D 2 66 ? 105.715 92.188 151.964 1.00 49.13 64 LYS D C 1
ATOM 11992 O O . LYS D 2 66 ? 106.122 92.136 150.800 1.00 49.13 64 LYS D O 1
ATOM 11998 N N . ASP D 2 67 ? 104.460 91.895 152.327 1.00 49.98 65 ASP D N 1
ATOM 11999 C CA . ASP D 2 67 ? 103.468 91.397 151.337 1.00 49.98 65 ASP D CA 1
ATOM 12000 C C . ASP D 2 67 ? 102.949 92.557 150.485 1.00 49.98 65 ASP D C 1
ATOM 12001 O O . ASP D 2 67 ? 101.975 92.346 149.734 1.00 49.98 65 ASP D O 1
ATOM 12006 N N . SER D 2 68 ? 103.591 93.723 150.579 1.00 48.18 66 SER D N 1
ATOM 12007 C CA . SER D 2 68 ? 103.148 94.868 149.819 1.00 48.18 66 SER D CA 1
ATOM 12008 C C . SER D 2 68 ? 103.556 94.754 148.358 1.00 48.18 66 SER D C 1
ATOM 12009 O O . SER D 2 68 ? 104.556 94.127 148.005 1.00 48.18 66 SER D O 1
ATOM 12012 N N . CYS D 2 69 ? 102.755 95.379 147.507 1.00 46.75 67 CYS D N 1
ATOM 12013 C CA . CYS D 2 69 ? 103.072 95.567 146.102 1.00 46.75 67 CYS D CA 1
ATOM 12014 C C . CYS D 2 69 ? 103.632 96.968 145.932 1.00 46.75 67 CYS D C 1
ATOM 12015 O O . CYS D 2 69 ? 102.911 97.952 146.110 1.00 46.75 67 CYS D O 1
ATOM 12018 N N . TYR D 2 70 ? 104.910 97.057 145.591 1.00 44.94 68 TYR D N 1
ATOM 12019 C CA . TYR D 2 70 ? 105.576 98.346 145.458 1.00 44.94 68 TYR D CA 1
ATOM 12020 C C . TYR D 2 70 ? 105.066 98.990 144.185 1.00 44.94 68 TYR D C 1
ATOM 12021 O O . TYR D 2 70 ? 105.620 98.819 143.101 1.00 44.94 68 TYR D O 1
ATOM 12030 N N . LEU D 2 71 ? 103.988 99.742 144.330 1.00 44.82 69 LEU D N 1
ATOM 12031 C CA . LEU D 2 71 ? 103.280 100.254 143.183 1.00 44.82 69 LEU D CA 1
ATOM 12032 C C . LEU D 2 71 ? 104.064 101.374 142.514 1.00 44.82 69 LEU D C 1
ATOM 12033 O O . LEU D 2 71 ? 104.931 101.997 143.130 1.00 44.82 69 LEU D O 1
ATOM 12038 N N . PRO D 2 72 ? 103.770 101.649 141.254 1.00 41.91 70 PRO D N 1
ATOM 12039 C CA . PRO D 2 72 ? 104.453 102.702 140.553 1.00 41.91 70 PRO D CA 1
ATOM 12040 C C . PRO D 2 72 ? 103.981 104.061 141.019 1.00 41.91 70 PRO D C 1
ATOM 12041 O O . PRO D 2 72 ? 102.885 104.191 141.579 1.00 41.91 70 PRO D O 1
ATOM 12045 N N . PRO D 2 73 ? 104.762 105.090 140.803 1.00 41.17 71 PRO D N 1
ATOM 12046 C CA . PRO D 2 73 ? 104.269 106.429 141.088 1.00 41.17 71 PRO D CA 1
ATOM 12047 C C . PRO D 2 73 ? 103.190 106.800 140.104 1.00 41.17 71 PRO D C 1
ATOM 12048 O O . PRO D 2 73 ? 103.455 107.139 138.949 1.00 41.17 71 PRO D O 1
ATOM 12052 N N . LEU D 2 74 ? 101.958 106.738 140.568 1.00 42.50 72 LEU D N 1
ATOM 12053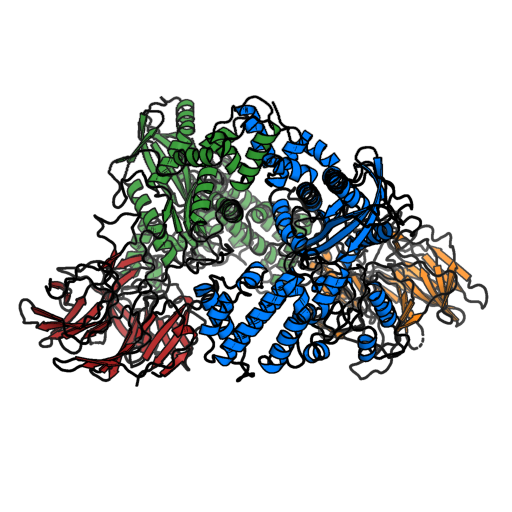 C CA . LEU D 2 74 ? 100.812 107.011 139.732 1.00 42.50 72 LEU D CA 1
ATOM 12054 C C . LEU D 2 74 ? 100.451 108.474 139.874 1.00 42.50 72 LEU D C 1
ATOM 12055 O O . LEU D 2 74 ? 100.218 108.958 140.985 1.00 42.50 72 LEU D O 1
ATOM 12060 N N . ARG D 2 75 ? 100.425 109.176 138.757 1.00 41.48 73 ARG D N 1
ATOM 12061 C CA . ARG D 2 75 ? 100.036 110.567 138.731 1.00 41.48 73 ARG D CA 1
ATOM 12062 C C . ARG D 2 75 ? 98.674 110.677 138.072 1.00 41.48 73 ARG D C 1
ATOM 12063 O O . ARG D 2 75 ? 98.416 110.055 137.040 1.00 41.48 73 ARG D O 1
ATOM 12071 N N . TYR D 2 76 ? 97.799 111.442 138.707 1.00 42.68 74 TYR D N 1
ATOM 12072 C CA . TYR D 2 76 ? 96.411 111.583 138.300 1.00 42.68 74 TYR D CA 1
ATOM 12073 C C . TYR D 2 76 ? 95.655 110.253 138.368 1.00 42.68 74 TYR D C 1
ATOM 12074 O O . TYR D 2 76 ? 94.934 109.896 137.434 1.00 42.68 74 TYR D O 1
ATOM 12083 N N . PRO D 2 77 ? 95.779 109.516 139.462 1.00 43.66 75 PRO D N 1
ATOM 12084 C CA . PRO D 2 77 ? 94.953 108.332 139.655 1.00 43.66 75 PRO D CA 1
ATOM 12085 C C . PRO D 2 77 ? 93.695 108.657 140.443 1.00 43.66 75 PRO D C 1
ATOM 12086 O O . PRO D 2 77 ? 93.487 109.774 140.919 1.00 43.66 75 PRO D O 1
ATOM 12090 N N . ALA D 2 78 ? 92.866 107.640 140.586 1.00 46.76 76 ALA D N 1
ATOM 12091 C CA . ALA D 2 78 ? 91.660 107.734 141.383 1.00 46.76 76 ALA D CA 1
ATOM 12092 C C . ALA D 2 78 ? 91.982 107.268 142.788 1.00 46.76 76 ALA D C 1
ATOM 12093 O O . ALA D 2 78 ? 92.233 106.082 143.007 1.00 46.76 76 ALA D O 1
ATOM 12095 N N . THR D 2 79 ? 91.988 108.195 143.737 1.00 48.22 77 THR D N 1
ATOM 12096 C CA . THR D 2 79 ? 92.294 107.890 145.124 1.00 48.22 77 THR D CA 1
ATOM 12097 C C . THR D 2 79 ? 91.043 108.082 145.958 1.00 48.22 77 THR D C 1
ATOM 12098 O O . THR D 2 79 ? 90.406 109.138 145.901 1.00 48.22 77 THR D O 1
ATOM 12102 N N . CYS D 2 80 ? 90.698 107.063 146.720 1.00 51.24 78 CYS D N 1
ATOM 12103 C CA . CYS D 2 80 ? 89.619 107.122 147.684 1.00 51.24 78 CYS D CA 1
ATOM 12104 C C . CYS D 2 80 ? 90.075 106.472 148.978 1.00 51.24 78 CYS D C 1
ATOM 12105 O O . CYS D 2 80 ? 91.165 105.920 149.064 1.00 51.24 78 CYS D O 1
ATOM 12108 N N . SER D 2 81 ? 89.214 106.529 149.983 1.00 52.23 79 SER D N 1
ATOM 12109 C CA . SER D 2 81 ? 89.443 105.878 151.263 1.00 52.23 79 SER D CA 1
ATOM 12110 C C . SER D 2 81 ? 88.355 104.834 151.452 1.00 52.23 79 SER D C 1
ATOM 12111 O O . SER D 2 81 ? 87.187 105.179 151.651 1.00 52.23 79 SER D O 1
ATOM 12114 N N . TYR D 2 82 ? 88.742 103.561 151.392 1.00 55.24 80 TYR D N 1
ATOM 12115 C CA . TYR D 2 82 ? 87.758 102.488 151.381 1.00 55.24 80 TYR D CA 1
ATOM 12116 C C . TYR D 2 82 ? 86.974 102.450 152.682 1.00 55.24 80 TYR D C 1
ATOM 12117 O O . TYR D 2 82 ? 85.772 102.165 152.688 1.00 55.24 80 TYR D O 1
ATOM 12126 N N . LYS D 2 83 ? 87.633 102.747 153.794 1.00 56.17 81 LYS D N 1
ATOM 12127 C CA . LYS D 2 83 ? 86.975 102.713 155.094 1.00 56.17 81 LYS D CA 1
ATOM 12128 C C . LYS D 2 83 ? 87.719 103.574 156.106 1.00 56.17 81 LYS D C 1
ATOM 12129 O O . LYS D 2 83 ? 87.667 104.801 156.044 1.00 56.17 81 LYS D O 1
ATOM 12135 N N . LYS D 2 90 ? 90.080 100.067 159.334 1.00 57.50 88 LYS D N 1
ATOM 12136 C CA . LYS D 2 90 ? 91.240 99.795 158.494 1.00 57.50 88 LYS D CA 1
ATOM 12137 C C . LYS D 2 90 ? 91.776 101.082 157.903 1.00 57.50 88 LYS D C 1
ATOM 12138 O O . LYS D 2 90 ? 92.939 101.429 158.090 1.00 57.50 88 LYS D O 1
ATOM 12144 N N . HIS D 2 91 ? 90.906 101.791 157.187 1.00 55.40 89 HIS D N 1
ATOM 12145 C CA . HIS D 2 91 ? 91.248 103.049 156.531 1.00 55.40 89 HIS D CA 1
ATOM 12146 C C . HIS D 2 91 ? 92.368 102.842 155.510 1.00 55.40 89 HIS D C 1
ATOM 12147 O O . HIS D 2 91 ? 93.486 103.334 155.650 1.00 55.40 89 HIS D O 1
ATOM 12154 N N . GLN D 2 92 ? 92.027 102.084 154.478 1.00 53.26 90 GLN D N 1
ATOM 12155 C CA . GLN D 2 92 ? 92.921 101.839 153.362 1.00 53.26 90 GLN D CA 1
ATOM 12156 C C . GLN D 2 92 ? 92.509 102.665 152.153 1.00 53.26 90 GLN D C 1
ATOM 12157 O O . GLN D 2 92 ? 91.326 102.782 151.830 1.00 53.26 90 GLN D O 1
ATOM 12163 N N . TYR D 2 93 ? 93.507 103.234 151.487 1.00 51.43 91 TYR D N 1
ATOM 12164 C CA . TYR D 2 93 ? 93.294 104.083 150.326 1.00 51.43 91 TYR D CA 1
ATOM 12165 C C . TYR D 2 93 ? 93.274 103.256 149.051 1.00 51.43 91 TYR D C 1
ATOM 12166 O O . TYR D 2 93 ? 94.230 102.544 148.752 1.00 51.43 91 TYR D O 1
ATOM 12175 N N . ILE D 2 94 ? 92.202 103.370 148.295 1.00 50.52 92 ILE D N 1
ATOM 12176 C CA . ILE D 2 94 ? 92.120 102.760 146.979 1.00 50.52 92 ILE D CA 1
ATOM 12177 C C . ILE D 2 94 ? 92.776 103.692 145.982 1.00 50.52 92 ILE D C 1
ATOM 12178 O O . ILE D 2 94 ? 92.541 104.904 146.010 1.00 50.52 92 ILE D O 1
ATOM 12183 N N . ILE D 2 95 ? 93.590 103.126 145.098 1.00 46.99 93 ILE D N 1
ATOM 12184 C CA . ILE D 2 95 ? 94.294 103.866 144.067 1.00 46.99 93 ILE D CA 1
ATOM 12185 C C . ILE D 2 95 ? 94.099 103.098 142.774 1.00 46.99 93 ILE D C 1
ATOM 12186 O O . ILE D 2 95 ? 94.734 102.065 142.559 1.00 46.99 93 ILE D O 1
ATOM 12191 N N . HIS D 2 96 ? 93.229 103.589 141.915 1.00 47.11 94 HIS D N 1
ATOM 12192 C CA . HIS D 2 96 ? 93.052 102.996 140.607 1.00 47.11 94 HIS D CA 1
ATOM 12193 C C . HIS D 2 96 ? 93.695 103.869 139.548 1.00 47.11 94 HIS D C 1
ATOM 12194 O O . HIS D 2 96 ? 93.843 105.080 139.715 1.00 47.11 94 HIS D O 1
ATOM 12201 N N . GLY D 2 97 ? 94.099 103.233 138.468 1.00 44.76 95 GLY D N 1
ATOM 12202 C CA . GLY D 2 97 ? 94.596 103.965 137.348 1.00 44.76 95 GLY D CA 1
ATOM 12203 C C . GLY D 2 97 ? 95.809 104.787 137.703 1.00 44.76 95 GLY D C 1
ATOM 12204 O O . GLY D 2 97 ? 96.519 104.538 138.674 1.00 44.76 95 GLY D O 1
ATOM 12205 N N . GLY D 2 98 ? 96.026 105.796 136.885 1.00 42.21 96 GLY D N 1
ATOM 12206 C CA . GLY D 2 98 ? 97.158 106.674 137.020 1.00 42.21 96 GLY D CA 1
ATOM 12207 C C . GLY D 2 98 ? 98.197 106.422 135.951 1.00 42.21 96 GLY D C 1
ATOM 12208 O O . GLY D 2 98 ? 98.278 105.349 135.353 1.00 42.21 96 GLY D O 1
ATOM 12209 N N . LYS D 2 99 ? 99.003 107.442 135.706 1.00 41.12 97 LYS D N 1
ATOM 12210 C CA . LYS D 2 99 ? 100.071 107.355 134.728 1.00 41.12 97 LYS D CA 1
ATOM 12211 C C . LYS D 2 99 ? 101.319 106.833 135.413 1.00 41.12 97 LYS D C 1
ATOM 12212 O O . LYS D 2 99 ? 101.944 107.532 136.214 1.00 41.12 97 LYS D O 1
ATOM 12218 N N . THR D 2 100 ? 101.663 105.603 135.106 1.00 40.14 98 THR D N 1
ATOM 12219 C CA . THR D 2 100 ? 102.986 105.101 135.405 1.00 40.14 98 THR D CA 1
ATOM 12220 C C . THR D 2 100 ? 104.023 106.055 134.821 1.00 40.14 98 THR D C 1
ATOM 12221 O O . THR D 2 100 ? 103.832 106.569 133.714 1.00 40.14 98 THR D O 1
ATOM 12225 N N . PRO D 2 101 ? 105.114 106.339 135.532 1.00 39.22 99 PRO D N 1
ATOM 12226 C CA . PRO D 2 101 ? 106.075 107.326 135.027 1.00 39.22 99 PRO D CA 1
ATOM 12227 C C . PRO D 2 101 ? 106.551 107.053 133.627 1.00 39.22 99 PRO D C 1
ATOM 12228 O O . PRO D 2 101 ? 107.181 107.922 133.018 1.00 39.22 99 PRO D O 1
ATOM 12232 N N . ASN D 2 102 ? 106.281 105.874 133.102 1.00 38.36 100 ASN D N 1
ATOM 12233 C CA . ASN D 2 102 ? 106.467 105.556 131.707 1.00 38.36 100 ASN D CA 1
ATOM 12234 C C . ASN D 2 102 ? 105.285 105.962 130.868 1.00 38.36 100 ASN D C 1
ATOM 12235 O O . ASN D 2 102 ? 105.120 105.469 129.749 1.00 38.36 100 ASN D O 1
ATOM 12240 N N . ASN D 2 103 ? 104.458 106.854 131.400 1.00 39.76 101 ASN D N 1
ATOM 12241 C CA . ASN D 2 103 ? 103.244 107.307 130.744 1.00 39.76 101 ASN D CA 1
ATOM 12242 C C . ASN D 2 103 ? 102.406 106.131 130.281 1.00 39.76 101 ASN D C 1
ATOM 12243 O O . ASN D 2 103 ? 101.732 106.190 129.255 1.00 39.76 101 ASN D O 1
ATOM 12248 N N . GLU D 2 104 ? 102.474 105.054 131.041 1.00 40.26 102 GLU D N 1
ATOM 12249 C CA . GLU D 2 104 ? 101.557 103.941 130.930 1.00 40.26 102 GLU D CA 1
ATOM 12250 C C . GLU D 2 104 ? 100.471 104.093 131.977 1.00 40.26 102 GLU D C 1
ATOM 12251 O O . GLU D 2 104 ? 100.708 104.586 133.080 1.00 40.26 102 GLU D O 1
ATOM 12257 N N . LEU D 2 105 ? 99.273 103.675 131.617 1.00 42.11 103 LEU D N 1
ATOM 12258 C CA . LEU D 2 105 ? 98.152 103.713 132.532 1.00 42.11 103 LEU D CA 1
ATOM 12259 C C . LEU D 2 105 ? 98.033 102.376 133.240 1.00 42.11 103 LEU D C 1
ATOM 12260 O O . LEU D 2 105 ? 98.236 101.321 132.633 1.00 42.11 103 LEU D O 1
ATOM 12265 N N . SER D 2 106 ? 97.715 102.428 134.523 1.00 44.84 104 SER D N 1
ATOM 12266 C CA . SER D 2 106 ? 97.666 101.233 135.342 1.00 44.84 104 SER D CA 1
ATOM 12267 C C . SER D 2 106 ? 96.245 100.696 135.397 1.00 44.84 104 SER D C 1
ATOM 12268 O O . SER D 2 106 ? 95.342 101.362 135.908 1.00 44.84 104 SER D O 1
ATOM 12271 N N . ASP D 2 107 ? 96.045 99.493 134.869 1.00 48.56 105 ASP D N 1
ATOM 12272 C CA . ASP D 2 107 ? 94.790 98.791 135.082 1.00 48.56 105 ASP D CA 1
ATOM 12273 C C . ASP D 2 107 ? 94.688 98.232 136.487 1.00 48.56 105 ASP D C 1
ATOM 12274 O O . ASP D 2 107 ? 93.611 97.778 136.885 1.00 48.56 105 ASP D O 1
ATOM 12279 N N . LYS D 2 108 ? 95.779 98.263 137.240 1.00 47.86 106 LYS D N 1
ATOM 12280 C CA . LYS D 2 108 ? 95.806 97.690 138.568 1.00 47.86 106 LYS D CA 1
ATOM 12281 C C . LYS D 2 108 ? 95.098 98.607 139.546 1.00 47.86 106 LYS D C 1
ATOM 12282 O O . LYS D 2 108 ? 94.999 99.818 139.335 1.00 47.86 106 LYS D O 1
ATOM 12288 N N . ILE D 2 109 ? 94.604 98.018 140.624 1.00 50.39 107 ILE D N 1
ATOM 12289 C CA . ILE D 2 109 ? 94.199 98.770 141.795 1.00 50.39 107 ILE D CA 1
ATOM 12290 C C . ILE D 2 109 ? 95.256 98.561 142.859 1.00 50.39 107 ILE D C 1
ATOM 12291 O O . ILE D 2 109 ? 95.891 97.506 142.914 1.00 50.39 107 ILE D O 1
ATOM 12296 N N . TYR D 2 110 ? 95.444 99.554 143.694 1.00 46.93 108 TYR D N 1
ATOM 12297 C CA . TYR D 2 110 ? 96.420 99.509 144.765 1.00 46.93 108 TYR D CA 1
ATOM 12298 C C . TYR D 2 110 ? 95.718 99.971 146.031 1.00 46.93 108 TYR D C 1
ATOM 12299 O O . TYR D 2 110 ? 95.415 101.154 146.194 1.00 46.93 108 TYR D O 1
ATOM 12308 N N . ILE D 2 111 ? 95.416 99.015 146.894 1.00 50.61 109 ILE D N 1
ATOM 12309 C CA . ILE D 2 111 ? 94.823 99.276 148.188 1.00 50.61 109 ILE D CA 1
ATOM 12310 C C . ILE D 2 111 ? 95.951 99.461 149.184 1.00 50.61 109 ILE D C 1
ATOM 12311 O O . ILE D 2 111 ? 96.572 98.493 149.634 1.00 50.61 109 ILE D O 1
ATOM 12316 N N . MET D 2 112 ? 96.249 100.712 149.488 1.00 50.66 110 MET D N 1
ATOM 12317 C CA . MET D 2 112 ? 97.305 101.071 150.418 1.00 50.66 110 MET D CA 1
ATOM 12318 C C . MET D 2 112 ? 96.711 101.165 151.812 1.00 50.66 110 MET D C 1
ATOM 12319 O O . MET D 2 112 ? 96.131 102.185 152.187 1.00 50.66 110 MET D O 1
ATOM 12324 N N . SER D 2 113 ? 96.854 100.096 152.577 1.00 52.19 111 SER D N 1
ATOM 12325 C CA . SER D 2 113 ? 96.512 100.112 153.984 1.00 52.19 111 SER D CA 1
ATOM 12326 C C . SER D 2 113 ? 97.746 100.518 154.778 1.00 52.19 111 SER D C 1
ATOM 12327 O O . SER D 2 113 ? 98.859 100.567 154.254 1.00 52.19 111 SER D O 1
ATOM 12330 N N . VAL D 2 114 ? 97.564 100.802 156.059 1.00 54.51 112 VAL D N 1
ATOM 12331 C CA . VAL D 2 114 ? 98.666 101.005 156.986 1.00 54.51 112 VAL D CA 1
ATOM 12332 C C . VAL D 2 114 ? 98.830 99.727 157.789 1.00 54.51 112 VAL D C 1
ATOM 12333 O O . VAL D 2 114 ? 97.903 99.298 158.486 1.00 54.51 112 VAL D O 1
ATOM 12337 N N . ALA D 2 115 ? 100.007 99.118 157.689 1.00 54.21 113 ALA D N 1
ATOM 12338 C CA . ALA D 2 115 ? 100.282 97.841 158.323 1.00 54.21 113 ALA D CA 1
ATOM 12339 C C . ALA D 2 115 ? 100.845 98.008 159.725 1.00 54.21 113 ALA D C 1
ATOM 12340 O O . ALA D 2 115 ? 100.531 97.215 160.617 1.00 54.21 113 ALA D O 1
ATOM 12342 N N . CYS D 2 116 ? 101.671 99.027 159.935 1.00 58.27 114 CYS D N 1
ATOM 12343 C CA . CYS D 2 116 ? 102.315 99.238 161.219 1.00 58.27 114 CYS D CA 1
ATOM 12344 C C . CYS D 2 116 ? 102.702 100.702 161.344 1.00 58.27 114 CYS D C 1
ATOM 12345 O O . CYS D 2 116 ? 103.162 101.322 160.383 1.00 58.27 114 CYS D O 1
ATOM 12348 N N . LYS D 2 117 ? 102.510 101.245 162.543 1.00 60.46 115 LYS D N 1
ATOM 12349 C CA . LYS D 2 117 ? 102.855 102.626 162.852 1.00 60.46 115 LYS D CA 1
ATOM 12350 C C . LYS D 2 117 ? 103.876 102.629 163.980 1.00 60.46 115 LYS D C 1
ATOM 12351 O O . LYS D 2 117 ? 103.573 102.204 165.101 1.00 60.46 115 LYS D O 1
ATOM 12357 N N . ASN D 2 118 ? 105.078 103.108 163.680 1.00 66.90 116 ASN D N 1
ATOM 12358 C CA . ASN D 2 118 ? 106.167 103.189 164.639 1.00 66.90 116 ASN D CA 1
ATOM 12359 C C . ASN D 2 118 ? 107.059 104.365 164.278 1.00 66.90 116 ASN D C 1
ATOM 12360 O O . ASN D 2 118 ? 107.229 104.694 163.099 1.00 66.90 116 ASN D O 1
ATOM 12365 N N . ASN D 2 119 ? 107.625 105.000 165.300 1.00 71.46 117 ASN D N 1
ATOM 12366 C CA . ASN D 2 119 ? 108.363 106.249 165.156 1.00 71.46 117 ASN D CA 1
ATOM 12367 C C . ASN D 2 119 ? 107.509 107.343 164.538 1.00 71.46 117 ASN D C 1
ATOM 12368 O O . ASN D 2 119 ? 108.034 108.403 164.176 1.00 71.46 117 ASN D O 1
ATOM 12373 N N . LYS D 2 120 ? 106.209 107.101 164.388 1.00 65.35 118 LYS D N 1
ATOM 12374 C CA . LYS D 2 120 ? 105.381 107.760 163.385 1.00 65.35 118 LYS D CA 1
ATOM 12375 C C . LYS D 2 120 ? 105.881 107.468 161.973 1.00 65.35 118 LYS D C 1
ATOM 12376 O O . LYS D 2 120 ? 105.418 108.079 161.004 1.00 65.35 118 LYS D O 1
ATOM 12382 N N . LYS D 2 121 ? 106.832 106.546 161.848 1.00 63.13 119 LYS D N 1
ATOM 12383 C CA . LYS D 2 121 ? 107.272 106.026 160.564 1.00 63.13 119 LYS D CA 1
ATOM 12384 C C . LYS D 2 121 ? 106.344 104.874 160.213 1.00 63.13 119 LYS D C 1
ATOM 12385 O O . LYS D 2 121 ? 106.465 103.776 160.761 1.00 63.13 119 LYS D O 1
ATOM 12391 N N . VAL D 2 122 ? 105.425 105.129 159.320 1.00 56.99 120 VAL D N 1
ATOM 12392 C CA . VAL D 2 122 ? 104.359 104.198 159.000 1.00 56.99 120 VAL D CA 1
ATOM 12393 C C . VAL D 2 122 ? 104.830 103.250 157.916 1.00 56.99 120 VAL D C 1
ATOM 12394 O O . VAL D 2 122 ? 105.490 103.649 156.951 1.00 56.99 120 VAL D O 1
ATOM 12398 N N . THR D 2 123 ? 104.489 101.985 158.089 1.00 54.29 121 THR D N 1
ATOM 12399 C CA . THR D 2 123 ? 104.711 100.959 157.091 1.00 54.29 121 THR D CA 1
ATOM 12400 C C . THR D 2 123 ? 103.393 100.711 156.382 1.00 54.29 121 THR D C 1
ATOM 12401 O O . THR D 2 123 ? 102.345 100.633 157.028 1.00 54.29 121 THR D O 1
ATOM 12405 N N . PHE D 2 124 ? 103.441 100.612 155.065 1.00 51.32 122 PHE D N 1
ATOM 12406 C CA . PHE D 2 124 ? 102.242 100.462 154.265 1.00 51.32 122 PHE D CA 1
ATOM 12407 C C . PHE D 2 124 ? 102.114 99.054 153.718 1.00 51.32 122 PHE D C 1
ATOM 12408 O O . PHE D 2 124 ? 103.093 98.318 153.589 1.00 51.32 122 PHE D O 1
ATOM 12416 N N . ARG D 2 125 ? 100.880 98.689 153.406 1.00 51.01 123 ARG D N 1
ATOM 12417 C CA . ARG D 2 125 ? 100.554 97.461 152.708 1.00 51.01 123 ARG D CA 1
ATOM 12418 C C . ARG D 2 125 ? 99.826 97.892 151.444 1.00 51.01 123 ARG D C 1
ATOM 12419 O O . ARG D 2 125 ? 98.609 98.071 151.430 1.00 51.01 123 ARG D O 1
ATOM 12427 N N . CYS D 2 126 ? 100.601 98.125 150.388 1.00 49.09 124 CYS D N 1
ATOM 12428 C CA . CYS D 2 126 ? 100.052 98.543 149.105 1.00 49.09 124 CYS D CA 1
ATOM 12429 C C . CYS D 2 126 ? 99.656 97.302 148.315 1.00 49.09 124 CYS D C 1
ATOM 12430 O O . CYS D 2 126 ? 100.226 96.964 147.280 1.00 49.09 124 CYS D O 1
ATOM 12433 N N . THR D 2 127 ? 98.644 96.624 148.828 1.00 49.79 125 THR D N 1
ATOM 12434 C CA . THR D 2 127 ? 98.191 95.387 148.216 1.00 49.79 125 THR D CA 1
ATOM 12435 C C . THR D 2 127 ? 97.654 95.660 146.822 1.00 49.79 125 THR D C 1
ATOM 12436 O O . THR D 2 127 ? 96.784 96.513 146.636 1.00 49.79 125 THR D O 1
ATOM 12440 N N . GLU D 2 128 ? 98.176 94.945 145.838 1.00 49.76 126 GLU D N 1
ATOM 12441 C CA . GLU D 2 128 ? 97.596 95.005 144.511 1.00 49.76 126 GLU D CA 1
ATOM 12442 C C . GLU D 2 128 ? 96.260 94.287 144.506 1.00 49.76 126 GLU D C 1
ATOM 12443 O O . GLU D 2 128 ? 96.123 93.182 145.036 1.00 49.76 126 GLU D O 1
ATOM 12449 N N . LYS D 2 129 ? 95.267 94.938 143.920 1.00 52.88 127 LYS D N 1
ATOM 12450 C CA . LYS D 2 129 ? 93.942 94.377 143.721 1.00 52.88 127 LYS D CA 1
ATOM 12451 C C . LYS D 2 129 ? 93.688 94.318 142.226 1.00 52.88 127 LYS D C 1
ATOM 12452 O O . LYS D 2 129 ? 93.717 95.351 141.542 1.00 52.88 127 LYS D O 1
ATOM 12458 N N . ASP D 2 130 ? 93.466 93.111 141.727 1.00 54.66 128 ASP D N 1
ATOM 12459 C CA . ASP D 2 130 ? 93.078 92.920 140.344 1.00 54.66 128 ASP D CA 1
ATOM 12460 C C . ASP D 2 130 ? 91.563 92.878 140.253 1.00 54.66 128 ASP D C 1
ATOM 12461 O O . ASP D 2 130 ? 90.884 92.462 141.194 1.00 54.66 128 ASP D O 1
ATOM 12466 N N . LEU D 2 131 ? 91.035 93.310 139.115 1.00 53.44 129 LEU D N 1
ATOM 12467 C CA . LEU D 2 131 ? 89.611 93.583 138.970 1.00 53.44 129 LEU D CA 1
ATOM 12468 C C . LEU D 2 131 ? 89.000 92.499 138.098 1.00 53.44 129 LEU D C 1
ATOM 12469 O O . LEU D 2 131 ? 89.043 92.563 136.869 1.00 53.44 129 LEU D O 1
ATOM 12474 N N . VAL D 2 132 ? 88.433 91.496 138.756 1.00 56.90 130 VAL D N 1
ATOM 12475 C CA . VAL D 2 132 ? 87.659 90.495 138.049 1.00 56.90 130 VAL D CA 1
ATOM 12476 C C . VAL D 2 132 ? 86.399 91.139 137.486 1.00 56.90 130 VAL D C 1
ATOM 12477 O O . VAL D 2 132 ? 85.915 92.167 137.970 1.00 56.90 130 VAL D O 1
ATOM 12481 N N . GLY D 2 133 ? 85.868 90.529 136.441 1.00 56.85 131 GLY D N 1
ATOM 12482 C CA . GLY D 2 133 ? 84.626 90.995 135.852 1.00 56.85 131 GLY D CA 1
ATOM 12483 C C . GLY D 2 133 ? 84.885 92.023 134.774 1.00 56.85 131 GLY D C 1
ATOM 12484 O O . GLY D 2 133 ? 85.568 91.741 133.793 1.00 56.85 131 GLY D O 1
ATOM 12485 N N . ASP D 2 134 ? 84.335 93.221 134.960 1.00 56.69 132 ASP D N 1
ATOM 12486 C CA . ASP D 2 134 ? 84.431 94.288 133.969 1.00 56.69 132 ASP D CA 1
ATOM 12487 C C . ASP D 2 134 ? 85.525 95.258 134.403 1.00 56.69 132 ASP D C 1
ATOM 12488 O O . ASP D 2 134 ? 85.271 96.365 134.876 1.00 56.69 132 ASP D O 1
ATOM 12493 N N . VAL D 2 135 ? 86.768 94.818 134.235 1.00 53.37 133 VAL D N 1
ATOM 12494 C CA . VAL D 2 135 ? 87.931 95.669 134.459 1.00 53.37 133 VAL D CA 1
ATOM 12495 C C . VAL D 2 135 ? 87.692 96.953 133.679 1.00 53.37 133 VAL D C 1
ATOM 12496 O O . VAL D 2 135 ? 87.420 96.892 132.472 1.00 53.37 133 VAL D O 1
ATOM 12500 N N . PRO D 2 136 ? 87.744 98.121 134.306 1.00 51.04 134 PRO D N 1
ATOM 12501 C CA . PRO D 2 136 ? 87.284 99.315 133.599 1.00 51.04 134 PRO D CA 1
ATOM 12502 C C . PRO D 2 136 ? 88.083 99.603 132.343 1.00 51.04 134 PRO D C 1
ATOM 12503 O O . PRO D 2 136 ? 87.585 99.426 131.228 1.00 51.04 134 PRO D O 1
ATOM 12507 N N . GLU D 2 137 ? 89.321 100.032 132.522 1.00 48.40 135 GLU D N 1
ATOM 12508 C CA . GLU D 2 137 ? 90.380 100.038 131.530 1.00 48.40 135 GLU D CA 1
ATOM 12509 C C . GLU D 2 137 ? 91.542 100.762 132.186 1.00 48.40 135 GLU D C 1
ATOM 12510 O O . GLU D 2 137 ? 91.362 101.390 133.235 1.00 48.40 135 GLU D O 1
ATOM 12516 N N . PRO D 2 138 ? 92.720 100.719 131.618 1.00 46.51 136 PRO D N 1
ATOM 12517 C CA . PRO D 2 138 ? 93.773 101.622 132.083 1.00 46.51 136 PRO D CA 1
ATOM 12518 C C . PRO D 2 138 ? 93.393 103.068 131.828 1.00 46.51 136 PRO D C 1
ATOM 12519 O O . PRO D 2 138 ? 93.264 103.479 130.673 1.00 46.51 136 PRO D O 1
ATOM 12523 N N . ARG D 2 139 ? 93.200 103.848 132.886 1.00 45.96 137 ARG D N 1
ATOM 12524 C CA . ARG D 2 139 ? 92.748 105.220 132.748 1.00 45.96 137 ARG D CA 1
ATOM 12525 C C . ARG D 2 139 ? 93.379 106.092 133.815 1.00 45.96 137 ARG D C 1
ATOM 12526 O O . ARG D 2 139 ? 94.066 105.618 134.720 1.00 45.96 137 ARG D O 1
ATOM 12534 N N . TYR D 2 140 ? 93.115 107.388 133.699 1.00 42.77 138 TYR D N 1
ATOM 12535 C CA . TYR D 2 140 ? 93.584 108.358 134.668 1.00 42.77 138 TYR D CA 1
ATOM 12536 C C . TYR D 2 140 ? 92.706 109.593 134.601 1.00 42.77 138 TYR D C 1
ATOM 12537 O O . TYR D 2 140 ? 91.914 109.772 133.676 1.00 42.77 138 TYR D O 1
ATOM 12546 N N . GLY D 2 141 ? 92.853 110.444 135.608 1.00 44.54 139 GLY D N 1
ATOM 12547 C CA . GLY D 2 141 ? 92.047 111.638 135.713 1.00 44.54 139 GLY D CA 1
ATOM 12548 C C . GLY D 2 141 ? 90.625 111.281 136.041 1.00 44.54 139 GLY D C 1
ATOM 12549 O O . GLY D 2 141 ? 89.699 112.071 135.855 1.00 44.54 139 GLY D O 1
ATOM 12550 N N . HIS D 2 142 ? 90.454 110.074 136.535 1.00 45.39 140 HIS D N 1
ATOM 12551 C CA . HIS D 2 142 ? 89.146 109.536 136.833 1.00 45.39 140 HIS D CA 1
ATOM 12552 C C . HIS D 2 142 ? 88.870 109.682 138.319 1.00 45.39 140 HIS D C 1
ATOM 12553 O O . HIS D 2 142 ? 89.635 110.299 139.062 1.00 45.39 140 HIS D O 1
ATOM 12560 N N . SER D 2 143 ? 87.759 109.114 138.763 1.00 48.37 141 SER D N 1
ATOM 12561 C CA . SER D 2 143 ? 87.383 109.176 140.161 1.00 48.37 141 SER D CA 1
ATOM 12562 C C . SER D 2 143 ? 87.076 107.784 140.654 1.00 48.37 141 SER D C 1
ATOM 12563 O O . SER D 2 143 ? 86.481 106.984 139.932 1.00 48.37 141 SER D O 1
ATOM 12566 N N . ILE D 2 144 ? 87.464 107.516 141.886 1.00 49.86 142 ILE D N 1
ATOM 12567 C CA . ILE D 2 144 ? 87.018 106.353 142.624 1.00 49.86 142 ILE D CA 1
ATOM 12568 C C . ILE D 2 144 ? 86.572 106.849 143.985 1.00 49.86 142 ILE D C 1
ATOM 12569 O O . ILE D 2 144 ? 87.219 107.715 144.581 1.00 49.86 142 ILE D O 1
ATOM 12574 N N . ASP D 2 145 ? 85.440 106.343 144.447 1.00 53.23 143 ASP D N 1
ATOM 12575 C CA . ASP D 2 145 ? 84.909 106.789 145.723 1.00 53.23 143 ASP D CA 1
ATOM 12576 C C . ASP D 2 145 ? 83.956 105.737 146.252 1.00 53.23 143 ASP D C 1
ATOM 12577 O O . ASP D 2 145 ? 83.069 105.287 145.534 1.00 53.23 143 ASP D O 1
ATOM 12582 N N . VAL D 2 146 ? 84.147 105.340 147.499 1.00 55.41 144 VAL D N 1
ATOM 12583 C CA . VAL D 2 146 ? 83.402 104.223 148.058 1.00 55.41 144 VAL D CA 1
ATOM 12584 C C . VAL D 2 146 ? 82.041 104.708 148.522 1.00 55.41 144 VAL D C 1
ATOM 12585 O O . VAL D 2 146 ? 81.932 105.655 149.308 1.00 55.41 144 VAL D O 1
ATOM 12589 N N . VAL D 2 147 ? 81.005 104.061 148.012 1.00 57.76 145 VAL D N 1
ATOM 12590 C CA . VAL D 2 147 ? 79.644 104.228 148.476 1.00 57.76 145 VAL D CA 1
ATOM 12591 C C . VAL D 2 147 ? 79.390 103.146 149.508 1.00 57.76 145 VAL D C 1
ATOM 12592 O O . VAL D 2 147 ? 80.091 102.129 149.534 1.00 57.76 145 VAL D O 1
ATOM 12596 N N . TYR D 2 148 ? 78.381 103.342 150.348 1.00 58.66 146 TYR D N 1
ATOM 12597 C CA . TYR D 2 148 ? 78.043 102.391 151.404 1.00 58.66 146 TYR D CA 1
ATOM 12598 C C . TYR D 2 148 ? 76.541 102.145 151.318 1.00 58.66 146 TYR D C 1
ATOM 12599 O O . TYR D 2 148 ? 75.741 102.884 151.897 1.00 58.66 146 TYR D O 1
ATOM 12608 N N . SER D 2 149 ? 76.171 101.102 150.587 1.00 61.83 147 SER D N 1
ATOM 12609 C CA . SER D 2 149 ? 74.782 100.715 150.403 1.00 61.83 147 SER D CA 1
ATOM 12610 C C . SER D 2 149 ? 74.526 99.435 151.182 1.00 61.83 147 SER D C 1
ATOM 12611 O O . SER D 2 149 ? 75.148 98.404 150.907 1.00 61.83 147 SER D O 1
ATOM 12614 N N . ARG D 2 150 ? 73.614 99.500 152.148 1.00 63.49 148 ARG D N 1
ATOM 12615 C CA . ARG D 2 150 ? 73.211 98.319 152.903 1.00 63.49 148 ARG D CA 1
ATOM 12616 C C . ARG D 2 150 ? 74.394 97.728 153.660 1.00 63.49 148 ARG D C 1
ATOM 12617 O O . ARG D 2 150 ? 74.517 96.512 153.809 1.00 63.49 148 ARG D O 1
ATOM 12625 N N . GLY D 2 151 ? 75.281 98.597 154.134 1.00 63.74 149 GLY D N 1
ATOM 12626 C CA . GLY D 2 151 ? 76.473 98.150 154.817 1.00 63.74 149 GLY D CA 1
ATOM 12627 C C . GLY D 2 151 ? 77.536 97.580 153.912 1.00 63.74 149 GLY D C 1
ATOM 12628 O O . GLY D 2 151 ? 78.643 97.299 154.386 1.00 63.74 149 GLY D O 1
ATOM 12629 N N . LYS D 2 152 ? 77.240 97.397 152.632 1.00 62.65 150 LYS D N 1
ATOM 12630 C CA . LYS D 2 152 ? 78.230 96.963 151.661 1.00 62.65 150 LYS D CA 1
ATOM 12631 C C . LYS D 2 152 ? 78.931 98.190 151.101 1.00 62.65 150 LYS D C 1
ATOM 12632 O O . LYS D 2 152 ? 78.283 99.084 150.546 1.00 62.65 150 LYS D O 1
ATOM 12638 N N . SER D 2 153 ? 80.243 98.244 151.270 1.00 58.69 151 SER D N 1
ATOM 12639 C CA . SER D 2 153 ? 81.041 99.290 150.667 1.00 58.69 151 SER D CA 1
ATOM 12640 C C . SER D 2 153 ? 81.458 98.856 149.274 1.00 58.69 151 SER D C 1
ATOM 12641 O O . SER D 2 153 ? 81.882 97.718 149.062 1.00 58.69 151 SER D O 1
ATOM 12644 N N . MET D 2 154 ? 81.320 99.771 148.326 1.00 58.27 152 MET D N 1
ATOM 12645 C CA . MET D 2 154 ? 81.582 99.472 146.926 1.00 58.27 152 MET D CA 1
ATOM 12646 C C . MET D 2 154 ? 82.181 100.708 146.284 1.00 58.27 152 MET D C 1
ATOM 12647 O O . MET D 2 154 ? 81.605 101.792 146.376 1.00 58.27 152 MET D O 1
ATOM 12652 N N . GLY D 2 155 ? 83.335 10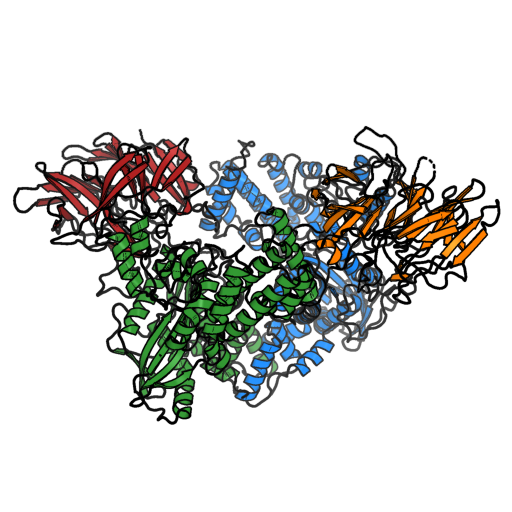0.555 145.647 1.00 55.08 153 GLY D N 1
ATOM 12653 C CA . GLY D 2 155 ? 83.932 101.680 144.957 1.00 55.08 153 GLY D CA 1
ATOM 12654 C C . GLY D 2 155 ? 83.125 102.026 143.731 1.00 55.08 153 GLY D C 1
ATOM 12655 O O . GLY D 2 155 ? 82.686 101.144 142.990 1.00 55.08 153 GLY D O 1
ATOM 12656 N N . VAL D 2 156 ? 82.900 103.309 143.523 1.00 54.17 154 VAL D N 1
ATOM 12657 C CA . VAL D 2 156 ? 82.306 103.814 142.303 1.00 54.17 154 VAL D CA 1
ATOM 12658 C C . VAL D 2 156 ? 83.425 104.481 141.537 1.00 54.17 154 VAL D C 1
ATOM 12659 O O . VAL D 2 156 ? 84.027 105.448 142.014 1.00 54.17 154 VAL D O 1
ATOM 12663 N N . LEU D 2 157 ? 83.720 103.932 140.376 1.00 50.02 155 LEU D N 1
ATOM 12664 C CA . LEU D 2 157 ? 84.778 104.412 139.515 1.00 50.02 155 LEU D CA 1
ATOM 12665 C C . LEU D 2 157 ? 84.115 105.052 138.315 1.00 50.02 155 LEU D C 1
ATOM 12666 O O . LEU D 2 157 ? 83.489 104.363 137.502 1.00 50.02 155 LEU D O 1
ATOM 12671 N N . PHE D 2 158 ? 84.241 106.361 138.214 1.00 49.84 156 PHE D N 1
ATOM 12672 C CA . PHE D 2 158 ? 83.741 107.077 137.061 1.00 49.84 156 PHE D CA 1
ATOM 12673 C C . PHE D 2 158 ? 84.895 107.581 136.218 1.00 49.84 156 PHE D C 1
ATOM 12674 O O . PHE D 2 158 ? 85.936 108.002 136.726 1.00 49.84 156 PHE D O 1
ATOM 12682 N N . GLY D 2 159 ? 84.658 107.578 134.916 1.00 46.96 157 GLY D N 1
ATOM 12683 C CA . GLY D 2 159 ? 85.741 107.591 133.965 1.00 46.96 157 GLY D CA 1
ATOM 12684 C C . GLY D 2 159 ? 86.572 108.850 134.020 1.00 46.96 157 GLY D C 1
ATOM 12685 O O . GLY D 2 159 ? 86.156 109.910 134.481 1.00 46.96 157 GLY D O 1
ATOM 12686 N N . GLY D 2 160 ? 87.789 108.685 133.532 1.00 44.76 158 GLY D N 1
ATOM 12687 C CA . GLY D 2 160 ? 88.710 109.764 133.318 1.00 44.76 158 GLY D CA 1
ATOM 12688 C C . GLY D 2 160 ? 89.341 109.614 131.958 1.00 44.76 158 GLY D C 1
ATOM 12689 O O . GLY D 2 160 ? 88.725 109.065 131.044 1.00 44.76 158 GLY D O 1
ATOM 12690 N N . ARG D 2 161 ? 90.568 110.084 131.809 1.00 44.77 159 ARG D N 1
ATOM 12691 C CA . ARG D 2 161 ? 91.252 109.967 130.538 1.00 44.77 159 ARG D CA 1
ATOM 12692 C C . ARG D 2 161 ? 91.912 108.604 130.413 1.00 44.77 159 ARG D C 1
ATOM 12693 O O . ARG D 2 161 ? 92.402 108.030 131.387 1.00 44.77 159 ARG D O 1
ATOM 12701 N N . SER D 2 162 ? 91.915 108.083 129.193 1.00 43.76 160 SER D N 1
ATOM 12702 C CA . SER D 2 162 ? 92.659 106.884 128.875 1.00 43.76 160 SER D CA 1
ATOM 12703 C C . SER D 2 162 ? 93.249 107.043 127.492 1.00 43.76 160 SER D C 1
ATOM 12704 O O . SER D 2 162 ? 92.693 107.723 126.634 1.00 43.76 160 SER D O 1
ATOM 12707 N N . TYR D 2 163 ? 94.379 106.396 127.276 1.00 40.62 161 TYR D N 1
ATOM 12708 C CA . TYR D 2 163 ? 94.928 106.370 125.941 1.00 40.62 161 TYR D CA 1
ATOM 12709 C C . TYR D 2 163 ? 93.970 105.654 125.007 1.00 40.62 161 TYR D C 1
ATOM 12710 O O . TYR D 2 163 ? 93.162 104.820 125.419 1.00 40.62 161 TYR D O 1
ATOM 12719 N N . MET D 2 164 ? 94.051 106.006 123.737 1.00 41.72 162 MET D N 1
ATOM 12720 C CA . MET D 2 164 ? 93.165 105.394 122.771 1.00 41.72 162 MET D CA 1
ATOM 12721 C C . MET D 2 164 ? 93.355 103.883 122.806 1.00 41.72 162 MET D C 1
ATOM 12722 O O . MET D 2 164 ? 94.463 103.401 123.064 1.00 41.72 162 MET D O 1
ATOM 12727 N N . PRO D 2 165 ? 92.302 103.109 122.582 1.00 42.19 163 PRO D N 1
ATOM 12728 C CA . PRO D 2 165 ? 92.444 101.656 122.630 1.00 42.19 163 PRO D CA 1
ATOM 12729 C C . PRO D 2 165 ? 93.505 101.180 121.654 1.00 42.19 163 PRO D C 1
ATOM 12730 O O . PRO D 2 165 ? 93.638 101.703 120.546 1.00 42.19 163 PRO D O 1
ATOM 12734 N N . SER D 2 166 ? 94.259 100.168 122.079 1.00 42.03 164 SER D N 1
ATOM 12735 C CA . SER D 2 166 ? 95.375 99.664 121.293 1.00 42.03 164 SER D CA 1
ATOM 12736 C C . SER D 2 166 ? 94.998 99.366 119.851 1.00 42.03 164 SER D C 1
ATOM 12737 O O . SER D 2 166 ? 95.893 99.224 119.011 1.00 42.03 164 SER D O 1
ATOM 12740 N N . THR D 2 167 ? 93.709 99.266 119.542 1.00 42.96 165 THR D N 1
ATOM 12741 C CA . THR D 2 167 ? 93.286 99.116 118.159 1.00 42.96 165 THR D CA 1
ATOM 12742 C C . THR D 2 167 ? 93.334 100.437 117.413 1.00 42.96 165 THR D C 1
ATOM 12743 O O . THR D 2 167 ? 93.733 100.473 116.245 1.00 42.96 165 THR D O 1
ATOM 12747 N N . GLN D 2 168 ? 92.939 101.522 118.069 1.00 43.23 166 GLN D N 1
ATOM 12748 C CA . GLN D 2 168 ? 92.903 102.840 117.459 1.00 43.23 166 GLN D CA 1
ATOM 12749 C C . GLN D 2 168 ? 94.100 103.696 117.831 1.00 43.23 166 GLN D C 1
ATOM 12750 O O . GLN D 2 168 ? 94.223 104.815 117.324 1.00 43.23 166 GLN D O 1
ATOM 12756 N N . ARG D 2 169 ? 94.973 103.208 118.703 1.00 39.33 167 ARG D N 1
ATOM 12757 C CA . ARG D 2 169 ? 96.101 103.995 119.176 1.00 39.33 167 ARG D CA 1
ATOM 12758 C C . ARG D 2 169 ? 97.184 104.001 118.115 1.00 39.33 167 ARG D C 1
ATOM 12759 O O . ARG D 2 169 ? 97.663 102.943 117.700 1.00 39.33 167 ARG D O 1
ATOM 12767 N N . THR D 2 170 ? 97.568 105.189 117.677 1.00 39.05 168 THR D N 1
ATOM 12768 C CA . THR D 2 170 ? 98.674 105.359 116.756 1.00 39.05 168 THR D CA 1
ATOM 12769 C C . THR D 2 170 ? 99.802 106.118 117.430 1.00 39.05 168 THR D C 1
ATOM 12770 O O . THR D 2 170 ? 99.587 106.955 118.305 1.00 39.05 168 THR D O 1
ATOM 12774 N N . THR D 2 171 ? 101.018 105.810 117.003 1.00 38.30 169 THR D N 1
ATOM 12775 C CA . THR D 2 171 ? 102.190 106.398 117.623 1.00 38.30 169 THR D CA 1
ATOM 12776 C C . THR D 2 171 ? 102.300 107.885 117.342 1.00 38.30 169 THR D C 1
ATOM 12777 O O . THR D 2 171 ? 102.894 108.620 118.134 1.00 38.30 169 THR D O 1
ATOM 12781 N N . GLU D 2 172 ? 101.743 108.346 116.229 1.00 39.21 170 GLU D N 1
ATOM 12782 C CA . GLU D 2 172 ? 101.675 109.776 115.985 1.00 39.21 170 GLU D CA 1
ATOM 12783 C C . GLU D 2 172 ? 100.708 110.453 116.937 1.00 39.21 170 GLU D C 1
ATOM 12784 O O . GLU D 2 172 ? 100.768 111.675 117.105 1.00 39.21 170 GLU D O 1
ATOM 12790 N N . LYS D 2 173 ? 99.830 109.681 117.563 1.00 39.11 171 LYS D N 1
ATOM 12791 C CA . LYS D 2 173 ? 98.892 110.148 118.569 1.00 39.11 171 LYS D CA 1
ATOM 12792 C C . LYS D 2 173 ? 98.875 109.174 119.734 1.00 39.11 171 LYS D C 1
ATOM 12793 O O . LYS D 2 173 ? 97.837 108.878 120.322 1.00 39.11 171 LYS D O 1
ATOM 12799 N N . TRP D 2 174 ? 100.059 108.656 120.047 1.00 37.59 172 TRP D N 1
ATOM 12800 C CA . TRP D 2 174 ? 100.233 107.703 121.133 1.00 37.59 172 TRP D CA 1
ATOM 12801 C C . TRP D 2 174 ? 99.658 108.242 122.428 1.00 37.59 172 TRP D C 1
ATOM 12802 O O . TRP D 2 174 ? 98.774 107.636 123.039 1.00 37.59 172 TRP D O 1
ATOM 12813 N N . ASN D 2 175 ? 100.161 109.382 122.863 1.00 38.89 173 ASN D N 1
ATOM 12814 C CA . ASN D 2 175 ? 99.758 109.979 124.116 1.00 38.89 173 ASN D CA 1
ATOM 12815 C C . ASN D 2 175 ? 98.454 110.730 124.007 1.00 38.89 173 ASN D C 1
ATOM 12816 O O . ASN D 2 175 ? 98.104 111.481 124.921 1.00 38.89 173 ASN D O 1
ATOM 12821 N N . SER D 2 176 ? 97.739 110.550 122.908 1.00 40.11 174 SER D N 1
ATOM 12822 C CA . SER D 2 176 ? 96.431 111.155 122.757 1.00 40.11 174 SER D CA 1
ATOM 12823 C C . SER D 2 176 ? 95.460 110.453 123.679 1.00 40.11 174 SER D C 1
ATOM 12824 O O . SER D 2 176 ? 95.357 109.224 123.666 1.00 40.11 174 SER D O 1
ATOM 12827 N N . VAL D 2 177 ? 94.773 111.213 124.460 1.00 42.57 175 VAL D N 1
ATOM 12828 C CA . VAL D 2 177 ? 93.850 110.676 125.443 1.00 42.57 175 VAL D CA 1
ATOM 12829 C C . VAL D 2 177 ? 92.429 110.926 124.986 1.00 42.57 175 VAL D C 1
ATOM 12830 O O . VAL D 2 177 ? 92.113 111.924 124.334 1.00 42.57 175 VAL D O 1
ATOM 12834 N N . ALA D 2 178 ? 91.570 109.982 125.332 1.00 44.12 176 ALA D N 1
ATOM 12835 C CA . ALA D 2 178 ? 90.139 110.093 125.166 1.00 44.12 176 ALA D CA 1
ATOM 12836 C C . ALA D 2 178 ? 89.516 109.867 126.526 1.00 44.12 176 ALA D C 1
ATOM 12837 O O . ALA D 2 178 ? 89.942 108.976 127.262 1.00 44.12 176 ALA D O 1
ATOM 12839 N N . ASP D 2 179 ? 88.535 110.685 126.871 1.00 46.12 177 ASP D N 1
ATOM 12840 C CA . ASP D 2 179 ? 87.778 110.433 128.078 1.00 46.12 177 ASP D CA 1
ATOM 12841 C C . ASP D 2 179 ? 87.051 109.110 127.936 1.00 46.12 177 ASP D C 1
ATOM 12842 O O . ASP D 2 179 ? 86.309 108.894 126.976 1.00 46.12 177 ASP D O 1
ATOM 12847 N N . CYS D 2 180 ? 87.301 108.211 128.877 1.00 47.67 178 CYS D N 1
ATOM 12848 C CA . CYS D 2 180 ? 86.737 106.881 128.807 1.00 47.67 178 CYS D CA 1
ATOM 12849 C C . CYS D 2 180 ? 85.232 106.948 128.607 1.00 47.67 178 CYS D C 1
ATOM 12850 O O . CYS D 2 180 ? 84.575 107.933 128.948 1.00 47.67 178 CYS D O 1
ATOM 12853 N N . LEU D 2 181 ? 84.692 105.887 128.026 1.00 52.10 179 LEU D N 1
ATOM 12854 C CA . LEU D 2 181 ? 83.255 105.738 127.947 1.00 52.10 179 LEU D CA 1
ATOM 12855 C C . LEU D 2 181 ? 82.662 106.062 129.310 1.00 52.10 179 LEU D C 1
ATOM 12856 O O . LEU D 2 181 ? 83.047 105.433 130.306 1.00 52.10 179 LEU D O 1
ATOM 12861 N N . PRO D 2 182 ? 81.761 107.016 129.410 1.00 53.20 180 PRO D N 1
ATOM 12862 C CA . PRO D 2 182 ? 81.313 107.399 130.744 1.00 53.20 180 PRO D CA 1
ATOM 12863 C C . PRO D 2 182 ? 80.486 106.287 131.338 1.00 53.20 180 PRO D C 1
ATOM 12864 O O . PRO D 2 182 ? 79.289 106.147 131.071 1.00 53.20 180 PRO D O 1
ATOM 12868 N N . HIS D 2 183 ? 81.142 105.508 132.179 1.00 53.65 181 HIS D N 1
ATOM 12869 C CA . HIS D 2 183 ? 80.551 104.354 132.816 1.00 53.65 181 HIS D CA 1
ATOM 12870 C C . HIS D 2 183 ? 80.803 104.461 134.301 1.00 53.65 181 HIS D C 1
ATOM 12871 O O . HIS D 2 183 ? 81.740 105.127 134.744 1.00 53.65 181 HIS D O 1
ATOM 12878 N N . VAL D 2 184 ? 79.951 103.806 135.063 1.00 54.99 182 VAL D N 1
ATOM 12879 C CA . VAL D 2 184 ? 80.097 103.735 136.501 1.00 54.99 182 VAL D CA 1
ATOM 12880 C C . VAL D 2 184 ? 80.450 102.301 136.833 1.00 54.99 182 VAL D C 1
ATOM 12881 O O . VAL D 2 184 ? 79.594 101.412 136.794 1.00 54.99 182 VAL D O 1
ATOM 12885 N N . PHE D 2 185 ? 81.712 102.070 137.141 1.00 52.62 183 PHE D N 1
ATOM 12886 C CA . PHE D 2 185 ? 82.191 100.746 137.491 1.00 52.62 183 PHE D CA 1
ATOM 12887 C C . PHE D 2 185 ? 82.014 100.575 138.988 1.00 52.62 183 PHE D C 1
ATOM 12888 O O . PHE D 2 185 ? 82.511 101.383 139.776 1.00 52.62 183 PHE D O 1
ATOM 12896 N N . LEU D 2 186 ? 81.277 99.546 139.376 1.00 57.00 184 LEU D N 1
ATOM 12897 C CA . LEU D 2 186 ? 81.136 99.204 140.782 1.00 57.00 184 LEU D CA 1
ATOM 12898 C C . LEU D 2 186 ? 82.230 98.214 141.128 1.00 57.00 184 LEU D C 1
ATOM 12899 O O . LEU D 2 186 ? 82.103 97.011 140.898 1.00 57.00 184 LEU D O 1
ATOM 12904 N N . ILE D 2 187 ? 83.317 98.737 141.678 1.00 54.39 185 ILE D N 1
ATOM 12905 C CA . ILE D 2 187 ? 84.454 97.941 142.099 1.00 54.39 185 ILE D CA 1
ATOM 12906 C C . ILE D 2 187 ? 84.084 97.310 143.433 1.00 54.39 185 ILE D C 1
ATOM 12907 O O . ILE D 2 187 ? 84.001 97.987 144.457 1.00 54.39 185 ILE D O 1
ATOM 12912 N N . ASP D 2 188 ? 83.830 96.012 143.412 1.00 58.33 186 ASP D N 1
ATOM 12913 C CA . ASP D 2 188 ? 83.736 95.246 144.637 1.00 58.33 186 ASP D CA 1
ATOM 12914 C C . ASP D 2 188 ? 85.133 94.832 145.064 1.00 58.33 186 ASP D C 1
ATOM 12915 O O . ASP D 2 188 ? 85.928 94.351 144.253 1.00 58.33 186 ASP D O 1
ATOM 12920 N N . PHE D 2 189 ? 85.434 95.040 146.336 1.00 55.33 187 PHE D N 1
ATOM 12921 C CA . PHE D 2 189 ? 86.742 94.719 146.882 1.00 55.33 187 PHE D CA 1
ATOM 12922 C C . PHE D 2 189 ? 86.759 93.456 147.724 1.00 55.33 187 PHE D C 1
ATOM 12923 O O . PHE D 2 189 ? 87.754 92.730 147.691 1.00 55.33 187 PHE D O 1
ATOM 12931 N N . GLU D 2 190 ? 85.694 93.167 148.475 1.00 60.16 188 GLU D N 1
ATOM 12932 C CA . GLU D 2 190 ? 85.593 91.859 149.112 1.00 60.16 188 GLU D CA 1
ATOM 12933 C C . GLU D 2 190 ? 85.438 90.758 148.074 1.00 60.16 188 GLU D C 1
ATOM 12934 O O . GLU D 2 190 ? 85.711 89.588 148.362 1.00 60.16 188 GLU D O 1
ATOM 12940 N N . PHE D 2 191 ? 84.999 91.117 146.869 1.00 60.25 189 PHE D N 1
ATOM 12941 C CA . PHE D 2 191 ? 84.930 90.202 145.743 1.00 60.25 189 PHE D CA 1
ATOM 12942 C C . PHE D 2 191 ? 85.935 90.537 144.652 1.00 60.25 189 PHE D C 1
ATOM 12943 O O . PHE D 2 191 ? 86.016 89.803 143.661 1.00 60.25 189 PHE D O 1
ATOM 12951 N N . GLY D 2 192 ? 86.694 91.619 144.807 1.00 57.34 190 GLY D N 1
ATOM 12952 C CA . GLY D 2 192 ? 87.653 92.025 143.798 1.00 57.34 190 GLY D CA 1
ATOM 12953 C C . GLY D 2 192 ? 87.073 92.228 142.419 1.00 57.34 190 GLY D C 1
ATOM 12954 O O . GLY D 2 192 ? 87.814 92.198 141.434 1.00 57.34 190 GLY D O 1
ATOM 12955 N N . CYS D 2 193 ? 85.767 92.444 142.316 1.00 58.05 191 CYS D N 1
ATOM 12956 C CA . CYS D 2 193 ? 85.087 92.523 141.034 1.00 58.05 191 CYS D CA 1
ATOM 12957 C C . CYS D 2 193 ? 84.744 93.963 140.687 1.00 58.05 191 CYS D C 1
ATOM 12958 O O . CYS D 2 193 ? 84.646 94.828 141.559 1.00 58.05 191 CYS D O 1
ATOM 12961 N N . ALA D 2 194 ? 84.554 94.203 139.396 1.00 56.16 192 ALA D N 1
ATOM 12962 C CA . ALA D 2 194 ? 84.128 95.493 138.882 1.00 56.16 192 ALA D CA 1
ATOM 12963 C C . ALA D 2 194 ? 82.976 95.277 137.918 1.00 56.16 192 ALA D C 1
ATOM 12964 O O . ALA D 2 194 ? 82.974 94.315 137.146 1.00 56.16 192 ALA D O 1
ATOM 12966 N N . THR D 2 195 ? 82.002 96.178 137.965 1.00 57.21 193 THR D N 1
ATOM 12967 C CA . THR D 2 195 ? 80.799 96.056 137.157 1.00 57.21 193 THR D CA 1
ATOM 12968 C C . THR D 2 195 ? 80.484 97.410 136.552 1.00 57.21 193 THR D C 1
ATOM 12969 O O . THR D 2 195 ? 80.204 98.364 137.280 1.00 57.21 193 THR D O 1
ATOM 12973 N N . SER D 2 196 ? 80.524 97.487 135.230 1.00 56.58 194 SER D N 1
ATOM 12974 C CA . SER D 2 196 ? 80.272 98.739 134.544 1.00 56.58 194 SER D CA 1
ATOM 12975 C C . SER D 2 196 ? 78.779 98.943 134.354 1.00 56.58 194 SER D C 1
ATOM 12976 O O . SER D 2 196 ? 78.010 97.988 134.221 1.00 56.58 194 SER D O 1
ATOM 12979 N N . TYR D 2 197 ? 78.373 100.207 134.338 1.00 57.79 195 TYR D N 1
ATOM 12980 C CA . TYR D 2 197 ? 76.971 100.572 134.199 1.00 57.79 195 TYR D CA 1
ATOM 12981 C C . TYR D 2 197 ? 76.885 101.741 133.237 1.00 57.79 195 TYR D C 1
ATOM 12982 O O . TYR D 2 197 ? 77.406 102.823 133.521 1.00 57.79 195 TYR D O 1
ATOM 12991 N N . ILE D 2 198 ? 76.235 101.521 132.098 1.00 56.76 196 ILE D N 1
ATOM 12992 C CA . ILE D 2 198 ? 76.067 102.557 131.087 1.00 56.76 196 ILE D CA 1
ATOM 12993 C C . ILE D 2 198 ? 74.868 103.398 131.504 1.00 56.76 196 ILE D C 1
ATOM 12994 O O . ILE D 2 198 ? 73.718 103.000 131.319 1.00 56.76 196 ILE D O 1
ATOM 12999 N N . LEU D 2 199 ? 75.132 104.545 132.059 1.00 57.56 197 LEU D N 1
ATOM 13000 C CA . LEU D 2 199 ? 74.071 105.431 132.506 1.00 57.56 197 LEU D CA 1
ATOM 13001 C C . LEU D 2 199 ? 73.735 106.438 131.416 1.00 57.56 197 LEU D C 1
ATOM 13002 O O . LEU D 2 199 ? 74.633 107.134 130.928 1.00 57.56 197 LEU D O 1
ATOM 13007 N N . PRO D 2 200 ? 72.469 106.554 131.017 1.00 56.98 198 PRO D N 1
ATOM 13008 C CA . PRO D 2 200 ? 72.120 107.539 129.987 1.00 56.98 198 PRO D CA 1
ATOM 13009 C C . PRO D 2 200 ? 72.377 108.966 130.418 1.00 56.98 198 PRO D C 1
ATOM 13010 O O . PRO D 2 200 ? 72.559 109.837 129.559 1.00 56.98 198 PRO D O 1
ATOM 13014 N N . GLU D 2 201 ? 72.400 109.235 131.721 1.00 57.41 199 GLU D N 1
ATOM 13015 C CA . GLU D 2 201 ? 72.714 110.578 132.187 1.00 57.41 199 GLU D CA 1
ATOM 13016 C C . GLU D 2 201 ? 74.168 110.923 131.923 1.00 57.41 199 GLU D C 1
ATOM 13017 O O . GLU D 2 201 ? 74.495 112.087 131.664 1.00 57.41 199 GLU D O 1
ATOM 13023 N N . LEU D 2 202 ? 75.047 109.929 131.979 1.00 55.58 200 LEU D N 1
ATOM 13024 C CA . LEU D 2 202 ? 76.474 110.113 131.747 1.00 55.58 200 LEU D CA 1
ATOM 13025 C C . LEU D 2 202 ? 76.775 109.588 130.352 1.00 55.58 200 LEU D C 1
ATOM 13026 O O . LEU D 2 202 ? 77.020 108.399 130.154 1.00 55.58 200 LEU D O 1
ATOM 13031 N N . GLN D 2 203 ? 76.747 110.489 129.379 1.00 56.51 201 GLN D N 1
ATOM 13032 C CA . GLN D 2 203 ? 77.078 110.155 128.007 1.00 56.51 201 GLN D CA 1
ATOM 13033 C C . GLN D 2 203 ? 78.179 111.040 127.454 1.00 56.51 201 GLN D C 1
ATOM 13034 O O . GLN D 2 203 ? 78.572 110.868 126.295 1.00 56.51 201 GLN D O 1
ATOM 13040 N N . ASP D 2 204 ? 78.690 111.969 128.252 1.00 53.81 202 ASP D N 1
ATOM 13041 C CA . ASP D 2 204 ? 79.810 112.823 127.877 1.00 53.81 202 ASP D CA 1
ATOM 13042 C C . ASP D 2 204 ? 80.957 112.486 128.819 1.00 53.81 202 ASP D C 1
ATOM 13043 O O . ASP D 2 204 ? 80.965 112.912 129.977 1.00 53.81 202 ASP D O 1
ATOM 13048 N N . GLY D 2 205 ? 81.912 111.708 128.323 1.00 50.06 203 GLY D N 1
ATOM 13049 C CA . GLY D 2 205 ? 83.054 111.304 129.111 1.00 50.06 203 GLY D CA 1
ATOM 13050 C C . GLY D 2 205 ? 83.658 112.440 129.901 1.00 50.06 203 GLY D C 1
ATOM 13051 O O . GLY D 2 205 ? 83.822 113.548 129.389 1.00 50.06 203 GLY D O 1
ATOM 13052 N N . LEU D 2 206 ? 83.985 112.172 131.155 1.00 48.54 204 LEU D N 1
ATOM 13053 C CA . LEU D 2 206 ? 84.552 113.155 132.057 1.00 48.54 204 LEU D CA 1
ATOM 13054 C C . LEU D 2 206 ? 85.915 112.705 132.541 1.00 48.54 204 LEU D C 1
ATOM 13055 O O . LEU D 2 206 ? 86.269 111.528 132.487 1.00 48.54 204 LEU D O 1
ATOM 13060 N N . SER D 2 207 ? 86.668 113.673 133.045 1.00 45.75 205 SER D N 1
ATOM 13061 C CA . SER D 2 207 ? 87.939 113.397 133.680 1.00 45.75 205 SER D CA 1
ATOM 13062 C C . SER D 2 207 ? 88.343 114.606 134.496 1.00 45.75 205 SER D C 1
ATOM 13063 O O . SER D 2 207 ? 87.930 115.729 134.210 1.00 45.75 205 SER D O 1
ATOM 13066 N N . PHE D 2 208 ? 89.146 114.357 135.520 1.00 45.04 206 PHE D N 1
ATOM 13067 C CA . PHE D 2 208 ? 89.634 115.408 136.395 1.00 45.04 206 PHE D CA 1
ATOM 13068 C C . PHE D 2 208 ? 88.481 116.109 137.078 1.00 45.04 206 PHE D C 1
ATOM 13069 O O . PHE D 2 208 ? 88.516 117.312 137.340 1.00 45.04 206 PHE D O 1
ATOM 13077 N N . HIS D 2 209 ? 87.469 115.316 137.370 1.00 47.67 207 HIS D N 1
ATOM 13078 C CA . HIS D 2 209 ? 86.278 115.762 138.050 1.00 47.67 207 HIS D CA 1
ATOM 13079 C C . HIS D 2 209 ? 86.378 115.411 139.519 1.00 47.67 207 HIS D C 1
ATOM 13080 O O . HIS D 2 209 ? 86.736 114.285 139.873 1.00 47.67 207 HIS D O 1
ATOM 13087 N N . VAL D 2 210 ? 86.076 116.385 140.370 1.00 50.44 208 VAL D N 1
ATOM 13088 C CA . VAL D 2 210 ? 86.009 116.110 141.792 1.00 50.44 208 VAL D CA 1
ATOM 13089 C C . VAL D 2 210 ? 84.781 115.266 142.067 1.00 50.44 208 VAL D C 1
ATOM 13090 O O . VAL D 2 210 ? 83.703 115.490 141.505 1.00 50.44 208 VAL D O 1
ATOM 13094 N N . SER D 2 211 ? 84.958 114.267 142.920 1.00 51.79 209 SER D N 1
ATOM 13095 C CA . SER D 2 211 ? 83.925 113.304 143.238 1.00 51.79 209 SER D CA 1
ATOM 13096 C C . SER D 2 211 ? 83.777 113.221 144.741 1.00 51.79 209 SER D C 1
ATOM 13097 O O . SER D 2 211 ? 84.776 113.179 145.463 1.00 51.79 209 SER D O 1
ATOM 13100 N N . ILE D 2 212 ? 82.538 113.186 145.208 1.00 53.99 210 ILE D N 1
ATOM 13101 C CA . ILE D 2 212 ? 82.244 113.211 146.632 1.00 53.99 210 ILE D CA 1
ATOM 13102 C C . ILE D 2 212 ? 81.254 112.106 146.934 1.00 53.99 210 ILE D C 1
ATOM 13103 O O . ILE D 2 212 ? 80.095 112.178 146.521 1.00 53.99 210 ILE D O 1
ATOM 13108 N N . ALA D 2 213 ? 81.700 111.094 147.656 1.00 55.72 211 ALA D N 1
ATOM 13109 C CA . ALA D 2 213 ? 80.815 110.052 148.141 1.00 55.72 211 ALA D CA 1
ATOM 13110 C C . ALA D 2 213 ? 80.508 110.318 149.602 1.00 55.72 211 ALA D C 1
ATOM 13111 O O . ALA D 2 213 ? 81.426 110.482 150.411 1.00 55.72 211 ALA D O 1
ATOM 13113 N N . ARG D 2 214 ? 79.224 110.373 149.937 1.00 59.74 212 ARG D N 1
ATOM 13114 C CA . ARG D 2 214 ? 78.858 110.621 151.318 1.00 59.74 212 ARG D CA 1
ATOM 13115 C C . ARG D 2 214 ? 78.493 109.328 152.030 1.00 59.74 212 ARG D C 1
ATOM 13116 O O . ARG D 2 214 ? 79.186 108.913 152.966 1.00 59.74 212 ARG D O 1
ATOM 13124 N N . ASN D 2 215 ? 77.414 108.679 151.597 1.00 59.74 213 ASN D N 1
ATOM 13125 C CA . ASN D 2 215 ? 77.038 107.372 152.123 1.00 59.74 213 ASN D CA 1
ATOM 13126 C C . ASN D 2 215 ? 76.882 106.342 151.018 1.00 59.74 213 ASN D C 1
ATOM 13127 O O . ASN D 2 215 ? 77.542 105.299 151.045 1.00 59.74 213 ASN D O 1
ATOM 13132 N N . ASP D 2 216 ? 76.028 106.623 150.043 1.00 59.19 214 ASP D N 1
ATOM 13133 C CA . ASP D 2 216 ? 75.693 105.699 148.979 1.00 59.19 214 ASP D CA 1
ATOM 13134 C C . ASP D 2 216 ? 75.608 106.402 147.642 1.00 59.19 214 ASP D C 1
ATOM 13135 O O . ASP D 2 216 ? 75.300 105.760 146.634 1.00 59.19 214 ASP D O 1
ATOM 13140 N N . THR D 2 217 ? 75.859 107.700 147.614 1.00 57.61 215 THR D N 1
ATOM 13141 C CA . THR D 2 217 ? 75.755 108.517 146.423 1.00 57.61 215 THR D CA 1
ATOM 13142 C C . THR D 2 217 ? 77.097 109.174 146.162 1.00 57.61 215 THR D C 1
ATOM 13143 O O . THR D 2 217 ? 77.806 109.555 147.095 1.00 57.61 215 THR D O 1
ATOM 13147 N N . VAL D 2 218 ? 77.438 109.295 144.891 1.00 55.27 216 VAL D N 1
ATOM 13148 C CA . VAL D 2 218 ? 78.682 109.903 144.456 1.00 55.27 216 VAL D CA 1
ATOM 13149 C C . VAL D 2 218 ? 78.326 111.106 143.606 1.00 55.27 216 VAL D C 1
ATOM 13150 O O . VAL D 2 218 ? 77.796 110.967 142.500 1.00 55.27 216 VAL D O 1
ATOM 13154 N N . TYR D 2 219 ? 78.595 112.287 144.131 1.00 55.83 217 TYR D N 1
ATOM 13155 C CA . TYR D 2 219 ? 78.392 113.527 143.404 1.00 55.83 217 TYR D CA 1
ATOM 13156 C C . TYR D 2 219 ? 79.626 113.746 142.544 1.00 55.83 217 TYR D C 1
ATOM 13157 O O . TYR D 2 219 ? 80.710 114.038 143.053 1.00 55.83 217 TYR D O 1
ATOM 13166 N N . ILE D 2 220 ? 79.461 113.527 141.242 1.00 52.36 218 ILE D N 1
ATOM 13167 C CA . ILE D 2 220 ? 80.465 113.824 140.231 1.00 52.36 218 ILE D CA 1
ATOM 13168 C C . ILE D 2 220 ? 80.305 115.291 139.859 1.00 52.36 218 ILE D C 1
ATOM 13169 O O . ILE D 2 220 ? 79.275 115.698 139.311 1.00 52.36 218 ILE D O 1
ATOM 13174 N N . LEU D 2 221 ? 81.331 116.081 140.141 1.00 52.47 219 LEU D N 1
ATOM 13175 C CA . LEU D 2 221 ? 81.296 117.513 139.945 1.00 52.47 219 LEU D CA 1
ATOM 13176 C C . LEU D 2 221 ? 82.315 117.945 138.910 1.00 52.47 219 LEU D C 1
ATOM 13177 O O . LEU D 2 221 ? 83.408 117.384 138.807 1.00 52.47 219 LEU D O 1
ATOM 13182 N N . GLY D 2 222 ? 81.948 118.973 138.163 1.00 50.66 220 GLY D N 1
ATOM 13183 C CA . GLY D 2 222 ? 82.880 119.544 137.224 1.00 50.66 220 GLY D CA 1
ATOM 13184 C C . GLY D 2 222 ? 83.387 118.495 136.274 1.00 50.66 220 GLY D C 1
ATOM 13185 O O . GLY D 2 222 ? 82.657 117.601 135.836 1.00 50.66 220 GLY D O 1
ATOM 13186 N N . GLY D 2 223 ? 84.669 118.588 135.972 1.00 48.04 221 GLY D N 1
ATOM 13187 C CA . GLY D 2 223 ? 85.306 117.689 135.044 1.00 48.04 221 GLY D CA 1
ATOM 13188 C C . GLY D 2 223 ? 85.662 118.370 133.743 1.00 48.04 221 GLY D C 1
ATOM 13189 O O . GLY D 2 223 ? 85.417 119.557 133.524 1.00 48.04 221 GLY D O 1
ATOM 13190 N N . HIS D 2 224 ? 86.262 117.580 132.875 1.00 47.25 222 HIS D N 1
ATOM 13191 C CA . HIS D 2 224 ? 86.643 118.009 131.548 1.00 47.25 222 HIS D CA 1
ATOM 13192 C C . HIS D 2 224 ? 86.340 116.877 130.590 1.00 47.25 222 HIS D C 1
ATOM 13193 O O . HIS D 2 224 ? 86.661 115.718 130.864 1.00 47.25 222 HIS D O 1
ATOM 13200 N N . SER D 2 225 ? 85.690 117.213 129.487 1.00 48.98 223 SER D N 1
ATOM 13201 C CA . SER D 2 225 ? 85.359 116.255 128.448 1.00 48.98 223 SER D CA 1
ATOM 13202 C C . SER D 2 225 ? 86.110 116.639 127.187 1.00 48.98 223 SER D C 1
ATOM 13203 O O . SER D 2 225 ? 85.922 117.738 126.657 1.00 48.98 223 SER D O 1
ATOM 13206 N N . LEU D 2 226 ? 86.964 115.736 126.718 1.00 47.31 224 LEU D N 1
ATOM 13207 C CA . LEU D 2 226 ? 87.727 116.000 125.509 1.00 47.31 224 LEU D CA 1
ATOM 13208 C C . LEU D 2 226 ? 86.832 115.976 124.282 1.00 47.31 224 LEU D C 1
ATOM 13209 O O . LEU D 2 226 ? 87.032 116.754 123.344 1.00 47.31 224 LEU D O 1
ATOM 13214 N N . ALA D 2 227 ? 85.830 115.097 124.276 1.00 50.83 225 ALA D N 1
ATOM 13215 C CA . ALA D 2 227 ? 84.841 115.103 123.209 1.00 50.83 225 ALA D CA 1
ATOM 13216 C C . ALA D 2 227 ? 84.215 116.473 123.021 1.00 50.83 225 ALA D C 1
ATOM 13217 O O . ALA D 2 227 ? 83.603 116.724 121.978 1.00 50.83 225 ALA D O 1
ATOM 13219 N N . SER D 2 228 ? 84.360 117.358 124.003 1.00 50.75 226 SER D N 1
ATOM 13220 C CA . SER D 2 228 ? 83.845 118.710 123.936 1.00 50.75 226 SER D CA 1
ATOM 13221 C C . SER D 2 228 ? 84.886 119.759 124.278 1.00 50.75 226 SER D C 1
ATOM 13222 O O . SER D 2 228 ? 84.692 120.930 123.935 1.00 50.75 226 SER D O 1
ATOM 13225 N N . ASN D 2 229 ? 85.975 119.385 124.938 1.00 50.31 227 ASN D N 1
ATOM 13226 C CA . ASN D 2 229 ? 86.978 120.303 125.460 1.00 50.31 227 ASN D CA 1
ATOM 13227 C C . ASN D 2 229 ? 86.395 121.283 126.460 1.00 50.31 227 ASN D C 1
ATOM 13228 O O . ASN D 2 229 ? 87.065 122.250 126.837 1.00 50.31 227 ASN D O 1
ATOM 13233 N N . ILE D 2 230 ? 85.172 121.050 126.908 1.00 50.20 228 ILE D N 1
ATOM 13234 C CA . ILE D 2 230 ? 84.512 121.929 127.841 1.00 50.20 228 ILE D CA 1
ATOM 13235 C C . ILE D 2 230 ? 84.593 121.306 129.221 1.00 50.20 228 ILE D C 1
ATOM 13236 O O . ILE D 2 230 ? 84.750 120.095 129.384 1.00 50.20 228 ILE D O 1
ATOM 13241 N N . ARG D 2 231 ? 84.471 122.147 130.223 1.00 48.87 229 ARG D N 1
ATOM 13242 C CA . ARG D 2 231 ? 84.302 121.690 131.584 1.00 48.87 229 ARG D CA 1
ATOM 13243 C C . ARG D 2 231 ? 82.838 121.847 131.954 1.00 48.87 229 ARG D C 1
ATOM 13244 O O . ARG D 2 231 ? 82.435 122.891 132.476 1.00 48.87 229 ARG D O 1
ATOM 13252 N N . PRO D 2 232 ? 82.015 120.840 131.695 1.00 51.18 230 PRO D N 1
ATOM 13253 C CA . PRO D 2 232 ? 80.577 121.006 131.895 1.00 51.18 230 PRO D CA 1
ATOM 13254 C C . PRO D 2 232 ? 80.258 121.280 133.351 1.00 51.18 230 PRO D C 1
ATOM 13255 O O . PRO D 2 232 ? 80.755 120.603 134.251 1.00 51.18 230 PRO D O 1
ATOM 13259 N N . ALA D 2 233 ? 79.417 122.282 133.576 1.00 53.49 231 ALA D N 1
ATOM 13260 C CA . ALA D 2 233 ? 78.978 122.593 134.924 1.00 53.49 231 ALA D CA 1
ATOM 13261 C C . ALA D 2 233 ? 77.945 121.573 135.361 1.00 53.49 231 ALA D C 1
ATOM 13262 O O . ALA D 2 233 ? 76.806 121.926 135.678 1.00 53.49 231 ALA D O 1
ATOM 13264 N N . ASN D 2 234 ? 78.339 120.310 135.392 1.00 54.80 232 ASN D N 1
ATOM 13265 C CA . ASN D 2 234 ? 77.439 119.230 135.739 1.00 54.80 232 ASN D CA 1
ATOM 13266 C C . ASN D 2 234 ? 77.701 118.771 137.164 1.00 54.80 232 ASN D C 1
ATOM 13267 O O . ASN D 2 234 ? 78.814 118.881 137.683 1.00 54.80 232 ASN D O 1
ATOM 13272 N N . LEU D 2 235 ? 76.648 118.262 137.785 1.00 55.60 233 LEU D N 1
ATOM 13273 C CA . LEU D 2 235 ? 76.664 117.704 139.127 1.00 55.60 233 LEU D CA 1
ATOM 13274 C C . LEU D 2 235 ? 75.921 116.391 139.116 1.00 55.60 233 LEU D C 1
ATOM 13275 O O . LEU D 2 235 ? 74.793 116.276 139.597 1.00 55.60 233 LEU D O 1
ATOM 13280 N N . TYR D 2 236 ? 76.455 115.460 138.355 1.00 54.89 234 TYR D N 1
ATOM 13281 C CA . TYR D 2 236 ? 75.861 114.136 138.330 1.00 54.89 234 TYR D CA 1
ATOM 13282 C C . TYR D 2 236 ? 75.830 113.600 139.747 1.00 54.89 234 TYR D C 1
ATOM 13283 O O . TYR D 2 236 ? 76.752 113.840 140.526 1.00 54.89 234 TYR D O 1
ATOM 13292 N N . ARG D 2 237 ? 74.758 112.927 140.099 1.00 57.06 235 ARG D N 1
ATOM 13293 C CA . ARG D 2 237 ? 74.633 112.280 141.398 1.00 57.06 235 ARG D CA 1
ATOM 13294 C C . ARG D 2 237 ? 74.364 110.815 141.117 1.00 57.06 235 ARG D C 1
ATOM 13295 O O . ARG D 2 237 ? 73.288 110.453 140.640 1.00 57.06 235 ARG D O 1
ATOM 13303 N N . ILE D 2 238 ? 75.358 109.979 141.392 1.00 56.34 236 ILE D N 1
ATOM 13304 C CA . ILE D 2 238 ? 75.298 108.557 141.107 1.00 56.34 236 ILE D CA 1
ATOM 13305 C C . ILE D 2 238 ? 74.912 107.870 142.407 1.00 56.34 236 ILE D C 1
ATOM 13306 O O . ILE D 2 238 ? 75.752 107.635 143.270 1.00 56.34 236 ILE D O 1
ATOM 13311 N N . ARG D 2 239 ? 73.632 107.577 142.560 1.00 58.66 237 ARG D N 1
ATOM 13312 C CA . ARG D 2 239 ? 73.141 106.891 143.736 1.00 58.66 237 ARG D CA 1
ATOM 13313 C C . ARG D 2 239 ? 73.257 105.397 143.497 1.00 58.66 237 ARG D C 1
ATOM 13314 O O . ARG D 2 239 ? 72.733 104.875 142.507 1.00 58.66 237 ARG D O 1
ATOM 13322 N N . VAL D 2 240 ? 73.966 104.721 144.391 1.00 59.36 238 VAL D N 1
ATOM 13323 C CA . VAL D 2 240 ? 74.200 103.290 144.296 1.00 59.36 238 VAL D CA 1
ATOM 13324 C C . VAL D 2 240 ? 73.351 102.598 145.347 1.00 59.36 238 VAL D C 1
ATOM 13325 O O . VAL D 2 240 ? 73.458 102.898 146.542 1.00 59.36 238 VAL D O 1
ATOM 13329 N N . ASP D 2 241 ? 72.509 101.679 144.898 1.00 63.03 239 ASP D N 1
ATOM 13330 C CA . ASP D 2 241 ? 71.772 100.778 145.766 1.00 63.03 239 ASP D CA 1
ATOM 13331 C C . ASP D 2 241 ? 72.284 99.371 145.520 1.00 63.03 239 ASP D C 1
ATOM 13332 O O . ASP D 2 241 ? 72.211 98.873 144.393 1.00 63.03 239 ASP D O 1
ATOM 13337 N N . LEU D 2 242 ? 72.815 98.738 146.564 1.00 62.33 240 LEU D N 1
ATOM 13338 C CA . LEU D 2 242 ? 73.397 97.402 146.464 1.00 62.33 240 LEU D CA 1
ATOM 13339 C C . LEU D 2 242 ? 72.498 96.380 147.144 1.00 62.33 240 LEU D C 1
ATOM 13340 O O . LEU D 2 242 ? 72.662 96.096 148.340 1.00 62.33 240 LEU D O 1
ATOM 13345 N N . PRO D 2 243 ? 71.540 95.800 146.430 1.00 65.67 241 PRO D N 1
ATOM 13346 C CA . PRO D 2 243 ? 70.909 94.571 146.914 1.00 65.67 241 PRO D CA 1
ATOM 13347 C C . PRO D 2 243 ? 71.911 93.429 146.903 1.00 65.67 241 PRO D C 1
ATOM 13348 O O . PRO D 2 243 ? 72.976 93.496 146.285 1.00 65.67 241 PRO D O 1
ATOM 13352 N N . LEU D 2 244 ? 71.552 92.356 147.604 1.00 67.66 242 LEU D N 1
ATOM 13353 C CA . LEU D 2 244 ? 72.430 91.197 147.654 1.00 67.66 242 LEU D CA 1
ATOM 13354 C C . LEU D 2 244 ? 72.698 90.619 146.273 1.00 67.66 242 LEU D C 1
ATOM 13355 O O . LEU D 2 244 ? 73.757 90.019 146.061 1.00 67.66 242 LEU D O 1
ATOM 13360 N N . GLY D 2 245 ? 71.775 90.793 145.331 1.00 68.06 243 GLY D N 1
ATOM 13361 C CA . GLY D 2 245 ? 71.947 90.242 144.003 1.00 68.06 243 GLY D CA 1
ATOM 13362 C C . GLY D 2 245 ? 72.755 91.155 143.107 1.00 68.06 243 GLY D C 1
ATOM 13363 O O . GLY D 2 245 ? 73.836 91.612 143.489 1.00 68.06 243 GLY D O 1
ATOM 13364 N N . THR D 2 246 ? 72.246 91.424 141.911 1.00 67.02 244 THR D N 1
ATOM 13365 C CA . THR D 2 246 ? 72.909 92.376 141.038 1.00 67.02 244 THR D CA 1
ATOM 13366 C C . THR D 2 246 ? 72.722 93.789 141.589 1.00 67.02 244 THR D C 1
ATOM 13367 O O . THR D 2 246 ? 71.628 94.138 142.042 1.00 67.02 244 THR D O 1
ATOM 13371 N N . PRO D 2 247 ? 73.758 94.619 141.573 1.00 62.97 245 PRO D N 1
ATOM 13372 C CA . PRO D 2 247 ? 73.636 95.972 142.115 1.00 62.97 245 PRO D CA 1
ATOM 13373 C C . PRO D 2 247 ? 72.713 96.831 141.260 1.00 62.97 245 PRO D C 1
ATOM 13374 O O . PRO D 2 247 ? 72.112 96.381 140.287 1.00 62.97 245 PRO D O 1
ATOM 13378 N N . ALA D 2 248 ? 72.618 98.096 141.653 1.00 62.23 246 ALA D N 1
ATOM 13379 C CA . ALA D 2 248 ? 71.847 99.100 140.944 1.00 62.23 246 ALA D CA 1
ATOM 13380 C C . ALA D 2 248 ? 72.529 100.442 141.127 1.00 62.23 246 ALA D C 1
ATOM 13381 O O . ALA D 2 248 ? 73.014 100.756 142.215 1.00 62.23 246 ALA D O 1
ATOM 13383 N N . VAL D 2 249 ? 72.562 101.232 140.062 1.00 58.87 247 VAL D N 1
ATOM 13384 C CA . VAL D 2 249 ? 73.195 102.541 140.094 1.00 58.87 247 VAL D CA 1
ATOM 13385 C C . VAL D 2 249 ? 72.419 103.460 139.167 1.00 58.87 247 VAL D C 1
ATOM 13386 O O . VAL D 2 249 ? 72.223 103.139 137.991 1.00 58.87 247 VAL D O 1
ATOM 13390 N N . ASN D 2 250 ? 71.972 104.595 139.694 1.00 59.26 248 ASN D N 1
ATOM 13391 C CA . ASN D 2 250 ? 71.134 105.529 138.950 1.00 59.26 248 ASN D CA 1
ATOM 13392 C C . ASN D 2 250 ? 71.765 106.908 139.067 1.00 59.26 248 ASN D C 1
ATOM 13393 O O . ASN D 2 250 ? 72.028 107.385 140.172 1.00 59.26 248 ASN D O 1
ATOM 13398 N N . CYS D 2 251 ? 72.011 107.544 137.932 1.00 58.45 249 CYS D N 1
ATOM 13399 C CA . CYS D 2 251 ? 72.544 108.890 137.947 1.00 58.45 249 CYS D CA 1
ATOM 13400 C C . CYS D 2 251 ? 71.437 109.907 137.729 1.00 58.45 249 CYS D C 1
ATOM 13401 O O . CYS D 2 251 ? 70.451 109.656 137.033 1.00 58.45 249 CYS D O 1
ATOM 13404 N N . THR D 2 252 ? 71.615 111.067 138.347 1.00 57.54 250 THR D N 1
ATOM 13405 C CA . THR D 2 252 ? 70.680 112.175 138.229 1.00 57.54 250 THR D CA 1
ATOM 13406 C C . THR D 2 252 ? 71.494 113.445 138.074 1.00 57.54 250 THR D C 1
ATOM 13407 O O . THR D 2 252 ? 72.284 113.783 138.957 1.00 57.54 250 THR D O 1
ATOM 13411 N N . VAL D 2 253 ? 71.320 114.138 136.957 1.00 56.77 251 VAL D N 1
ATOM 13412 C CA . VAL D 2 253 ? 72.123 115.317 136.674 1.00 56.77 251 VAL D CA 1
ATOM 13413 C C . VAL D 2 253 ? 71.541 116.498 137.425 1.00 56.77 251 VAL D C 1
ATOM 13414 O O . VAL D 2 253 ? 70.677 117.211 136.903 1.00 56.77 251 VAL D O 1
ATOM 13418 N N . LEU D 2 254 ? 72.009 116.725 138.646 1.00 56.71 252 LEU D N 1
ATOM 13419 C CA . LEU D 2 254 ? 71.436 117.786 139.438 1.00 56.71 252 LEU D CA 1
ATOM 13420 C C . LEU D 2 254 ? 71.954 119.134 138.955 1.00 56.71 252 LEU D C 1
ATOM 13421 O O . LEU D 2 254 ? 73.022 119.218 138.344 1.00 56.71 252 LEU D O 1
ATOM 13426 N N . PRO D 2 255 ? 71.219 120.199 139.211 1.00 57.34 253 PRO D N 1
ATOM 13427 C CA . PRO D 2 255 ? 71.684 121.533 138.847 1.00 57.34 253 PRO D CA 1
ATOM 13428 C C . PRO D 2 255 ? 72.650 122.056 139.902 1.00 57.34 253 PRO D C 1
ATOM 13429 O O . PRO D 2 255 ? 73.028 121.358 140.839 1.00 57.34 253 PRO D O 1
ATOM 13433 N N . GLY D 2 256 ? 73.049 123.309 139.731 1.00 57.08 254 GLY D N 1
ATOM 13434 C CA . GLY D 2 256 ? 73.997 123.912 140.636 1.00 57.08 254 GLY D CA 1
ATOM 13435 C C . GLY D 2 256 ? 75.408 123.410 140.486 1.00 57.08 254 GLY D C 1
ATOM 13436 O O . GLY D 2 256 ? 76.288 123.857 141.229 1.00 57.08 254 GLY D O 1
ATOM 13437 N N . GLY D 2 257 ? 75.653 122.496 139.555 1.00 55.27 255 GLY D N 1
ATOM 13438 C CA . GLY D 2 257 ? 76.997 122.017 139.340 1.00 55.27 255 GLY D CA 1
ATOM 13439 C C . GLY D 2 257 ? 77.901 123.116 138.824 1.00 55.27 255 GLY D C 1
ATOM 13440 O O . GLY D 2 257 ? 77.470 124.045 138.143 1.00 55.27 255 GLY D O 1
ATOM 13441 N N . ILE D 2 258 ? 79.161 123.011 139.163 1.00 52.61 256 ILE D N 1
ATOM 13442 C CA . ILE D 2 258 ? 80.149 124.010 138.785 1.00 52.61 256 ILE D CA 1
ATOM 13443 C C . ILE D 2 258 ? 81.015 123.461 137.666 1.00 52.61 256 ILE D C 1
ATOM 13444 O O . ILE D 2 258 ? 81.274 122.259 137.577 1.00 52.61 256 ILE D O 1
ATOM 13449 N N . SER D 2 259 ? 81.459 124.358 136.793 1.00 50.94 257 SER D N 1
ATOM 13450 C CA . SER D 2 259 ? 82.330 123.996 135.680 1.00 50.94 257 SER D CA 1
ATOM 13451 C C . SER D 2 259 ? 83.763 124.128 136.159 1.00 50.94 257 SER D C 1
ATOM 13452 O O . SER D 2 259 ? 84.378 125.188 136.071 1.00 50.94 257 SER D O 1
ATOM 13455 N N . VAL D 2 260 ? 84.295 123.031 136.678 1.00 49.50 258 VAL D N 1
ATOM 13456 C CA . VAL D 2 260 ? 85.643 123.000 137.212 1.00 49.50 258 VAL D CA 1
ATOM 13457 C C . VAL D 2 260 ? 86.305 121.700 136.801 1.00 49.50 258 VAL D C 1
ATOM 13458 O O . VAL D 2 260 ? 85.653 120.663 136.655 1.00 49.50 258 VAL D O 1
ATOM 13462 N N . SER D 2 261 ? 87.616 121.768 136.619 1.00 48.32 259 SER D N 1
ATOM 13463 C CA . SER D 2 261 ? 88.422 120.616 136.268 1.00 48.32 259 SER D CA 1
ATOM 13464 C C . SER D 2 261 ? 89.661 120.591 137.136 1.00 48.32 259 SER D C 1
ATOM 13465 O O . SER D 2 261 ? 90.190 121.632 137.524 1.00 48.32 259 SER D O 1
ATOM 13468 N N . SER D 2 262 ? 90.116 119.386 137.437 1.00 47.22 260 SER D N 1
ATOM 13469 C CA . SER D 2 262 ? 91.331 119.181 138.208 1.00 47.22 260 SER D CA 1
ATOM 13470 C C . SER D 2 262 ? 91.188 119.710 139.619 1.00 47.22 260 SER D C 1
ATOM 13471 O O . SER D 2 262 ? 92.179 119.849 140.334 1.00 47.22 260 SER D O 1
ATOM 13474 N N . ALA D 2 263 ? 89.964 120.020 140.021 1.00 49.18 261 ALA D N 1
ATOM 13475 C CA . ALA D 2 263 ? 89.750 120.605 141.324 1.00 49.18 261 ALA D CA 1
ATOM 13476 C C . ALA D 2 263 ? 90.145 119.635 142.420 1.00 49.18 261 ALA D C 1
ATOM 13477 O O . ALA D 2 263 ? 90.192 118.418 142.234 1.00 49.18 261 ALA D O 1
ATOM 13479 N N . ILE D 2 264 ? 90.434 120.203 143.577 1.00 50.25 262 ILE D N 1
ATOM 13480 C CA . ILE D 2 264 ? 90.794 119.450 144.761 1.00 50.25 262 ILE D CA 1
ATOM 13481 C C . ILE D 2 264 ? 89.621 119.491 145.720 1.00 50.25 262 ILE D C 1
ATOM 13482 O O . ILE D 2 264 ? 88.971 120.528 145.881 1.00 50.25 262 ILE D O 1
ATOM 13487 N N . LEU D 2 265 ? 89.363 118.366 146.361 1.00 52.63 263 LEU D N 1
ATOM 13488 C CA . LEU D 2 265 ? 88.224 118.205 147.246 1.00 52.63 263 LEU D CA 1
ATOM 13489 C C . LEU D 2 265 ? 88.727 117.805 148.621 1.00 52.63 263 LEU D C 1
ATOM 13490 O O . LEU D 2 265 ? 89.314 116.731 148.783 1.00 52.63 263 LEU D O 1
ATOM 13495 N N . THR D 2 266 ? 88.490 118.659 149.606 1.00 53.87 264 THR D N 1
ATOM 13496 C CA . THR D 2 266 ? 88.809 118.364 150.991 1.00 53.87 264 THR D CA 1
ATOM 13497 C C . THR D 2 266 ? 87.554 118.447 151.841 1.00 53.87 264 THR D C 1
ATOM 13498 O O . THR D 2 266 ? 86.765 119.387 151.715 1.00 53.87 264 THR D O 1
ATOM 13502 N N . GLN D 2 267 ? 87.377 117.454 152.703 1.00 56.24 265 GLN D N 1
ATOM 13503 C CA . GLN D 2 267 ? 86.271 117.428 153.646 1.00 56.24 265 GLN D CA 1
ATOM 13504 C C . GLN D 2 267 ? 86.646 118.290 154.841 1.00 56.24 265 GLN D C 1
ATOM 13505 O O . GLN D 2 267 ? 87.518 117.922 155.633 1.00 56.24 265 GLN D O 1
ATOM 13511 N N . THR D 2 268 ? 86.002 119.446 154.957 1.00 57.46 266 THR D N 1
ATOM 13512 C CA . THR D 2 268 ? 86.207 120.328 156.095 1.00 57.46 266 THR D CA 1
ATOM 13513 C C . THR D 2 268 ? 85.423 119.841 157.305 1.00 57.46 266 THR D C 1
ATOM 13514 O O . THR D 2 268 ? 85.982 119.674 158.393 1.00 57.46 266 THR D O 1
ATOM 13518 N N . ASN D 2 269 ? 84.129 119.623 157.129 1.00 59.28 267 ASN D N 1
ATOM 13519 C CA . ASN D 2 269 ? 83.301 119.008 158.149 1.00 59.28 267 ASN D CA 1
ATOM 13520 C C . ASN D 2 269 ? 82.604 117.796 157.555 1.00 59.28 267 ASN D C 1
ATOM 13521 O O . ASN D 2 269 ? 82.652 117.554 156.348 1.00 59.28 267 ASN D O 1
ATOM 13526 N N . ASN D 2 270 ? 81.954 117.028 158.417 1.00 60.72 268 ASN D N 1
ATOM 13527 C CA . ASN D 2 270 ? 81.204 115.886 157.927 1.00 60.72 268 ASN D CA 1
ATOM 13528 C C . ASN D 2 270 ? 80.099 116.374 157.005 1.00 60.72 268 ASN D C 1
ATOM 13529 O O . ASN D 2 270 ? 79.338 117.281 157.354 1.00 60.72 268 ASN D O 1
ATOM 13534 N N . ASP D 2 271 ? 80.030 115.789 155.816 1.00 60.15 269 ASP D N 1
ATOM 13535 C CA . ASP D 2 271 ? 79.078 116.167 154.779 1.00 60.15 269 ASP D CA 1
ATOM 13536 C C . ASP D 2 271 ? 79.298 117.585 154.274 1.00 60.15 269 ASP D C 1
ATOM 13537 O O . ASP D 2 271 ? 78.430 118.133 153.587 1.00 60.15 269 ASP D O 1
ATOM 13542 N N . GLU D 2 272 ? 80.434 118.199 154.598 1.00 58.04 270 GLU D N 1
ATOM 13543 C CA . GLU D 2 272 ? 80.769 119.543 154.133 1.00 58.04 270 GLU D CA 1
ATOM 13544 C C . GLU D 2 272 ? 82.187 119.527 153.581 1.00 58.04 270 GLU D C 1
ATOM 13545 O O . GLU D 2 272 ? 83.160 119.641 154.334 1.00 58.04 270 GLU D O 1
ATOM 13551 N N . PHE D 2 273 ? 82.282 119.396 152.265 1.00 55.15 271 PHE D N 1
ATOM 13552 C CA . PHE D 2 273 ? 83.537 119.398 151.543 1.00 55.15 271 PHE D CA 1
ATOM 13553 C C . PHE D 2 273 ? 83.821 120.775 150.970 1.00 55.15 271 PHE D C 1
ATOM 13554 O O . PHE D 2 273 ? 82.953 121.644 150.910 1.00 55.15 271 PHE D O 1
ATOM 13562 N N . VAL D 2 274 ? 85.058 120.962 150.532 1.00 53.87 272 VAL D N 1
ATOM 13563 C CA . VAL D 2 274 ? 85.470 122.175 149.848 1.00 53.87 272 VAL D CA 1
ATOM 13564 C C . VAL D 2 274 ? 86.118 121.774 148.538 1.00 53.87 272 VAL D C 1
ATOM 13565 O O . VAL D 2 274 ? 87.120 121.052 148.528 1.00 53.87 272 VAL D O 1
ATOM 13569 N N . ILE D 2 275 ? 85.542 122.241 147.443 1.00 52.27 273 ILE D N 1
ATOM 13570 C CA . ILE D 2 275 ? 86.088 122.037 146.114 1.00 52.27 273 ILE D CA 1
ATOM 13571 C C . ILE D 2 275 ? 86.878 123.296 145.798 1.00 52.27 273 ILE D C 1
ATOM 13572 O O . ILE D 2 275 ? 86.354 124.279 145.278 1.00 52.27 273 ILE D O 1
ATOM 13577 N N . VAL D 2 276 ? 88.151 123.260 146.121 1.00 52.13 274 VAL D N 1
ATOM 13578 C CA . VAL D 2 276 ? 89.030 124.391 145.900 1.00 52.13 274 VAL D CA 1
ATOM 13579 C C . VAL D 2 276 ? 89.775 124.178 144.600 1.00 52.13 274 VAL D C 1
ATOM 13580 O O . VAL D 2 276 ? 89.997 123.042 144.170 1.00 52.13 274 VAL D O 1
ATOM 13584 N N . GLY D 2 277 ? 90.165 125.276 143.980 1.00 50.72 275 GLY D N 1
ATOM 13585 C CA . GLY D 2 277 ? 91.044 125.198 142.853 1.00 50.72 275 GLY D CA 1
ATOM 13586 C C . GLY D 2 277 ? 90.431 124.482 141.670 1.00 50.72 275 GLY D C 1
ATOM 13587 O O . GLY D 2 277 ? 89.213 124.365 141.527 1.00 50.72 275 GLY D O 1
ATOM 13588 N N . GLY D 2 278 ? 91.309 123.994 140.811 1.00 48.15 276 GLY D N 1
ATOM 13589 C CA . GLY D 2 278 ? 90.904 123.402 139.564 1.00 48.15 276 GLY D CA 1
ATOM 13590 C C . GLY D 2 278 ? 90.985 124.381 138.424 1.00 48.15 276 GLY D C 1
ATOM 13591 O O . GLY D 2 278 ? 91.761 125.337 138.468 1.00 48.15 276 GLY D O 1
ATOM 13592 N N . TYR D 2 279 ? 90.176 124.156 137.399 1.00 47.89 277 TYR D N 1
ATOM 13593 C CA . TYR D 2 279 ? 90.194 124.997 136.218 1.00 47.89 277 TYR D CA 1
ATOM 13594 C C . TYR D 2 279 ? 88.783 125.190 135.699 1.00 47.89 277 TYR D C 1
ATOM 13595 O O . TYR D 2 279 ? 88.038 124.221 135.546 1.00 47.89 277 TYR D O 1
ATOM 13604 N N . GLN D 2 280 ? 88.421 126.446 135.444 1.00 49.98 278 GLN D N 1
ATOM 13605 C CA . GLN D 2 280 ? 87.164 126.747 134.779 1.00 49.98 278 GLN D CA 1
ATOM 13606 C C . GLN D 2 280 ? 87.286 126.559 133.281 1.00 49.98 278 GLN D C 1
ATOM 13607 O O . GLN D 2 280 ? 86.330 126.134 132.626 1.00 49.98 278 GLN D O 1
ATOM 13613 N N . LEU D 2 281 ? 88.444 126.894 132.735 1.00 50.02 279 LEU D N 1
ATOM 13614 C CA . LEU D 2 281 ? 88.836 126.510 131.391 1.00 50.02 279 LEU D CA 1
ATOM 13615 C C . LEU D 2 281 ? 90.353 126.616 131.321 1.00 50.02 279 LEU D C 1
ATOM 13616 O O . LEU D 2 281 ? 91.017 126.916 132.318 1.00 50.02 279 LEU D O 1
ATOM 13621 N N . GLU D 2 282 ? 90.902 126.382 130.134 1.00 50.35 280 GLU D N 1
ATOM 13622 C CA . GLU D 2 282 ? 92.334 126.152 130.012 1.00 50.35 280 GLU D CA 1
ATOM 13623 C C . GLU D 2 282 ? 93.136 127.293 130.621 1.00 50.35 280 GLU D C 1
ATOM 13624 O O . GLU D 2 282 ? 93.867 127.104 131.598 1.00 50.35 280 GLU D O 1
ATOM 13630 N N . ASN D 2 283 ? 93.004 128.493 130.067 1.00 52.34 281 ASN D N 1
ATOM 13631 C CA . ASN D 2 283 ? 93.756 129.643 130.542 1.00 52.34 281 ASN D CA 1
ATOM 13632 C C . ASN D 2 283 ? 93.025 130.401 131.638 1.00 52.34 281 ASN D C 1
ATOM 13633 O O . ASN D 2 283 ? 93.309 131.583 131.858 1.00 52.34 281 ASN D O 1
ATOM 13638 N N . GLN D 2 284 ? 92.095 129.746 132.330 1.00 50.31 282 GLN D N 1
ATOM 13639 C CA . GLN D 2 284 ? 91.368 130.376 133.426 1.00 50.31 282 GLN D CA 1
ATOM 13640 C C . GLN D 2 284 ? 91.141 129.296 134.475 1.00 50.31 282 GLN D C 1
ATOM 13641 O O . GLN D 2 284 ? 90.279 128.431 134.305 1.00 50.31 282 GLN D O 1
ATOM 13647 N N . LYS D 2 285 ? 91.923 129.348 135.540 1.00 49.35 283 LYS D N 1
ATOM 13648 C CA . LYS D 2 285 ? 91.782 128.387 136.611 1.00 49.35 283 LYS D CA 1
ATOM 13649 C C . LYS D 2 285 ? 90.770 128.867 137.637 1.00 49.35 283 LYS D C 1
ATOM 13650 O O . LYS D 2 285 ? 90.604 130.067 137.866 1.00 49.35 283 LYS D O 1
ATOM 13656 N N . ARG D 2 286 ? 90.103 127.910 138.274 1.00 50.48 284 ARG D N 1
ATOM 13657 C CA . ARG D 2 286 ? 89.037 128.230 139.207 1.00 50.48 284 ARG D CA 1
ATOM 13658 C C . ARG D 2 286 ? 89.615 128.778 140.496 1.00 50.48 284 ARG D C 1
ATOM 13659 O O . ARG D 2 286 ? 89.855 128.035 141.451 1.00 50.48 284 ARG D O 1
ATOM 13667 N N . MET D 2 287 ? 89.838 130.082 140.526 1.00 50.97 285 MET D N 1
ATOM 13668 C CA . MET D 2 287 ? 90.366 130.734 141.707 1.00 50.97 285 MET D CA 1
ATOM 13669 C C . MET D 2 287 ? 89.307 130.979 142.760 1.00 50.97 285 MET D C 1
ATOM 13670 O O . MET D 2 287 ? 89.584 131.682 143.735 1.00 50.97 285 MET D O 1
ATOM 13675 N N . VAL D 2 288 ? 88.115 130.422 142.595 1.00 52.42 286 VAL D N 1
ATOM 13676 C CA . VAL D 2 288 ? 87.037 130.557 143.562 1.00 52.42 286 VAL D CA 1
ATOM 13677 C C . VAL D 2 288 ? 86.830 129.201 144.210 1.00 52.42 286 VAL D C 1
ATOM 13678 O O . VAL D 2 288 ? 86.312 128.270 143.584 1.00 52.42 286 VAL D O 1
ATOM 13682 N N . CYS D 2 289 ? 87.244 129.086 145.463 1.00 54.71 287 CYS D N 1
ATOM 13683 C CA . CYS D 2 289 ? 86.968 127.885 146.226 1.00 54.71 287 CYS D CA 1
ATOM 13684 C C . CYS D 2 289 ? 85.480 127.789 146.517 1.00 54.71 287 CYS D C 1
ATOM 13685 O O . CYS D 2 289 ? 84.834 128.775 146.878 1.00 54.71 287 CYS D O 1
ATOM 13688 N N . SER D 2 290 ? 84.937 126.592 146.346 1.00 53.99 288 SER D N 1
ATOM 13689 C CA . SER D 2 290 ? 83.515 126.340 146.491 1.00 53.99 288 SER D CA 1
ATOM 13690 C C . SER D 2 290 ? 83.275 125.460 147.702 1.00 53.99 288 SER D C 1
ATOM 13691 O O . SER D 2 290 ? 84.120 124.634 148.047 1.00 53.99 288 SER D O 1
ATOM 13694 N N . LEU D 2 291 ? 82.132 125.644 148.346 1.00 55.36 289 LEU D N 1
ATOM 13695 C CA . LEU D 2 291 ? 81.709 124.770 149.423 1.00 55.36 289 LEU D CA 1
ATOM 13696 C C . LEU D 2 291 ? 80.638 123.826 148.915 1.00 55.36 289 LEU D C 1
ATOM 13697 O O . LEU D 2 291 ? 79.764 124.218 148.141 1.00 55.36 289 LEU D O 1
ATOM 13702 N N . VAL D 2 292 ? 80.704 122.582 149.365 1.00 55.18 290 VAL D N 1
ATOM 13703 C CA . VAL D 2 292 ? 79.769 121.544 148.956 1.00 55.18 290 VAL D CA 1
ATOM 13704 C C . VAL D 2 292 ? 79.231 120.925 150.239 1.00 55.18 290 VAL D C 1
ATOM 13705 O O . VAL D 2 292 ? 79.847 120.029 150.822 1.00 55.18 290 VAL D O 1
ATOM 13709 N N . SER D 2 293 ? 78.089 121.417 150.695 1.00 56.99 291 SER D N 1
ATOM 13710 C CA . SER D 2 293 ? 77.451 120.868 151.875 1.00 56.99 291 SER D CA 1
ATOM 13711 C C . SER D 2 293 ? 76.417 119.846 151.437 1.00 56.99 291 SER D C 1
ATOM 13712 O O . SER D 2 293 ? 75.542 120.148 150.622 1.00 56.99 291 SER D O 1
ATOM 13715 N N . LEU D 2 294 ? 76.535 118.639 151.964 1.00 57.56 292 LEU D N 1
ATOM 13716 C CA . LEU D 2 294 ? 75.737 117.510 151.528 1.00 57.56 292 LEU D CA 1
ATOM 13717 C C . LEU D 2 294 ? 74.702 117.136 152.577 1.00 57.56 292 LEU D C 1
ATOM 13718 O O . LEU D 2 294 ? 74.751 117.577 153.728 1.00 57.56 292 LEU D O 1
ATOM 13723 N N . GLY D 2 295 ? 73.760 116.303 152.151 1.00 60.00 293 GLY D N 1
ATOM 13724 C CA . GLY D 2 295 ? 72.785 115.708 153.037 1.00 60.00 293 GLY D CA 1
ATOM 13725 C C . GLY D 2 295 ? 72.503 114.287 152.617 1.00 60.00 293 GLY D C 1
ATOM 13726 O O . GLY D 2 295 ? 73.254 113.711 151.826 1.00 60.00 293 GLY D O 1
ATOM 13727 N N . ASP D 2 296 ? 71.422 113.704 153.130 1.00 62.80 294 ASP D N 1
ATOM 13728 C CA . ASP D 2 296 ? 71.109 112.325 152.776 1.00 62.80 294 ASP D CA 1
ATOM 13729 C C . ASP D 2 296 ? 70.789 112.199 151.293 1.00 62.80 294 ASP D C 1
ATOM 13730 O O . ASP D 2 296 ? 71.173 111.217 150.649 1.00 62.80 294 ASP D O 1
ATOM 13735 N N . ASN D 2 297 ? 70.082 113.181 150.732 1.00 61.63 295 ASN D N 1
ATOM 13736 C CA . ASN D 2 297 ? 69.782 113.188 149.307 1.00 61.63 295 ASN D CA 1
ATOM 13737 C C . ASN D 2 297 ? 69.835 114.596 148.731 1.00 61.63 295 ASN D C 1
ATOM 13738 O O . ASN D 2 297 ? 69.122 114.901 147.769 1.00 61.63 295 ASN D O 1
ATOM 13743 N N . THR D 2 298 ? 70.669 115.466 149.294 1.00 59.09 296 THR D N 1
ATOM 13744 C CA . THR D 2 298 ? 70.800 116.827 148.804 1.00 59.09 296 THR D CA 1
ATOM 13745 C C . THR D 2 298 ? 72.264 117.234 148.753 1.00 59.09 296 THR D C 1
ATOM 13746 O O . THR D 2 298 ? 73.137 116.595 149.343 1.00 59.09 296 THR D O 1
ATOM 13750 N N . ILE D 2 299 ? 72.511 118.326 148.037 1.00 56.64 297 ILE D N 1
ATOM 13751 C CA . ILE D 2 299 ? 73.850 118.868 147.868 1.00 56.64 297 ILE D CA 1
ATOM 13752 C C . ILE D 2 299 ? 73.742 120.337 147.493 1.00 56.64 297 ILE D C 1
ATOM 13753 O O . ILE D 2 299 ? 72.948 120.709 146.624 1.00 56.64 297 ILE D O 1
ATOM 13758 N N . GLU D 2 300 ? 74.545 121.177 148.136 1.00 57.18 298 GLU D N 1
ATOM 13759 C CA . GLU D 2 300 ? 74.547 122.611 147.888 1.00 57.18 298 GLU D CA 1
ATOM 13760 C C . GLU D 2 300 ? 75.971 123.055 147.620 1.00 57.18 298 GLU D C 1
ATOM 13761 O O . GLU D 2 300 ? 76.843 122.907 148.483 1.00 57.18 298 GLU D O 1
ATOM 13767 N N . ILE D 2 301 ? 76.199 123.595 146.429 1.00 55.47 299 ILE D N 1
ATOM 13768 C CA . ILE D 2 301 ? 77.506 124.095 146.023 1.00 55.47 299 ILE D CA 1
ATOM 13769 C C . ILE D 2 301 ? 77.494 125.597 146.267 1.00 55.47 299 ILE D C 1
ATOM 13770 O O . ILE D 2 301 ? 77.099 126.387 145.411 1.00 55.47 299 ILE D O 1
ATOM 13775 N N . SER D 2 302 ? 77.931 125.997 147.452 1.00 55.53 300 SER D N 1
ATOM 13776 C CA . SER D 2 302 ? 78.111 127.408 147.720 1.00 55.53 300 SER D CA 1
ATOM 13777 C C . SER D 2 302 ? 79.441 127.881 147.151 1.00 55.53 300 SER D C 1
ATOM 13778 O O . SER D 2 302 ? 80.196 127.122 146.541 1.00 55.53 300 SER D O 1
ATOM 13781 N N . GLU D 2 303 ? 79.720 129.161 147.353 1.00 55.75 301 GLU D N 1
ATOM 13782 C CA . GLU D 2 303 ? 80.978 129.770 146.942 1.00 55.75 301 GLU D CA 1
ATOM 13783 C C . GLU D 2 303 ? 81.621 130.388 148.172 1.00 55.75 301 GLU D C 1
ATOM 13784 O O . GLU D 2 303 ? 81.198 131.453 148.632 1.00 55.75 301 GLU D O 1
ATOM 13790 N N . MET D 2 304 ? 82.640 129.721 148.697 1.00 56.26 302 MET D N 1
ATOM 13791 C CA . MET D 2 304 ? 83.302 130.175 149.901 1.00 56.26 302 MET D CA 1
ATOM 13792 C C . MET D 2 304 ? 83.998 131.508 149.653 1.00 56.26 302 MET D C 1
ATOM 13793 O O . MET D 2 304 ? 84.057 132.019 148.533 1.00 56.26 302 MET D O 1
ATOM 13798 N N . GLU D 2 305 ? 84.535 132.076 150.727 1.00 56.73 303 GLU D N 1
ATOM 13799 C CA . GLU D 2 305 ? 85.333 133.284 150.614 1.00 56.73 303 GLU D CA 1
ATOM 13800 C C . GLU D 2 305 ? 86.601 132.967 149.840 1.00 56.73 303 GLU D C 1
ATOM 13801 O O . GLU D 2 305 ? 87.479 132.257 150.338 1.00 56.73 303 GLU D O 1
ATOM 13807 N N . THR D 2 306 ? 86.692 133.467 148.618 1.00 54.61 304 THR D N 1
ATOM 13808 C CA . THR D 2 306 ? 87.869 133.257 147.799 1.00 54.61 304 THR D CA 1
ATOM 13809 C C . THR D 2 306 ? 89.126 133.561 148.613 1.00 54.61 304 THR D C 1
ATOM 13810 O O . THR D 2 306 ? 89.281 134.691 149.098 1.00 54.61 304 THR D O 1
ATOM 13814 N N . PRO D 2 307 ? 90.028 132.599 148.790 1.00 54.43 305 PRO D N 1
ATOM 13815 C CA . PRO D 2 307 ? 91.191 132.835 149.644 1.00 54.43 305 PRO D CA 1
ATOM 13816 C C . PRO D 2 307 ? 92.045 133.981 149.135 1.00 54.43 305 PRO D C 1
ATOM 13817 O O . PRO D 2 307 ? 91.889 134.464 148.012 1.00 54.43 305 PRO D O 1
ATOM 13821 N N . ASP D 2 308 ? 92.970 134.412 149.987 1.00 55.64 306 ASP D N 1
ATOM 13822 C CA . ASP D 2 308 ? 93.899 135.465 149.611 1.00 55.64 306 ASP D CA 1
ATOM 13823 C C . ASP D 2 308 ? 94.918 134.885 148.648 1.00 55.64 306 ASP D C 1
ATOM 13824 O O . ASP D 2 308 ? 96.100 134.750 148.977 1.00 55.64 306 ASP D O 1
ATOM 13829 N N . TRP D 2 309 ? 94.453 134.534 147.456 1.00 52.07 307 TRP D N 1
ATOM 13830 C CA . TRP D 2 309 ? 95.315 133.910 146.470 1.00 52.07 307 TRP D CA 1
ATOM 13831 C C . TRP D 2 309 ? 96.534 134.777 146.210 1.00 52.07 307 TRP D C 1
ATOM 13832 O O . TRP D 2 309 ? 96.415 135.951 145.852 1.00 52.07 307 TRP D O 1
ATOM 13843 N N . THR D 2 310 ? 97.709 134.194 146.392 1.00 51.88 308 THR D N 1
ATOM 13844 C CA . THR D 2 310 ? 98.936 134.901 146.084 1.00 51.88 308 THR D CA 1
ATOM 13845 C C . THR D 2 310 ? 98.998 135.225 144.599 1.00 51.88 308 THR D C 1
ATOM 13846 O O . THR D 2 310 ? 98.437 134.516 143.761 1.00 51.88 308 THR D O 1
ATOM 13850 N N . SER D 2 311 ? 99.685 136.321 144.278 1.00 51.57 309 SER D N 1
ATOM 13851 C CA . SER D 2 311 ? 99.903 136.668 142.881 1.00 51.57 309 SER D CA 1
ATOM 13852 C C . SER D 2 311 ? 100.516 135.500 142.129 1.00 51.57 309 SER D C 1
ATOM 13853 O O . SER D 2 311 ? 100.144 135.217 140.984 1.00 51.57 309 SER D O 1
ATOM 13856 N N . ASP D 2 312 ? 101.460 134.807 142.766 1.00 51.85 310 ASP D N 1
ATOM 13857 C CA . ASP D 2 312 ? 102.064 133.630 142.158 1.00 51.85 310 ASP D CA 1
ATOM 13858 C C . ASP D 2 312 ? 100.999 132.646 141.716 1.00 51.85 310 ASP D C 1
ATOM 13859 O O . ASP D 2 312 ? 101.119 132.014 140.661 1.00 51.85 310 ASP D O 1
ATOM 13864 N N . ILE D 2 313 ? 99.941 132.513 142.511 1.00 50.73 311 ILE D N 1
ATOM 13865 C CA . ILE D 2 313 ? 98.876 131.580 142.183 1.00 50.73 311 ILE D CA 1
ATOM 13866 C C . ILE D 2 313 ? 97.935 132.188 141.157 1.00 50.73 311 ILE D C 1
ATOM 13867 O O . ILE D 2 313 ? 97.641 131.578 140.124 1.00 50.73 311 ILE D O 1
ATOM 13872 N N . LYS D 2 314 ? 97.447 133.397 141.425 1.00 51.11 312 LYS D N 1
ATOM 13873 C CA . LYS D 2 314 ? 96.517 134.037 140.505 1.00 51.11 312 LYS D CA 1
ATOM 13874 C C . LYS D 2 314 ? 97.063 134.066 139.090 1.00 51.11 312 LYS D C 1
ATOM 13875 O O . LYS D 2 314 ? 96.292 134.015 138.127 1.00 51.11 312 LYS D O 1
ATOM 13881 N N . HIS D 2 315 ? 98.379 134.131 138.943 1.00 49.14 313 HIS D N 1
ATOM 13882 C CA . HIS D 2 315 ? 99.011 134.214 137.640 1.00 49.14 313 HIS D CA 1
ATOM 13883 C C . HIS D 2 315 ? 99.646 132.904 137.214 1.00 49.14 313 HIS D C 1
ATOM 13884 O O . HIS D 2 315 ? 100.300 132.857 136.168 1.00 49.14 313 HIS D O 1
ATOM 13891 N N . SER D 2 316 ? 99.473 131.848 137.995 1.00 48.76 314 SER D N 1
ATOM 13892 C CA . SER D 2 316 ? 99.983 130.539 137.627 1.00 48.76 314 SER D CA 1
ATOM 13893 C C . SER D 2 316 ? 99.044 129.877 136.634 1.00 48.76 314 SER D C 1
ATOM 13894 O O . SER D 2 316 ? 97.969 129.404 137.006 1.00 48.76 314 SER D O 1
ATOM 13897 N N . LYS D 2 317 ? 99.457 129.828 135.372 1.00 49.40 315 LYS D N 1
ATOM 13898 C CA . LYS D 2 317 ? 98.639 129.195 134.349 1.00 49.40 315 LYS D CA 1
ATOM 13899 C C . LYS D 2 317 ? 98.199 127.816 134.802 1.00 49.40 315 LYS D C 1
ATOM 13900 O O . LYS D 2 317 ? 97.015 127.468 134.745 1.00 49.40 315 LYS D O 1
ATOM 13906 N N . ILE D 2 318 ? 99.142 127.026 135.256 1.00 48.44 316 ILE D N 1
ATOM 13907 C CA . ILE D 2 318 ? 98.869 125.695 135.767 1.00 48.44 316 ILE D CA 1
ATOM 13908 C C . ILE D 2 318 ? 98.847 125.741 137.283 1.00 48.44 316 ILE D C 1
ATOM 13909 O O . ILE D 2 318 ? 99.504 126.570 137.914 1.00 48.44 316 ILE D O 1
ATOM 13914 N N . TRP D 2 319 ? 98.019 124.905 137.932 1.00 48.12 317 TRP D N 1
ATOM 13915 C CA . TRP D 2 319 ? 98.021 124.718 139.417 1.00 48.12 317 TRP D CA 1
ATOM 13916 C C . TRP D 2 319 ? 97.387 123.365 139.781 1.00 48.12 317 TRP D C 1
ATOM 13917 O O . TRP D 2 319 ? 96.285 123.065 139.301 1.00 48.12 317 TRP D O 1
ATOM 13928 N N . PHE D 2 320 ? 98.015 122.592 140.653 1.00 46.04 318 PHE D N 1
ATOM 13929 C CA . PHE D 2 320 ? 97.640 121.237 140.974 1.00 46.04 318 PHE D CA 1
ATOM 13930 C C . PHE D 2 320 ? 97.618 121.107 142.479 1.00 46.04 318 PHE D C 1
ATOM 13931 O O . PHE D 2 320 ? 97.956 122.039 143.202 1.00 46.04 318 PHE D O 1
ATOM 13939 N N . GLY D 2 321 ? 97.222 119.947 142.957 1.00 46.93 319 GLY D N 1
ATOM 13940 C CA . GLY D 2 321 ? 97.280 119.696 144.377 1.00 46.93 319 GLY D CA 1
ATOM 13941 C C . GLY D 2 321 ? 96.462 118.487 144.752 1.00 46.93 319 GLY D C 1
ATOM 13942 O O . GLY D 2 321 ? 95.981 117.734 143.909 1.00 46.93 319 GLY D O 1
ATOM 13943 N N . SER D 2 322 ? 96.314 118.332 146.059 1.00 48.42 320 SER D N 1
ATOM 13944 C CA . SER D 2 322 ? 95.600 117.204 146.615 1.00 48.42 320 SER D CA 1
ATOM 13945 C C . SER D 2 322 ? 95.174 117.542 148.030 1.00 48.42 320 SER D C 1
ATOM 13946 O O . SER D 2 322 ? 95.749 118.410 148.689 1.00 48.42 320 SER D O 1
ATOM 13949 N N . ASN D 2 323 ? 94.158 116.833 148.490 1.00 51.85 321 ASN D N 1
ATOM 13950 C CA . ASN D 2 323 ? 93.606 117.056 149.813 1.00 51.85 321 ASN D CA 1
ATOM 13951 C C . ASN D 2 323 ? 94.502 116.383 150.839 1.00 51.85 321 ASN D C 1
ATOM 13952 O O . ASN D 2 323 ? 94.547 115.152 150.923 1.00 51.85 321 ASN D O 1
ATOM 13957 N N . MET D 2 324 ? 95.235 117.192 151.604 1.00 53.04 322 MET D N 1
ATOM 13958 C CA . MET D 2 324 ? 95.999 116.659 152.722 1.00 53.04 322 MET D CA 1
ATOM 13959 C C . MET D 2 324 ? 95.143 115.727 153.563 1.00 53.04 322 MET D C 1
ATOM 13960 O O . MET D 2 324 ? 95.607 114.668 153.998 1.00 53.04 322 MET D O 1
ATOM 13965 N N . GLY D 2 325 ? 93.890 116.100 153.798 1.00 54.31 323 GLY D N 1
ATOM 13966 C CA . GLY D 2 325 ? 92.925 115.171 154.344 1.00 54.31 323 GLY D CA 1
ATOM 13967 C C . GLY D 2 325 ? 92.051 115.692 155.462 1.00 54.31 323 GLY D C 1
ATOM 13968 O O . GLY D 2 325 ? 90.875 115.326 155.538 1.00 54.31 323 GLY D O 1
ATOM 13969 N N . ASN D 2 326 ? 92.587 116.548 156.331 1.00 56.86 324 ASN D N 1
ATOM 13970 C CA . ASN D 2 326 ? 91.802 116.980 157.488 1.00 56.86 324 ASN D CA 1
ATOM 13971 C C . ASN D 2 326 ? 90.851 118.099 157.082 1.00 56.86 324 ASN D C 1
ATOM 13972 O O . ASN D 2 326 ? 89.628 117.934 157.110 1.00 56.86 324 ASN D O 1
ATOM 13977 N N . GLY D 2 327 ? 91.400 119.243 156.703 1.00 55.64 325 GLY D N 1
ATOM 13978 C CA . GLY D 2 327 ? 90.641 120.260 156.012 1.00 55.64 325 GLY D CA 1
ATOM 13979 C C . GLY D 2 327 ? 91.526 121.020 155.056 1.00 55.64 325 GLY D C 1
ATOM 13980 O O . GLY D 2 327 ? 91.117 122.023 154.467 1.00 55.64 325 GLY D O 1
ATOM 13981 N N . THR D 2 328 ? 92.746 120.538 154.893 1.00 54.64 326 THR D N 1
ATOM 13982 C CA . THR D 2 328 ? 93.789 121.282 154.218 1.00 54.64 326 THR D CA 1
ATOM 13983 C C . THR D 2 328 ? 93.946 120.806 152.786 1.00 54.64 326 THR D C 1
ATOM 13984 O O . THR D 2 328 ? 93.508 119.719 152.406 1.00 54.64 326 THR D O 1
ATOM 13988 N N . ILE D 2 329 ? 94.586 121.651 151.994 1.00 51.92 327 ILE D N 1
ATOM 13989 C CA . ILE D 2 329 ? 94.754 121.438 150.570 1.00 51.92 327 ILE D CA 1
ATOM 13990 C C . ILE D 2 329 ? 96.203 121.767 150.261 1.00 51.92 327 ILE D C 1
ATOM 13991 O O . ILE D 2 329 ? 96.626 122.916 150.408 1.00 51.92 327 ILE D O 1
ATOM 13996 N N . PHE D 2 330 ? 96.972 120.773 149.843 1.00 49.86 328 PHE D N 1
ATOM 13997 C CA . PHE D 2 330 ? 98.294 121.061 149.327 1.00 49.86 328 PHE D CA 1
ATOM 13998 C C . PHE D 2 330 ? 98.166 121.441 147.867 1.00 49.86 328 PHE D C 1
ATOM 13999 O O . PHE D 2 330 ? 97.540 120.726 147.084 1.00 49.86 328 PHE D O 1
ATOM 14007 N N . LEU D 2 331 ? 98.747 122.574 147.506 1.00 49.02 329 LEU D N 1
ATOM 14008 C CA . LEU D 2 331 ? 98.478 123.209 146.230 1.00 49.02 329 LEU D CA 1
ATOM 14009 C C . LEU D 2 331 ? 99.776 123.743 145.659 1.00 49.02 329 LEU D C 1
ATOM 14010 O O . LEU D 2 331 ? 100.398 124.627 146.247 1.00 49.02 329 LEU D O 1
ATOM 14015 N N . GLY D 2 332 ? 100.171 123.217 144.513 1.00 47.91 330 GLY D N 1
ATOM 14016 C CA . GLY D 2 332 ? 101.414 123.587 143.867 1.00 47.91 330 GLY D CA 1
ATOM 14017 C C . GLY D 2 332 ? 101.158 124.363 142.590 1.00 47.91 330 GLY D C 1
ATOM 14018 O O . GLY D 2 332 ? 100.147 124.157 141.915 1.00 47.91 330 GLY D O 1
ATOM 14019 N N . ILE D 2 333 ? 102.090 125.251 142.279 1.00 49.28 331 ILE D N 1
ATOM 14020 C CA . ILE D 2 333 ? 102.041 126.076 141.084 1.00 49.28 331 ILE D CA 1
ATOM 14021 C C . ILE D 2 333 ? 103.427 126.071 140.457 1.00 49.28 331 ILE D C 1
ATOM 14022 O O . ILE D 2 333 ? 104.427 126.220 141.169 1.00 49.28 331 ILE D O 1
ATOM 14027 N N . PRO D 2 334 ? 103.547 125.904 139.147 1.00 49.39 332 PRO D N 1
ATOM 14028 C CA . PRO D 2 334 ? 104.870 125.971 138.528 1.00 49.39 332 PRO D CA 1
ATOM 14029 C C . PRO D 2 334 ? 105.517 127.324 138.760 1.00 49.39 332 PRO D C 1
ATOM 14030 O O . PRO D 2 334 ? 104.971 128.366 138.394 1.00 49.39 332 PRO D O 1
ATOM 14034 N N . GLY D 2 335 ? 106.683 127.296 139.391 1.00 52.06 333 GLY D N 1
ATOM 14035 C CA . GLY D 2 335 ? 107.477 128.487 139.591 1.00 52.06 333 GLY D CA 1
ATOM 14036 C C . GLY D 2 335 ? 108.880 128.297 139.062 1.00 52.06 333 GLY D C 1
ATOM 14037 O O . GLY D 2 335 ? 109.852 128.773 139.655 1.00 52.06 333 GLY D O 1
ATOM 14038 N N . ASP D 2 336 ? 108.990 127.607 137.933 1.00 54.53 334 ASP D N 1
ATOM 14039 C CA . ASP D 2 336 ? 110.284 127.142 137.465 1.00 54.53 334 ASP D CA 1
ATOM 14040 C C . ASP D 2 336 ? 111.047 128.249 136.751 1.00 54.53 334 ASP D C 1
ATOM 14041 O O . ASP D 2 336 ? 110.473 129.184 136.187 1.00 54.53 334 ASP D O 1
ATOM 14046 N N . ASN D 2 337 ? 112.372 128.123 136.789 1.00 54.26 335 ASN D N 1
ATOM 14047 C CA . ASN D 2 337 ? 113.273 128.995 136.055 1.00 54.26 335 ASN D CA 1
ATOM 14048 C C . ASN D 2 337 ? 114.122 128.259 135.034 1.00 54.26 335 ASN D C 1
ATOM 14049 O O . ASN D 2 337 ? 114.471 128.852 134.008 1.00 54.26 335 ASN D O 1
ATOM 14054 N N . LYS D 2 338 ? 114.461 126.997 135.281 1.00 49.69 336 LYS D N 1
ATOM 14055 C CA . LYS D 2 338 ? 115.236 126.206 134.338 1.00 49.69 336 LYS D CA 1
ATOM 14056 C C . LYS D 2 338 ? 116.598 126.845 134.092 1.00 49.69 336 LYS D C 1
ATOM 14057 O O . LYS D 2 338 ? 117.553 126.169 133.709 1.00 49.69 336 LYS D O 1
ATOM 14063 N N . MET D 2 341 ? 117.360 122.838 139.500 1.00 58.63 339 MET D N 1
ATOM 14064 C CA . MET D 2 341 ? 116.374 123.844 139.871 1.00 58.63 339 MET D CA 1
ATOM 14065 C C . MET D 2 341 ? 115.291 123.228 140.747 1.00 58.63 339 MET D C 1
ATOM 14066 O O . MET D 2 341 ? 114.211 122.893 140.263 1.00 58.63 339 MET D O 1
ATOM 14071 N N . SER D 2 342 ? 115.581 123.078 142.039 1.00 57.56 340 SER D N 1
ATOM 14072 C CA . SER D 2 342 ? 114.616 122.492 142.962 1.00 57.56 340 SER D CA 1
ATOM 14073 C C . SER D 2 342 ? 113.660 123.564 143.472 1.00 57.56 340 SER D C 1
ATOM 14074 O O . SER D 2 342 ? 113.422 123.687 144.678 1.00 57.56 340 SER D O 1
ATOM 14077 N N . GLU D 2 343 ? 113.114 124.348 142.545 1.00 56.21 341 GLU D N 1
ATOM 14078 C CA . GLU D 2 343 ? 112.079 125.329 142.833 1.00 56.21 341 GLU D CA 1
ATOM 14079 C C . GLU D 2 343 ? 111.029 125.318 141.736 1.00 56.21 341 GLU D C 1
ATOM 14080 O O . GLU D 2 343 ? 110.378 126.336 141.480 1.00 56.21 341 GLU D O 1
ATOM 14086 N N . ALA D 2 344 ? 110.870 124.176 141.069 1.00 52.64 342 ALA D N 1
ATOM 14087 C CA . ALA D 2 344 ? 109.954 124.095 139.941 1.00 52.64 342 ALA D CA 1
ATOM 14088 C C . ALA D 2 344 ? 108.541 124.450 140.358 1.00 52.64 342 ALA D C 1
ATOM 14089 O O . ALA D 2 344 ? 107.819 125.135 139.625 1.00 52.64 342 ALA D O 1
ATOM 14091 N N . PHE D 2 345 ? 108.130 123.994 141.532 1.00 49.53 343 PHE D N 1
ATOM 14092 C CA . PHE D 2 345 ? 106.762 124.142 141.993 1.00 49.53 343 PHE D CA 1
ATOM 14093 C C . PHE D 2 345 ? 106.767 124.823 143.347 1.00 49.53 343 PHE D C 1
ATOM 14094 O O . PHE D 2 345 ? 107.230 124.245 144.334 1.00 49.53 343 PHE D O 1
ATOM 14102 N N . TYR D 2 346 ? 106.263 126.048 143.385 1.00 51.39 344 TYR D N 1
ATOM 14103 C CA . TYR D 2 346 ? 105.984 126.712 144.642 1.00 51.39 344 TYR D CA 1
ATOM 14104 C C . TYR D 2 346 ? 104.718 126.126 145.232 1.00 51.39 344 TYR D C 1
ATOM 14105 O O . TYR D 2 346 ? 103.711 125.965 144.543 1.00 51.39 344 TYR D O 1
ATOM 14114 N N . PHE D 2 347 ? 104.770 125.803 146.510 1.00 49.86 345 PHE D N 1
ATOM 14115 C CA . PHE D 2 347 ? 103.706 125.061 147.154 1.00 49.86 345 PHE D CA 1
ATOM 14116 C C . PHE D 2 347 ? 103.047 125.894 148.234 1.00 49.86 345 PHE D C 1
ATOM 14117 O O . PHE D 2 347 ? 103.657 126.805 148.795 1.00 49.86 345 PHE D O 1
ATOM 14125 N N . TYR D 2 348 ? 101.802 125.558 148.523 1.00 51.09 346 TYR D N 1
ATOM 14126 C CA . TYR D 2 348 ? 100.979 126.275 149.473 1.00 51.09 346 TYR D CA 1
ATOM 14127 C C . TYR D 2 348 ? 100.079 125.286 150.186 1.00 51.09 346 TYR D C 1
ATOM 14128 O O . TYR D 2 348 ? 99.749 124.229 149.645 1.00 51.09 346 TYR D O 1
ATOM 14137 N N . THR D 2 349 ? 99.697 125.630 151.404 1.00 53.62 347 THR D N 1
ATOM 14138 C CA . THR D 2 349 ? 98.691 124.896 152.144 1.00 53.62 347 THR D CA 1
ATOM 14139 C C . THR D 2 349 ? 97.494 125.802 152.350 1.00 53.62 347 THR D C 1
ATOM 14140 O O . THR D 2 349 ? 97.636 126.930 152.831 1.00 53.62 347 THR D O 1
ATOM 14144 N N . LEU D 2 350 ? 96.328 125.313 151.959 1.00 54.36 348 LEU D N 1
ATOM 14145 C CA . LEU D 2 350 ? 95.070 126.016 152.131 1.00 54.36 348 LEU D CA 1
ATOM 14146 C C . LEU D 2 350 ? 94.268 125.255 153.175 1.00 54.36 348 LEU D C 1
ATOM 14147 O O . LEU D 2 350 ? 93.607 124.260 152.871 1.00 54.36 348 LEU D O 1
ATOM 14152 N N . ARG D 2 351 ? 94.357 125.718 154.414 1.00 57.54 349 ARG D N 1
ATOM 14153 C CA . ARG D 2 351 ? 93.573 125.138 155.490 1.00 57.54 349 ARG D CA 1
ATOM 14154 C C . ARG D 2 351 ? 92.193 125.773 155.526 1.00 57.54 349 ARG D C 1
ATOM 14155 O O . ARG D 2 351 ? 92.059 126.983 155.720 1.00 57.54 349 ARG D O 1
ATOM 14163 N N . CYS D 2 352 ? 91.164 124.956 155.354 1.00 57.32 350 CYS D N 1
ATOM 14164 C CA . CYS D 2 352 ? 89.788 125.425 155.343 1.00 57.32 350 CYS D CA 1
ATOM 14165 C C . CYS D 2 352 ? 89.106 125.005 156.637 1.00 57.32 350 CYS D C 1
ATOM 14166 O O . CYS D 2 352 ? 89.017 123.811 156.938 1.00 57.32 350 CYS D O 1
ATOM 14169 N N . SER D 2 353 ? 88.629 125.989 157.395 1.00 58.85 351 SER D N 1
ATOM 14170 C CA . SER D 2 353 ? 88.012 125.744 158.695 1.00 58.85 351 SER D CA 1
ATOM 14171 C C . SER D 2 353 ? 88.955 124.960 159.600 1.00 58.85 351 SER D C 1
ATOM 14172 O O . SER D 2 353 ? 90.079 125.390 159.860 1.00 58.85 351 SER D O 1
#